Protein 1UJS (pdb70)

Secondary structure (DSSP, 8-state):
-------S----SS-------TTTT---TTTT----SS--TTTGGGGS-TTHHHHHHSS-HHHHTTS-HHHHHHHHHHTT----S---

GO terms:
  GO:0005515 protein binding (F, IPI)
  GO:1903749 positive regulation of protein localization to mitochondrion (P, HMP)
  GO:0001725 stress fiber (C, IDA)
  GO:0030027 lamellipodium (C, IDA)
  GO:0030032 lamellipodium assembly (P, IMP)
  GO:0060271 cilium assembly (P, IMP)

Structure (mmCIF, N/CA/C/O backbone):
data_1UJS
#
_entry.id   1UJS
#
loop_
_atom_site.group_PDB
_atom_site.id
_atom_site.type_symbol
_atom_site.label_atom_id
_atom_site.label_alt_id
_atom_site.label_comp_id
_atom_site.label_asym_id
_atom_site.label_entity_id
_atom_site.label_seq_id
_atom_site.pdbx_PDB_ins_code
_atom_site.Cartn_x
_atom_site.Cartn_y
_atom_site.Cartn_z
_atom_site.occupancy
_atom_site.B_iso_or_equiv
_atom_site.auth_seq_id
_atom_site.auth_comp_id
_atom_site.auth_asym_id
_atom_site.auth_atom_id
_atom_site.pdbx_PDB_model_num
ATOM 1 N N . GLY A 1 1 ? -24.643 4.369 18.018 1.00 0.00 1 GLY A N 1
ATOM 2 C CA . GLY A 1 1 ? -24.211 5.417 17.113 1.00 0.00 1 GLY A CA 1
ATOM 3 C C . GLY A 1 1 ? -25.176 5.625 15.964 1.00 0.00 1 GLY A C 1
ATOM 4 O O . GLY A 1 1 ? -26.198 4.944 15.871 1.00 0.00 1 GLY A O 1
ATOM 8 N N . SER A 1 2 ? -24.855 6.570 15.086 1.00 0.00 2 SER A N 1
ATOM 9 C CA . SER A 1 2 ? -25.704 6.870 13.939 1.00 0.00 2 SER A CA 1
ATOM 10 C C . SER A 1 2 ? -25.575 5.790 12.870 1.00 0.00 2 SER A C 1
ATOM 11 O O . SER A 1 2 ? -24.473 5.469 12.426 1.00 0.00 2 SER A O 1
ATOM 19 N N . SER A 1 3 ? -26.710 5.232 12.461 1.00 0.00 3 SER A N 1
ATOM 20 C CA . SER A 1 3 ? -26.725 4.184 11.447 1.00 0.00 3 SER A CA 1
ATOM 21 C C . SER A 1 3 ? -26.405 4.757 10.070 1.00 0.00 3 SER A C 1
ATOM 22 O O . SER A 1 3 ? -26.439 5.970 9.866 1.00 0.00 3 SER A O 1
ATOM 30 N N . GLY A 1 4 ? -26.093 3.874 9.126 1.00 0.00 4 GLY A N 1
ATOM 31 C CA . GLY A 1 4 ? -25.771 4.310 7.780 1.00 0.00 4 GLY A CA 1
ATOM 32 C C . GLY A 1 4 ? -25.337 3.163 6.888 1.00 0.00 4 GLY A C 1
ATOM 33 O O . GLY A 1 4 ? -24.569 2.298 7.308 1.00 0.00 4 GLY A O 1
ATOM 37 N N . SER A 1 5 ? -25.831 3.156 5.654 1.00 0.00 5 SER A N 1
ATOM 38 C CA . SER A 1 5 ? -25.494 2.104 4.702 1.00 0.00 5 SER A CA 1
ATOM 39 C C . SER A 1 5 ? -24.225 2.455 3.931 1.00 0.00 5 SER A C 1
ATOM 40 O O . SER A 1 5 ? -23.905 3.628 3.742 1.00 0.00 5 SER A O 1
ATOM 48 N N . SER A 1 6 ? -23.505 1.428 3.489 1.00 0.00 6 SER A N 1
ATOM 49 C CA . SER A 1 6 ? -22.269 1.627 2.742 1.00 0.00 6 SER A CA 1
ATOM 50 C C . SER A 1 6 ? -22.082 0.529 1.699 1.00 0.00 6 SER A C 1
ATOM 51 O O . SER A 1 6 ? -22.470 -0.619 1.913 1.00 0.00 6 SER A O 1
ATOM 59 N N . GLY A 1 7 ? -21.486 0.892 0.568 1.00 0.00 7 GLY A N 1
ATOM 60 C CA . GLY A 1 7 ? -21.258 -0.072 -0.493 1.00 0.00 7 GLY A CA 1
ATOM 61 C C . GLY A 1 7 ? -20.925 0.590 -1.816 1.00 0.00 7 GLY A C 1
ATOM 62 O O . GLY A 1 7 ? -20.066 0.114 -2.556 1.00 0.00 7 GLY A O 1
ATOM 66 N N . ASN A 1 8 ? -21.610 1.689 -2.115 1.00 0.00 8 ASN A N 1
ATOM 67 C CA . ASN A 1 8 ? -21.385 2.415 -3.359 1.00 0.00 8 ASN A CA 1
ATOM 68 C C . ASN A 1 8 ? -19.915 2.355 -3.766 1.00 0.00 8 ASN A C 1
ATOM 69 O O . ASN A 1 8 ? -19.580 1.876 -4.849 1.00 0.00 8 ASN A O 1
ATOM 80 N N . ALA A 1 9 ? -19.044 2.842 -2.889 1.00 0.00 9 ALA A N 1
ATOM 81 C CA . ALA A 1 9 ? -17.611 2.841 -3.155 1.00 0.00 9 ALA A CA 1
ATOM 82 C C . ALA A 1 9 ? -16.822 3.246 -1.914 1.00 0.00 9 ALA A C 1
ATOM 83 O O . ALA A 1 9 ? -17.394 3.461 -0.845 1.00 0.00 9 ALA A O 1
ATOM 90 N N . VAL A 1 10 ? -15.505 3.348 -2.063 1.00 0.00 10 VAL A N 1
ATOM 91 C CA . VAL A 1 10 ? -14.637 3.727 -0.955 1.00 0.00 10 VAL A CA 1
ATOM 92 C C . VAL A 1 10 ? -14.887 5.170 -0.530 1.00 0.00 10 VAL A C 1
ATOM 93 O O . VAL A 1 10 ? -14.511 5.578 0.568 1.00 0.00 10 VAL A O 1
ATOM 106 N N . ASN A 1 11 ? -15.526 5.937 -1.407 1.00 0.00 11 ASN A N 1
ATOM 107 C CA . ASN A 1 11 ? -15.827 7.336 -1.123 1.00 0.00 11 ASN A CA 1
ATOM 108 C C . ASN A 1 11 ? -14.647 8.018 -0.437 1.00 0.00 11 ASN A C 1
ATOM 109 O O . ASN A 1 11 ? -14.821 8.984 0.305 1.00 0.00 11 ASN A O 1
ATOM 120 N N . TRP A 1 12 ? -13.447 7.508 -0.692 1.00 0.00 12 TRP A N 1
ATOM 121 C CA . TRP A 1 12 ? -12.238 8.069 -0.099 1.00 0.00 12 TRP A CA 1
ATOM 122 C C . TRP A 1 12 ? -12.196 9.582 -0.276 1.00 0.00 12 TRP A C 1
ATOM 123 O O . TRP A 1 12 ? -13.095 10.172 -0.874 1.00 0.00 12 TRP A O 1
ATOM 144 N N . GLY A 1 13 ? -11.145 10.207 0.247 1.00 0.00 13 GLY A N 1
ATOM 145 C CA . GLY A 1 13 ? -11.007 11.647 0.136 1.00 0.00 13 GLY A CA 1
ATOM 146 C C . GLY A 1 13 ? -9.887 12.051 -0.804 1.00 0.00 13 GLY A C 1
ATOM 147 O O . GLY A 1 13 ? -10.034 12.988 -1.587 1.00 0.00 13 GLY A O 1
ATOM 151 N N . MET A 1 14 ? -8.766 11.342 -0.724 1.00 0.00 14 MET A N 1
ATOM 152 C CA . MET A 1 14 ? -7.617 11.633 -1.574 1.00 0.00 14 MET A CA 1
ATOM 153 C C . MET A 1 14 ? -7.933 11.333 -3.036 1.00 0.00 14 MET A C 1
ATOM 154 O O . MET A 1 14 ? -7.562 12.095 -3.929 1.00 0.00 14 MET A O 1
ATOM 168 N N . ARG A 1 15 ? -8.618 10.219 -3.273 1.00 0.00 15 ARG A N 1
ATOM 169 C CA . ARG A 1 15 ? -8.982 9.819 -4.626 1.00 0.00 15 ARG A CA 1
ATOM 170 C C . ARG A 1 15 ? -10.184 8.879 -4.611 1.00 0.00 15 ARG A C 1
ATOM 171 O O . ARG A 1 15 ? -10.684 8.514 -3.548 1.00 0.00 15 ARG A O 1
ATOM 192 N N . GLU A 1 16 ? -10.643 8.494 -5.798 1.00 0.00 16 GLU A N 1
ATOM 193 C CA . GLU A 1 16 ? -11.787 7.599 -5.920 1.00 0.00 16 GLU A CA 1
ATOM 194 C C . GLU A 1 16 ? -11.350 6.220 -6.407 1.00 0.00 16 GLU A C 1
ATOM 195 O O . GLU A 1 16 ? -11.135 6.011 -7.601 1.00 0.00 16 GLU A O 1
ATOM 207 N N . TYR A 1 17 ? -11.221 5.283 -5.474 1.00 0.00 17 TYR A N 1
ATOM 208 C CA . TYR A 1 17 ? -10.807 3.925 -5.806 1.00 0.00 17 TYR A CA 1
ATOM 209 C C . TYR A 1 17 ? -12.009 2.988 -5.866 1.00 0.00 17 TYR A C 1
ATOM 210 O O . TYR A 1 17 ? -12.542 2.575 -4.836 1.00 0.00 17 TYR A O 1
ATOM 228 N N . LYS A 1 18 ? -12.432 2.656 -7.081 1.00 0.00 18 LYS A N 1
ATOM 229 C CA . LYS A 1 18 ? -13.570 1.766 -7.279 1.00 0.00 18 LYS A CA 1
ATOM 230 C C . LYS A 1 18 ? -13.332 0.420 -6.601 1.00 0.00 18 LYS A C 1
ATOM 231 O O . LYS A 1 18 ? -12.192 -0.027 -6.470 1.00 0.00 18 LYS A O 1
ATOM 250 N N . ILE A 1 19 ? -14.415 -0.222 -6.175 1.00 0.00 19 ILE A N 1
ATOM 251 C CA . ILE A 1 19 ? -14.323 -1.517 -5.514 1.00 0.00 19 ILE A CA 1
ATOM 252 C C . ILE A 1 19 ? -14.057 -2.631 -6.521 1.00 0.00 19 ILE A C 1
ATOM 253 O O . ILE A 1 19 ? -14.935 -2.998 -7.303 1.00 0.00 19 ILE A O 1
ATOM 269 N N . TYR A 1 20 ? -12.842 -3.166 -6.495 1.00 0.00 20 TYR A N 1
ATOM 270 C CA . TYR A 1 20 ? -12.459 -4.239 -7.406 1.00 0.00 20 TYR A CA 1
ATOM 271 C C . TYR A 1 20 ? -12.040 -5.486 -6.635 1.00 0.00 20 TYR A C 1
ATOM 272 O O . TYR A 1 20 ? -11.484 -5.411 -5.539 1.00 0.00 20 TYR A O 1
ATOM 290 N N . PRO A 1 21 ? -12.312 -6.662 -7.220 1.00 0.00 21 PRO A N 1
ATOM 291 C CA . PRO A 1 21 ? -11.971 -7.949 -6.606 1.00 0.00 21 PRO A CA 1
ATOM 292 C C . PRO A 1 21 ? -10.467 -8.198 -6.581 1.00 0.00 21 PRO A C 1
ATOM 293 O O . PRO A 1 21 ? -9.758 -7.877 -7.535 1.00 0.00 21 PRO A O 1
ATOM 304 N N . TYR A 1 22 ? -9.986 -8.772 -5.484 1.00 0.00 22 TYR A N 1
ATOM 305 C CA . TYR A 1 22 ? -8.565 -9.063 -5.334 1.00 0.00 22 TYR A CA 1
ATOM 306 C C . TYR A 1 22 ? -8.010 -9.734 -6.587 1.00 0.00 22 TYR A C 1
ATOM 307 O O . TYR A 1 22 ? -6.970 -9.335 -7.108 1.00 0.00 22 TYR A O 1
ATOM 325 N N . GLU A 1 23 ? -8.715 -10.755 -7.064 1.00 0.00 23 GLU A N 1
ATOM 326 C CA . GLU A 1 23 ? -8.293 -11.482 -8.256 1.00 0.00 23 GLU A CA 1
ATOM 327 C C . GLU A 1 23 ? -7.767 -10.523 -9.320 1.00 0.00 23 GLU A C 1
ATOM 328 O O . GLU A 1 23 ? -6.571 -10.503 -9.617 1.00 0.00 23 GLU A O 1
ATOM 340 N N . LEU A 1 24 ? -8.667 -9.730 -9.891 1.00 0.00 24 LEU A N 1
ATOM 341 C CA . LEU A 1 24 ? -8.294 -8.769 -10.923 1.00 0.00 24 LEU A CA 1
ATOM 342 C C . LEU A 1 24 ? -7.405 -7.670 -10.349 1.00 0.00 24 LEU A C 1
ATOM 343 O O . LEU A 1 24 ? -6.664 -7.011 -11.079 1.00 0.00 24 LEU A O 1
ATOM 359 N N . LEU A 1 25 ? -7.483 -7.480 -9.036 1.00 0.00 25 LEU A N 1
ATOM 360 C CA . LEU A 1 25 ? -6.683 -6.463 -8.362 1.00 0.00 25 LEU A CA 1
ATOM 361 C C . LEU A 1 25 ? -5.274 -6.974 -8.083 1.00 0.00 25 LEU A C 1
ATOM 362 O O . LEU A 1 25 ? -4.504 -6.342 -7.359 1.00 0.00 25 LEU A O 1
ATOM 378 N N . LEU A 1 26 ? -4.941 -8.122 -8.664 1.00 0.00 26 LEU A N 1
ATOM 379 C CA . LEU A 1 26 ? -3.622 -8.718 -8.480 1.00 0.00 26 LEU A CA 1
ATOM 380 C C . LEU A 1 26 ? -2.559 -7.936 -9.245 1.00 0.00 26 LEU A C 1
ATOM 381 O O . LEU A 1 26 ? -2.877 -7.068 -10.058 1.00 0.00 26 LEU A O 1
ATOM 397 N N . VAL A 1 27 ? -1.295 -8.252 -8.981 1.00 0.00 27 VAL A N 1
ATOM 398 C CA . VAL A 1 27 ? -0.185 -7.581 -9.647 1.00 0.00 27 VAL A CA 1
ATOM 399 C C . VAL A 1 27 ? 0.831 -8.589 -10.172 1.00 0.00 27 VAL A C 1
ATOM 400 O O . VAL A 1 27 ? 2.040 -8.366 -10.099 1.00 0.00 27 VAL A O 1
ATOM 413 N N . THR A 1 28 ? 0.333 -9.702 -10.702 1.00 0.00 28 THR A N 1
ATOM 414 C CA . THR A 1 28 ? 1.196 -10.746 -11.239 1.00 0.00 28 THR A CA 1
ATOM 415 C C . THR A 1 28 ? 2.057 -10.215 -12.379 1.00 0.00 28 THR A C 1
ATOM 416 O O . THR A 1 28 ? 1.549 -9.865 -13.445 1.00 0.00 28 THR A O 1
ATOM 427 N N . THR A 1 29 ? 3.366 -10.157 -12.150 1.00 0.00 29 THR A N 1
ATOM 428 C CA . THR A 1 29 ? 4.298 -9.668 -13.158 1.00 0.00 29 THR A CA 1
ATOM 429 C C . THR A 1 29 ? 3.904 -10.149 -14.550 1.00 0.00 29 THR A C 1
ATOM 430 O O . THR A 1 29 ? 3.605 -9.345 -15.433 1.00 0.00 29 THR A O 1
ATOM 441 N N . ARG A 1 30 ? 3.905 -11.464 -14.739 1.00 0.00 30 ARG A N 1
ATOM 442 C CA . ARG A 1 30 ? 3.548 -12.051 -16.025 1.00 0.00 30 ARG A CA 1
ATOM 443 C C . ARG A 1 30 ? 2.400 -13.045 -15.869 1.00 0.00 30 ARG A C 1
ATOM 444 O O . ARG A 1 30 ? 2.302 -14.018 -16.616 1.00 0.00 30 ARG A O 1
ATOM 465 N N . GLY A 1 31 ? 1.534 -12.792 -14.892 1.00 0.00 31 GLY A N 1
ATOM 466 C CA . GLY A 1 31 ? 0.406 -13.673 -14.656 1.00 0.00 31 GLY A CA 1
ATOM 467 C C . GLY A 1 31 ? -0.842 -13.228 -15.393 1.00 0.00 31 GLY A C 1
ATOM 468 O O . GLY A 1 31 ? -1.945 -13.685 -15.092 1.00 0.00 31 GLY A O 1
ATOM 472 N N . ARG A 1 32 ? -0.669 -12.333 -16.359 1.00 0.00 32 ARG A N 1
ATOM 473 C CA . ARG A 1 32 ? -1.790 -11.823 -17.139 1.00 0.00 32 ARG A CA 1
ATOM 474 C C . ARG A 1 32 ? -2.811 -11.136 -16.238 1.00 0.00 32 ARG A C 1
ATOM 475 O O . ARG A 1 32 ? -3.996 -11.468 -16.258 1.00 0.00 32 ARG A O 1
ATOM 496 N N . ASN A 1 33 ? -2.343 -10.176 -15.446 1.00 0.00 33 ASN A N 1
ATOM 497 C CA . ASN A 1 33 ? -3.216 -9.442 -14.537 1.00 0.00 33 ASN A CA 1
ATOM 498 C C . ASN A 1 33 ? -4.372 -8.797 -15.294 1.00 0.00 33 ASN A C 1
ATOM 499 O O . ASN A 1 33 ? -4.260 -8.499 -16.483 1.00 0.00 33 ASN A O 1
ATOM 510 N N . ARG A 1 34 ? -5.483 -8.584 -14.596 1.00 0.00 34 ARG A N 1
ATOM 511 C CA . ARG A 1 34 ? -6.661 -7.975 -15.202 1.00 0.00 34 ARG A CA 1
ATOM 512 C C . ARG A 1 34 ? -6.993 -6.646 -14.530 1.00 0.00 34 ARG A C 1
ATOM 513 O O . ARG A 1 34 ? -8.161 -6.280 -14.396 1.00 0.00 34 ARG A O 1
ATOM 534 N N . LEU A 1 35 ? -5.958 -5.928 -14.108 1.00 0.00 35 LEU A N 1
ATOM 535 C CA . LEU A 1 35 ? -6.139 -4.639 -13.449 1.00 0.00 35 LEU A CA 1
ATOM 536 C C . LEU A 1 35 ? -6.807 -3.637 -14.385 1.00 0.00 35 LEU A C 1
ATOM 537 O O . LEU A 1 35 ? -6.390 -3.445 -15.528 1.00 0.00 35 LEU A O 1
ATOM 553 N N . PRO A 1 36 ? -7.867 -2.981 -13.891 1.00 0.00 36 PRO A N 1
ATOM 554 C CA . PRO A 1 36 ? -8.614 -1.986 -14.666 1.00 0.00 36 PRO A CA 1
ATOM 555 C C . PRO A 1 36 ? -7.811 -0.711 -14.899 1.00 0.00 36 PRO A C 1
ATOM 556 O O . PRO A 1 36 ? -6.631 -0.636 -14.555 1.00 0.00 36 PRO A O 1
ATOM 567 N N . LYS A 1 37 ? -8.457 0.291 -15.485 1.00 0.00 37 LYS A N 1
ATOM 568 C CA . LYS A 1 37 ? -7.804 1.565 -15.763 1.00 0.00 37 LYS A CA 1
ATOM 569 C C . LYS A 1 37 ? -8.195 2.614 -14.728 1.00 0.00 37 LYS A C 1
ATOM 570 O O . LYS A 1 37 ? -7.931 3.804 -14.905 1.00 0.00 37 LYS A O 1
ATOM 589 N N . ASP A 1 38 ? -8.824 2.166 -13.647 1.00 0.00 38 ASP A N 1
ATOM 590 C CA . ASP A 1 38 ? -9.249 3.067 -12.581 1.00 0.00 38 ASP A CA 1
ATOM 591 C C . ASP A 1 38 ? -8.671 2.631 -11.239 1.00 0.00 38 ASP A C 1
ATOM 592 O O . ASP A 1 38 ? -9.138 3.058 -10.182 1.00 0.00 38 ASP A O 1
ATOM 601 N N . VAL A 1 39 ? -7.654 1.777 -11.287 1.00 0.00 39 VAL A N 1
ATOM 602 C CA . VAL A 1 39 ? -7.012 1.283 -10.075 1.00 0.00 39 VAL A CA 1
ATOM 603 C C . VAL A 1 39 ? -5.668 1.966 -9.847 1.00 0.00 39 VAL A C 1
ATOM 604 O O . VAL A 1 39 ? -5.020 2.415 -10.792 1.00 0.00 39 VAL A O 1
ATOM 617 N N . ASP A 1 40 ? -5.255 2.040 -8.587 1.00 0.00 40 ASP A N 1
ATOM 618 C CA . ASP A 1 40 ? -3.986 2.667 -8.234 1.00 0.00 40 ASP A CA 1
ATOM 619 C C . ASP A 1 40 ? -2.947 1.616 -7.856 1.00 0.00 40 ASP A C 1
ATOM 620 O O . ASP A 1 40 ? -3.051 0.973 -6.811 1.00 0.00 40 ASP A O 1
ATOM 629 N N . ARG A 1 41 ? -1.947 1.445 -8.714 1.00 0.00 41 ARG A N 1
ATOM 630 C CA . ARG A 1 41 ? -0.890 0.470 -8.472 1.00 0.00 41 ARG A CA 1
ATOM 631 C C . ARG A 1 41 ? -0.265 0.676 -7.095 1.00 0.00 41 ARG A C 1
ATOM 632 O O . ARG A 1 41 ? 0.443 -0.192 -6.586 1.00 0.00 41 ARG A O 1
ATOM 653 N N . THR A 1 42 ? -0.533 1.833 -6.497 1.00 0.00 42 THR A N 1
ATOM 654 C CA . THR A 1 42 ? 0.003 2.154 -5.180 1.00 0.00 42 THR A CA 1
ATOM 655 C C . THR A 1 42 ? -1.053 1.971 -4.096 1.00 0.00 42 THR A C 1
ATOM 656 O O . THR A 1 42 ? -0.727 1.771 -2.926 1.00 0.00 42 THR A O 1
ATOM 667 N N . ARG A 1 43 ? -2.320 2.041 -4.493 1.00 0.00 43 ARG A N 1
ATOM 668 C CA . ARG A 1 43 ? -3.424 1.883 -3.555 1.00 0.00 43 ARG A CA 1
ATOM 669 C C . ARG A 1 43 ? -4.383 0.792 -4.022 1.00 0.00 43 ARG A C 1
ATOM 670 O O . ARG A 1 43 ? -5.584 0.850 -3.756 1.00 0.00 43 ARG A O 1
ATOM 691 N N . LEU A 1 44 ? -3.844 -0.203 -4.719 1.00 0.00 44 LEU A N 1
ATOM 692 C CA . LEU A 1 44 ? -4.651 -1.308 -5.224 1.00 0.00 44 LEU A CA 1
ATOM 693 C C . LEU A 1 44 ? -5.441 -1.965 -4.096 1.00 0.00 44 LEU A C 1
ATOM 694 O O . LEU A 1 44 ? -6.597 -2.345 -4.275 1.00 0.00 44 LEU A O 1
ATOM 710 N N . GLU A 1 45 ? -4.808 -2.094 -2.934 1.00 0.00 45 GLU A N 1
ATOM 711 C CA . GLU A 1 45 ? -5.452 -2.704 -1.777 1.00 0.00 45 GLU A CA 1
ATOM 712 C C . GLU A 1 45 ? -6.683 -1.906 -1.356 1.00 0.00 45 GLU A C 1
ATOM 713 O O . GLU A 1 45 ? -7.679 -2.473 -0.907 1.00 0.00 45 GLU A O 1
ATOM 725 N N . ARG A 1 46 ? -6.604 -0.588 -1.504 1.00 0.00 46 ARG A N 1
ATOM 726 C CA . ARG A 1 46 ? -7.710 0.289 -1.138 1.00 0.00 46 ARG A CA 1
ATOM 727 C C . ARG A 1 46 ? -8.936 0.009 -2.002 1.00 0.00 46 ARG A C 1
ATOM 728 O O . ARG A 1 46 ? -10.054 0.390 -1.655 1.00 0.00 46 ARG A O 1
ATOM 749 N N . HIS A 1 47 ? -8.718 -0.660 -3.130 1.00 0.00 47 HIS A N 1
ATOM 750 C CA . HIS A 1 47 ? -9.804 -0.992 -4.045 1.00 0.00 47 HIS A CA 1
ATOM 751 C C . HIS A 1 47 ? -10.533 -2.252 -3.589 1.00 0.00 47 HIS A C 1
ATOM 752 O O . HIS A 1 47 ? -11.526 -2.661 -4.192 1.00 0.00 47 HIS A O 1
ATOM 767 N N . LEU A 1 48 ? -10.033 -2.865 -2.521 1.00 0.00 48 LEU A N 1
ATOM 768 C CA . LEU A 1 48 ? -10.636 -4.080 -1.984 1.00 0.00 48 LEU A CA 1
ATOM 769 C C . LEU A 1 48 ? -11.670 -3.747 -0.913 1.00 0.00 48 LEU A C 1
ATOM 770 O O . LEU A 1 48 ? -11.400 -2.975 0.007 1.00 0.00 48 LEU A O 1
ATOM 786 N N . SER A 1 49 ? -12.854 -4.337 -1.038 1.00 0.00 49 SER A N 1
ATOM 787 C CA . SER A 1 49 ? -13.930 -4.102 -0.082 1.00 0.00 49 SER A CA 1
ATOM 788 C C . SER A 1 49 ? -13.535 -4.587 1.310 1.00 0.00 49 SER A C 1
ATOM 789 O O . SER A 1 49 ? -12.920 -5.643 1.459 1.00 0.00 49 SER A O 1
ATOM 797 N N . GLN A 1 50 ? -13.894 -3.808 2.325 1.00 0.00 50 GLN A N 1
ATOM 798 C CA . GLN A 1 50 ? -13.577 -4.157 3.705 1.00 0.00 50 GLN A CA 1
ATOM 799 C C . GLN A 1 50 ? -13.766 -5.651 3.946 1.00 0.00 50 GLN A C 1
ATOM 800 O O . GLN A 1 50 ? -13.141 -6.230 4.834 1.00 0.00 50 GLN A O 1
ATOM 814 N N . GLU A 1 51 ? -14.632 -6.269 3.149 1.00 0.00 51 GLU A N 1
ATOM 815 C CA . GLU A 1 51 ? -14.904 -7.696 3.277 1.00 0.00 51 GLU A CA 1
ATOM 816 C C . GLU A 1 51 ? -13.749 -8.522 2.717 1.00 0.00 51 GLU A C 1
ATOM 817 O O . GLU A 1 51 ? -13.279 -9.463 3.356 1.00 0.00 51 GLU A O 1
ATOM 829 N N . GLU A 1 52 ? -13.299 -8.163 1.519 1.00 0.00 52 GLU A N 1
ATOM 830 C CA . GLU A 1 52 ? -12.201 -8.872 0.873 1.00 0.00 52 GLU A CA 1
ATOM 831 C C . GLU A 1 52 ? -10.854 -8.380 1.394 1.00 0.00 52 GLU A C 1
ATOM 832 O O . GLU A 1 52 ? -10.020 -9.170 1.837 1.00 0.00 52 GLU A O 1
ATOM 844 N N . PHE A 1 53 ? -10.647 -7.068 1.336 1.00 0.00 53 PHE A N 1
ATOM 845 C CA . PHE A 1 53 ? -9.401 -6.469 1.800 1.00 0.00 53 PHE A CA 1
ATOM 846 C C . PHE A 1 53 ? -8.889 -7.179 3.050 1.00 0.00 53 PHE A C 1
ATOM 847 O O . PHE A 1 53 ? -7.683 -7.238 3.293 1.00 0.00 53 PHE A O 1
ATOM 864 N N . TYR A 1 54 ? -9.813 -7.715 3.839 1.00 0.00 54 TYR A N 1
ATOM 865 C CA . TYR A 1 54 ? -9.457 -8.419 5.065 1.00 0.00 54 TYR A CA 1
ATOM 866 C C . TYR A 1 54 ? -9.146 -9.885 4.782 1.00 0.00 54 TYR A C 1
ATOM 867 O O . TYR A 1 54 ? -8.215 -10.454 5.349 1.00 0.00 54 TYR A O 1
ATOM 885 N N . GLN A 1 55 ? -9.935 -10.490 3.899 1.00 0.00 55 GLN A N 1
ATOM 886 C CA . GLN A 1 55 ? -9.745 -11.890 3.539 1.00 0.00 55 GLN A CA 1
ATOM 887 C C . GLN A 1 55 ? -8.404 -12.096 2.843 1.00 0.00 55 GLN A C 1
ATOM 888 O O . GLN A 1 55 ? -7.919 -13.222 2.726 1.00 0.00 55 GLN A O 1
ATOM 902 N N . VAL A 1 56 ? -7.808 -11.002 2.381 1.00 0.00 56 VAL A N 1
ATOM 903 C CA . VAL A 1 56 ? -6.522 -11.062 1.696 1.00 0.00 56 VAL A CA 1
ATOM 904 C C . VAL A 1 56 ? -5.377 -10.736 2.648 1.00 0.00 56 VAL A C 1
ATOM 905 O O . VAL A 1 56 ? -4.462 -11.539 2.835 1.00 0.00 56 VAL A O 1
ATOM 918 N N . PHE A 1 57 ? -5.433 -9.552 3.249 1.00 0.00 57 PHE A N 1
ATOM 919 C CA . PHE A 1 57 ? -4.400 -9.118 4.182 1.00 0.00 57 PHE A CA 1
ATOM 920 C C . PHE A 1 57 ? -4.624 -9.727 5.563 1.00 0.00 57 PHE A C 1
ATOM 921 O O . PHE A 1 57 ? -3.672 -10.030 6.282 1.00 0.00 57 PHE A O 1
ATOM 938 N N . GLY A 1 58 ? -5.890 -9.904 5.927 1.00 0.00 58 GLY A N 1
ATOM 939 C CA . GLY A 1 58 ? -6.218 -10.476 7.220 1.00 0.00 58 GLY A CA 1
ATOM 940 C C . GLY A 1 58 ? -6.545 -9.418 8.256 1.00 0.00 58 GLY A C 1
ATOM 941 O O . GLY A 1 58 ? -6.405 -9.651 9.456 1.00 0.00 58 GLY A O 1
ATOM 945 N N . MET A 1 59 ? -6.982 -8.252 7.790 1.00 0.00 59 MET A N 1
ATOM 946 C CA . MET A 1 59 ? -7.330 -7.155 8.685 1.00 0.00 59 MET A CA 1
ATOM 947 C C . MET A 1 59 ? -8.138 -6.090 7.951 1.00 0.00 59 MET A C 1
ATOM 948 O O . MET A 1 59 ? -8.350 -6.180 6.741 1.00 0.00 59 MET A O 1
ATOM 962 N N . THR A 1 60 ? -8.588 -5.081 8.690 1.00 0.00 60 THR A N 1
ATOM 963 C CA . THR A 1 60 ? -9.375 -4.000 8.109 1.00 0.00 60 THR A CA 1
ATOM 964 C C . THR A 1 60 ? -8.492 -2.810 7.749 1.00 0.00 60 THR A C 1
ATOM 965 O O . THR A 1 60 ? -7.569 -2.464 8.488 1.00 0.00 60 THR A O 1
ATOM 976 N N . ILE A 1 61 ? -8.781 -2.187 6.612 1.00 0.00 61 ILE A N 1
ATOM 977 C CA . ILE A 1 61 ? -8.014 -1.035 6.156 1.00 0.00 61 ILE A CA 1
ATOM 978 C C . ILE A 1 61 ? -7.638 -0.128 7.323 1.00 0.00 61 ILE A C 1
ATOM 979 O O . ILE A 1 61 ? -6.527 0.400 7.379 1.00 0.00 61 ILE A O 1
ATOM 995 N N . SER A 1 62 ? -8.569 0.045 8.255 1.00 0.00 62 SER A N 1
ATOM 996 C CA . SER A 1 62 ? -8.336 0.889 9.421 1.00 0.00 62 SER A CA 1
ATOM 997 C C . SER A 1 62 ? -7.107 0.420 10.194 1.00 0.00 62 SER A C 1
ATOM 998 O O . SER A 1 62 ? -6.293 1.230 10.636 1.00 0.00 62 SER A O 1
ATOM 1006 N N . GLU A 1 63 ? -6.980 -0.894 10.352 1.00 0.00 63 GLU A N 1
ATOM 1007 C CA . GLU A 1 63 ? -5.851 -1.471 11.072 1.00 0.00 63 GLU A CA 1
ATOM 1008 C C . GLU A 1 63 ? -4.605 -1.505 10.192 1.00 0.00 63 GLU A C 1
ATOM 1009 O O . GLU A 1 63 ? -3.486 -1.320 10.673 1.00 0.00 63 GLU A O 1
ATOM 1021 N N . PHE A 1 64 ? -4.806 -1.743 8.900 1.00 0.00 64 PHE A N 1
ATOM 1022 C CA . PHE A 1 64 ? -3.700 -1.804 7.952 1.00 0.00 64 PHE A CA 1
ATOM 1023 C C . PHE A 1 64 ? -2.934 -0.484 7.925 1.00 0.00 64 PHE A C 1
ATOM 1024 O O . PHE A 1 64 ? -1.703 -0.467 7.948 1.00 0.00 64 PHE A O 1
ATOM 1041 N N . ASP A 1 65 ? -3.672 0.620 7.876 1.00 0.00 65 ASP A N 1
ATOM 1042 C CA . ASP A 1 65 ? -3.064 1.945 7.846 1.00 0.00 65 ASP A CA 1
ATOM 1043 C C . ASP A 1 65 ? -2.315 2.229 9.145 1.00 0.00 65 ASP A C 1
ATOM 1044 O O . ASP A 1 65 ? -1.490 3.140 9.211 1.00 0.00 65 ASP A O 1
ATOM 1053 N N . ARG A 1 66 ? -2.611 1.444 10.176 1.00 0.00 66 ARG A N 1
ATOM 1054 C CA . ARG A 1 66 ? -1.968 1.612 11.473 1.00 0.00 66 ARG A CA 1
ATOM 1055 C C . ARG A 1 66 ? -0.705 0.761 11.569 1.00 0.00 66 ARG A C 1
ATOM 1056 O O . ARG A 1 66 ? -0.032 0.744 12.601 1.00 0.00 66 ARG A O 1
ATOM 1077 N N . LEU A 1 67 ? -0.390 0.056 10.488 1.00 0.00 67 LEU A N 1
ATOM 1078 C CA . LEU A 1 67 ? 0.792 -0.798 10.450 1.00 0.00 67 LEU A CA 1
ATOM 1079 C C . LEU A 1 67 ? 2.032 0.005 10.071 1.00 0.00 67 LEU A C 1
ATOM 1080 O O . LEU A 1 67 ? 1.945 1.195 9.769 1.00 0.00 67 LEU A O 1
ATOM 1096 N N . ALA A 1 68 ? 3.186 -0.655 10.087 1.00 0.00 68 ALA A N 1
ATOM 1097 C CA . ALA A 1 68 ? 4.443 -0.004 9.741 1.00 0.00 68 ALA A CA 1
ATOM 1098 C C . ALA A 1 68 ? 4.643 0.036 8.230 1.00 0.00 68 ALA A C 1
ATOM 1099 O O . ALA A 1 68 ? 4.310 -0.917 7.524 1.00 0.00 68 ALA A O 1
ATOM 1106 N N . LEU A 1 69 ? 5.188 1.144 7.740 1.00 0.00 69 LEU A N 1
ATOM 1107 C CA . LEU A 1 69 ? 5.432 1.308 6.311 1.00 0.00 69 LEU A CA 1
ATOM 1108 C C . LEU A 1 69 ? 5.894 -0.002 5.683 1.00 0.00 69 LEU A C 1
ATOM 1109 O O . LEU A 1 69 ? 5.316 -0.470 4.702 1.00 0.00 69 LEU A O 1
ATOM 1125 N N . TRP A 1 70 ? 6.938 -0.591 6.256 1.00 0.00 70 TRP A N 1
ATOM 1126 C CA . TRP A 1 70 ? 7.476 -1.850 5.753 1.00 0.00 70 TRP A CA 1
ATOM 1127 C C . TRP A 1 70 ? 6.392 -2.919 5.690 1.00 0.00 70 TRP A C 1
ATOM 1128 O O . TRP A 1 70 ? 6.325 -3.695 4.736 1.00 0.00 70 TRP A O 1
ATOM 1149 N N . LYS A 1 71 ? 5.543 -2.956 6.712 1.00 0.00 71 LYS A N 1
ATOM 1150 C CA . LYS A 1 71 ? 4.459 -3.930 6.773 1.00 0.00 71 LYS A CA 1
ATOM 1151 C C . LYS A 1 71 ? 3.408 -3.642 5.705 1.00 0.00 71 LYS A C 1
ATOM 1152 O O . LYS A 1 71 ? 2.981 -4.542 4.982 1.00 0.00 71 LYS A O 1
ATOM 1171 N N . ARG A 1 72 ? 2.997 -2.382 5.612 1.00 0.00 72 ARG A N 1
ATOM 1172 C CA . ARG A 1 72 ? 1.996 -1.975 4.633 1.00 0.00 72 ARG A CA 1
ATOM 1173 C C . ARG A 1 72 ? 2.516 -2.168 3.212 1.00 0.00 72 ARG A C 1
ATOM 1174 O O . ARG A 1 72 ? 1.744 -2.403 2.284 1.00 0.00 72 ARG A O 1
ATOM 1195 N N . ASN A 1 73 ? 3.831 -2.065 3.050 1.00 0.00 73 ASN A N 1
ATOM 1196 C CA . ASN A 1 73 ? 4.455 -2.227 1.741 1.00 0.00 73 ASN A CA 1
ATOM 1197 C C . ASN A 1 73 ? 4.944 -3.659 1.545 1.00 0.00 73 ASN A C 1
ATOM 1198 O O . ASN A 1 73 ? 5.231 -4.078 0.424 1.00 0.00 73 ASN A O 1
ATOM 1209 N N . GLU A 1 74 ? 5.036 -4.403 2.643 1.00 0.00 74 GLU A N 1
ATOM 1210 C CA . GLU A 1 74 ? 5.490 -5.788 2.590 1.00 0.00 74 GLU A CA 1
ATOM 1211 C C . GLU A 1 74 ? 4.326 -6.731 2.301 1.00 0.00 74 GLU A C 1
ATOM 1212 O O . GLU A 1 74 ? 4.443 -7.648 1.487 1.00 0.00 74 GLU A O 1
ATOM 1224 N N . LEU A 1 75 ? 3.204 -6.501 2.973 1.00 0.00 75 LEU A N 1
ATOM 1225 C CA . LEU A 1 75 ? 2.018 -7.330 2.789 1.00 0.00 75 LEU A CA 1
ATOM 1226 C C . LEU A 1 75 ? 1.537 -7.280 1.343 1.00 0.00 75 LEU A C 1
ATOM 1227 O O . LEU A 1 75 ? 1.382 -8.313 0.692 1.00 0.00 75 LEU A O 1
ATOM 1243 N N . LYS A 1 76 ? 1.305 -6.070 0.844 1.00 0.00 76 LYS A N 1
ATOM 1244 C CA . LYS A 1 76 ? 0.845 -5.883 -0.527 1.00 0.00 76 LYS A CA 1
ATOM 1245 C C . LYS A 1 76 ? 1.705 -6.680 -1.503 1.00 0.00 76 LYS A C 1
ATOM 1246 O O . LYS A 1 76 ? 1.193 -7.296 -2.438 1.00 0.00 76 LYS A O 1
ATOM 1265 N N . LYS A 1 77 ? 3.015 -6.664 -1.279 1.00 0.00 77 LYS A N 1
ATOM 1266 C CA . LYS A 1 77 ? 3.947 -7.387 -2.136 1.00 0.00 77 LYS A CA 1
ATOM 1267 C C . LYS A 1 77 ? 3.647 -8.882 -2.126 1.00 0.00 77 LYS A C 1
ATOM 1268 O O . LYS A 1 77 ? 3.828 -9.567 -3.133 1.00 0.00 77 LYS A O 1
ATOM 1287 N N . GLN A 1 78 ? 3.188 -9.382 -0.983 1.00 0.00 78 GLN A N 1
ATOM 1288 C CA . GLN A 1 78 ? 2.863 -10.796 -0.844 1.00 0.00 78 GLN A CA 1
ATOM 1289 C C . GLN A 1 78 ? 1.455 -11.084 -1.353 1.00 0.00 78 GLN A C 1
ATOM 1290 O O . GLN A 1 78 ? 1.130 -12.218 -1.702 1.00 0.00 78 GLN A O 1
ATOM 1304 N N . ALA A 1 79 ? 0.621 -10.049 -1.390 1.00 0.00 79 ALA A N 1
ATOM 1305 C CA . ALA A 1 79 ? -0.752 -10.191 -1.858 1.00 0.00 79 ALA A CA 1
ATOM 1306 C C . ALA A 1 79 ? -0.877 -9.789 -3.324 1.00 0.00 79 ALA A C 1
ATOM 1307 O O . ALA A 1 79 ? -1.980 -9.719 -3.866 1.00 0.00 79 ALA A O 1
ATOM 1314 N N . ARG A 1 80 ? 0.260 -9.525 -3.959 1.00 0.00 80 ARG A N 1
ATOM 1315 C CA . ARG A 1 80 ? 0.277 -9.128 -5.362 1.00 0.00 80 ARG A CA 1
ATOM 1316 C C . ARG A 1 80 ? -0.524 -7.847 -5.574 1.00 0.00 80 ARG A C 1
ATOM 1317 O O . ARG A 1 80 ? -1.131 -7.648 -6.628 1.00 0.00 80 ARG A O 1
ATOM 1338 N N . LEU A 1 81 ? -0.524 -6.981 -4.567 1.00 0.00 81 LEU A N 1
ATOM 1339 C CA . LEU A 1 81 ? -1.251 -5.718 -4.642 1.00 0.00 81 LEU A CA 1
ATOM 1340 C C . LEU A 1 81 ? -0.295 -4.533 -4.548 1.00 0.00 81 LEU A C 1
ATOM 1341 O O . LEU A 1 81 ? -0.717 -3.398 -4.328 1.00 0.00 81 LEU A O 1
ATOM 1357 N N . PHE A 1 82 ? 0.995 -4.805 -4.718 1.00 0.00 82 PHE A N 1
ATOM 1358 C CA . PHE A 1 82 ? 2.011 -3.761 -4.654 1.00 0.00 82 PHE A CA 1
ATOM 1359 C C . PHE A 1 82 ? 2.739 -3.628 -5.988 1.00 0.00 82 PHE A C 1
ATOM 1360 O O . PHE A 1 82 ? 2.973 -4.618 -6.681 1.00 0.00 82 PHE A O 1
ATOM 1377 N N . SER A 1 83 ? 3.095 -2.397 -6.342 1.00 0.00 83 SER A N 1
ATOM 1378 C CA . SER A 1 83 ? 3.793 -2.133 -7.595 1.00 0.00 83 SER A CA 1
ATOM 1379 C C . SER A 1 83 ? 5.154 -1.495 -7.334 1.00 0.00 83 SER A C 1
ATOM 1380 O O . SER A 1 83 ? 6.166 -1.914 -7.895 1.00 0.00 83 SER A O 1
ATOM 1388 N N . GLY A 1 84 ? 5.170 -0.478 -6.478 1.00 0.00 84 GLY A N 1
ATOM 1389 C CA . GLY A 1 84 ? 6.411 0.202 -6.157 1.00 0.00 84 GLY A CA 1
ATOM 1390 C C . GLY A 1 84 ? 6.768 1.268 -7.174 1.00 0.00 84 GLY A C 1
ATOM 1391 O O . GLY A 1 84 ? 6.521 1.121 -8.371 1.00 0.00 84 GLY A O 1
ATOM 1395 N N . PRO A 1 85 ? 7.362 2.372 -6.697 1.00 0.00 85 PRO A N 1
ATOM 1396 C CA . PRO A 1 85 ? 7.765 3.489 -7.557 1.00 0.00 85 PRO A CA 1
ATOM 1397 C C . PRO A 1 85 ? 8.938 3.130 -8.462 1.00 0.00 85 PRO A C 1
ATOM 1398 O O . PRO A 1 85 ? 9.826 2.371 -8.072 1.00 0.00 85 PRO A O 1
ATOM 1409 N N . SER A 1 86 ? 8.937 3.680 -9.672 1.00 0.00 86 SER A N 1
ATOM 1410 C CA . SER A 1 86 ? 10.000 3.415 -10.633 1.00 0.00 86 SER A CA 1
ATOM 1411 C C . SER A 1 86 ? 11.360 3.374 -9.942 1.00 0.00 86 SER A C 1
ATOM 1412 O O . SER A 1 86 ? 11.812 4.370 -9.378 1.00 0.00 86 SER A O 1
ATOM 1420 N N . SER A 1 87 ? 12.007 2.213 -9.992 1.00 0.00 87 SER A N 1
ATOM 1421 C CA . SER A 1 87 ? 13.313 2.039 -9.368 1.00 0.00 87 SER A CA 1
ATOM 1422 C C . SER A 1 87 ? 14.416 2.621 -10.246 1.00 0.00 87 SER A C 1
ATOM 1423 O O . SER A 1 87 ? 15.268 3.374 -9.776 1.00 0.00 87 SER A O 1
ATOM 1431 N N . GLY A 1 88 ? 14.395 2.264 -11.527 1.00 0.00 88 GLY A N 1
ATOM 1432 C CA . GLY A 1 88 ? 15.398 2.758 -12.452 1.00 0.00 88 GLY A CA 1
ATOM 1433 C C . GLY A 1 88 ? 14.999 4.073 -13.091 1.00 0.00 88 GLY A C 1
ATOM 1434 O O . GLY A 1 88 ? 15.788 5.017 -13.131 1.00 0.00 88 GLY A O 1
ATOM 1438 N N . GLY A 1 1 ? -16.161 17.596 0.984 1.00 0.00 1 GLY A N 2
ATOM 1439 C CA . GLY A 1 1 ? -16.084 16.571 2.009 1.00 0.00 1 GLY A CA 2
ATOM 1440 C C . GLY A 1 1 ? -17.435 15.957 2.317 1.00 0.00 1 GLY A C 2
ATOM 1441 O O . GLY A 1 1 ? -18.395 16.669 2.611 1.00 0.00 1 GLY A O 2
ATOM 1445 N N . SER A 1 2 ? -17.510 14.632 2.249 1.00 0.00 2 SER A N 2
ATOM 1446 C CA . SER A 1 2 ? -18.755 13.922 2.518 1.00 0.00 2 SER A CA 2
ATOM 1447 C C . SER A 1 2 ? -18.477 12.501 3.000 1.00 0.00 2 SER A C 2
ATOM 1448 O O . SER A 1 2 ? -17.913 11.686 2.271 1.00 0.00 2 SER A O 2
ATOM 1456 N N . SER A 1 3 ? -18.879 12.213 4.234 1.00 0.00 3 SER A N 2
ATOM 1457 C CA . SER A 1 3 ? -18.670 10.893 4.817 1.00 0.00 3 SER A CA 2
ATOM 1458 C C . SER A 1 3 ? -19.994 10.148 4.961 1.00 0.00 3 SER A C 2
ATOM 1459 O O . SER A 1 3 ? -20.828 10.497 5.796 1.00 0.00 3 SER A O 2
ATOM 1467 N N . GLY A 1 4 ? -20.178 9.118 4.141 1.00 0.00 4 GLY A N 2
ATOM 1468 C CA . GLY A 1 4 ? -21.402 8.339 4.193 1.00 0.00 4 GLY A CA 2
ATOM 1469 C C . GLY A 1 4 ? -21.147 6.879 4.511 1.00 0.00 4 GLY A C 2
ATOM 1470 O O . GLY A 1 4 ? -20.067 6.518 4.980 1.00 0.00 4 GLY A O 2
ATOM 1474 N N . SER A 1 5 ? -22.143 6.037 4.258 1.00 0.00 5 SER A N 2
ATOM 1475 C CA . SER A 1 5 ? -22.023 4.608 4.525 1.00 0.00 5 SER A CA 2
ATOM 1476 C C . SER A 1 5 ? -21.137 3.933 3.483 1.00 0.00 5 SER A C 2
ATOM 1477 O O . SER A 1 5 ? -21.060 4.375 2.337 1.00 0.00 5 SER A O 2
ATOM 1485 N N . SER A 1 6 ? -20.470 2.858 3.890 1.00 0.00 6 SER A N 2
ATOM 1486 C CA . SER A 1 6 ? -19.585 2.122 2.994 1.00 0.00 6 SER A CA 2
ATOM 1487 C C . SER A 1 6 ? -20.369 1.098 2.178 1.00 0.00 6 SER A C 2
ATOM 1488 O O . SER A 1 6 ? -21.258 0.424 2.695 1.00 0.00 6 SER A O 2
ATOM 1496 N N . GLY A 1 7 ? -20.030 0.988 0.897 1.00 0.00 7 GLY A N 2
ATOM 1497 C CA . GLY A 1 7 ? -20.710 0.045 0.028 1.00 0.00 7 GLY A CA 2
ATOM 1498 C C . GLY A 1 7 ? -20.513 0.364 -1.440 1.00 0.00 7 GLY A C 2
ATOM 1499 O O . GLY A 1 7 ? -19.566 -0.112 -2.064 1.00 0.00 7 GLY A O 2
ATOM 1503 N N . ASN A 1 8 ? -21.413 1.170 -1.995 1.00 0.00 8 ASN A N 2
ATOM 1504 C CA . ASN A 1 8 ? -21.335 1.550 -3.401 1.00 0.00 8 ASN A CA 2
ATOM 1505 C C . ASN A 1 8 ? -19.883 1.700 -3.844 1.00 0.00 8 ASN A C 2
ATOM 1506 O O . ASN A 1 8 ? -19.472 1.140 -4.859 1.00 0.00 8 ASN A O 2
ATOM 1517 N N . ALA A 1 9 ? -19.110 2.460 -3.075 1.00 0.00 9 ALA A N 2
ATOM 1518 C CA . ALA A 1 9 ? -17.704 2.682 -3.386 1.00 0.00 9 ALA A CA 2
ATOM 1519 C C . ALA A 1 9 ? -16.999 3.416 -2.250 1.00 0.00 9 ALA A C 2
ATOM 1520 O O . ALA A 1 9 ? -17.603 4.236 -1.558 1.00 0.00 9 ALA A O 2
ATOM 1527 N N . VAL A 1 10 ? -15.718 3.116 -2.062 1.00 0.00 10 VAL A N 2
ATOM 1528 C CA . VAL A 1 10 ? -14.931 3.747 -1.010 1.00 0.00 10 VAL A CA 2
ATOM 1529 C C . VAL A 1 10 ? -15.331 5.207 -0.826 1.00 0.00 10 VAL A C 2
ATOM 1530 O O . VAL A 1 10 ? -15.492 5.944 -1.797 1.00 0.00 10 VAL A O 2
ATOM 1543 N N . ASN A 1 11 ? -15.488 5.617 0.429 1.00 0.00 11 ASN A N 2
ATOM 1544 C CA . ASN A 1 11 ? -15.869 6.990 0.741 1.00 0.00 11 ASN A CA 2
ATOM 1545 C C . ASN A 1 11 ? -14.639 7.886 0.844 1.00 0.00 11 ASN A C 2
ATOM 1546 O O . ASN A 1 11 ? -14.640 8.877 1.574 1.00 0.00 11 ASN A O 2
ATOM 1557 N N . TRP A 1 12 ? -13.592 7.531 0.108 1.00 0.00 12 TRP A N 2
ATOM 1558 C CA . TRP A 1 12 ? -12.355 8.303 0.116 1.00 0.00 12 TRP A CA 2
ATOM 1559 C C . TRP A 1 12 ? -12.550 9.650 -0.573 1.00 0.00 12 TRP A C 2
ATOM 1560 O O . TRP A 1 12 ? -12.919 9.710 -1.744 1.00 0.00 12 TRP A O 2
ATOM 1581 N N . GLY A 1 13 ? -12.298 10.728 0.163 1.00 0.00 13 GLY A N 2
ATOM 1582 C CA . GLY A 1 13 ? -12.451 12.059 -0.395 1.00 0.00 13 GLY A CA 2
ATOM 1583 C C . GLY A 1 13 ? -11.309 12.436 -1.318 1.00 0.00 13 GLY A C 2
ATOM 1584 O O . GLY A 1 13 ? -11.515 13.109 -2.328 1.00 0.00 13 GLY A O 2
ATOM 1588 N N . MET A 1 14 ? -10.102 12.002 -0.971 1.00 0.00 14 MET A N 2
ATOM 1589 C CA . MET A 1 14 ? -8.923 12.299 -1.777 1.00 0.00 14 MET A CA 2
ATOM 1590 C C . MET A 1 14 ? -9.099 11.791 -3.204 1.00 0.00 14 MET A C 2
ATOM 1591 O O . MET A 1 14 ? -8.791 12.496 -4.166 1.00 0.00 14 MET A O 2
ATOM 1605 N N . ARG A 1 15 ? -9.595 10.565 -3.335 1.00 0.00 15 ARG A N 2
ATOM 1606 C CA . ARG A 1 15 ? -9.809 9.964 -4.646 1.00 0.00 15 ARG A CA 2
ATOM 1607 C C . ARG A 1 15 ? -10.960 8.962 -4.603 1.00 0.00 15 ARG A C 2
ATOM 1608 O O . ARG A 1 15 ? -11.538 8.713 -3.546 1.00 0.00 15 ARG A O 2
ATOM 1629 N N . GLU A 1 16 ? -11.285 8.392 -5.758 1.00 0.00 16 GLU A N 2
ATOM 1630 C CA . GLU A 1 16 ? -12.367 7.419 -5.852 1.00 0.00 16 GLU A CA 2
ATOM 1631 C C . GLU A 1 16 ? -11.855 6.086 -6.391 1.00 0.00 16 GLU A C 2
ATOM 1632 O O . GLU A 1 16 ? -11.631 5.936 -7.592 1.00 0.00 16 GLU A O 2
ATOM 1644 N N . TYR A 1 17 ? -11.672 5.123 -5.495 1.00 0.00 17 TYR A N 2
ATOM 1645 C CA . TYR A 1 17 ? -11.184 3.804 -5.879 1.00 0.00 17 TYR A CA 2
ATOM 1646 C C . TYR A 1 17 ? -12.339 2.818 -6.027 1.00 0.00 17 TYR A C 2
ATOM 1647 O O . TYR A 1 17 ? -12.873 2.315 -5.039 1.00 0.00 17 TYR A O 2
ATOM 1665 N N . LYS A 1 18 ? -12.719 2.545 -7.271 1.00 0.00 18 LYS A N 2
ATOM 1666 C CA . LYS A 1 18 ? -13.809 1.618 -7.552 1.00 0.00 18 LYS A CA 2
ATOM 1667 C C . LYS A 1 18 ? -13.548 0.260 -6.908 1.00 0.00 18 LYS A C 2
ATOM 1668 O O . LYS A 1 18 ? -12.449 -0.285 -7.012 1.00 0.00 18 LYS A O 2
ATOM 1687 N N . ILE A 1 19 ? -14.565 -0.280 -6.245 1.00 0.00 19 ILE A N 2
ATOM 1688 C CA . ILE A 1 19 ? -14.445 -1.575 -5.587 1.00 0.00 19 ILE A CA 2
ATOM 1689 C C . ILE A 1 19 ? -14.147 -2.679 -6.596 1.00 0.00 19 ILE A C 2
ATOM 1690 O O . ILE A 1 19 ? -15.002 -3.044 -7.404 1.00 0.00 19 ILE A O 2
ATOM 1706 N N . TYR A 1 20 ? -12.929 -3.208 -6.543 1.00 0.00 20 TYR A N 2
ATOM 1707 C CA . TYR A 1 20 ? -12.518 -4.271 -7.453 1.00 0.00 20 TYR A CA 2
ATOM 1708 C C . TYR A 1 20 ? -12.086 -5.513 -6.680 1.00 0.00 20 TYR A C 2
ATOM 1709 O O . TYR A 1 20 ? -11.543 -5.432 -5.578 1.00 0.00 20 TYR A O 2
ATOM 1727 N N . PRO A 1 21 ? -12.331 -6.692 -7.272 1.00 0.00 21 PRO A N 2
ATOM 1728 C CA . PRO A 1 21 ? -11.975 -7.974 -6.658 1.00 0.00 21 PRO A CA 2
ATOM 1729 C C . PRO A 1 21 ? -10.467 -8.198 -6.617 1.00 0.00 21 PRO A C 2
ATOM 1730 O O . PRO A 1 21 ? -9.749 -7.832 -7.548 1.00 0.00 21 PRO A O 2
ATOM 1741 N N . TYR A 1 22 ? -9.993 -8.802 -5.532 1.00 0.00 22 TYR A N 2
ATOM 1742 C CA . TYR A 1 22 ? -8.570 -9.072 -5.369 1.00 0.00 22 TYR A CA 2
ATOM 1743 C C . TYR A 1 22 ? -8.001 -9.763 -6.605 1.00 0.00 22 TYR A C 2
ATOM 1744 O O . TYR A 1 22 ? -6.936 -9.396 -7.098 1.00 0.00 22 TYR A O 2
ATOM 1762 N N . GLU A 1 23 ? -8.722 -10.765 -7.099 1.00 0.00 23 GLU A N 2
ATOM 1763 C CA . GLU A 1 23 ? -8.289 -11.508 -8.277 1.00 0.00 23 GLU A CA 2
ATOM 1764 C C . GLU A 1 23 ? -7.764 -10.562 -9.354 1.00 0.00 23 GLU A C 2
ATOM 1765 O O . GLU A 1 23 ? -6.578 -10.578 -9.686 1.00 0.00 23 GLU A O 2
ATOM 1777 N N . LEU A 1 24 ? -8.655 -9.740 -9.896 1.00 0.00 24 LEU A N 2
ATOM 1778 C CA . LEU A 1 24 ? -8.283 -8.787 -10.936 1.00 0.00 24 LEU A CA 2
ATOM 1779 C C . LEU A 1 24 ? -7.392 -7.685 -10.371 1.0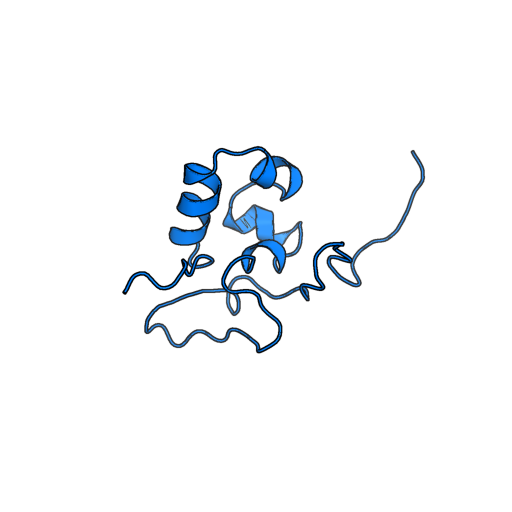0 0.00 24 LEU A C 2
ATOM 1780 O O . LEU A 1 24 ? -6.658 -7.026 -11.109 1.00 0.00 24 LEU A O 2
ATOM 1796 N N . LEU A 1 25 ? -7.460 -7.491 -9.059 1.00 0.00 25 LEU A N 2
ATOM 1797 C CA . LEU A 1 25 ? -6.657 -6.470 -8.394 1.00 0.00 25 LEU A CA 2
ATOM 1798 C C . LEU A 1 25 ? -5.247 -6.981 -8.117 1.00 0.00 25 LEU A C 2
ATOM 1799 O O . LEU A 1 25 ? -4.474 -6.344 -7.400 1.00 0.00 25 LEU A O 2
ATOM 1815 N N . LEU A 1 26 ? -4.917 -8.133 -8.691 1.00 0.00 26 LEU A N 2
ATOM 1816 C CA . LEU A 1 26 ? -3.599 -8.729 -8.508 1.00 0.00 26 LEU A CA 2
ATOM 1817 C C . LEU A 1 26 ? -2.535 -7.941 -9.267 1.00 0.00 26 LEU A C 2
ATOM 1818 O O . LEU A 1 26 ? -2.852 -7.093 -10.101 1.00 0.00 26 LEU A O 2
ATOM 1834 N N . VAL A 1 27 ? -1.271 -8.228 -8.972 1.00 0.00 27 VAL A N 2
ATOM 1835 C CA . VAL A 1 27 ? -0.160 -7.549 -9.628 1.00 0.00 27 VAL A CA 2
ATOM 1836 C C . VAL A 1 27 ? 0.881 -8.548 -10.120 1.00 0.00 27 VAL A C 2
ATOM 1837 O O . VAL A 1 27 ? 2.084 -8.286 -10.068 1.00 0.00 27 VAL A O 2
ATOM 1850 N N . THR A 1 28 ? 0.412 -9.696 -10.598 1.00 0.00 28 THR A N 2
ATOM 1851 C CA . THR A 1 28 ? 1.302 -10.736 -11.099 1.00 0.00 28 THR A CA 2
ATOM 1852 C C . THR A 1 28 ? 2.236 -10.190 -12.173 1.00 0.00 28 THR A C 2
ATOM 1853 O O . THR A 1 28 ? 1.788 -9.691 -13.206 1.00 0.00 28 THR A O 2
ATOM 1864 N N . THR A 1 29 ? 3.538 -10.288 -11.924 1.00 0.00 29 THR A N 2
ATOM 1865 C CA . THR A 1 29 ? 4.536 -9.803 -12.870 1.00 0.00 29 THR A CA 2
ATOM 1866 C C . THR A 1 29 ? 4.372 -10.469 -14.232 1.00 0.00 29 THR A C 2
ATOM 1867 O O . THR A 1 29 ? 4.185 -9.794 -15.244 1.00 0.00 29 THR A O 2
ATOM 1878 N N . ARG A 1 30 ? 4.442 -11.796 -14.249 1.00 0.00 30 ARG A N 2
ATOM 1879 C CA . ARG A 1 30 ? 4.301 -12.553 -15.487 1.00 0.00 30 ARG A CA 2
ATOM 1880 C C . ARG A 1 30 ? 2.846 -12.949 -15.720 1.00 0.00 30 ARG A C 2
ATOM 1881 O O . ARG A 1 30 ? 2.376 -12.984 -16.856 1.00 0.00 30 ARG A O 2
ATOM 1902 N N . GLY A 1 31 ? 2.138 -13.246 -14.635 1.00 0.00 31 GLY A N 2
ATOM 1903 C CA . GLY A 1 31 ? 0.744 -13.636 -14.742 1.00 0.00 31 GLY A CA 2
ATOM 1904 C C . GLY A 1 31 ? -0.080 -12.632 -15.523 1.00 0.00 31 GLY A C 2
ATOM 1905 O O . GLY A 1 31 ? 0.309 -11.472 -15.660 1.00 0.00 31 GLY A O 2
ATOM 1909 N N . ARG A 1 32 ? -1.222 -13.078 -16.037 1.00 0.00 32 ARG A N 2
ATOM 1910 C CA . ARG A 1 32 ? -2.102 -12.210 -16.810 1.00 0.00 32 ARG A CA 2
ATOM 1911 C C . ARG A 1 32 ? -3.018 -11.407 -15.891 1.00 0.00 32 ARG A C 2
ATOM 1912 O O . ARG A 1 32 ? -4.181 -11.757 -15.698 1.00 0.00 32 ARG A O 2
ATOM 1933 N N . ASN A 1 33 ? -2.483 -10.328 -15.328 1.00 0.00 33 ASN A N 2
ATOM 1934 C CA . ASN A 1 33 ? -3.252 -9.475 -14.429 1.00 0.00 33 ASN A CA 2
ATOM 1935 C C . ASN A 1 33 ? -4.431 -8.839 -15.158 1.00 0.00 33 ASN A C 2
ATOM 1936 O O . ASN A 1 33 ? -4.362 -8.573 -16.358 1.00 0.00 33 ASN A O 2
ATOM 1947 N N . ARG A 1 34 ? -5.512 -8.596 -14.425 1.00 0.00 34 ARG A N 2
ATOM 1948 C CA . ARG A 1 34 ? -6.707 -7.992 -15.001 1.00 0.00 34 ARG A CA 2
ATOM 1949 C C . ARG A 1 34 ? -7.008 -6.648 -14.343 1.00 0.00 34 ARG A C 2
ATOM 1950 O O . ARG A 1 34 ? -8.167 -6.314 -14.092 1.00 0.00 34 ARG A O 2
ATOM 1971 N N . LEU A 1 35 ? -5.959 -5.882 -14.067 1.00 0.00 35 LEU A N 2
ATOM 1972 C CA . LEU A 1 35 ? -6.110 -4.575 -13.437 1.00 0.00 35 LEU A CA 2
ATOM 1973 C C . LEU A 1 35 ? -6.792 -3.591 -14.383 1.00 0.00 35 LEU A C 2
ATOM 1974 O O . LEU A 1 35 ? -6.375 -3.400 -15.526 1.00 0.00 35 LEU A O 2
ATOM 1990 N N . PRO A 1 36 ? -7.864 -2.949 -13.897 1.00 0.00 36 PRO A N 2
ATOM 1991 C CA . PRO A 1 36 ? -8.625 -1.972 -14.681 1.00 0.00 36 PRO A CA 2
ATOM 1992 C C . PRO A 1 36 ? -7.842 -0.686 -14.921 1.00 0.00 36 PRO A C 2
ATOM 1993 O O . PRO A 1 36 ? -6.662 -0.593 -14.584 1.00 0.00 36 PRO A O 2
ATOM 2004 N N . LYS A 1 37 ? -8.506 0.305 -15.505 1.00 0.00 37 LYS A N 2
ATOM 2005 C CA . LYS A 1 37 ? -7.874 1.588 -15.789 1.00 0.00 37 LYS A CA 2
ATOM 2006 C C . LYS A 1 37 ? -8.287 2.638 -14.762 1.00 0.00 37 LYS A C 2
ATOM 2007 O O . LYS A 1 37 ? -8.032 3.829 -14.941 1.00 0.00 37 LYS A O 2
ATOM 2026 N N . ASP A 1 38 ? -8.923 2.187 -13.686 1.00 0.00 38 ASP A N 2
ATOM 2027 C CA . ASP A 1 38 ? -9.368 3.088 -12.629 1.00 0.00 38 ASP A CA 2
ATOM 2028 C C . ASP A 1 38 ? -8.798 2.664 -11.279 1.00 0.00 38 ASP A C 2
ATOM 2029 O O . ASP A 1 38 ? -9.290 3.077 -10.228 1.00 0.00 38 ASP A O 2
ATOM 2038 N N . VAL A 1 39 ? -7.759 1.836 -11.314 1.00 0.00 39 VAL A N 2
ATOM 2039 C CA . VAL A 1 39 ? -7.122 1.355 -10.094 1.00 0.00 39 VAL A CA 2
ATOM 2040 C C . VAL A 1 39 ? -5.807 2.081 -9.838 1.00 0.00 39 VAL A C 2
ATOM 2041 O O . VAL A 1 39 ? -5.167 2.574 -10.767 1.00 0.00 39 VAL A O 2
ATOM 2054 N N . ASP A 1 40 ? -5.408 2.144 -8.572 1.00 0.00 40 ASP A N 2
ATOM 2055 C CA . ASP A 1 40 ? -4.166 2.809 -8.194 1.00 0.00 40 ASP A CA 2
ATOM 2056 C C . ASP A 1 40 ? -3.103 1.790 -7.798 1.00 0.00 40 ASP A C 2
ATOM 2057 O O . ASP A 1 40 ? -3.186 1.170 -6.738 1.00 0.00 40 ASP A O 2
ATOM 2066 N N . ARG A 1 41 ? -2.104 1.620 -8.659 1.00 0.00 41 ARG A N 2
ATOM 2067 C CA . ARG A 1 41 ? -1.025 0.674 -8.400 1.00 0.00 41 ARG A CA 2
ATOM 2068 C C . ARG A 1 41 ? -0.444 0.880 -7.004 1.00 0.00 41 ARG A C 2
ATOM 2069 O O . ARG A 1 41 ? 0.240 0.007 -6.469 1.00 0.00 41 ARG A O 2
ATOM 2090 N N . THR A 1 42 ? -0.720 2.042 -6.419 1.00 0.00 42 THR A N 2
ATOM 2091 C CA . THR A 1 42 ? -0.224 2.363 -5.087 1.00 0.00 42 THR A CA 2
ATOM 2092 C C . THR A 1 42 ? -1.316 2.190 -4.037 1.00 0.00 42 THR A C 2
ATOM 2093 O O . THR A 1 42 ? -1.029 2.018 -2.853 1.00 0.00 42 THR A O 2
ATOM 2104 N N . ARG A 1 43 ? -2.569 2.236 -4.480 1.00 0.00 43 ARG A N 2
ATOM 2105 C CA . ARG A 1 43 ? -3.703 2.084 -3.577 1.00 0.00 43 ARG A CA 2
ATOM 2106 C C . ARG A 1 43 ? -4.594 0.924 -4.014 1.00 0.00 43 ARG A C 2
ATOM 2107 O O . ARG A 1 43 ? -5.790 0.902 -3.721 1.00 0.00 43 ARG A O 2
ATOM 2128 N N . LEU A 1 44 ? -4.003 -0.037 -4.714 1.00 0.00 44 LEU A N 2
ATOM 2129 C CA . LEU A 1 44 ? -4.742 -1.201 -5.192 1.00 0.00 44 LEU A CA 2
ATOM 2130 C C . LEU A 1 44 ? -5.507 -1.865 -4.052 1.00 0.00 44 LEU A C 2
ATOM 2131 O O . LEU A 1 44 ? -6.665 -2.251 -4.211 1.00 0.00 44 LEU A O 2
ATOM 2147 N N . GLU A 1 45 ? -4.852 -1.994 -2.902 1.00 0.00 45 GLU A N 2
ATOM 2148 C CA . GLU A 1 45 ? -5.472 -2.610 -1.735 1.00 0.00 45 GLU A CA 2
ATOM 2149 C C . GLU A 1 45 ? -6.729 -1.851 -1.322 1.00 0.00 45 GLU A C 2
ATOM 2150 O O . GLU A 1 45 ? -7.696 -2.445 -0.843 1.00 0.00 45 GLU A O 2
ATOM 2162 N N . ARG A 1 46 ? -6.709 -0.536 -1.512 1.00 0.00 46 ARG A N 2
ATOM 2163 C CA . ARG A 1 46 ? -7.846 0.305 -1.157 1.00 0.00 46 ARG A CA 2
ATOM 2164 C C . ARG A 1 46 ? -9.056 -0.022 -2.027 1.00 0.00 46 ARG A C 2
ATOM 2165 O O . ARG A 1 46 ? -10.193 0.280 -1.666 1.00 0.00 46 ARG A O 2
ATOM 2186 N N . HIS A 1 47 ? -8.802 -0.641 -3.176 1.00 0.00 47 HIS A N 2
ATOM 2187 C CA . HIS A 1 47 ? -9.871 -1.010 -4.098 1.00 0.00 47 HIS A CA 2
ATOM 2188 C C . HIS A 1 47 ? -10.568 -2.286 -3.639 1.00 0.00 47 HIS A C 2
ATOM 2189 O O . HIS A 1 47 ? -11.531 -2.739 -4.261 1.00 0.00 47 HIS A O 2
ATOM 2204 N N . LEU A 1 48 ? -10.077 -2.863 -2.548 1.00 0.00 48 LEU A N 2
ATOM 2205 C CA . LEU A 1 48 ? -10.653 -4.089 -2.005 1.00 0.00 48 LEU A CA 2
ATOM 2206 C C . LEU A 1 48 ? -11.691 -3.775 -0.933 1.00 0.00 48 LEU A C 2
ATOM 2207 O O . LEU A 1 48 ? -11.423 -3.020 0.002 1.00 0.00 48 LEU A O 2
ATOM 2223 N N . SER A 1 49 ? -12.876 -4.360 -1.073 1.00 0.00 49 SER A N 2
ATOM 2224 C CA . SER A 1 49 ? -13.955 -4.142 -0.117 1.00 0.00 49 SER A CA 2
ATOM 2225 C C . SER A 1 49 ? -13.560 -4.638 1.270 1.00 0.00 49 SER A C 2
ATOM 2226 O O . SER A 1 49 ? -12.949 -5.697 1.411 1.00 0.00 49 SER A O 2
ATOM 2234 N N . GLN A 1 50 ? -13.914 -3.865 2.291 1.00 0.00 50 GLN A N 2
ATOM 2235 C CA . GLN A 1 50 ? -13.597 -4.226 3.668 1.00 0.00 50 GLN A CA 2
ATOM 2236 C C . GLN A 1 50 ? -13.783 -5.722 3.895 1.00 0.00 50 GLN A C 2
ATOM 2237 O O . GLN A 1 50 ? -13.161 -6.306 4.783 1.00 0.00 50 GLN A O 2
ATOM 2251 N N . GLU A 1 51 ? -14.642 -6.337 3.088 1.00 0.00 51 GLU A N 2
ATOM 2252 C CA . GLU A 1 51 ? -14.909 -7.765 3.203 1.00 0.00 51 GLU A CA 2
ATOM 2253 C C . GLU A 1 51 ? -13.751 -8.583 2.639 1.00 0.00 51 GLU A C 2
ATOM 2254 O O . GLU A 1 51 ? -13.298 -9.545 3.259 1.00 0.00 51 GLU A O 2
ATOM 2266 N N . GLU A 1 52 ? -13.278 -8.193 1.460 1.00 0.00 52 GLU A N 2
ATOM 2267 C CA . GLU A 1 52 ? -12.174 -8.891 0.811 1.00 0.00 52 GLU A CA 2
ATOM 2268 C C . GLU A 1 52 ? -10.831 -8.400 1.346 1.00 0.00 52 GLU A C 2
ATOM 2269 O O . GLU A 1 52 ? -10.001 -9.191 1.792 1.00 0.00 52 GLU A O 2
ATOM 2281 N N . PHE A 1 53 ? -10.626 -7.088 1.296 1.00 0.00 53 PHE A N 2
ATOM 2282 C CA . PHE A 1 53 ? -9.384 -6.490 1.772 1.00 0.00 53 PHE A CA 2
ATOM 2283 C C . PHE A 1 53 ? -8.878 -7.209 3.019 1.00 0.00 53 PHE A C 2
ATOM 2284 O O . PHE A 1 53 ? -7.672 -7.300 3.250 1.00 0.00 53 PHE A O 2
ATOM 2301 N N . TYR A 1 54 ? -9.807 -7.719 3.819 1.00 0.00 54 TYR A N 2
ATOM 2302 C CA . TYR A 1 54 ? -9.456 -8.428 5.044 1.00 0.00 54 TYR A CA 2
ATOM 2303 C C . TYR A 1 54 ? -9.146 -9.893 4.755 1.00 0.00 54 TYR A C 2
ATOM 2304 O O . TYR A 1 54 ? -8.219 -10.466 5.326 1.00 0.00 54 TYR A O 2
ATOM 2322 N N . GLN A 1 55 ? -9.930 -10.493 3.865 1.00 0.00 55 GLN A N 2
ATOM 2323 C CA . GLN A 1 55 ? -9.740 -11.892 3.499 1.00 0.00 55 GLN A CA 2
ATOM 2324 C C . GLN A 1 55 ? -8.396 -12.095 2.807 1.00 0.00 55 GLN A C 2
ATOM 2325 O O . GLN A 1 55 ? -7.912 -13.221 2.687 1.00 0.00 55 GLN A O 2
ATOM 2339 N N . VAL A 1 56 ? -7.798 -10.999 2.352 1.00 0.00 56 VAL A N 2
ATOM 2340 C CA . VAL A 1 56 ? -6.510 -11.057 1.672 1.00 0.00 56 VAL A CA 2
ATOM 2341 C C . VAL A 1 56 ? -5.368 -10.731 2.628 1.00 0.00 56 VAL A C 2
ATOM 2342 O O . VAL A 1 56 ? -4.449 -11.530 2.810 1.00 0.00 56 VAL A O 2
ATOM 2355 N N . PHE A 1 57 ? -5.432 -9.552 3.237 1.00 0.00 57 PHE A N 2
ATOM 2356 C CA . PHE A 1 57 ? -4.403 -9.119 4.175 1.00 0.00 57 PHE A CA 2
ATOM 2357 C C . PHE A 1 57 ? -4.636 -9.726 5.556 1.00 0.00 57 PHE A C 2
ATOM 2358 O O . PHE A 1 57 ? -3.689 -10.025 6.282 1.00 0.00 57 PHE A O 2
ATOM 2375 N N . GLY A 1 58 ? -5.905 -9.905 5.911 1.00 0.00 58 GLY A N 2
ATOM 2376 C CA . GLY A 1 58 ? -6.240 -10.475 7.203 1.00 0.00 58 GLY A CA 2
ATOM 2377 C C . GLY A 1 58 ? -6.582 -9.416 8.232 1.00 0.00 58 GLY A C 2
ATOM 2378 O O . GLY A 1 58 ? -6.473 -9.652 9.435 1.00 0.00 58 GLY A O 2
ATOM 2382 N N . MET A 1 59 ? -6.996 -8.245 7.759 1.00 0.00 59 MET A N 2
ATOM 2383 C CA . MET A 1 59 ? -7.355 -7.146 8.648 1.00 0.00 59 MET A CA 2
ATOM 2384 C C . MET A 1 59 ? -8.142 -6.076 7.898 1.00 0.00 59 MET A C 2
ATOM 2385 O O . MET A 1 59 ? -8.319 -6.158 6.682 1.00 0.00 59 MET A O 2
ATOM 2399 N N . THR A 1 60 ? -8.612 -5.071 8.630 1.00 0.00 60 THR A N 2
ATOM 2400 C CA . THR A 1 60 ? -9.381 -3.985 8.035 1.00 0.00 60 THR A CA 2
ATOM 2401 C C . THR A 1 60 ? -8.485 -2.799 7.695 1.00 0.00 60 THR A C 2
ATOM 2402 O O . THR A 1 60 ? -7.562 -2.472 8.443 1.00 0.00 60 THR A O 2
ATOM 2413 N N . ILE A 1 61 ? -8.763 -2.159 6.565 1.00 0.00 61 ILE A N 2
ATOM 2414 C CA . ILE A 1 61 ? -7.982 -1.008 6.128 1.00 0.00 61 ILE A CA 2
ATOM 2415 C C . ILE A 1 61 ? -7.610 -0.116 7.308 1.00 0.00 61 ILE A C 2
ATOM 2416 O O . ILE A 1 61 ? -6.500 0.411 7.375 1.00 0.00 61 ILE A O 2
ATOM 2432 N N . SER A 1 62 ? -8.546 0.047 8.238 1.00 0.00 62 SER A N 2
ATOM 2433 C CA . SER A 1 62 ? -8.317 0.876 9.415 1.00 0.00 62 SER A CA 2
ATOM 2434 C C . SER A 1 62 ? -7.099 0.390 10.194 1.00 0.00 62 SER A C 2
ATOM 2435 O O . SER A 1 62 ? -6.283 1.189 10.653 1.00 0.00 62 SER A O 2
ATOM 2443 N N . GLU A 1 63 ? -6.983 -0.927 10.338 1.00 0.00 63 GLU A N 2
ATOM 2444 C CA . GLU A 1 63 ? -5.865 -1.520 11.062 1.00 0.00 63 GLU A CA 2
ATOM 2445 C C . GLU A 1 63 ? -4.610 -1.552 10.193 1.00 0.00 63 GLU A C 2
ATOM 2446 O O . GLU A 1 63 ? -3.495 -1.388 10.688 1.00 0.00 63 GLU A O 2
ATOM 2458 N N . PHE A 1 64 ? -4.801 -1.764 8.896 1.00 0.00 64 PHE A N 2
ATOM 2459 C CA . PHE A 1 64 ? -3.686 -1.820 7.958 1.00 0.00 64 PHE A CA 2
ATOM 2460 C C . PHE A 1 64 ? -2.918 -0.501 7.947 1.00 0.00 64 PHE A C 2
ATOM 2461 O O . PHE A 1 64 ? -1.690 -0.485 8.037 1.00 0.00 64 PHE A O 2
ATOM 2478 N N . ASP A 1 65 ? -3.650 0.602 7.836 1.00 0.00 65 ASP A N 2
ATOM 2479 C CA . ASP A 1 65 ? -3.039 1.926 7.815 1.00 0.00 65 ASP A CA 2
ATOM 2480 C C . ASP A 1 65 ? -2.295 2.203 9.117 1.00 0.00 65 ASP A C 2
ATOM 2481 O O . ASP A 1 65 ? -1.468 3.112 9.190 1.00 0.00 65 ASP A O 2
ATOM 2490 N N . ARG A 1 66 ? -2.595 1.413 10.143 1.00 0.00 66 ARG A N 2
ATOM 2491 C CA . ARG A 1 66 ? -1.956 1.575 11.444 1.00 0.00 66 ARG A CA 2
ATOM 2492 C C . ARG A 1 66 ? -0.693 0.724 11.538 1.00 0.00 66 ARG A C 2
ATOM 2493 O O . ARG A 1 66 ? -0.043 0.672 12.584 1.00 0.00 66 ARG A O 2
ATOM 2514 N N . LEU A 1 67 ? -0.350 0.059 10.441 1.00 0.00 67 LEU A N 2
ATOM 2515 C CA . LEU A 1 67 ? 0.835 -0.790 10.399 1.00 0.00 67 LEU A CA 2
ATOM 2516 C C . LEU A 1 67 ? 2.076 0.024 10.046 1.00 0.00 67 LEU A C 2
ATOM 2517 O O . LEU A 1 67 ? 1.992 1.227 9.802 1.00 0.00 67 LEU A O 2
ATOM 2533 N N . ALA A 1 68 ? 3.226 -0.641 10.019 1.00 0.00 68 ALA A N 2
ATOM 2534 C CA . ALA A 1 68 ? 4.483 0.020 9.692 1.00 0.00 68 ALA A CA 2
ATOM 2535 C C . ALA A 1 68 ? 4.697 0.077 8.183 1.00 0.00 68 ALA A C 2
ATOM 2536 O O . ALA A 1 68 ? 4.396 -0.878 7.466 1.00 0.00 68 ALA A O 2
ATOM 2543 N N . LEU A 1 69 ? 5.217 1.203 7.707 1.00 0.00 69 LEU A N 2
ATOM 2544 C CA . LEU A 1 69 ? 5.470 1.385 6.282 1.00 0.00 69 LEU A CA 2
ATOM 2545 C C . LEU A 1 69 ? 5.960 0.089 5.645 1.00 0.00 69 LEU A C 2
ATOM 2546 O O . LEU A 1 69 ? 5.451 -0.336 4.608 1.00 0.00 69 LEU A O 2
ATOM 2562 N N . TRP A 1 70 ? 6.949 -0.536 6.274 1.00 0.00 70 TRP A N 2
ATOM 2563 C CA . TRP A 1 70 ? 7.506 -1.786 5.770 1.00 0.00 70 TRP A CA 2
ATOM 2564 C C . TRP A 1 70 ? 6.437 -2.871 5.703 1.00 0.00 70 TRP A C 2
ATOM 2565 O O . TRP A 1 70 ? 6.388 -3.651 4.752 1.00 0.00 70 TRP A O 2
ATOM 2586 N N . LYS A 1 71 ? 5.581 -2.915 6.719 1.00 0.00 71 LYS A N 2
ATOM 2587 C CA . LYS A 1 71 ? 4.510 -3.904 6.775 1.00 0.00 71 LYS A CA 2
ATOM 2588 C C . LYS A 1 71 ? 3.455 -3.624 5.709 1.00 0.00 71 LYS A C 2
ATOM 2589 O O . LYS A 1 71 ? 3.001 -4.536 5.018 1.00 0.00 71 LYS A O 2
ATOM 2608 N N . ARG A 1 72 ? 3.071 -2.359 5.581 1.00 0.00 72 ARG A N 2
ATOM 2609 C CA . ARG A 1 72 ? 2.070 -1.960 4.599 1.00 0.00 72 ARG A CA 2
ATOM 2610 C C . ARG A 1 72 ? 2.580 -2.187 3.179 1.00 0.00 72 ARG A C 2
ATOM 2611 O O . ARG A 1 72 ? 1.798 -2.417 2.258 1.00 0.00 72 ARG A O 2
ATOM 2632 N N . ASN A 1 73 ? 3.897 -2.120 3.012 1.00 0.00 73 ASN A N 2
ATOM 2633 C CA . ASN A 1 73 ? 4.512 -2.317 1.704 1.00 0.00 73 ASN A CA 2
ATOM 2634 C C . ASN A 1 73 ? 4.971 -3.762 1.531 1.00 0.00 73 ASN A C 2
ATOM 2635 O O . ASN A 1 73 ? 5.198 -4.221 0.412 1.00 0.00 73 ASN A O 2
ATOM 2646 N N . GLU A 1 74 ? 5.104 -4.472 2.646 1.00 0.00 74 GLU A N 2
ATOM 2647 C CA . GLU A 1 74 ? 5.536 -5.865 2.617 1.00 0.00 74 GLU A CA 2
ATOM 2648 C C . GLU A 1 74 ? 4.355 -6.795 2.358 1.00 0.00 74 GLU A C 2
ATOM 2649 O O . GLU A 1 74 ? 4.455 -7.741 1.575 1.00 0.00 74 GLU A O 2
ATOM 2661 N N . LEU A 1 75 ? 3.237 -6.521 3.021 1.00 0.00 75 LEU A N 2
ATOM 2662 C CA . LEU A 1 75 ? 2.036 -7.333 2.864 1.00 0.00 75 LEU A CA 2
ATOM 2663 C C . LEU A 1 75 ? 1.528 -7.282 1.426 1.00 0.00 75 LEU A C 2
ATOM 2664 O O . LEU A 1 75 ? 1.319 -8.317 0.793 1.00 0.00 75 LEU A O 2
ATOM 2680 N N . LYS A 1 76 ? 1.334 -6.071 0.916 1.00 0.00 76 LYS A N 2
ATOM 2681 C CA . LYS A 1 76 ? 0.854 -5.884 -0.449 1.00 0.00 76 LYS A CA 2
ATOM 2682 C C . LYS A 1 76 ? 1.688 -6.695 -1.435 1.00 0.00 76 LYS A C 2
ATOM 2683 O O . LYS A 1 76 ? 1.156 -7.292 -2.371 1.00 0.00 76 LYS A O 2
ATOM 2702 N N . LYS A 1 77 ? 2.999 -6.713 -1.219 1.00 0.00 77 LYS A N 2
ATOM 2703 C CA . LYS A 1 77 ? 3.908 -7.452 -2.087 1.00 0.00 77 LYS A CA 2
ATOM 2704 C C . LYS A 1 77 ? 3.583 -8.943 -2.072 1.00 0.00 77 LYS A C 2
ATOM 2705 O O . LYS A 1 77 ? 3.713 -9.625 -3.087 1.00 0.00 77 LYS A O 2
ATOM 2724 N N . GLN A 1 78 ? 3.158 -9.439 -0.914 1.00 0.00 78 GLN A N 2
ATOM 2725 C CA . GLN A 1 78 ? 2.813 -10.848 -0.769 1.00 0.00 78 GLN A CA 2
ATOM 2726 C C . GLN A 1 78 ? 1.400 -11.118 -1.274 1.00 0.00 78 GLN A C 2
ATOM 2727 O O . GLN A 1 78 ? 1.037 -12.261 -1.552 1.00 0.00 78 GLN A O 2
ATOM 2741 N N . ALA A 1 79 ? 0.606 -10.059 -1.391 1.00 0.00 79 ALA A N 2
ATOM 2742 C CA . ALA A 1 79 ? -0.767 -10.181 -1.865 1.00 0.00 79 ALA A CA 2
ATOM 2743 C C . ALA A 1 79 ? -0.886 -9.747 -3.322 1.00 0.00 79 ALA A C 2
ATOM 2744 O O . ALA A 1 79 ? -1.989 -9.578 -3.841 1.00 0.00 79 ALA A O 2
ATOM 2751 N N . ARG A 1 80 ? 0.257 -9.569 -3.976 1.00 0.00 80 ARG A N 2
ATOM 2752 C CA . ARG A 1 80 ? 0.281 -9.152 -5.373 1.00 0.00 80 ARG A CA 2
ATOM 2753 C C . ARG A 1 80 ? -0.509 -7.862 -5.569 1.00 0.00 80 ARG A C 2
ATOM 2754 O O . ARG A 1 80 ? -1.107 -7.641 -6.623 1.00 0.00 80 ARG A O 2
ATOM 2775 N N . LEU A 1 81 ? -0.508 -7.012 -4.548 1.00 0.00 81 LEU A N 2
ATOM 2776 C CA . LEU A 1 81 ? -1.225 -5.743 -4.607 1.00 0.00 81 LEU A CA 2
ATOM 2777 C C . LEU A 1 81 ? -0.259 -4.567 -4.499 1.00 0.00 81 LEU A C 2
ATOM 2778 O O . LEU A 1 81 ? -0.674 -3.427 -4.288 1.00 0.00 81 LEU A O 2
ATOM 2794 N N . PHE A 1 82 ? 1.030 -4.851 -4.647 1.00 0.00 82 PHE A N 2
ATOM 2795 C CA . PHE A 1 82 ? 2.055 -3.817 -4.568 1.00 0.00 82 PHE A CA 2
ATOM 2796 C C . PHE A 1 82 ? 2.789 -3.675 -5.898 1.00 0.00 82 PHE A C 2
ATOM 2797 O O . PHE A 1 82 ? 3.112 -4.668 -6.550 1.00 0.00 82 PHE A O 2
ATOM 2814 N N . SER A 1 83 ? 3.048 -2.433 -6.295 1.00 0.00 83 SER A N 2
ATOM 2815 C CA . SER A 1 83 ? 3.740 -2.160 -7.549 1.00 0.00 83 SER A CA 2
ATOM 2816 C C . SER A 1 83 ? 4.909 -1.205 -7.328 1.00 0.00 83 SER A C 2
ATOM 2817 O O . SER A 1 83 ? 5.981 -1.373 -7.908 1.00 0.00 83 SER A O 2
ATOM 2825 N N . GLY A 1 84 ? 4.693 -0.201 -6.484 1.00 0.00 84 GLY A N 2
ATOM 2826 C CA . GLY A 1 84 ? 5.736 0.768 -6.200 1.00 0.00 84 GLY A CA 2
ATOM 2827 C C . GLY A 1 84 ? 5.467 2.115 -6.841 1.00 0.00 84 GLY A C 2
ATOM 2828 O O . GLY A 1 84 ? 5.069 2.205 -8.003 1.00 0.00 84 GLY A O 2
ATOM 2832 N N . PRO A 1 85 ? 5.685 3.193 -6.075 1.00 0.00 85 PRO A N 2
ATOM 2833 C CA . PRO A 1 85 ? 5.468 4.562 -6.554 1.00 0.00 85 PRO A CA 2
ATOM 2834 C C . PRO A 1 85 ? 6.495 4.978 -7.602 1.00 0.00 85 PRO A C 2
ATOM 2835 O O . PRO A 1 85 ? 7.578 4.399 -7.688 1.00 0.00 85 PRO A O 2
ATOM 2846 N N . SER A 1 86 ? 6.147 5.986 -8.396 1.00 0.00 86 SER A N 2
ATOM 2847 C CA . SER A 1 86 ? 7.038 6.477 -9.441 1.00 0.00 86 SER A CA 2
ATOM 2848 C C . SER A 1 86 ? 6.953 7.996 -9.556 1.00 0.00 86 SER A C 2
ATOM 2849 O O . SER A 1 86 ? 5.864 8.565 -9.627 1.00 0.00 86 SER A O 2
ATOM 2857 N N . SER A 1 87 ? 8.112 8.647 -9.574 1.00 0.00 87 SER A N 2
ATOM 2858 C CA . SER A 1 87 ? 8.170 10.101 -9.677 1.00 0.00 87 SER A CA 2
ATOM 2859 C C . SER A 1 87 ? 8.392 10.535 -11.123 1.00 0.00 87 SER A C 2
ATOM 2860 O O . SER A 1 87 ? 9.342 10.102 -11.774 1.00 0.00 87 SER A O 2
ATOM 2868 N N . GLY A 1 88 ? 7.507 11.394 -11.619 1.00 0.00 88 GLY A N 2
ATOM 2869 C CA . GLY A 1 88 ? 7.622 11.873 -12.984 1.00 0.00 88 GLY A CA 2
ATOM 2870 C C . GLY A 1 88 ? 6.771 13.100 -13.242 1.00 0.00 88 GLY A C 2
ATOM 2871 O O . GLY A 1 88 ? 7.027 13.855 -14.179 1.00 0.00 88 GLY A O 2
ATOM 2875 N N . GLY A 1 1 ? -17.807 10.875 4.384 1.00 0.00 1 GLY A N 3
ATOM 2876 C CA . GLY A 1 1 ? -18.989 10.268 4.968 1.00 0.00 1 GLY A CA 3
ATOM 2877 C C . GLY A 1 1 ? -19.225 8.858 4.465 1.00 0.00 1 GLY A C 3
ATOM 2878 O O . GLY A 1 1 ? -18.604 8.426 3.494 1.00 0.00 1 GLY A O 3
ATOM 2882 N N . SER A 1 2 ? -20.125 8.138 5.127 1.00 0.00 2 SER A N 3
ATOM 2883 C CA . SER A 1 2 ? -20.437 6.766 4.745 1.00 0.00 2 SER A CA 3
ATOM 2884 C C . SER A 1 2 ? -21.920 6.617 4.418 1.00 0.00 2 SER A C 3
ATOM 2885 O O . SER A 1 2 ? -22.765 7.305 4.990 1.00 0.00 2 SER A O 3
ATOM 2893 N N . SER A 1 3 ? -22.228 5.714 3.493 1.00 0.00 3 SER A N 3
ATOM 2894 C CA . SER A 1 3 ? -23.608 5.477 3.086 1.00 0.00 3 SER A CA 3
ATOM 2895 C C . SER A 1 3 ? -24.406 4.836 4.217 1.00 0.00 3 SER A C 3
ATOM 2896 O O . SER A 1 3 ? -25.452 5.344 4.619 1.00 0.00 3 SER A O 3
ATOM 2904 N N . GLY A 1 4 ? -23.903 3.716 4.727 1.00 0.00 4 GLY A N 3
ATOM 2905 C CA . GLY A 1 4 ? -24.581 3.023 5.807 1.00 0.00 4 GLY A CA 3
ATOM 2906 C C . GLY A 1 4 ? -24.511 1.515 5.663 1.00 0.00 4 GLY A C 3
ATOM 2907 O O . GLY A 1 4 ? -23.777 0.848 6.391 1.00 0.00 4 GLY A O 3
ATOM 2911 N N . SER A 1 5 ? -25.279 0.977 4.721 1.00 0.00 5 SER A N 3
ATOM 2912 C CA . SER A 1 5 ? -25.306 -0.462 4.487 1.00 0.00 5 SER A CA 3
ATOM 2913 C C . SER A 1 5 ? -24.720 -0.801 3.120 1.00 0.00 5 SER A C 3
ATOM 2914 O O . SER A 1 5 ? -23.735 -1.532 3.018 1.00 0.00 5 SER A O 3
ATOM 2922 N N . SER A 1 6 ? -25.334 -0.264 2.070 1.00 0.00 6 SER A N 3
ATOM 2923 C CA . SER A 1 6 ? -24.876 -0.512 0.708 1.00 0.00 6 SER A CA 3
ATOM 2924 C C . SER A 1 6 ? -23.607 0.280 0.408 1.00 0.00 6 SER A C 3
ATOM 2925 O O . SER A 1 6 ? -23.608 1.510 0.435 1.00 0.00 6 SER A O 3
ATOM 2933 N N . GLY A 1 7 ? -22.523 -0.436 0.123 1.00 0.00 7 GLY A N 3
ATOM 2934 C CA . GLY A 1 7 ? -21.262 0.215 -0.177 1.00 0.00 7 GLY A CA 3
ATOM 2935 C C . GLY A 1 7 ? -21.130 0.576 -1.644 1.00 0.00 7 GLY A C 3
ATOM 2936 O O . GLY A 1 7 ? -20.859 -0.284 -2.480 1.00 0.00 7 GLY A O 3
ATOM 2940 N N . ASN A 1 8 ? -21.325 1.853 -1.957 1.00 0.00 8 ASN A N 3
ATOM 2941 C CA . ASN A 1 8 ? -21.229 2.326 -3.333 1.00 0.00 8 ASN A CA 3
ATOM 2942 C C . ASN A 1 8 ? -19.773 2.403 -3.781 1.00 0.00 8 ASN A C 3
ATOM 2943 O O . ASN A 1 8 ? -19.425 1.960 -4.875 1.00 0.00 8 ASN A O 3
ATOM 2954 N N . ALA A 1 9 ? -18.926 2.969 -2.927 1.00 0.00 9 ALA A N 3
ATOM 2955 C CA . ALA A 1 9 ? -17.507 3.102 -3.234 1.00 0.00 9 ALA A CA 3
ATOM 2956 C C . ALA A 1 9 ? -16.735 3.646 -2.037 1.00 0.00 9 ALA A C 3
ATOM 2957 O O . ALA A 1 9 ? -17.263 4.433 -1.250 1.00 0.00 9 ALA A O 3
ATOM 2964 N N . VAL A 1 10 ? -15.483 3.222 -1.903 1.00 0.00 10 VAL A N 3
ATOM 2965 C CA . VAL A 1 10 ? -14.638 3.668 -0.801 1.00 0.00 10 VAL A CA 3
ATOM 2966 C C . VAL A 1 10 ? -14.954 5.108 -0.414 1.00 0.00 10 VAL A C 3
ATOM 2967 O O . VAL A 1 10 ? -15.115 5.972 -1.276 1.00 0.00 10 VAL A O 3
ATOM 2980 N N . ASN A 1 11 ? -15.040 5.360 0.888 1.00 0.00 11 ASN A N 3
ATOM 2981 C CA . ASN A 1 11 ? -15.337 6.697 1.390 1.00 0.00 11 ASN A CA 3
ATOM 2982 C C . ASN A 1 11 ? -14.063 7.528 1.510 1.00 0.00 11 ASN A C 3
ATOM 2983 O O . ASN A 1 11 ? -13.953 8.391 2.381 1.00 0.00 11 ASN A O 3
ATOM 2994 N N . TRP A 1 12 ? -13.104 7.261 0.631 1.00 0.00 12 TRP A N 3
ATOM 2995 C CA . TRP A 1 12 ? -11.837 7.984 0.639 1.00 0.00 12 TRP A CA 3
ATOM 2996 C C . TRP A 1 12 ? -12.035 9.433 0.205 1.00 0.00 12 TRP A C 3
ATOM 2997 O O . TRP A 1 12 ? -13.161 9.874 -0.022 1.00 0.00 12 TRP A O 3
ATOM 3018 N N . GLY A 1 13 ? -10.933 10.168 0.091 1.00 0.00 13 GLY A N 3
ATOM 3019 C CA . GLY A 1 13 ? -11.008 11.559 -0.315 1.00 0.00 13 GLY A CA 3
ATOM 3020 C C . GLY A 1 13 ? -9.996 11.904 -1.390 1.00 0.00 13 GLY A C 3
ATOM 3021 O O . GLY A 1 13 ? -10.341 12.509 -2.405 1.00 0.00 13 GLY A O 3
ATOM 3025 N N . MET A 1 14 ? -8.744 11.521 -1.166 1.00 0.00 14 MET A N 3
ATOM 3026 C CA . MET A 1 14 ? -7.679 11.794 -2.124 1.00 0.00 14 MET A CA 3
ATOM 3027 C C . MET A 1 14 ? -8.115 11.433 -3.540 1.00 0.00 14 MET A C 3
ATOM 3028 O O . MET A 1 14 ? -7.835 12.163 -4.491 1.00 0.00 14 MET A O 3
ATOM 3042 N N . ARG A 1 15 ? -8.801 10.302 -3.673 1.00 0.00 15 ARG A N 3
ATOM 3043 C CA . ARG A 1 15 ? -9.274 9.844 -4.973 1.00 0.00 15 ARG A CA 3
ATOM 3044 C C . ARG A 1 15 ? -10.459 8.895 -4.817 1.00 0.00 15 ARG A C 3
ATOM 3045 O O . ARG A 1 15 ? -10.874 8.584 -3.701 1.00 0.00 15 ARG A O 3
ATOM 3066 N N . GLU A 1 16 ? -10.998 8.439 -5.944 1.00 0.00 16 GLU A N 3
ATOM 3067 C CA . GLU A 1 16 ? -12.136 7.527 -5.931 1.00 0.00 16 GLU A CA 3
ATOM 3068 C C . GLU A 1 16 ? -11.725 6.138 -6.410 1.00 0.00 16 GLU A C 3
ATOM 3069 O O . GLU A 1 16 ? -11.781 5.839 -7.603 1.00 0.00 16 GLU A O 3
ATOM 3081 N N . TYR A 1 17 ? -11.311 5.294 -5.471 1.00 0.00 17 TYR A N 3
ATOM 3082 C CA . TYR A 1 17 ? -10.887 3.937 -5.796 1.00 0.00 17 TYR A CA 3
ATOM 3083 C C . TYR A 1 17 ? -12.087 3.000 -5.890 1.00 0.00 17 TYR A C 3
ATOM 3084 O O . TYR A 1 17 ? -12.651 2.590 -4.875 1.00 0.00 17 TYR A O 3
ATOM 3102 N N . LYS A 1 18 ? -12.471 2.662 -7.116 1.00 0.00 18 LYS A N 3
ATOM 3103 C CA . LYS A 1 18 ? -13.602 1.771 -7.345 1.00 0.00 18 LYS A CA 3
ATOM 3104 C C . LYS A 1 18 ? -13.370 0.415 -6.686 1.00 0.00 18 LYS A C 3
ATOM 3105 O O . LYS A 1 18 ? -12.240 -0.071 -6.627 1.00 0.00 18 LYS A O 3
ATOM 3124 N N . ILE A 1 19 ? -14.445 -0.190 -6.193 1.00 0.00 19 ILE A N 3
ATOM 3125 C CA . ILE A 1 19 ? -14.357 -1.490 -5.540 1.00 0.00 19 ILE A CA 3
ATOM 3126 C C . ILE A 1 19 ? -14.074 -2.595 -6.552 1.00 0.00 19 ILE A C 3
ATOM 3127 O O . ILE A 1 19 ? -14.941 -2.960 -7.347 1.00 0.00 19 ILE A O 3
ATOM 3143 N N . TYR A 1 20 ? -12.857 -3.125 -6.516 1.00 0.00 20 TYR A N 3
ATOM 3144 C CA . TYR A 1 20 ? -12.459 -4.189 -7.430 1.00 0.00 20 TYR A CA 3
ATOM 3145 C C . TYR A 1 20 ? -12.027 -5.434 -6.662 1.00 0.00 20 TYR A C 3
ATOM 3146 O O . TYR A 1 20 ? -11.490 -5.358 -5.557 1.00 0.00 20 TYR A O 3
ATOM 3164 N N . PRO A 1 21 ? -12.265 -6.610 -7.262 1.00 0.00 21 PRO A N 3
ATOM 3165 C CA . PRO A 1 21 ? -11.908 -7.895 -6.654 1.00 0.00 21 PRO A CA 3
ATOM 3166 C C . PRO A 1 21 ? -10.400 -8.114 -6.605 1.00 0.00 21 PRO A C 3
ATOM 3167 O O . PRO A 1 21 ? -9.670 -7.677 -7.495 1.00 0.00 21 PRO A O 3
ATOM 3178 N N . TYR A 1 22 ? -9.939 -8.794 -5.562 1.00 0.00 22 TYR A N 3
ATOM 3179 C CA . TYR A 1 22 ? -8.517 -9.070 -5.397 1.00 0.00 22 TYR A CA 3
ATOM 3180 C C . TYR A 1 22 ? -7.953 -9.781 -6.623 1.00 0.00 22 TYR A C 3
ATOM 3181 O O . TYR A 1 22 ? -6.856 -9.469 -7.085 1.00 0.00 22 TYR A O 3
ATOM 3199 N N . GLU A 1 23 ? -8.714 -10.737 -7.146 1.00 0.00 23 GLU A N 3
ATOM 3200 C CA . GLU A 1 23 ? -8.292 -11.493 -8.320 1.00 0.00 23 GLU A CA 3
ATOM 3201 C C . GLU A 1 23 ? -7.759 -10.561 -9.404 1.00 0.00 23 GLU A C 3
ATOM 3202 O O . GLU A 1 23 ? -6.584 -10.623 -9.770 1.00 0.00 23 GLU A O 3
ATOM 3214 N N . LEU A 1 24 ? -8.630 -9.698 -9.915 1.00 0.00 24 LEU A N 3
ATOM 3215 C CA . LEU A 1 24 ? -8.249 -8.752 -10.958 1.00 0.00 24 LEU A CA 3
ATOM 3216 C C . LEU A 1 24 ? -7.329 -7.670 -10.402 1.00 0.00 24 LEU A C 3
ATOM 3217 O O . LEU A 1 24 ? -6.589 -7.026 -11.147 1.00 0.00 24 LEU A O 3
ATOM 3233 N N . LEU A 1 25 ? -7.379 -7.476 -9.089 1.00 0.00 25 LEU A N 3
ATOM 3234 C CA . LEU A 1 25 ? -6.548 -6.473 -8.432 1.00 0.00 25 LEU A CA 3
ATOM 3235 C C . LEU A 1 25 ? -5.152 -7.020 -8.153 1.00 0.00 25 LEU A C 3
ATOM 3236 O O . LEU A 1 25 ? -4.367 -6.408 -7.427 1.00 0.00 25 LEU A O 3
ATOM 3252 N N . LEU A 1 26 ? -4.847 -8.174 -8.735 1.00 0.00 26 LEU A N 3
ATOM 3253 C CA . LEU A 1 26 ? -3.544 -8.804 -8.551 1.00 0.00 26 LEU A CA 3
ATOM 3254 C C . LEU A 1 26 ? -2.457 -8.032 -9.293 1.00 0.00 26 LEU A C 3
ATOM 3255 O O . LEU A 1 26 ? -2.749 -7.155 -10.106 1.00 0.00 26 LEU A O 3
ATOM 3271 N N . VAL A 1 27 ? -1.202 -8.367 -9.009 1.00 0.00 27 VAL A N 3
ATOM 3272 C CA . VAL A 1 27 ? -0.071 -7.708 -9.652 1.00 0.00 27 VAL A CA 3
ATOM 3273 C C . VAL A 1 27 ? 0.970 -8.724 -10.107 1.00 0.00 27 VAL A C 3
ATOM 3274 O O . VAL A 1 27 ? 2.041 -8.357 -10.592 1.00 0.00 27 VAL A O 3
ATOM 3287 N N . THR A 1 28 ? 0.649 -10.004 -9.949 1.00 0.00 28 THR A N 3
ATOM 3288 C CA . THR A 1 28 ? 1.556 -11.074 -10.343 1.00 0.00 28 THR A CA 3
ATOM 3289 C C . THR A 1 28 ? 2.034 -10.889 -11.779 1.00 0.00 28 THR A C 3
ATOM 3290 O O . THR A 1 28 ? 1.233 -10.874 -12.714 1.00 0.00 28 THR A O 3
ATOM 3301 N N . THR A 1 29 ? 3.345 -10.748 -11.948 1.00 0.00 29 THR A N 3
ATOM 3302 C CA . THR A 1 29 ? 3.929 -10.564 -13.271 1.00 0.00 29 THR A CA 3
ATOM 3303 C C . THR A 1 29 ? 3.577 -11.724 -14.194 1.00 0.00 29 THR A C 3
ATOM 3304 O O . THR A 1 29 ? 2.877 -11.546 -15.191 1.00 0.00 29 THR A O 3
ATOM 3315 N N . ARG A 1 30 ? 4.066 -12.913 -13.856 1.00 0.00 30 ARG A N 3
ATOM 3316 C CA . ARG A 1 30 ? 3.803 -14.103 -14.656 1.00 0.00 30 ARG A CA 3
ATOM 3317 C C . ARG A 1 30 ? 2.343 -14.531 -14.530 1.00 0.00 30 ARG A C 3
ATOM 3318 O O . ARG A 1 30 ? 1.921 -15.517 -15.133 1.00 0.00 30 ARG A O 3
ATOM 3339 N N . GLY A 1 31 ? 1.578 -13.783 -13.741 1.00 0.00 31 GLY A N 3
ATOM 3340 C CA . GLY A 1 31 ? 0.175 -14.101 -13.549 1.00 0.00 31 GLY A CA 3
ATOM 3341 C C . GLY A 1 31 ? -0.731 -13.294 -14.458 1.00 0.00 31 GLY A C 3
ATOM 3342 O O . GLY A 1 31 ? -0.260 -12.598 -15.357 1.00 0.00 31 GLY A O 3
ATOM 3346 N N . ARG A 1 32 ? -2.036 -13.390 -14.225 1.00 0.00 32 ARG A N 3
ATOM 3347 C CA . ARG A 1 32 ? -3.011 -12.666 -15.032 1.00 0.00 32 ARG A CA 3
ATOM 3348 C C . ARG A 1 32 ? -3.415 -11.360 -14.354 1.00 0.00 32 ARG A C 3
ATOM 3349 O O . ARG A 1 32 ? -4.269 -11.347 -13.468 1.00 0.00 32 ARG A O 3
ATOM 3370 N N . ASN A 1 33 ? -2.795 -10.263 -14.776 1.00 0.00 33 ASN A N 3
ATOM 3371 C CA . ASN A 1 33 ? -3.090 -8.952 -14.209 1.00 0.00 33 ASN A CA 3
ATOM 3372 C C . ASN A 1 33 ? -4.132 -8.218 -15.047 1.00 0.00 33 ASN A C 3
ATOM 3373 O O . ASN A 1 33 ? -3.805 -7.601 -16.061 1.00 0.00 33 ASN A O 3
ATOM 3384 N N . ARG A 1 34 ? -5.387 -8.290 -14.616 1.00 0.00 34 ARG A N 3
ATOM 3385 C CA . ARG A 1 34 ? -6.478 -7.633 -15.327 1.00 0.00 34 ARG A CA 3
ATOM 3386 C C . ARG A 1 34 ? -6.836 -6.305 -14.665 1.00 0.00 34 ARG A C 3
ATOM 3387 O O . ARG A 1 34 ? -7.982 -5.859 -14.725 1.00 0.00 34 ARG A O 3
ATOM 3408 N N . LEU A 1 35 ? -5.849 -5.679 -14.034 1.00 0.00 35 LEU A N 3
ATOM 3409 C CA . LEU A 1 35 ? -6.060 -4.403 -13.360 1.00 0.00 35 LEU A CA 3
ATOM 3410 C C . LEU A 1 35 ? -6.703 -3.390 -14.302 1.00 0.00 35 LEU A C 3
ATOM 3411 O O . LEU A 1 35 ? -6.261 -3.189 -15.434 1.00 0.00 35 LEU A O 3
ATOM 3427 N N . PRO A 1 36 ? -7.771 -2.733 -13.825 1.00 0.00 36 PRO A N 3
ATOM 3428 C CA . PRO A 1 36 ? -8.496 -1.728 -14.607 1.00 0.00 36 PRO A CA 3
ATOM 3429 C C . PRO A 1 36 ? -7.683 -0.455 -14.812 1.00 0.00 36 PRO A C 3
ATOM 3430 O O . PRO A 1 36 ? -6.514 -0.384 -14.429 1.00 0.00 36 PRO A O 3
ATOM 3441 N N . LYS A 1 37 ? -8.307 0.550 -15.416 1.00 0.00 37 LYS A N 3
ATOM 3442 C CA . LYS A 1 37 ? -7.642 1.823 -15.670 1.00 0.00 37 LYS A CA 3
ATOM 3443 C C . LYS A 1 37 ? -8.043 2.863 -14.630 1.00 0.00 37 LYS A C 3
ATOM 3444 O O . LYS A 1 37 ? -7.737 4.047 -14.772 1.00 0.00 37 LYS A O 3
ATOM 3463 N N . ASP A 1 38 ? -8.727 2.414 -13.583 1.00 0.00 38 ASP A N 3
ATOM 3464 C CA . ASP A 1 38 ? -9.167 3.306 -12.517 1.00 0.00 38 ASP A CA 3
ATOM 3465 C C . ASP A 1 38 ? -8.621 2.851 -11.167 1.00 0.00 38 ASP A C 3
ATOM 3466 O O . ASP A 1 38 ? -9.123 3.250 -10.116 1.00 0.00 38 ASP A O 3
ATOM 3475 N N . VAL A 1 39 ? -7.591 2.012 -11.204 1.00 0.00 39 VAL A N 3
ATOM 3476 C CA . VAL A 1 39 ? -6.977 1.502 -9.984 1.00 0.00 39 VAL A CA 3
ATOM 3477 C C . VAL A 1 39 ? -5.642 2.187 -9.713 1.00 0.00 39 VAL A C 3
ATOM 3478 O O . VAL A 1 39 ? -4.999 2.701 -10.628 1.00 0.00 39 VAL A O 3
ATOM 3491 N N . ASP A 1 40 ? -5.231 2.190 -8.449 1.00 0.00 40 ASP A N 3
ATOM 3492 C CA . ASP A 1 40 ? -3.971 2.811 -8.057 1.00 0.00 40 ASP A CA 3
ATOM 3493 C C . ASP A 1 40 ? -2.934 1.753 -7.694 1.00 0.00 40 ASP A C 3
ATOM 3494 O O . ASP A 1 40 ? -3.031 1.106 -6.651 1.00 0.00 40 ASP A O 3
ATOM 3503 N N . ARG A 1 41 ? -1.942 1.581 -8.562 1.00 0.00 41 ARG A N 3
ATOM 3504 C CA . ARG A 1 41 ? -0.888 0.600 -8.335 1.00 0.00 41 ARG A CA 3
ATOM 3505 C C . ARG A 1 41 ? -0.278 0.770 -6.946 1.00 0.00 41 ARG A C 3
ATOM 3506 O O . ARG A 1 41 ? 0.399 -0.125 -6.440 1.00 0.00 41 ARG A O 3
ATOM 3527 N N . THR A 1 42 ? -0.522 1.925 -6.336 1.00 0.00 42 THR A N 3
ATOM 3528 C CA . THR A 1 42 ? 0.004 2.213 -5.007 1.00 0.00 42 THR A CA 3
ATOM 3529 C C . THR A 1 42 ? -1.072 2.046 -3.941 1.00 0.00 42 THR A C 3
ATOM 3530 O O . THR A 1 42 ? -0.769 1.882 -2.759 1.00 0.00 42 THR A O 3
ATOM 3541 N N . ARG A 1 43 ? -2.331 2.087 -4.366 1.00 0.00 43 ARG A N 3
ATOM 3542 C CA . ARG A 1 43 ? -3.453 1.940 -3.447 1.00 0.00 43 ARG A CA 3
ATOM 3543 C C . ARG A 1 43 ? -4.406 0.847 -3.922 1.00 0.00 43 ARG A C 3
ATOM 3544 O O . ARG A 1 43 ? -5.604 0.889 -3.642 1.00 0.00 43 ARG A O 3
ATOM 3565 N N . LEU A 1 44 ? -3.865 -0.130 -4.642 1.00 0.00 44 LEU A N 3
ATOM 3566 C CA . LEU A 1 44 ? -4.666 -1.235 -5.157 1.00 0.00 44 LEU A CA 3
ATOM 3567 C C . LEU A 1 44 ? -5.454 -1.905 -4.036 1.00 0.00 44 LEU A C 3
ATOM 3568 O O . LEU A 1 44 ? -6.608 -2.291 -4.221 1.00 0.00 44 LEU A O 3
ATOM 3584 N N . GLU A 1 45 ? -4.824 -2.036 -2.873 1.00 0.00 45 GLU A N 3
ATOM 3585 C CA . GLU A 1 45 ? -5.467 -2.658 -1.722 1.00 0.00 45 GLU A CA 3
ATOM 3586 C C . GLU A 1 45 ? -6.711 -1.877 -1.306 1.00 0.00 45 GLU A C 3
ATOM 3587 O O . GLU A 1 45 ? -7.698 -2.457 -0.853 1.00 0.00 45 GLU A O 3
ATOM 3599 N N . ARG A 1 46 ? -6.654 -0.559 -1.462 1.00 0.00 46 ARG A N 3
ATOM 3600 C CA . ARG A 1 46 ? -7.774 0.302 -1.102 1.00 0.00 46 ARG A CA 3
ATOM 3601 C C . ARG A 1 46 ? -8.988 0.011 -1.978 1.00 0.00 46 ARG A C 3
ATOM 3602 O O . ARG A 1 46 ? -10.116 0.364 -1.632 1.00 0.00 46 ARG A O 3
ATOM 3623 N N . HIS A 1 47 ? -8.750 -0.637 -3.114 1.00 0.00 47 HIS A N 3
ATOM 3624 C CA . HIS A 1 47 ? -9.824 -0.977 -4.040 1.00 0.00 47 HIS A CA 3
ATOM 3625 C C . HIS A 1 47 ? -10.538 -2.251 -3.600 1.00 0.00 47 HIS A C 3
ATOM 3626 O O . HIS A 1 47 ? -11.520 -2.669 -4.215 1.00 0.00 47 HIS A O 3
ATOM 3641 N N . LEU A 1 48 ? -10.040 -2.864 -2.532 1.00 0.00 48 LEU A N 3
ATOM 3642 C CA . LEU A 1 48 ? -10.630 -4.092 -2.010 1.00 0.00 48 LEU A CA 3
ATOM 3643 C C . LEU A 1 48 ? -11.673 -3.782 -0.941 1.00 0.00 48 LEU A C 3
ATOM 3644 O O . LEU A 1 48 ? -11.406 -3.040 0.004 1.00 0.00 48 LEU A O 3
ATOM 3660 N N . SER A 1 49 ? -12.861 -4.358 -1.096 1.00 0.00 49 SER A N 3
ATOM 3661 C CA . SER A 1 49 ? -13.945 -4.142 -0.145 1.00 0.00 49 SER A CA 3
ATOM 3662 C C . SER A 1 49 ? -13.553 -4.632 1.246 1.00 0.00 49 SER A C 3
ATOM 3663 O O . SER A 1 49 ? -12.921 -5.678 1.391 1.00 0.00 49 SER A O 3
ATOM 3671 N N . GLN A 1 50 ? -13.932 -3.867 2.264 1.00 0.00 50 GLN A N 3
ATOM 3672 C CA . GLN A 1 50 ? -13.619 -4.222 3.644 1.00 0.00 50 GLN A CA 3
ATOM 3673 C C . GLN A 1 50 ? -13.800 -5.719 3.875 1.00 0.00 50 GLN A C 3
ATOM 3674 O O . GLN A 1 50 ? -13.191 -6.294 4.775 1.00 0.00 50 GLN A O 3
ATOM 3688 N N . GLU A 1 51 ? -14.641 -6.342 3.056 1.00 0.00 51 GLU A N 3
ATOM 3689 C CA . GLU A 1 51 ? -14.902 -7.772 3.173 1.00 0.00 51 GLU A CA 3
ATOM 3690 C C . GLU A 1 51 ? -13.735 -8.585 2.622 1.00 0.00 51 GLU A C 3
ATOM 3691 O O . GLU A 1 51 ? -13.265 -9.526 3.260 1.00 0.00 51 GLU A O 3
ATOM 3703 N N . GLU A 1 52 ? -13.271 -8.213 1.432 1.00 0.00 52 GLU A N 3
ATOM 3704 C CA . GLU A 1 52 ? -12.160 -8.909 0.795 1.00 0.00 52 GLU A CA 3
ATOM 3705 C C . GLU A 1 52 ? -10.823 -8.408 1.335 1.00 0.00 52 GLU A C 3
ATOM 3706 O O . GLU A 1 52 ? -9.987 -9.195 1.781 1.00 0.00 52 GLU A O 3
ATOM 3718 N N . PHE A 1 53 ? -10.628 -7.095 1.290 1.00 0.00 53 PHE A N 3
ATOM 3719 C CA . PHE A 1 53 ? -9.393 -6.488 1.772 1.00 0.00 53 PHE A CA 3
ATOM 3720 C C . PHE A 1 53 ? -8.885 -7.207 3.019 1.00 0.00 53 PHE A C 3
ATOM 3721 O O . PHE A 1 53 ? -7.679 -7.286 3.254 1.00 0.00 53 PHE A O 3
ATOM 3738 N N . TYR A 1 54 ? -9.813 -7.728 3.813 1.00 0.00 54 TYR A N 3
ATOM 3739 C CA . TYR A 1 54 ? -9.461 -8.438 5.037 1.00 0.00 54 TYR A CA 3
ATOM 3740 C C . TYR A 1 54 ? -9.154 -9.904 4.748 1.00 0.00 54 TYR A C 3
ATOM 3741 O O . TYR A 1 54 ? -8.228 -10.479 5.318 1.00 0.00 54 TYR A O 3
ATOM 3759 N N . GLN A 1 55 ? -9.938 -10.501 3.856 1.00 0.00 55 GLN A N 3
ATOM 3760 C CA . GLN A 1 55 ? -9.751 -11.900 3.490 1.00 0.00 55 GLN A CA 3
ATOM 3761 C C . GLN A 1 55 ? -8.407 -12.107 2.801 1.00 0.00 55 GLN A C 3
ATOM 3762 O O . GLN A 1 55 ? -7.930 -13.235 2.673 1.00 0.00 55 GLN A O 3
ATOM 3776 N N . VAL A 1 56 ? -7.799 -11.011 2.358 1.00 0.00 56 VAL A N 3
ATOM 3777 C CA . VAL A 1 56 ? -6.509 -11.072 1.682 1.00 0.00 56 VAL A CA 3
ATOM 3778 C C . VAL A 1 56 ? -5.370 -10.738 2.640 1.00 0.00 56 VAL A C 3
ATOM 3779 O O . VAL A 1 56 ? -4.455 -11.537 2.836 1.00 0.00 56 VAL A O 3
ATOM 3792 N N . PHE A 1 57 ? -5.434 -9.551 3.235 1.00 0.00 57 PHE A N 3
ATOM 3793 C CA . PHE A 1 57 ? -4.408 -9.111 4.173 1.00 0.00 57 PHE A CA 3
ATOM 3794 C C . PHE A 1 57 ? -4.640 -9.713 5.555 1.00 0.00 57 PHE A C 3
ATOM 3795 O O . PHE A 1 57 ? -3.693 -9.991 6.290 1.00 0.00 57 PHE A O 3
ATOM 3812 N N . GLY A 1 58 ? -5.908 -9.912 5.903 1.00 0.00 58 GLY A N 3
ATOM 3813 C CA . GLY A 1 58 ? -6.242 -10.479 7.196 1.00 0.00 58 GLY A CA 3
ATOM 3814 C C . GLY A 1 58 ? -6.574 -9.418 8.226 1.00 0.00 58 GLY A C 3
ATOM 3815 O O . GLY A 1 58 ? -6.450 -9.650 9.428 1.00 0.00 58 GLY A O 3
ATOM 3819 N N . MET A 1 59 ? -6.996 -8.249 7.755 1.00 0.00 59 MET A N 3
ATOM 3820 C CA . MET A 1 59 ? -7.345 -7.148 8.645 1.00 0.00 59 MET A CA 3
ATOM 3821 C C . MET A 1 59 ? -8.142 -6.080 7.901 1.00 0.00 59 MET A C 3
ATOM 3822 O O . MET A 1 59 ? -8.353 -6.177 6.692 1.00 0.00 59 MET A O 3
ATOM 3836 N N . THR A 1 60 ? -8.583 -5.061 8.632 1.00 0.00 60 THR A N 3
ATOM 3837 C CA . THR A 1 60 ? -9.357 -3.976 8.042 1.00 0.00 60 THR A CA 3
ATOM 3838 C C . THR A 1 60 ? -8.468 -2.784 7.708 1.00 0.00 60 THR A C 3
ATOM 3839 O O . THR A 1 60 ? -7.546 -2.457 8.457 1.00 0.00 60 THR A O 3
ATOM 3850 N N . ILE A 1 61 ? -8.750 -2.138 6.582 1.00 0.00 61 ILE A N 3
ATOM 3851 C CA . ILE A 1 61 ? -7.976 -0.980 6.151 1.00 0.00 61 ILE A CA 3
ATOM 3852 C C . ILE A 1 61 ? -7.612 -0.091 7.335 1.00 0.00 61 ILE A C 3
ATOM 3853 O O . ILE A 1 61 ? -6.507 0.447 7.404 1.00 0.00 61 ILE A O 3
ATOM 3869 N N . SER A 1 62 ? -8.548 0.058 8.267 1.00 0.00 62 SER A N 3
ATOM 3870 C CA . SER A 1 62 ? -8.327 0.884 9.448 1.00 0.00 62 SER A CA 3
ATOM 3871 C C . SER A 1 62 ? -7.101 0.408 10.221 1.00 0.00 62 SER A C 3
ATOM 3872 O O . SER A 1 62 ? -6.296 1.215 10.685 1.00 0.00 62 SER A O 3
ATOM 3880 N N . GLU A 1 63 ? -6.967 -0.907 10.356 1.00 0.00 63 GLU A N 3
ATOM 3881 C CA . GLU A 1 63 ? -5.839 -1.490 11.074 1.00 0.00 63 GLU A CA 3
ATOM 3882 C C . GLU A 1 63 ? -4.592 -1.521 10.195 1.00 0.00 63 GLU A C 3
ATOM 3883 O O . GLU A 1 63 ? -3.474 -1.347 10.679 1.00 0.00 63 GLU A O 3
ATOM 3895 N N . PHE A 1 64 ? -4.793 -1.743 8.900 1.00 0.00 64 PHE A N 3
ATOM 3896 C CA . PHE A 1 64 ? -3.686 -1.798 7.953 1.00 0.00 64 PHE A CA 3
ATOM 3897 C C . PHE A 1 64 ? -2.915 -0.481 7.940 1.00 0.00 64 PHE A C 3
ATOM 3898 O O . PHE A 1 64 ? -1.690 -0.465 8.064 1.00 0.00 64 PHE A O 3
ATOM 3915 N N . ASP A 1 65 ? -3.641 0.621 7.790 1.00 0.00 65 ASP A N 3
ATOM 3916 C CA . ASP A 1 65 ? -3.027 1.943 7.761 1.00 0.00 65 ASP A CA 3
ATOM 3917 C C . ASP A 1 65 ? -2.283 2.225 9.063 1.00 0.00 65 ASP A C 3
ATOM 3918 O O . ASP A 1 65 ? -1.427 3.108 9.12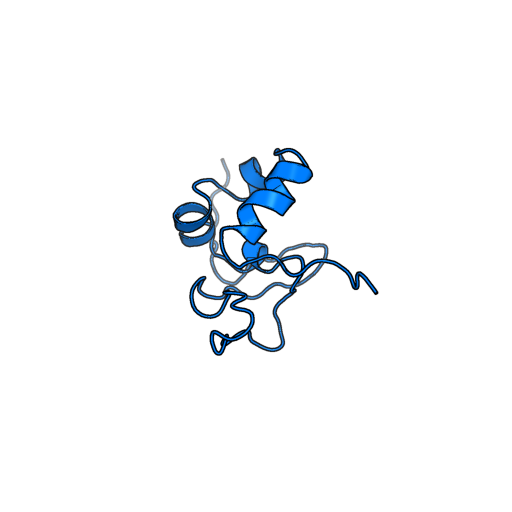2 1.00 0.00 65 ASP A O 3
ATOM 3927 N N . ARG A 1 66 ? -2.617 1.470 10.105 1.00 0.00 66 ARG A N 3
ATOM 3928 C CA . ARG A 1 66 ? -1.982 1.640 11.406 1.00 0.00 66 ARG A CA 3
ATOM 3929 C C . ARG A 1 66 ? -0.728 0.779 11.516 1.00 0.00 66 ARG A C 3
ATOM 3930 O O . ARG A 1 66 ? -0.075 0.745 12.560 1.00 0.00 66 ARG A O 3
ATOM 3951 N N . LEU A 1 67 ? -0.397 0.084 10.434 1.00 0.00 67 LEU A N 3
ATOM 3952 C CA . LEU A 1 67 ? 0.779 -0.779 10.408 1.00 0.00 67 LEU A CA 3
ATOM 3953 C C . LEU A 1 67 ? 2.032 0.018 10.060 1.00 0.00 67 LEU A C 3
ATOM 3954 O O . LEU A 1 67 ? 1.964 1.222 9.813 1.00 0.00 67 LEU A O 3
ATOM 3970 N N . ALA A 1 68 ? 3.173 -0.662 10.040 1.00 0.00 68 ALA A N 3
ATOM 3971 C CA . ALA A 1 68 ? 4.441 -0.018 9.717 1.00 0.00 68 ALA A CA 3
ATOM 3972 C C . ALA A 1 68 ? 4.648 0.062 8.208 1.00 0.00 68 ALA A C 3
ATOM 3973 O O . ALA A 1 68 ? 4.333 -0.879 7.478 1.00 0.00 68 ALA A O 3
ATOM 3980 N N . LEU A 1 69 ? 5.177 1.189 7.747 1.00 0.00 69 LEU A N 3
ATOM 3981 C CA . LEU A 1 69 ? 5.426 1.392 6.324 1.00 0.00 69 LEU A CA 3
ATOM 3982 C C . LEU A 1 69 ? 5.912 0.104 5.667 1.00 0.00 69 LEU A C 3
ATOM 3983 O O . LEU A 1 69 ? 5.392 -0.311 4.632 1.00 0.00 69 LEU A O 3
ATOM 3999 N N . TRP A 1 70 ? 6.910 -0.524 6.278 1.00 0.00 70 TRP A N 3
ATOM 4000 C CA . TRP A 1 70 ? 7.465 -1.767 5.753 1.00 0.00 70 TRP A CA 3
ATOM 4001 C C . TRP A 1 70 ? 6.396 -2.851 5.676 1.00 0.00 70 TRP A C 3
ATOM 4002 O O . TRP A 1 70 ? 6.341 -3.616 4.713 1.00 0.00 70 TRP A O 3
ATOM 4023 N N . LYS A 1 71 ? 5.547 -2.912 6.696 1.00 0.00 71 LYS A N 3
ATOM 4024 C CA . LYS A 1 71 ? 4.477 -3.902 6.744 1.00 0.00 71 LYS A CA 3
ATOM 4025 C C . LYS A 1 71 ? 3.422 -3.614 5.681 1.00 0.00 71 LYS A C 3
ATOM 4026 O O . LYS A 1 71 ? 2.970 -4.519 4.979 1.00 0.00 71 LYS A O 3
ATOM 4045 N N . ARG A 1 72 ? 3.034 -2.348 5.567 1.00 0.00 72 ARG A N 3
ATOM 4046 C CA . ARG A 1 72 ? 2.032 -1.941 4.589 1.00 0.00 72 ARG A CA 3
ATOM 4047 C C . ARG A 1 72 ? 2.539 -2.162 3.167 1.00 0.00 72 ARG A C 3
ATOM 4048 O O . ARG A 1 72 ? 1.755 -2.385 2.246 1.00 0.00 72 ARG A O 3
ATOM 4069 N N . ASN A 1 73 ? 3.856 -2.097 2.997 1.00 0.00 73 ASN A N 3
ATOM 4070 C CA . ASN A 1 73 ? 4.467 -2.289 1.687 1.00 0.00 73 ASN A CA 3
ATOM 4071 C C . ASN A 1 73 ? 4.924 -3.733 1.506 1.00 0.00 73 ASN A C 3
ATOM 4072 O O . ASN A 1 73 ? 5.143 -4.189 0.384 1.00 0.00 73 ASN A O 3
ATOM 4083 N N . GLU A 1 74 ? 5.065 -4.447 2.618 1.00 0.00 74 GLU A N 3
ATOM 4084 C CA . GLU A 1 74 ? 5.496 -5.840 2.582 1.00 0.00 74 GLU A CA 3
ATOM 4085 C C . GLU A 1 74 ? 4.314 -6.768 2.318 1.00 0.00 74 GLU A C 3
ATOM 4086 O O . GLU A 1 74 ? 4.414 -7.710 1.531 1.00 0.00 74 GLU A O 3
ATOM 4098 N N . LEU A 1 75 ? 3.197 -6.496 2.982 1.00 0.00 75 LEU A N 3
ATOM 4099 C CA . LEU A 1 75 ? 1.994 -7.307 2.821 1.00 0.00 75 LEU A CA 3
ATOM 4100 C C . LEU A 1 75 ? 1.512 -7.284 1.374 1.00 0.00 75 LEU A C 3
ATOM 4101 O O . LEU A 1 75 ? 1.327 -8.331 0.753 1.00 0.00 75 LEU A O 3
ATOM 4117 N N . LYS A 1 76 ? 1.312 -6.083 0.842 1.00 0.00 76 LYS A N 3
ATOM 4118 C CA . LYS A 1 76 ? 0.854 -5.922 -0.533 1.00 0.00 76 LYS A CA 3
ATOM 4119 C C . LYS A 1 76 ? 1.717 -6.735 -1.492 1.00 0.00 76 LYS A C 3
ATOM 4120 O O . LYS A 1 76 ? 1.211 -7.342 -2.437 1.00 0.00 76 LYS A O 3
ATOM 4139 N N . LYS A 1 77 ? 3.022 -6.745 -1.243 1.00 0.00 77 LYS A N 3
ATOM 4140 C CA . LYS A 1 77 ? 3.956 -7.486 -2.083 1.00 0.00 77 LYS A CA 3
ATOM 4141 C C . LYS A 1 77 ? 3.638 -8.978 -2.065 1.00 0.00 77 LYS A C 3
ATOM 4142 O O . LYS A 1 77 ? 3.816 -9.671 -3.067 1.00 0.00 77 LYS A O 3
ATOM 4161 N N . GLN A 1 78 ? 3.165 -9.464 -0.922 1.00 0.00 78 GLN A N 3
ATOM 4162 C CA . GLN A 1 78 ? 2.821 -10.873 -0.776 1.00 0.00 78 GLN A CA 3
ATOM 4163 C C . GLN A 1 78 ? 1.409 -11.145 -1.284 1.00 0.00 78 GLN A C 3
ATOM 4164 O O . GLN A 1 78 ? 1.056 -12.284 -1.587 1.00 0.00 78 GLN A O 3
ATOM 4178 N N . ALA A 1 79 ? 0.605 -10.090 -1.375 1.00 0.00 79 ALA A N 3
ATOM 4179 C CA . ALA A 1 79 ? -0.768 -10.215 -1.848 1.00 0.00 79 ALA A CA 3
ATOM 4180 C C . ALA A 1 79 ? -0.882 -9.814 -3.315 1.00 0.00 79 ALA A C 3
ATOM 4181 O O . ALA A 1 79 ? -1.983 -9.668 -3.844 1.00 0.00 79 ALA A O 3
ATOM 4188 N N . ARG A 1 80 ? 0.263 -9.637 -3.965 1.00 0.00 80 ARG A N 3
ATOM 4189 C CA . ARG A 1 80 ? 0.292 -9.251 -5.371 1.00 0.00 80 ARG A CA 3
ATOM 4190 C C . ARG A 1 80 ? -0.495 -7.963 -5.597 1.00 0.00 80 ARG A C 3
ATOM 4191 O O . ARG A 1 80 ? -1.100 -7.769 -6.652 1.00 0.00 80 ARG A O 3
ATOM 4212 N N . LEU A 1 81 ? -0.482 -7.085 -4.599 1.00 0.00 81 LEU A N 3
ATOM 4213 C CA . LEU A 1 81 ? -1.195 -5.815 -4.688 1.00 0.00 81 LEU A CA 3
ATOM 4214 C C . LEU A 1 81 ? -0.226 -4.641 -4.606 1.00 0.00 81 LEU A C 3
ATOM 4215 O O . LEU A 1 81 ? -0.639 -3.491 -4.451 1.00 0.00 81 LEU A O 3
ATOM 4231 N N . PHE A 1 82 ? 1.065 -4.936 -4.713 1.00 0.00 82 PHE A N 3
ATOM 4232 C CA . PHE A 1 82 ? 2.094 -3.904 -4.652 1.00 0.00 82 PHE A CA 3
ATOM 4233 C C . PHE A 1 82 ? 2.789 -3.749 -6.001 1.00 0.00 82 PHE A C 3
ATOM 4234 O O . PHE A 1 82 ? 3.004 -4.727 -6.717 1.00 0.00 82 PHE A O 3
ATOM 4251 N N . SER A 1 83 ? 3.137 -2.512 -6.342 1.00 0.00 83 SER A N 3
ATOM 4252 C CA . SER A 1 83 ? 3.804 -2.226 -7.607 1.00 0.00 83 SER A CA 3
ATOM 4253 C C . SER A 1 83 ? 5.142 -1.533 -7.371 1.00 0.00 83 SER A C 3
ATOM 4254 O O . SER A 1 83 ? 6.158 -1.904 -7.958 1.00 0.00 83 SER A O 3
ATOM 4262 N N . GLY A 1 84 ? 5.134 -0.523 -6.506 1.00 0.00 84 GLY A N 3
ATOM 4263 C CA . GLY A 1 84 ? 6.353 0.207 -6.207 1.00 0.00 84 GLY A CA 3
ATOM 4264 C C . GLY A 1 84 ? 6.348 1.606 -6.791 1.00 0.00 84 GLY A C 3
ATOM 4265 O O . GLY A 1 84 ? 6.737 1.824 -7.939 1.00 0.00 84 GLY A O 3
ATOM 4269 N N . PRO A 1 85 ? 5.899 2.584 -5.990 1.00 0.00 85 PRO A N 3
ATOM 4270 C CA . PRO A 1 85 ? 5.834 3.986 -6.414 1.00 0.00 85 PRO A CA 3
ATOM 4271 C C . PRO A 1 85 ? 7.217 4.611 -6.564 1.00 0.00 85 PRO A C 3
ATOM 4272 O O . PRO A 1 85 ? 8.225 4.005 -6.201 1.00 0.00 85 PRO A O 3
ATOM 4283 N N . SER A 1 86 ? 7.256 5.826 -7.102 1.00 0.00 86 SER A N 3
ATOM 4284 C CA . SER A 1 86 ? 8.516 6.531 -7.304 1.00 0.00 86 SER A CA 3
ATOM 4285 C C . SER A 1 86 ? 8.438 7.951 -6.751 1.00 0.00 86 SER A C 3
ATOM 4286 O O . SER A 1 86 ? 7.405 8.371 -6.231 1.00 0.00 86 SER A O 3
ATOM 4294 N N . SER A 1 87 ? 9.540 8.686 -6.867 1.00 0.00 87 SER A N 3
ATOM 4295 C CA . SER A 1 87 ? 9.599 10.058 -6.376 1.00 0.00 87 SER A CA 3
ATOM 4296 C C . SER A 1 87 ? 9.578 11.051 -7.534 1.00 0.00 87 SER A C 3
ATOM 4297 O O . SER A 1 87 ? 8.838 12.033 -7.512 1.00 0.00 87 SER A O 3
ATOM 4305 N N . GLY A 1 88 ? 10.399 10.787 -8.547 1.00 0.00 88 GLY A N 3
ATOM 4306 C CA . GLY A 1 88 ? 10.460 11.665 -9.700 1.00 0.00 88 GLY A CA 3
ATOM 4307 C C . GLY A 1 88 ? 11.716 11.455 -10.523 1.00 0.00 88 GLY A C 3
ATOM 4308 O O . GLY A 1 88 ? 11.733 10.639 -11.444 1.00 0.00 88 GLY A O 3
ATOM 4312 N N . GLY A 1 1 ? -12.015 21.193 -5.588 1.00 0.00 1 GLY A N 4
ATOM 4313 C CA . GLY A 1 1 ? -12.837 20.865 -6.738 1.00 0.00 1 GLY A CA 4
ATOM 4314 C C . GLY A 1 1 ? -14.140 20.196 -6.347 1.00 0.00 1 GLY A C 4
ATOM 4315 O O . GLY A 1 1 ? -14.471 20.109 -5.165 1.00 0.00 1 GLY A O 4
ATOM 4319 N N . SER A 1 2 ? -14.882 19.724 -7.343 1.00 0.00 2 SER A N 4
ATOM 4320 C CA . SER A 1 2 ? -16.159 19.064 -7.098 1.00 0.00 2 SER A CA 4
ATOM 4321 C C . SER A 1 2 ? -15.975 17.555 -6.968 1.00 0.00 2 SER A C 4
ATOM 4322 O O . SER A 1 2 ? -15.106 16.967 -7.611 1.00 0.00 2 SER A O 4
ATOM 4330 N N . SER A 1 3 ? -16.800 16.934 -6.130 1.00 0.00 3 SER A N 4
ATOM 4331 C CA . SER A 1 3 ? -16.727 15.495 -5.912 1.00 0.00 3 SER A CA 4
ATOM 4332 C C . SER A 1 3 ? -18.094 14.846 -6.101 1.00 0.00 3 SER A C 4
ATOM 4333 O O . SER A 1 3 ? -19.108 15.358 -5.628 1.00 0.00 3 SER A O 4
ATOM 4341 N N . GLY A 1 4 ? -18.114 13.714 -6.798 1.00 0.00 4 GLY A N 4
ATOM 4342 C CA . GLY A 1 4 ? -19.362 13.013 -7.039 1.00 0.00 4 GLY A CA 4
ATOM 4343 C C . GLY A 1 4 ? -19.274 11.539 -6.697 1.00 0.00 4 GLY A C 4
ATOM 4344 O O . GLY A 1 4 ? -19.469 10.682 -7.558 1.00 0.00 4 GLY A O 4
ATOM 4348 N N . SER A 1 5 ? -18.979 11.243 -5.435 1.00 0.00 5 SER A N 4
ATOM 4349 C CA . SER A 1 5 ? -18.860 9.862 -4.981 1.00 0.00 5 SER A CA 4
ATOM 4350 C C . SER A 1 5 ? -20.149 9.398 -4.310 1.00 0.00 5 SER A C 4
ATOM 4351 O O . SER A 1 5 ? -20.267 9.423 -3.085 1.00 0.00 5 SER A O 4
ATOM 4359 N N . SER A 1 6 ? -21.112 8.975 -5.122 1.00 0.00 6 SER A N 4
ATOM 4360 C CA . SER A 1 6 ? -22.395 8.509 -4.608 1.00 0.00 6 SER A CA 4
ATOM 4361 C C . SER A 1 6 ? -22.646 7.058 -5.010 1.00 0.00 6 SER A C 4
ATOM 4362 O O . SER A 1 6 ? -22.542 6.700 -6.182 1.00 0.00 6 SER A O 4
ATOM 4370 N N . GLY A 1 7 ? -22.978 6.227 -4.026 1.00 0.00 7 GLY A N 4
ATOM 4371 C CA . GLY A 1 7 ? -23.239 4.826 -4.296 1.00 0.00 7 GLY A CA 4
ATOM 4372 C C . GLY A 1 7 ? -22.294 3.906 -3.549 1.00 0.00 7 GLY A C 4
ATOM 4373 O O . GLY A 1 7 ? -21.548 4.347 -2.676 1.00 0.00 7 GLY A O 4
ATOM 4377 N N . ASN A 1 8 ? -22.326 2.622 -3.892 1.00 0.00 8 ASN A N 4
ATOM 4378 C CA . ASN A 1 8 ? -21.466 1.637 -3.246 1.00 0.00 8 ASN A CA 4
ATOM 4379 C C . ASN A 1 8 ? -20.023 1.779 -3.721 1.00 0.00 8 ASN A C 4
ATOM 4380 O O . ASN A 1 8 ? -19.622 1.169 -4.711 1.00 0.00 8 ASN A O 4
ATOM 4391 N N . ALA A 1 9 ? -19.248 2.588 -3.006 1.00 0.00 9 ALA A N 4
ATOM 4392 C CA . ALA A 1 9 ? -17.849 2.809 -3.353 1.00 0.00 9 ALA A CA 4
ATOM 4393 C C . ALA A 1 9 ? -17.118 3.550 -2.239 1.00 0.00 9 ALA A C 4
ATOM 4394 O O . ALA A 1 9 ? -17.677 4.446 -1.605 1.00 0.00 9 ALA A O 4
ATOM 4401 N N . VAL A 1 10 ? -15.866 3.171 -2.003 1.00 0.00 10 VAL A N 4
ATOM 4402 C CA . VAL A 1 10 ? -15.059 3.800 -0.966 1.00 0.00 10 VAL A CA 4
ATOM 4403 C C . VAL A 1 10 ? -15.378 5.286 -0.846 1.00 0.00 10 VAL A C 4
ATOM 4404 O O . VAL A 1 10 ? -15.431 6.002 -1.845 1.00 0.00 10 VAL A O 4
ATOM 4417 N N . ASN A 1 11 ? -15.590 5.743 0.384 1.00 0.00 11 ASN A N 4
ATOM 4418 C CA . ASN A 1 11 ? -15.904 7.145 0.635 1.00 0.00 11 ASN A CA 4
ATOM 4419 C C . ASN A 1 11 ? -14.668 7.904 1.107 1.00 0.00 11 ASN A C 4
ATOM 4420 O O . ASN A 1 11 ? -14.775 8.911 1.806 1.00 0.00 11 ASN A O 4
ATOM 4431 N N . TRP A 1 12 ? -13.496 7.413 0.720 1.00 0.00 12 TRP A N 4
ATOM 4432 C CA . TRP A 1 12 ? -12.239 8.046 1.103 1.00 0.00 12 TRP A CA 4
ATOM 4433 C C . TRP A 1 12 ? -12.320 9.560 0.944 1.00 0.00 12 TRP A C 4
ATOM 4434 O O . TRP A 1 12 ? -12.252 10.301 1.923 1.00 0.00 12 TRP A O 4
ATOM 4455 N N . GLY A 1 13 ? -12.467 10.013 -0.297 1.00 0.00 13 GLY A N 4
ATOM 4456 C CA . GLY A 1 13 ? -12.556 11.437 -0.561 1.00 0.00 13 GLY A CA 4
ATOM 4457 C C . GLY A 1 13 ? -11.524 11.906 -1.569 1.00 0.00 13 GLY A C 4
ATOM 4458 O O . GLY A 1 13 ? -11.872 12.346 -2.664 1.00 0.00 13 GLY A O 4
ATOM 4462 N N . MET A 1 14 ? -10.252 11.812 -1.197 1.00 0.00 14 MET A N 4
ATOM 4463 C CA . MET A 1 14 ? -9.166 12.231 -2.077 1.00 0.00 14 MET A CA 4
ATOM 4464 C C . MET A 1 14 ? -9.399 11.735 -3.500 1.00 0.00 14 MET A C 4
ATOM 4465 O O . MET A 1 14 ? -9.346 12.511 -4.454 1.00 0.00 14 MET A O 4
ATOM 4479 N N . ARG A 1 15 ? -9.655 10.437 -3.636 1.00 0.00 15 ARG A N 4
ATOM 4480 C CA . ARG A 1 15 ? -9.893 9.838 -4.943 1.00 0.00 15 ARG A CA 4
ATOM 4481 C C . ARG A 1 15 ? -11.108 8.916 -4.905 1.00 0.00 15 ARG A C 4
ATOM 4482 O O . ARG A 1 15 ? -11.768 8.786 -3.875 1.00 0.00 15 ARG A O 4
ATOM 4503 N N . GLU A 1 16 ? -11.397 8.279 -6.036 1.00 0.00 16 GLU A N 4
ATOM 4504 C CA . GLU A 1 16 ? -12.534 7.370 -6.131 1.00 0.00 16 GLU A CA 4
ATOM 4505 C C . GLU A 1 16 ? -12.085 5.984 -6.586 1.00 0.00 16 GLU A C 4
ATOM 4506 O O . GLU A 1 16 ? -12.017 5.704 -7.783 1.00 0.00 16 GLU A O 4
ATOM 4518 N N . TYR A 1 17 ? -11.780 5.122 -5.623 1.00 0.00 17 TYR A N 4
ATOM 4519 C CA . TYR A 1 17 ? -11.335 3.766 -5.923 1.00 0.00 17 TYR A CA 4
ATOM 4520 C C . TYR A 1 17 ? -12.520 2.808 -5.999 1.00 0.00 17 TYR A C 4
ATOM 4521 O O . TYR A 1 17 ? -13.091 2.424 -4.978 1.00 0.00 17 TYR A O 4
ATOM 4539 N N . LYS A 1 18 ? -12.886 2.425 -7.218 1.00 0.00 18 LYS A N 4
ATOM 4540 C CA . LYS A 1 18 ? -14.001 1.511 -7.431 1.00 0.00 18 LYS A CA 4
ATOM 4541 C C . LYS A 1 18 ? -13.718 0.151 -6.801 1.00 0.00 18 LYS A C 4
ATOM 4542 O O . LYS A 1 18 ? -12.639 -0.414 -6.981 1.00 0.00 18 LYS A O 4
ATOM 4561 N N . ILE A 1 19 ? -14.693 -0.369 -6.063 1.00 0.00 19 ILE A N 4
ATOM 4562 C CA . ILE A 1 19 ? -14.548 -1.663 -5.409 1.00 0.00 19 ILE A CA 4
ATOM 4563 C C . ILE A 1 19 ? -14.272 -2.766 -6.426 1.00 0.00 19 ILE A C 4
ATOM 4564 O O . ILE A 1 19 ? -15.142 -3.121 -7.222 1.00 0.00 19 ILE A O 4
ATOM 4580 N N . TYR A 1 20 ? -13.058 -3.303 -6.392 1.00 0.00 20 TYR A N 4
ATOM 4581 C CA . TYR A 1 20 ? -12.667 -4.365 -7.312 1.00 0.00 20 TYR A CA 4
ATOM 4582 C C . TYR A 1 20 ? -12.203 -5.602 -6.549 1.00 0.00 20 TYR A C 4
ATOM 4583 O O . TYR A 1 20 ? -11.648 -5.516 -5.453 1.00 0.00 20 TYR A O 4
ATOM 4601 N N . PRO A 1 21 ? -12.433 -6.783 -7.143 1.00 0.00 21 PRO A N 4
ATOM 4602 C CA . PRO A 1 21 ? -12.045 -8.061 -6.539 1.00 0.00 21 PRO A CA 4
ATOM 4603 C C . PRO A 1 21 ? -10.533 -8.257 -6.516 1.00 0.00 21 PRO A C 4
ATOM 4604 O O . PRO A 1 21 ? -9.833 -7.870 -7.453 1.00 0.00 21 PRO A O 4
ATOM 4615 N N . TYR A 1 22 ? -10.035 -8.859 -5.442 1.00 0.00 22 TYR A N 4
ATOM 4616 C CA . TYR A 1 22 ? -8.605 -9.103 -5.297 1.00 0.00 22 TYR A CA 4
ATOM 4617 C C . TYR A 1 22 ? -8.038 -9.775 -6.543 1.00 0.00 22 TYR A C 4
ATOM 4618 O O . TYR A 1 22 ? -6.990 -9.379 -7.052 1.00 0.00 22 TYR A O 4
ATOM 4636 N N . GLU A 1 23 ? -8.739 -10.795 -7.029 1.00 0.00 23 GLU A N 4
ATOM 4637 C CA . GLU A 1 23 ? -8.306 -11.522 -8.216 1.00 0.00 23 GLU A CA 4
ATOM 4638 C C . GLU A 1 23 ? -7.815 -10.561 -9.295 1.00 0.00 23 GLU A C 4
ATOM 4639 O O . GLU A 1 23 ? -6.633 -10.547 -9.639 1.00 0.00 23 GLU A O 4
ATOM 4651 N N . LEU A 1 24 ? -8.732 -9.759 -9.825 1.00 0.00 24 LEU A N 4
ATOM 4652 C CA . LEU A 1 24 ? -8.394 -8.793 -10.865 1.00 0.00 24 LEU A CA 4
ATOM 4653 C C . LEU A 1 24 ? -7.520 -7.675 -10.307 1.00 0.00 24 LEU A C 4
ATOM 4654 O O . LEU A 1 24 ? -6.805 -7.001 -11.050 1.00 0.00 24 LEU A O 4
ATOM 4670 N N . LEU A 1 25 ? -7.581 -7.483 -8.994 1.00 0.00 25 LEU A N 4
ATOM 4671 C CA . LEU A 1 25 ? -6.793 -6.447 -8.335 1.00 0.00 25 LEU A CA 4
ATOM 4672 C C . LEU A 1 25 ? -5.369 -6.928 -8.076 1.00 0.00 25 LEU A C 4
ATOM 4673 O O . LEU A 1 25 ? -4.598 -6.272 -7.374 1.00 0.00 25 LEU A O 4
ATOM 4689 N N . LEU A 1 26 ? -5.024 -8.077 -8.648 1.00 0.00 26 LEU A N 4
ATOM 4690 C CA . LEU A 1 26 ? -3.691 -8.645 -8.481 1.00 0.00 26 LEU A CA 4
ATOM 4691 C C . LEU A 1 26 ? -2.652 -7.829 -9.243 1.00 0.00 26 LEU A C 4
ATOM 4692 O O . LEU A 1 26 ? -2.995 -6.952 -10.036 1.00 0.00 26 LEU A O 4
ATOM 4708 N N . VAL A 1 27 ? -1.379 -8.125 -8.998 1.00 0.00 27 VAL A N 4
ATOM 4709 C CA . VAL A 1 27 ? -0.289 -7.421 -9.663 1.00 0.00 27 VAL A CA 4
ATOM 4710 C C . VAL A 1 27 ? 0.755 -8.399 -10.192 1.00 0.00 27 VAL A C 4
ATOM 4711 O O . VAL A 1 27 ? 1.952 -8.113 -10.179 1.00 0.00 27 VAL A O 4
ATOM 4724 N N . THR A 1 28 ? 0.292 -9.555 -10.657 1.00 0.00 28 THR A N 4
ATOM 4725 C CA . THR A 1 28 ? 1.185 -10.576 -11.190 1.00 0.00 28 THR A CA 4
ATOM 4726 C C . THR A 1 28 ? 2.114 -9.995 -12.250 1.00 0.00 28 THR A C 4
ATOM 4727 O O . THR A 1 28 ? 1.661 -9.477 -13.272 1.00 0.00 28 THR A O 4
ATOM 4738 N N . THR A 1 29 ? 3.417 -10.085 -12.003 1.00 0.00 29 THR A N 4
ATOM 4739 C CA . THR A 1 29 ? 4.410 -9.568 -12.936 1.00 0.00 29 THR A CA 4
ATOM 4740 C C . THR A 1 29 ? 4.451 -10.401 -14.212 1.00 0.00 29 THR A C 4
ATOM 4741 O O . THR A 1 29 ? 4.267 -9.879 -15.312 1.00 0.00 29 THR A O 4
ATOM 4752 N N . ARG A 1 30 ? 4.693 -11.699 -14.059 1.00 0.00 30 ARG A N 4
ATOM 4753 C CA . ARG A 1 30 ? 4.758 -12.604 -15.200 1.00 0.00 30 ARG A CA 4
ATOM 4754 C C . ARG A 1 30 ? 3.596 -13.592 -15.178 1.00 0.00 30 ARG A C 4
ATOM 4755 O O . ARG A 1 30 ? 3.754 -14.760 -15.529 1.00 0.00 30 ARG A O 4
ATOM 4776 N N . GLY A 1 31 ? 2.427 -13.113 -14.762 1.00 0.00 31 GLY A N 4
ATOM 4777 C CA . GLY A 1 31 ? 1.255 -13.967 -14.701 1.00 0.00 31 GLY A CA 4
ATOM 4778 C C . GLY A 1 31 ? 0.123 -13.463 -15.574 1.00 0.00 31 GLY A C 4
ATOM 4779 O O . GLY A 1 31 ? 0.299 -13.267 -16.777 1.00 0.00 31 GLY A O 4
ATOM 4783 N N . ARG A 1 32 ? -1.041 -13.252 -14.969 1.00 0.00 32 ARG A N 4
ATOM 4784 C CA . ARG A 1 32 ? -2.206 -12.770 -15.700 1.00 0.00 32 ARG A CA 4
ATOM 4785 C C . ARG A 1 32 ? -3.069 -11.874 -14.817 1.00 0.00 32 ARG A C 4
ATOM 4786 O O . ARG A 1 32 ? -3.756 -12.350 -13.915 1.00 0.00 32 ARG A O 4
ATOM 4807 N N . ASN A 1 33 ? -3.028 -10.572 -15.085 1.00 0.00 33 ASN A N 4
ATOM 4808 C CA . ASN A 1 33 ? -3.805 -9.608 -14.314 1.00 0.00 33 ASN A CA 4
ATOM 4809 C C . ASN A 1 33 ? -4.774 -8.847 -15.213 1.00 0.00 33 ASN A C 4
ATOM 4810 O O . ASN A 1 33 ? -4.439 -8.494 -16.344 1.00 0.00 33 ASN A O 4
ATOM 4821 N N . ARG A 1 34 ? -5.975 -8.598 -14.703 1.00 0.00 34 ARG A N 4
ATOM 4822 C CA . ARG A 1 34 ? -6.993 -7.879 -15.460 1.00 0.00 34 ARG A CA 4
ATOM 4823 C C . ARG A 1 34 ? -7.303 -6.533 -14.811 1.00 0.00 34 ARG A C 4
ATOM 4824 O O . ARG A 1 34 ? -8.439 -6.059 -14.853 1.00 0.00 34 ARG A O 4
ATOM 4845 N N . LEU A 1 35 ? -6.287 -5.922 -14.212 1.00 0.00 35 LEU A N 4
ATOM 4846 C CA . LEU A 1 35 ? -6.450 -4.631 -13.554 1.00 0.00 35 LEU A CA 4
ATOM 4847 C C . LEU A 1 35 ? -7.179 -3.645 -14.462 1.00 0.00 35 LEU A C 4
ATOM 4848 O O . LEU A 1 35 ? -6.814 -3.444 -15.620 1.00 0.00 35 LEU A O 4
ATOM 4864 N N . PRO A 1 36 ? -8.234 -3.015 -13.925 1.00 0.00 36 PRO A N 4
ATOM 4865 C CA . PRO A 1 36 ? -9.035 -2.038 -14.669 1.00 0.00 36 PRO A CA 4
ATOM 4866 C C . PRO A 1 36 ? -8.272 -0.744 -14.934 1.00 0.00 36 PRO A C 4
ATOM 4867 O O . PRO A 1 36 ? -7.085 -0.637 -14.626 1.00 0.00 36 PRO A O 4
ATOM 4878 N N . LYS A 1 37 ? -8.961 0.237 -15.506 1.00 0.00 37 LYS A N 4
ATOM 4879 C CA . LYS A 1 37 ? -8.349 1.525 -15.811 1.00 0.00 37 LYS A CA 4
ATOM 4880 C C . LYS A 1 37 ? -8.735 2.571 -14.769 1.00 0.00 37 LYS A C 4
ATOM 4881 O O . LYS A 1 37 ? -8.491 3.763 -14.953 1.00 0.00 37 LYS A O 4
ATOM 4900 N N . ASP A 1 38 ? -9.335 2.116 -13.675 1.00 0.00 38 ASP A N 4
ATOM 4901 C CA . ASP A 1 38 ? -9.752 3.011 -12.602 1.00 0.00 38 ASP A CA 4
ATOM 4902 C C . ASP A 1 38 ? -9.133 2.591 -11.272 1.00 0.00 38 ASP A C 4
ATOM 4903 O O . ASP A 1 38 ? -9.598 2.992 -10.205 1.00 0.00 38 ASP A O 4
ATOM 4912 N N . VAL A 1 39 ? -8.082 1.781 -11.344 1.00 0.00 39 VAL A N 4
ATOM 4913 C CA . VAL A 1 39 ? -7.399 1.306 -10.147 1.00 0.00 39 VAL A CA 4
ATOM 4914 C C . VAL A 1 39 ? -6.087 2.052 -9.930 1.00 0.00 39 VAL A C 4
ATOM 4915 O O . VAL A 1 39 ? -5.492 2.570 -10.875 1.00 0.00 39 VAL A O 4
ATOM 4928 N N . ASP A 1 40 ? -5.641 2.102 -8.680 1.00 0.00 40 ASP A N 4
ATOM 4929 C CA . ASP A 1 40 ? -4.398 2.784 -8.338 1.00 0.00 40 ASP A CA 4
ATOM 4930 C C . ASP A 1 40 ? -3.302 1.778 -8.000 1.00 0.00 40 ASP A C 4
ATOM 4931 O O . ASP A 1 40 ? -3.343 1.127 -6.956 1.00 0.00 40 ASP A O 4
ATOM 4940 N N . ARG A 1 41 ? -2.324 1.655 -8.892 1.00 0.00 41 ARG A N 4
ATOM 4941 C CA . ARG A 1 41 ? -1.218 0.726 -8.690 1.00 0.00 41 ARG A CA 4
ATOM 4942 C C . ARG A 1 41 ? -0.562 0.950 -7.331 1.00 0.00 41 ARG A C 4
ATOM 4943 O O . ARG A 1 41 ? 0.202 0.111 -6.851 1.00 0.00 41 ARG A O 4
ATOM 4964 N N . THR A 1 42 ? -0.863 2.089 -6.714 1.00 0.00 42 THR A N 4
ATOM 4965 C CA . THR A 1 42 ? -0.302 2.425 -5.412 1.00 0.00 42 THR A CA 4
ATOM 4966 C C . THR A 1 42 ? -1.318 2.194 -4.299 1.00 0.00 42 THR A C 4
ATOM 4967 O O . THR A 1 42 ? -0.949 1.985 -3.143 1.00 0.00 42 THR A O 4
ATOM 4978 N N . ARG A 1 43 ? -2.597 2.232 -4.655 1.00 0.00 43 ARG A N 4
ATOM 4979 C CA . ARG A 1 43 ? -3.667 2.027 -3.685 1.00 0.00 43 ARG A CA 4
ATOM 4980 C C . ARG A 1 43 ? -4.577 0.880 -4.114 1.00 0.00 43 ARG A C 4
ATOM 4981 O O . ARG A 1 43 ? -5.765 0.860 -3.788 1.00 0.00 43 ARG A O 4
ATOM 5002 N N . LEU A 1 44 ? -4.013 -0.073 -4.847 1.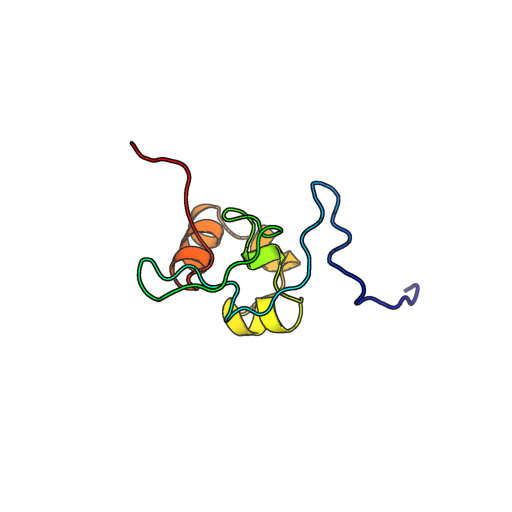00 0.00 44 LEU A N 4
ATOM 5003 C CA . LEU A 1 44 ? -4.773 -1.224 -5.321 1.00 0.00 44 LEU A CA 4
ATOM 5004 C C . LEU A 1 44 ? -5.513 -1.900 -4.171 1.00 0.00 44 LEU A C 4
ATOM 5005 O O . LEU A 1 44 ? -6.655 -2.332 -4.323 1.00 0.00 44 LEU A O 4
ATOM 5021 N N . GLU A 1 45 ? -4.853 -1.986 -3.020 1.00 0.00 45 GLU A N 4
ATOM 5022 C CA . GLU A 1 45 ? -5.449 -2.608 -1.843 1.00 0.00 45 GLU A CA 4
ATOM 5023 C C . GLU A 1 45 ? -6.700 -1.852 -1.403 1.00 0.00 45 GLU A C 4
ATOM 5024 O O . GLU A 1 45 ? -7.661 -2.450 -0.918 1.00 0.00 45 GLU A O 4
ATOM 5036 N N . ARG A 1 46 ? -6.679 -0.534 -1.575 1.00 0.00 46 ARG A N 4
ATOM 5037 C CA . ARG A 1 46 ? -7.809 0.304 -1.194 1.00 0.00 46 ARG A CA 4
ATOM 5038 C C . ARG A 1 46 ? -9.040 -0.029 -2.032 1.00 0.00 46 ARG A C 4
ATOM 5039 O O . ARG A 1 46 ? -10.164 0.319 -1.670 1.00 0.00 46 ARG A O 4
ATOM 5060 N N . HIS A 1 47 ? -8.819 -0.705 -3.155 1.00 0.00 47 HIS A N 4
ATOM 5061 C CA . HIS A 1 47 ? -9.910 -1.085 -4.046 1.00 0.00 47 HIS A CA 4
ATOM 5062 C C . HIS A 1 47 ? -10.584 -2.366 -3.563 1.00 0.00 47 HIS A C 4
ATOM 5063 O O . HIS A 1 47 ? -11.537 -2.848 -4.178 1.00 0.00 47 HIS A O 4
ATOM 5078 N N . LEU A 1 48 ? -10.085 -2.912 -2.460 1.00 0.00 48 LEU A N 4
ATOM 5079 C CA . LEU A 1 48 ? -10.639 -4.137 -1.894 1.00 0.00 48 LEU A CA 4
ATOM 5080 C C . LEU A 1 48 ? -11.652 -3.822 -0.799 1.00 0.00 48 LEU A C 4
ATOM 5081 O O . LEU A 1 48 ? -11.334 -3.144 0.178 1.00 0.00 48 LEU A O 4
ATOM 5097 N N . SER A 1 49 ? -12.873 -4.320 -0.968 1.00 0.00 49 SER A N 4
ATOM 5098 C CA . SER A 1 49 ? -13.934 -4.090 0.006 1.00 0.00 49 SER A CA 4
ATOM 5099 C C . SER A 1 49 ? -13.542 -4.638 1.375 1.00 0.00 49 SER A C 4
ATOM 5100 O O . SER A 1 49 ? -12.942 -5.707 1.478 1.00 0.00 49 SER A O 4
ATOM 5108 N N . GLN A 1 50 ? -13.887 -3.897 2.423 1.00 0.00 50 GLN A N 4
ATOM 5109 C CA . GLN A 1 50 ? -13.572 -4.308 3.786 1.00 0.00 50 GLN A CA 4
ATOM 5110 C C . GLN A 1 50 ? -13.757 -5.812 3.958 1.00 0.00 50 GLN A C 4
ATOM 5111 O O . GLN A 1 50 ? -13.133 -6.428 4.821 1.00 0.00 50 GLN A O 4
ATOM 5125 N N . GLU A 1 51 ? -14.619 -6.395 3.132 1.00 0.00 51 GLU A N 4
ATOM 5126 C CA . GLU A 1 51 ? -14.887 -7.827 3.194 1.00 0.00 51 GLU A CA 4
ATOM 5127 C C . GLU A 1 51 ? -13.703 -8.626 2.658 1.00 0.00 51 GLU A C 4
ATOM 5128 O O . GLU A 1 51 ? -13.220 -9.552 3.309 1.00 0.00 51 GLU A O 4
ATOM 5140 N N . GLU A 1 52 ? -13.240 -8.260 1.467 1.00 0.00 52 GLU A N 4
ATOM 5141 C CA . GLU A 1 52 ? -12.113 -8.943 0.843 1.00 0.00 52 GLU A CA 4
ATOM 5142 C C . GLU A 1 52 ? -10.788 -8.420 1.390 1.00 0.00 52 GLU A C 4
ATOM 5143 O O . GLU A 1 52 ? -9.947 -9.190 1.853 1.00 0.00 52 GLU A O 4
ATOM 5155 N N . PHE A 1 53 ? -10.610 -7.104 1.332 1.00 0.00 53 PHE A N 4
ATOM 5156 C CA . PHE A 1 53 ? -9.387 -6.476 1.820 1.00 0.00 53 PHE A CA 4
ATOM 5157 C C . PHE A 1 53 ? -8.866 -7.193 3.062 1.00 0.00 53 PHE A C 4
ATOM 5158 O O . PHE A 1 53 ? -7.657 -7.277 3.282 1.00 0.00 53 PHE A O 4
ATOM 5175 N N . TYR A 1 54 ? -9.785 -7.708 3.870 1.00 0.00 54 TYR A N 4
ATOM 5176 C CA . TYR A 1 54 ? -9.420 -8.416 5.092 1.00 0.00 54 TYR A CA 4
ATOM 5177 C C . TYR A 1 54 ? -9.099 -9.878 4.799 1.00 0.00 54 TYR A C 4
ATOM 5178 O O . TYR A 1 54 ? -8.157 -10.441 5.355 1.00 0.00 54 TYR A O 4
ATOM 5196 N N . GLN A 1 55 ? -9.891 -10.486 3.921 1.00 0.00 55 GLN A N 4
ATOM 5197 C CA . GLN A 1 55 ? -9.692 -11.883 3.554 1.00 0.00 55 GLN A CA 4
ATOM 5198 C C . GLN A 1 55 ? -8.357 -12.074 2.842 1.00 0.00 55 GLN A C 4
ATOM 5199 O O . GLN A 1 55 ? -7.862 -13.195 2.717 1.00 0.00 55 GLN A O 4
ATOM 5213 N N . VAL A 1 56 ? -7.778 -10.972 2.375 1.00 0.00 56 VAL A N 4
ATOM 5214 C CA . VAL A 1 56 ? -6.499 -11.018 1.676 1.00 0.00 56 VAL A CA 4
ATOM 5215 C C . VAL A 1 56 ? -5.345 -10.692 2.617 1.00 0.00 56 VAL A C 4
ATOM 5216 O O . VAL A 1 56 ? -4.419 -11.486 2.781 1.00 0.00 56 VAL A O 4
ATOM 5229 N N . PHE A 1 57 ? -5.408 -9.517 3.235 1.00 0.00 57 PHE A N 4
ATOM 5230 C CA . PHE A 1 57 ? -4.368 -9.084 4.161 1.00 0.00 57 PHE A CA 4
ATOM 5231 C C . PHE A 1 57 ? -4.583 -9.693 5.544 1.00 0.00 57 PHE A C 4
ATOM 5232 O O . PHE A 1 57 ? -3.626 -9.997 6.256 1.00 0.00 57 PHE A O 4
ATOM 5249 N N . GLY A 1 58 ? -5.847 -9.868 5.917 1.00 0.00 58 GLY A N 4
ATOM 5250 C CA . GLY A 1 58 ? -6.166 -10.439 7.213 1.00 0.00 58 GLY A CA 4
ATOM 5251 C C . GLY A 1 58 ? -6.499 -9.381 8.246 1.00 0.00 58 GLY A C 4
ATOM 5252 O O . GLY A 1 58 ? -6.361 -9.612 9.447 1.00 0.00 58 GLY A O 4
ATOM 5256 N N . MET A 1 59 ? -6.938 -8.217 7.779 1.00 0.00 59 MET A N 4
ATOM 5257 C CA . MET A 1 59 ? -7.292 -7.120 8.672 1.00 0.00 59 MET A CA 4
ATOM 5258 C C . MET A 1 59 ? -8.097 -6.056 7.933 1.00 0.00 59 MET A C 4
ATOM 5259 O O . MET A 1 59 ? -8.284 -6.135 6.718 1.00 0.00 59 MET A O 4
ATOM 5273 N N . THR A 1 60 ? -8.573 -5.060 8.674 1.00 0.00 60 THR A N 4
ATOM 5274 C CA . THR A 1 60 ? -9.359 -3.981 8.089 1.00 0.00 60 THR A CA 4
ATOM 5275 C C . THR A 1 60 ? -8.477 -2.792 7.726 1.00 0.00 60 THR A C 4
ATOM 5276 O O . THR A 1 60 ? -7.547 -2.451 8.458 1.00 0.00 60 THR A O 4
ATOM 5287 N N . ILE A 1 61 ? -8.775 -2.164 6.594 1.00 0.00 61 ILE A N 4
ATOM 5288 C CA . ILE A 1 61 ? -8.009 -1.011 6.136 1.00 0.00 61 ILE A CA 4
ATOM 5289 C C . ILE A 1 61 ? -7.630 -0.104 7.301 1.00 0.00 61 ILE A C 4
ATOM 5290 O O . ILE A 1 61 ? -6.518 0.419 7.358 1.00 0.00 61 ILE A O 4
ATOM 5306 N N . SER A 1 62 ? -8.562 0.075 8.232 1.00 0.00 62 SER A N 4
ATOM 5307 C CA . SER A 1 62 ? -8.327 0.921 9.396 1.00 0.00 62 SER A CA 4
ATOM 5308 C C . SER A 1 62 ? -7.109 0.441 10.179 1.00 0.00 62 SER A C 4
ATOM 5309 O O . SER A 1 62 ? -6.294 1.244 10.631 1.00 0.00 62 SER A O 4
ATOM 5317 N N . GLU A 1 63 ? -6.993 -0.874 10.333 1.00 0.00 63 GLU A N 4
ATOM 5318 C CA . GLU A 1 63 ? -5.874 -1.461 11.061 1.00 0.00 63 GLU A CA 4
ATOM 5319 C C . GLU A 1 63 ? -4.621 -1.504 10.192 1.00 0.00 63 GLU A C 4
ATOM 5320 O O . GLU A 1 63 ? -3.504 -1.338 10.683 1.00 0.00 63 GLU A O 4
ATOM 5332 N N . PHE A 1 64 ? -4.814 -1.729 8.896 1.00 0.00 64 PHE A N 4
ATOM 5333 C CA . PHE A 1 64 ? -3.701 -1.796 7.957 1.00 0.00 64 PHE A CA 4
ATOM 5334 C C . PHE A 1 64 ? -2.916 -0.487 7.951 1.00 0.00 64 PHE A C 4
ATOM 5335 O O . PHE A 1 64 ? -1.689 -0.486 8.051 1.00 0.00 64 PHE A O 4
ATOM 5352 N N . ASP A 1 65 ? -3.633 0.625 7.831 1.00 0.00 65 ASP A N 4
ATOM 5353 C CA . ASP A 1 65 ? -3.005 1.941 7.811 1.00 0.00 65 ASP A CA 4
ATOM 5354 C C . ASP A 1 65 ? -2.290 2.222 9.129 1.00 0.00 65 ASP A C 4
ATOM 5355 O O . ASP A 1 65 ? -1.506 3.165 9.233 1.00 0.00 65 ASP A O 4
ATOM 5364 N N . ARG A 1 66 ? -2.567 1.397 10.134 1.00 0.00 66 ARG A N 4
ATOM 5365 C CA . ARG A 1 66 ? -1.952 1.558 11.446 1.00 0.00 66 ARG A CA 4
ATOM 5366 C C . ARG A 1 66 ? -0.698 0.697 11.569 1.00 0.00 66 ARG A C 4
ATOM 5367 O O . ARG A 1 66 ? -0.074 0.638 12.628 1.00 0.00 66 ARG A O 4
ATOM 5388 N N . LEU A 1 67 ? -0.336 0.031 10.478 1.00 0.00 67 LEU A N 4
ATOM 5389 C CA . LEU A 1 67 ? 0.843 -0.828 10.462 1.00 0.00 67 LEU A CA 4
ATOM 5390 C C . LEU A 1 67 ? 2.090 -0.034 10.088 1.00 0.00 67 LEU A C 4
ATOM 5391 O O . LEU A 1 67 ? 2.011 1.154 9.778 1.00 0.00 67 LEU A O 4
ATOM 5407 N N . ALA A 1 68 ? 3.240 -0.699 10.118 1.00 0.00 68 ALA A N 4
ATOM 5408 C CA . ALA A 1 68 ? 4.503 -0.057 9.778 1.00 0.00 68 ALA A CA 4
ATOM 5409 C C . ALA A 1 68 ? 4.707 -0.011 8.267 1.00 0.00 68 ALA A C 4
ATOM 5410 O O . ALA A 1 68 ? 4.371 -0.960 7.556 1.00 0.00 68 ALA A O 4
ATOM 5417 N N . LEU A 1 69 ? 5.257 1.097 7.782 1.00 0.00 69 LEU A N 4
ATOM 5418 C CA . LEU A 1 69 ? 5.504 1.267 6.355 1.00 0.00 69 LEU A CA 4
ATOM 5419 C C . LEU A 1 69 ? 5.950 -0.046 5.719 1.00 0.00 69 LEU A C 4
ATOM 5420 O O . LEU A 1 69 ? 5.365 -0.502 4.736 1.00 0.00 69 LEU A O 4
ATOM 5436 N N . TRP A 1 70 ? 6.986 -0.651 6.288 1.00 0.00 70 TRP A N 4
ATOM 5437 C CA . TRP A 1 70 ? 7.509 -1.913 5.778 1.00 0.00 70 TRP A CA 4
ATOM 5438 C C . TRP A 1 70 ? 6.413 -2.971 5.715 1.00 0.00 70 TRP A C 4
ATOM 5439 O O . TRP A 1 70 ? 6.328 -3.736 4.754 1.00 0.00 70 TRP A O 4
ATOM 5460 N N . LYS A 1 71 ? 5.574 -3.009 6.745 1.00 0.00 71 LYS A N 4
ATOM 5461 C CA . LYS A 1 71 ? 4.480 -3.972 6.806 1.00 0.00 71 LYS A CA 4
ATOM 5462 C C . LYS A 1 71 ? 3.429 -3.670 5.743 1.00 0.00 71 LYS A C 4
ATOM 5463 O O . LYS A 1 71 ? 2.989 -4.564 5.020 1.00 0.00 71 LYS A O 4
ATOM 5482 N N . ARG A 1 72 ? 3.032 -2.404 5.653 1.00 0.00 72 ARG A N 4
ATOM 5483 C CA . ARG A 1 72 ? 2.032 -1.985 4.678 1.00 0.00 72 ARG A CA 4
ATOM 5484 C C . ARG A 1 72 ? 2.549 -2.173 3.255 1.00 0.00 72 ARG A C 4
ATOM 5485 O O . ARG A 1 72 ? 1.774 -2.408 2.328 1.00 0.00 72 ARG A O 4
ATOM 5506 N N . ASN A 1 73 ? 3.864 -2.067 3.089 1.00 0.00 73 ASN A N 4
ATOM 5507 C CA . ASN A 1 73 ? 4.484 -2.224 1.779 1.00 0.00 73 ASN A CA 4
ATOM 5508 C C . ASN A 1 73 ? 4.967 -3.657 1.573 1.00 0.00 73 ASN A C 4
ATOM 5509 O O . ASN A 1 73 ? 5.260 -4.068 0.452 1.00 0.00 73 ASN A O 4
ATOM 5520 N N . GLU A 1 74 ? 5.045 -4.411 2.665 1.00 0.00 74 GLU A N 4
ATOM 5521 C CA . GLU A 1 74 ? 5.492 -5.798 2.604 1.00 0.00 74 GLU A CA 4
ATOM 5522 C C . GLU A 1 74 ? 4.322 -6.735 2.318 1.00 0.00 74 GLU A C 4
ATOM 5523 O O . GLU A 1 74 ? 4.434 -7.655 1.506 1.00 0.00 74 GLU A O 4
ATOM 5535 N N . LEU A 1 75 ? 3.202 -6.494 2.989 1.00 0.00 75 LEU A N 4
ATOM 5536 C CA . LEU A 1 75 ? 2.010 -7.316 2.807 1.00 0.00 75 LEU A CA 4
ATOM 5537 C C . LEU A 1 75 ? 1.524 -7.260 1.363 1.00 0.00 75 LEU A C 4
ATOM 5538 O O . LEU A 1 75 ? 1.351 -8.291 0.713 1.00 0.00 75 LEU A O 4
ATOM 5554 N N . LYS A 1 76 ? 1.308 -6.047 0.863 1.00 0.00 76 LYS A N 4
ATOM 5555 C CA . LYS A 1 76 ? 0.846 -5.855 -0.506 1.00 0.00 76 LYS A CA 4
ATOM 5556 C C . LYS A 1 76 ? 1.707 -6.643 -1.487 1.00 0.00 76 LYS A C 4
ATOM 5557 O O . LYS A 1 76 ? 1.205 -7.193 -2.468 1.00 0.00 76 LYS A O 4
ATOM 5576 N N . LYS A 1 77 ? 3.007 -6.697 -1.216 1.00 0.00 77 LYS A N 4
ATOM 5577 C CA . LYS A 1 77 ? 3.939 -7.421 -2.073 1.00 0.00 77 LYS A CA 4
ATOM 5578 C C . LYS A 1 77 ? 3.611 -8.910 -2.096 1.00 0.00 77 LYS A C 4
ATOM 5579 O O . LYS A 1 77 ? 3.794 -9.578 -3.113 1.00 0.00 77 LYS A O 4
ATOM 5598 N N . GLN A 1 78 ? 3.125 -9.423 -0.970 1.00 0.00 78 GLN A N 4
ATOM 5599 C CA . GLN A 1 78 ? 2.771 -10.833 -0.864 1.00 0.00 78 GLN A CA 4
ATOM 5600 C C . GLN A 1 78 ? 1.354 -11.079 -1.373 1.00 0.00 78 GLN A C 4
ATOM 5601 O O . GLN A 1 78 ? 0.983 -12.211 -1.679 1.00 0.00 78 GLN A O 4
ATOM 5615 N N . ALA A 1 79 ? 0.569 -10.011 -1.460 1.00 0.00 79 ALA A N 4
ATOM 5616 C CA . ALA A 1 79 ? -0.806 -10.111 -1.934 1.00 0.00 79 ALA A CA 4
ATOM 5617 C C . ALA A 1 79 ? -0.921 -9.662 -3.387 1.00 0.00 79 ALA A C 4
ATOM 5618 O O . ALA A 1 79 ? -2.022 -9.497 -3.911 1.00 0.00 79 ALA A O 4
ATOM 5625 N N . ARG A 1 80 ? 0.224 -9.465 -4.032 1.00 0.00 80 ARG A N 4
ATOM 5626 C CA . ARG A 1 80 ? 0.252 -9.033 -5.425 1.00 0.00 80 ARG A CA 4
ATOM 5627 C C . ARG A 1 80 ? -0.520 -7.730 -5.605 1.00 0.00 80 ARG A C 4
ATOM 5628 O O . ARG A 1 80 ? -1.088 -7.474 -6.667 1.00 0.00 80 ARG A O 4
ATOM 5649 N N . LEU A 1 81 ? -0.537 -6.909 -4.560 1.00 0.00 81 LEU A N 4
ATOM 5650 C CA . LEU A 1 81 ? -1.240 -5.631 -4.603 1.00 0.00 81 LEU A CA 4
ATOM 5651 C C . LEU A 1 81 ? -0.264 -4.468 -4.452 1.00 0.00 81 LEU A C 4
ATOM 5652 O O . LEU A 1 81 ? -0.669 -3.334 -4.195 1.00 0.00 81 LEU A O 4
ATOM 5668 N N . PHE A 1 82 ? 1.023 -4.757 -4.614 1.00 0.00 82 PHE A N 4
ATOM 5669 C CA . PHE A 1 82 ? 2.056 -3.735 -4.497 1.00 0.00 82 PHE A CA 4
ATOM 5670 C C . PHE A 1 82 ? 2.731 -3.487 -5.843 1.00 0.00 82 PHE A C 4
ATOM 5671 O O . PHE A 1 82 ? 3.170 -4.423 -6.511 1.00 0.00 82 PHE A O 4
ATOM 5688 N N . SER A 1 83 ? 2.809 -2.219 -6.234 1.00 0.00 83 SER A N 4
ATOM 5689 C CA . SER A 1 83 ? 3.426 -1.847 -7.502 1.00 0.00 83 SER A CA 4
ATOM 5690 C C . SER A 1 83 ? 4.428 -0.713 -7.307 1.00 0.00 83 SER A C 4
ATOM 5691 O O . SER A 1 83 ? 4.687 0.066 -8.223 1.00 0.00 83 SER A O 4
ATOM 5699 N N . GLY A 1 84 ? 4.989 -0.628 -6.104 1.00 0.00 84 GLY A N 4
ATOM 5700 C CA . GLY A 1 84 ? 5.956 0.413 -5.809 1.00 0.00 84 GLY A CA 4
ATOM 5701 C C . GLY A 1 84 ? 5.315 1.781 -5.682 1.00 0.00 84 GLY A C 4
ATOM 5702 O O . GLY A 1 84 ? 5.083 2.476 -6.671 1.00 0.00 84 GLY A O 4
ATOM 5706 N N . PRO A 1 85 ? 5.016 2.185 -4.438 1.00 0.00 85 PRO A N 4
ATOM 5707 C CA . PRO A 1 85 ? 4.393 3.482 -4.156 1.00 0.00 85 PRO A CA 4
ATOM 5708 C C . PRO A 1 85 ? 5.340 4.649 -4.413 1.00 0.00 85 PRO A C 4
ATOM 5709 O O . PRO A 1 85 ? 4.991 5.806 -4.182 1.00 0.00 85 PRO A O 4
ATOM 5720 N N . SER A 1 86 ? 6.540 4.336 -4.893 1.00 0.00 86 SER A N 4
ATOM 5721 C CA . SER A 1 86 ? 7.539 5.359 -5.178 1.00 0.00 86 SER A CA 4
ATOM 5722 C C . SER A 1 86 ? 7.510 5.750 -6.653 1.00 0.00 86 SER A C 4
ATOM 5723 O O . SER A 1 86 ? 7.625 4.898 -7.534 1.00 0.00 86 SER A O 4
ATOM 5731 N N . SER A 1 87 ? 7.356 7.044 -6.913 1.00 0.00 87 SER A N 4
ATOM 5732 C CA . SER A 1 87 ? 7.309 7.549 -8.280 1.00 0.00 87 SER A CA 4
ATOM 5733 C C . SER A 1 87 ? 8.616 8.243 -8.649 1.00 0.00 87 SER A C 4
ATOM 5734 O O . SER A 1 87 ? 9.336 8.737 -7.783 1.00 0.00 87 SER A O 4
ATOM 5742 N N . GLY A 1 88 ? 8.917 8.275 -9.944 1.00 0.00 88 GLY A N 4
ATOM 5743 C CA . GLY A 1 88 ? 10.137 8.910 -10.407 1.00 0.00 88 GLY A CA 4
ATOM 5744 C C . GLY A 1 88 ? 9.877 10.236 -11.094 1.00 0.00 88 GLY A C 4
ATOM 5745 O O . GLY A 1 88 ? 10.768 10.797 -11.731 1.00 0.00 88 GLY A O 4
ATOM 5749 N N . GLY A 1 1 ? -16.332 11.323 8.610 1.00 0.00 1 GLY A N 5
ATOM 5750 C CA . GLY A 1 1 ? -17.560 10.755 8.085 1.00 0.00 1 GLY A CA 5
ATOM 5751 C C . GLY A 1 1 ? -18.254 11.680 7.106 1.00 0.00 1 GLY A C 5
ATOM 5752 O O . GLY A 1 1 ? -18.299 12.893 7.313 1.00 0.00 1 GLY A O 5
ATOM 5756 N N . SER A 1 2 ? -18.797 11.108 6.036 1.00 0.00 2 SER A N 5
ATOM 5757 C CA . SER A 1 2 ? -19.488 11.891 5.018 1.00 0.00 2 SER A CA 5
ATOM 5758 C C . SER A 1 2 ? -20.923 12.188 5.443 1.00 0.00 2 SER A C 5
ATOM 5759 O O . SER A 1 2 ? -21.383 11.720 6.485 1.00 0.00 2 SER A O 5
ATOM 5767 N N . SER A 1 3 ? -21.625 12.970 4.629 1.00 0.00 3 SER A N 5
ATOM 5768 C CA . SER A 1 3 ? -23.006 13.334 4.921 1.00 0.00 3 SER A CA 5
ATOM 5769 C C . SER A 1 3 ? -23.913 12.108 4.870 1.00 0.00 3 SER A C 5
ATOM 5770 O O . SER A 1 3 ? -24.561 11.760 5.857 1.00 0.00 3 SER A O 5
ATOM 5778 N N . GLY A 1 4 ? -23.953 11.456 3.712 1.00 0.00 4 GLY A N 5
ATOM 5779 C CA . GLY A 1 4 ? -24.783 10.277 3.553 1.00 0.00 4 GLY A CA 5
ATOM 5780 C C . GLY A 1 4 ? -25.648 10.340 2.309 1.00 0.00 4 GLY A C 5
ATOM 5781 O O . GLY A 1 4 ? -26.764 10.860 2.347 1.00 0.00 4 GLY A O 5
ATOM 5785 N N . SER A 1 5 ? -25.133 9.811 1.204 1.00 0.00 5 SER A N 5
ATOM 5786 C CA . SER A 1 5 ? -25.864 9.814 -0.058 1.00 0.00 5 SER A CA 5
ATOM 5787 C C . SER A 1 5 ? -25.325 8.743 -1.001 1.00 0.00 5 SER A C 5
ATOM 5788 O O . SER A 1 5 ? -24.328 8.084 -0.704 1.00 0.00 5 SER A O 5
ATOM 5796 N N . SER A 1 6 ? -25.992 8.575 -2.138 1.00 0.00 6 SER A N 5
ATOM 5797 C CA . SER A 1 6 ? -25.583 7.581 -3.124 1.00 0.00 6 SER A CA 5
ATOM 5798 C C . SER A 1 6 ? -24.063 7.480 -3.196 1.00 0.00 6 SER A C 5
ATOM 5799 O O . SER A 1 6 ? -23.390 8.396 -3.668 1.00 0.00 6 SER A O 5
ATOM 5807 N N . GLY A 1 7 ? -23.527 6.359 -2.723 1.00 0.00 7 GLY A N 5
ATOM 5808 C CA . GLY A 1 7 ? -22.090 6.158 -2.742 1.00 0.00 7 GLY A CA 5
ATOM 5809 C C . GLY A 1 7 ? -21.703 4.783 -3.251 1.00 0.00 7 GLY A C 5
ATOM 5810 O O . GLY A 1 7 ? -21.303 4.631 -4.404 1.00 0.00 7 GLY A O 5
ATOM 5814 N N . ASN A 1 8 ? -21.822 3.779 -2.388 1.00 0.00 8 ASN A N 5
ATOM 5815 C CA . ASN A 1 8 ? -21.480 2.410 -2.755 1.00 0.00 8 ASN A CA 5
ATOM 5816 C C . ASN A 1 8 ? -20.019 2.311 -3.183 1.00 0.00 8 ASN A C 5
ATOM 5817 O O . ASN A 1 8 ? -19.686 1.600 -4.130 1.00 0.00 8 ASN A O 5
ATOM 5828 N N . ALA A 1 9 ? -19.151 3.028 -2.477 1.00 0.00 9 ALA A N 5
ATOM 5829 C CA . ALA A 1 9 ? -17.726 3.019 -2.781 1.00 0.00 9 ALA A CA 5
ATOM 5830 C C . ALA A 1 9 ? -16.911 3.557 -1.610 1.00 0.00 9 ALA A C 5
ATOM 5831 O O . ALA A 1 9 ? -17.461 4.127 -0.667 1.00 0.00 9 ALA A O 5
ATOM 5838 N N . VAL A 1 10 ? -15.596 3.373 -1.675 1.00 0.00 10 VAL A N 5
ATOM 5839 C CA . VAL A 1 10 ? -14.705 3.841 -0.620 1.00 0.00 10 VAL A CA 5
ATOM 5840 C C . VAL A 1 10 ? -14.838 5.346 -0.415 1.00 0.00 10 VAL A C 5
ATOM 5841 O O . VAL A 1 10 ? -14.444 5.878 0.621 1.00 0.00 10 VAL A O 5
ATOM 5854 N N . ASN A 1 11 ? -15.397 6.026 -1.411 1.00 0.00 11 ASN A N 5
ATOM 5855 C CA . ASN A 1 11 ? -15.583 7.471 -1.340 1.00 0.00 11 ASN A CA 5
ATOM 5856 C C . ASN A 1 11 ? -14.439 8.129 -0.574 1.00 0.00 11 ASN A C 5
ATOM 5857 O O . ASN A 1 11 ? -14.637 9.128 0.118 1.00 0.00 11 ASN A O 5
ATOM 5868 N N . TRP A 1 12 ? -13.245 7.563 -0.703 1.00 0.00 12 TRP A N 5
ATOM 5869 C CA . TRP A 1 12 ? -12.070 8.095 -0.023 1.00 0.00 12 TRP A CA 5
ATOM 5870 C C . TRP A 1 12 ? -11.960 9.602 -0.224 1.00 0.00 12 TRP A C 5
ATOM 5871 O O . TRP A 1 12 ? -12.155 10.106 -1.329 1.00 0.00 12 TRP A O 5
ATOM 5892 N N . GLY A 1 13 ? -11.647 10.318 0.852 1.00 0.00 13 GLY A N 5
ATOM 5893 C CA . GLY A 1 13 ? -11.517 11.761 0.771 1.00 0.00 13 GLY A CA 5
ATOM 5894 C C . GLY A 1 13 ? -10.627 12.200 -0.375 1.00 0.00 13 GLY A C 5
ATOM 5895 O O . GLY A 1 13 ? -11.007 13.058 -1.171 1.00 0.00 13 GLY A O 5
ATOM 5899 N N . MET A 1 14 ? -9.439 11.611 -0.458 1.00 0.00 14 MET A N 5
ATOM 5900 C CA . MET A 1 14 ? -8.492 11.947 -1.516 1.00 0.00 14 MET A CA 5
ATOM 5901 C C . MET A 1 14 ? -9.091 11.666 -2.890 1.00 0.00 14 MET A C 5
ATOM 5902 O O . MET A 1 14 ? -9.441 12.590 -3.625 1.00 0.00 14 MET A O 5
ATOM 5916 N N . ARG A 1 15 ? -9.205 10.387 -3.232 1.00 0.00 15 ARG A N 5
ATOM 5917 C CA . ARG A 1 15 ? -9.759 9.986 -4.519 1.00 0.00 15 ARG A CA 5
ATOM 5918 C C . ARG A 1 15 ? -10.860 8.945 -4.336 1.00 0.00 15 ARG A C 5
ATOM 5919 O O . ARG A 1 15 ? -11.204 8.583 -3.211 1.00 0.00 15 ARG A O 5
ATOM 5940 N N . GLU A 1 16 ? -11.408 8.469 -5.450 1.00 0.00 16 GLU A N 5
ATOM 5941 C CA . GLU A 1 16 ? -12.471 7.471 -5.411 1.00 0.00 16 GLU A CA 5
ATOM 5942 C C . GLU A 1 16 ? -12.013 6.164 -6.052 1.00 0.00 16 GLU A C 5
ATOM 5943 O O . GLU A 1 16 ? -12.023 6.023 -7.275 1.00 0.00 16 GLU A O 5
ATOM 5955 N N . TYR A 1 17 ? -11.613 5.212 -5.217 1.00 0.00 17 TYR A N 5
ATOM 5956 C CA . TYR A 1 17 ? -11.149 3.917 -5.701 1.00 0.00 17 TYR A CA 5
ATOM 5957 C C . TYR A 1 17 ? -12.297 2.914 -5.761 1.00 0.00 17 TYR A C 5
ATOM 5958 O O . TYR A 1 17 ? -12.712 2.366 -4.740 1.00 0.00 17 TYR A O 5
ATOM 5976 N N . LYS A 1 18 ? -12.806 2.679 -6.966 1.00 0.00 18 LYS A N 5
ATOM 5977 C CA . LYS A 1 18 ? -13.904 1.741 -7.163 1.00 0.00 18 LYS A CA 5
ATOM 5978 C C . LYS A 1 18 ? -13.602 0.402 -6.498 1.00 0.00 18 LYS A C 5
ATOM 5979 O O . LYS A 1 18 ? -12.441 0.017 -6.355 1.00 0.00 18 LYS A O 5
ATOM 5998 N N . ILE A 1 19 ? -14.654 -0.305 -6.097 1.00 0.00 19 ILE A N 5
ATOM 5999 C CA . ILE A 1 19 ? -14.500 -1.602 -5.450 1.00 0.00 19 ILE A CA 5
ATOM 6000 C C . ILE A 1 19 ? -14.206 -2.694 -6.473 1.00 0.00 19 ILE A C 5
ATOM 6001 O O . ILE A 1 19 ? -15.079 -3.086 -7.247 1.00 0.00 19 ILE A O 5
ATOM 6017 N N . TYR A 1 20 ? -12.971 -3.184 -6.468 1.00 0.00 20 TYR A N 5
ATOM 6018 C CA . TYR A 1 20 ? -12.560 -4.231 -7.396 1.00 0.00 20 TYR A CA 5
ATOM 6019 C C . TYR A 1 20 ? -12.118 -5.483 -6.643 1.00 0.00 20 TYR A C 5
ATOM 6020 O O . TYR A 1 20 ? -11.569 -5.415 -5.543 1.00 0.00 20 TYR A O 5
ATOM 6038 N N . PRO A 1 21 ? -12.361 -6.654 -7.250 1.00 0.00 21 PRO A N 5
ATOM 6039 C CA . PRO A 1 21 ? -11.995 -7.944 -6.657 1.00 0.00 21 PRO A CA 5
ATOM 6040 C C . PRO A 1 21 ? -10.486 -8.161 -6.628 1.00 0.00 21 PRO A C 5
ATOM 6041 O O . PRO A 1 21 ? -9.776 -7.779 -7.558 1.00 0.00 21 PRO A O 5
ATOM 6052 N N . TYR A 1 22 ? -10.003 -8.777 -5.555 1.00 0.00 22 TYR A N 5
ATOM 6053 C CA . TYR A 1 22 ? -8.578 -9.043 -5.403 1.00 0.00 22 TYR A CA 5
ATOM 6054 C C . TYR A 1 22 ? -8.013 -9.714 -6.652 1.00 0.00 22 TYR A C 5
ATOM 6055 O O . TYR A 1 22 ? -6.951 -9.337 -7.145 1.00 0.00 22 TYR A O 5
ATOM 6073 N N . GLU A 1 23 ? -8.734 -10.710 -7.157 1.00 0.00 23 GLU A N 5
ATOM 6074 C CA . GLU A 1 23 ? -8.305 -11.434 -8.348 1.00 0.00 23 GLU A CA 5
ATOM 6075 C C . GLU A 1 23 ? -7.788 -10.472 -9.414 1.00 0.00 23 GLU A C 5
ATOM 6076 O O . GLU A 1 23 ? -6.605 -10.482 -9.754 1.00 0.00 23 GLU A O 5
ATOM 6088 N N . LEU A 1 24 ? -8.684 -9.641 -9.937 1.00 0.00 24 LEU A N 5
ATOM 6089 C CA . LEU A 1 24 ? -8.320 -8.672 -10.964 1.00 0.00 24 LEU A CA 5
ATOM 6090 C C . LEU A 1 24 ? -7.432 -7.574 -10.387 1.00 0.00 24 LEU A C 5
ATOM 6091 O O . LEU A 1 24 ? -6.704 -6.901 -11.118 1.00 0.00 24 LEU A O 5
ATOM 6107 N N . LEU A 1 25 ? -7.496 -7.400 -9.072 1.00 0.00 25 LEU A N 5
ATOM 6108 C CA . LEU A 1 25 ? -6.696 -6.385 -8.395 1.00 0.00 25 LEU A CA 5
ATOM 6109 C C . LEU A 1 25 ? -5.284 -6.895 -8.124 1.00 0.00 25 LEU A C 5
ATOM 6110 O O . LEU A 1 25 ? -4.513 -6.265 -7.399 1.00 0.00 25 LEU A O 5
ATOM 6126 N N . LEU A 1 26 ? -4.951 -8.038 -8.713 1.00 0.00 26 LEU A N 5
ATOM 6127 C CA . LEU A 1 26 ? -3.630 -8.632 -8.538 1.00 0.00 26 LEU A CA 5
ATOM 6128 C C . LEU A 1 26 ? -2.567 -7.822 -9.273 1.00 0.00 26 LEU A C 5
ATOM 6129 O O . LEU A 1 26 ? -2.884 -6.928 -10.057 1.00 0.00 26 LEU A O 5
ATOM 6145 N N . VAL A 1 27 ? -1.303 -8.143 -9.016 1.00 0.00 27 VAL A N 5
ATOM 6146 C CA . VAL A 1 27 ? -0.192 -7.448 -9.655 1.00 0.00 27 VAL A CA 5
ATOM 6147 C C . VAL A 1 27 ? 0.835 -8.436 -10.199 1.00 0.00 27 VAL A C 5
ATOM 6148 O O . VAL A 1 27 ? 1.820 -8.043 -10.825 1.00 0.00 27 VAL A O 5
ATOM 6161 N N . THR A 1 28 ? 0.598 -9.721 -9.955 1.00 0.00 28 THR A N 5
ATOM 6162 C CA . THR A 1 28 ? 1.502 -10.766 -10.419 1.00 0.00 28 THR A CA 5
ATOM 6163 C C . THR A 1 28 ? 2.016 -10.465 -11.822 1.00 0.00 28 THR A C 5
ATOM 6164 O O . THR A 1 28 ? 1.315 -10.682 -12.811 1.00 0.00 28 THR A O 5
ATOM 6175 N N . THR A 1 29 ? 3.245 -9.965 -11.903 1.00 0.00 29 THR A N 5
ATOM 6176 C CA . THR A 1 29 ? 3.852 -9.634 -13.186 1.00 0.00 29 THR A CA 5
ATOM 6177 C C . THR A 1 29 ? 3.537 -10.696 -14.234 1.00 0.00 29 THR A C 5
ATOM 6178 O O . THR A 1 29 ? 2.842 -10.427 -15.213 1.00 0.00 29 THR A O 5
ATOM 6189 N N . ARG A 1 30 ? 4.052 -11.902 -14.021 1.00 0.00 30 ARG A N 5
ATOM 6190 C CA . ARG A 1 30 ? 3.825 -13.004 -14.948 1.00 0.00 30 ARG A CA 5
ATOM 6191 C C . ARG A 1 30 ? 2.503 -13.704 -14.647 1.00 0.00 30 ARG A C 5
ATOM 6192 O O . ARG A 1 30 ? 2.397 -14.925 -14.754 1.00 0.00 30 ARG A O 5
ATOM 6213 N N . GLY A 1 31 ? 1.497 -12.921 -14.269 1.00 0.00 31 GLY A N 5
ATOM 6214 C CA . GLY A 1 31 ? 0.196 -13.484 -13.958 1.00 0.00 31 GLY A CA 5
ATOM 6215 C C . GLY A 1 31 ? -0.924 -12.816 -14.731 1.00 0.00 31 GLY A C 5
ATOM 6216 O O . GLY A 1 31 ? -0.909 -11.602 -14.935 1.00 0.00 31 GLY A O 5
ATOM 6220 N N . ARG A 1 32 ? -1.898 -13.610 -15.163 1.00 0.00 32 ARG A N 5
ATOM 6221 C CA . ARG A 1 32 ? -3.030 -13.089 -15.921 1.00 0.00 32 ARG A CA 5
ATOM 6222 C C . ARG A 1 32 ? -3.795 -12.048 -15.108 1.00 0.00 32 ARG A C 5
ATOM 6223 O O . ARG A 1 32 ? -4.868 -12.328 -14.576 1.00 0.00 32 ARG A O 5
ATOM 6244 N N . ASN A 1 33 ? -3.234 -10.846 -15.018 1.00 0.00 33 ASN A N 5
ATOM 6245 C CA . ASN A 1 33 ? -3.862 -9.764 -14.269 1.00 0.00 33 ASN A CA 5
ATOM 6246 C C . ASN A 1 33 ? -4.840 -8.990 -15.149 1.00 0.00 33 ASN A C 5
ATOM 6247 O O . ASN A 1 33 ? -4.571 -8.744 -16.325 1.00 0.00 33 ASN A O 5
ATOM 6258 N N . ARG A 1 34 ? -5.974 -8.609 -14.571 1.00 0.00 34 ARG A N 5
ATOM 6259 C CA . ARG A 1 34 ? -6.992 -7.864 -15.302 1.00 0.00 34 ARG A CA 5
ATOM 6260 C C . ARG A 1 34 ? -7.252 -6.512 -14.646 1.00 0.00 34 ARG A C 5
ATOM 6261 O O . ARG A 1 34 ? -8.395 -6.062 -14.558 1.00 0.00 34 ARG A O 5
ATOM 6282 N N . LEU A 1 35 ? -6.185 -5.868 -14.185 1.00 0.00 35 LEU A N 5
ATOM 6283 C CA . LEU A 1 35 ? -6.297 -4.567 -13.536 1.00 0.00 35 LEU A CA 5
ATOM 6284 C C . LEU A 1 35 ? -6.977 -3.557 -14.454 1.00 0.00 35 LEU A C 5
ATOM 6285 O O . LEU A 1 35 ? -6.592 -3.373 -15.609 1.00 0.00 35 LEU A O 5
ATOM 6301 N N . PRO A 1 36 ? -8.012 -2.884 -13.931 1.00 0.00 36 PRO A N 5
ATOM 6302 C CA . PRO A 1 36 ? -8.766 -1.878 -14.686 1.00 0.00 36 PRO A CA 5
ATOM 6303 C C . PRO A 1 36 ? -7.951 -0.616 -14.945 1.00 0.00 36 PRO A C 5
ATOM 6304 O O . PRO A 1 36 ? -6.754 -0.569 -14.662 1.00 0.00 36 PRO A O 5
ATOM 6315 N N . LYS A 1 37 ? -8.606 0.405 -15.486 1.00 0.00 37 LYS A N 5
ATOM 6316 C CA . LYS A 1 37 ? -7.943 1.669 -15.782 1.00 0.00 37 LYS A CA 5
ATOM 6317 C C . LYS A 1 37 ? -8.300 2.728 -14.744 1.00 0.00 37 LYS A C 5
ATOM 6318 O O . LYS A 1 37 ? -8.008 3.910 -14.923 1.00 0.00 37 LYS A O 5
ATOM 6337 N N . ASP A 1 38 ? -8.932 2.296 -13.658 1.00 0.00 38 ASP A N 5
ATOM 6338 C CA . ASP A 1 38 ? -9.327 3.206 -12.590 1.00 0.00 38 ASP A CA 5
ATOM 6339 C C . ASP A 1 38 ? -8.758 2.751 -11.250 1.00 0.00 38 ASP A C 5
ATOM 6340 O O . ASP A 1 38 ? -9.237 3.155 -10.190 1.00 0.00 38 ASP A O 5
ATOM 6349 N N . VAL A 1 39 ? -7.733 1.907 -11.304 1.00 0.00 39 VAL A N 5
ATOM 6350 C CA . VAL A 1 39 ? -7.098 1.396 -10.095 1.00 0.00 39 VAL A CA 5
ATOM 6351 C C . VAL A 1 39 ? -5.771 2.100 -9.832 1.00 0.00 39 VAL A C 5
ATOM 6352 O O . VAL A 1 39 ? -5.124 2.593 -10.756 1.00 0.00 39 VAL A O 5
ATOM 6365 N N . ASP A 1 40 ? -5.372 2.143 -8.566 1.00 0.00 40 ASP A N 5
ATOM 6366 C CA . ASP A 1 40 ? -4.121 2.786 -8.180 1.00 0.00 40 ASP A CA 5
ATOM 6367 C C . ASP A 1 40 ? -3.065 1.746 -7.819 1.00 0.00 40 ASP A C 5
ATOM 6368 O O . ASP A 1 40 ? -3.146 1.101 -6.774 1.00 0.00 40 ASP A O 5
ATOM 6377 N N . ARG A 1 41 ? -2.075 1.588 -8.693 1.00 0.00 41 ARG A N 5
ATOM 6378 C CA . ARG A 1 41 ? -1.004 0.625 -8.467 1.00 0.00 41 ARG A CA 5
ATOM 6379 C C . ARG A 1 41 ? -0.388 0.810 -7.084 1.00 0.00 41 ARG A C 5
ATOM 6380 O O . ARG A 1 41 ? 0.307 -0.071 -6.578 1.00 0.00 41 ARG A O 5
ATOM 6401 N N . THR A 1 42 ? -0.648 1.964 -6.476 1.00 0.00 42 THR A N 5
ATOM 6402 C CA . THR A 1 42 ? -0.118 2.266 -5.152 1.00 0.00 42 THR A CA 5
ATOM 6403 C C . THR A 1 42 ? -1.188 2.096 -4.080 1.00 0.00 42 THR A C 5
ATOM 6404 O O . THR A 1 42 ? -0.877 1.923 -2.901 1.00 0.00 42 THR A O 5
ATOM 6415 N N . ARG A 1 43 ? -2.449 2.146 -4.496 1.00 0.00 43 ARG A N 5
ATOM 6416 C CA . ARG A 1 43 ? -3.566 1.997 -3.569 1.00 0.00 43 ARG A CA 5
ATOM 6417 C C . ARG A 1 43 ? -4.496 0.873 -4.015 1.00 0.00 43 ARG A C 5
ATOM 6418 O O . ARG A 1 43 ? -5.689 0.881 -3.708 1.00 0.00 43 ARG A O 5
ATOM 6439 N N . LEU A 1 44 ? -3.943 -0.092 -4.741 1.00 0.00 44 LEU A N 5
ATOM 6440 C CA . LEU A 1 44 ? -4.723 -1.224 -5.230 1.00 0.00 44 LEU A CA 5
ATOM 6441 C C . LEU A 1 44 ? -5.486 -1.892 -4.091 1.00 0.00 44 LEU A C 5
ATOM 6442 O O . LEU A 1 44 ? -6.635 -2.301 -4.257 1.00 0.00 44 LEU A O 5
ATOM 6458 N N . GLU A 1 45 ? -4.840 -1.997 -2.934 1.00 0.00 45 GLU A N 5
ATOM 6459 C CA . GLU A 1 45 ? -5.459 -2.615 -1.767 1.00 0.00 45 GLU A CA 5
ATOM 6460 C C . GLU A 1 45 ? -6.710 -1.849 -1.346 1.00 0.00 45 GLU A C 5
ATOM 6461 O O . GLU A 1 45 ? -7.678 -2.437 -0.865 1.00 0.00 45 GLU A O 5
ATOM 6473 N N . ARG A 1 46 ? -6.681 -0.533 -1.530 1.00 0.00 46 ARG A N 5
ATOM 6474 C CA . ARG A 1 46 ? -7.811 0.314 -1.168 1.00 0.00 46 ARG A CA 5
ATOM 6475 C C . ARG A 1 46 ? -9.028 -0.004 -2.032 1.00 0.00 46 ARG A C 5
ATOM 6476 O O . ARG A 1 46 ? -10.158 0.335 -1.680 1.00 0.00 46 ARG A O 5
ATOM 6497 N N . HIS A 1 47 ? -8.788 -0.656 -3.166 1.00 0.00 47 HIS A N 5
ATOM 6498 C CA . HIS A 1 47 ? -9.865 -1.019 -4.080 1.00 0.00 47 HIS A CA 5
ATOM 6499 C C . HIS A 1 47 ? -10.570 -2.289 -3.612 1.00 0.00 47 HIS A C 5
ATOM 6500 O O . HIS A 1 47 ? -11.546 -2.729 -4.220 1.00 0.00 47 HIS A O 5
ATOM 6515 N N . LEU A 1 48 ? -10.069 -2.873 -2.529 1.00 0.00 48 LEU A N 5
ATOM 6516 C CA . LEU A 1 48 ? -10.650 -4.093 -1.979 1.00 0.00 48 LEU A CA 5
ATOM 6517 C C . LEU A 1 48 ? -11.658 -3.769 -0.881 1.00 0.00 48 LEU A C 5
ATOM 6518 O O . LEU A 1 48 ? -11.337 -3.076 0.085 1.00 0.00 48 LEU A O 5
ATOM 6534 N N . SER A 1 49 ? -12.876 -4.277 -1.035 1.00 0.00 49 SER A N 5
ATOM 6535 C CA . SER A 1 49 ? -13.932 -4.040 -0.057 1.00 0.00 49 SER A CA 5
ATOM 6536 C C . SER A 1 49 ? -13.514 -4.535 1.325 1.00 0.00 49 SER A C 5
ATOM 6537 O O . SER A 1 49 ? -12.757 -5.498 1.447 1.00 0.00 49 SER A O 5
ATOM 6545 N N . GLN A 1 50 ? -14.012 -3.869 2.361 1.00 0.00 50 GLN A N 5
ATOM 6546 C CA . GLN A 1 50 ? -13.690 -4.240 3.734 1.00 0.00 50 GLN A CA 5
ATOM 6547 C C . GLN A 1 50 ? -13.930 -5.728 3.966 1.00 0.00 50 GLN A C 5
ATOM 6548 O O . GLN A 1 50 ? -13.435 -6.302 4.935 1.00 0.00 50 GLN A O 5
ATOM 6562 N N . GLU A 1 51 ? -14.693 -6.346 3.070 1.00 0.00 51 GLU A N 5
ATOM 6563 C CA . GLU A 1 51 ? -15.000 -7.768 3.179 1.00 0.00 51 GLU A CA 5
ATOM 6564 C C . GLU A 1 51 ? -13.865 -8.614 2.609 1.00 0.00 51 GLU A C 5
ATOM 6565 O O . GLU A 1 51 ? -13.524 -9.662 3.157 1.00 0.00 51 GLU A O 5
ATOM 6577 N N . GLU A 1 52 ? -13.286 -8.152 1.506 1.00 0.00 52 GLU A N 5
ATOM 6578 C CA . GLU A 1 52 ? -12.191 -8.867 0.862 1.00 0.00 52 GLU A CA 5
ATOM 6579 C C . GLU A 1 52 ? -10.841 -8.380 1.383 1.00 0.00 52 GLU A C 5
ATOM 6580 O O . GLU A 1 52 ? -10.009 -9.175 1.820 1.00 0.00 52 GLU A O 5
ATOM 6592 N N . PHE A 1 53 ? -10.633 -7.069 1.333 1.00 0.00 53 PHE A N 5
ATOM 6593 C CA . PHE A 1 53 ? -9.385 -6.475 1.798 1.00 0.00 53 PHE A CA 5
ATOM 6594 C C . PHE A 1 53 ? -8.871 -7.193 3.043 1.00 0.00 53 PHE A C 5
ATOM 6595 O O . PHE A 1 53 ? -7.665 -7.258 3.283 1.00 0.00 53 PHE A O 5
ATOM 6612 N N . TYR A 1 54 ? -9.795 -7.731 3.831 1.00 0.00 54 TYR A N 5
ATOM 6613 C CA . TYR A 1 54 ? -9.438 -8.442 5.053 1.00 0.00 54 TYR A CA 5
ATOM 6614 C C . TYR A 1 54 ? -9.135 -9.909 4.761 1.00 0.00 54 TYR A C 5
ATOM 6615 O O . TYR A 1 54 ? -8.206 -10.486 5.326 1.00 0.00 54 TYR A O 5
ATOM 6633 N N . GLN A 1 55 ? -9.926 -10.504 3.874 1.00 0.00 55 GLN A N 5
ATOM 6634 C CA . GLN A 1 55 ? -9.743 -11.904 3.507 1.00 0.00 55 GLN A CA 5
ATOM 6635 C C . GLN A 1 55 ? -8.400 -12.113 2.813 1.00 0.00 55 GLN A C 5
ATOM 6636 O O . GLN A 1 55 ? -7.924 -13.241 2.688 1.00 0.00 55 GLN A O 5
ATOM 6650 N N . VAL A 1 56 ? -7.795 -11.018 2.364 1.00 0.00 56 VAL A N 5
ATOM 6651 C CA . VAL A 1 56 ? -6.507 -11.082 1.683 1.00 0.00 56 VAL A CA 5
ATOM 6652 C C . VAL A 1 56 ? -5.364 -10.758 2.639 1.00 0.00 56 VAL A C 5
ATOM 6653 O O . VAL A 1 56 ? -4.450 -11.561 2.825 1.00 0.00 56 VAL A O 5
ATOM 6666 N N . PHE A 1 57 ? -5.423 -9.577 3.244 1.00 0.00 57 PHE A N 5
ATOM 6667 C CA . PHE A 1 57 ? -4.392 -9.146 4.181 1.00 0.00 57 PHE A CA 5
ATOM 6668 C C . PHE A 1 57 ? -4.625 -9.751 5.562 1.00 0.00 57 PHE A C 5
ATOM 6669 O O . PHE A 1 57 ? -3.678 -10.054 6.287 1.00 0.00 57 PHE A O 5
ATOM 6686 N N . GLY A 1 58 ? -5.894 -9.924 5.920 1.00 0.00 58 GLY A N 5
ATOM 6687 C CA . GLY A 1 58 ? -6.230 -10.492 7.212 1.00 0.00 58 GLY A CA 5
ATOM 6688 C C . GLY A 1 58 ? -6.567 -9.431 8.241 1.00 0.00 58 GLY A C 5
ATOM 6689 O O . GLY A 1 58 ? -6.475 -9.673 9.445 1.00 0.00 58 GLY A O 5
ATOM 6693 N N . MET A 1 59 ? -6.958 -8.252 7.768 1.00 0.00 59 MET A N 5
ATOM 6694 C CA . MET A 1 59 ? -7.310 -7.151 8.656 1.00 0.00 59 MET A CA 5
ATOM 6695 C C . MET A 1 59 ? -8.112 -6.088 7.913 1.00 0.00 59 MET A C 5
ATOM 6696 O O . MET A 1 59 ? -8.316 -6.182 6.702 1.00 0.00 59 MET A O 5
ATOM 6710 N N . THR A 1 60 ? -8.566 -5.075 8.645 1.00 0.00 60 THR A N 5
ATOM 6711 C CA . THR A 1 60 ? -9.347 -3.995 8.055 1.00 0.00 60 THR A CA 5
ATOM 6712 C C . THR A 1 60 ? -8.463 -2.804 7.707 1.00 0.00 60 THR A C 5
ATOM 6713 O O . THR A 1 60 ? -7.546 -2.460 8.453 1.00 0.00 60 THR A O 5
ATOM 6724 N N . ILE A 1 61 ? -8.744 -2.177 6.569 1.00 0.00 61 ILE A N 5
ATOM 6725 C CA . ILE A 1 61 ? -7.974 -1.022 6.124 1.00 0.00 61 ILE A CA 5
ATOM 6726 C C . ILE A 1 61 ? -7.609 -0.119 7.297 1.00 0.00 61 ILE A C 5
ATOM 6727 O O . ILE A 1 61 ? -6.501 0.414 7.363 1.00 0.00 61 ILE A O 5
ATOM 6743 N N . SER A 1 62 ? -8.548 0.048 8.223 1.00 0.00 62 SER A N 5
ATOM 6744 C CA . SER A 1 62 ? -8.326 0.888 9.394 1.00 0.00 62 SER A CA 5
ATOM 6745 C C . SER A 1 62 ? -7.107 0.415 10.179 1.00 0.00 62 SER A C 5
ATOM 6746 O O . SER A 1 62 ? -6.295 1.222 10.630 1.00 0.00 62 SER A O 5
ATOM 6754 N N . GLU A 1 63 ? -6.987 -0.900 10.338 1.00 0.00 63 GLU A N 5
ATOM 6755 C CA . GLU A 1 63 ? -5.867 -1.481 11.070 1.00 0.00 63 GLU A CA 5
ATOM 6756 C C . GLU A 1 63 ? -4.612 -1.522 10.202 1.00 0.00 63 GLU A C 5
ATOM 6757 O O . GLU A 1 63 ? -3.497 -1.350 10.694 1.00 0.00 63 GLU A O 5
ATOM 6769 N N . PHE A 1 64 ? -4.804 -1.752 8.907 1.00 0.00 64 PHE A N 5
ATOM 6770 C CA . PHE A 1 64 ? -3.689 -1.817 7.969 1.00 0.00 64 PHE A CA 5
ATOM 6771 C C . PHE A 1 64 ? -2.912 -0.504 7.955 1.00 0.00 64 PHE A C 5
ATOM 6772 O O . PHE A 1 64 ? -1.682 -0.496 8.017 1.00 0.00 64 PHE A O 5
ATOM 6789 N N . ASP A 1 65 ? -3.639 0.605 7.873 1.00 0.00 65 ASP A N 5
ATOM 6790 C CA . ASP A 1 65 ? -3.019 1.925 7.850 1.00 0.00 65 ASP A CA 5
ATOM 6791 C C . ASP A 1 65 ? -2.263 2.192 9.148 1.00 0.00 65 ASP A C 5
ATOM 6792 O O . ASP A 1 65 ? -1.408 3.076 9.208 1.00 0.00 65 ASP A O 5
ATOM 6801 N N . ARG A 1 66 ? -2.584 1.424 10.183 1.00 0.00 66 ARG A N 5
ATOM 6802 C CA . ARG A 1 66 ? -1.936 1.579 11.480 1.00 0.00 66 ARG A CA 5
ATOM 6803 C C . ARG A 1 66 ? -0.693 0.699 11.576 1.00 0.00 66 ARG A C 5
ATOM 6804 O O . ARG A 1 66 ? -0.040 0.640 12.618 1.00 0.00 66 ARG A O 5
ATOM 6825 N N . LEU A 1 67 ? -0.372 0.018 10.482 1.00 0.00 67 LEU A N 5
ATOM 6826 C CA . LEU A 1 67 ? 0.793 -0.860 10.442 1.00 0.00 67 LEU A CA 5
ATOM 6827 C C . LEU A 1 67 ? 2.055 -0.074 10.103 1.00 0.00 67 LEU A C 5
ATOM 6828 O O . LEU A 1 67 ? 2.000 1.129 9.849 1.00 0.00 67 LEU A O 5
ATOM 6844 N N . ALA A 1 68 ? 3.192 -0.762 10.101 1.00 0.00 68 ALA A N 5
ATOM 6845 C CA . ALA A 1 68 ? 4.468 -0.129 9.790 1.00 0.00 68 ALA A CA 5
ATOM 6846 C C . ALA A 1 68 ? 4.672 -0.019 8.282 1.00 0.00 68 ALA A C 5
ATOM 6847 O O . ALA A 1 68 ? 4.343 -0.938 7.532 1.00 0.00 68 ALA A O 5
ATOM 6854 N N . LEU A 1 69 ? 5.216 1.111 7.845 1.00 0.00 69 LEU A N 5
ATOM 6855 C CA . LEU A 1 69 ? 5.464 1.343 6.427 1.00 0.00 69 LEU A CA 5
ATOM 6856 C C . LEU A 1 69 ? 5.938 0.065 5.741 1.00 0.00 69 LEU A C 5
ATOM 6857 O O . LEU A 1 69 ? 5.396 -0.335 4.710 1.00 0.00 69 LEU A O 5
ATOM 6873 N N . TRP A 1 70 ? 6.948 -0.572 6.322 1.00 0.00 70 TRP A N 5
ATOM 6874 C CA . TRP A 1 70 ? 7.492 -1.807 5.768 1.00 0.00 70 TRP A CA 5
ATOM 6875 C C . TRP A 1 70 ? 6.417 -2.883 5.676 1.00 0.00 70 TRP A C 5
ATOM 6876 O O . TRP A 1 70 ? 6.360 -3.637 4.704 1.00 0.00 70 TRP A O 5
ATOM 6897 N N . LYS A 1 71 ? 5.564 -2.950 6.693 1.00 0.00 71 LYS A N 5
ATOM 6898 C CA . LYS A 1 71 ? 4.488 -3.933 6.727 1.00 0.00 71 LYS A CA 5
ATOM 6899 C C . LYS A 1 71 ? 3.436 -3.625 5.666 1.00 0.00 71 LYS A C 5
ATOM 6900 O O . LYS A 1 71 ? 2.987 -4.516 4.946 1.00 0.00 71 LYS A O 5
ATOM 6919 N N . ARG A 1 72 ? 3.046 -2.357 5.576 1.00 0.00 72 ARG A N 5
ATOM 6920 C CA . ARG A 1 72 ? 2.047 -1.932 4.604 1.00 0.00 72 ARG A CA 5
ATOM 6921 C C . ARG A 1 72 ? 2.554 -2.135 3.179 1.00 0.00 72 ARG A C 5
ATOM 6922 O O . ARG A 1 72 ? 1.770 -2.344 2.255 1.00 0.00 72 ARG A O 5
ATOM 6943 N N . ASN A 1 73 ? 3.871 -2.071 3.010 1.00 0.00 73 ASN A N 5
ATOM 6944 C CA . ASN A 1 73 ? 4.483 -2.247 1.698 1.00 0.00 73 ASN A CA 5
ATOM 6945 C C . ASN A 1 73 ? 4.945 -3.687 1.502 1.00 0.00 73 ASN A C 5
ATOM 6946 O O . ASN A 1 73 ? 5.164 -4.131 0.375 1.00 0.00 73 ASN A O 5
ATOM 6957 N N . GLU A 1 74 ? 5.092 -4.412 2.607 1.00 0.00 74 GLU A N 5
ATOM 6958 C CA . GLU A 1 74 ? 5.528 -5.802 2.556 1.00 0.00 74 GLU A CA 5
ATOM 6959 C C . GLU A 1 74 ? 4.347 -6.734 2.302 1.00 0.00 74 GLU A C 5
ATOM 6960 O O . GLU A 1 74 ? 4.439 -7.669 1.505 1.00 0.00 74 GLU A O 5
ATOM 6972 N N . LEU A 1 75 ? 3.238 -6.474 2.986 1.00 0.00 75 LEU A N 5
ATOM 6973 C CA . LEU A 1 75 ? 2.038 -7.289 2.836 1.00 0.00 75 LEU A CA 5
ATOM 6974 C C . LEU A 1 75 ? 1.544 -7.271 1.393 1.00 0.00 75 LEU A C 5
ATOM 6975 O O . LEU A 1 75 ? 1.384 -8.318 0.766 1.00 0.00 75 LEU A O 5
ATOM 6991 N N . LYS A 1 76 ? 1.305 -6.072 0.871 1.00 0.00 76 LYS A N 5
ATOM 6992 C CA . LYS A 1 76 ? 0.832 -5.915 -0.500 1.00 0.00 76 LYS A CA 5
ATOM 6993 C C . LYS A 1 76 ? 1.697 -6.716 -1.469 1.00 0.00 76 LYS A C 5
ATOM 6994 O O . LYS A 1 76 ? 1.193 -7.302 -2.427 1.00 0.00 76 LYS A O 5
ATOM 7013 N N . LYS A 1 77 ? 3.000 -6.738 -1.212 1.00 0.00 77 LYS A N 5
ATOM 7014 C CA . LYS A 1 77 ? 3.935 -7.469 -2.059 1.00 0.00 77 LYS A CA 5
ATOM 7015 C C . LYS A 1 77 ? 3.618 -8.961 -2.058 1.00 0.00 77 LYS A C 5
ATOM 7016 O O . LYS A 1 77 ? 3.797 -9.643 -3.067 1.00 0.00 77 LYS A O 5
ATOM 7035 N N . GLN A 1 78 ? 3.145 -9.460 -0.921 1.00 0.00 78 GLN A N 5
ATOM 7036 C CA . GLN A 1 78 ? 2.803 -10.871 -0.790 1.00 0.00 78 GLN A CA 5
ATOM 7037 C C . GLN A 1 78 ? 1.391 -11.138 -1.302 1.00 0.00 78 GLN A C 5
ATOM 7038 O O . GLN A 1 78 ? 1.031 -12.279 -1.591 1.00 0.00 78 GLN A O 5
ATOM 7052 N N . ALA A 1 79 ? 0.596 -10.079 -1.409 1.00 0.00 79 ALA A N 5
ATOM 7053 C CA . ALA A 1 79 ? -0.776 -10.199 -1.887 1.00 0.00 79 ALA A CA 5
ATOM 7054 C C . ALA A 1 79 ? -0.889 -9.771 -3.347 1.00 0.00 79 ALA A C 5
ATOM 7055 O O . ALA A 1 79 ? -1.990 -9.620 -3.876 1.00 0.00 79 ALA A O 5
ATOM 7062 N N . ARG A 1 80 ? 0.257 -9.576 -3.991 1.00 0.00 80 ARG A N 5
ATOM 7063 C CA . ARG A 1 80 ? 0.287 -9.163 -5.389 1.00 0.00 80 ARG A CA 5
ATOM 7064 C C . ARG A 1 80 ? -0.502 -7.872 -5.592 1.00 0.00 80 ARG A C 5
ATOM 7065 O O . ARG A 1 80 ? -1.098 -7.656 -6.647 1.00 0.00 80 ARG A O 5
ATOM 7086 N N . LEU A 1 81 ? -0.501 -7.019 -4.574 1.00 0.00 81 LEU A N 5
ATOM 7087 C CA . LEU A 1 81 ? -1.216 -5.749 -4.639 1.00 0.00 81 LEU A CA 5
ATOM 7088 C C . LEU A 1 81 ? -0.251 -4.574 -4.522 1.00 0.00 81 LEU A C 5
ATOM 7089 O O . LEU A 1 81 ? -0.665 -3.439 -4.283 1.00 0.00 81 LEU A O 5
ATOM 7105 N N . PHE A 1 82 ? 1.036 -4.853 -4.694 1.00 0.00 82 PHE A N 5
ATOM 7106 C CA . PHE A 1 82 ? 2.061 -3.818 -4.609 1.00 0.00 82 PHE A CA 5
ATOM 7107 C C . PHE A 1 82 ? 2.764 -3.637 -5.951 1.00 0.00 82 PHE A C 5
ATOM 7108 O O . PHE A 1 82 ? 3.040 -4.609 -6.655 1.00 0.00 82 PHE A O 5
ATOM 7125 N N . SER A 1 83 ? 3.049 -2.387 -6.299 1.00 0.00 83 SER A N 5
ATOM 7126 C CA . SER A 1 83 ? 3.716 -2.077 -7.558 1.00 0.00 83 SER A CA 5
ATOM 7127 C C . SER A 1 83 ? 4.950 -1.211 -7.321 1.00 0.00 83 SER A C 5
ATOM 7128 O O . SER A 1 83 ? 5.977 -1.381 -7.977 1.00 0.00 83 SER A O 5
ATOM 7136 N N . GLY A 1 84 ? 4.840 -0.281 -6.377 1.00 0.00 84 GLY A N 5
ATOM 7137 C CA . GLY A 1 84 ? 5.952 0.599 -6.069 1.00 0.00 84 GLY A CA 5
ATOM 7138 C C . GLY A 1 84 ? 5.554 2.061 -6.076 1.00 0.00 84 GLY A C 5
ATOM 7139 O O . GLY A 1 84 ? 5.205 2.627 -7.112 1.00 0.00 84 GLY A O 5
ATOM 7143 N N . PRO A 1 85 ? 5.603 2.697 -4.896 1.00 0.00 85 PRO A N 5
ATOM 7144 C CA . PRO A 1 85 ? 5.247 4.111 -4.743 1.00 0.00 85 PRO A CA 5
ATOM 7145 C C . PRO A 1 85 ? 6.265 5.039 -5.397 1.00 0.00 85 PRO A C 5
ATOM 7146 O O . PRO A 1 85 ? 7.471 4.802 -5.324 1.00 0.00 85 PRO A O 5
ATOM 7157 N N . SER A 1 86 ? 5.772 6.096 -6.034 1.00 0.00 86 SER A N 5
ATOM 7158 C CA . SER A 1 86 ? 6.639 7.059 -6.703 1.00 0.00 86 SER A CA 5
ATOM 7159 C C . SER A 1 86 ? 7.810 7.450 -5.806 1.00 0.00 86 SER A C 5
ATOM 7160 O O . SER A 1 86 ? 7.645 7.647 -4.602 1.00 0.00 86 SER A O 5
ATOM 7168 N N . SER A 1 87 ? 8.993 7.562 -6.403 1.00 0.00 87 SER A N 5
ATOM 7169 C CA . SER A 1 87 ? 10.192 7.927 -5.658 1.00 0.00 87 SER A CA 5
ATOM 7170 C C . SER A 1 87 ? 10.090 9.354 -5.128 1.00 0.00 87 SER A C 5
ATOM 7171 O O . SER A 1 87 ? 9.509 10.227 -5.771 1.00 0.00 87 SER A O 5
ATOM 7179 N N . GLY A 1 88 ? 10.659 9.582 -3.948 1.00 0.00 88 GLY A N 5
ATOM 7180 C CA . GLY A 1 88 ? 10.622 10.904 -3.350 1.00 0.00 88 GLY A CA 5
ATOM 7181 C C . GLY A 1 88 ? 9.664 10.982 -2.177 1.00 0.00 88 GLY A C 5
ATOM 7182 O O . GLY A 1 88 ? 10.089 11.040 -1.023 1.00 0.00 88 GLY A O 5
ATOM 7186 N N . GLY A 1 1 ? -18.575 20.698 -9.169 1.00 0.00 1 GLY A N 6
ATOM 7187 C CA . GLY A 1 1 ? -19.537 19.611 -9.181 1.00 0.00 1 GLY A CA 6
ATOM 7188 C C . GLY A 1 1 ? -19.183 18.536 -10.189 1.00 0.00 1 GLY A C 6
ATOM 7189 O O . GLY A 1 1 ? -19.920 18.309 -11.149 1.00 0.00 1 GLY A O 6
ATOM 7193 N N . SER A 1 2 ? -18.052 17.872 -9.972 1.00 0.00 2 SER A N 6
ATOM 7194 C CA . SER A 1 2 ? -17.600 16.818 -10.872 1.00 0.00 2 SER A CA 6
ATOM 7195 C C . SER A 1 2 ? -18.383 15.530 -10.637 1.00 0.00 2 SER A C 6
ATOM 7196 O O . SER A 1 2 ? -18.331 14.948 -9.554 1.00 0.00 2 SER A O 6
ATOM 7204 N N . SER A 1 3 ? -19.107 15.090 -11.661 1.00 0.00 3 SER A N 6
ATOM 7205 C CA . SER A 1 3 ? -19.904 13.872 -11.566 1.00 0.00 3 SER A CA 6
ATOM 7206 C C . SER A 1 3 ? -19.433 12.834 -12.580 1.00 0.00 3 SER A C 6
ATOM 7207 O O . SER A 1 3 ? -19.279 13.131 -13.764 1.00 0.00 3 SER A O 6
ATOM 7215 N N . GLY A 1 4 ? -19.205 11.613 -12.105 1.00 0.00 4 GLY A N 6
ATOM 7216 C CA . GLY A 1 4 ? -18.754 10.548 -12.981 1.00 0.00 4 GLY A CA 6
ATOM 7217 C C . GLY A 1 4 ? -19.443 9.229 -12.694 1.00 0.00 4 GLY A C 6
ATOM 7218 O O . GLY A 1 4 ? -19.794 8.491 -13.615 1.00 0.00 4 GLY A O 6
ATOM 7222 N N . SER A 1 5 ? -19.636 8.931 -11.413 1.00 0.00 5 SER A N 6
ATOM 7223 C CA . SER A 1 5 ? -20.283 7.689 -11.007 1.00 0.00 5 SER A CA 6
ATOM 7224 C C . SER A 1 5 ? -20.723 7.757 -9.548 1.00 0.00 5 SER A C 6
ATOM 7225 O O . SER A 1 5 ? -20.229 8.581 -8.777 1.00 0.00 5 SER A O 6
ATOM 7233 N N . SER A 1 6 ? -21.655 6.886 -9.175 1.00 0.00 6 SER A N 6
ATOM 7234 C CA . SER A 1 6 ? -22.165 6.849 -7.810 1.00 0.00 6 SER A CA 6
ATOM 7235 C C . SER A 1 6 ? -22.678 5.456 -7.459 1.00 0.00 6 SER A C 6
ATOM 7236 O O . SER A 1 6 ? -23.209 4.745 -8.311 1.00 0.00 6 SER A O 6
ATOM 7244 N N . GLY A 1 7 ? -22.514 5.072 -6.197 1.00 0.00 7 GLY A N 6
ATOM 7245 C CA . GLY A 1 7 ? -22.964 3.765 -5.754 1.00 0.00 7 GLY A CA 6
ATOM 7246 C C . GLY A 1 7 ? -21.975 3.096 -4.821 1.00 0.00 7 GLY A C 6
ATOM 7247 O O . GLY A 1 7 ? -20.903 3.636 -4.551 1.00 0.00 7 GLY A O 6
ATOM 7251 N N . ASN A 1 8 ? -22.335 1.916 -4.327 1.00 0.00 8 ASN A N 6
ATOM 7252 C CA . ASN A 1 8 ? -21.471 1.172 -3.417 1.00 0.00 8 ASN A CA 6
ATOM 7253 C C . ASN A 1 8 ? -20.002 1.367 -3.781 1.00 0.00 8 ASN A C 6
ATOM 7254 O O . ASN A 1 8 ? -19.551 0.931 -4.839 1.00 0.00 8 ASN A O 6
ATOM 7265 N N . ALA A 1 9 ? -19.261 2.025 -2.895 1.00 0.00 9 ALA A N 6
ATOM 7266 C CA . ALA A 1 9 ? -17.843 2.276 -3.121 1.00 0.00 9 ALA A CA 6
ATOM 7267 C C . ALA A 1 9 ? -17.170 2.801 -1.858 1.00 0.00 9 ALA A C 6
ATOM 7268 O O . ALA A 1 9 ? -17.811 2.950 -0.817 1.00 0.00 9 ALA A O 6
ATOM 7275 N N . VAL A 1 10 ? -15.874 3.080 -1.955 1.00 0.00 10 VAL A N 6
ATOM 7276 C CA . VAL A 1 10 ? -15.114 3.590 -0.820 1.00 0.00 10 VAL A CA 6
ATOM 7277 C C . VAL A 1 10 ? -15.574 4.991 -0.436 1.00 0.00 10 VAL A C 6
ATOM 7278 O O . VAL A 1 10 ? -16.485 5.546 -1.048 1.00 0.00 10 VAL A O 6
ATOM 7291 N N . ASN A 1 11 ? -14.936 5.558 0.584 1.00 0.00 11 ASN A N 6
ATOM 7292 C CA . ASN A 1 11 ? -15.280 6.897 1.050 1.00 0.00 11 ASN A CA 6
ATOM 7293 C C . ASN A 1 11 ? -14.038 7.778 1.136 1.00 0.00 11 ASN A C 6
ATOM 7294 O O . ASN A 1 11 ? -13.913 8.606 2.039 1.00 0.00 11 ASN A O 6
ATOM 7305 N N . TRP A 1 12 ? -13.123 7.595 0.191 1.00 0.00 12 TRP A N 6
ATOM 7306 C CA . TRP A 1 12 ? -11.890 8.375 0.159 1.00 0.00 12 TRP A CA 6
ATOM 7307 C C . TRP A 1 12 ? -12.127 9.743 -0.470 1.00 0.00 12 TRP A C 6
ATOM 7308 O O . TRP A 1 12 ? -12.572 9.842 -1.613 1.00 0.00 12 TRP A O 6
ATOM 7329 N N . GLY A 1 13 ? -11.828 10.796 0.283 1.00 0.00 13 GLY A N 6
ATOM 7330 C CA . GLY A 1 13 ? -12.015 12.145 -0.219 1.00 0.00 13 GLY A CA 6
ATOM 7331 C C . GLY A 1 13 ? -11.035 12.495 -1.321 1.00 0.00 13 GLY A C 6
ATOM 7332 O O . GLY A 1 13 ? -11.401 13.135 -2.307 1.00 0.00 13 GLY A O 6
ATOM 7336 N N . MET A 1 14 ? -9.785 12.075 -1.154 1.00 0.00 14 MET A N 6
ATOM 7337 C CA . MET A 1 14 ? -8.749 12.349 -2.143 1.00 0.00 14 MET A CA 6
ATOM 7338 C C . MET A 1 14 ? -9.196 11.913 -3.535 1.00 0.00 14 MET A C 6
ATOM 7339 O O . MET A 1 14 ? -9.292 12.730 -4.451 1.00 0.00 14 MET A O 6
ATOM 7353 N N . ARG A 1 15 ? -9.469 10.621 -3.686 1.00 0.00 15 ARG A N 6
ATOM 7354 C CA . ARG A 1 15 ? -9.906 10.077 -4.966 1.00 0.00 15 ARG A CA 6
ATOM 7355 C C . ARG A 1 15 ? -10.962 8.994 -4.765 1.00 0.00 15 ARG A C 6
ATOM 7356 O O . ARG A 1 15 ? -11.247 8.594 -3.637 1.00 0.00 15 ARG A O 6
ATOM 7377 N N . GLU A 1 16 ? -11.540 8.527 -5.867 1.00 0.00 16 GLU A N 6
ATOM 7378 C CA . GLU A 1 16 ? -12.566 7.492 -5.811 1.00 0.00 16 GLU A CA 6
ATOM 7379 C C . GLU A 1 16 ? -12.046 6.178 -6.387 1.00 0.00 16 GLU A C 6
ATOM 7380 O O . GLU A 1 16 ? -11.872 6.045 -7.599 1.00 0.00 16 GLU A O 6
ATOM 7392 N N . TYR A 1 17 ? -11.800 5.211 -5.510 1.00 0.00 17 TYR A N 6
ATOM 7393 C CA . TYR A 1 17 ? -11.297 3.909 -5.930 1.00 0.00 17 TYR A CA 6
ATOM 7394 C C . TYR A 1 17 ? -12.431 2.893 -6.029 1.00 0.00 17 TYR A C 6
ATOM 7395 O O . TYR A 1 17 ? -12.888 2.355 -5.020 1.00 0.00 17 TYR A O 6
ATOM 7413 N N . LYS A 1 18 ? -12.880 2.634 -7.252 1.00 0.00 18 LYS A N 6
ATOM 7414 C CA . LYS A 1 18 ? -13.959 1.681 -7.486 1.00 0.00 18 LYS A CA 6
ATOM 7415 C C . LYS A 1 18 ? -13.644 0.334 -6.845 1.00 0.00 18 LYS A C 6
ATOM 7416 O O . LYS A 1 18 ? -12.512 -0.148 -6.915 1.00 0.00 18 LYS A O 6
ATOM 7435 N N . ILE A 1 19 ? -14.650 -0.270 -6.221 1.00 0.00 19 ILE A N 6
ATOM 7436 C CA . ILE A 1 19 ? -14.480 -1.563 -5.571 1.00 0.00 19 ILE A CA 6
ATOM 7437 C C . ILE A 1 19 ? -14.182 -2.657 -6.590 1.00 0.00 19 ILE A C 6
ATOM 7438 O O . ILE A 1 19 ? -15.041 -3.022 -7.394 1.00 0.00 19 ILE A O 6
ATOM 7454 N N . TYR A 1 20 ? -12.960 -3.177 -6.551 1.00 0.00 20 TYR A N 6
ATOM 7455 C CA . TYR A 1 20 ? -12.548 -4.230 -7.473 1.00 0.00 20 TYR A CA 6
ATOM 7456 C C . TYR A 1 20 ? -12.121 -5.482 -6.713 1.00 0.00 20 TYR A C 6
ATOM 7457 O O . TYR A 1 20 ? -11.579 -5.415 -5.609 1.00 0.00 20 TYR A O 6
ATOM 7475 N N . PRO A 1 21 ? -12.369 -6.653 -7.318 1.00 0.00 21 PRO A N 6
ATOM 7476 C CA . PRO A 1 21 ? -12.017 -7.944 -6.718 1.00 0.00 21 PRO A CA 6
ATOM 7477 C C . PRO A 1 21 ? -10.510 -8.172 -6.677 1.00 0.00 21 PRO A C 6
ATOM 7478 O O . PRO A 1 21 ? -9.790 -7.801 -7.605 1.00 0.00 21 PRO A O 6
ATOM 7489 N N . TYR A 1 22 ? -10.038 -8.785 -5.597 1.00 0.00 22 TYR A N 6
ATOM 7490 C CA . TYR A 1 22 ? -8.616 -9.061 -5.435 1.00 0.00 22 TYR A CA 6
ATOM 7491 C C . TYR A 1 22 ? -8.045 -9.728 -6.682 1.00 0.00 22 TYR A C 6
ATOM 7492 O O . TYR A 1 22 ? -6.989 -9.337 -7.180 1.00 0.00 22 TYR A O 6
ATOM 7510 N N . GLU A 1 23 ? -8.751 -10.737 -7.182 1.00 0.00 23 GLU A N 6
ATOM 7511 C CA . GLU A 1 23 ? -8.314 -11.459 -8.372 1.00 0.00 23 GLU A CA 6
ATOM 7512 C C . GLU A 1 23 ? -7.787 -10.495 -9.430 1.00 0.00 23 GLU A C 6
ATOM 7513 O O . GLU A 1 23 ? -6.597 -10.491 -9.745 1.00 0.00 23 GLU A O 6
ATOM 7525 N N . LEU A 1 24 ? -8.682 -9.680 -9.977 1.00 0.00 24 LEU A N 6
ATOM 7526 C CA . LEU A 1 24 ? -8.309 -8.710 -11.001 1.00 0.00 24 LEU A CA 6
ATOM 7527 C C . LEU A 1 24 ? -7.428 -7.612 -10.416 1.00 0.00 24 LEU A C 6
ATOM 7528 O O . LEU A 1 24 ? -6.686 -6.945 -11.139 1.00 0.00 24 LEU A O 6
ATOM 7544 N N . LEU A 1 25 ? -7.512 -7.430 -9.103 1.00 0.00 25 LEU A N 6
ATOM 7545 C CA . LEU A 1 25 ? -6.720 -6.413 -8.419 1.00 0.00 25 LEU A CA 6
ATOM 7546 C C . LEU A 1 25 ? -5.308 -6.919 -8.141 1.00 0.00 25 LEU A C 6
ATOM 7547 O O . LEU A 1 25 ? -4.540 -6.282 -7.418 1.00 0.00 25 LEU A O 6
ATOM 7563 N N . LEU A 1 26 ? -4.972 -8.066 -8.719 1.00 0.00 26 LEU A N 6
ATOM 7564 C CA . LEU A 1 26 ? -3.650 -8.657 -8.536 1.00 0.00 26 LEU A CA 6
ATOM 7565 C C . LEU A 1 26 ? -2.586 -7.853 -9.276 1.00 0.00 26 LEU A C 6
ATOM 7566 O O . LEU A 1 26 ? -2.903 -6.981 -10.085 1.00 0.00 26 LEU A O 6
ATOM 7582 N N . VAL A 1 27 ? -1.322 -8.153 -8.994 1.00 0.00 27 VAL A N 6
ATOM 7583 C CA . VAL A 1 27 ? -0.211 -7.461 -9.635 1.00 0.00 27 VAL A CA 6
ATOM 7584 C C . VAL A 1 27 ? 0.822 -8.451 -10.163 1.00 0.00 27 VAL A C 6
ATOM 7585 O O . VAL A 1 27 ? 2.020 -8.167 -10.178 1.00 0.00 27 VAL A O 6
ATOM 7598 N N . THR A 1 28 ? 0.350 -9.615 -10.597 1.00 0.00 28 THR A N 6
ATOM 7599 C CA . THR A 1 28 ? 1.232 -10.648 -11.125 1.00 0.00 28 THR A CA 6
ATOM 7600 C C . THR A 1 28 ? 2.117 -10.099 -12.238 1.00 0.00 28 THR A C 6
ATOM 7601 O O . THR A 1 28 ? 1.636 -9.772 -13.324 1.00 0.00 28 THR A O 6
ATOM 7612 N N . THR A 1 29 ? 3.414 -10.000 -11.962 1.00 0.00 29 THR A N 6
ATOM 7613 C CA . THR A 1 29 ? 4.366 -9.490 -12.940 1.00 0.00 29 THR A CA 6
ATOM 7614 C C . THR A 1 29 ? 4.226 -10.215 -14.274 1.00 0.00 29 THR A C 6
ATOM 7615 O O . THR A 1 29 ? 3.879 -9.609 -15.287 1.00 0.00 29 THR A O 6
ATOM 7626 N N . ARG A 1 30 ? 4.499 -11.516 -14.266 1.00 0.00 30 ARG A N 6
ATOM 7627 C CA . ARG A 1 30 ? 4.404 -12.323 -15.477 1.00 0.00 30 ARG A CA 6
ATOM 7628 C C . ARG A 1 30 ? 2.967 -12.776 -15.717 1.00 0.00 30 ARG A C 6
ATOM 7629 O O . ARG A 1 30 ? 2.505 -12.833 -16.856 1.00 0.00 30 ARG A O 6
ATOM 7650 N N . GLY A 1 31 ? 2.264 -13.098 -14.635 1.00 0.00 31 GLY A N 6
ATOM 7651 C CA . GLY A 1 31 ? 0.887 -13.541 -14.749 1.00 0.00 31 GLY A CA 6
ATOM 7652 C C . GLY A 1 31 ? 0.050 -12.618 -15.611 1.00 0.00 31 GLY A C 6
ATOM 7653 O O . GLY A 1 31 ? 0.489 -11.525 -15.969 1.00 0.00 31 GLY A O 6
ATOM 7657 N N . ARG A 1 32 ? -1.158 -13.058 -15.948 1.00 0.00 32 ARG A N 6
ATOM 7658 C CA . ARG A 1 32 ? -2.057 -12.265 -16.776 1.00 0.00 32 ARG A CA 6
ATOM 7659 C C . ARG A 1 32 ? -3.022 -11.458 -15.912 1.00 0.00 32 ARG A C 6
ATOM 7660 O O . ARG A 1 32 ? -4.167 -11.858 -15.703 1.00 0.00 32 ARG A O 6
ATOM 7681 N N . ASN A 1 33 ? -2.551 -10.319 -15.413 1.00 0.00 33 ASN A N 6
ATOM 7682 C CA . ASN A 1 33 ? -3.372 -9.457 -14.571 1.00 0.00 33 ASN A CA 6
ATOM 7683 C C . ASN A 1 33 ? -4.447 -8.755 -15.395 1.00 0.00 33 ASN A C 6
ATOM 7684 O O . ASN A 1 33 ? -4.250 -8.468 -16.576 1.00 0.00 33 ASN A O 6
ATOM 7695 N N . ARG A 1 34 ? -5.585 -8.482 -14.764 1.00 0.00 34 ARG A N 6
ATOM 7696 C CA . ARG A 1 34 ? -6.692 -7.815 -15.439 1.00 0.00 34 ARG A CA 6
ATOM 7697 C C . ARG A 1 34 ? -7.025 -6.492 -14.757 1.00 0.00 34 ARG A C 6
ATOM 7698 O O . ARG A 1 34 ? -8.192 -6.106 -14.662 1.00 0.00 34 ARG A O 6
ATOM 7719 N N . LEU A 1 35 ? -5.995 -5.800 -14.284 1.00 0.00 35 LEU A N 6
ATOM 7720 C CA . LEU A 1 35 ? -6.178 -4.519 -13.610 1.00 0.00 35 LEU A CA 6
ATOM 7721 C C . LEU A 1 35 ? -6.886 -3.521 -14.521 1.00 0.00 35 LEU A C 6
ATOM 7722 O O . LEU A 1 35 ? -6.496 -3.306 -15.669 1.00 0.00 35 LEU A O 6
ATOM 7738 N N . PRO A 1 36 ? -7.950 -2.893 -13.998 1.00 0.00 36 PRO A N 6
ATOM 7739 C CA . PRO A 1 36 ? -8.733 -1.905 -14.747 1.00 0.00 36 PRO A CA 6
ATOM 7740 C C . PRO A 1 36 ? -7.961 -0.611 -14.979 1.00 0.00 36 PRO A C 6
ATOM 7741 O O . PRO A 1 36 ? -6.785 -0.505 -14.630 1.00 0.00 36 PRO A O 6
ATOM 7752 N N . LYS A 1 37 ? -8.630 0.373 -15.572 1.00 0.00 37 LYS A N 6
ATOM 7753 C CA . LYS A 1 37 ? -8.008 1.662 -15.851 1.00 0.00 37 LYS A CA 6
ATOM 7754 C C . LYS A 1 37 ? -8.424 2.702 -14.815 1.00 0.00 37 LYS A C 6
ATOM 7755 O O . LYS A 1 37 ? -8.231 3.901 -15.014 1.00 0.00 37 LYS A O 6
ATOM 7774 N N . ASP A 1 38 ? -8.994 2.234 -13.710 1.00 0.00 38 ASP A N 6
ATOM 7775 C CA . ASP A 1 38 ? -9.435 3.124 -12.642 1.00 0.00 38 ASP A CA 6
ATOM 7776 C C . ASP A 1 38 ? -8.854 2.691 -11.299 1.00 0.00 38 ASP A C 6
ATOM 7777 O O . ASP A 1 38 ? -9.326 3.109 -10.242 1.00 0.00 38 ASP A O 6
ATOM 7786 N N . VAL A 1 39 ? -7.826 1.849 -11.349 1.00 0.00 39 VAL A N 6
ATOM 7787 C CA . VAL A 1 39 ? -7.180 1.358 -10.137 1.00 0.00 39 VAL A CA 6
ATOM 7788 C C . VAL A 1 39 ? -5.876 2.101 -9.871 1.00 0.00 39 VAL A C 6
ATOM 7789 O O . VAL A 1 39 ? -5.250 2.627 -10.791 1.00 0.00 39 VAL A O 6
ATOM 7802 N N . ASP A 1 40 ? -5.472 2.141 -8.606 1.00 0.00 40 ASP A N 6
ATOM 7803 C CA . ASP A 1 40 ? -4.241 2.819 -8.217 1.00 0.00 40 ASP A CA 6
ATOM 7804 C C . ASP A 1 40 ? -3.159 1.809 -7.845 1.00 0.00 40 ASP A C 6
ATOM 7805 O O . ASP A 1 40 ? -3.205 1.201 -6.776 1.00 0.00 40 ASP A O 6
ATOM 7814 N N . ARG A 1 41 ? -2.188 1.636 -8.736 1.00 0.00 41 ARG A N 6
ATOM 7815 C CA . ARG A 1 41 ? -1.096 0.698 -8.502 1.00 0.00 41 ARG A CA 6
ATOM 7816 C C . ARG A 1 41 ? -0.473 0.921 -7.127 1.00 0.00 41 ARG A C 6
ATOM 7817 O O . ARG A 1 41 ? 0.230 0.055 -6.604 1.00 0.00 41 ARG A O 6
ATOM 7838 N N . THR A 1 42 ? -0.736 2.087 -6.546 1.00 0.00 42 THR A N 6
ATOM 7839 C CA . THR A 1 42 ? -0.200 2.425 -5.233 1.00 0.00 42 THR A CA 6
ATOM 7840 C C . THR A 1 42 ? -1.249 2.227 -4.144 1.00 0.00 42 THR A C 6
ATOM 7841 O O . THR A 1 42 ? -0.915 2.072 -2.969 1.00 0.00 42 THR A O 6
ATOM 7852 N N . ARG A 1 43 ? -2.517 2.232 -4.542 1.00 0.00 43 ARG A N 6
ATOM 7853 C CA . ARG A 1 43 ? -3.614 2.053 -3.599 1.00 0.00 43 ARG A CA 6
ATOM 7854 C C . ARG A 1 43 ? -4.539 0.926 -4.048 1.00 0.00 43 ARG A C 6
ATOM 7855 O O . ARG A 1 43 ? -5.738 0.943 -3.766 1.00 0.00 43 ARG A O 6
ATOM 7876 N N . LEU A 1 44 ? -3.975 -0.051 -4.749 1.00 0.00 44 LEU A N 6
ATOM 7877 C CA . LEU A 1 44 ? -4.749 -1.187 -5.239 1.00 0.00 44 LEU A CA 6
ATOM 7878 C C . LEU A 1 44 ? -5.505 -1.862 -4.099 1.00 0.00 44 LEU A C 6
ATOM 7879 O O . LEU A 1 44 ? -6.661 -2.252 -4.254 1.00 0.00 44 LEU A O 6
ATOM 7895 N N . GLU A 1 45 ? -4.843 -1.996 -2.954 1.00 0.00 45 GLU A N 6
ATOM 7896 C CA . GLU A 1 45 ? -5.453 -2.623 -1.788 1.00 0.00 45 GLU A CA 6
ATOM 7897 C C . GLU A 1 45 ? -6.709 -1.870 -1.360 1.00 0.00 45 GLU A C 6
ATOM 7898 O O . GLU A 1 45 ? -7.661 -2.464 -0.853 1.00 0.00 45 GLU A O 6
ATOM 7910 N N . ARG A 1 46 ? -6.703 -0.557 -1.567 1.00 0.00 46 ARG A N 6
ATOM 7911 C CA . ARG A 1 46 ? -7.840 0.279 -1.201 1.00 0.00 46 ARG A CA 6
ATOM 7912 C C . ARG A 1 46 ? -9.056 -0.049 -2.063 1.00 0.00 46 ARG A C 6
ATOM 7913 O O . ARG A 1 46 ? -10.190 0.264 -1.700 1.00 0.00 46 ARG A O 6
ATOM 7934 N N . HIS A 1 47 ? -8.811 -0.680 -3.206 1.00 0.00 47 HIS A N 6
ATOM 7935 C CA . HIS A 1 47 ? -9.886 -1.051 -4.121 1.00 0.00 47 HIS A CA 6
ATOM 7936 C C . HIS A 1 47 ? -10.582 -2.325 -3.653 1.00 0.00 47 HIS A C 6
ATOM 7937 O O . HIS A 1 47 ? -11.540 -2.786 -4.275 1.00 0.00 47 HIS A O 6
ATOM 7952 N N . LEU A 1 48 ? -10.094 -2.891 -2.554 1.00 0.00 48 LEU A N 6
ATOM 7953 C CA . LEU A 1 48 ? -10.668 -4.113 -2.003 1.00 0.00 48 LEU A CA 6
ATOM 7954 C C . LEU A 1 48 ? -11.673 -3.794 -0.901 1.00 0.00 48 LEU A C 6
ATOM 7955 O O . LEU A 1 48 ? -11.351 -3.105 0.067 1.00 0.00 48 LEU A O 6
ATOM 7971 N N . SER A 1 49 ? -12.893 -4.301 -1.055 1.00 0.00 49 SER A N 6
ATOM 7972 C CA . SER A 1 49 ? -13.946 -4.068 -0.073 1.00 0.00 49 SER A CA 6
ATOM 7973 C C . SER A 1 49 ? -13.546 -4.616 1.293 1.00 0.00 49 SER A C 6
ATOM 7974 O O . SER A 1 49 ? -12.963 -5.695 1.394 1.00 0.00 49 SER A O 6
ATOM 7982 N N . GLN A 1 50 ? -13.864 -3.863 2.342 1.00 0.00 50 GLN A N 6
ATOM 7983 C CA . GLN A 1 50 ? -13.538 -4.273 3.702 1.00 0.00 50 GLN A CA 6
ATOM 7984 C C . GLN A 1 50 ? -13.741 -5.773 3.883 1.00 0.00 50 GLN A C 6
ATOM 7985 O O . GLN A 1 50 ? -13.112 -6.395 4.738 1.00 0.00 50 GLN A O 6
ATOM 7999 N N . GLU A 1 51 ? -14.623 -6.348 3.072 1.00 0.00 51 GLU A N 6
ATOM 8000 C CA . GLU A 1 51 ? -14.910 -7.776 3.144 1.00 0.00 51 GLU A CA 6
ATOM 8001 C C . GLU A 1 51 ? -13.734 -8.594 2.616 1.00 0.00 51 GLU A C 6
ATOM 8002 O O . GLU A 1 51 ? -13.272 -9.528 3.269 1.00 0.00 51 GLU A O 6
ATOM 8014 N N . GLU A 1 52 ? -13.257 -8.234 1.428 1.00 0.00 52 GLU A N 6
ATOM 8015 C CA . GLU A 1 52 ? -12.137 -8.935 0.811 1.00 0.00 52 GLU A CA 6
ATOM 8016 C C . GLU A 1 52 ? -10.808 -8.426 1.361 1.00 0.00 52 GLU A C 6
ATOM 8017 O O . GLU A 1 52 ? -9.979 -9.205 1.831 1.00 0.00 52 GLU A O 6
ATOM 8029 N N . PHE A 1 53 ? -10.611 -7.113 1.297 1.00 0.00 53 PHE A N 6
ATOM 8030 C CA . PHE A 1 53 ? -9.382 -6.499 1.786 1.00 0.00 53 PHE A CA 6
ATOM 8031 C C . PHE A 1 53 ? -8.878 -7.213 3.037 1.00 0.00 53 PHE A C 6
ATOM 8032 O O . PHE A 1 53 ? -7.673 -7.310 3.266 1.00 0.00 53 PHE A O 6
ATOM 8049 N N . TYR A 1 54 ? -9.810 -7.710 3.843 1.00 0.00 54 TYR A N 6
ATOM 8050 C CA . TYR A 1 54 ? -9.462 -8.412 5.072 1.00 0.00 54 TYR A CA 6
ATOM 8051 C C . TYR A 1 54 ? -9.153 -9.880 4.792 1.00 0.00 54 TYR A C 6
ATOM 8052 O O . TYR A 1 54 ? -8.224 -10.449 5.365 1.00 0.00 54 TYR A O 6
ATOM 8070 N N . GLN A 1 55 ? -9.939 -10.485 3.908 1.00 0.00 55 GLN A N 6
ATOM 8071 C CA . GLN A 1 55 ? -9.750 -11.886 3.552 1.00 0.00 55 GLN A CA 6
ATOM 8072 C C . GLN A 1 55 ? -8.407 -12.096 2.859 1.00 0.00 55 GLN A C 6
ATOM 8073 O O . GLN A 1 55 ? -7.921 -13.222 2.752 1.00 0.00 55 GLN A O 6
ATOM 8087 N N . VAL A 1 56 ? -7.812 -11.004 2.390 1.00 0.00 56 VAL A N 6
ATOM 8088 C CA . VAL A 1 56 ? -6.525 -11.067 1.708 1.00 0.00 56 VAL A CA 6
ATOM 8089 C C . VAL A 1 56 ? -5.381 -10.740 2.661 1.00 0.00 56 VAL A C 6
ATOM 8090 O O . VAL A 1 56 ? -4.465 -11.541 2.847 1.00 0.00 56 VAL A O 6
ATOM 8103 N N . PHE A 1 57 ? -5.441 -9.557 3.264 1.00 0.00 57 PHE A N 6
ATOM 8104 C CA . PHE A 1 57 ? -4.410 -9.123 4.199 1.00 0.00 57 PHE A CA 6
ATOM 8105 C C . PHE A 1 57 ? -4.640 -9.726 5.582 1.00 0.00 57 PHE A C 6
ATOM 8106 O O . PHE A 1 57 ? -3.692 -10.026 6.306 1.00 0.00 57 PHE A O 6
ATOM 8123 N N . GLY A 1 58 ? -5.908 -9.900 5.941 1.00 0.00 58 GLY A N 6
ATOM 8124 C CA . GLY A 1 58 ? -6.242 -10.465 7.236 1.00 0.00 58 GLY A CA 6
ATOM 8125 C C . GLY A 1 58 ? -6.574 -9.402 8.264 1.00 0.00 58 GLY A C 6
ATOM 8126 O O . GLY A 1 58 ? -6.453 -9.634 9.467 1.00 0.00 58 GLY A O 6
ATOM 8130 N N . MET A 1 59 ? -6.994 -8.234 7.791 1.00 0.00 59 MET A N 6
ATOM 8131 C CA . MET A 1 59 ? -7.344 -7.131 8.679 1.00 0.00 59 MET A CA 6
ATOM 8132 C C . MET A 1 59 ? -8.134 -6.061 7.931 1.00 0.00 59 MET A C 6
ATOM 8133 O O . MET A 1 59 ? -8.319 -6.146 6.717 1.00 0.00 59 MET A O 6
ATOM 8147 N N . THR A 1 60 ? -8.598 -5.054 8.665 1.00 0.00 60 THR A N 6
ATOM 8148 C CA . THR A 1 60 ? -9.369 -3.969 8.072 1.00 0.00 60 THR A CA 6
ATOM 8149 C C . THR A 1 60 ? -8.473 -2.788 7.717 1.00 0.00 60 THR A C 6
ATOM 8150 O O . THR A 1 60 ? -7.550 -2.452 8.460 1.00 0.00 60 THR A O 6
ATOM 8161 N N . ILE A 1 61 ? -8.751 -2.161 6.579 1.00 0.00 61 ILE A N 6
ATOM 8162 C CA . ILE A 1 61 ? -7.970 -1.016 6.128 1.00 0.00 61 ILE A CA 6
ATOM 8163 C C . ILE A 1 61 ? -7.598 -0.109 7.296 1.00 0.00 61 ILE A C 6
ATOM 8164 O O . ILE A 1 61 ? -6.486 0.416 7.359 1.00 0.00 61 ILE A O 6
ATOM 8180 N N . SER A 1 62 ? -8.535 0.069 8.222 1.00 0.00 62 SER A N 6
ATOM 8181 C CA . SER A 1 62 ? -8.307 0.913 9.389 1.00 0.00 62 SER A CA 6
ATOM 8182 C C . SER A 1 62 ? -7.094 0.431 10.179 1.00 0.00 62 SER A C 6
ATOM 8183 O O . SER A 1 62 ? -6.279 1.232 10.634 1.00 0.00 62 SER A O 6
ATOM 8191 N N . GLU A 1 63 ? -6.984 -0.884 10.338 1.00 0.00 63 GLU A N 6
ATOM 8192 C CA . GLU A 1 63 ? -5.872 -1.473 11.075 1.00 0.00 63 GLU A CA 6
ATOM 8193 C C . GLU A 1 63 ? -4.614 -1.524 10.212 1.00 0.00 63 GLU A C 6
ATOM 8194 O O . GLU A 1 63 ? -3.500 -1.358 10.709 1.00 0.00 63 GLU A O 6
ATOM 8206 N N . PHE A 1 64 ? -4.801 -1.755 8.917 1.00 0.00 64 PHE A N 6
ATOM 8207 C CA . PHE A 1 64 ? -3.683 -1.829 7.984 1.00 0.00 64 PHE A CA 6
ATOM 8208 C C . PHE A 1 64 ? -2.893 -0.523 7.977 1.00 0.00 64 PHE A C 6
ATOM 8209 O O . PHE A 1 64 ? -1.667 -0.526 8.092 1.00 0.00 64 PHE A O 6
ATOM 8226 N N . ASP A 1 65 ? -3.604 0.590 7.840 1.00 0.00 65 ASP A N 6
ATOM 8227 C CA . ASP A 1 65 ? -2.971 1.904 7.818 1.00 0.00 65 ASP A CA 6
ATOM 8228 C C . ASP A 1 65 ? -2.222 2.168 9.121 1.00 0.00 65 ASP A C 6
ATOM 8229 O O . ASP A 1 65 ? -1.359 3.044 9.186 1.00 0.00 65 ASP A O 6
ATOM 8238 N N . ARG A 1 66 ? -2.559 1.406 10.156 1.00 0.00 66 ARG A N 6
ATOM 8239 C CA . ARG A 1 66 ? -1.921 1.560 11.458 1.00 0.00 66 ARG A CA 6
ATOM 8240 C C . ARG A 1 66 ? -0.680 0.678 11.562 1.00 0.00 66 ARG A C 6
ATOM 8241 O O . ARG A 1 66 ? -0.025 0.630 12.604 1.00 0.00 66 ARG A O 6
ATOM 8262 N N . LEU A 1 67 ? -0.362 -0.018 10.476 1.00 0.00 67 LEU A N 6
ATOM 8263 C CA . LEU A 1 67 ? 0.800 -0.898 10.444 1.00 0.00 67 LEU A CA 6
ATOM 8264 C C . LEU A 1 67 ? 2.067 -0.116 10.111 1.00 0.00 67 LEU A C 6
ATOM 8265 O O . LEU A 1 67 ? 2.016 1.085 9.850 1.00 0.00 67 LEU A O 6
ATOM 8281 N N . ALA A 1 68 ? 3.202 -0.807 10.121 1.00 0.00 68 ALA A N 6
ATOM 8282 C CA . ALA A 1 68 ? 4.482 -0.178 9.817 1.00 0.00 68 ALA A CA 6
ATOM 8283 C C . ALA A 1 68 ? 4.688 -0.055 8.311 1.00 0.00 68 ALA A C 6
ATOM 8284 O O . ALA A 1 68 ? 4.360 -0.969 7.552 1.00 0.00 68 ALA A O 6
ATOM 8291 N N . LEU A 1 69 ? 5.233 1.078 7.884 1.00 0.00 69 LEU A N 6
ATOM 8292 C CA . LEU A 1 69 ? 5.482 1.321 6.467 1.00 0.00 69 LEU A CA 6
ATOM 8293 C C . LEU A 1 69 ? 5.959 0.050 5.772 1.00 0.00 69 LEU A C 6
ATOM 8294 O O . LEU A 1 69 ? 5.418 -0.345 4.739 1.00 0.00 69 LEU A O 6
ATOM 8310 N N . TRP A 1 70 ? 6.973 -0.587 6.347 1.00 0.00 70 TRP A N 6
ATOM 8311 C CA . TRP A 1 70 ? 7.521 -1.816 5.784 1.00 0.00 70 TRP A CA 6
ATOM 8312 C C . TRP A 1 70 ? 6.448 -2.895 5.685 1.00 0.00 70 TRP A C 6
ATOM 8313 O O . TRP A 1 70 ? 6.396 -3.646 4.711 1.00 0.00 70 TRP A O 6
ATOM 8334 N N . LYS A 1 71 ? 5.593 -2.968 6.700 1.00 0.00 71 LYS A N 6
ATOM 8335 C CA . LYS A 1 71 ? 4.520 -3.955 6.727 1.00 0.00 71 LYS A CA 6
ATOM 8336 C C . LYS A 1 71 ? 3.468 -3.644 5.667 1.00 0.00 71 LYS A C 6
ATOM 8337 O O . LYS A 1 71 ? 3.025 -4.533 4.940 1.00 0.00 71 LYS A O 6
ATOM 8356 N N . ARG A 1 72 ? 3.074 -2.378 5.584 1.00 0.00 72 ARG A N 6
ATOM 8357 C CA . ARG A 1 72 ? 2.075 -1.951 4.612 1.00 0.00 72 ARG A CA 6
ATOM 8358 C C . ARG A 1 72 ? 2.581 -2.153 3.187 1.00 0.00 72 ARG A C 6
ATOM 8359 O O . ARG A 1 72 ? 1.796 -2.368 2.264 1.00 0.00 72 ARG A O 6
ATOM 8380 N N . ASN A 1 73 ? 3.897 -2.083 3.016 1.00 0.00 73 ASN A N 6
ATOM 8381 C CA . ASN A 1 73 ? 4.508 -2.258 1.704 1.00 0.00 73 ASN A CA 6
ATOM 8382 C C . ASN A 1 73 ? 4.960 -3.701 1.502 1.00 0.00 73 ASN A C 6
ATOM 8383 O O . ASN A 1 73 ? 5.183 -4.139 0.374 1.00 0.00 73 ASN A O 6
ATOM 8394 N N . GLU A 1 74 ? 5.093 -4.433 2.603 1.00 0.00 74 GLU A N 6
ATOM 8395 C CA . GLU A 1 74 ? 5.519 -5.827 2.546 1.00 0.00 74 GLU A CA 6
ATOM 8396 C C . GLU A 1 74 ? 4.330 -6.749 2.293 1.00 0.00 74 GLU A C 6
ATOM 8397 O O . GLU A 1 74 ? 4.411 -7.679 1.489 1.00 0.00 74 GLU A O 6
ATOM 8409 N N . LEU A 1 75 ? 3.227 -6.486 2.985 1.00 0.00 75 LEU A N 6
ATOM 8410 C CA . LEU A 1 75 ? 2.020 -7.292 2.836 1.00 0.00 75 LEU A CA 6
ATOM 8411 C C . LEU A 1 75 ? 1.511 -7.251 1.399 1.00 0.00 75 LEU A C 6
ATOM 8412 O O . LEU A 1 75 ? 1.312 -8.290 0.769 1.00 0.00 75 LEU A O 6
ATOM 8428 N N . LYS A 1 76 ? 1.304 -6.043 0.885 1.00 0.00 76 LYS A N 6
ATOM 8429 C CA . LYS A 1 76 ? 0.821 -5.864 -0.479 1.00 0.00 76 LYS A CA 6
ATOM 8430 C C . LYS A 1 76 ? 1.674 -6.656 -1.466 1.00 0.00 76 LYS A C 6
ATOM 8431 O O . LYS A 1 76 ? 1.160 -7.221 -2.432 1.00 0.00 76 LYS A O 6
ATOM 8450 N N . LYS A 1 77 ? 2.978 -6.695 -1.216 1.00 0.00 77 LYS A N 6
ATOM 8451 C CA . LYS A 1 77 ? 3.902 -7.419 -2.080 1.00 0.00 77 LYS A CA 6
ATOM 8452 C C . LYS A 1 77 ? 3.586 -8.912 -2.085 1.00 0.00 77 LYS A C 6
ATOM 8453 O O . LYS A 1 77 ? 3.735 -9.583 -3.105 1.00 0.00 77 LYS A O 6
ATOM 8472 N N . GLN A 1 78 ? 3.148 -9.423 -0.939 1.00 0.00 78 GLN A N 6
ATOM 8473 C CA . GLN A 1 78 ? 2.810 -10.835 -0.812 1.00 0.00 78 GLN A CA 6
ATOM 8474 C C . GLN A 1 78 ? 1.394 -11.103 -1.310 1.00 0.00 78 GLN A C 6
ATOM 8475 O O . GLN A 1 78 ? 1.032 -12.243 -1.600 1.00 0.00 78 GLN A O 6
ATOM 8489 N N . ALA A 1 79 ? 0.595 -10.045 -1.405 1.00 0.00 79 ALA A N 6
ATOM 8490 C CA . ALA A 1 79 ? -0.781 -10.165 -1.869 1.00 0.00 79 ALA A CA 6
ATOM 8491 C C . ALA A 1 79 ? -0.910 -9.732 -3.325 1.00 0.00 79 ALA A C 6
ATOM 8492 O O . ALA A 1 79 ? -2.017 -9.578 -3.841 1.00 0.00 79 ALA A O 6
ATOM 8499 N N . ARG A 1 80 ? 0.229 -9.537 -3.982 1.00 0.00 80 ARG A N 6
ATOM 8500 C CA . ARG A 1 80 ? 0.243 -9.119 -5.379 1.00 0.00 80 ARG A CA 6
ATOM 8501 C C . ARG A 1 80 ? -0.567 -7.841 -5.572 1.00 0.00 80 ARG A C 6
ATOM 8502 O O . ARG A 1 80 ? -1.173 -7.630 -6.624 1.00 0.00 80 ARG A O 6
ATOM 8523 N N . LEU A 1 81 ? -0.574 -6.991 -4.551 1.00 0.00 81 LEU A N 6
ATOM 8524 C CA . LEU A 1 81 ? -1.310 -5.733 -4.608 1.00 0.00 81 LEU A CA 6
ATOM 8525 C C . LEU A 1 81 ? -0.362 -4.542 -4.499 1.00 0.00 81 LEU A C 6
ATOM 8526 O O . LEU A 1 81 ? -0.794 -3.408 -4.294 1.00 0.00 81 LEU A O 6
ATOM 8542 N N . PHE A 1 82 ? 0.933 -4.808 -4.641 1.00 0.00 82 PHE A N 6
ATOM 8543 C CA . PHE A 1 82 ? 1.942 -3.759 -4.560 1.00 0.00 82 PHE A CA 6
ATOM 8544 C C . PHE A 1 82 ? 2.609 -3.541 -5.914 1.00 0.00 82 PHE A C 6
ATOM 8545 O O . PHE A 1 82 ? 2.863 -4.491 -6.654 1.00 0.00 82 PHE A O 6
ATOM 8562 N N . SER A 1 83 ? 2.891 -2.281 -6.233 1.00 0.00 83 SER A N 6
ATOM 8563 C CA . SER A 1 83 ? 3.524 -1.936 -7.500 1.00 0.00 83 SER A CA 6
ATOM 8564 C C . SER A 1 83 ? 4.692 -0.979 -7.280 1.00 0.00 83 SER A C 6
ATOM 8565 O O . SER A 1 83 ? 5.720 -1.073 -7.950 1.00 0.00 83 SER A O 6
ATOM 8573 N N . GLY A 1 84 ? 4.525 -0.058 -6.336 1.00 0.00 84 GLY A N 6
ATOM 8574 C CA . GLY A 1 84 ? 5.573 0.903 -6.044 1.00 0.00 84 GLY A CA 6
ATOM 8575 C C . GLY A 1 84 ? 5.327 2.246 -6.703 1.00 0.00 84 GLY A C 6
ATOM 8576 O O . GLY A 1 84 ? 5.021 2.331 -7.892 1.00 0.00 84 GLY A O 6
ATOM 8580 N N . PRO A 1 85 ? 5.461 3.327 -5.920 1.00 0.00 85 PRO A N 6
ATOM 8581 C CA . PRO A 1 85 ? 5.255 4.692 -6.414 1.00 0.00 85 PRO A CA 6
ATOM 8582 C C . PRO A 1 85 ? 6.353 5.132 -7.377 1.00 0.00 85 PRO A C 6
ATOM 8583 O O . PRO A 1 85 ? 7.237 4.350 -7.724 1.00 0.00 85 PRO A O 6
ATOM 8594 N N . SER A 1 86 ? 6.289 6.389 -7.804 1.00 0.00 86 SER A N 6
ATOM 8595 C CA . SER A 1 86 ? 7.276 6.932 -8.730 1.00 0.00 86 SER A CA 6
ATOM 8596 C C . SER A 1 86 ? 8.129 7.999 -8.050 1.00 0.00 86 SER A C 6
ATOM 8597 O O . SER A 1 86 ? 7.707 8.618 -7.073 1.00 0.00 86 SER A O 6
ATOM 8605 N N . SER A 1 87 ? 9.333 8.208 -8.574 1.00 0.00 87 SER A N 6
ATOM 8606 C CA . SER A 1 87 ? 10.248 9.196 -8.016 1.00 0.00 87 SER A CA 6
ATOM 8607 C C . SER A 1 87 ? 10.690 10.192 -9.085 1.00 0.00 87 SER A C 6
ATOM 8608 O O . SER A 1 87 ? 10.778 9.854 -10.265 1.00 0.00 87 SER A O 6
ATOM 8616 N N . GLY A 1 88 ? 10.966 11.422 -8.662 1.00 0.00 88 GLY A N 6
ATOM 8617 C CA . GLY A 1 88 ? 11.394 12.448 -9.594 1.00 0.00 88 GLY A CA 6
ATOM 8618 C C . GLY A 1 88 ? 12.662 12.068 -10.332 1.00 0.00 88 GLY A C 6
ATOM 8619 O O . GLY A 1 88 ? 12.682 12.022 -11.562 1.00 0.00 88 GLY A O 6
ATOM 8623 N N . GLY A 1 1 ? -35.862 15.045 -3.286 1.00 0.00 1 GLY A N 7
ATOM 8624 C CA . GLY A 1 1 ? -35.051 13.875 -3.569 1.00 0.00 1 GLY A CA 7
ATOM 8625 C C . GLY A 1 1 ? -35.460 12.672 -2.742 1.00 0.00 1 GLY A C 7
ATOM 8626 O O . GLY A 1 1 ? -36.340 11.908 -3.139 1.00 0.00 1 GLY A O 7
ATOM 8630 N N . SER A 1 2 ? -34.819 12.501 -1.590 1.00 0.00 2 SER A N 7
ATOM 8631 C CA . SER A 1 2 ? -35.118 11.379 -0.709 1.00 0.00 2 SER A CA 7
ATOM 8632 C C . SER A 1 2 ? -35.221 10.079 -1.500 1.00 0.00 2 SER A C 7
ATOM 8633 O O . SER A 1 2 ? -36.104 9.257 -1.252 1.00 0.00 2 SER A O 7
ATOM 8641 N N . SER A 1 3 ? -34.313 9.900 -2.454 1.00 0.00 3 SER A N 7
ATOM 8642 C CA . SER A 1 3 ? -34.304 8.702 -3.285 1.00 0.00 3 SER A CA 7
ATOM 8643 C C . SER A 1 3 ? -33.103 7.821 -2.955 1.00 0.00 3 SER A C 7
ATOM 8644 O O . SER A 1 3 ? -32.170 8.252 -2.278 1.00 0.00 3 SER A O 7
ATOM 8652 N N . GLY A 1 4 ? -33.134 6.583 -3.439 1.00 0.00 4 GLY A N 7
ATOM 8653 C CA . GLY A 1 4 ? -32.043 5.660 -3.185 1.00 0.00 4 GLY A CA 7
ATOM 8654 C C . GLY A 1 4 ? -30.930 5.783 -4.207 1.00 0.00 4 GLY A C 7
ATOM 8655 O O . GLY A 1 4 ? -31.151 6.255 -5.322 1.00 0.00 4 GLY A O 7
ATOM 8659 N N . SER A 1 5 ? -29.729 5.359 -3.825 1.00 0.00 5 SER A N 7
ATOM 8660 C CA . SER A 1 5 ? -28.576 5.429 -4.714 1.00 0.00 5 SER A CA 7
ATOM 8661 C C . SER A 1 5 ? -27.888 4.072 -4.820 1.00 0.00 5 SER A C 7
ATOM 8662 O O . SER A 1 5 ? -27.602 3.592 -5.917 1.00 0.00 5 SER A O 7
ATOM 8670 N N . SER A 1 6 ? -27.624 3.458 -3.671 1.00 0.00 6 SER A N 7
ATOM 8671 C CA . SER A 1 6 ? -26.966 2.157 -3.633 1.00 0.00 6 SER A CA 7
ATOM 8672 C C . SER A 1 6 ? -25.608 2.215 -4.325 1.00 0.00 6 SER A C 7
ATOM 8673 O O . SER A 1 6 ? -25.213 1.280 -5.021 1.00 0.00 6 SER A O 7
ATOM 8681 N N . GLY A 1 7 ? -24.897 3.321 -4.129 1.00 0.00 7 GLY A N 7
ATOM 8682 C CA . GLY A 1 7 ? -23.591 3.481 -4.741 1.00 0.00 7 GLY A CA 7
ATOM 8683 C C . GLY A 1 7 ? -22.493 2.798 -3.951 1.00 0.00 7 GLY A C 7
ATOM 8684 O O . GLY A 1 7 ? -22.178 3.205 -2.834 1.00 0.00 7 GLY A O 7
ATOM 8688 N N . ASN A 1 8 ? -21.909 1.755 -4.532 1.00 0.00 8 ASN A N 7
ATOM 8689 C CA . ASN A 1 8 ? -20.841 1.012 -3.873 1.00 0.00 8 ASN A CA 7
ATOM 8690 C C . ASN A 1 8 ? -19.472 1.518 -4.318 1.00 0.00 8 ASN A C 7
ATOM 8691 O O . ASN A 1 8 ? -19.097 1.382 -5.482 1.00 0.00 8 ASN A O 7
ATOM 8702 N N . ALA A 1 9 ? -18.730 2.101 -3.382 1.00 0.00 9 ALA A N 7
ATOM 8703 C CA . ALA A 1 9 ? -17.402 2.625 -3.676 1.00 0.00 9 ALA A CA 7
ATOM 8704 C C . ALA A 1 9 ? -16.679 3.036 -2.398 1.00 0.00 9 ALA A C 7
ATOM 8705 O O . ALA A 1 9 ? -17.301 3.496 -1.441 1.00 0.00 9 ALA A O 7
ATOM 8712 N N . VAL A 1 10 ? -15.360 2.865 -2.390 1.00 0.00 10 VAL A N 7
ATOM 8713 C CA . VAL A 1 10 ? -14.552 3.219 -1.229 1.00 0.00 10 VAL A CA 7
ATOM 8714 C C . VAL A 1 10 ? -15.038 4.517 -0.595 1.00 0.00 10 VAL A C 7
ATOM 8715 O O . VAL A 1 10 ? -14.832 4.755 0.594 1.00 0.00 10 VAL A O 7
ATOM 8728 N N . ASN A 1 11 ? -15.685 5.356 -1.399 1.00 0.00 11 ASN A N 7
ATOM 8729 C CA . ASN A 1 11 ? -16.201 6.631 -0.916 1.00 0.00 11 ASN A CA 7
ATOM 8730 C C . ASN A 1 11 ? -15.086 7.471 -0.300 1.00 0.00 11 ASN A C 7
ATOM 8731 O O . ASN A 1 11 ? -15.319 8.241 0.633 1.00 0.00 11 ASN A O 7
ATOM 8742 N N . TRP A 1 12 ? -13.877 7.318 -0.828 1.00 0.00 12 TRP A N 7
ATOM 8743 C CA . TRP A 1 12 ? -12.726 8.063 -0.330 1.00 0.00 12 TRP A CA 7
ATOM 8744 C C . TRP A 1 12 ? -12.851 9.545 -0.665 1.00 0.00 12 TRP A C 7
ATOM 8745 O O . TRP A 1 12 ? -13.133 9.912 -1.804 1.00 0.00 12 TRP A O 7
ATOM 8766 N N . GLY A 1 13 ? -12.638 10.394 0.337 1.00 0.00 13 GLY A N 7
ATOM 8767 C CA . GLY A 1 13 ? -12.730 11.827 0.127 1.00 0.00 13 GLY A CA 7
ATOM 8768 C C . GLY A 1 13 ? -11.640 12.351 -0.786 1.00 0.00 13 GLY A C 7
ATOM 8769 O O . GLY A 1 13 ? -11.859 13.290 -1.551 1.00 0.00 13 GLY A O 7
ATOM 8773 N N . MET A 1 14 ? -10.460 11.744 -0.705 1.00 0.00 14 MET A N 7
ATOM 8774 C CA . MET A 1 14 ? -9.331 12.156 -1.531 1.00 0.00 14 MET A CA 7
ATOM 8775 C C . MET A 1 14 ? -9.537 11.736 -2.983 1.00 0.00 14 MET A C 7
ATOM 8776 O O . MET A 1 14 ? -9.799 12.571 -3.849 1.00 0.00 14 MET A O 7
ATOM 8790 N N . ARG A 1 15 ? -9.416 10.438 -3.242 1.00 0.00 15 ARG A N 7
ATOM 8791 C CA . ARG A 1 15 ? -9.588 9.909 -4.589 1.00 0.00 15 ARG A CA 7
ATOM 8792 C C . ARG A 1 15 ? -10.809 8.996 -4.663 1.00 0.00 15 ARG A C 7
ATOM 8793 O O . ARG A 1 15 ? -11.557 8.865 -3.695 1.00 0.00 15 ARG A O 7
ATOM 8814 N N . GLU A 1 16 ? -11.003 8.369 -5.819 1.00 0.00 16 GLU A N 7
ATOM 8815 C CA . GLU A 1 16 ? -12.134 7.470 -6.019 1.00 0.00 16 GLU A CA 7
ATOM 8816 C C . GLU A 1 16 ? -11.664 6.108 -6.523 1.00 0.00 16 GLU A C 7
ATOM 8817 O O . GLU A 1 16 ? -11.492 5.905 -7.725 1.00 0.00 16 GLU A O 7
ATOM 8829 N N . TYR A 1 17 ? -11.459 5.180 -5.595 1.00 0.00 17 TYR A N 7
ATOM 8830 C CA . TYR A 1 17 ? -11.006 3.839 -5.944 1.00 0.00 17 TYR A CA 7
ATOM 8831 C C . TYR A 1 17 ? -12.183 2.872 -6.033 1.00 0.00 17 TYR A C 7
ATOM 8832 O O . TYR A 1 17 ? -12.707 2.417 -5.017 1.00 0.00 17 TYR A O 7
ATOM 8850 N N . LYS A 1 18 ? -12.594 2.564 -7.259 1.00 0.00 18 LYS A N 7
ATOM 8851 C CA . LYS A 1 18 ? -13.708 1.650 -7.485 1.00 0.00 18 LYS A CA 7
ATOM 8852 C C . LYS A 1 18 ? -13.448 0.301 -6.823 1.00 0.00 18 LYS A C 7
ATOM 8853 O O . LYS A 1 18 ? -12.320 -0.192 -6.820 1.00 0.00 18 LYS A O 7
ATOM 8872 N N . ILE A 1 19 ? -14.499 -0.293 -6.267 1.00 0.00 19 ILE A N 7
ATOM 8873 C CA . ILE A 1 19 ? -14.383 -1.586 -5.605 1.00 0.00 19 ILE A CA 7
ATOM 8874 C C . ILE A 1 19 ? -14.093 -2.694 -6.612 1.00 0.00 19 ILE A C 7
ATOM 8875 O O . ILE A 1 19 ? -14.963 -3.084 -7.390 1.00 0.00 19 ILE A O 7
ATOM 8891 N N . TYR A 1 20 ? -12.864 -3.199 -6.590 1.00 0.00 20 TYR A N 7
ATOM 8892 C CA . TYR A 1 20 ? -12.458 -4.262 -7.501 1.00 0.00 20 TYR A CA 7
ATOM 8893 C C . TYR A 1 20 ? -12.040 -5.510 -6.730 1.00 0.00 20 TYR A C 7
ATOM 8894 O O . TYR A 1 20 ? -11.498 -5.438 -5.627 1.00 0.00 20 TYR A O 7
ATOM 8912 N N . PRO A 1 21 ? -12.298 -6.685 -7.324 1.00 0.00 21 PRO A N 7
ATOM 8913 C CA . PRO A 1 21 ? -11.957 -7.973 -6.713 1.00 0.00 21 PRO A CA 7
ATOM 8914 C C . PRO A 1 21 ? -10.452 -8.214 -6.670 1.00 0.00 21 PRO A C 7
ATOM 8915 O O . PRO A 1 21 ? -9.733 -7.881 -7.612 1.00 0.00 21 PRO A O 7
ATOM 8926 N N . TYR A 1 22 ? -9.982 -8.793 -5.571 1.00 0.00 22 TYR A N 7
ATOM 8927 C CA . TYR A 1 22 ? -8.561 -9.076 -5.404 1.00 0.00 22 TYR A CA 7
ATOM 8928 C C . TYR A 1 22 ? -7.990 -9.747 -6.649 1.00 0.00 22 TYR A C 7
ATOM 8929 O O . TYR A 1 22 ? -6.939 -9.352 -7.153 1.00 0.00 22 TYR A O 7
ATOM 8947 N N . GLU A 1 23 ? -8.691 -10.764 -7.140 1.00 0.00 23 GLU A N 7
ATOM 8948 C CA . GLU A 1 23 ? -8.254 -11.491 -8.326 1.00 0.00 23 GLU A CA 7
ATOM 8949 C C . GLU A 1 23 ? -7.718 -10.532 -9.385 1.00 0.00 23 GLU A C 7
ATOM 8950 O O . GLU A 1 23 ? -6.522 -10.521 -9.681 1.00 0.00 23 GLU A O 7
ATOM 8962 N N . LEU A 1 24 ? -8.610 -9.729 -9.953 1.00 0.00 24 LEU A N 7
ATOM 8963 C CA . LEU A 1 24 ? -8.228 -8.765 -10.980 1.00 0.00 24 LEU A CA 7
ATOM 8964 C C . LEU A 1 24 ? -7.344 -7.669 -10.396 1.00 0.00 24 LEU A C 7
ATOM 8965 O O . LEU A 1 24 ? -6.600 -7.005 -11.119 1.00 0.00 24 LEU A O 7
ATOM 8981 N N . LEU A 1 25 ? -7.428 -7.484 -9.083 1.00 0.00 25 LEU A N 7
ATOM 8982 C CA . LEU A 1 25 ? -6.633 -6.469 -8.400 1.00 0.00 25 LEU A CA 7
ATOM 8983 C C . LEU A 1 25 ? -5.227 -6.984 -8.109 1.00 0.00 25 LEU A C 7
ATOM 8984 O O . LEU A 1 25 ? -4.465 -6.356 -7.372 1.00 0.00 25 LEU A O 7
ATOM 9000 N N . LEU A 1 26 ? -4.889 -8.128 -8.693 1.00 0.00 26 LEU A N 7
ATOM 9001 C CA . LEU A 1 26 ? -3.572 -8.726 -8.499 1.00 0.00 26 LEU A CA 7
ATOM 9002 C C . LEU A 1 26 ? -2.501 -7.941 -9.249 1.00 0.00 26 LEU A C 7
ATOM 9003 O O . LEU A 1 26 ? -2.810 -7.057 -10.048 1.00 0.00 26 LEU A O 7
ATOM 9019 N N . VAL A 1 27 ? -1.240 -8.271 -8.986 1.00 0.00 27 VAL A N 7
ATOM 9020 C CA . VAL A 1 27 ? -0.123 -7.599 -9.639 1.00 0.00 27 VAL A CA 7
ATOM 9021 C C . VAL A 1 27 ? 0.909 -8.605 -10.135 1.00 0.00 27 VAL A C 7
ATOM 9022 O O . VAL A 1 27 ? 2.113 -8.349 -10.093 1.00 0.00 27 VAL A O 7
ATOM 9035 N N . THR A 1 28 ? 0.430 -9.753 -10.606 1.00 0.00 28 THR A N 7
ATOM 9036 C CA . THR A 1 28 ? 1.311 -10.799 -11.110 1.00 0.00 28 THR A CA 7
ATOM 9037 C C . THR A 1 28 ? 2.299 -10.242 -12.129 1.00 0.00 28 THR A C 7
ATOM 9038 O O . THR A 1 28 ? 1.918 -9.518 -13.049 1.00 0.00 28 THR A O 7
ATOM 9049 N N . THR A 1 29 ? 3.573 -10.585 -11.960 1.00 0.00 29 THR A N 7
ATOM 9050 C CA . THR A 1 29 ? 4.616 -10.119 -12.864 1.00 0.00 29 THR A CA 7
ATOM 9051 C C . THR A 1 29 ? 4.618 -10.921 -14.161 1.00 0.00 29 THR A C 7
ATOM 9052 O O . THR A 1 29 ? 4.285 -10.399 -15.225 1.00 0.00 29 THR A O 7
ATOM 9063 N N . ARG A 1 30 ? 4.994 -12.192 -14.065 1.00 0.00 30 ARG A N 7
ATOM 9064 C CA . ARG A 1 30 ? 5.040 -13.065 -15.231 1.00 0.00 30 ARG A CA 7
ATOM 9065 C C . ARG A 1 30 ? 3.669 -13.675 -15.508 1.00 0.00 30 ARG A C 7
ATOM 9066 O O . ARG A 1 30 ? 3.360 -14.048 -16.639 1.00 0.00 30 ARG A O 7
ATOM 9087 N N . GLY A 1 31 ? 2.849 -13.773 -14.465 1.00 0.00 31 GLY A N 7
ATOM 9088 C CA . GLY A 1 31 ? 1.521 -14.339 -14.616 1.00 0.00 31 GLY A CA 7
ATOM 9089 C C . GLY A 1 31 ? 0.614 -13.470 -15.465 1.00 0.00 31 GLY A C 7
ATOM 9090 O O . GLY A 1 31 ? 1.065 -12.840 -16.422 1.00 0.00 31 GLY A O 7
ATOM 9094 N N . ARG A 1 32 ? -0.667 -13.437 -15.116 1.00 0.00 32 ARG A N 7
ATOM 9095 C CA . ARG A 1 32 ? -1.640 -12.641 -15.855 1.00 0.00 32 ARG A CA 7
ATOM 9096 C C . ARG A 1 32 ? -2.496 -11.809 -14.905 1.00 0.00 32 ARG A C 7
ATOM 9097 O O . ARG A 1 32 ? -3.206 -12.349 -14.059 1.00 0.00 32 ARG A O 7
ATOM 9118 N N . ASN A 1 33 ? -2.421 -10.490 -15.052 1.00 0.00 33 ASN A N 7
ATOM 9119 C CA . ASN A 1 33 ? -3.188 -9.582 -14.206 1.00 0.00 33 ASN A CA 7
ATOM 9120 C C . ASN A 1 33 ? -4.328 -8.940 -14.991 1.00 0.00 33 ASN A C 7
ATOM 9121 O O . ASN A 1 33 ? -4.212 -8.706 -16.194 1.00 0.00 33 ASN A O 7
ATOM 9132 N N . ARG A 1 34 ? -5.428 -8.656 -14.301 1.00 0.00 34 ARG A N 7
ATOM 9133 C CA . ARG A 1 34 ? -6.589 -8.040 -14.933 1.00 0.00 34 ARG A CA 7
ATOM 9134 C C . ARG A 1 34 ? -6.900 -6.688 -14.299 1.00 0.00 34 ARG A C 7
ATOM 9135 O O . ARG A 1 34 ? -8.063 -6.341 -14.088 1.00 0.00 34 ARG A O 7
ATOM 9156 N N . LEU A 1 35 ? -5.853 -5.927 -13.997 1.00 0.00 35 LEU A N 7
ATOM 9157 C CA . LEU A 1 35 ? -6.014 -4.612 -13.387 1.00 0.00 35 LEU A CA 7
ATOM 9158 C C . LEU A 1 35 ? -6.682 -3.641 -14.355 1.00 0.00 35 LEU A C 7
ATOM 9159 O O . LEU A 1 35 ? -6.261 -3.480 -15.501 1.00 0.00 35 LEU A O 7
ATOM 9175 N N . PRO A 1 36 ? -7.747 -2.975 -13.884 1.00 0.00 36 PRO A N 7
ATOM 9176 C CA . PRO A 1 36 ? -8.494 -2.005 -14.691 1.00 0.00 36 PRO A CA 7
ATOM 9177 C C . PRO A 1 36 ? -7.695 -0.735 -14.958 1.00 0.00 36 PRO A C 7
ATOM 9178 O O . PRO A 1 36 ? -6.509 -0.655 -14.636 1.00 0.00 36 PRO A O 7
ATOM 9189 N N . LYS A 1 37 ? -8.351 0.258 -15.548 1.00 0.00 37 LYS A N 7
ATOM 9190 C CA . LYS A 1 37 ? -7.703 1.527 -15.858 1.00 0.00 37 LYS A CA 7
ATOM 9191 C C . LYS A 1 37 ? -8.112 2.605 -14.858 1.00 0.00 37 LYS A C 7
ATOM 9192 O O . LYS A 1 37 ? -7.883 3.793 -15.085 1.00 0.00 37 LYS A O 7
ATOM 9211 N N . ASP A 1 38 ? -8.715 2.182 -13.753 1.00 0.00 38 ASP A N 7
ATOM 9212 C CA . ASP A 1 38 ? -9.153 3.111 -12.718 1.00 0.00 38 ASP A CA 7
ATOM 9213 C C . ASP A 1 38 ? -8.607 2.702 -11.354 1.00 0.00 38 ASP A C 7
ATOM 9214 O O . ASP A 1 38 ? -9.097 3.149 -10.317 1.00 0.00 38 ASP A O 7
ATOM 9223 N N . VAL A 1 39 ? -7.588 1.848 -11.362 1.00 0.00 39 VAL A N 7
ATOM 9224 C CA . VAL A 1 39 ? -6.974 1.378 -10.126 1.00 0.00 39 VAL A CA 7
ATOM 9225 C C . VAL A 1 39 ? -5.654 2.091 -9.862 1.00 0.00 39 VAL A C 7
ATOM 9226 O O . VAL A 1 39 ? -5.024 2.614 -10.782 1.00 0.00 39 VAL A O 7
ATOM 9239 N N . ASP A 1 40 ? -5.239 2.109 -8.600 1.00 0.00 40 ASP A N 7
ATOM 9240 C CA . ASP A 1 40 ? -3.991 2.758 -8.214 1.00 0.00 40 ASP A CA 7
ATOM 9241 C C . ASP A 1 40 ? -2.951 1.726 -7.788 1.00 0.00 40 ASP A C 7
ATOM 9242 O O . ASP A 1 40 ? -3.081 1.098 -6.737 1.00 0.00 40 ASP A O 7
ATOM 9251 N N . ARG A 1 41 ? -1.922 1.556 -8.611 1.00 0.00 41 ARG A N 7
ATOM 9252 C CA . ARG A 1 41 ? -0.861 0.599 -8.320 1.00 0.00 41 ARG A CA 7
ATOM 9253 C C . ARG A 1 41 ? -0.320 0.799 -6.908 1.00 0.00 41 ARG A C 7
ATOM 9254 O O . ARG A 1 41 ? 0.349 -0.075 -6.357 1.00 0.00 41 ARG A O 7
ATOM 9275 N N . THR A 1 42 ? -0.614 1.958 -6.326 1.00 0.00 42 THR A N 7
ATOM 9276 C CA . THR A 1 42 ? -0.156 2.274 -4.979 1.00 0.00 42 THR A CA 7
ATOM 9277 C C . THR A 1 42 ? -1.280 2.106 -3.962 1.00 0.00 42 THR A C 7
ATOM 9278 O O . THR A 1 42 ? -1.029 1.928 -2.770 1.00 0.00 42 THR A O 7
ATOM 9289 N N . ARG A 1 43 ? -2.518 2.162 -4.441 1.00 0.00 43 ARG A N 7
ATOM 9290 C CA . ARG A 1 43 ? -3.680 2.015 -3.573 1.00 0.00 43 ARG A CA 7
ATOM 9291 C C . ARG A 1 43 ? -4.556 0.852 -4.029 1.00 0.00 43 ARG A C 7
ATOM 9292 O O . ARG A 1 43 ? -5.761 0.829 -3.772 1.00 0.00 43 ARG A O 7
ATOM 9313 N N . LEU A 1 44 ? -3.944 -0.113 -4.707 1.00 0.00 44 LEU A N 7
ATOM 9314 C CA . LEU A 1 44 ? -4.667 -1.280 -5.199 1.00 0.00 44 LEU A CA 7
ATOM 9315 C C . LEU A 1 44 ? -5.454 -1.947 -4.075 1.00 0.00 44 LEU A C 7
ATOM 9316 O O . LEU A 1 44 ? -6.577 -2.407 -4.279 1.00 0.00 44 LEU A O 7
ATOM 9332 N N . GLU A 1 45 ? -4.856 -1.995 -2.889 1.00 0.00 45 GLU A N 7
ATOM 9333 C CA . GLU A 1 45 ? -5.502 -2.605 -1.733 1.00 0.00 45 GLU A CA 7
ATOM 9334 C C . GLU A 1 45 ? -6.771 -1.846 -1.355 1.00 0.00 45 GLU A C 7
ATOM 9335 O O . GLU A 1 45 ? -7.760 -2.442 -0.928 1.00 0.00 45 GLU A O 7
ATOM 9347 N N . ARG A 1 46 ? -6.734 -0.527 -1.515 1.00 0.00 46 ARG A N 7
ATOM 9348 C CA . ARG A 1 46 ? -7.880 0.315 -1.190 1.00 0.00 46 ARG A CA 7
ATOM 9349 C C . ARG A 1 46 ? -9.073 -0.024 -2.079 1.00 0.00 46 ARG A C 7
ATOM 9350 O O . ARG A 1 46 ? -10.216 0.297 -1.751 1.00 0.00 46 ARG A O 7
ATOM 9371 N N . HIS A 1 47 ? -8.799 -0.674 -3.206 1.00 0.00 47 HIS A N 7
ATOM 9372 C CA . HIS A 1 47 ? -9.850 -1.057 -4.142 1.00 0.00 47 HIS A CA 7
ATOM 9373 C C . HIS A 1 47 ? -10.552 -2.330 -3.680 1.00 0.00 47 HIS A C 7
ATOM 9374 O O . HIS A 1 47 ? -11.501 -2.794 -4.315 1.00 0.00 47 HIS A O 7
ATOM 9389 N N . LEU A 1 48 ? -10.080 -2.892 -2.573 1.00 0.00 48 LEU A N 7
ATOM 9390 C CA . LEU A 1 48 ? -10.661 -4.113 -2.027 1.00 0.00 48 LEU A CA 7
ATOM 9391 C C . LEU A 1 48 ? -11.697 -3.790 -0.954 1.00 0.00 48 LEU A C 7
ATOM 9392 O O . LEU A 1 48 ? -11.427 -3.029 -0.026 1.00 0.00 48 LEU A O 7
ATOM 9408 N N . SER A 1 49 ? -12.882 -4.376 -1.088 1.00 0.00 49 SER A N 7
ATOM 9409 C CA . SER A 1 49 ? -13.959 -4.150 -0.131 1.00 0.00 49 SER A CA 7
ATOM 9410 C C . SER A 1 49 ? -13.560 -4.631 1.261 1.00 0.00 49 SER A C 7
ATOM 9411 O O . SER A 1 49 ? -12.941 -5.684 1.410 1.00 0.00 49 SER A O 7
ATOM 9419 N N . GLN A 1 50 ? -13.918 -3.850 2.275 1.00 0.00 50 GLN A N 7
ATOM 9420 C CA . GLN A 1 50 ? -13.596 -4.195 3.655 1.00 0.00 50 GLN A CA 7
ATOM 9421 C C . GLN A 1 50 ? -13.779 -5.690 3.899 1.00 0.00 50 GLN A C 7
ATOM 9422 O O . GLN A 1 50 ? -13.160 -6.261 4.795 1.00 0.00 50 GLN A O 7
ATOM 9436 N N . GLU A 1 51 ? -14.632 -6.316 3.094 1.00 0.00 51 GLU A N 7
ATOM 9437 C CA . GLU A 1 51 ? -14.896 -7.744 3.225 1.00 0.00 51 GLU A CA 7
ATOM 9438 C C . GLU A 1 51 ? -13.736 -8.565 2.669 1.00 0.00 51 GLU A C 7
ATOM 9439 O O . GLU A 1 51 ? -13.273 -9.512 3.303 1.00 0.00 51 GLU A O 7
ATOM 9451 N N . GLU A 1 52 ? -13.273 -8.194 1.479 1.00 0.00 52 GLU A N 7
ATOM 9452 C CA . GLU A 1 52 ? -12.169 -8.897 0.837 1.00 0.00 52 GLU A CA 7
ATOM 9453 C C . GLU A 1 52 ? -10.827 -8.397 1.364 1.00 0.00 52 GLU A C 7
ATOM 9454 O O . GLU A 1 52 ? -9.989 -9.184 1.807 1.00 0.00 52 GLU A O 7
ATOM 9466 N N . PHE A 1 53 ? -10.629 -7.084 1.312 1.00 0.00 53 PHE A N 7
ATOM 9467 C CA . PHE A 1 53 ? -9.388 -6.479 1.782 1.00 0.00 53 PHE A CA 7
ATOM 9468 C C . PHE A 1 53 ? -8.875 -7.190 3.030 1.00 0.00 53 PHE A C 7
ATOM 9469 O O . PHE A 1 53 ? -7.667 -7.281 3.254 1.00 0.00 53 PHE A O 7
ATOM 9486 N N . TYR A 1 54 ? -9.800 -7.691 3.841 1.00 0.00 54 TYR A N 7
ATOM 9487 C CA . TYR A 1 54 ? -9.442 -8.392 5.068 1.00 0.00 54 TYR A CA 7
ATOM 9488 C C . TYR A 1 54 ? -9.132 -9.859 4.788 1.00 0.00 54 TYR A C 7
ATOM 9489 O O . TYR A 1 54 ? -8.203 -10.428 5.360 1.00 0.00 54 TYR A O 7
ATOM 9507 N N . GLN A 1 55 ? -9.918 -10.465 3.903 1.00 0.00 55 GLN A N 7
ATOM 9508 C CA . GLN A 1 55 ? -9.728 -11.865 3.546 1.00 0.00 55 GLN A CA 7
ATOM 9509 C C . GLN A 1 55 ? -8.385 -12.073 2.853 1.00 0.00 55 GLN A C 7
ATOM 9510 O O . GLN A 1 55 ? -7.901 -13.199 2.739 1.00 0.00 55 GLN A O 7
ATOM 9524 N N . VAL A 1 56 ? -7.787 -10.979 2.392 1.00 0.00 56 VAL A N 7
ATOM 9525 C CA . VAL A 1 56 ? -6.499 -11.041 1.711 1.00 0.00 56 VAL A CA 7
ATOM 9526 C C . VAL A 1 56 ? -5.356 -10.721 2.667 1.00 0.00 56 VAL A C 7
ATOM 9527 O O . VAL A 1 56 ? -4.450 -11.532 2.863 1.00 0.00 56 VAL A O 7
ATOM 9540 N N . PHE A 1 57 ? -5.404 -9.533 3.261 1.00 0.00 57 PHE A N 7
ATOM 9541 C CA . PHE A 1 57 ? -4.371 -9.104 4.197 1.00 0.00 57 PHE A CA 7
ATOM 9542 C C . PHE A 1 57 ? -4.606 -9.707 5.579 1.00 0.00 57 PHE A C 7
ATOM 9543 O O . PHE A 1 57 ? -3.660 -10.004 6.307 1.00 0.00 57 PHE A O 7
ATOM 9560 N N . GLY A 1 58 ? -5.875 -9.886 5.933 1.00 0.00 58 GLY A N 7
ATOM 9561 C CA . GLY A 1 58 ? -6.212 -10.452 7.226 1.00 0.00 58 GLY A CA 7
ATOM 9562 C C . GLY A 1 58 ? -6.551 -9.390 8.253 1.00 0.00 58 GLY A C 7
ATOM 9563 O O . GLY A 1 58 ? -6.439 -9.623 9.456 1.00 0.00 58 GLY A O 7
ATOM 9567 N N . MET A 1 59 ? -6.966 -8.220 7.777 1.00 0.00 59 MET A N 7
ATOM 9568 C CA . MET A 1 59 ? -7.323 -7.118 8.664 1.00 0.00 59 MET A CA 7
ATOM 9569 C C . MET A 1 59 ? -8.110 -6.050 7.913 1.00 0.00 59 MET A C 7
ATOM 9570 O O . MET A 1 59 ? -8.271 -6.123 6.694 1.00 0.00 59 MET A O 7
ATOM 9584 N N . THR A 1 60 ? -8.601 -5.057 8.648 1.00 0.00 60 THR A N 7
ATOM 9585 C CA . THR A 1 60 ? -9.374 -3.974 8.052 1.00 0.00 60 THR A CA 7
ATOM 9586 C C . THR A 1 60 ? -8.481 -2.787 7.708 1.00 0.00 60 THR A C 7
ATOM 9587 O O . THR A 1 60 ? -7.561 -2.453 8.455 1.00 0.00 60 THR A O 7
ATOM 9598 N N . ILE A 1 61 ? -8.760 -2.153 6.574 1.00 0.00 61 ILE A N 7
ATOM 9599 C CA . ILE A 1 61 ? -7.982 -1.001 6.133 1.00 0.00 61 ILE A CA 7
ATOM 9600 C C . ILE A 1 61 ? -7.606 -0.108 7.311 1.00 0.00 61 ILE A C 7
ATOM 9601 O O . ILE A 1 61 ? -6.492 0.411 7.378 1.00 0.00 61 ILE A O 7
ATOM 9617 N N . SER A 1 62 ? -8.542 0.064 8.238 1.00 0.00 62 SER A N 7
ATOM 9618 C CA . SER A 1 62 ? -8.309 0.896 9.413 1.00 0.00 62 SER A CA 7
ATOM 9619 C C . SER A 1 62 ? -7.091 0.408 10.192 1.00 0.00 62 SER A C 7
ATOM 9620 O O . SER A 1 62 ? -6.270 1.205 10.644 1.00 0.00 62 SER A O 7
ATOM 9628 N N . GLU A 1 63 ? -6.982 -0.908 10.344 1.00 0.00 63 GLU A N 7
ATOM 9629 C CA . GLU A 1 63 ? -5.865 -1.503 11.068 1.00 0.00 63 GLU A CA 7
ATOM 9630 C C . GLU A 1 63 ? -4.613 -1.545 10.198 1.00 0.00 63 GLU A C 7
ATOM 9631 O O . GLU A 1 63 ? -3.495 -1.394 10.691 1.00 0.00 63 GLU A O 7
ATOM 9643 N N . PHE A 1 64 ? -4.808 -1.753 8.900 1.00 0.00 64 PHE A N 7
ATOM 9644 C CA . PHE A 1 64 ? -3.696 -1.817 7.960 1.00 0.00 64 PHE A CA 7
ATOM 9645 C C . PHE A 1 64 ? -2.916 -0.505 7.950 1.00 0.00 64 PHE A C 7
ATOM 9646 O O . PHE A 1 64 ? -1.686 -0.502 8.005 1.00 0.00 64 PHE A O 7
ATOM 9663 N N . ASP A 1 65 ? -3.640 0.606 7.879 1.00 0.00 65 ASP A N 7
ATOM 9664 C CA . ASP A 1 65 ? -3.017 1.925 7.862 1.00 0.00 65 ASP A CA 7
ATOM 9665 C C . ASP A 1 65 ? -2.277 2.192 9.169 1.00 0.00 65 ASP A C 7
ATOM 9666 O O . ASP A 1 65 ? -1.442 3.094 9.248 1.00 0.00 65 ASP A O 7
ATOM 9675 N N . ARG A 1 66 ? -2.589 1.404 10.193 1.00 0.00 66 ARG A N 7
ATOM 9676 C CA . ARG A 1 66 ? -1.955 1.558 11.497 1.00 0.00 66 ARG A CA 7
ATOM 9677 C C . ARG A 1 66 ? -0.709 0.683 11.602 1.00 0.00 66 ARG A C 7
ATOM 9678 O O . ARG A 1 66 ? -0.085 0.598 12.660 1.00 0.00 66 ARG A O 7
ATOM 9699 N N . LEU A 1 67 ? -0.353 0.036 10.498 1.00 0.00 67 LEU A N 7
ATOM 9700 C CA . LEU A 1 67 ? 0.819 -0.833 10.465 1.00 0.00 67 LEU A CA 7
ATOM 9701 C C . LEU A 1 67 ? 2.073 -0.043 10.106 1.00 0.00 67 LEU A C 7
ATOM 9702 O O . LEU A 1 67 ? 2.006 1.155 9.834 1.00 0.00 67 LEU A O 7
ATOM 9718 N N . ALA A 1 68 ? 3.215 -0.723 10.106 1.00 0.00 68 ALA A N 7
ATOM 9719 C CA . ALA A 1 68 ? 4.483 -0.085 9.776 1.00 0.00 68 ALA A CA 7
ATOM 9720 C C . ALA A 1 68 ? 4.676 0.005 8.267 1.00 0.00 68 ALA A C 7
ATOM 9721 O O . ALA A 1 68 ? 4.338 -0.923 7.531 1.00 0.00 68 ALA A O 7
ATOM 9728 N N . LEU A 1 69 ? 5.220 1.127 7.810 1.00 0.00 69 LEU A N 7
ATOM 9729 C CA . LEU A 1 69 ? 5.458 1.339 6.387 1.00 0.00 69 LEU A CA 7
ATOM 9730 C C . LEU A 1 69 ? 5.937 0.055 5.718 1.00 0.00 69 LEU A C 7
ATOM 9731 O O . LEU A 1 69 ? 5.407 -0.353 4.684 1.00 0.00 69 LEU A O 7
ATOM 9747 N N . TRP A 1 70 ? 6.940 -0.578 6.315 1.00 0.00 70 TRP A N 7
ATOM 9748 C CA . TRP A 1 70 ? 7.489 -1.818 5.777 1.00 0.00 70 TRP A CA 7
ATOM 9749 C C . TRP A 1 70 ? 6.418 -2.900 5.701 1.00 0.00 70 TRP A C 7
ATOM 9750 O O . TRP A 1 70 ? 6.362 -3.666 4.739 1.00 0.00 70 TRP A O 7
ATOM 9771 N N . LYS A 1 71 ? 5.568 -2.958 6.721 1.00 0.00 71 LYS A N 7
ATOM 9772 C CA . LYS A 1 71 ? 4.497 -3.946 6.770 1.00 0.00 71 LYS A CA 7
ATOM 9773 C C . LYS A 1 71 ? 3.438 -3.652 5.712 1.00 0.00 71 LYS A C 7
ATOM 9774 O O . LYS A 1 71 ? 2.984 -4.554 5.007 1.00 0.00 71 LYS A O 7
ATOM 9793 N N . ARG A 1 72 ? 3.051 -2.385 5.604 1.00 0.00 72 ARG A N 7
ATOM 9794 C CA . ARG A 1 72 ? 2.046 -1.973 4.632 1.00 0.00 72 ARG A CA 7
ATOM 9795 C C . ARG A 1 72 ? 2.552 -2.179 3.207 1.00 0.00 72 ARG A C 7
ATOM 9796 O O . ARG A 1 72 ? 1.768 -2.396 2.285 1.00 0.00 72 ARG A O 7
ATOM 9817 N N . ASN A 1 73 ? 3.868 -2.107 3.036 1.00 0.00 73 ASN A N 7
ATOM 9818 C CA . ASN A 1 73 ? 4.479 -2.283 1.724 1.00 0.00 73 ASN A CA 7
ATOM 9819 C C . ASN A 1 73 ? 4.945 -3.723 1.530 1.00 0.00 73 ASN A C 7
ATOM 9820 O O . ASN A 1 73 ? 5.189 -4.160 0.406 1.00 0.00 73 ASN A O 7
ATOM 9831 N N . GLU A 1 74 ? 5.064 -4.455 2.634 1.00 0.00 74 GLU A N 7
ATOM 9832 C CA . GLU A 1 74 ? 5.500 -5.845 2.584 1.00 0.00 74 GLU A CA 7
ATOM 9833 C C . GLU A 1 74 ? 4.321 -6.777 2.321 1.00 0.00 74 GLU A C 7
ATOM 9834 O O . GLU A 1 74 ? 4.421 -7.716 1.530 1.00 0.00 74 GLU A O 7
ATOM 9846 N N . LEU A 1 75 ? 3.204 -6.510 2.989 1.00 0.00 75 LEU A N 7
ATOM 9847 C CA . LEU A 1 75 ? 2.004 -7.324 2.828 1.00 0.00 75 LEU A CA 7
ATOM 9848 C C . LEU A 1 75 ? 1.512 -7.290 1.385 1.00 0.00 75 LEU A C 7
ATOM 9849 O O . LEU A 1 75 ? 1.322 -8.331 0.757 1.00 0.00 75 LEU A O 7
ATOM 9865 N N . LYS A 1 76 ? 1.308 -6.085 0.864 1.00 0.00 76 LYS A N 7
ATOM 9866 C CA . LYS A 1 76 ? 0.841 -5.912 -0.507 1.00 0.00 76 LYS A CA 7
ATOM 9867 C C . LYS A 1 76 ? 1.703 -6.711 -1.480 1.00 0.00 76 LYS A C 7
ATOM 9868 O O . LYS A 1 76 ? 1.191 -7.342 -2.405 1.00 0.00 76 LYS A O 7
ATOM 9887 N N . LYS A 1 77 ? 3.014 -6.681 -1.264 1.00 0.00 77 LYS A N 7
ATOM 9888 C CA . LYS A 1 77 ? 3.947 -7.404 -2.119 1.00 0.00 77 LYS A CA 7
ATOM 9889 C C . LYS A 1 77 ? 3.636 -8.897 -2.124 1.00 0.00 77 LYS A C 7
ATOM 9890 O O . LYS A 1 77 ? 3.804 -9.571 -3.140 1.00 0.00 77 LYS A O 7
ATOM 9909 N N . GLN A 1 78 ? 3.182 -9.406 -0.983 1.00 0.00 78 GLN A N 7
ATOM 9910 C CA . GLN A 1 78 ? 2.847 -10.819 -0.858 1.00 0.00 78 GLN A CA 7
ATOM 9911 C C . GLN A 1 78 ? 1.445 -11.096 -1.390 1.00 0.00 78 GLN A C 7
ATOM 9912 O O . GLN A 1 78 ? 1.136 -12.214 -1.800 1.00 0.00 78 GLN A O 7
ATOM 9926 N N . ALA A 1 79 ? 0.600 -10.070 -1.379 1.00 0.00 79 ALA A N 7
ATOM 9927 C CA . ALA A 1 79 ? -0.769 -10.203 -1.862 1.00 0.00 79 ALA A CA 7
ATOM 9928 C C . ALA A 1 79 ? -0.880 -9.774 -3.321 1.00 0.00 79 ALA A C 7
ATOM 9929 O O . ALA A 1 79 ? -1.980 -9.601 -3.846 1.00 0.00 79 ALA A O 7
ATOM 9936 N N . ARG A 1 80 ? 0.266 -9.603 -3.972 1.00 0.00 80 ARG A N 7
ATOM 9937 C CA . ARG A 1 80 ? 0.297 -9.192 -5.370 1.00 0.00 80 ARG A CA 7
ATOM 9938 C C . ARG A 1 80 ? -0.508 -7.912 -5.579 1.00 0.00 80 ARG A C 7
ATOM 9939 O O . ARG A 1 80 ? -1.126 -7.719 -6.627 1.00 0.00 80 ARG A O 7
ATOM 9960 N N . LEU A 1 81 ? -0.496 -7.042 -4.576 1.00 0.00 81 LEU A N 7
ATOM 9961 C CA . LEU A 1 81 ? -1.226 -5.781 -4.648 1.00 0.00 81 LEU A CA 7
ATOM 9962 C C . LEU A 1 81 ? -0.270 -4.594 -4.578 1.00 0.00 81 LEU A C 7
ATOM 9963 O O . LEU A 1 81 ? -0.694 -3.451 -4.409 1.00 0.00 81 LEU A O 7
ATOM 9979 N N . PHE A 1 82 ? 1.023 -4.874 -4.713 1.00 0.00 82 PHE A N 7
ATOM 9980 C CA . PHE A 1 82 ? 2.039 -3.829 -4.666 1.00 0.00 82 PHE A CA 7
ATOM 9981 C C . PHE A 1 82 ? 2.788 -3.739 -5.993 1.00 0.00 82 PHE A C 7
ATOM 9982 O O . PHE A 1 82 ? 3.128 -4.757 -6.596 1.00 0.00 82 PHE A O 7
ATOM 9999 N N . SER A 1 83 ? 3.040 -2.513 -6.441 1.00 0.00 83 SER A N 7
ATOM 10000 C CA . SER A 1 83 ? 3.744 -2.289 -7.698 1.00 0.00 83 SER A CA 7
ATOM 10001 C C . SER A 1 83 ? 5.083 -1.599 -7.455 1.00 0.00 83 SER A C 7
ATOM 10002 O O . SER A 1 83 ? 6.103 -1.981 -8.026 1.00 0.00 83 SER A O 7
ATOM 10010 N N . GLY A 1 84 ? 5.069 -0.578 -6.604 1.00 0.00 84 GLY A N 7
ATOM 10011 C CA . GLY A 1 84 ? 6.287 0.151 -6.300 1.00 0.00 84 GLY A CA 7
ATOM 10012 C C . GLY A 1 84 ? 6.290 1.547 -6.889 1.00 0.00 84 GLY A C 7
ATOM 10013 O O . GLY A 1 84 ? 6.670 1.757 -8.040 1.00 0.00 84 GLY A O 7
ATOM 10017 N N . PRO A 1 85 ? 5.855 2.532 -6.088 1.00 0.00 85 PRO A N 7
ATOM 10018 C CA . PRO A 1 85 ? 5.798 3.933 -6.517 1.00 0.00 85 PRO A CA 7
ATOM 10019 C C . PRO A 1 85 ? 7.185 4.546 -6.681 1.00 0.00 85 PRO A C 7
ATOM 10020 O O . PRO A 1 85 ? 8.187 3.954 -6.279 1.00 0.00 85 PRO A O 7
ATOM 10031 N N . SER A 1 86 ? 7.235 5.734 -7.275 1.00 0.00 86 SER A N 7
ATOM 10032 C CA . SER A 1 86 ? 8.500 6.425 -7.495 1.00 0.00 86 SER A CA 7
ATOM 10033 C C . SER A 1 86 ? 9.067 6.953 -6.181 1.00 0.00 86 SER A C 7
ATOM 10034 O O . SER A 1 86 ? 8.351 7.555 -5.380 1.00 0.00 86 SER A O 7
ATOM 10042 N N . SER A 1 87 ? 10.358 6.723 -5.966 1.00 0.00 87 SER A N 7
ATOM 10043 C CA . SER A 1 87 ? 11.022 7.172 -4.748 1.00 0.00 87 SER A CA 7
ATOM 10044 C C . SER A 1 87 ? 11.537 8.600 -4.904 1.00 0.00 87 SER A C 7
ATOM 10045 O O . SER A 1 87 ? 11.328 9.445 -4.035 1.00 0.00 87 SER A O 7
ATOM 10053 N N . GLY A 1 88 ? 12.212 8.861 -6.019 1.00 0.00 88 GLY A N 7
ATOM 10054 C CA . GLY A 1 88 ? 12.746 10.186 -6.270 1.00 0.00 88 GLY A CA 7
ATOM 10055 C C . GLY A 1 88 ? 12.610 10.602 -7.721 1.00 0.00 88 GLY A C 7
ATOM 10056 O O . GLY A 1 88 ? 11.710 11.364 -8.074 1.00 0.00 88 GLY A O 7
ATOM 10060 N N . GLY A 1 1 ? -14.169 18.033 8.171 1.00 0.00 1 GLY A N 8
ATOM 10061 C CA . GLY A 1 1 ? -15.525 17.524 8.262 1.00 0.00 1 GLY A CA 8
ATOM 10062 C C . GLY A 1 1 ? -15.665 16.138 7.667 1.00 0.00 1 GLY A C 8
ATOM 10063 O O . GLY A 1 1 ? -14.879 15.742 6.805 1.00 0.00 1 GLY A O 8
ATOM 10067 N N . SER A 1 2 ? -16.667 15.396 8.127 1.00 0.00 2 SER A N 8
ATOM 10068 C CA . SER A 1 2 ? -16.904 14.043 7.638 1.00 0.00 2 SER A CA 8
ATOM 10069 C C . SER A 1 2 ? -18.061 14.019 6.644 1.00 0.00 2 SER A C 8
ATOM 10070 O O . SER A 1 2 ? -19.225 14.138 7.026 1.00 0.00 2 SER A O 8
ATOM 10078 N N . SER A 1 3 ? -17.731 13.864 5.365 1.00 0.00 3 SER A N 8
ATOM 10079 C CA . SER A 1 3 ? -18.742 13.828 4.314 1.00 0.00 3 SER A CA 8
ATOM 10080 C C . SER A 1 3 ? -18.469 12.689 3.337 1.00 0.00 3 SER A C 8
ATOM 10081 O O . SER A 1 3 ? -17.443 12.670 2.659 1.00 0.00 3 SER A O 8
ATOM 10089 N N . GLY A 1 4 ? -19.397 11.739 3.272 1.00 0.00 4 GLY A N 8
ATOM 10090 C CA . GLY A 1 4 ? -19.240 10.608 2.376 1.00 0.00 4 GLY A CA 8
ATOM 10091 C C . GLY A 1 4 ? -20.262 9.518 2.633 1.00 0.00 4 GLY A C 8
ATOM 10092 O O . GLY A 1 4 ? -21.181 9.696 3.432 1.00 0.00 4 GLY A O 8
ATOM 10096 N N . SER A 1 5 ? -20.103 8.388 1.952 1.00 0.00 5 SER A N 8
ATOM 10097 C CA . SER A 1 5 ? -21.023 7.267 2.106 1.00 0.00 5 SER A CA 8
ATOM 10098 C C . SER A 1 5 ? -20.259 5.962 2.314 1.00 0.00 5 SER A C 8
ATOM 10099 O O . SER A 1 5 ? -19.035 5.921 2.197 1.00 0.00 5 SER A O 8
ATOM 10107 N N . SER A 1 6 ? -20.993 4.898 2.624 1.00 0.00 6 SER A N 8
ATOM 10108 C CA . SER A 1 6 ? -20.386 3.592 2.853 1.00 0.00 6 SER A CA 8
ATOM 10109 C C . SER A 1 6 ? -21.057 2.523 1.995 1.00 0.00 6 SER A C 8
ATOM 10110 O O . SER A 1 6 ? -22.281 2.490 1.871 1.00 0.00 6 SER A O 8
ATOM 10118 N N . GLY A 1 7 ? -20.246 1.651 1.405 1.00 0.00 7 GLY A N 8
ATOM 10119 C CA . GLY A 1 7 ? -20.778 0.592 0.567 1.00 0.00 7 GLY A CA 8
ATOM 10120 C C . GLY A 1 7 ? -20.631 0.895 -0.911 1.00 0.00 7 GLY A C 8
ATOM 10121 O O . GLY A 1 7 ? -20.026 0.121 -1.653 1.00 0.00 7 GLY A O 8
ATOM 10125 N N . ASN A 1 8 ? -21.188 2.022 -1.341 1.00 0.00 8 ASN A N 8
ATOM 10126 C CA . ASN A 1 8 ? -21.118 2.424 -2.742 1.00 0.00 8 ASN A CA 8
ATOM 10127 C C . ASN A 1 8 ? -19.672 2.456 -3.227 1.00 0.00 8 ASN A C 8
ATOM 10128 O O . ASN A 1 8 ? -19.351 1.922 -4.288 1.00 0.00 8 ASN A O 8
ATOM 10139 N N . ALA A 1 9 ? -18.804 3.085 -2.441 1.00 0.00 9 ALA A N 8
ATOM 10140 C CA . ALA A 1 9 ? -17.392 3.185 -2.789 1.00 0.00 9 ALA A CA 8
ATOM 10141 C C . ALA A 1 9 ? -16.589 3.806 -1.651 1.00 0.00 9 ALA A C 8
ATOM 10142 O O . ALA A 1 9 ? -17.107 4.618 -0.883 1.00 0.00 9 ALA A O 8
ATOM 10149 N N . VAL A 1 10 ? -15.321 3.420 -1.548 1.00 0.00 10 VAL A N 8
ATOM 10150 C CA . VAL A 1 10 ? -14.446 3.940 -0.504 1.00 0.00 10 VAL A CA 8
ATOM 10151 C C . VAL A 1 10 ? -14.785 5.390 -0.175 1.00 0.00 10 VAL A C 8
ATOM 10152 O O . VAL A 1 10 ? -15.101 6.181 -1.063 1.00 0.00 10 VAL A O 8
ATOM 10165 N N . ASN A 1 11 ? -14.715 5.732 1.107 1.00 0.00 11 ASN A N 8
ATOM 10166 C CA . ASN A 1 11 ? -15.014 7.088 1.554 1.00 0.00 11 ASN A CA 8
ATOM 10167 C C . ASN A 1 11 ? -13.738 7.915 1.675 1.00 0.00 11 ASN A C 8
ATOM 10168 O O . ASN A 1 11 ? -13.579 8.696 2.613 1.00 0.00 11 ASN A O 8
ATOM 10179 N N . TRP A 1 12 ? -12.831 7.736 0.721 1.00 0.00 12 TRP A N 8
ATOM 10180 C CA . TRP A 1 12 ? -11.569 8.467 0.720 1.00 0.00 12 TRP A CA 8
ATOM 10181 C C . TRP A 1 12 ? -11.719 9.812 0.019 1.00 0.00 12 TRP A C 8
ATOM 10182 O O . TRP A 1 12 ? -12.035 9.873 -1.168 1.00 0.00 12 TRP A O 8
ATOM 10203 N N . GLY A 1 13 ? -11.490 10.891 0.763 1.00 0.00 13 GLY A N 8
ATOM 10204 C CA . GLY A 1 13 ? -11.605 12.221 0.195 1.00 0.00 13 GLY A CA 8
ATOM 10205 C C . GLY A 1 13 ? -10.437 12.570 -0.707 1.00 0.00 13 GLY A C 8
ATOM 10206 O O . GLY A 1 13 ? -10.565 13.400 -1.606 1.00 0.00 13 GLY A O 8
ATOM 10210 N N . MET A 1 14 ? -9.295 11.934 -0.466 1.00 0.00 14 MET A N 8
ATOM 10211 C CA . MET A 1 14 ? -8.100 12.182 -1.264 1.00 0.00 14 MET A CA 8
ATOM 10212 C C . MET A 1 14 ? -8.314 11.753 -2.712 1.00 0.00 14 MET A C 8
ATOM 10213 O O . MET A 1 14 ? -7.999 12.495 -3.642 1.00 0.00 14 MET A O 8
ATOM 10227 N N . ARG A 1 15 ? -8.851 10.551 -2.895 1.00 0.00 15 ARG A N 8
ATOM 10228 C CA . ARG A 1 15 ? -9.106 10.023 -4.230 1.00 0.00 15 ARG A CA 8
ATOM 10229 C C . ARG A 1 15 ? -10.298 9.070 -4.220 1.00 0.00 15 ARG A C 8
ATOM 10230 O O . ARG A 1 15 ? -10.836 8.746 -3.162 1.00 0.00 15 ARG A O 8
ATOM 10251 N N . GLU A 1 16 ? -10.705 8.627 -5.405 1.00 0.00 16 GLU A N 8
ATOM 10252 C CA . GLU A 1 16 ? -11.834 7.713 -5.532 1.00 0.00 16 GLU A CA 8
ATOM 10253 C C . GLU A 1 16 ? -11.381 6.360 -6.073 1.00 0.00 16 GLU A C 8
ATOM 10254 O O . GLU A 1 16 ? -11.150 6.205 -7.273 1.00 0.00 16 GLU A O 8
ATOM 10266 N N . TYR A 1 17 ? -11.255 5.385 -5.181 1.00 0.00 17 TYR A N 8
ATOM 10267 C CA . TYR A 1 17 ? -10.827 4.045 -5.567 1.00 0.00 17 TYR A CA 8
ATOM 10268 C C . TYR A 1 17 ? -12.020 3.099 -5.665 1.00 0.00 17 TYR A C 8
ATOM 10269 O O . TYR A 1 17 ? -12.541 2.631 -4.653 1.00 0.00 17 TYR A O 8
ATOM 10287 N N . LYS A 1 18 ? -12.447 2.821 -6.892 1.00 0.00 18 LYS A N 8
ATOM 10288 C CA . LYS A 1 18 ? -13.577 1.929 -7.126 1.00 0.00 18 LYS A CA 8
ATOM 10289 C C . LYS A 1 18 ? -13.332 0.564 -6.492 1.00 0.00 18 LYS A C 8
ATOM 10290 O O . LYS A 1 18 ? -12.194 0.099 -6.416 1.00 0.00 18 LYS A O 8
ATOM 10309 N N . ILE A 1 19 ? -14.406 -0.074 -6.040 1.00 0.00 19 ILE A N 8
ATOM 10310 C CA . ILE A 1 19 ? -14.307 -1.388 -5.415 1.00 0.00 19 ILE A CA 8
ATOM 10311 C C . ILE A 1 19 ? -14.034 -2.471 -6.453 1.00 0.00 19 ILE A C 8
ATOM 10312 O O . ILE A 1 19 ? -14.920 -2.850 -7.218 1.00 0.00 19 ILE A O 8
ATOM 10328 N N . TYR A 1 20 ? -12.801 -2.966 -6.471 1.00 0.00 20 TYR A N 8
ATOM 10329 C CA . TYR A 1 20 ? -12.410 -4.006 -7.416 1.00 0.00 20 TYR A CA 8
ATOM 10330 C C . TYR A 1 20 ? -12.018 -5.287 -6.684 1.00 0.00 20 TYR A C 8
ATOM 10331 O O . TYR A 1 20 ? -11.486 -5.260 -5.574 1.00 0.00 20 TYR A O 8
ATOM 10349 N N . PRO A 1 21 ? -12.287 -6.436 -7.321 1.00 0.00 21 PRO A N 8
ATOM 10350 C CA . PRO A 1 21 ? -11.971 -7.749 -6.751 1.00 0.00 21 PRO A CA 8
ATOM 10351 C C . PRO A 1 21 ? -10.470 -8.014 -6.703 1.00 0.00 21 PRO A C 8
ATOM 10352 O O . PRO A 1 21 ? -9.734 -7.642 -7.617 1.00 0.00 21 PRO A O 8
ATOM 10363 N N . TYR A 1 22 ? -10.022 -8.658 -5.631 1.00 0.00 22 TYR A N 8
ATOM 10364 C CA . TYR A 1 22 ? -8.608 -8.970 -5.462 1.00 0.00 22 TYR A CA 8
ATOM 10365 C C . TYR A 1 22 ? -8.045 -9.640 -6.712 1.00 0.00 22 TYR A C 8
ATOM 10366 O O . TYR A 1 22 ? -6.967 -9.285 -7.187 1.00 0.00 22 TYR A O 8
ATOM 10384 N N . GLU A 1 23 ? -8.785 -10.612 -7.238 1.00 0.00 23 GLU A N 8
ATOM 10385 C CA . GLU A 1 23 ? -8.360 -11.332 -8.432 1.00 0.00 23 GLU A CA 8
ATOM 10386 C C . GLU A 1 23 ? -7.806 -10.371 -9.480 1.00 0.00 23 GLU A C 8
ATOM 10387 O O . GLU A 1 23 ? -6.618 -10.405 -9.804 1.00 0.00 23 GLU A O 8
ATOM 10399 N N . LEU A 1 24 ? -8.675 -9.515 -10.006 1.00 0.00 24 LEU A N 8
ATOM 10400 C CA . LEU A 1 24 ? -8.274 -8.543 -11.018 1.00 0.00 24 LEU A CA 8
ATOM 10401 C C . LEU A 1 24 ? -7.354 -7.484 -10.421 1.00 0.00 24 LEU A C 8
ATOM 10402 O O . LEU A 1 24 ? -6.591 -6.833 -11.138 1.00 0.00 24 LEU A O 8
ATOM 10418 N N . LEU A 1 25 ? -7.428 -7.316 -9.106 1.00 0.00 25 LEU A N 8
ATOM 10419 C CA . LEU A 1 25 ? -6.599 -6.337 -8.411 1.00 0.00 25 LEU A CA 8
ATOM 10420 C C . LEU A 1 25 ? -5.206 -6.896 -8.140 1.00 0.00 25 LEU A C 8
ATOM 10421 O O . LEU A 1 25 ? -4.421 -6.304 -7.399 1.00 0.00 25 LEU A O 8
ATOM 10437 N N . LEU A 1 26 ? -4.905 -8.039 -8.748 1.00 0.00 26 LEU A N 8
ATOM 10438 C CA . LEU A 1 26 ? -3.605 -8.678 -8.574 1.00 0.00 26 LEU A CA 8
ATOM 10439 C C . LEU A 1 26 ? -2.519 -7.915 -9.325 1.00 0.00 26 LEU A C 8
ATOM 10440 O O . LEU A 1 26 ? -2.810 -7.030 -10.130 1.00 0.00 26 LEU A O 8
ATOM 10456 N N . VAL A 1 27 ? -1.265 -8.264 -9.058 1.00 0.00 27 VAL A N 8
ATOM 10457 C CA . VAL A 1 27 ? -0.134 -7.615 -9.711 1.00 0.00 27 VAL A CA 8
ATOM 10458 C C . VAL A 1 27 ? 0.878 -8.641 -10.206 1.00 0.00 27 VAL A C 8
ATOM 10459 O O . VAL A 1 27 ? 1.905 -8.288 -10.788 1.00 0.00 27 VAL A O 8
ATOM 10472 N N . THR A 1 28 ? 0.583 -9.916 -9.972 1.00 0.00 28 THR A N 8
ATOM 10473 C CA . THR A 1 28 ? 1.468 -10.995 -10.393 1.00 0.00 28 THR A CA 8
ATOM 10474 C C . THR A 1 28 ? 2.085 -10.700 -11.755 1.00 0.00 28 THR A C 8
ATOM 10475 O O . THR A 1 28 ? 1.466 -10.933 -12.794 1.00 0.00 28 THR A O 8
ATOM 10486 N N . THR A 1 29 ? 3.311 -10.186 -11.745 1.00 0.00 29 THR A N 8
ATOM 10487 C CA . THR A 1 29 ? 4.013 -9.858 -12.980 1.00 0.00 29 THR A CA 8
ATOM 10488 C C . THR A 1 29 ? 3.687 -10.862 -14.080 1.00 0.00 29 THR A C 8
ATOM 10489 O O . THR A 1 29 ? 3.083 -10.512 -15.094 1.00 0.00 29 THR A O 8
ATOM 10500 N N . ARG A 1 30 ? 4.091 -12.111 -13.874 1.00 0.00 30 ARG A N 8
ATOM 10501 C CA . ARG A 1 30 ? 3.842 -13.166 -14.849 1.00 0.00 30 ARG A CA 8
ATOM 10502 C C . ARG A 1 30 ? 2.495 -13.835 -14.594 1.00 0.00 30 ARG A C 8
ATOM 10503 O O . ARG A 1 30 ? 2.395 -15.061 -14.568 1.00 0.00 30 ARG A O 8
ATOM 10524 N N . GLY A 1 31 ? 1.461 -13.021 -14.406 1.00 0.00 31 GLY A N 8
ATOM 10525 C CA . GLY A 1 31 ? 0.134 -13.552 -14.155 1.00 0.00 31 GLY A CA 8
ATOM 10526 C C . GLY A 1 31 ? -0.935 -12.848 -14.966 1.00 0.00 31 GLY A C 8
ATOM 10527 O O . GLY A 1 31 ? -0.628 -12.108 -15.901 1.00 0.00 31 GLY A O 8
ATOM 10531 N N . ARG A 1 32 ? -2.194 -13.080 -14.610 1.00 0.00 32 ARG A N 8
ATOM 10532 C CA . ARG A 1 32 ? -3.313 -12.465 -15.314 1.00 0.00 32 ARG A CA 8
ATOM 10533 C C . ARG A 1 32 ? -3.706 -11.143 -14.661 1.00 0.00 32 ARG A C 8
ATOM 10534 O O . ARG A 1 32 ? -4.766 -11.036 -14.045 1.00 0.00 32 ARG A O 8
ATOM 10555 N N . ASN A 1 33 ? -2.845 -10.141 -14.799 1.00 0.00 33 ASN A N 8
ATOM 10556 C CA . ASN A 1 33 ? -3.102 -8.827 -14.221 1.00 0.00 33 ASN A CA 8
ATOM 10557 C C . ASN A 1 33 ? -4.097 -8.044 -15.072 1.00 0.00 33 ASN A C 8
ATOM 10558 O O . ASN A 1 33 ? -3.724 -7.417 -16.063 1.00 0.00 33 ASN A O 8
ATOM 10569 N N . ARG A 1 34 ? -5.365 -8.084 -14.676 1.00 0.00 34 ARG A N 8
ATOM 10570 C CA . ARG A 1 34 ? -6.415 -7.379 -15.402 1.00 0.00 34 ARG A CA 8
ATOM 10571 C C . ARG A 1 34 ? -6.733 -6.044 -14.736 1.00 0.00 34 ARG A C 8
ATOM 10572 O O . ARG A 1 34 ? -7.852 -5.539 -14.837 1.00 0.00 34 ARG A O 8
ATOM 10593 N N . LEU A 1 35 ? -5.743 -5.477 -14.056 1.00 0.00 35 LEU A N 8
ATOM 10594 C CA . LEU A 1 35 ? -5.917 -4.200 -13.373 1.00 0.00 35 LEU A CA 8
ATOM 10595 C C . LEU A 1 35 ? -6.574 -3.175 -14.292 1.00 0.00 35 LEU A C 8
ATOM 10596 O O . LEU A 1 35 ? -6.138 -2.948 -15.421 1.00 0.00 35 LEU A O 8
ATOM 10612 N N . PRO A 1 36 ? -7.647 -2.540 -13.799 1.00 0.00 36 PRO A N 8
ATOM 10613 C CA . PRO A 1 36 ? -8.386 -1.527 -14.559 1.00 0.00 36 PRO A CA 8
ATOM 10614 C C . PRO A 1 36 ? -7.586 -0.241 -14.741 1.00 0.00 36 PRO A C 8
ATOM 10615 O O . PRO A 1 36 ? -6.413 -0.170 -14.374 1.00 0.00 36 PRO A O 8
ATOM 10626 N N . LYS A 1 37 ? -8.228 0.774 -15.309 1.00 0.00 37 LYS A N 8
ATOM 10627 C CA . LYS A 1 37 ? -7.578 2.059 -15.538 1.00 0.00 37 LYS A CA 8
ATOM 10628 C C . LYS A 1 37 ? -7.995 3.076 -14.481 1.00 0.00 37 LYS A C 8
ATOM 10629 O O . LYS A 1 37 ? -7.721 4.269 -14.611 1.00 0.00 37 LYS A O 8
ATOM 10648 N N . ASP A 1 38 ? -8.656 2.596 -13.433 1.00 0.00 38 ASP A N 8
ATOM 10649 C CA . ASP A 1 38 ? -9.108 3.464 -12.352 1.00 0.00 38 ASP A CA 8
ATOM 10650 C C . ASP A 1 38 ? -8.566 2.985 -11.008 1.00 0.00 38 ASP A C 8
ATOM 10651 O O . ASP A 1 38 ? -9.073 3.363 -9.952 1.00 0.00 38 ASP A O 8
ATOM 10660 N N . VAL A 1 39 ? -7.532 2.150 -11.057 1.00 0.00 39 VAL A N 8
ATOM 10661 C CA . VAL A 1 39 ? -6.921 1.620 -9.844 1.00 0.00 39 VAL A CA 8
ATOM 10662 C C . VAL A 1 39 ? -5.597 2.315 -9.547 1.00 0.00 39 VAL A C 8
ATOM 10663 O O . VAL A 1 39 ? -4.960 2.869 -10.443 1.00 0.00 39 VAL A O 8
ATOM 10676 N N . ASP A 1 40 ? -5.189 2.282 -8.283 1.00 0.00 40 ASP A N 8
ATOM 10677 C CA . ASP A 1 40 ? -3.939 2.908 -7.867 1.00 0.00 40 ASP A CA 8
ATOM 10678 C C . ASP A 1 40 ? -2.891 1.854 -7.526 1.00 0.00 40 ASP A C 8
ATOM 10679 O O . ASP A 1 40 ? -2.981 1.185 -6.497 1.00 0.00 40 ASP A O 8
ATOM 10688 N N . ARG A 1 41 ? -1.897 1.712 -8.397 1.00 0.00 41 ARG A N 8
ATOM 10689 C CA . ARG A 1 41 ? -0.833 0.738 -8.189 1.00 0.00 41 ARG A CA 8
ATOM 10690 C C . ARG A 1 41 ? -0.236 0.874 -6.791 1.00 0.00 41 ARG A C 8
ATOM 10691 O O . ARG A 1 41 ? 0.442 -0.030 -6.302 1.00 0.00 41 ARG A O 8
ATOM 10712 N N . THR A 1 42 ? -0.493 2.011 -6.152 1.00 0.00 42 THR A N 8
ATOM 10713 C CA . THR A 1 42 ? 0.019 2.267 -4.812 1.00 0.00 42 THR A CA 8
ATOM 10714 C C . THR A 1 42 ? -1.067 2.069 -3.761 1.00 0.00 42 THR A C 8
ATOM 10715 O O . THR A 1 42 ? -0.774 1.843 -2.586 1.00 0.00 42 THR A O 8
ATOM 10726 N N . ARG A 1 43 ? -2.322 2.154 -4.190 1.00 0.00 43 ARG A N 8
ATOM 10727 C CA . ARG A 1 43 ? -3.452 1.985 -3.285 1.00 0.00 43 ARG A CA 8
ATOM 10728 C C . ARG A 1 43 ? -4.385 0.883 -3.780 1.00 0.00 43 ARG A C 8
ATOM 10729 O O . ARG A 1 43 ? -5.580 0.886 -3.483 1.00 0.00 43 ARG A O 8
ATOM 10750 N N . LEU A 1 44 ? -3.830 -0.058 -4.536 1.00 0.00 44 LEU A N 8
ATOM 10751 C CA . LEU A 1 44 ? -4.612 -1.167 -5.074 1.00 0.00 44 LEU A CA 8
ATOM 10752 C C . LEU A 1 44 ? -5.418 -1.848 -3.973 1.00 0.00 44 LEU A C 8
ATOM 10753 O O . LEU A 1 44 ? -6.577 -2.211 -4.174 1.00 0.00 44 LEU A O 8
ATOM 10769 N N . GLU A 1 45 ? -4.797 -2.017 -2.810 1.00 0.00 45 GLU A N 8
ATOM 10770 C CA . GLU A 1 45 ? -5.459 -2.654 -1.677 1.00 0.00 45 GLU A CA 8
ATOM 10771 C C . GLU A 1 45 ? -6.698 -1.868 -1.258 1.00 0.00 45 GLU A C 8
ATOM 10772 O O . GLU A 1 45 ? -7.702 -2.446 -0.842 1.00 0.00 45 GLU A O 8
ATOM 10784 N N . ARG A 1 46 ? -6.619 -0.546 -1.370 1.00 0.00 46 ARG A N 8
ATOM 10785 C CA . ARG A 1 46 ? -7.732 0.320 -1.002 1.00 0.00 46 ARG A CA 8
ATOM 10786 C C . ARG A 1 46 ? -8.948 0.047 -1.882 1.00 0.00 46 ARG A C 8
ATOM 10787 O O . ARG A 1 46 ? -10.075 0.397 -1.529 1.00 0.00 46 ARG A O 8
ATOM 10808 N N . HIS A 1 47 ? -8.712 -0.580 -3.030 1.00 0.00 47 HIS A N 8
ATOM 10809 C CA . HIS A 1 47 ? -9.788 -0.901 -3.962 1.00 0.00 47 HIS A CA 8
ATOM 10810 C C . HIS A 1 47 ? -10.511 -2.175 -3.538 1.00 0.00 47 HIS A C 8
ATOM 10811 O O . HIS A 1 47 ? -11.496 -2.578 -4.159 1.00 0.00 47 HIS A O 8
ATOM 10826 N N . LEU A 1 48 ? -10.017 -2.806 -2.479 1.00 0.00 48 LEU A N 8
ATOM 10827 C CA . LEU A 1 48 ? -10.616 -4.036 -1.972 1.00 0.00 48 LEU A CA 8
ATOM 10828 C C . LEU A 1 48 ? -11.643 -3.734 -0.886 1.00 0.00 48 LEU A C 8
ATOM 10829 O O . LEU A 1 48 ? -11.363 -2.997 0.060 1.00 0.00 48 LEU A O 8
ATOM 10845 N N . SER A 1 49 ? -12.833 -4.311 -1.027 1.00 0.00 49 SER A N 8
ATOM 10846 C CA . SER A 1 49 ? -13.903 -4.102 -0.059 1.00 0.00 49 SER A CA 8
ATOM 10847 C C . SER A 1 49 ? -13.513 -4.654 1.309 1.00 0.00 49 SER A C 8
ATOM 10848 O O . SER A 1 49 ? -12.940 -5.738 1.411 1.00 0.00 49 SER A O 8
ATOM 10856 N N . GLN A 1 50 ? -13.828 -3.899 2.357 1.00 0.00 50 GLN A N 8
ATOM 10857 C CA . GLN A 1 50 ? -13.510 -4.312 3.718 1.00 0.00 50 GLN A CA 8
ATOM 10858 C C . GLN A 1 50 ? -13.719 -5.812 3.895 1.00 0.00 50 GLN A C 8
ATOM 10859 O O . GLN A 1 50 ? -13.091 -6.439 4.747 1.00 0.00 50 GLN A O 8
ATOM 10873 N N . GLU A 1 51 ? -14.607 -6.381 3.085 1.00 0.00 51 GLU A N 8
ATOM 10874 C CA . GLU A 1 51 ? -14.899 -7.808 3.154 1.00 0.00 51 GLU A CA 8
ATOM 10875 C C . GLU A 1 51 ? -13.735 -8.629 2.606 1.00 0.00 51 GLU A C 8
ATOM 10876 O O . GLU A 1 51 ? -13.299 -9.597 3.227 1.00 0.00 51 GLU A O 8
ATOM 10888 N N . GLU A 1 52 ? -13.237 -8.233 1.438 1.00 0.00 52 GLU A N 8
ATOM 10889 C CA . GLU A 1 52 ? -12.125 -8.933 0.806 1.00 0.00 52 GLU A CA 8
ATOM 10890 C C . GLU A 1 52 ? -10.789 -8.433 1.347 1.00 0.00 52 GLU A C 8
ATOM 10891 O O . GLU A 1 52 ? -9.958 -9.218 1.803 1.00 0.00 52 GLU A O 8
ATOM 10903 N N . PHE A 1 53 ? -10.590 -7.120 1.293 1.00 0.00 53 PHE A N 8
ATOM 10904 C CA . PHE A 1 53 ? -9.355 -6.513 1.776 1.00 0.00 53 PHE A CA 8
ATOM 10905 C C . PHE A 1 53 ? -8.845 -7.234 3.020 1.00 0.00 53 PHE A C 8
ATOM 10906 O O . PHE A 1 53 ? -7.639 -7.330 3.245 1.00 0.00 53 PHE A O 8
ATOM 10923 N N . TYR A 1 54 ? -9.773 -7.738 3.826 1.00 0.00 54 TYR A N 8
ATOM 10924 C CA . TYR A 1 54 ? -9.419 -8.448 5.050 1.00 0.00 54 TYR A CA 8
ATOM 10925 C C . TYR A 1 54 ? -9.091 -9.909 4.757 1.00 0.00 54 TYR A C 8
ATOM 10926 O O . TYR A 1 54 ? -8.150 -10.469 5.317 1.00 0.00 54 TYR A O 8
ATOM 10944 N N . GLN A 1 55 ? -9.876 -10.519 3.874 1.00 0.00 55 GLN A N 8
ATOM 10945 C CA . GLN A 1 55 ? -9.669 -11.915 3.506 1.00 0.00 55 GLN A CA 8
ATOM 10946 C C . GLN A 1 55 ? -8.321 -12.103 2.818 1.00 0.00 55 GLN A C 8
ATOM 10947 O O . GLN A 1 55 ? -7.826 -13.223 2.697 1.00 0.00 55 GLN A O 8
ATOM 10961 N N . VAL A 1 56 ? -7.732 -10.999 2.369 1.00 0.00 56 VAL A N 8
ATOM 10962 C CA . VAL A 1 56 ? -6.441 -11.042 1.694 1.00 0.00 56 VAL A CA 8
ATOM 10963 C C . VAL A 1 56 ? -5.306 -10.712 2.657 1.00 0.00 56 VAL A C 8
ATOM 10964 O O . VAL A 1 56 ? -4.394 -11.514 2.857 1.00 0.00 56 VAL A O 8
ATOM 10977 N N . PHE A 1 57 ? -5.369 -9.525 3.253 1.00 0.00 57 PHE A N 8
ATOM 10978 C CA . PHE A 1 57 ? -4.346 -9.088 4.195 1.00 0.00 57 PHE A CA 8
ATOM 10979 C C . PHE A 1 57 ? -4.583 -9.695 5.575 1.00 0.00 57 PHE A C 8
ATOM 10980 O O . PHE A 1 57 ? -3.638 -9.990 6.306 1.00 0.00 57 PHE A O 8
ATOM 10997 N N . GLY A 1 58 ? -5.853 -9.877 5.925 1.00 0.00 58 GLY A N 8
ATOM 10998 C CA . GLY A 1 58 ? -6.192 -10.447 7.216 1.00 0.00 58 GLY A CA 8
ATOM 10999 C C . GLY A 1 58 ? -6.549 -9.389 8.241 1.00 0.00 58 GLY A C 8
ATOM 11000 O O . GLY A 1 58 ? -6.442 -9.621 9.445 1.00 0.00 58 GLY A O 8
ATOM 11004 N N . MET A 1 59 ? -6.974 -8.224 7.763 1.00 0.00 59 MET A N 8
ATOM 11005 C CA . MET A 1 59 ? -7.348 -7.126 8.647 1.00 0.00 59 MET A CA 8
ATOM 11006 C C . MET A 1 59 ? -8.144 -6.067 7.892 1.00 0.00 59 MET A C 8
ATOM 11007 O O . MET A 1 59 ? -8.318 -6.156 6.676 1.00 0.00 59 MET A O 8
ATOM 11021 N N . THR A 1 60 ? -8.625 -5.064 8.619 1.00 0.00 60 THR A N 8
ATOM 11022 C CA . THR A 1 60 ? -9.403 -3.988 8.018 1.00 0.00 60 THR A CA 8
ATOM 11023 C C . THR A 1 60 ? -8.517 -2.799 7.666 1.00 0.00 60 THR A C 8
ATOM 11024 O O . THR A 1 60 ? -7.600 -2.454 8.412 1.00 0.00 60 THR A O 8
ATOM 11035 N N . ILE A 1 61 ? -8.797 -2.175 6.527 1.00 0.00 61 ILE A N 8
ATOM 11036 C CA . ILE A 1 61 ? -8.026 -1.023 6.077 1.00 0.00 61 ILE A CA 8
ATOM 11037 C C . ILE A 1 61 ? -7.668 -0.111 7.246 1.00 0.00 61 ILE A C 8
ATOM 11038 O O . ILE A 1 61 ? -6.563 0.428 7.312 1.00 0.00 61 ILE A O 8
ATOM 11054 N N . SER A 1 62 ? -8.611 0.056 8.169 1.00 0.00 62 SER A N 8
ATOM 11055 C CA . SER A 1 62 ? -8.396 0.905 9.335 1.00 0.00 62 SER A CA 8
ATOM 11056 C C . SER A 1 62 ? -7.183 0.436 10.132 1.00 0.00 62 SER A C 8
ATOM 11057 O O . SER A 1 62 ? -6.379 1.246 10.591 1.00 0.00 62 SER A O 8
ATOM 11065 N N . GLU A 1 63 ? -7.058 -0.878 10.291 1.00 0.00 63 GLU A N 8
ATOM 11066 C CA . GLU A 1 63 ? -5.944 -1.455 11.033 1.00 0.00 63 GLU A CA 8
ATOM 11067 C C . GLU A 1 63 ? -4.683 -1.497 10.175 1.00 0.00 63 GLU A C 8
ATOM 11068 O O . GLU A 1 63 ? -3.571 -1.326 10.676 1.00 0.00 63 GLU A O 8
ATOM 11080 N N . PHE A 1 64 ? -4.864 -1.727 8.879 1.00 0.00 64 PHE A N 8
ATOM 11081 C CA . PHE A 1 64 ? -3.742 -1.794 7.950 1.00 0.00 64 PHE A CA 8
ATOM 11082 C C . PHE A 1 64 ? -2.973 -0.475 7.929 1.00 0.00 64 PHE A C 8
ATOM 11083 O O . PHE A 1 64 ? -1.745 -0.459 8.011 1.00 0.00 64 PHE A O 8
ATOM 11100 N N . ASP A 1 65 ? -3.706 0.627 7.819 1.00 0.00 65 ASP A N 8
ATOM 11101 C CA . ASP A 1 65 ? -3.095 1.951 7.788 1.00 0.00 65 ASP A CA 8
ATOM 11102 C C . ASP A 1 65 ? -2.353 2.238 9.090 1.00 0.00 65 ASP A C 8
ATOM 11103 O O . ASP A 1 65 ? -1.533 3.154 9.160 1.00 0.00 65 ASP A O 8
ATOM 11112 N N . ARG A 1 66 ? -2.648 1.450 10.119 1.00 0.00 66 ARG A N 8
ATOM 11113 C CA . ARG A 1 66 ? -2.011 1.621 11.419 1.00 0.00 66 ARG A CA 8
ATOM 11114 C C . ARG A 1 66 ? -0.750 0.767 11.524 1.00 0.00 66 ARG A C 8
ATOM 11115 O O . ARG A 1 66 ? -0.103 0.722 12.571 1.00 0.00 66 ARG A O 8
ATOM 11136 N N . LEU A 1 67 ? -0.408 0.091 10.432 1.00 0.00 67 LEU A N 8
ATOM 11137 C CA . LEU A 1 67 ? 0.775 -0.762 10.401 1.00 0.00 67 LEU A CA 8
ATOM 11138 C C . LEU A 1 67 ? 2.018 0.044 10.036 1.00 0.00 67 LEU A C 8
ATOM 11139 O O . LEU A 1 67 ? 1.936 1.241 9.763 1.00 0.00 67 LEU A O 8
ATOM 11155 N N . ALA A 1 68 ? 3.168 -0.622 10.031 1.00 0.00 68 ALA A N 8
ATOM 11156 C CA . ALA A 1 68 ? 4.427 0.031 9.695 1.00 0.00 68 ALA A CA 8
ATOM 11157 C C . ALA A 1 68 ? 4.625 0.098 8.185 1.00 0.00 68 ALA A C 8
ATOM 11158 O O . ALA A 1 68 ? 4.302 -0.846 7.463 1.00 0.00 68 ALA A O 8
ATOM 11165 N N . LEU A 1 69 ? 5.156 1.221 7.712 1.00 0.00 69 LEU A N 8
ATOM 11166 C CA . LEU A 1 69 ? 5.397 1.412 6.286 1.00 0.00 69 LEU A CA 8
ATOM 11167 C C . LEU A 1 69 ? 5.887 0.121 5.639 1.00 0.00 69 LEU A C 8
ATOM 11168 O O . LEU A 1 69 ? 5.355 -0.314 4.617 1.00 0.00 69 LEU A O 8
ATOM 11184 N N . TRP A 1 70 ? 6.903 -0.487 6.240 1.00 0.00 70 TRP A N 8
ATOM 11185 C CA . TRP A 1 70 ? 7.465 -1.730 5.723 1.00 0.00 70 TRP A CA 8
ATOM 11186 C C . TRP A 1 70 ? 6.402 -2.822 5.660 1.00 0.00 70 TRP A C 8
ATOM 11187 O O . TRP A 1 70 ? 6.336 -3.583 4.694 1.00 0.00 70 TRP A O 8
ATOM 11208 N N . LYS A 1 71 ? 5.572 -2.894 6.695 1.00 0.00 71 LYS A N 8
ATOM 11209 C CA . LYS A 1 71 ? 4.511 -3.893 6.757 1.00 0.00 71 LYS A CA 8
ATOM 11210 C C . LYS A 1 71 ? 3.454 -3.630 5.690 1.00 0.00 71 LYS A C 8
ATOM 11211 O O . LYS A 1 71 ? 3.013 -4.549 5.000 1.00 0.00 71 LYS A O 8
ATOM 11230 N N . ARG A 1 72 ? 3.052 -2.370 5.559 1.00 0.00 72 ARG A N 8
ATOM 11231 C CA . ARG A 1 72 ? 2.047 -1.987 4.575 1.00 0.00 72 ARG A CA 8
ATOM 11232 C C . ARG A 1 72 ? 2.557 -2.222 3.156 1.00 0.00 72 ARG A C 8
ATOM 11233 O O . ARG A 1 72 ? 1.775 -2.467 2.238 1.00 0.00 72 ARG A O 8
ATOM 11254 N N . ASN A 1 73 ? 3.873 -2.146 2.986 1.00 0.00 73 ASN A N 8
ATOM 11255 C CA . ASN A 1 73 ? 4.487 -2.350 1.679 1.00 0.00 73 ASN A CA 8
ATOM 11256 C C . ASN A 1 73 ? 4.928 -3.800 1.505 1.00 0.00 73 ASN A C 8
ATOM 11257 O O . ASN A 1 73 ? 5.129 -4.268 0.385 1.00 0.00 73 ASN A O 8
ATOM 11268 N N . GLU A 1 74 ? 5.076 -4.506 2.622 1.00 0.00 74 GLU A N 8
ATOM 11269 C CA . GLU A 1 74 ? 5.493 -5.903 2.592 1.00 0.00 74 GLU A CA 8
ATOM 11270 C C . GLU A 1 74 ? 4.306 -6.820 2.313 1.00 0.00 74 GLU A C 8
ATOM 11271 O O . GLU A 1 74 ? 4.408 -7.766 1.531 1.00 0.00 74 GLU A O 8
ATOM 11283 N N . LEU A 1 75 ? 3.180 -6.533 2.957 1.00 0.00 75 LEU A N 8
ATOM 11284 C CA . LEU A 1 75 ? 1.972 -7.331 2.779 1.00 0.00 75 LEU A CA 8
ATOM 11285 C C . LEU A 1 75 ? 1.497 -7.284 1.330 1.00 0.00 75 LEU A C 8
ATOM 11286 O O . LEU A 1 75 ? 1.323 -8.320 0.688 1.00 0.00 75 LEU A O 8
ATOM 11302 N N . LYS A 1 76 ? 1.290 -6.074 0.819 1.00 0.00 76 LYS A N 8
ATOM 11303 C CA . LYS A 1 76 ? 0.839 -5.890 -0.555 1.00 0.00 76 LYS A CA 8
ATOM 11304 C C . LYS A 1 76 ? 1.683 -6.717 -1.520 1.00 0.00 76 LYS A C 8
ATOM 11305 O O . LYS A 1 76 ? 1.166 -7.286 -2.482 1.00 0.00 76 LYS A O 8
ATOM 11324 N N . LYS A 1 77 ? 2.984 -6.780 -1.256 1.00 0.00 77 LYS A N 8
ATOM 11325 C CA . LYS A 1 77 ? 3.899 -7.540 -2.100 1.00 0.00 77 LYS A CA 8
ATOM 11326 C C . LYS A 1 77 ? 3.554 -9.025 -2.077 1.00 0.00 77 LYS A C 8
ATOM 11327 O O . LYS A 1 77 ? 3.720 -9.724 -3.076 1.00 0.00 77 LYS A O 8
ATOM 11346 N N . GLN A 1 78 ? 3.073 -9.499 -0.933 1.00 0.00 78 GLN A N 8
ATOM 11347 C CA . GLN A 1 78 ? 2.704 -10.902 -0.782 1.00 0.00 78 GLN A CA 8
ATOM 11348 C C . GLN A 1 78 ? 1.288 -11.150 -1.293 1.00 0.00 78 GLN A C 8
ATOM 11349 O O . GLN A 1 78 ? 0.904 -12.289 -1.558 1.00 0.00 78 GLN A O 8
ATOM 11363 N N . ALA A 1 79 ? 0.517 -10.077 -1.428 1.00 0.00 79 ALA A N 8
ATOM 11364 C CA . ALA A 1 79 ? -0.856 -10.178 -1.909 1.00 0.00 79 ALA A CA 8
ATOM 11365 C C . ALA A 1 79 ? -0.958 -9.761 -3.372 1.00 0.00 79 ALA A C 8
ATOM 11366 O O . ALA A 1 79 ? -2.055 -9.583 -3.901 1.00 0.00 79 ALA A O 8
ATOM 11373 N N . ARG A 1 80 ? 0.192 -9.606 -4.019 1.00 0.00 80 ARG A N 8
ATOM 11374 C CA . ARG A 1 80 ? 0.232 -9.207 -5.421 1.00 0.00 80 ARG A CA 8
ATOM 11375 C C . ARG A 1 80 ? -0.531 -7.904 -5.638 1.00 0.00 80 ARG A C 8
ATOM 11376 O O . ARG A 1 80 ? -1.112 -7.681 -6.701 1.00 0.00 80 ARG A O 8
ATOM 11397 N N . LEU A 1 81 ? -0.526 -7.046 -4.624 1.00 0.00 81 LEU A N 8
ATOM 11398 C CA . LEU A 1 81 ? -1.218 -5.764 -4.702 1.00 0.00 81 LEU A CA 8
ATOM 11399 C C . LEU A 1 81 ? -0.231 -4.605 -4.602 1.00 0.00 81 LEU A C 8
ATOM 11400 O O . LEU A 1 81 ? -0.624 -3.457 -4.395 1.00 0.00 81 LEU A O 8
ATOM 11416 N N . PHE A 1 82 ? 1.053 -4.914 -4.752 1.00 0.00 82 PHE A N 8
ATOM 11417 C CA . PHE A 1 82 ? 2.097 -3.898 -4.680 1.00 0.00 82 PHE A CA 8
ATOM 11418 C C . PHE A 1 82 ? 2.814 -3.760 -6.019 1.00 0.00 82 PHE A C 8
ATOM 11419 O O . PHE A 1 82 ? 3.011 -4.742 -6.735 1.00 0.00 82 PHE A O 8
ATOM 11436 N N . SER A 1 83 ? 3.202 -2.533 -6.352 1.00 0.00 83 SER A N 8
ATOM 11437 C CA . SER A 1 83 ? 3.894 -2.263 -7.607 1.00 0.00 83 SER A CA 8
ATOM 11438 C C . SER A 1 83 ? 5.093 -1.348 -7.381 1.00 0.00 83 SER A C 8
ATOM 11439 O O . SER A 1 83 ? 6.146 -1.521 -7.993 1.00 0.00 83 SER A O 8
ATOM 11447 N N . GLY A 1 84 ? 4.925 -0.370 -6.495 1.00 0.00 84 GLY A N 8
ATOM 11448 C CA . GLY A 1 84 ? 6.000 0.559 -6.202 1.00 0.00 84 GLY A CA 8
ATOM 11449 C C . GLY A 1 84 ? 5.792 1.911 -6.856 1.00 0.00 84 GLY A C 8
ATOM 11450 O O . GLY A 1 84 ? 5.622 2.017 -8.071 1.00 0.00 84 GLY A O 8
ATOM 11454 N N . PRO A 1 85 ? 5.804 2.975 -6.041 1.00 0.00 85 PRO A N 8
ATOM 11455 C CA . PRO A 1 85 ? 5.615 4.346 -6.525 1.00 0.00 85 PRO A CA 8
ATOM 11456 C C . PRO A 1 85 ? 6.802 4.839 -7.345 1.00 0.00 85 PRO A C 8
ATOM 11457 O O . PRO A 1 85 ? 7.845 4.188 -7.399 1.00 0.00 85 PRO A O 8
ATOM 11468 N N . SER A 1 86 ? 6.636 5.994 -7.982 1.00 0.00 86 SER A N 8
ATOM 11469 C CA . SER A 1 86 ? 7.693 6.573 -8.803 1.00 0.00 86 SER A CA 8
ATOM 11470 C C . SER A 1 86 ? 8.070 7.964 -8.302 1.00 0.00 86 SER A C 8
ATOM 11471 O O . SER A 1 86 ? 7.639 8.974 -8.858 1.00 0.00 86 SER A O 8
ATOM 11479 N N . SER A 1 87 ? 8.877 8.007 -7.247 1.00 0.00 87 SER A N 8
ATOM 11480 C CA . SER A 1 87 ? 9.310 9.273 -6.667 1.00 0.00 87 SER A CA 8
ATOM 11481 C C . SER A 1 87 ? 10.536 9.814 -7.396 1.00 0.00 87 SER A C 8
ATOM 11482 O O . SER A 1 87 ? 11.579 9.163 -7.448 1.00 0.00 87 SER A O 8
ATOM 11490 N N . GLY A 1 88 ? 10.402 11.011 -7.959 1.00 0.00 88 GLY A N 8
ATOM 11491 C CA . GLY A 1 88 ? 11.506 11.620 -8.678 1.00 0.00 88 GLY A CA 8
ATOM 11492 C C . GLY A 1 88 ? 11.173 13.011 -9.181 1.00 0.00 88 GLY A C 8
ATOM 11493 O O . GLY A 1 88 ? 11.745 13.475 -10.167 1.00 0.00 88 GLY A O 8
ATOM 11497 N N . GLY A 1 1 ? -27.738 20.173 -1.746 1.00 0.00 1 GLY A N 9
ATOM 11498 C CA . GLY A 1 1 ? -26.862 19.428 -0.861 1.00 0.00 1 GLY A CA 9
ATOM 11499 C C . GLY A 1 1 ? -27.189 17.948 -0.831 1.00 0.00 1 GLY A C 9
ATOM 11500 O O . GLY A 1 1 ? -27.676 17.434 0.176 1.00 0.00 1 GLY A O 9
ATOM 11504 N N . SER A 1 2 ? -26.924 17.262 -1.938 1.00 0.00 2 SER A N 9
ATOM 11505 C CA . SER A 1 2 ? -27.198 15.834 -2.037 1.00 0.00 2 SER A CA 9
ATOM 11506 C C . SER A 1 2 ? -26.712 15.100 -0.791 1.00 0.00 2 SER A C 9
ATOM 11507 O O . SER A 1 2 ? -25.542 15.192 -0.419 1.00 0.00 2 SER A O 9
ATOM 11515 N N . SER A 1 3 ? -27.620 14.370 -0.149 1.00 0.00 3 SER A N 9
ATOM 11516 C CA . SER A 1 3 ? -27.286 13.623 1.057 1.00 0.00 3 SER A CA 9
ATOM 11517 C C . SER A 1 3 ? -27.918 12.235 1.029 1.00 0.00 3 SER A C 9
ATOM 11518 O O . SER A 1 3 ? -28.793 11.955 0.210 1.00 0.00 3 SER A O 9
ATOM 11526 N N . GLY A 1 4 ? -27.466 11.367 1.930 1.00 0.00 4 GLY A N 9
ATOM 11527 C CA . GLY A 1 4 ? -27.997 10.018 1.991 1.00 0.00 4 GLY A CA 9
ATOM 11528 C C . GLY A 1 4 ? -26.990 8.977 1.543 1.00 0.00 4 GLY A C 9
ATOM 11529 O O . GLY A 1 4 ? -26.812 8.751 0.346 1.00 0.00 4 GLY A O 9
ATOM 11533 N N . SER A 1 5 ? -26.328 8.343 2.505 1.00 0.00 5 SER A N 9
ATOM 11534 C CA . SER A 1 5 ? -25.330 7.325 2.203 1.00 0.00 5 SER A CA 9
ATOM 11535 C C . SER A 1 5 ? -25.905 6.257 1.277 1.00 0.00 5 SER A C 9
ATOM 11536 O O . SER A 1 5 ? -26.815 5.519 1.653 1.00 0.00 5 SER A O 9
ATOM 11544 N N . SER A 1 6 ? -25.367 6.183 0.063 1.00 0.00 6 SER A N 9
ATOM 11545 C CA . SER A 1 6 ? -25.829 5.209 -0.919 1.00 0.00 6 SER A CA 9
ATOM 11546 C C . SER A 1 6 ? -24.814 5.054 -2.048 1.00 0.00 6 SER A C 9
ATOM 11547 O O . SER A 1 6 ? -24.644 5.951 -2.872 1.00 0.00 6 SER A O 9
ATOM 11555 N N . GLY A 1 7 ? -24.142 3.906 -2.078 1.00 0.00 7 GLY A N 9
ATOM 11556 C CA . GLY A 1 7 ? -23.153 3.653 -3.109 1.00 0.00 7 GLY A CA 9
ATOM 11557 C C . GLY A 1 7 ? -22.036 2.746 -2.630 1.00 0.00 7 GLY A C 9
ATOM 11558 O O . GLY A 1 7 ? -21.294 3.096 -1.714 1.00 0.00 7 GLY A O 9
ATOM 11562 N N . ASN A 1 8 ? -21.919 1.577 -3.251 1.00 0.00 8 ASN A N 9
ATOM 11563 C CA . ASN A 1 8 ? -20.886 0.616 -2.881 1.00 0.00 8 ASN A CA 9
ATOM 11564 C C . ASN A 1 8 ? -19.525 1.045 -3.422 1.00 0.00 8 ASN A C 9
ATOM 11565 O O . ASN A 1 8 ? -19.072 0.551 -4.453 1.00 0.00 8 ASN A O 9
ATOM 11576 N N . ALA A 1 9 ? -18.879 1.968 -2.717 1.00 0.00 9 ALA A N 9
ATOM 11577 C CA . ALA A 1 9 ? -17.569 2.462 -3.124 1.00 0.00 9 ALA A CA 9
ATOM 11578 C C . ALA A 1 9 ? -16.862 3.161 -1.968 1.00 0.00 9 ALA A C 9
ATOM 11579 O O . ALA A 1 9 ? -17.463 3.963 -1.253 1.00 0.00 9 ALA A O 9
ATOM 11586 N N . VAL A 1 10 ? -15.582 2.850 -1.788 1.00 0.00 10 VAL A N 9
ATOM 11587 C CA . VAL A 1 10 ? -14.793 3.449 -0.719 1.00 0.00 10 VAL A CA 9
ATOM 11588 C C . VAL A 1 10 ? -15.227 4.886 -0.454 1.00 0.00 10 VAL A C 9
ATOM 11589 O O . VAL A 1 10 ? -15.447 5.660 -1.384 1.00 0.00 10 VAL A O 9
ATOM 11602 N N . ASN A 1 11 ? -15.348 5.236 0.823 1.00 0.00 11 ASN A N 9
ATOM 11603 C CA . ASN A 1 11 ? -15.756 6.581 1.211 1.00 0.00 11 ASN A CA 9
ATOM 11604 C C . ASN A 1 11 ? -14.552 7.515 1.285 1.00 0.00 11 ASN A C 9
ATOM 11605 O O . ASN A 1 11 ? -14.500 8.412 2.127 1.00 0.00 11 ASN A O 9
ATOM 11616 N N . TRP A 1 12 ? -13.587 7.298 0.399 1.00 0.00 12 TRP A N 9
ATOM 11617 C CA . TRP A 1 12 ? -12.383 8.121 0.363 1.00 0.00 12 TRP A CA 9
ATOM 11618 C C . TRP A 1 12 ? -12.674 9.485 -0.253 1.00 0.00 12 TRP A C 9
ATOM 11619 O O . TRP A 1 12 ? -13.169 9.577 -1.375 1.00 0.00 12 TRP A O 9
ATOM 11640 N N . GLY A 1 13 ? -12.362 10.543 0.489 1.00 0.00 13 GLY A N 9
ATOM 11641 C CA . GLY A 1 13 ? -12.598 11.889 -0.001 1.00 0.00 13 GLY A CA 9
ATOM 11642 C C . GLY A 1 13 ? -11.569 12.320 -1.028 1.00 0.00 13 GLY A C 9
ATOM 11643 O O . GLY A 1 13 ? -11.912 12.925 -2.043 1.00 0.00 13 GLY A O 9
ATOM 11647 N N . MET A 1 14 ? -10.304 12.008 -0.763 1.00 0.00 14 MET A N 9
ATOM 11648 C CA . MET A 1 14 ? -9.223 12.368 -1.672 1.00 0.00 14 MET A CA 9
ATOM 11649 C C . MET A 1 14 ? -9.526 11.898 -3.091 1.00 0.00 14 MET A C 9
ATOM 11650 O O . MET A 1 14 ? -9.499 12.688 -4.036 1.00 0.00 14 MET A O 9
ATOM 11664 N N . ARG A 1 15 ? -9.814 10.609 -3.234 1.00 0.00 15 ARG A N 9
ATOM 11665 C CA . ARG A 1 15 ? -10.121 10.034 -4.538 1.00 0.00 15 ARG A CA 9
ATOM 11666 C C . ARG A 1 15 ? -11.161 8.925 -4.412 1.00 0.00 15 ARG A C 9
ATOM 11667 O O . ARG A 1 15 ? -11.503 8.505 -3.307 1.00 0.00 15 ARG A O 9
ATOM 11688 N N . GLU A 1 16 ? -11.660 8.456 -5.552 1.00 0.00 16 GLU A N 9
ATOM 11689 C CA . GLU A 1 16 ? -12.662 7.397 -5.568 1.00 0.00 16 GLU A CA 9
ATOM 11690 C C . GLU A 1 16 ? -12.099 6.124 -6.193 1.00 0.00 16 GLU A C 9
ATOM 11691 O O . GLU A 1 16 ? -11.908 6.048 -7.407 1.00 0.00 16 GLU A O 9
ATOM 11703 N N . TYR A 1 17 ? -11.834 5.128 -5.356 1.00 0.00 17 TYR A N 9
ATOM 11704 C CA . TYR A 1 17 ? -11.289 3.859 -5.825 1.00 0.00 17 TYR A CA 9
ATOM 11705 C C . TYR A 1 17 ? -12.392 2.817 -5.979 1.00 0.00 17 TYR A C 9
ATOM 11706 O O . TYR A 1 17 ? -12.841 2.221 -5.000 1.00 0.00 17 TYR A O 9
ATOM 11724 N N . LYS A 1 18 ? -12.823 2.601 -7.217 1.00 0.00 18 LYS A N 9
ATOM 11725 C CA . LYS A 1 18 ? -13.872 1.629 -7.504 1.00 0.00 18 LYS A CA 9
ATOM 11726 C C . LYS A 1 18 ? -13.580 0.296 -6.822 1.00 0.00 18 LYS A C 9
ATOM 11727 O O . LYS A 1 18 ? -12.430 -0.138 -6.756 1.00 0.00 18 LYS A O 9
ATOM 11746 N N . ILE A 1 19 ? -14.628 -0.348 -6.319 1.00 0.00 19 ILE A N 9
ATOM 11747 C CA . ILE A 1 19 ? -14.482 -1.632 -5.646 1.00 0.00 19 ILE A CA 9
ATOM 11748 C C . ILE A 1 19 ? -14.187 -2.746 -6.644 1.00 0.00 19 ILE A C 9
ATOM 11749 O O . ILE A 1 19 ? -15.049 -3.129 -7.436 1.00 0.00 19 ILE A O 9
ATOM 11765 N N . TYR A 1 20 ? -12.965 -3.265 -6.600 1.00 0.00 20 TYR A N 9
ATOM 11766 C CA . TYR A 1 20 ? -12.556 -4.335 -7.501 1.00 0.00 20 TYR A CA 9
ATOM 11767 C C . TYR A 1 20 ? -12.122 -5.571 -6.718 1.00 0.00 20 TYR A C 9
ATOM 11768 O O . TYR A 1 20 ? -11.572 -5.481 -5.620 1.00 0.00 20 TYR A O 9
ATOM 11786 N N . PRO A 1 21 ? -12.375 -6.755 -7.295 1.00 0.00 21 PRO A N 9
ATOM 11787 C CA . PRO A 1 21 ? -12.019 -8.032 -6.671 1.00 0.00 21 PRO A CA 9
ATOM 11788 C C . PRO A 1 21 ? -10.512 -8.260 -6.636 1.00 0.00 21 PRO A C 9
ATOM 11789 O O . PRO A 1 21 ? -9.800 -7.915 -7.580 1.00 0.00 21 PRO A O 9
ATOM 11800 N N . TYR A 1 22 ? -10.031 -8.844 -5.544 1.00 0.00 22 TYR A N 9
ATOM 11801 C CA . TYR A 1 22 ? -8.607 -9.116 -5.386 1.00 0.00 22 TYR A CA 9
ATOM 11802 C C . TYR A 1 22 ? -8.041 -9.792 -6.631 1.00 0.00 22 TYR A C 9
ATOM 11803 O O . TYR A 1 22 ? -6.998 -9.393 -7.147 1.00 0.00 22 TYR A O 9
ATOM 11821 N N . GLU A 1 23 ? -8.739 -10.819 -7.108 1.00 0.00 23 GLU A N 9
ATOM 11822 C CA . GLU A 1 23 ? -8.305 -11.551 -8.292 1.00 0.00 23 GLU A CA 9
ATOM 11823 C C . GLU A 1 23 ? -7.786 -10.596 -9.363 1.00 0.00 23 GLU A C 9
ATOM 11824 O O . GLU A 1 23 ? -6.593 -10.579 -9.670 1.00 0.00 23 GLU A O 9
ATOM 11836 N N . LEU A 1 24 ? -8.689 -9.802 -9.928 1.00 0.00 24 LEU A N 9
ATOM 11837 C CA . LEU A 1 24 ? -8.323 -8.844 -10.965 1.00 0.00 24 LEU A CA 9
ATOM 11838 C C . LEU A 1 24 ? -7.450 -7.731 -10.395 1.00 0.00 24 LEU A C 9
ATOM 11839 O O . LEU A 1 24 ? -6.714 -7.068 -11.127 1.00 0.00 24 LEU A O 9
ATOM 11855 N N . LEU A 1 25 ? -7.534 -7.533 -9.084 1.00 0.00 25 LEU A N 9
ATOM 11856 C CA . LEU A 1 25 ? -6.749 -6.502 -8.414 1.00 0.00 25 LEU A CA 9
ATOM 11857 C C . LEU A 1 25 ? -5.333 -6.993 -8.131 1.00 0.00 25 LEU A C 9
ATOM 11858 O O . LEU A 1 25 ? -4.570 -6.342 -7.417 1.00 0.00 25 LEU A O 9
ATOM 11874 N N . LEU A 1 26 ? -4.987 -8.144 -8.698 1.00 0.00 26 LEU A N 9
ATOM 11875 C CA . LEU A 1 26 ? -3.661 -8.721 -8.509 1.00 0.00 26 LEU A CA 9
ATOM 11876 C C . LEU A 1 26 ? -2.606 -7.922 -9.267 1.00 0.00 26 LEU A C 9
ATOM 11877 O O . LEU A 1 26 ? -2.932 -7.073 -10.097 1.00 0.00 26 LEU A O 9
ATOM 11893 N N . VAL A 1 27 ? -1.339 -8.199 -8.976 1.00 0.00 27 VAL A N 9
ATOM 11894 C CA . VAL A 1 27 ? -0.235 -7.509 -9.632 1.00 0.00 27 VAL A CA 9
ATOM 11895 C C . VAL A 1 27 ? 0.800 -8.498 -10.154 1.00 0.00 27 VAL A C 9
ATOM 11896 O O . VAL A 1 27 ? 2.000 -8.223 -10.144 1.00 0.00 27 VAL A O 9
ATOM 11909 N N . THR A 1 28 ? 0.328 -9.654 -10.612 1.00 0.00 28 THR A N 9
ATOM 11910 C CA . THR A 1 28 ? 1.212 -10.686 -11.139 1.00 0.00 28 THR A CA 9
ATOM 11911 C C . THR A 1 28 ? 2.145 -10.120 -12.203 1.00 0.00 28 THR A C 9
ATOM 11912 O O . THR A 1 28 ? 1.712 -9.773 -13.302 1.00 0.00 28 THR A O 9
ATOM 11923 N N . THR A 1 29 ? 3.429 -10.031 -11.871 1.00 0.00 29 THR A N 9
ATOM 11924 C CA . THR A 1 29 ? 4.424 -9.507 -12.798 1.00 0.00 29 THR A CA 9
ATOM 11925 C C . THR A 1 29 ? 4.282 -10.144 -14.175 1.00 0.00 29 THR A C 9
ATOM 11926 O O . THR A 1 29 ? 3.956 -9.469 -15.151 1.00 0.00 29 THR A O 9
ATOM 11937 N N . ARG A 1 30 ? 4.528 -11.448 -14.246 1.00 0.00 30 ARG A N 9
ATOM 11938 C CA . ARG A 1 30 ? 4.428 -12.177 -15.505 1.00 0.00 30 ARG A CA 9
ATOM 11939 C C . ARG A 1 30 ? 2.985 -12.594 -15.778 1.00 0.00 30 ARG A C 9
ATOM 11940 O O . ARG A 1 30 ? 2.486 -12.446 -16.893 1.00 0.00 30 ARG A O 9
ATOM 11961 N N . GLY A 1 31 ? 2.321 -13.117 -14.752 1.00 0.00 31 GLY A N 9
ATOM 11962 C CA . GLY A 1 31 ? 0.943 -13.548 -14.902 1.00 0.00 31 GLY A CA 9
ATOM 11963 C C . GLY A 1 31 ? 0.091 -12.524 -15.626 1.00 0.00 31 GLY A C 9
ATOM 11964 O O . GLY A 1 31 ? 0.423 -11.339 -15.654 1.00 0.00 31 GLY A O 9
ATOM 11968 N N . ARG A 1 32 ? -1.008 -12.983 -16.215 1.00 0.00 32 ARG A N 9
ATOM 11969 C CA . ARG A 1 32 ? -1.908 -12.099 -16.946 1.00 0.00 32 ARG A CA 9
ATOM 11970 C C . ARG A 1 32 ? -2.875 -11.400 -15.994 1.00 0.00 32 ARG A C 9
ATOM 11971 O O . ARG A 1 32 ? -3.988 -11.873 -15.767 1.00 0.00 32 ARG A O 9
ATOM 11992 N N . ASN A 1 33 ? -2.441 -10.272 -15.441 1.00 0.00 33 ASN A N 9
ATOM 11993 C CA . ASN A 1 33 ? -3.268 -9.509 -14.513 1.00 0.00 33 ASN A CA 9
ATOM 11994 C C . ASN A 1 33 ? -4.484 -8.923 -15.223 1.00 0.00 33 ASN A C 9
ATOM 11995 O O . ASN A 1 33 ? -4.473 -8.733 -16.440 1.00 0.00 33 ASN A O 9
ATOM 12006 N N . ARG A 1 34 ? -5.531 -8.638 -14.456 1.00 0.00 34 ARG A N 9
ATOM 12007 C CA . ARG A 1 34 ? -6.755 -8.074 -15.011 1.00 0.00 34 ARG A CA 9
ATOM 12008 C C . ARG A 1 34 ? -7.076 -6.730 -14.365 1.00 0.00 34 ARG A C 9
ATOM 12009 O O . ARG A 1 34 ? -8.243 -6.374 -14.193 1.00 0.00 34 ARG A O 9
ATOM 12030 N N . LEU A 1 35 ? -6.034 -5.986 -14.009 1.00 0.00 35 LEU A N 9
ATOM 12031 C CA . LEU A 1 35 ? -6.205 -4.681 -13.381 1.00 0.00 35 LEU A CA 9
ATOM 12032 C C . LEU A 1 35 ? -6.846 -3.691 -14.348 1.00 0.00 35 LEU A C 9
ATOM 12033 O O . LEU A 1 35 ? -6.386 -3.498 -15.474 1.00 0.00 35 LEU A O 9
ATOM 12049 N N . PRO A 1 36 ? -7.934 -3.046 -13.901 1.00 0.00 36 PRO A N 9
ATOM 12050 C CA . PRO A 1 36 ? -8.661 -2.063 -14.710 1.00 0.00 36 PRO A CA 9
ATOM 12051 C C . PRO A 1 36 ? -7.864 -0.779 -14.916 1.00 0.00 36 PRO A C 9
ATOM 12052 O O . PRO A 1 36 ? -6.691 -0.699 -14.552 1.00 0.00 36 PRO A O 9
ATOM 12063 N N . LYS A 1 37 ? -8.509 0.224 -15.500 1.00 0.00 37 LYS A N 9
ATOM 12064 C CA . LYS A 1 37 ? -7.862 1.506 -15.753 1.00 0.00 37 LYS A CA 9
ATOM 12065 C C . LYS A 1 37 ? -8.254 2.532 -14.694 1.00 0.00 37 LYS A C 9
ATOM 12066 O O . LYS A 1 37 ? -7.780 3.668 -14.712 1.00 0.00 37 LYS A O 9
ATOM 12085 N N . ASP A 1 38 ? -9.119 2.123 -13.773 1.00 0.00 38 ASP A N 9
ATOM 12086 C CA . ASP A 1 38 ? -9.572 3.005 -12.704 1.00 0.00 38 ASP A CA 9
ATOM 12087 C C . ASP A 1 38 ? -8.993 2.574 -11.361 1.00 0.00 38 ASP A C 9
ATOM 12088 O O . ASP A 1 38 ? -9.513 2.933 -10.304 1.00 0.00 38 ASP A O 9
ATOM 12097 N N . VAL A 1 39 ? -7.913 1.800 -11.409 1.00 0.00 39 VAL A N 9
ATOM 12098 C CA . VAL A 1 39 ? -7.263 1.318 -10.195 1.00 0.00 39 VAL A CA 9
ATOM 12099 C C . VAL A 1 39 ? -5.947 2.048 -9.951 1.00 0.00 39 VAL A C 9
ATOM 12100 O O . VAL A 1 39 ? -5.320 2.549 -10.884 1.00 0.00 39 VAL A O 9
ATOM 12113 N N . ASP A 1 40 ? -5.534 2.104 -8.689 1.00 0.00 40 ASP A N 9
ATOM 12114 C CA . ASP A 1 40 ? -4.291 2.772 -8.321 1.00 0.00 40 ASP A CA 9
ATOM 12115 C C . ASP A 1 40 ? -3.223 1.755 -7.930 1.00 0.00 40 ASP A C 9
ATOM 12116 O O . ASP A 1 40 ? -3.273 1.174 -6.845 1.00 0.00 40 ASP A O 9
ATOM 12125 N N . ARG A 1 41 ? -2.260 1.544 -8.820 1.00 0.00 41 ARG A N 9
ATOM 12126 C CA . ARG A 1 41 ? -1.182 0.595 -8.569 1.00 0.00 41 ARG A CA 9
ATOM 12127 C C . ARG A 1 41 ? -0.541 0.849 -7.208 1.00 0.00 41 ARG A C 9
ATOM 12128 O O . ARG A 1 41 ? 0.157 -0.010 -6.668 1.00 0.00 41 ARG A O 9
ATOM 12149 N N . THR A 1 42 ? -0.783 2.034 -6.657 1.00 0.00 42 THR A N 9
ATOM 12150 C CA . THR A 1 42 ? -0.229 2.402 -5.360 1.00 0.00 42 THR A CA 9
ATOM 12151 C C . THR A 1 42 ? -1.258 2.218 -4.250 1.00 0.00 42 THR A C 9
ATOM 12152 O O . THR A 1 42 ? -0.904 2.077 -3.080 1.00 0.00 42 THR A O 9
ATOM 12163 N N . ARG A 1 43 ? -2.532 2.219 -4.626 1.00 0.00 43 ARG A N 9
ATOM 12164 C CA . ARG A 1 43 ? -3.613 2.053 -3.662 1.00 0.00 43 ARG A CA 9
ATOM 12165 C C . ARG A 1 43 ? -4.562 0.939 -4.094 1.00 0.00 43 ARG A C 9
ATOM 12166 O O . ARG A 1 43 ? -5.763 0.994 -3.829 1.00 0.00 43 ARG A O 9
ATOM 12187 N N . LEU A 1 44 ? -4.014 -0.071 -4.762 1.00 0.00 44 LEU A N 9
ATOM 12188 C CA . LEU A 1 44 ? -4.811 -1.198 -5.232 1.00 0.00 44 LEU A CA 9
ATOM 12189 C C . LEU A 1 44 ? -5.551 -1.862 -4.076 1.00 0.00 44 LEU A C 9
ATOM 12190 O O . LEU A 1 44 ? -6.710 -2.254 -4.212 1.00 0.00 44 LEU A O 9
ATOM 12206 N N . GLU A 1 45 ? -4.875 -1.982 -2.938 1.00 0.00 45 GLU A N 9
ATOM 12207 C CA . GLU A 1 45 ? -5.471 -2.597 -1.757 1.00 0.00 45 GLU A CA 9
ATOM 12208 C C . GLU A 1 45 ? -6.725 -1.843 -1.325 1.00 0.00 45 GLU A C 9
ATOM 12209 O O . GLU A 1 45 ? -7.658 -2.431 -0.779 1.00 0.00 45 GLU A O 9
ATOM 12221 N N . ARG A 1 46 ? -6.738 -0.537 -1.573 1.00 0.00 46 ARG A N 9
ATOM 12222 C CA . ARG A 1 46 ? -7.875 0.299 -1.208 1.00 0.00 46 ARG A CA 9
ATOM 12223 C C . ARG A 1 46 ? -9.086 -0.020 -2.081 1.00 0.00 46 ARG A C 9
ATOM 12224 O O . ARG A 1 46 ? -10.217 0.329 -1.743 1.00 0.00 46 ARG A O 9
ATOM 12245 N N . HIS A 1 47 ? -8.840 -0.686 -3.205 1.00 0.00 47 HIS A N 9
ATOM 12246 C CA . HIS A 1 47 ? -9.910 -1.052 -4.126 1.00 0.00 47 HIS A CA 9
ATOM 12247 C C . HIS A 1 47 ? -10.602 -2.334 -3.672 1.00 0.00 47 HIS A C 9
ATOM 12248 O O . HIS A 1 47 ? -11.557 -2.792 -4.301 1.00 0.00 47 HIS A O 9
ATOM 12263 N N . LEU A 1 48 ? -10.115 -2.909 -2.578 1.00 0.00 48 LEU A N 9
ATOM 12264 C CA . LEU A 1 48 ? -10.686 -4.138 -2.040 1.00 0.00 48 LEU A CA 9
ATOM 12265 C C . LEU A 1 48 ? -11.726 -3.832 -0.967 1.00 0.00 48 LEU A C 9
ATOM 12266 O O . LEU A 1 48 ? -11.458 -3.088 -0.023 1.00 0.00 48 LEU A O 9
ATOM 12282 N N . SER A 1 49 ? -12.912 -4.412 -1.117 1.00 0.00 49 SER A N 9
ATOM 12283 C CA . SER A 1 49 ? -13.993 -4.200 -0.161 1.00 0.00 49 SER A CA 9
ATOM 12284 C C . SER A 1 49 ? -13.588 -4.674 1.231 1.00 0.00 49 SER A C 9
ATOM 12285 O O . SER A 1 49 ? -12.976 -5.731 1.385 1.00 0.00 49 SER A O 9
ATOM 12293 N N . GLN A 1 50 ? -13.933 -3.884 2.242 1.00 0.00 50 GLN A N 9
ATOM 12294 C CA . GLN A 1 50 ? -13.605 -4.221 3.622 1.00 0.00 50 GLN A CA 9
ATOM 12295 C C . GLN A 1 50 ? -13.784 -5.715 3.875 1.00 0.00 50 GLN A C 9
ATOM 12296 O O . GLN A 1 50 ? -13.156 -6.282 4.768 1.00 0.00 50 GLN A O 9
ATOM 12310 N N . GLU A 1 51 ? -14.646 -6.345 3.082 1.00 0.00 51 GLU A N 9
ATOM 12311 C CA . GLU A 1 51 ? -14.908 -7.772 3.221 1.00 0.00 51 GLU A CA 9
ATOM 12312 C C . GLU A 1 51 ? -13.752 -8.595 2.660 1.00 0.00 51 GLU A C 9
ATOM 12313 O O . GLU A 1 51 ? -13.298 -9.553 3.285 1.00 0.00 51 GLU A O 9
ATOM 12325 N N . GLU A 1 52 ? -13.281 -8.213 1.477 1.00 0.00 52 GLU A N 9
ATOM 12326 C CA . GLU A 1 52 ? -12.179 -8.916 0.831 1.00 0.00 52 GLU A CA 9
ATOM 12327 C C . GLU A 1 52 ? -10.835 -8.426 1.363 1.00 0.00 52 GLU A C 9
ATOM 12328 O O . GLU A 1 52 ? -10.007 -9.218 1.815 1.00 0.00 52 GLU A O 9
ATOM 12340 N N . PHE A 1 53 ? -10.624 -7.115 1.304 1.00 0.00 53 PHE A N 9
ATOM 12341 C CA . PHE A 1 53 ? -9.381 -6.519 1.778 1.00 0.00 53 PHE A CA 9
ATOM 12342 C C . PHE A 1 53 ? -8.873 -7.237 3.024 1.00 0.00 53 PHE A C 9
ATOM 12343 O O . PHE A 1 53 ? -7.666 -7.349 3.241 1.00 0.00 53 PHE A O 9
ATOM 12360 N N . TYR A 1 54 ? -9.802 -7.722 3.840 1.00 0.00 54 TYR A N 9
ATOM 12361 C CA . TYR A 1 54 ? -9.450 -8.427 5.067 1.00 0.00 54 TYR A CA 9
ATOM 12362 C C . TYR A 1 54 ? -9.141 -9.894 4.782 1.00 0.00 54 TYR A C 9
ATOM 12363 O O . TYR A 1 54 ? -8.208 -10.463 5.349 1.00 0.00 54 TYR A O 9
ATOM 12381 N N . GLN A 1 55 ? -9.930 -10.497 3.900 1.00 0.00 55 GLN A N 9
ATOM 12382 C CA . GLN A 1 55 ? -9.741 -11.898 3.540 1.00 0.00 55 GLN A CA 9
ATOM 12383 C C . GLN A 1 55 ? -8.398 -12.105 2.847 1.00 0.00 55 GLN A C 9
ATOM 12384 O O . GLN A 1 55 ? -7.913 -13.231 2.735 1.00 0.00 55 GLN A O 9
ATOM 12398 N N . VAL A 1 56 ? -7.802 -11.012 2.383 1.00 0.00 56 VAL A N 9
ATOM 12399 C CA . VAL A 1 56 ? -6.514 -11.074 1.702 1.00 0.00 56 VAL A CA 9
ATOM 12400 C C . VAL A 1 56 ? -5.371 -10.745 2.656 1.00 0.00 56 VAL A C 9
ATOM 12401 O O . VAL A 1 56 ? -4.459 -11.550 2.850 1.00 0.00 56 VAL A O 9
ATOM 12414 N N . PHE A 1 57 ? -5.427 -9.558 3.251 1.00 0.00 57 PHE A N 9
ATOM 12415 C CA . PHE A 1 57 ? -4.395 -9.122 4.185 1.00 0.00 57 PHE A CA 9
ATOM 12416 C C . PHE A 1 57 ? -4.626 -9.723 5.569 1.00 0.00 57 PHE A C 9
ATOM 12417 O O . PHE A 1 57 ? -3.678 -10.022 6.294 1.00 0.00 57 PHE A O 9
ATOM 12434 N N . GLY A 1 58 ? -5.895 -9.896 5.928 1.00 0.00 58 GLY A N 9
ATOM 12435 C CA . GLY A 1 58 ? -6.228 -10.460 7.223 1.00 0.00 58 GLY A CA 9
ATOM 12436 C C . GLY A 1 58 ? -6.564 -9.396 8.249 1.00 0.00 58 GLY A C 9
ATOM 12437 O O . GLY A 1 58 ? -6.441 -9.623 9.452 1.00 0.00 58 GLY A O 9
ATOM 12441 N N . MET A 1 59 ? -6.988 -8.230 7.773 1.00 0.00 59 MET A N 9
ATOM 12442 C CA . MET A 1 59 ? -7.342 -7.126 8.658 1.00 0.00 59 MET A CA 9
ATOM 12443 C C . MET A 1 59 ? -8.130 -6.058 7.907 1.00 0.00 59 MET A C 9
ATOM 12444 O O . MET A 1 59 ? -8.318 -6.148 6.693 1.00 0.00 59 MET A O 9
ATOM 12458 N N . THR A 1 60 ? -8.589 -5.045 8.635 1.00 0.00 60 THR A N 9
ATOM 12459 C CA . THR A 1 60 ? -9.358 -3.960 8.038 1.00 0.00 60 THR A CA 9
ATOM 12460 C C . THR A 1 60 ? -8.460 -2.779 7.686 1.00 0.00 60 THR A C 9
ATOM 12461 O O . THR A 1 60 ? -7.545 -2.438 8.437 1.00 0.00 60 THR A O 9
ATOM 12472 N N . ILE A 1 61 ? -8.727 -2.159 6.542 1.00 0.00 61 ILE A N 9
ATOM 12473 C CA . ILE A 1 61 ? -7.944 -1.015 6.093 1.00 0.00 61 ILE A CA 9
ATOM 12474 C C . ILE A 1 61 ? -7.582 -0.104 7.262 1.00 0.00 61 ILE A C 9
ATOM 12475 O O . ILE A 1 61 ? -6.471 0.422 7.331 1.00 0.00 61 ILE A O 9
ATOM 12491 N N . SER A 1 62 ? -8.526 0.077 8.179 1.00 0.00 62 SER A N 9
ATOM 12492 C CA . SER A 1 62 ? -8.308 0.926 9.345 1.00 0.00 62 SER A CA 9
ATOM 12493 C C . SER A 1 62 ? -7.101 0.448 10.146 1.00 0.00 62 SER A C 9
ATOM 12494 O O . SER A 1 62 ? -6.288 1.251 10.601 1.00 0.00 62 SER A O 9
ATOM 12502 N N . GLU A 1 63 ? -6.992 -0.867 10.314 1.00 0.00 63 GLU A N 9
ATOM 12503 C CA . GLU A 1 63 ? -5.885 -1.452 11.061 1.00 0.00 63 GLU A CA 9
ATOM 12504 C C . GLU A 1 63 ? -4.623 -1.513 10.205 1.00 0.00 63 GLU A C 9
ATOM 12505 O O . GLU A 1 63 ? -3.511 -1.350 10.707 1.00 0.00 63 GLU A O 9
ATOM 12517 N N . PHE A 1 64 ? -4.805 -1.749 8.910 1.00 0.00 64 PHE A N 9
ATOM 12518 C CA . PHE A 1 64 ? -3.681 -1.834 7.984 1.00 0.00 64 PHE A CA 9
ATOM 12519 C C . PHE A 1 64 ? -2.885 -0.532 7.975 1.00 0.00 64 PHE A C 9
ATOM 12520 O O . PHE A 1 64 ? -1.658 -0.542 8.077 1.00 0.00 64 PHE A O 9
ATOM 12537 N N . ASP A 1 65 ? -3.592 0.586 7.852 1.00 0.00 65 ASP A N 9
ATOM 12538 C CA . ASP A 1 65 ? -2.952 1.896 7.829 1.00 0.00 65 ASP A CA 9
ATOM 12539 C C . ASP A 1 65 ? -2.199 2.155 9.130 1.00 0.00 65 ASP A C 9
ATOM 12540 O O . ASP A 1 65 ? -1.334 3.029 9.194 1.00 0.00 65 ASP A O 9
ATOM 12549 N N . ARG A 1 66 ? -2.536 1.392 10.165 1.00 0.00 66 ARG A N 9
ATOM 12550 C CA . ARG A 1 66 ? -1.893 1.541 11.465 1.00 0.00 66 ARG A CA 9
ATOM 12551 C C . ARG A 1 66 ? -0.656 0.653 11.565 1.00 0.00 66 ARG A C 9
ATOM 12552 O O . ARG A 1 66 ? -0.010 0.585 12.612 1.00 0.00 66 ARG A O 9
ATOM 12573 N N . LEU A 1 67 ? -0.332 -0.027 10.471 1.00 0.00 67 LEU A N 9
ATOM 12574 C CA . LEU A 1 67 ? 0.827 -0.912 10.434 1.00 0.00 67 LEU A CA 9
ATOM 12575 C C . LEU A 1 67 ? 2.097 -0.132 10.109 1.00 0.00 67 LEU A C 9
ATOM 12576 O O . LEU A 1 67 ? 2.050 1.069 9.848 1.00 0.00 67 LEU A O 9
ATOM 12592 N N . ALA A 1 68 ? 3.231 -0.826 10.125 1.00 0.00 68 ALA A N 9
ATOM 12593 C CA . ALA A 1 68 ? 4.513 -0.200 9.828 1.00 0.00 68 ALA A CA 9
ATOM 12594 C C . ALA A 1 68 ? 4.726 -0.071 8.324 1.00 0.00 68 ALA A C 9
ATOM 12595 O O . ALA A 1 68 ? 4.423 -0.991 7.563 1.00 0.00 68 ALA A O 9
ATOM 12602 N N . LEU A 1 69 ? 5.247 1.075 7.901 1.00 0.00 69 LEU A N 9
ATOM 12603 C CA . LEU A 1 69 ? 5.500 1.325 6.486 1.00 0.00 69 LEU A CA 9
ATOM 12604 C C . LEU A 1 69 ? 5.982 0.057 5.787 1.00 0.00 69 LEU A C 9
ATOM 12605 O O . LEU A 1 69 ? 5.449 -0.331 4.748 1.00 0.00 69 LEU A O 9
ATOM 12621 N N . TRP A 1 70 ? 6.991 -0.583 6.366 1.00 0.00 70 TRP A N 9
ATOM 12622 C CA . TRP A 1 70 ? 7.544 -1.809 5.800 1.00 0.00 70 TRP A CA 9
ATOM 12623 C C . TRP A 1 70 ? 6.476 -2.892 5.700 1.00 0.00 70 TRP A C 9
ATOM 12624 O O . TRP A 1 70 ? 6.426 -3.641 4.724 1.00 0.00 70 TRP A O 9
ATOM 12645 N N . LYS A 1 71 ? 5.622 -2.971 6.715 1.00 0.00 71 LYS A N 9
ATOM 12646 C CA . LYS A 1 71 ? 4.553 -3.962 6.742 1.00 0.00 71 LYS A CA 9
ATOM 12647 C C . LYS A 1 71 ? 3.499 -3.654 5.684 1.00 0.00 71 LYS A C 9
ATOM 12648 O O . LYS A 1 71 ? 3.057 -4.544 4.957 1.00 0.00 71 LYS A O 9
ATOM 12667 N N . ARG A 1 72 ? 3.101 -2.388 5.602 1.00 0.00 72 ARG A N 9
ATOM 12668 C CA . ARG A 1 72 ? 2.099 -1.963 4.632 1.00 0.00 72 ARG A CA 9
ATOM 12669 C C . ARG A 1 72 ? 2.598 -2.176 3.206 1.00 0.00 72 ARG A C 9
ATOM 12670 O O . ARG A 1 72 ? 1.810 -2.404 2.290 1.00 0.00 72 ARG A O 9
ATOM 12691 N N . ASN A 1 73 ? 3.913 -2.099 3.027 1.00 0.00 73 ASN A N 9
ATOM 12692 C CA . ASN A 1 73 ? 4.518 -2.282 1.712 1.00 0.00 73 ASN A CA 9
ATOM 12693 C C . ASN A 1 73 ? 4.952 -3.731 1.510 1.00 0.00 73 ASN A C 9
ATOM 12694 O O . ASN A 1 73 ? 5.145 -4.179 0.380 1.00 0.00 73 ASN A O 9
ATOM 12705 N N . GLU A 1 74 ? 5.102 -4.457 2.613 1.00 0.00 74 GLU A N 9
ATOM 12706 C CA . GLU A 1 74 ? 5.513 -5.855 2.556 1.00 0.00 74 GLU A CA 9
ATOM 12707 C C . GLU A 1 74 ? 4.315 -6.765 2.297 1.00 0.00 74 GLU A C 9
ATOM 12708 O O . GLU A 1 74 ? 4.387 -7.689 1.486 1.00 0.00 74 GLU A O 9
ATOM 12720 N N . LEU A 1 75 ? 3.215 -6.496 2.992 1.00 0.00 75 LEU A N 9
ATOM 12721 C CA . LEU A 1 75 ? 2.001 -7.290 2.838 1.00 0.00 75 LEU A CA 9
ATOM 12722 C C . LEU A 1 75 ? 1.500 -7.246 1.398 1.00 0.00 75 LEU A C 9
ATOM 12723 O O . LEU A 1 75 ? 1.307 -8.283 0.764 1.00 0.00 75 LEU A O 9
ATOM 12739 N N . LYS A 1 76 ? 1.292 -6.037 0.886 1.00 0.00 76 LYS A N 9
ATOM 12740 C CA . LYS A 1 76 ? 0.817 -5.856 -0.480 1.00 0.00 76 LYS A CA 9
ATOM 12741 C C . LYS A 1 76 ? 1.675 -6.646 -1.464 1.00 0.00 76 LYS A C 9
ATOM 12742 O O . LYS A 1 76 ? 1.166 -7.214 -2.430 1.00 0.00 76 LYS A O 9
ATOM 12761 N N . LYS A 1 77 ? 2.979 -6.679 -1.211 1.00 0.00 77 LYS A N 9
ATOM 12762 C CA . LYS A 1 77 ? 3.908 -7.401 -2.071 1.00 0.00 77 LYS A CA 9
ATOM 12763 C C . LYS A 1 77 ? 3.591 -8.894 -2.082 1.00 0.00 77 LYS A C 9
ATOM 12764 O O . LYS A 1 77 ? 3.728 -9.558 -3.109 1.00 0.00 77 LYS A O 9
ATOM 12783 N N . GLN A 1 78 ? 3.167 -9.412 -0.934 1.00 0.00 78 GLN A N 9
ATOM 12784 C CA . GLN A 1 78 ? 2.831 -10.826 -0.813 1.00 0.00 78 GLN A CA 9
ATOM 12785 C C . GLN A 1 78 ? 1.415 -11.093 -1.313 1.00 0.00 78 GLN A C 9
ATOM 12786 O O . GLN A 1 78 ? 1.056 -12.232 -1.611 1.00 0.00 78 GLN A O 9
ATOM 12800 N N . ALA A 1 79 ? 0.615 -10.036 -1.402 1.00 0.00 79 ALA A N 9
ATOM 12801 C CA . ALA A 1 79 ? -0.761 -10.156 -1.867 1.00 0.00 79 ALA A CA 9
ATOM 12802 C C . ALA A 1 79 ? -0.887 -9.729 -3.326 1.00 0.00 79 ALA A C 9
ATOM 12803 O O . ALA A 1 79 ? -1.993 -9.594 -3.850 1.00 0.00 79 ALA A O 9
ATOM 12810 N N . ARG A 1 80 ? 0.252 -9.518 -3.976 1.00 0.00 80 ARG A N 9
ATOM 12811 C CA . ARG A 1 80 ? 0.269 -9.104 -5.374 1.00 0.00 80 ARG A CA 9
ATOM 12812 C C . ARG A 1 80 ? -0.536 -7.822 -5.571 1.00 0.00 80 ARG A C 9
ATOM 12813 O O . ARG A 1 80 ? -1.123 -7.602 -6.631 1.00 0.00 80 ARG A O 9
ATOM 12834 N N . LEU A 1 81 ? -0.559 -6.981 -4.544 1.00 0.00 81 LEU A N 9
ATOM 12835 C CA . LEU A 1 81 ? -1.293 -5.721 -4.603 1.00 0.00 81 LEU A CA 9
ATOM 12836 C C . LEU A 1 81 ? -0.346 -4.533 -4.471 1.00 0.00 81 LEU A C 9
ATOM 12837 O O . LEU A 1 81 ? -0.777 -3.405 -4.232 1.00 0.00 81 LEU A O 9
ATOM 12853 N N . PHE A 1 82 ? 0.948 -4.793 -4.631 1.00 0.00 82 PHE A N 9
ATOM 12854 C CA . PHE A 1 82 ? 1.957 -3.745 -4.531 1.00 0.00 82 PHE A CA 9
ATOM 12855 C C . PHE A 1 82 ? 2.615 -3.492 -5.884 1.00 0.00 82 PHE A C 9
ATOM 12856 O O . PHE A 1 82 ? 2.920 -4.429 -6.622 1.00 0.00 82 PHE A O 9
ATOM 12873 N N . SER A 1 83 ? 2.829 -2.220 -6.203 1.00 0.00 83 SER A N 9
ATOM 12874 C CA . SER A 1 83 ? 3.446 -1.843 -7.469 1.00 0.00 83 SER A CA 9
ATOM 12875 C C . SER A 1 83 ? 4.812 -1.202 -7.238 1.00 0.00 83 SER A C 9
ATOM 12876 O O . SER A 1 83 ? 5.784 -1.522 -7.921 1.00 0.00 83 SER A O 9
ATOM 12884 N N . GLY A 1 84 ? 4.876 -0.294 -6.268 1.00 0.00 84 GLY A N 9
ATOM 12885 C CA . GLY A 1 84 ? 6.126 0.378 -5.963 1.00 0.00 84 GLY A CA 9
ATOM 12886 C C . GLY A 1 84 ? 6.176 1.788 -6.518 1.00 0.00 84 GLY A C 9
ATOM 12887 O O . GLY A 1 84 ? 5.995 2.014 -7.714 1.00 0.00 84 GLY A O 9
ATOM 12891 N N . PRO A 1 85 ? 6.426 2.766 -5.635 1.00 0.00 85 PRO A N 9
ATOM 12892 C CA . PRO A 1 85 ? 6.504 4.179 -6.020 1.00 0.00 85 PRO A CA 9
ATOM 12893 C C . PRO A 1 85 ? 7.742 4.484 -6.857 1.00 0.00 85 PRO A C 9
ATOM 12894 O O . PRO A 1 85 ? 8.499 3.582 -7.214 1.00 0.00 85 PRO A O 9
ATOM 12905 N N . SER A 1 86 ? 7.941 5.761 -7.167 1.00 0.00 86 SER A N 9
ATOM 12906 C CA . SER A 1 86 ? 9.085 6.184 -7.965 1.00 0.00 86 SER A CA 9
ATOM 12907 C C . SER A 1 86 ? 9.973 7.143 -7.176 1.00 0.00 86 SER A C 9
ATOM 12908 O O . SER A 1 86 ? 9.483 7.967 -6.405 1.00 0.00 86 SER A O 9
ATOM 12916 N N . SER A 1 87 ? 11.282 7.027 -7.377 1.00 0.00 87 SER A N 9
ATOM 12917 C CA . SER A 1 87 ? 12.239 7.880 -6.682 1.00 0.00 87 SER A CA 9
ATOM 12918 C C . SER A 1 87 ? 12.253 9.283 -7.282 1.00 0.00 87 SER A C 9
ATOM 12919 O O . SER A 1 87 ? 12.349 9.449 -8.497 1.00 0.00 87 SER A O 9
ATOM 12927 N N . GLY A 1 88 ? 12.156 10.290 -6.420 1.00 0.00 88 GLY A N 9
ATOM 12928 C CA . GLY A 1 88 ? 12.159 11.666 -6.882 1.00 0.00 88 GLY A CA 9
ATOM 12929 C C . GLY A 1 88 ? 11.224 12.549 -6.079 1.00 0.00 88 GLY A C 9
ATOM 12930 O O . GLY A 1 88 ? 11.135 12.421 -4.858 1.00 0.00 88 GLY A O 9
ATOM 12934 N N . GLY A 1 1 ? -13.707 14.602 10.900 1.00 0.00 1 GLY A N 10
ATOM 12935 C CA . GLY A 1 1 ? -14.470 14.411 9.681 1.00 0.00 1 GLY A CA 10
ATOM 12936 C C . GLY A 1 1 ? -14.812 12.956 9.432 1.00 0.00 1 GLY A C 10
ATOM 12937 O O . GLY A 1 1 ? -13.922 12.123 9.259 1.00 0.00 1 GLY A O 10
ATOM 12941 N N . SER A 1 2 ? -16.105 12.647 9.414 1.00 0.00 2 SER A N 10
ATOM 12942 C CA . SER A 1 2 ? -16.562 11.281 9.190 1.00 0.00 2 SER A CA 10
ATOM 12943 C C . SER A 1 2 ? -16.590 10.955 7.700 1.00 0.00 2 SER A C 10
ATOM 12944 O O . SER A 1 2 ? -15.963 9.996 7.251 1.00 0.00 2 SER A O 10
ATOM 12952 N N . SER A 1 3 ? -17.324 11.761 6.938 1.00 0.00 3 SER A N 10
ATOM 12953 C CA . SER A 1 3 ? -17.438 11.558 5.499 1.00 0.00 3 SER A CA 10
ATOM 12954 C C . SER A 1 3 ? -17.960 12.816 4.812 1.00 0.00 3 SER A C 10
ATOM 12955 O O . SER A 1 3 ? -18.760 13.560 5.379 1.00 0.00 3 SER A O 10
ATOM 12963 N N . GLY A 1 4 ? -17.502 13.048 3.586 1.00 0.00 4 GLY A N 10
ATOM 12964 C CA . GLY A 1 4 ? -17.932 14.216 2.841 1.00 0.00 4 GLY A CA 10
ATOM 12965 C C . GLY A 1 4 ? -18.592 13.854 1.525 1.00 0.00 4 GLY A C 10
ATOM 12966 O O . GLY A 1 4 ? -19.730 13.387 1.501 1.00 0.00 4 GLY A O 10
ATOM 12970 N N . SER A 1 5 ? -17.876 14.072 0.427 1.00 0.00 5 SER A N 10
ATOM 12971 C CA . SER A 1 5 ? -18.400 13.771 -0.900 1.00 0.00 5 SER A CA 10
ATOM 12972 C C . SER A 1 5 ? -19.006 12.371 -0.940 1.00 0.00 5 SER A C 10
ATOM 12973 O O . SER A 1 5 ? -18.347 11.388 -0.602 1.00 0.00 5 SER A O 10
ATOM 12981 N N . SER A 1 6 ? -20.266 12.291 -1.355 1.00 0.00 6 SER A N 10
ATOM 12982 C CA . SER A 1 6 ? -20.964 11.013 -1.435 1.00 0.00 6 SER A CA 10
ATOM 12983 C C . SER A 1 6 ? -20.083 9.953 -2.089 1.00 0.00 6 SER A C 10
ATOM 12984 O O . SER A 1 6 ? -19.267 10.257 -2.958 1.00 0.00 6 SER A O 10
ATOM 12992 N N . GLY A 1 7 ? -20.254 8.705 -1.663 1.00 0.00 7 GLY A N 10
ATOM 12993 C CA . GLY A 1 7 ? -19.467 7.618 -2.217 1.00 0.00 7 GLY A CA 10
ATOM 12994 C C . GLY A 1 7 ? -20.225 6.305 -2.234 1.00 0.00 7 GLY A C 10
ATOM 12995 O O . GLY A 1 7 ? -21.136 6.096 -1.435 1.00 0.00 7 GLY A O 10
ATOM 12999 N N . ASN A 1 8 ? -19.848 5.419 -3.151 1.00 0.00 8 ASN A N 10
ATOM 13000 C CA . ASN A 1 8 ? -20.501 4.120 -3.271 1.00 0.00 8 ASN A CA 10
ATOM 13001 C C . ASN A 1 8 ? -19.499 2.987 -3.066 1.00 0.00 8 ASN A C 10
ATOM 13002 O O . ASN A 1 8 ? -19.678 2.136 -2.196 1.00 0.00 8 ASN A O 10
ATOM 13013 N N . ALA A 1 9 ? -18.444 2.984 -3.875 1.00 0.00 9 ALA A N 10
ATOM 13014 C CA . ALA A 1 9 ? -17.413 1.959 -3.782 1.00 0.00 9 ALA A CA 10
ATOM 13015 C C . ALA A 1 9 ? -16.697 2.021 -2.437 1.00 0.00 9 ALA A C 10
ATOM 13016 O O . ALA A 1 9 ? -16.935 1.195 -1.556 1.00 0.00 9 ALA A O 10
ATOM 13023 N N . VAL A 1 10 ? -15.817 3.006 -2.285 1.00 0.00 10 VAL A N 10
ATOM 13024 C CA . VAL A 1 10 ? -15.066 3.177 -1.047 1.00 0.00 10 VAL A CA 10
ATOM 13025 C C . VAL A 1 10 ? -15.509 4.432 -0.304 1.00 0.00 10 VAL A C 10
ATOM 13026 O O . VAL A 1 10 ? -16.448 5.111 -0.717 1.00 0.00 10 VAL A O 10
ATOM 13039 N N . ASN A 1 11 ? -14.827 4.734 0.796 1.00 0.00 11 ASN A N 10
ATOM 13040 C CA . ASN A 1 11 ? -15.150 5.909 1.598 1.00 0.00 11 ASN A CA 10
ATOM 13041 C C . ASN A 1 11 ? -13.920 6.790 1.793 1.00 0.00 11 ASN A C 10
ATOM 13042 O O . ASN A 1 11 ? -13.559 7.129 2.920 1.00 0.00 11 ASN A O 10
ATOM 13053 N N . TRP A 1 12 ? -13.281 7.156 0.688 1.00 0.00 12 TRP A N 10
ATOM 13054 C CA . TRP A 1 12 ? -12.091 7.999 0.737 1.00 0.00 12 TRP A CA 10
ATOM 13055 C C . TRP A 1 12 ? -12.397 9.403 0.226 1.00 0.00 12 TRP A C 10
ATOM 13056 O O . TRP A 1 12 ? -13.292 9.593 -0.595 1.00 0.00 12 TRP A O 10
ATOM 13077 N N . GLY A 1 13 ? -11.645 10.383 0.718 1.00 0.00 13 GLY A N 10
ATOM 13078 C CA . GLY A 1 13 ? -11.852 11.757 0.299 1.00 0.00 13 GLY A CA 10
ATOM 13079 C C . GLY A 1 13 ? -10.891 12.181 -0.794 1.00 0.00 13 GLY A C 10
ATOM 13080 O O . GLY A 1 13 ? -11.285 12.847 -1.752 1.00 0.00 13 GLY A O 10
ATOM 13084 N N . MET A 1 14 ? -9.628 11.795 -0.652 1.00 0.00 14 MET A N 10
ATOM 13085 C CA . MET A 1 14 ? -8.608 12.140 -1.636 1.00 0.00 14 MET A CA 10
ATOM 13086 C C . MET A 1 14 ? -9.065 11.773 -3.044 1.00 0.00 14 MET A C 10
ATOM 13087 O O . MET A 1 14 ? -9.279 12.647 -3.885 1.00 0.00 14 MET A O 10
ATOM 13101 N N . ARG A 1 15 ? -9.213 10.476 -3.294 1.00 0.00 15 ARG A N 10
ATOM 13102 C CA . ARG A 1 15 ? -9.644 9.994 -4.601 1.00 0.00 15 ARG A CA 10
ATOM 13103 C C . ARG A 1 15 ? -10.745 8.948 -4.459 1.00 0.00 15 ARG A C 10
ATOM 13104 O O . ARG A 1 15 ? -11.105 8.560 -3.348 1.00 0.00 15 ARG A O 10
ATOM 13125 N N . GLU A 1 16 ? -11.274 8.496 -5.592 1.00 0.00 16 GLU A N 10
ATOM 13126 C CA . GLU A 1 16 ? -12.335 7.495 -5.592 1.00 0.00 16 GLU A CA 10
ATOM 13127 C C . GLU A 1 16 ? -11.842 6.180 -6.189 1.00 0.00 16 GLU A C 10
ATOM 13128 O O . GLU A 1 16 ? -11.805 6.015 -7.409 1.00 0.00 16 GLU A O 10
ATOM 13140 N N . TYR A 1 17 ? -11.464 5.248 -5.321 1.00 0.00 17 TYR A N 10
ATOM 13141 C CA . TYR A 1 17 ? -10.971 3.949 -5.762 1.00 0.00 17 TYR A CA 10
ATOM 13142 C C . TYR A 1 17 ? -12.113 2.946 -5.886 1.00 0.00 17 TYR A C 10
ATOM 13143 O O . TYR A 1 17 ? -12.594 2.407 -4.888 1.00 0.00 17 TYR A O 10
ATOM 13161 N N . LYS A 1 18 ? -12.544 2.699 -7.118 1.00 0.00 18 LYS A N 10
ATOM 13162 C CA . LYS A 1 18 ? -13.629 1.759 -7.376 1.00 0.00 18 LYS A CA 10
ATOM 13163 C C . LYS A 1 18 ? -13.345 0.409 -6.727 1.00 0.00 18 LYS A C 10
ATOM 13164 O O . LYS A 1 18 ? -12.213 -0.076 -6.752 1.00 0.00 18 LYS A O 10
ATOM 13183 N N . ILE A 1 19 ? -14.378 -0.194 -6.149 1.00 0.00 19 ILE A N 10
ATOM 13184 C CA . ILE A 1 19 ? -14.239 -1.490 -5.496 1.00 0.00 19 ILE A CA 10
ATOM 13185 C C . ILE A 1 19 ? -13.994 -2.596 -6.516 1.00 0.00 19 ILE A C 10
ATOM 13186 O O . ILE A 1 19 ? -14.894 -2.970 -7.270 1.00 0.00 19 ILE A O 10
ATOM 13202 N N . TYR A 1 20 ? -12.773 -3.117 -6.534 1.00 0.00 20 TYR A N 10
ATOM 13203 C CA . TYR A 1 20 ? -12.409 -4.181 -7.463 1.00 0.00 20 TYR A CA 10
ATOM 13204 C C . TYR A 1 20 ? -12.003 -5.445 -6.711 1.00 0.00 20 TYR A C 10
ATOM 13205 O O . TYR A 1 20 ? -11.461 -5.394 -5.607 1.00 0.00 20 TYR A O 10
ATOM 13223 N N . PRO A 1 21 ? -12.270 -6.608 -7.324 1.00 0.00 21 PRO A N 10
ATOM 13224 C CA . PRO A 1 21 ? -11.940 -7.908 -6.733 1.00 0.00 21 PRO A CA 10
ATOM 13225 C C . PRO A 1 21 ? -10.437 -8.162 -6.692 1.00 0.00 21 PRO A C 10
ATOM 13226 O O . PRO A 1 21 ? -9.719 -7.848 -7.642 1.00 0.00 21 PRO A O 10
ATOM 13237 N N . TYR A 1 22 ? -9.968 -8.732 -5.588 1.00 0.00 22 TYR A N 10
ATOM 13238 C CA . TYR A 1 22 ? -8.550 -9.026 -5.423 1.00 0.00 22 TYR A CA 10
ATOM 13239 C C . TYR A 1 22 ? -7.990 -9.721 -6.661 1.00 0.00 22 TYR A C 10
ATOM 13240 O O . TYR A 1 22 ? -6.925 -9.361 -7.160 1.00 0.00 22 TYR A O 10
ATOM 13258 N N . GLU A 1 23 ? -8.718 -10.720 -7.151 1.00 0.00 23 GLU A N 10
ATOM 13259 C CA . GLU A 1 23 ? -8.295 -11.466 -8.330 1.00 0.00 23 GLU A CA 10
ATOM 13260 C C . GLU A 1 23 ? -7.759 -10.526 -9.405 1.00 0.00 23 GLU A C 10
ATOM 13261 O O . GLU A 1 23 ? -6.571 -10.548 -9.729 1.00 0.00 23 GLU A O 10
ATOM 13273 N N . LEU A 1 24 ? -8.643 -9.702 -9.956 1.00 0.00 24 LEU A N 10
ATOM 13274 C CA . LEU A 1 24 ? -8.260 -8.753 -10.997 1.00 0.00 24 LEU A CA 10
ATOM 13275 C C . LEU A 1 24 ? -7.348 -7.668 -10.434 1.00 0.00 24 LEU A C 10
ATOM 13276 O O . LEU A 1 24 ? -6.599 -7.028 -11.173 1.00 0.00 24 LEU A O 10
ATOM 13292 N N . LEU A 1 25 ? -7.415 -7.467 -9.123 1.00 0.00 25 LEU A N 10
ATOM 13293 C CA . LEU A 1 25 ? -6.593 -6.460 -8.460 1.00 0.00 25 LEU A CA 10
ATOM 13294 C C . LEU A 1 25 ? -5.198 -7.003 -8.166 1.00 0.00 25 LEU A C 10
ATOM 13295 O O . LEU A 1 25 ? -4.425 -6.392 -7.427 1.00 0.00 25 LEU A O 10
ATOM 13311 N N . LEU A 1 26 ? -4.882 -8.154 -8.750 1.00 0.00 26 LEU A N 10
ATOM 13312 C CA . LEU A 1 26 ? -3.579 -8.779 -8.552 1.00 0.00 26 LEU A CA 10
ATOM 13313 C C . LEU A 1 26 ? -2.490 -8.019 -9.303 1.00 0.00 26 LEU A C 10
ATOM 13314 O O . LEU A 1 26 ? -2.780 -7.165 -10.141 1.00 0.00 26 LEU A O 10
ATOM 13330 N N . VAL A 1 27 ? -1.236 -8.337 -8.998 1.00 0.00 27 VAL A N 10
ATOM 13331 C CA . VAL A 1 27 ? -0.103 -7.686 -9.646 1.00 0.00 27 VAL A CA 10
ATOM 13332 C C . VAL A 1 27 ? 0.952 -8.705 -10.061 1.00 0.00 27 VAL A C 10
ATOM 13333 O O . VAL A 1 27 ? 2.082 -8.345 -10.395 1.00 0.00 27 VAL A O 10
ATOM 13346 N N . THR A 1 28 ? 0.577 -9.980 -10.038 1.00 0.00 28 THR A N 10
ATOM 13347 C CA . THR A 1 28 ? 1.491 -11.053 -10.410 1.00 0.00 28 THR A CA 10
ATOM 13348 C C . THR A 1 28 ? 1.949 -10.907 -11.857 1.00 0.00 28 THR A C 10
ATOM 13349 O O . THR A 1 28 ? 1.145 -10.994 -12.786 1.00 0.00 28 THR A O 10
ATOM 13360 N N . THR A 1 29 ? 3.246 -10.686 -12.043 1.00 0.00 29 THR A N 10
ATOM 13361 C CA . THR A 1 29 ? 3.811 -10.528 -13.377 1.00 0.00 29 THR A CA 10
ATOM 13362 C C . THR A 1 29 ? 3.472 -11.721 -14.263 1.00 0.00 29 THR A C 10
ATOM 13363 O O . THR A 1 29 ? 2.766 -11.584 -15.262 1.00 0.00 29 THR A O 10
ATOM 13374 N N . ARG A 1 30 ? 3.978 -12.892 -13.890 1.00 0.00 30 ARG A N 10
ATOM 13375 C CA . ARG A 1 30 ? 3.728 -14.110 -14.651 1.00 0.00 30 ARG A CA 10
ATOM 13376 C C . ARG A 1 30 ? 2.261 -14.519 -14.557 1.00 0.00 30 ARG A C 10
ATOM 13377 O O . ARG A 1 30 ? 1.821 -15.450 -15.230 1.00 0.00 30 ARG A O 10
ATOM 13398 N N . GLY A 1 31 ? 1.509 -13.816 -13.716 1.00 0.00 31 GLY A N 10
ATOM 13399 C CA . GLY A 1 31 ? 0.100 -14.121 -13.548 1.00 0.00 31 GLY A CA 10
ATOM 13400 C C . GLY A 1 31 ? -0.778 -13.360 -14.522 1.00 0.00 31 GLY A C 10
ATOM 13401 O O . GLY A 1 31 ? -0.286 -12.789 -15.496 1.00 0.00 31 GLY A O 10
ATOM 13405 N N . ARG A 1 32 ? -2.081 -13.352 -14.260 1.00 0.00 32 ARG A N 10
ATOM 13406 C CA . ARG A 1 32 ? -3.030 -12.658 -15.123 1.00 0.00 32 ARG A CA 10
ATOM 13407 C C . ARG A 1 32 ? -3.496 -11.355 -14.480 1.00 0.00 32 ARG A C 10
ATOM 13408 O O . ARG A 1 32 ? -4.565 -11.298 -13.874 1.00 0.00 32 ARG A O 10
ATOM 13429 N N . ASN A 1 33 ? -2.685 -10.310 -14.617 1.00 0.00 33 ASN A N 10
ATOM 13430 C CA . ASN A 1 33 ? -3.014 -9.008 -14.049 1.00 0.00 33 ASN A CA 10
ATOM 13431 C C . ASN A 1 33 ? -4.018 -8.269 -14.928 1.00 0.00 33 ASN A C 10
ATOM 13432 O O . ASN A 1 33 ? -3.644 -7.623 -15.907 1.00 0.00 33 ASN A O 10
ATOM 13443 N N . ARG A 1 34 ? -5.295 -8.368 -14.572 1.00 0.00 34 ARG A N 10
ATOM 13444 C CA . ARG A 1 34 ? -6.353 -7.710 -15.328 1.00 0.00 34 ARG A CA 10
ATOM 13445 C C . ARG A 1 34 ? -6.688 -6.350 -14.724 1.00 0.00 34 ARG A C 10
ATOM 13446 O O . ARG A 1 34 ? -7.793 -5.835 -14.900 1.00 0.00 34 ARG A O 10
ATOM 13467 N N . LEU A 1 35 ? -5.727 -5.773 -14.010 1.00 0.00 35 LEU A N 10
ATOM 13468 C CA . LEU A 1 35 ? -5.920 -4.472 -13.379 1.00 0.00 35 LEU A CA 10
ATOM 13469 C C . LEU A 1 35 ? -6.558 -3.484 -14.350 1.00 0.00 35 LEU A C 10
ATOM 13470 O O . LEU A 1 35 ? -6.097 -3.297 -15.476 1.00 0.00 35 LEU A O 10
ATOM 13486 N N . PRO A 1 36 ? -7.644 -2.834 -13.905 1.00 0.00 36 PRO A N 10
ATOM 13487 C CA . PRO A 1 36 ? -8.367 -1.852 -14.718 1.00 0.00 36 PRO A CA 10
ATOM 13488 C C . PRO A 1 36 ? -7.567 -0.572 -14.929 1.00 0.00 36 PRO A C 10
ATOM 13489 O O . PRO A 1 36 ? -6.404 -0.481 -14.533 1.00 0.00 36 PRO A O 10
ATOM 13500 N N . LYS A 1 37 ? -8.195 0.417 -15.555 1.00 0.00 37 LYS A N 10
ATOM 13501 C CA . LYS A 1 37 ? -7.543 1.695 -15.818 1.00 0.00 37 LYS A CA 10
ATOM 13502 C C . LYS A 1 37 ? -7.978 2.747 -14.804 1.00 0.00 37 LYS A C 10
ATOM 13503 O O . LYS A 1 37 ? -7.694 3.934 -14.965 1.00 0.00 37 LYS A O 10
ATOM 13522 N N . ASP A 1 38 ? -8.668 2.305 -13.758 1.00 0.00 38 ASP A N 10
ATOM 13523 C CA . ASP A 1 38 ? -9.141 3.208 -12.716 1.00 0.00 38 ASP A CA 10
ATOM 13524 C C . ASP A 1 38 ? -8.619 2.780 -11.348 1.00 0.00 38 ASP A C 10
ATOM 13525 O O . ASP A 1 38 ? -9.148 3.190 -10.314 1.00 0.00 38 ASP A O 10
ATOM 13534 N N . VAL A 1 39 ? -7.579 1.952 -11.349 1.00 0.00 39 VAL A N 10
ATOM 13535 C CA . VAL A 1 39 ? -6.986 1.468 -10.108 1.00 0.00 39 VAL A CA 10
ATOM 13536 C C . VAL A 1 39 ? -5.671 2.180 -9.813 1.00 0.00 39 VAL A C 10
ATOM 13537 O O . VAL A 1 39 ? -5.035 2.729 -10.713 1.00 0.00 39 VAL A O 10
ATOM 13550 N N . ASP A 1 40 ? -5.269 2.167 -8.547 1.00 0.00 40 ASP A N 10
ATOM 13551 C CA . ASP A 1 40 ? -4.027 2.811 -8.133 1.00 0.00 40 ASP A CA 10
ATOM 13552 C C . ASP A 1 40 ? -2.975 1.771 -7.761 1.00 0.00 40 ASP A C 10
ATOM 13553 O O . ASP A 1 40 ? -3.083 1.104 -6.732 1.00 0.00 40 ASP A O 10
ATOM 13562 N N . ARG A 1 41 ? -1.957 1.638 -8.606 1.00 0.00 41 ARG A N 10
ATOM 13563 C CA . ARG A 1 41 ? -0.886 0.679 -8.367 1.00 0.00 41 ARG A CA 10
ATOM 13564 C C . ARG A 1 41 ? -0.292 0.862 -6.973 1.00 0.00 41 ARG A C 10
ATOM 13565 O O . ARG A 1 41 ? 0.416 -0.009 -6.467 1.00 0.00 41 ARG A O 10
ATOM 13586 N N . THR A 1 42 ? -0.585 2.003 -6.356 1.00 0.00 42 THR A N 10
ATOM 13587 C CA . THR A 1 42 ? -0.079 2.303 -5.023 1.00 0.00 42 THR A CA 10
ATOM 13588 C C . THR A 1 42 ? -1.171 2.141 -3.971 1.00 0.00 42 THR A C 10
ATOM 13589 O O . THR A 1 42 ? -0.885 1.997 -2.783 1.00 0.00 42 THR A O 10
ATOM 13600 N N . ARG A 1 43 ? -2.423 2.166 -4.417 1.00 0.00 43 ARG A N 10
ATOM 13601 C CA . ARG A 1 43 ? -3.559 2.022 -3.514 1.00 0.00 43 ARG A CA 10
ATOM 13602 C C . ARG A 1 43 ? -4.465 0.877 -3.957 1.00 0.00 43 ARG A C 10
ATOM 13603 O O . ARG A 1 43 ? -5.656 0.857 -3.643 1.00 0.00 43 ARG A O 10
ATOM 13624 N N . LEU A 1 44 ? -3.894 -0.073 -4.689 1.00 0.00 44 LEU A N 10
ATOM 13625 C CA . LEU A 1 44 ? -4.650 -1.221 -5.177 1.00 0.00 44 LEU A CA 10
ATOM 13626 C C . LEU A 1 44 ? -5.422 -1.887 -4.042 1.00 0.00 44 LEU A C 10
ATOM 13627 O O . LEU A 1 44 ? -6.576 -2.279 -4.210 1.00 0.00 44 LEU A O 10
ATOM 13643 N N . GLU A 1 45 ? -4.777 -2.008 -2.886 1.00 0.00 45 GLU A N 10
ATOM 13644 C CA . GLU A 1 45 ? -5.404 -2.625 -1.723 1.00 0.00 45 GLU A CA 10
ATOM 13645 C C . GLU A 1 45 ? -6.645 -1.846 -1.297 1.00 0.00 45 GLU A C 10
ATOM 13646 O O . GLU A 1 45 ? -7.618 -2.424 -0.813 1.00 0.00 45 GLU A O 10
ATOM 13658 N N . ARG A 1 46 ? -6.603 -0.530 -1.481 1.00 0.00 46 ARG A N 10
ATOM 13659 C CA . ARG A 1 46 ? -7.723 0.329 -1.115 1.00 0.00 46 ARG A CA 10
ATOM 13660 C C . ARG A 1 46 ? -8.935 0.048 -1.997 1.00 0.00 46 ARG A C 10
ATOM 13661 O O . ARG A 1 46 ? -10.061 0.415 -1.660 1.00 0.00 46 ARG A O 10
ATOM 13682 N N . HIS A 1 47 ? -8.697 -0.606 -3.130 1.00 0.00 47 HIS A N 10
ATOM 13683 C CA . HIS A 1 47 ? -9.770 -0.937 -4.062 1.00 0.00 47 HIS A CA 10
ATOM 13684 C C . HIS A 1 47 ? -10.509 -2.195 -3.615 1.00 0.00 47 HIS A C 10
ATOM 13685 O O . HIS A 1 47 ? -11.495 -2.600 -4.232 1.00 0.00 47 HIS A O 10
ATOM 13700 N N . LEU A 1 48 ? -10.026 -2.809 -2.541 1.00 0.00 48 LEU A N 10
ATOM 13701 C CA . LEU A 1 48 ? -10.640 -4.021 -2.012 1.00 0.00 48 LEU A CA 10
ATOM 13702 C C . LEU A 1 48 ? -11.634 -3.690 -0.904 1.00 0.00 48 LEU A C 10
ATOM 13703 O O . LEU A 1 48 ? -11.316 -2.955 0.031 1.00 0.00 48 LEU A O 10
ATOM 13719 N N . SER A 1 49 ? -12.840 -4.238 -1.015 1.00 0.00 49 SER A N 10
ATOM 13720 C CA . SER A 1 49 ? -13.883 -3.999 -0.024 1.00 0.00 49 SER A CA 10
ATOM 13721 C C . SER A 1 49 ? -13.467 -4.536 1.342 1.00 0.00 49 SER A C 10
ATOM 13722 O O . SER A 1 49 ? -12.712 -5.503 1.436 1.00 0.00 49 SER A O 10
ATOM 13730 N N . GLN A 1 50 ? -13.966 -3.902 2.398 1.00 0.00 50 GLN A N 10
ATOM 13731 C CA . GLN A 1 50 ? -13.646 -4.315 3.759 1.00 0.00 50 GLN A CA 10
ATOM 13732 C C . GLN A 1 50 ? -13.901 -5.807 3.949 1.00 0.00 50 GLN A C 10
ATOM 13733 O O . GLN A 1 50 ? -13.413 -6.413 4.902 1.00 0.00 50 GLN A O 10
ATOM 13747 N N . GLU A 1 51 ? -14.670 -6.392 3.035 1.00 0.00 51 GLU A N 10
ATOM 13748 C CA . GLU A 1 51 ? -14.991 -7.812 3.104 1.00 0.00 51 GLU A CA 10
ATOM 13749 C C . GLU A 1 51 ? -13.848 -8.656 2.546 1.00 0.00 51 GLU A C 10
ATOM 13750 O O . GLU A 1 51 ? -13.505 -9.699 3.102 1.00 0.00 51 GLU A O 10
ATOM 13762 N N . GLU A 1 52 ? -13.264 -8.196 1.444 1.00 0.00 52 GLU A N 10
ATOM 13763 C CA . GLU A 1 52 ? -12.161 -8.909 0.811 1.00 0.00 52 GLU A CA 10
ATOM 13764 C C . GLU A 1 52 ? -10.818 -8.418 1.344 1.00 0.00 52 GLU A C 10
ATOM 13765 O O . GLU A 1 52 ? -9.987 -9.211 1.789 1.00 0.00 52 GLU A O 10
ATOM 13777 N N . PHE A 1 53 ? -10.612 -7.106 1.296 1.00 0.00 53 PHE A N 10
ATOM 13778 C CA . PHE A 1 53 ? -9.370 -6.509 1.773 1.00 0.00 53 PHE A CA 10
ATOM 13779 C C . PHE A 1 53 ? -8.869 -7.223 3.025 1.00 0.00 53 PHE A C 10
ATOM 13780 O O . PHE A 1 53 ? -7.665 -7.302 3.268 1.00 0.00 53 PHE A O 10
ATOM 13797 N N . TYR A 1 54 ? -9.802 -7.740 3.817 1.00 0.00 54 TYR A N 10
ATOM 13798 C CA . TYR A 1 54 ? -9.457 -8.444 5.046 1.00 0.00 54 TYR A CA 10
ATOM 13799 C C . TYR A 1 54 ? -9.135 -9.908 4.763 1.00 0.00 54 TYR A C 10
ATOM 13800 O O . TYR A 1 54 ? -8.206 -10.473 5.340 1.00 0.00 54 TYR A O 10
ATOM 13818 N N . GLN A 1 55 ? -9.910 -10.516 3.870 1.00 0.00 55 GLN A N 10
ATOM 13819 C CA . GLN A 1 55 ? -9.708 -11.914 3.510 1.00 0.00 55 GLN A CA 10
ATOM 13820 C C . GLN A 1 55 ? -8.363 -12.109 2.817 1.00 0.00 55 GLN A C 10
ATOM 13821 O O . GLN A 1 55 ? -7.871 -13.231 2.698 1.00 0.00 55 GLN A O 10
ATOM 13835 N N . VAL A 1 56 ? -7.773 -11.009 2.360 1.00 0.00 56 VAL A N 10
ATOM 13836 C CA . VAL A 1 56 ? -6.485 -11.058 1.679 1.00 0.00 56 VAL A CA 10
ATOM 13837 C C . VAL A 1 56 ? -5.344 -10.733 2.637 1.00 0.00 56 VAL A C 10
ATOM 13838 O O . VAL A 1 56 ? -4.420 -11.527 2.810 1.00 0.00 56 VAL A O 10
ATOM 13851 N N . PHE A 1 57 ? -5.417 -9.560 3.257 1.00 0.00 57 PHE A N 10
ATOM 13852 C CA . PHE A 1 57 ? -4.390 -9.129 4.198 1.00 0.00 57 PHE A CA 10
ATOM 13853 C C . PHE A 1 57 ? -4.625 -9.737 5.578 1.00 0.00 57 PHE A C 10
ATOM 13854 O O . PHE A 1 57 ? -3.680 -10.041 6.304 1.00 0.00 57 PHE A O 10
ATOM 13871 N N . GLY A 1 58 ? -5.895 -9.912 5.932 1.00 0.00 58 GLY A N 10
ATOM 13872 C CA . GLY A 1 58 ? -6.234 -10.482 7.223 1.00 0.00 58 GLY A CA 10
ATOM 13873 C C . GLY A 1 58 ? -6.569 -9.424 8.254 1.00 0.00 58 GLY A C 10
ATOM 13874 O O . GLY A 1 58 ? -6.441 -9.656 9.456 1.00 0.00 58 GLY A O 10
ATOM 13878 N N . MET A 1 59 ? -7.000 -8.257 7.785 1.00 0.00 59 MET A N 10
ATOM 13879 C CA . MET A 1 59 ? -7.355 -7.159 8.676 1.00 0.00 59 MET A CA 10
ATOM 13880 C C . MET A 1 59 ? -8.154 -6.093 7.934 1.00 0.00 59 MET A C 10
ATOM 13881 O O . MET A 1 59 ? -8.364 -6.189 6.724 1.00 0.00 59 MET A O 10
ATOM 13895 N N . THR A 1 60 ? -8.601 -5.077 8.666 1.00 0.00 60 THR A N 10
ATOM 13896 C CA . THR A 1 60 ? -9.379 -3.994 8.077 1.00 0.00 60 THR A CA 10
ATOM 13897 C C . THR A 1 60 ? -8.492 -2.801 7.738 1.00 0.00 60 THR A C 10
ATOM 13898 O O . THR A 1 60 ? -7.577 -2.464 8.490 1.00 0.00 60 THR A O 10
ATOM 13909 N N . ILE A 1 61 ? -8.770 -2.167 6.605 1.00 0.00 61 ILE A N 10
ATOM 13910 C CA . ILE A 1 61 ? -7.998 -1.010 6.168 1.00 0.00 61 ILE A CA 10
ATOM 13911 C C . ILE A 1 61 ? -7.632 -0.117 7.349 1.00 0.00 61 ILE A C 10
ATOM 13912 O O . ILE A 1 61 ? -6.523 0.414 7.418 1.00 0.00 61 ILE A O 10
ATOM 13928 N N . SER A 1 62 ? -8.571 0.044 8.276 1.00 0.00 62 SER A N 10
ATOM 13929 C CA . SER A 1 62 ? -8.348 0.875 9.453 1.00 0.00 62 SER A CA 10
ATOM 13930 C C . SER A 1 62 ? -7.121 0.403 10.227 1.00 0.00 62 SER A C 10
ATOM 13931 O O . SER A 1 62 ? -6.310 1.211 10.677 1.00 0.00 62 SER A O 10
ATOM 13939 N N . GLU A 1 63 ? -6.994 -0.912 10.377 1.00 0.00 63 GLU A N 10
ATOM 13940 C CA . GLU A 1 63 ? -5.867 -1.493 11.097 1.00 0.00 63 GLU A CA 10
ATOM 13941 C C . GLU A 1 63 ? -4.619 -1.526 10.219 1.00 0.00 63 GLU A C 10
ATOM 13942 O O . GLU A 1 63 ? -3.501 -1.351 10.704 1.00 0.00 63 GLU A O 10
ATOM 13954 N N . PHE A 1 64 ? -4.819 -1.753 8.925 1.00 0.00 64 PHE A N 10
ATOM 13955 C CA . PHE A 1 64 ? -3.711 -1.811 7.979 1.00 0.00 64 PHE A CA 10
ATOM 13956 C C . PHE A 1 64 ? -2.937 -0.496 7.966 1.00 0.00 64 PHE A C 10
ATOM 13957 O O . PHE A 1 64 ? -1.714 -0.482 8.105 1.00 0.00 64 PHE A O 10
ATOM 13974 N N . ASP A 1 65 ? -3.659 0.607 7.798 1.00 0.00 65 ASP A N 10
ATOM 13975 C CA . ASP A 1 65 ? -3.042 1.927 7.767 1.00 0.00 65 ASP A CA 10
ATOM 13976 C C . ASP A 1 65 ? -2.293 2.208 9.066 1.00 0.00 65 ASP A C 10
ATOM 13977 O O . ASP A 1 65 ? -1.437 3.091 9.123 1.00 0.00 65 ASP A O 10
ATOM 13986 N N . ARG A 1 66 ? -2.622 1.451 10.108 1.00 0.00 66 ARG A N 10
ATOM 13987 C CA . ARG A 1 66 ? -1.983 1.620 11.407 1.00 0.00 66 ARG A CA 10
ATOM 13988 C C . ARG A 1 66 ? -0.731 0.754 11.514 1.00 0.00 66 ARG A C 10
ATOM 13989 O O . ARG A 1 66 ? -0.086 0.703 12.562 1.00 0.00 66 ARG A O 10
ATOM 14010 N N . LEU A 1 67 ? -0.394 0.074 10.423 1.00 0.00 67 LEU A N 10
ATOM 14011 C CA . LEU A 1 67 ? 0.781 -0.790 10.394 1.00 0.00 67 LEU A CA 10
ATOM 14012 C C . LEU A 1 67 ? 2.034 0.006 10.043 1.00 0.00 67 LEU A C 10
ATOM 14013 O O . LEU A 1 67 ? 1.966 1.207 9.784 1.00 0.00 67 LEU A O 10
ATOM 14029 N N . ALA A 1 68 ? 3.177 -0.673 10.035 1.00 0.00 68 ALA A N 10
ATOM 14030 C CA . ALA A 1 68 ? 4.444 -0.031 9.712 1.00 0.00 68 ALA A CA 10
ATOM 14031 C C . ALA A 1 68 ? 4.644 0.062 8.203 1.00 0.00 68 ALA A C 10
ATOM 14032 O O . ALA A 1 68 ? 4.337 -0.877 7.467 1.00 0.00 68 ALA A O 10
ATOM 14039 N N . LEU A 1 69 ? 5.159 1.198 7.747 1.00 0.00 69 LEU A N 10
ATOM 14040 C CA . LEU A 1 69 ? 5.400 1.413 6.325 1.00 0.00 69 LEU A CA 10
ATOM 14041 C C . LEU A 1 69 ? 5.892 0.134 5.656 1.00 0.00 69 LEU A C 10
ATOM 14042 O O . LEU A 1 69 ? 5.367 -0.279 4.622 1.00 0.00 69 LEU A O 10
ATOM 14058 N N . TRP A 1 70 ? 6.901 -0.489 6.254 1.00 0.00 70 TRP A N 10
ATOM 14059 C CA . TRP A 1 70 ? 7.463 -1.724 5.717 1.00 0.00 70 TRP A CA 10
ATOM 14060 C C . TRP A 1 70 ? 6.403 -2.817 5.643 1.00 0.00 70 TRP A C 10
ATOM 14061 O O . TRP A 1 70 ? 6.349 -3.580 4.678 1.00 0.00 70 TRP A O 10
ATOM 14082 N N . LYS A 1 71 ? 5.560 -2.889 6.668 1.00 0.00 71 LYS A N 10
ATOM 14083 C CA . LYS A 1 71 ? 4.500 -3.888 6.720 1.00 0.00 71 LYS A CA 10
ATOM 14084 C C . LYS A 1 71 ? 3.437 -3.608 5.662 1.00 0.00 71 LYS A C 10
ATOM 14085 O O . LYS A 1 71 ? 2.993 -4.516 4.959 1.00 0.00 71 LYS A O 10
ATOM 14104 N N . ARG A 1 72 ? 3.033 -2.346 5.555 1.00 0.00 72 ARG A N 10
ATOM 14105 C CA . ARG A 1 72 ? 2.023 -1.948 4.583 1.00 0.00 72 ARG A CA 10
ATOM 14106 C C . ARG A 1 72 ? 2.516 -2.182 3.158 1.00 0.00 72 ARG A C 10
ATOM 14107 O O . ARG A 1 72 ? 1.723 -2.420 2.248 1.00 0.00 72 ARG A O 10
ATOM 14128 N N . ASN A 1 73 ? 3.830 -2.113 2.974 1.00 0.00 73 ASN A N 10
ATOM 14129 C CA . ASN A 1 73 ? 4.429 -2.317 1.660 1.00 0.00 73 ASN A CA 10
ATOM 14130 C C . ASN A 1 73 ? 4.879 -3.765 1.486 1.00 0.00 73 ASN A C 10
ATOM 14131 O O . ASN A 1 73 ? 5.076 -4.233 0.365 1.00 0.00 73 ASN A O 10
ATOM 14142 N N . GLU A 1 74 ? 5.040 -4.467 2.603 1.00 0.00 74 GLU A N 10
ATOM 14143 C CA . GLU A 1 74 ? 5.467 -5.861 2.573 1.00 0.00 74 GLU A CA 10
ATOM 14144 C C . GLU A 1 74 ? 4.282 -6.788 2.320 1.00 0.00 74 GLU A C 10
ATOM 14145 O O . GLU A 1 74 ? 4.376 -7.735 1.538 1.00 0.00 74 GLU A O 10
ATOM 14157 N N . LEU A 1 75 ? 3.168 -6.509 2.987 1.00 0.00 75 LEU A N 10
ATOM 14158 C CA . LEU A 1 75 ? 1.963 -7.318 2.836 1.00 0.00 75 LEU A CA 10
ATOM 14159 C C . LEU A 1 75 ? 1.466 -7.291 1.394 1.00 0.00 75 LEU A C 10
ATOM 14160 O O . LEU A 1 75 ? 1.226 -8.336 0.789 1.00 0.00 75 LEU A O 10
ATOM 14176 N N . LYS A 1 76 ? 1.317 -6.089 0.847 1.00 0.00 76 LYS A N 10
ATOM 14177 C CA . LYS A 1 76 ? 0.853 -5.924 -0.525 1.00 0.00 76 LYS A CA 10
ATOM 14178 C C . LYS A 1 76 ? 1.696 -6.755 -1.488 1.00 0.00 76 LYS A C 10
ATOM 14179 O O . LYS A 1 76 ? 1.171 -7.378 -2.411 1.00 0.00 76 LYS A O 10
ATOM 14198 N N . LYS A 1 77 ? 3.006 -6.761 -1.266 1.00 0.00 77 LYS A N 10
ATOM 14199 C CA . LYS A 1 77 ? 3.922 -7.517 -2.111 1.00 0.00 77 LYS A CA 10
ATOM 14200 C C . LYS A 1 77 ? 3.596 -9.006 -2.071 1.00 0.00 77 LYS A C 10
ATOM 14201 O O . LYS A 1 77 ? 3.755 -9.712 -3.067 1.00 0.00 77 LYS A O 10
ATOM 14220 N N . GLN A 1 78 ? 3.138 -9.476 -0.915 1.00 0.00 78 GLN A N 10
ATOM 14221 C CA . GLN A 1 78 ? 2.789 -10.882 -0.748 1.00 0.00 78 GLN A CA 10
ATOM 14222 C C . GLN A 1 78 ? 1.377 -11.156 -1.254 1.00 0.00 78 GLN A C 10
ATOM 14223 O O . GLN A 1 78 ? 1.015 -12.302 -1.522 1.00 0.00 78 GLN A O 10
ATOM 14237 N N . ALA A 1 79 ? 0.584 -10.098 -1.383 1.00 0.00 79 ALA A N 10
ATOM 14238 C CA . ALA A 1 79 ? -0.788 -10.225 -1.859 1.00 0.00 79 ALA A CA 10
ATOM 14239 C C . ALA A 1 79 ? -0.900 -9.821 -3.325 1.00 0.00 79 ALA A C 10
ATOM 14240 O O . ALA A 1 79 ? -2.001 -9.703 -3.864 1.00 0.00 79 ALA A O 10
ATOM 14247 N N . ARG A 1 80 ? 0.246 -9.609 -3.965 1.00 0.00 80 ARG A N 10
ATOM 14248 C CA . ARG A 1 80 ? 0.276 -9.216 -5.368 1.00 0.00 80 ARG A CA 10
ATOM 14249 C C . ARG A 1 80 ? -0.502 -7.921 -5.587 1.00 0.00 80 ARG A C 10
ATOM 14250 O O . ARG A 1 80 ? -1.089 -7.709 -6.649 1.00 0.00 80 ARG A O 10
ATOM 14271 N N . LEU A 1 81 ? -0.502 -7.059 -4.576 1.00 0.00 81 LEU A N 10
ATOM 14272 C CA . LEU A 1 81 ? -1.208 -5.785 -4.657 1.00 0.00 81 LEU A CA 10
ATOM 14273 C C . LEU A 1 81 ? -0.236 -4.616 -4.543 1.00 0.00 81 LEU A C 10
ATOM 14274 O O . LEU A 1 81 ? -0.644 -3.474 -4.332 1.00 0.00 81 LEU A O 10
ATOM 14290 N N . PHE A 1 82 ? 1.053 -4.908 -4.686 1.00 0.00 82 PHE A N 10
ATOM 14291 C CA . PHE A 1 82 ? 2.084 -3.881 -4.600 1.00 0.00 82 PHE A CA 10
ATOM 14292 C C . PHE A 1 82 ? 2.729 -3.642 -5.963 1.00 0.00 82 PHE A C 10
ATOM 14293 O O . PHE A 1 82 ? 2.908 -4.573 -6.748 1.00 0.00 82 PHE A O 10
ATOM 14310 N N . SER A 1 83 ? 3.075 -2.388 -6.235 1.00 0.00 83 SER A N 10
ATOM 14311 C CA . SER A 1 83 ? 3.696 -2.025 -7.504 1.00 0.00 83 SER A CA 10
ATOM 14312 C C . SER A 1 83 ? 5.140 -1.580 -7.294 1.00 0.00 83 SER A C 10
ATOM 14313 O O . SER A 1 83 ? 6.040 -1.989 -8.026 1.00 0.00 83 SER A O 10
ATOM 14321 N N . GLY A 1 84 ? 5.353 -0.737 -6.287 1.00 0.00 84 GLY A N 10
ATOM 14322 C CA . GLY A 1 84 ? 6.688 -0.249 -5.998 1.00 0.00 84 GLY A CA 10
ATOM 14323 C C . GLY A 1 84 ? 7.167 0.768 -7.016 1.00 0.00 84 GLY A C 10
ATOM 14324 O O . GLY A 1 84 ? 7.742 0.421 -8.048 1.00 0.00 84 GLY A O 10
ATOM 14328 N N . PRO A 1 85 ? 6.928 2.056 -6.729 1.00 0.00 85 PRO A N 10
ATOM 14329 C CA . PRO A 1 85 ? 7.329 3.152 -7.615 1.00 0.00 85 PRO A CA 10
ATOM 14330 C C . PRO A 1 85 ? 8.842 3.341 -7.655 1.00 0.00 85 PRO A C 10
ATOM 14331 O O . PRO A 1 85 ? 9.562 2.842 -6.791 1.00 0.00 85 PRO A O 10
ATOM 14342 N N . SER A 1 86 ? 9.317 4.064 -8.665 1.00 0.00 86 SER A N 10
ATOM 14343 C CA . SER A 1 86 ? 10.745 4.315 -8.819 1.00 0.00 86 SER A CA 10
ATOM 14344 C C . SER A 1 86 ? 11.157 5.581 -8.075 1.00 0.00 86 SER A C 10
ATOM 14345 O O . SER A 1 86 ? 10.745 6.686 -8.430 1.00 0.00 86 SER A O 10
ATOM 14353 N N . SER A 1 87 ? 11.974 5.412 -7.040 1.00 0.00 87 SER A N 10
ATOM 14354 C CA . SER A 1 87 ? 12.440 6.540 -6.241 1.00 0.00 87 SER A CA 10
ATOM 14355 C C . SER A 1 87 ? 13.318 7.469 -7.074 1.00 0.00 87 SER A C 10
ATOM 14356 O O . SER A 1 87 ? 13.965 7.039 -8.028 1.00 0.00 87 SER A O 10
ATOM 14364 N N . GLY A 1 88 ? 13.335 8.746 -6.705 1.00 0.00 88 GLY A N 10
ATOM 14365 C CA . GLY A 1 88 ? 14.136 9.717 -7.428 1.00 0.00 88 GLY A CA 10
ATOM 14366 C C . GLY A 1 88 ? 13.704 11.144 -7.155 1.00 0.00 88 GLY A C 10
ATOM 14367 O O . GLY A 1 88 ? 14.322 11.844 -6.353 1.00 0.00 88 GLY A O 10
ATOM 14371 N N . GLY A 1 1 ? -17.378 14.532 -1.632 1.00 0.00 1 GLY A N 11
ATOM 14372 C CA . GLY A 1 1 ? -18.273 14.194 -0.540 1.00 0.00 1 GLY A CA 11
ATOM 14373 C C . GLY A 1 1 ? -18.439 12.697 -0.370 1.00 0.00 1 GLY A C 11
ATOM 14374 O O . GLY A 1 1 ? -17.842 11.911 -1.106 1.00 0.00 1 GLY A O 11
ATOM 14378 N N . SER A 1 2 ? -19.251 12.300 0.605 1.00 0.00 2 SER A N 11
ATOM 14379 C CA . SER A 1 2 ? -19.490 10.887 0.873 1.00 0.00 2 SER A CA 11
ATOM 14380 C C . SER A 1 2 ? -20.760 10.408 0.176 1.00 0.00 2 SER A C 11
ATOM 14381 O O . SER A 1 2 ? -21.867 10.607 0.674 1.00 0.00 2 SER A O 11
ATOM 14389 N N . SER A 1 3 ? -20.589 9.777 -0.981 1.00 0.00 3 SER A N 11
ATOM 14390 C CA . SER A 1 3 ? -21.721 9.273 -1.751 1.00 0.00 3 SER A CA 11
ATOM 14391 C C . SER A 1 3 ? -21.824 7.755 -1.634 1.00 0.00 3 SER A C 11
ATOM 14392 O O . SER A 1 3 ? -20.814 7.053 -1.614 1.00 0.00 3 SER A O 11
ATOM 14400 N N . GLY A 1 4 ? -23.054 7.255 -1.559 1.00 0.00 4 GLY A N 11
ATOM 14401 C CA . GLY A 1 4 ? -23.267 5.824 -1.445 1.00 0.00 4 GLY A CA 11
ATOM 14402 C C . GLY A 1 4 ? -23.644 5.404 -0.039 1.00 0.00 4 GLY A C 11
ATOM 14403 O O . GLY A 1 4 ? -22.880 5.611 0.904 1.00 0.00 4 GLY A O 11
ATOM 14407 N N . SER A 1 5 ? -24.826 4.813 0.104 1.00 0.00 5 SER A N 11
ATOM 14408 C CA . SER A 1 5 ? -25.305 4.368 1.408 1.00 0.00 5 SER A CA 11
ATOM 14409 C C . SER A 1 5 ? -25.116 2.863 1.571 1.00 0.00 5 SER A C 11
ATOM 14410 O O . SER A 1 5 ? -24.765 2.384 2.649 1.00 0.00 5 SER A O 11
ATOM 14418 N N . SER A 1 6 ? -25.351 2.123 0.492 1.00 0.00 6 SER A N 11
ATOM 14419 C CA . SER A 1 6 ? -25.210 0.671 0.515 1.00 0.00 6 SER A CA 11
ATOM 14420 C C . SER A 1 6 ? -23.836 0.251 0.001 1.00 0.00 6 SER A C 11
ATOM 14421 O O . SER A 1 6 ? -23.726 -0.471 -0.989 1.00 0.00 6 SER A O 11
ATOM 14429 N N . GLY A 1 7 ? -22.790 0.708 0.683 1.00 0.00 7 GLY A N 11
ATOM 14430 C CA . GLY A 1 7 ? -21.437 0.370 0.281 1.00 0.00 7 GLY A CA 11
ATOM 14431 C C . GLY A 1 7 ? -21.248 0.424 -1.222 1.00 0.00 7 GLY A C 11
ATOM 14432 O O . GLY A 1 7 ? -20.671 -0.487 -1.814 1.00 0.00 7 GLY A O 11
ATOM 14436 N N . ASN A 1 8 ? -21.737 1.494 -1.840 1.00 0.00 8 ASN A N 11
ATOM 14437 C CA . ASN A 1 8 ? -21.621 1.662 -3.284 1.00 0.00 8 ASN A CA 11
ATOM 14438 C C . ASN A 1 8 ? -20.156 1.692 -3.712 1.00 0.00 8 ASN A C 11
ATOM 14439 O O . ASN A 1 8 ? -19.761 1.010 -4.657 1.00 0.00 8 ASN A O 11
ATOM 14450 N N . ALA A 1 9 ? -19.357 2.488 -3.010 1.00 0.00 9 ALA A N 11
ATOM 14451 C CA . ALA A 1 9 ? -17.936 2.606 -3.315 1.00 0.00 9 ALA A CA 11
ATOM 14452 C C . ALA A 1 9 ? -17.207 3.399 -2.236 1.00 0.00 9 ALA A C 11
ATOM 14453 O O . ALA A 1 9 ? -17.757 4.339 -1.663 1.00 0.00 9 ALA A O 11
ATOM 14460 N N . VAL A 1 10 ? -15.965 3.013 -1.962 1.00 0.00 10 VAL A N 11
ATOM 14461 C CA . VAL A 1 10 ? -15.159 3.688 -0.952 1.00 0.00 10 VAL A CA 11
ATOM 14462 C C . VAL A 1 10 ? -15.406 5.192 -0.968 1.00 0.00 10 VAL A C 11
ATOM 14463 O O . VAL A 1 10 ? -15.353 5.829 -2.019 1.00 0.00 10 VAL A O 11
ATOM 14476 N N . ASN A 1 11 ? -15.674 5.755 0.206 1.00 0.00 11 ASN A N 11
ATOM 14477 C CA . ASN A 1 11 ? -15.928 7.186 0.327 1.00 0.00 11 ASN A CA 11
ATOM 14478 C C . ASN A 1 11 ? -14.641 7.943 0.638 1.00 0.00 11 ASN A C 11
ATOM 14479 O O . ASN A 1 11 ? -14.643 8.898 1.415 1.00 0.00 11 ASN A O 11
ATOM 14490 N N . TRP A 1 12 ? -13.544 7.511 0.026 1.00 0.00 12 TRP A N 11
ATOM 14491 C CA . TRP A 1 12 ? -12.250 8.149 0.237 1.00 0.00 12 TRP A CA 11
ATOM 14492 C C . TRP A 1 12 ? -12.276 9.601 -0.226 1.00 0.00 12 TRP A C 11
ATOM 14493 O O . TRP A 1 12 ? -12.695 9.898 -1.344 1.00 0.00 12 TRP A O 11
ATOM 14514 N N . GLY A 1 13 ? -11.826 10.503 0.641 1.00 0.00 13 GLY A N 11
ATOM 14515 C CA . GLY A 1 13 ? -11.807 11.913 0.302 1.00 0.00 13 GLY A CA 11
ATOM 14516 C C . GLY A 1 13 ? -10.786 12.238 -0.771 1.00 0.00 13 GLY A C 11
ATOM 14517 O O . GLY A 1 13 ? -11.049 13.044 -1.663 1.00 0.00 13 GLY A O 11
ATOM 14521 N N . MET A 1 14 ? -9.618 11.610 -0.683 1.00 0.00 14 MET A N 11
ATOM 14522 C CA . MET A 1 14 ? -8.554 11.837 -1.654 1.00 0.00 14 MET A CA 11
ATOM 14523 C C . MET A 1 14 ? -9.034 11.529 -3.069 1.00 0.00 14 MET A C 11
ATOM 14524 O O . MET A 1 14 ? -9.009 12.394 -3.945 1.00 0.00 14 MET A O 11
ATOM 14538 N N . ARG A 1 15 ? -9.471 10.293 -3.285 1.00 0.00 15 ARG A N 11
ATOM 14539 C CA . ARG A 1 15 ? -9.955 9.871 -4.593 1.00 0.00 15 ARG A CA 11
ATOM 14540 C C . ARG A 1 15 ? -11.000 8.768 -4.457 1.00 0.00 15 ARG A C 11
ATOM 14541 O O . ARG A 1 15 ? -11.222 8.242 -3.367 1.00 0.00 15 ARG A O 11
ATOM 14562 N N . GLU A 1 16 ? -11.639 8.424 -5.571 1.00 0.00 16 GLU A N 11
ATOM 14563 C CA . GLU A 1 16 ? -12.662 7.384 -5.574 1.00 0.00 16 GLU A CA 11
ATOM 14564 C C . GLU A 1 16 ? -12.135 6.105 -6.218 1.00 0.00 16 GLU A C 11
ATOM 14565 O O . GLU A 1 16 ? -12.059 5.999 -7.442 1.00 0.00 16 GLU A O 11
ATOM 14577 N N . TYR A 1 17 ? -11.772 5.136 -5.385 1.00 0.00 17 TYR A N 11
ATOM 14578 C CA . TYR A 1 17 ? -11.250 3.865 -5.872 1.00 0.00 17 TYR A CA 11
ATOM 14579 C C . TYR A 1 17 ? -12.367 2.837 -6.018 1.00 0.00 17 TYR A C 11
ATOM 14580 O O . TYR A 1 17 ? -12.841 2.272 -5.032 1.00 0.00 17 TYR A O 11
ATOM 14598 N N . LYS A 1 18 ? -12.784 2.598 -7.257 1.00 0.00 18 LYS A N 11
ATOM 14599 C CA . LYS A 1 18 ? -13.845 1.637 -7.536 1.00 0.00 18 LYS A CA 11
ATOM 14600 C C . LYS A 1 18 ? -13.530 0.283 -6.908 1.00 0.00 18 LYS A C 11
ATOM 14601 O O . LYS A 1 18 ? -12.407 -0.212 -7.008 1.00 0.00 18 LYS A O 11
ATOM 14620 N N . ILE A 1 19 ? -14.529 -0.311 -6.263 1.00 0.00 19 ILE A N 11
ATOM 14621 C CA . ILE A 1 19 ? -14.359 -1.609 -5.622 1.00 0.00 19 ILE A CA 11
ATOM 14622 C C . ILE A 1 19 ? -14.070 -2.697 -6.651 1.00 0.00 19 ILE A C 11
ATOM 14623 O O . ILE A 1 19 ? -14.930 -3.043 -7.462 1.00 0.00 19 ILE A O 11
ATOM 14639 N N . TYR A 1 20 ? -12.856 -3.234 -6.612 1.00 0.00 20 TYR A N 11
ATOM 14640 C CA . TYR A 1 20 ? -12.454 -4.283 -7.541 1.00 0.00 20 TYR A CA 11
ATOM 14641 C C . TYR A 1 20 ? -12.042 -5.546 -6.792 1.00 0.00 20 TYR A C 11
ATOM 14642 O O . TYR A 1 20 ? -11.510 -5.496 -5.683 1.00 0.00 20 TYR A O 11
ATOM 14660 N N . PRO A 1 21 ? -12.295 -6.709 -7.412 1.00 0.00 21 PRO A N 11
ATOM 14661 C CA . PRO A 1 21 ? -11.958 -8.009 -6.824 1.00 0.00 21 PRO A CA 11
ATOM 14662 C C . PRO A 1 21 ? -10.453 -8.250 -6.773 1.00 0.00 21 PRO A C 11
ATOM 14663 O O . PRO A 1 21 ? -9.734 -7.951 -7.726 1.00 0.00 21 PRO A O 11
ATOM 14674 N N . TYR A 1 22 ? -9.984 -8.793 -5.655 1.00 0.00 22 TYR A N 11
ATOM 14675 C CA . TYR A 1 22 ? -8.564 -9.072 -5.479 1.00 0.00 22 TYR A CA 11
ATOM 14676 C C . TYR A 1 22 ? -7.981 -9.738 -6.723 1.00 0.00 22 TYR A C 11
ATOM 14677 O O . TYR A 1 22 ? -6.927 -9.340 -7.216 1.00 0.00 22 TYR A O 11
ATOM 14695 N N . GLU A 1 23 ? -8.678 -10.753 -7.224 1.00 0.00 23 GLU A N 11
ATOM 14696 C CA . GLU A 1 23 ? -8.230 -11.474 -8.409 1.00 0.00 23 GLU A CA 11
ATOM 14697 C C . GLU A 1 23 ? -7.694 -10.510 -9.463 1.00 0.00 23 GLU A C 11
ATOM 14698 O O . GLU A 1 23 ? -6.501 -10.509 -9.771 1.00 0.00 23 GLU A O 11
ATOM 14710 N N . LEU A 1 24 ? -8.583 -9.689 -10.013 1.00 0.00 24 LEU A N 11
ATOM 14711 C CA . LEU A 1 24 ? -8.200 -8.719 -11.032 1.00 0.00 24 LEU A CA 11
ATOM 14712 C C . LEU A 1 24 ? -7.327 -7.619 -10.437 1.00 0.00 24 LEU A C 11
ATOM 14713 O O . LEU A 1 24 ? -6.585 -6.945 -11.152 1.00 0.00 24 LEU A O 11
ATOM 14729 N N . LEU A 1 25 ? -7.420 -7.443 -9.123 1.00 0.00 25 LEU A N 11
ATOM 14730 C CA . LEU A 1 25 ? -6.638 -6.426 -8.430 1.00 0.00 25 LEU A CA 11
ATOM 14731 C C . LEU A 1 25 ? -5.229 -6.930 -8.135 1.00 0.00 25 LEU A C 11
ATOM 14732 O O . LEU A 1 25 ? -4.473 -6.297 -7.396 1.00 0.00 25 LEU A O 11
ATOM 14748 N N . LEU A 1 26 ? -4.880 -8.071 -8.719 1.00 0.00 26 LEU A N 11
ATOM 14749 C CA . LEU A 1 26 ? -3.560 -8.660 -8.521 1.00 0.00 26 LEU A CA 11
ATOM 14750 C C . LEU A 1 26 ? -2.490 -7.856 -9.253 1.00 0.00 26 LEU A C 11
ATOM 14751 O O . LEU A 1 26 ? -2.800 -6.954 -10.032 1.00 0.00 26 LEU A O 11
ATOM 14767 N N . VAL A 1 27 ? -1.229 -8.191 -9.000 1.00 0.00 27 VAL A N 11
ATOM 14768 C CA . VAL A 1 27 ? -0.112 -7.503 -9.637 1.00 0.00 27 VAL A CA 11
ATOM 14769 C C . VAL A 1 27 ? 0.928 -8.495 -10.144 1.00 0.00 27 VAL A C 11
ATOM 14770 O O . VAL A 1 27 ? 2.129 -8.229 -10.101 1.00 0.00 27 VAL A O 11
ATOM 14783 N N . THR A 1 28 ? 0.458 -9.642 -10.625 1.00 0.00 28 THR A N 11
ATOM 14784 C CA . THR A 1 28 ? 1.347 -10.676 -11.140 1.00 0.00 28 THR A CA 11
ATOM 14785 C C . THR A 1 28 ? 1.576 -10.508 -12.638 1.00 0.00 28 THR A C 11
ATOM 14786 O O . THR A 1 28 ? 0.645 -10.222 -13.391 1.00 0.00 28 THR A O 11
ATOM 14797 N N . THR A 1 29 ? 2.822 -10.687 -13.065 1.00 0.00 29 THR A N 11
ATOM 14798 C CA . THR A 1 29 ? 3.174 -10.555 -14.473 1.00 0.00 29 THR A CA 11
ATOM 14799 C C . THR A 1 29 ? 2.831 -11.822 -15.247 1.00 0.00 29 THR A C 11
ATOM 14800 O O . THR A 1 29 ? 2.223 -11.763 -16.316 1.00 0.00 29 THR A O 11
ATOM 14811 N N . ARG A 1 30 ? 3.224 -12.968 -14.701 1.00 0.00 30 ARG A N 11
ATOM 14812 C CA . ARG A 1 30 ? 2.958 -14.251 -15.341 1.00 0.00 30 ARG A CA 11
ATOM 14813 C C . ARG A 1 30 ? 1.642 -14.843 -14.846 1.00 0.00 30 ARG A C 11
ATOM 14814 O O . ARG A 1 30 ? 1.349 -16.014 -15.082 1.00 0.00 30 ARG A O 11
ATOM 14835 N N . GLY A 1 31 ? 0.852 -14.024 -14.158 1.00 0.00 31 GLY A N 11
ATOM 14836 C CA . GLY A 1 31 ? -0.423 -14.485 -13.640 1.00 0.00 31 GLY A CA 11
ATOM 14837 C C . GLY A 1 31 ? -1.597 -13.976 -14.452 1.00 0.00 31 GLY A C 11
ATOM 14838 O O . GLY A 1 31 ? -1.430 -13.544 -15.593 1.00 0.00 31 GLY A O 11
ATOM 14842 N N . ARG A 1 32 ? -2.788 -14.028 -13.865 1.00 0.00 32 ARG A N 11
ATOM 14843 C CA . ARG A 1 32 ? -3.995 -13.571 -14.543 1.00 0.00 32 ARG A CA 11
ATOM 14844 C C . ARG A 1 32 ? -4.450 -12.222 -13.993 1.00 0.00 32 ARG A C 11
ATOM 14845 O O . ARG A 1 32 ? -5.565 -12.091 -13.489 1.00 0.00 32 ARG A O 11
ATOM 14866 N N . ASN A 1 33 ? -3.579 -11.223 -14.093 1.00 0.00 33 ASN A N 11
ATOM 14867 C CA . ASN A 1 33 ? -3.892 -9.885 -13.605 1.00 0.00 33 ASN A CA 11
ATOM 14868 C C . ASN A 1 33 ? -4.478 -9.023 -14.718 1.00 0.00 33 ASN A C 11
ATOM 14869 O O . ASN A 1 33 ? -3.848 -8.819 -15.756 1.00 0.00 33 ASN A O 11
ATOM 14880 N N . ARG A 1 34 ? -5.687 -8.518 -14.494 1.00 0.00 34 ARG A N 11
ATOM 14881 C CA . ARG A 1 34 ? -6.358 -7.678 -15.478 1.00 0.00 34 ARG A CA 11
ATOM 14882 C C . ARG A 1 34 ? -6.669 -6.301 -14.897 1.00 0.00 34 ARG A C 11
ATOM 14883 O O . ARG A 1 34 ? -7.695 -5.698 -15.214 1.00 0.00 34 ARG A O 11
ATOM 14904 N N . LEU A 1 35 ? -5.776 -5.810 -14.044 1.00 0.00 35 LEU A N 11
ATOM 14905 C CA . LEU A 1 35 ? -5.954 -4.505 -13.418 1.00 0.00 35 LEU A CA 11
ATOM 14906 C C . LEU A 1 35 ? -6.620 -3.526 -14.379 1.00 0.00 35 LEU A C 11
ATOM 14907 O O . LEU A 1 35 ? -6.181 -3.336 -15.514 1.00 0.00 35 LEU A O 11
ATOM 14923 N N . PRO A 1 36 ? -7.704 -2.886 -13.916 1.00 0.00 36 PRO A N 11
ATOM 14924 C CA . PRO A 1 36 ? -8.452 -1.913 -14.717 1.00 0.00 36 PRO A CA 11
ATOM 14925 C C . PRO A 1 36 ? -7.669 -0.625 -14.945 1.00 0.00 36 PRO A C 11
ATOM 14926 O O . PRO A 1 36 ? -6.501 -0.521 -14.569 1.00 0.00 36 PRO A O 11
ATOM 14937 N N . LYS A 1 37 ? -8.318 0.355 -15.563 1.00 0.00 37 LYS A N 11
ATOM 14938 C CA . LYS A 1 37 ? -7.684 1.639 -15.840 1.00 0.00 37 LYS A CA 11
ATOM 14939 C C . LYS A 1 37 ? -8.118 2.691 -14.825 1.00 0.00 37 LYS A C 11
ATOM 14940 O O . LYS A 1 37 ? -7.854 3.881 -14.998 1.00 0.00 37 LYS A O 11
ATOM 14959 N N . ASP A 1 38 ? -8.783 2.244 -13.765 1.00 0.00 38 ASP A N 11
ATOM 14960 C CA . ASP A 1 38 ? -9.251 3.148 -12.720 1.00 0.00 38 ASP A CA 11
ATOM 14961 C C . ASP A 1 38 ? -8.712 2.727 -11.357 1.00 0.00 38 ASP A C 11
ATOM 14962 O O . ASP A 1 38 ? -9.236 3.131 -10.318 1.00 0.00 38 ASP A O 11
ATOM 14971 N N . VAL A 1 39 ? -7.661 1.913 -11.367 1.00 0.00 39 VAL A N 11
ATOM 14972 C CA . VAL A 1 39 ? -7.051 1.437 -10.131 1.00 0.00 39 VAL A CA 11
ATOM 14973 C C . VAL A 1 39 ? -5.747 2.173 -9.844 1.00 0.00 39 VAL A C 11
ATOM 14974 O O . VAL A 1 39 ? -5.120 2.723 -10.750 1.00 0.00 39 VAL A O 11
ATOM 14987 N N . ASP A 1 40 ? -5.343 2.178 -8.579 1.00 0.00 40 ASP A N 11
ATOM 14988 C CA . ASP A 1 40 ? -4.112 2.846 -8.172 1.00 0.00 40 ASP A CA 11
ATOM 14989 C C . ASP A 1 40 ? -3.046 1.827 -7.778 1.00 0.00 40 ASP A C 11
ATOM 14990 O O . ASP A 1 40 ? -3.146 1.183 -6.734 1.00 0.00 40 ASP A O 11
ATOM 14999 N N . ARG A 1 41 ? -2.029 1.687 -8.621 1.00 0.00 41 ARG A N 11
ATOM 15000 C CA . ARG A 1 41 ? -0.947 0.745 -8.363 1.00 0.00 41 ARG A CA 11
ATOM 15001 C C . ARG A 1 41 ? -0.379 0.941 -6.960 1.00 0.00 41 ARG A C 11
ATOM 15002 O O . ARG A 1 41 ? 0.319 0.074 -6.433 1.00 0.00 41 ARG A O 11
ATOM 15023 N N . THR A 1 42 ? -0.682 2.088 -6.359 1.00 0.00 42 THR A N 11
ATOM 15024 C CA . THR A 1 42 ? -0.202 2.399 -5.019 1.00 0.00 42 THR A CA 11
ATOM 15025 C C . THR A 1 42 ? -1.300 2.199 -3.981 1.00 0.00 42 THR A C 11
ATOM 15026 O O . THR A 1 42 ? -1.021 2.028 -2.794 1.00 0.00 42 THR A O 11
ATOM 15037 N N . ARG A 1 43 ? -2.548 2.219 -4.435 1.00 0.00 43 ARG A N 11
ATOM 15038 C CA . ARG A 1 43 ? -3.689 2.040 -3.544 1.00 0.00 43 ARG A CA 11
ATOM 15039 C C . ARG A 1 43 ? -4.570 0.887 -4.015 1.00 0.00 43 ARG A C 11
ATOM 15040 O O . ARG A 1 43 ? -5.772 0.861 -3.747 1.00 0.00 43 ARG A O 11
ATOM 15061 N N . LEU A 1 44 ? -3.965 -0.065 -4.717 1.00 0.00 44 LEU A N 11
ATOM 15062 C CA . LEU A 1 44 ? -4.694 -1.222 -5.225 1.00 0.00 44 LEU A CA 11
ATOM 15063 C C . LEU A 1 44 ? -5.465 -1.915 -4.106 1.00 0.00 44 LEU A C 11
ATOM 15064 O O . LEU A 1 44 ? -6.594 -2.362 -4.302 1.00 0.00 44 LEU A O 11
ATOM 15080 N N . GLU A 1 45 ? -4.847 -1.997 -2.932 1.00 0.00 45 GLU A N 11
ATOM 15081 C CA . GLU A 1 45 ? -5.476 -2.634 -1.781 1.00 0.00 45 GLU A CA 11
ATOM 15082 C C . GLU A 1 45 ? -6.747 -1.893 -1.376 1.00 0.00 45 GLU A C 11
ATOM 15083 O O . GLU A 1 45 ? -7.722 -2.504 -0.938 1.00 0.00 45 GLU A O 11
ATOM 15095 N N . ARG A 1 46 ? -6.727 -0.572 -1.525 1.00 0.00 46 ARG A N 11
ATOM 15096 C CA . ARG A 1 46 ? -7.876 0.253 -1.173 1.00 0.00 46 ARG A CA 11
ATOM 15097 C C . ARG A 1 46 ? -9.075 -0.079 -2.056 1.00 0.00 46 ARG A C 11
ATOM 15098 O O . ARG A 1 46 ? -10.219 0.206 -1.701 1.00 0.00 46 ARG A O 11
ATOM 15119 N N . HIS A 1 47 ? -8.805 -0.682 -3.210 1.00 0.00 47 HIS A N 11
ATOM 15120 C CA . HIS A 1 47 ? -9.861 -1.053 -4.144 1.00 0.00 47 HIS A CA 11
ATOM 15121 C C . HIS A 1 47 ? -10.572 -2.323 -3.685 1.00 0.00 47 HIS A C 11
ATOM 15122 O O . HIS A 1 47 ? -11.546 -2.759 -4.301 1.00 0.00 47 HIS A O 11
ATOM 15137 N N . LEU A 1 48 ? -10.080 -2.911 -2.601 1.00 0.00 48 LEU A N 11
ATOM 15138 C CA . LEU A 1 48 ? -10.668 -4.131 -2.059 1.00 0.00 48 LEU A CA 11
ATOM 15139 C C . LEU A 1 48 ? -11.699 -3.808 -0.983 1.00 0.00 48 LEU A C 11
ATOM 15140 O O . LEU A 1 48 ? -11.420 -3.058 -0.047 1.00 0.00 48 LEU A O 11
ATOM 15156 N N . SER A 1 49 ? -12.891 -4.380 -1.121 1.00 0.00 49 SER A N 11
ATOM 15157 C CA . SER A 1 49 ? -13.965 -4.151 -0.162 1.00 0.00 49 SER A CA 11
ATOM 15158 C C . SER A 1 49 ? -13.564 -4.636 1.228 1.00 0.00 49 SER A C 11
ATOM 15159 O O . SER A 1 49 ? -12.958 -5.697 1.375 1.00 0.00 49 SER A O 11
ATOM 15167 N N . GLN A 1 50 ? -13.908 -3.851 2.244 1.00 0.00 50 GLN A N 11
ATOM 15168 C CA . GLN A 1 50 ? -13.584 -4.200 3.622 1.00 0.00 50 GLN A CA 11
ATOM 15169 C C . GLN A 1 50 ? -13.757 -5.697 3.860 1.00 0.00 50 GLN A C 11
ATOM 15170 O O . GLN A 1 50 ? -13.122 -6.271 4.744 1.00 0.00 50 GLN A O 11
ATOM 15184 N N . GLU A 1 51 ? -14.621 -6.322 3.065 1.00 0.00 51 GLU A N 11
ATOM 15185 C CA . GLU A 1 51 ? -14.877 -7.751 3.191 1.00 0.00 51 GLU A CA 11
ATOM 15186 C C . GLU A 1 51 ? -13.711 -8.564 2.635 1.00 0.00 51 GLU A C 11
ATOM 15187 O O . GLU A 1 51 ? -13.233 -9.499 3.276 1.00 0.00 51 GLU A O 11
ATOM 15199 N N . GLU A 1 52 ? -13.261 -8.200 1.438 1.00 0.00 52 GLU A N 11
ATOM 15200 C CA . GLU A 1 52 ? -12.153 -8.896 0.795 1.00 0.00 52 GLU A CA 11
ATOM 15201 C C . GLU A 1 52 ? -10.814 -8.400 1.332 1.00 0.00 52 GLU A C 11
ATOM 15202 O O . GLU A 1 52 ? -9.981 -9.188 1.780 1.00 0.00 52 GLU A O 11
ATOM 15214 N N . PHE A 1 53 ? -10.613 -7.087 1.282 1.00 0.00 53 PHE A N 11
ATOM 15215 C CA . PHE A 1 53 ? -9.375 -6.484 1.761 1.00 0.00 53 PHE A CA 11
ATOM 15216 C C . PHE A 1 53 ? -8.868 -7.202 3.008 1.00 0.00 53 PHE A C 11
ATOM 15217 O O . PHE A 1 53 ? -7.661 -7.307 3.230 1.00 0.00 53 PHE A O 11
ATOM 15234 N N . TYR A 1 54 ? -9.797 -7.693 3.820 1.00 0.00 54 TYR A N 11
ATOM 15235 C CA . TYR A 1 54 ? -9.446 -8.398 5.047 1.00 0.00 54 TYR A CA 11
ATOM 15236 C C . TYR A 1 54 ? -9.141 -9.865 4.764 1.00 0.00 54 TYR A C 11
ATOM 15237 O O . TYR A 1 54 ? -8.220 -10.441 5.341 1.00 0.00 54 TYR A O 11
ATOM 15255 N N . GLN A 1 55 ? -9.922 -10.463 3.869 1.00 0.00 55 GLN A N 11
ATOM 15256 C CA . GLN A 1 55 ? -9.736 -11.864 3.509 1.00 0.00 55 GLN A CA 11
ATOM 15257 C C . GLN A 1 55 ? -8.393 -12.074 2.818 1.00 0.00 55 GLN A C 11
ATOM 15258 O O . GLN A 1 55 ? -7.914 -13.202 2.699 1.00 0.00 55 GLN A O 11
ATOM 15272 N N . VAL A 1 56 ? -7.789 -10.981 2.362 1.00 0.00 56 VAL A N 11
ATOM 15273 C CA . VAL A 1 56 ? -6.500 -11.045 1.683 1.00 0.00 56 VAL A CA 11
ATOM 15274 C C . VAL A 1 56 ? -5.358 -10.727 2.641 1.00 0.00 56 VAL A C 11
ATOM 15275 O O . VAL A 1 56 ? -4.443 -11.530 2.822 1.00 0.00 56 VAL A O 11
ATOM 15288 N N . PHE A 1 57 ? -5.418 -9.549 3.253 1.00 0.00 57 PHE A N 11
ATOM 15289 C CA . PHE A 1 57 ? -4.388 -9.122 4.194 1.00 0.00 57 PHE A CA 11
ATOM 15290 C C . PHE A 1 57 ? -4.626 -9.729 5.573 1.00 0.00 57 PHE A C 11
ATOM 15291 O O . PHE A 1 57 ? -3.682 -10.025 6.305 1.00 0.00 57 PHE A O 11
ATOM 15308 N N . GLY A 1 58 ? -5.896 -9.911 5.922 1.00 0.00 58 GLY A N 11
ATOM 15309 C CA . GLY A 1 58 ? -6.236 -10.481 7.213 1.00 0.00 58 GLY A CA 11
ATOM 15310 C C . GLY A 1 58 ? -6.569 -9.421 8.244 1.00 0.00 58 GLY A C 11
ATOM 15311 O O . GLY A 1 58 ? -6.464 -9.662 9.447 1.00 0.00 58 GLY A O 11
ATOM 15315 N N . MET A 1 59 ? -6.969 -8.244 7.774 1.00 0.00 59 MET A N 11
ATOM 15316 C CA . MET A 1 59 ? -7.317 -7.144 8.665 1.00 0.00 59 MET A CA 11
ATOM 15317 C C . MET A 1 59 ? -8.111 -6.073 7.923 1.00 0.00 59 MET A C 11
ATOM 15318 O O . MET A 1 59 ? -8.293 -6.152 6.708 1.00 0.00 59 MET A O 11
ATOM 15332 N N . THR A 1 60 ? -8.582 -5.073 8.662 1.00 0.00 60 THR A N 11
ATOM 15333 C CA . THR A 1 60 ? -9.357 -3.988 8.074 1.00 0.00 60 THR A CA 11
ATOM 15334 C C . THR A 1 60 ? -8.468 -2.798 7.733 1.00 0.00 60 THR A C 11
ATOM 15335 O O . THR A 1 60 ? -7.552 -2.461 8.484 1.00 0.00 60 THR A O 11
ATOM 15346 N N . ILE A 1 61 ? -8.743 -2.166 6.598 1.00 0.00 61 ILE A N 11
ATOM 15347 C CA . ILE A 1 61 ? -7.968 -1.012 6.160 1.00 0.00 61 ILE A CA 11
ATOM 15348 C C . ILE A 1 61 ? -7.597 -0.119 7.339 1.00 0.00 61 ILE A C 11
ATOM 15349 O O . ILE A 1 61 ? -6.485 0.405 7.409 1.00 0.00 61 ILE A O 11
ATOM 15365 N N . SER A 1 62 ? -8.536 0.050 8.265 1.00 0.00 62 SER A N 11
ATOM 15366 C CA . SER A 1 62 ? -8.309 0.881 9.441 1.00 0.00 62 SER A CA 11
ATOM 15367 C C . SER A 1 62 ? -7.087 0.401 10.218 1.00 0.00 62 SER A C 11
ATOM 15368 O O . SER A 1 62 ? -6.270 1.204 10.669 1.00 0.00 62 SER A O 11
ATOM 15376 N N . GLU A 1 63 ? -6.969 -0.914 10.370 1.00 0.00 63 GLU A N 11
ATOM 15377 C CA . GLU A 1 63 ? -5.847 -1.502 11.093 1.00 0.00 63 GLU A CA 11
ATOM 15378 C C . GLU A 1 63 ? -4.595 -1.535 10.221 1.00 0.00 63 GLU A C 11
ATOM 15379 O O . GLU A 1 63 ? -3.478 -1.370 10.712 1.00 0.00 63 GLU A O 11
ATOM 15391 N N . PHE A 1 64 ? -4.790 -1.751 8.924 1.00 0.00 64 PHE A N 11
ATOM 15392 C CA . PHE A 1 64 ? -3.678 -1.808 7.983 1.00 0.00 64 PHE A CA 11
ATOM 15393 C C . PHE A 1 64 ? -2.902 -0.494 7.977 1.00 0.00 64 PHE A C 11
ATOM 15394 O O . PHE A 1 64 ? -1.672 -0.487 8.029 1.00 0.00 64 PHE A O 11
ATOM 15411 N N . ASP A 1 65 ? -3.630 0.615 7.914 1.00 0.00 65 ASP A N 11
ATOM 15412 C CA . ASP A 1 65 ? -3.012 1.936 7.903 1.00 0.00 65 ASP A CA 11
ATOM 15413 C C . ASP A 1 65 ? -2.264 2.198 9.206 1.00 0.00 65 ASP A C 11
ATOM 15414 O O . ASP A 1 65 ? -1.430 3.100 9.284 1.00 0.00 65 ASP A O 11
ATOM 15423 N N . ARG A 1 66 ? -2.569 1.403 10.227 1.00 0.00 66 ARG A N 11
ATOM 15424 C CA . ARG A 1 66 ? -1.927 1.551 11.528 1.00 0.00 66 ARG A CA 11
ATOM 15425 C C . ARG A 1 66 ? -0.681 0.675 11.622 1.00 0.00 66 ARG A C 11
ATOM 15426 O O . ARG A 1 66 ? -0.050 0.586 12.676 1.00 0.00 66 ARG A O 11
ATOM 15447 N N . LEU A 1 67 ? -0.333 0.030 10.514 1.00 0.00 67 LEU A N 11
ATOM 15448 C CA . LEU A 1 67 ? 0.838 -0.839 10.470 1.00 0.00 67 LEU A CA 11
ATOM 15449 C C . LEU A 1 67 ? 2.093 -0.045 10.123 1.00 0.00 67 LEU A C 11
ATOM 15450 O O . LEU A 1 67 ? 2.031 1.160 9.882 1.00 0.00 67 LEU A O 11
ATOM 15466 N N . ALA A 1 68 ? 3.232 -0.730 10.097 1.00 0.00 68 ALA A N 11
ATOM 15467 C CA . ALA A 1 68 ? 4.501 -0.090 9.774 1.00 0.00 68 ALA A CA 11
ATOM 15468 C C . ALA A 1 68 ? 4.699 0.007 8.266 1.00 0.00 68 ALA A C 11
ATOM 15469 O O . ALA A 1 68 ? 4.368 -0.920 7.525 1.00 0.00 68 ALA A O 11
ATOM 15476 N N . LEU A 1 69 ? 5.241 1.133 7.816 1.00 0.00 69 LEU A N 11
ATOM 15477 C CA . LEU A 1 69 ? 5.483 1.352 6.394 1.00 0.00 69 LEU A CA 11
ATOM 15478 C C . LEU A 1 69 ? 5.958 0.069 5.719 1.00 0.00 69 LEU A C 11
ATOM 15479 O O . LEU A 1 69 ? 5.422 -0.337 4.688 1.00 0.00 69 LEU A O 11
ATOM 15495 N N . TRP A 1 70 ? 6.966 -0.565 6.309 1.00 0.00 70 TRP A N 11
ATOM 15496 C CA . TRP A 1 70 ? 7.512 -1.803 5.765 1.00 0.00 70 TRP A CA 11
ATOM 15497 C C . TRP A 1 70 ? 6.437 -2.882 5.683 1.00 0.00 70 TRP A C 11
ATOM 15498 O O . TRP A 1 70 ? 6.378 -3.641 4.715 1.00 0.00 70 TRP A O 11
ATOM 15519 N N . LYS A 1 71 ? 5.589 -2.945 6.704 1.00 0.00 71 LYS A N 11
ATOM 15520 C CA . LYS A 1 71 ? 4.515 -3.930 6.746 1.00 0.00 71 LYS A CA 11
ATOM 15521 C C . LYS A 1 71 ? 3.457 -3.628 5.690 1.00 0.00 71 LYS A C 11
ATOM 15522 O O . LYS A 1 71 ? 3.002 -4.524 4.979 1.00 0.00 71 LYS A O 11
ATOM 15541 N N . ARG A 1 72 ? 3.071 -2.360 5.592 1.00 0.00 72 ARG A N 11
ATOM 15542 C CA . ARG A 1 72 ? 2.066 -1.940 4.623 1.00 0.00 72 ARG A CA 11
ATOM 15543 C C . ARG A 1 72 ? 2.566 -2.151 3.196 1.00 0.00 72 ARG A C 11
ATOM 15544 O O . ARG A 1 72 ? 1.777 -2.367 2.277 1.00 0.00 72 ARG A O 11
ATOM 15565 N N . ASN A 1 73 ? 3.882 -2.086 3.020 1.00 0.00 73 ASN A N 11
ATOM 15566 C CA . ASN A 1 73 ? 4.487 -2.269 1.706 1.00 0.00 73 ASN A CA 11
ATOM 15567 C C . ASN A 1 73 ? 4.938 -3.713 1.511 1.00 0.00 73 ASN A C 11
ATOM 15568 O O . ASN A 1 73 ? 5.148 -4.161 0.384 1.00 0.00 73 ASN A O 11
ATOM 15579 N N . GLU A 1 74 ? 5.083 -4.437 2.617 1.00 0.00 74 GLU A N 11
ATOM 15580 C CA . GLU A 1 74 ? 5.509 -5.831 2.566 1.00 0.00 74 GLU A CA 11
ATOM 15581 C C . GLU A 1 74 ? 4.320 -6.754 2.313 1.00 0.00 74 GLU A C 11
ATOM 15582 O O . GLU A 1 74 ? 4.403 -7.687 1.513 1.00 0.00 74 GLU A O 11
ATOM 15594 N N . LEU A 1 75 ? 3.215 -6.487 3.000 1.00 0.00 75 LEU A N 11
ATOM 15595 C CA . LEU A 1 75 ? 2.008 -7.294 2.852 1.00 0.00 75 LEU A CA 11
ATOM 15596 C C . LEU A 1 75 ? 1.506 -7.261 1.412 1.00 0.00 75 LEU A C 11
ATOM 15597 O O . LEU A 1 75 ? 1.316 -8.304 0.785 1.00 0.00 75 LEU A O 11
ATOM 15613 N N . LYS A 1 76 ? 1.295 -6.057 0.891 1.00 0.00 76 LYS A N 11
ATOM 15614 C CA . LYS A 1 76 ? 0.818 -5.888 -0.476 1.00 0.00 76 LYS A CA 11
ATOM 15615 C C . LYS A 1 76 ? 1.676 -6.683 -1.455 1.00 0.00 76 LYS A C 11
ATOM 15616 O O . LYS A 1 76 ? 1.169 -7.252 -2.422 1.00 0.00 76 LYS A O 11
ATOM 15635 N N . LYS A 1 77 ? 2.979 -6.721 -1.196 1.00 0.00 77 LYS A N 11
ATOM 15636 C CA . LYS A 1 77 ? 3.908 -7.449 -2.051 1.00 0.00 77 LYS A CA 11
ATOM 15637 C C . LYS A 1 77 ? 3.585 -8.940 -2.061 1.00 0.00 77 LYS A C 11
ATOM 15638 O O . LYS A 1 77 ? 3.756 -9.614 -3.076 1.00 0.00 77 LYS A O 11
ATOM 15657 N N . GLN A 1 78 ? 3.117 -9.447 -0.925 1.00 0.00 78 GLN A N 11
ATOM 15658 C CA . GLN A 1 78 ? 2.770 -10.858 -0.804 1.00 0.00 78 GLN A CA 11
ATOM 15659 C C . GLN A 1 78 ? 1.359 -11.117 -1.323 1.00 0.00 78 GLN A C 11
ATOM 15660 O O . GLN A 1 78 ? 0.999 -12.254 -1.628 1.00 0.00 78 GLN A O 11
ATOM 15674 N N . ALA A 1 79 ? 0.565 -10.056 -1.420 1.00 0.00 79 ALA A N 11
ATOM 15675 C CA . ALA A 1 79 ? -0.805 -10.169 -1.903 1.00 0.00 79 ALA A CA 11
ATOM 15676 C C . ALA A 1 79 ? -0.913 -9.725 -3.358 1.00 0.00 79 ALA A C 11
ATOM 15677 O O . ALA A 1 79 ? -2.012 -9.557 -3.886 1.00 0.00 79 ALA A O 11
ATOM 15684 N N . ARG A 1 80 ? 0.235 -9.536 -4.001 1.00 0.00 80 ARG A N 11
ATOM 15685 C CA . ARG A 1 80 ? 0.270 -9.110 -5.395 1.00 0.00 80 ARG A CA 11
ATOM 15686 C C . ARG A 1 80 ? -0.517 -7.817 -5.587 1.00 0.00 80 ARG A C 11
ATOM 15687 O O . ARG A 1 80 ? -1.096 -7.582 -6.649 1.00 0.00 80 ARG A O 11
ATOM 15708 N N . LEU A 1 81 ? -0.534 -6.982 -4.554 1.00 0.00 81 LEU A N 11
ATOM 15709 C CA . LEU A 1 81 ? -1.249 -5.712 -4.609 1.00 0.00 81 LEU A CA 11
ATOM 15710 C C . LEU A 1 81 ? -0.285 -4.537 -4.479 1.00 0.00 81 LEU A C 11
ATOM 15711 O O . LEU A 1 81 ? -0.700 -3.404 -4.235 1.00 0.00 81 LEU A O 11
ATOM 15727 N N . PHE A 1 82 ? 1.004 -4.815 -4.645 1.00 0.00 82 PHE A N 11
ATOM 15728 C CA . PHE A 1 82 ? 2.027 -3.781 -4.548 1.00 0.00 82 PHE A CA 11
ATOM 15729 C C . PHE A 1 82 ? 2.716 -3.569 -5.893 1.00 0.00 82 PHE A C 11
ATOM 15730 O O . PHE A 1 82 ? 2.894 -4.510 -6.666 1.00 0.00 82 PHE A O 11
ATOM 15747 N N . SER A 1 83 ? 3.101 -2.327 -6.164 1.00 0.00 83 SER A N 11
ATOM 15748 C CA . SER A 1 83 ? 3.767 -1.989 -7.417 1.00 0.00 83 SER A CA 11
ATOM 15749 C C . SER A 1 83 ? 4.996 -1.122 -7.163 1.00 0.00 83 SER A C 11
ATOM 15750 O O . SER A 1 83 ? 6.052 -1.332 -7.759 1.00 0.00 83 SER A O 11
ATOM 15758 N N . GLY A 1 84 ? 4.851 -0.146 -6.272 1.00 0.00 84 GLY A N 11
ATOM 15759 C CA . GLY A 1 84 ? 5.956 0.738 -5.954 1.00 0.00 84 GLY A CA 11
ATOM 15760 C C . GLY A 1 84 ? 5.597 2.201 -6.128 1.00 0.00 84 GLY A C 11
ATOM 15761 O O . GLY A 1 84 ? 5.337 2.670 -7.236 1.00 0.00 84 GLY A O 11
ATOM 15765 N N . PRO A 1 85 ? 5.579 2.947 -5.014 1.00 0.00 85 PRO A N 11
ATOM 15766 C CA . PRO A 1 85 ? 5.249 4.375 -5.022 1.00 0.00 85 PRO A CA 11
ATOM 15767 C C . PRO A 1 85 ? 6.335 5.216 -5.685 1.00 0.00 85 PRO A C 11
ATOM 15768 O O . PRO A 1 85 ? 7.284 5.648 -5.031 1.00 0.00 85 PRO A O 11
ATOM 15779 N N . SER A 1 86 ? 6.188 5.446 -6.986 1.00 0.00 86 SER A N 11
ATOM 15780 C CA . SER A 1 86 ? 7.158 6.234 -7.737 1.00 0.00 86 SER A CA 11
ATOM 15781 C C . SER A 1 86 ? 7.055 7.712 -7.376 1.00 0.00 86 SER A C 11
ATOM 15782 O O . SER A 1 86 ? 6.111 8.135 -6.707 1.00 0.00 86 SER A O 11
ATOM 15790 N N . SER A 1 87 ? 8.032 8.494 -7.823 1.00 0.00 87 SER A N 11
ATOM 15791 C CA . SER A 1 87 ? 8.054 9.925 -7.545 1.00 0.00 87 SER A CA 11
ATOM 15792 C C . SER A 1 87 ? 8.064 10.731 -8.840 1.00 0.00 87 SER A C 11
ATOM 15793 O O . SER A 1 87 ? 7.309 11.690 -8.993 1.00 0.00 87 SER A O 11
ATOM 15801 N N . GLY A 1 88 ? 8.926 10.333 -9.771 1.00 0.00 88 GLY A N 11
ATOM 15802 C CA . GLY A 1 88 ? 9.019 11.028 -11.041 1.00 0.00 88 GLY A CA 11
ATOM 15803 C C . GLY A 1 88 ? 7.719 10.990 -11.820 1.00 0.00 88 GLY A C 11
ATOM 15804 O O . GLY A 1 88 ? 7.683 10.527 -12.960 1.00 0.00 88 GLY A O 11
ATOM 15808 N N . GLY A 1 1 ? -25.999 17.318 3.194 1.00 0.00 1 GLY A N 12
ATOM 15809 C CA . GLY A 1 1 ? -25.575 15.982 2.818 1.00 0.00 1 GLY A CA 12
ATOM 15810 C C . GLY A 1 1 ? -26.091 15.573 1.453 1.00 0.00 1 GLY A C 12
ATOM 15811 O O . GLY A 1 1 ? -26.512 16.417 0.662 1.00 0.00 1 GLY A O 12
ATOM 15815 N N . SER A 1 2 ? -26.057 14.273 1.174 1.00 0.00 2 SER A N 12
ATOM 15816 C CA . SER A 1 2 ? -26.520 13.754 -0.108 1.00 0.00 2 SER A CA 12
ATOM 15817 C C . SER A 1 2 ? -28.031 13.545 -0.095 1.00 0.00 2 SER A C 12
ATOM 15818 O O . SER A 1 2 ? -28.745 14.043 -0.966 1.00 0.00 2 SER A O 12
ATOM 15826 N N . SER A 1 3 ? -28.512 12.804 0.898 1.00 0.00 3 SER A N 12
ATOM 15827 C CA . SER A 1 3 ? -29.937 12.525 1.023 1.00 0.00 3 SER A CA 12
ATOM 15828 C C . SER A 1 3 ? -30.530 12.110 -0.320 1.00 0.00 3 SER A C 12
ATOM 15829 O O . SER A 1 3 ? -31.618 12.545 -0.693 1.00 0.00 3 SER A O 12
ATOM 15837 N N . GLY A 1 4 ? -29.803 11.264 -1.045 1.00 0.00 4 GLY A N 12
ATOM 15838 C CA . GLY A 1 4 ? -30.271 10.804 -2.339 1.00 0.00 4 GLY A CA 12
ATOM 15839 C C . GLY A 1 4 ? -29.333 9.793 -2.969 1.00 0.00 4 GLY A C 12
ATOM 15840 O O . GLY A 1 4 ? -28.113 9.920 -2.865 1.00 0.00 4 GLY A O 12
ATOM 15844 N N . SER A 1 5 ? -29.903 8.786 -3.622 1.00 0.00 5 SER A N 12
ATOM 15845 C CA . SER A 1 5 ? -29.109 7.746 -4.267 1.00 0.00 5 SER A CA 12
ATOM 15846 C C . SER A 1 5 ? -27.850 8.335 -4.895 1.00 0.00 5 SER A C 12
ATOM 15847 O O . SER A 1 5 ? -27.920 9.073 -5.877 1.00 0.00 5 SER A O 12
ATOM 15855 N N . SER A 1 6 ? -26.698 8.002 -4.320 1.00 0.00 6 SER A N 12
ATOM 15856 C CA . SER A 1 6 ? -25.422 8.500 -4.820 1.00 0.00 6 SER A CA 12
ATOM 15857 C C . SER A 1 6 ? -24.626 7.382 -5.486 1.00 0.00 6 SER A C 12
ATOM 15858 O O . SER A 1 6 ? -24.342 7.434 -6.681 1.00 0.00 6 SER A O 12
ATOM 15866 N N . GLY A 1 7 ? -24.269 6.370 -4.701 1.00 0.00 7 GLY A N 12
ATOM 15867 C CA . GLY A 1 7 ? -23.508 5.253 -5.230 1.00 0.00 7 GLY A CA 12
ATOM 15868 C C . GLY A 1 7 ? -22.730 4.520 -4.155 1.00 0.00 7 GLY A C 12
ATOM 15869 O O . GLY A 1 7 ? -22.587 5.014 -3.038 1.00 0.00 7 GLY A O 12
ATOM 15873 N N . ASN A 1 8 ? -22.228 3.337 -4.493 1.00 0.00 8 ASN A N 12
ATOM 15874 C CA . ASN A 1 8 ? -21.463 2.533 -3.548 1.00 0.00 8 ASN A CA 12
ATOM 15875 C C . ASN A 1 8 ? -19.984 2.515 -3.922 1.00 0.00 8 ASN A C 12
ATOM 15876 O O . ASN A 1 8 ? -19.607 2.020 -4.984 1.00 0.00 8 ASN A O 12
ATOM 15887 N N . ALA A 1 9 ? -19.150 3.058 -3.041 1.00 0.00 9 ALA A N 12
ATOM 15888 C CA . ALA A 1 9 ? -17.712 3.102 -3.276 1.00 0.00 9 ALA A CA 12
ATOM 15889 C C . ALA A 1 9 ? -16.971 3.630 -2.053 1.00 0.00 9 ALA A C 12
ATOM 15890 O O . ALA A 1 9 ? -17.518 4.410 -1.272 1.00 0.00 9 ALA A O 12
ATOM 15897 N N . VAL A 1 10 ? -15.724 3.201 -1.891 1.00 0.00 10 VAL A N 12
ATOM 15898 C CA . VAL A 1 10 ? -14.907 3.631 -0.762 1.00 0.00 10 VAL A CA 12
ATOM 15899 C C . VAL A 1 10 ? -15.223 5.070 -0.372 1.00 0.00 10 VAL A C 12
ATOM 15900 O O . VAL A 1 10 ? -15.428 5.926 -1.232 1.00 0.00 10 VAL A O 12
ATOM 15913 N N . ASN A 1 11 ? -15.260 5.330 0.931 1.00 0.00 11 ASN A N 12
ATOM 15914 C CA . ASN A 1 11 ? -15.551 6.667 1.435 1.00 0.00 11 ASN A CA 12
ATOM 15915 C C . ASN A 1 11 ? -14.278 7.502 1.532 1.00 0.00 11 ASN A C 12
ATOM 15916 O O . ASN A 1 11 ? -14.165 8.384 2.383 1.00 0.00 11 ASN A O 12
ATOM 15927 N N . TRP A 1 12 ? -13.322 7.216 0.655 1.00 0.00 12 TRP A N 12
ATOM 15928 C CA . TRP A 1 12 ? -12.056 7.940 0.642 1.00 0.00 12 TRP A CA 12
ATOM 15929 C C . TRP A 1 12 ? -12.242 9.351 0.093 1.00 0.00 12 TRP A C 12
ATOM 15930 O O . TRP A 1 12 ? -13.362 9.777 -0.183 1.00 0.00 12 TRP A O 12
ATOM 15951 N N . GLY A 1 13 ? -11.135 10.071 -0.063 1.00 0.00 13 GLY A N 12
ATOM 15952 C CA . GLY A 1 13 ? -11.199 11.426 -0.579 1.00 0.00 13 GLY A CA 12
ATOM 15953 C C . GLY A 1 13 ? -10.137 11.699 -1.626 1.00 0.00 13 GLY A C 12
ATOM 15954 O O . GLY A 1 13 ? -10.453 12.050 -2.762 1.00 0.00 13 GLY A O 12
ATOM 15958 N N . MET A 1 14 ? -8.875 11.538 -1.242 1.00 0.00 14 MET A N 12
ATOM 15959 C CA . MET A 1 14 ? -7.763 11.770 -2.157 1.00 0.00 14 MET A CA 12
ATOM 15960 C C . MET A 1 14 ? -8.128 11.344 -3.575 1.00 0.00 14 MET A C 12
ATOM 15961 O O . MET A 1 14 ? -7.812 12.037 -4.542 1.00 0.00 14 MET A O 12
ATOM 15975 N N . ARG A 1 15 ? -8.796 10.201 -3.692 1.00 0.00 15 ARG A N 12
ATOM 15976 C CA . ARG A 1 15 ? -9.202 9.682 -4.993 1.00 0.00 15 ARG A CA 12
ATOM 15977 C C . ARG A 1 15 ? -10.385 8.728 -4.852 1.00 0.00 15 ARG A C 12
ATOM 15978 O O . ARG A 1 15 ? -10.719 8.298 -3.749 1.00 0.00 15 ARG A O 12
ATOM 15999 N N . GLU A 1 16 ? -11.013 8.403 -5.978 1.00 0.00 16 GLU A N 12
ATOM 16000 C CA . GLU A 1 16 ? -12.159 7.501 -5.979 1.00 0.00 16 GLU A CA 12
ATOM 16001 C C . GLU A 1 16 ? -11.751 6.105 -6.441 1.00 0.00 16 GLU A C 12
ATOM 16002 O O . GLU A 1 16 ? -11.852 5.776 -7.623 1.00 0.00 16 GLU A O 12
ATOM 16014 N N . TYR A 1 17 ? -11.290 5.289 -5.500 1.00 0.00 17 TYR A N 12
ATOM 16015 C CA . TYR A 1 17 ? -10.864 3.929 -5.809 1.00 0.00 17 TYR A CA 12
ATOM 16016 C C . TYR A 1 17 ? -12.062 2.986 -5.878 1.00 0.00 17 TYR A C 12
ATOM 16017 O O . TYR A 1 17 ? -12.597 2.566 -4.852 1.00 0.00 17 TYR A O 12
ATOM 16035 N N . LYS A 1 18 ? -12.476 2.655 -7.096 1.00 0.00 18 LYS A N 12
ATOM 16036 C CA . LYS A 1 18 ? -13.609 1.760 -7.303 1.00 0.00 18 LYS A CA 12
ATOM 16037 C C . LYS A 1 18 ? -13.359 0.407 -6.646 1.00 0.00 18 LYS A C 12
ATOM 16038 O O . LYS A 1 18 ? -12.223 -0.062 -6.581 1.00 0.00 18 LYS A O 12
ATOM 16057 N N . ILE A 1 19 ? -14.428 -0.216 -6.160 1.00 0.00 19 ILE A N 12
ATOM 16058 C CA . ILE A 1 19 ? -14.324 -1.517 -5.510 1.00 0.00 19 ILE A CA 12
ATOM 16059 C C . ILE A 1 19 ? -14.049 -2.619 -6.528 1.00 0.00 19 ILE A C 12
ATOM 16060 O O . ILE A 1 19 ? -14.930 -2.999 -7.300 1.00 0.00 19 ILE A O 12
ATOM 16076 N N . TYR A 1 20 ? -12.823 -3.130 -6.521 1.00 0.00 20 TYR A N 12
ATOM 16077 C CA . TYR A 1 20 ? -12.432 -4.189 -7.443 1.00 0.00 20 TYR A CA 12
ATOM 16078 C C . TYR A 1 20 ? -12.026 -5.449 -6.685 1.00 0.00 20 TYR A C 12
ATOM 16079 O O . TYR A 1 20 ? -11.486 -5.394 -5.580 1.00 0.00 20 TYR A O 12
ATOM 16097 N N . PRO A 1 21 ? -12.293 -6.615 -7.293 1.00 0.00 21 PRO A N 12
ATOM 16098 C CA . PRO A 1 21 ? -11.964 -7.913 -6.695 1.00 0.00 21 PRO A CA 12
ATOM 16099 C C . PRO A 1 21 ? -10.461 -8.166 -6.652 1.00 0.00 21 PRO A C 12
ATOM 16100 O O . PRO A 1 21 ? -9.738 -7.837 -7.593 1.00 0.00 21 PRO A O 12
ATOM 16111 N N . TYR A 1 22 ? -9.996 -8.754 -5.554 1.00 0.00 22 TYR A N 12
ATOM 16112 C CA . TYR A 1 22 ? -8.578 -9.050 -5.388 1.00 0.00 22 TYR A CA 12
ATOM 16113 C C . TYR A 1 22 ? -8.013 -9.724 -6.634 1.00 0.00 22 TYR A C 12
ATOM 16114 O O . TYR A 1 22 ? -6.950 -9.349 -7.127 1.00 0.00 22 TYR A O 12
ATOM 16132 N N . GLU A 1 23 ? -8.733 -10.722 -7.137 1.00 0.00 23 GLU A N 12
ATOM 16133 C CA . GLU A 1 23 ? -8.303 -11.450 -8.326 1.00 0.00 23 GLU A CA 12
ATOM 16134 C C . GLU A 1 23 ? -7.758 -10.493 -9.382 1.00 0.00 23 GLU A C 12
ATOM 16135 O O . GLU A 1 23 ? -6.566 -10.504 -9.691 1.00 0.00 23 GLU A O 12
ATOM 16147 N N . LEU A 1 24 ? -8.639 -9.665 -9.933 1.00 0.00 24 LEU A N 12
ATOM 16148 C CA . LEU A 1 24 ? -8.248 -8.701 -10.955 1.00 0.00 24 LEU A CA 12
ATOM 16149 C C . LEU A 1 24 ? -7.354 -7.615 -10.366 1.00 0.00 24 LEU A C 12
ATOM 16150 O O . LEU A 1 24 ? -6.603 -6.955 -11.087 1.00 0.00 24 LEU A O 12
ATOM 16166 N N . LEU A 1 25 ? -7.437 -7.436 -9.053 1.00 0.00 25 LEU A N 12
ATOM 16167 C CA . LEU A 1 25 ? -6.633 -6.431 -8.365 1.00 0.00 25 LEU A CA 12
ATOM 16168 C C . LEU A 1 25 ? -5.230 -6.958 -8.079 1.00 0.00 25 LEU A C 12
ATOM 16169 O O . LEU A 1 25 ? -4.462 -6.340 -7.341 1.00 0.00 25 LEU A O 12
ATOM 16185 N N . LEU A 1 26 ? -4.902 -8.102 -8.670 1.00 0.00 26 LEU A N 12
ATOM 16186 C CA . LEU A 1 26 ? -3.591 -8.712 -8.480 1.00 0.00 26 LEU A CA 12
ATOM 16187 C C . LEU A 1 26 ? -2.512 -7.922 -9.215 1.00 0.00 26 LEU A C 12
ATOM 16188 O O . LEU A 1 26 ? -2.812 -7.043 -10.023 1.00 0.00 26 LEU A O 12
ATOM 16204 N N . VAL A 1 27 ? -1.254 -8.242 -8.929 1.00 0.00 27 VAL A N 12
ATOM 16205 C CA . VAL A 1 27 ? -0.129 -7.565 -9.564 1.00 0.00 27 VAL A CA 12
ATOM 16206 C C . VAL A 1 27 ? 0.928 -8.564 -10.019 1.00 0.00 27 VAL A C 12
ATOM 16207 O O . VAL A 1 27 ? 2.128 -8.298 -9.934 1.00 0.00 27 VAL A O 12
ATOM 16220 N N . THR A 1 28 ? 0.476 -9.716 -10.505 1.00 0.00 28 THR A N 12
ATOM 16221 C CA . THR A 1 28 ? 1.383 -10.756 -10.973 1.00 0.00 28 THR A CA 12
ATOM 16222 C C . THR A 1 28 ? 1.667 -10.608 -12.464 1.00 0.00 28 THR A C 12
ATOM 16223 O O . THR A 1 28 ? 0.801 -10.863 -13.301 1.00 0.00 28 THR A O 12
ATOM 16234 N N . THR A 1 29 ? 2.887 -10.193 -12.790 1.00 0.00 29 THR A N 12
ATOM 16235 C CA . THR A 1 29 ? 3.286 -10.010 -14.180 1.00 0.00 29 THR A CA 12
ATOM 16236 C C . THR A 1 29 ? 2.879 -11.207 -15.031 1.00 0.00 29 THR A C 12
ATOM 16237 O O . THR A 1 29 ? 2.060 -11.083 -15.942 1.00 0.00 29 THR A O 12
ATOM 16248 N N . ARG A 1 30 ? 3.455 -12.366 -14.728 1.00 0.00 30 ARG A N 12
ATOM 16249 C CA . ARG A 1 30 ? 3.151 -13.586 -15.466 1.00 0.00 30 ARG A CA 12
ATOM 16250 C C . ARG A 1 30 ? 2.033 -14.369 -14.786 1.00 0.00 30 ARG A C 12
ATOM 16251 O O . ARG A 1 30 ? 2.178 -15.556 -14.498 1.00 0.00 30 ARG A O 12
ATOM 16272 N N . GLY A 1 31 ? 0.915 -13.695 -14.531 1.00 0.00 31 GLY A N 12
ATOM 16273 C CA . GLY A 1 31 ? -0.212 -14.344 -13.886 1.00 0.00 31 GLY A CA 12
ATOM 16274 C C . GLY A 1 31 ? -1.541 -13.917 -14.476 1.00 0.00 31 GLY A C 12
ATOM 16275 O O . GLY A 1 31 ? -1.611 -13.508 -15.635 1.00 0.00 31 GLY A O 12
ATOM 16279 N N . ARG A 1 32 ? -2.599 -14.014 -13.677 1.00 0.00 32 ARG A N 12
ATOM 16280 C CA . ARG A 1 32 ? -3.934 -13.638 -14.128 1.00 0.00 32 ARG A CA 12
ATOM 16281 C C . ARG A 1 32 ? -4.344 -12.289 -13.545 1.00 0.00 32 ARG A C 12
ATOM 16282 O O . ARG A 1 32 ? -5.297 -12.200 -12.772 1.00 0.00 32 ARG A O 12
ATOM 16303 N N . ASN A 1 33 ? -3.618 -11.242 -13.922 1.00 0.00 33 ASN A N 12
ATOM 16304 C CA . ASN A 1 33 ? -3.906 -9.897 -13.436 1.00 0.00 33 ASN A CA 12
ATOM 16305 C C . ASN A 1 33 ? -4.515 -9.039 -14.540 1.00 0.00 33 ASN A C 12
ATOM 16306 O O . ASN A 1 33 ? -3.887 -8.799 -15.571 1.00 0.00 33 ASN A O 12
ATOM 16317 N N . ARG A 1 34 ? -5.741 -8.578 -14.315 1.00 0.00 34 ARG A N 12
ATOM 16318 C CA . ARG A 1 34 ? -6.435 -7.746 -15.291 1.00 0.00 34 ARG A CA 12
ATOM 16319 C C . ARG A 1 34 ? -6.756 -6.374 -14.705 1.00 0.00 34 ARG A C 12
ATOM 16320 O O . ARG A 1 34 ? -7.829 -5.820 -14.946 1.00 0.00 34 ARG A O 12
ATOM 16341 N N . LEU A 1 35 ? -5.819 -5.832 -13.935 1.00 0.00 35 LEU A N 12
ATOM 16342 C CA . LEU A 1 35 ? -6.001 -4.524 -13.315 1.00 0.00 35 LEU A CA 12
ATOM 16343 C C . LEU A 1 35 ? -6.655 -3.546 -14.286 1.00 0.00 35 LEU A C 12
ATOM 16344 O O . LEU A 1 35 ? -6.221 -3.383 -15.427 1.00 0.00 35 LEU A O 12
ATOM 16360 N N . PRO A 1 36 ? -7.723 -2.878 -13.824 1.00 0.00 36 PRO A N 12
ATOM 16361 C CA . PRO A 1 36 ? -8.457 -1.903 -14.635 1.00 0.00 36 PRO A CA 12
ATOM 16362 C C . PRO A 1 36 ? -7.650 -0.634 -14.889 1.00 0.00 36 PRO A C 12
ATOM 16363 O O . PRO A 1 36 ? -6.471 -0.557 -14.544 1.00 0.00 36 PRO A O 12
ATOM 16374 N N . LYS A 1 37 ? -8.293 0.359 -15.493 1.00 0.00 37 LYS A N 12
ATOM 16375 C CA . LYS A 1 37 ? -7.636 1.627 -15.791 1.00 0.00 37 LYS A CA 12
ATOM 16376 C C . LYS A 1 37 ? -8.055 2.704 -14.796 1.00 0.00 37 LYS A C 12
ATOM 16377 O O . LYS A 1 37 ? -7.800 3.890 -15.006 1.00 0.00 37 LYS A O 12
ATOM 16396 N N . ASP A 1 38 ? -8.698 2.284 -13.712 1.00 0.00 38 ASP A N 12
ATOM 16397 C CA . ASP A 1 38 ? -9.150 3.213 -12.683 1.00 0.00 38 ASP A CA 12
ATOM 16398 C C . ASP A 1 38 ? -8.626 2.801 -11.311 1.00 0.00 38 ASP A C 12
ATOM 16399 O O . ASP A 1 38 ? -9.140 3.239 -10.281 1.00 0.00 38 ASP A O 12
ATOM 16408 N N . VAL A 1 39 ? -7.601 1.955 -11.304 1.00 0.00 39 VAL A N 12
ATOM 16409 C CA . VAL A 1 39 ? -7.007 1.484 -10.059 1.00 0.00 39 VAL A CA 12
ATOM 16410 C C . VAL A 1 39 ? -5.694 2.203 -9.769 1.00 0.00 39 VAL A C 12
ATOM 16411 O O . VAL A 1 39 ? -5.079 2.779 -10.666 1.00 0.00 39 VAL A O 12
ATOM 16424 N N . ASP A 1 40 ? -5.271 2.165 -8.510 1.00 0.00 40 ASP A N 12
ATOM 16425 C CA . ASP A 1 40 ? -4.030 2.812 -8.101 1.00 0.00 40 ASP A CA 12
ATOM 16426 C C . ASP A 1 40 ? -2.971 1.776 -7.737 1.00 0.00 40 ASP A C 12
ATOM 16427 O O . ASP A 1 40 ? -3.036 1.155 -6.675 1.00 0.00 40 ASP A O 12
ATOM 16436 N N . ARG A 1 41 ? -1.998 1.594 -8.624 1.00 0.00 41 ARG A N 12
ATOM 16437 C CA . ARG A 1 41 ? -0.928 0.631 -8.396 1.00 0.00 41 ARG A CA 12
ATOM 16438 C C . ARG A 1 41 ? -0.325 0.807 -7.006 1.00 0.00 41 ARG A C 12
ATOM 16439 O O . ARG A 1 41 ? 0.341 -0.090 -6.487 1.00 0.00 41 ARG A O 12
ATOM 16460 N N . THR A 1 42 ? -0.562 1.969 -6.406 1.00 0.00 42 THR A N 12
ATOM 16461 C CA . THR A 1 42 ? -0.042 2.264 -5.077 1.00 0.00 42 THR A CA 12
ATOM 16462 C C . THR A 1 42 ? -1.123 2.101 -4.015 1.00 0.00 42 THR A C 12
ATOM 16463 O O . THR A 1 42 ? -0.824 1.917 -2.835 1.00 0.00 42 THR A O 12
ATOM 16474 N N . ARG A 1 43 ? -2.380 2.169 -4.441 1.00 0.00 43 ARG A N 12
ATOM 16475 C CA . ARG A 1 43 ? -3.506 2.030 -3.525 1.00 0.00 43 ARG A CA 12
ATOM 16476 C C . ARG A 1 43 ? -4.431 0.901 -3.970 1.00 0.00 43 ARG A C 12
ATOM 16477 O O . ARG A 1 43 ? -5.625 0.906 -3.665 1.00 0.00 43 ARG A O 12
ATOM 16498 N N . LEU A 1 44 ? -3.873 -0.065 -4.691 1.00 0.00 44 LEU A N 12
ATOM 16499 C CA . LEU A 1 44 ? -4.648 -1.201 -5.178 1.00 0.00 44 LEU A CA 12
ATOM 16500 C C . LEU A 1 44 ? -5.409 -1.870 -4.038 1.00 0.00 44 LEU A C 12
ATOM 16501 O O . LEU A 1 44 ? -6.559 -2.276 -4.202 1.00 0.00 44 LEU A O 12
ATOM 16517 N N . GLU A 1 45 ? -4.759 -1.979 -2.884 1.00 0.00 45 GLU A N 12
ATOM 16518 C CA . GLU A 1 45 ? -5.376 -2.598 -1.716 1.00 0.00 45 GLU A CA 12
ATOM 16519 C C . GLU A 1 45 ? -6.620 -1.826 -1.285 1.00 0.00 45 GLU A C 12
ATOM 16520 O O . GLU A 1 45 ? -7.578 -2.407 -0.775 1.00 0.00 45 GLU A O 12
ATOM 16532 N N . ARG A 1 46 ? -6.595 -0.513 -1.492 1.00 0.00 46 ARG A N 12
ATOM 16533 C CA . ARG A 1 46 ? -7.719 0.339 -1.123 1.00 0.00 46 ARG A CA 12
ATOM 16534 C C . ARG A 1 46 ? -8.929 0.058 -2.009 1.00 0.00 46 ARG A C 12
ATOM 16535 O O . ARG A 1 46 ? -10.048 0.468 -1.700 1.00 0.00 46 ARG A O 12
ATOM 16556 N N . HIS A 1 47 ? -8.697 -0.645 -3.113 1.00 0.00 47 HIS A N 12
ATOM 16557 C CA . HIS A 1 47 ? -9.767 -0.982 -4.045 1.00 0.00 47 HIS A CA 12
ATOM 16558 C C . HIS A 1 47 ? -10.488 -2.254 -3.607 1.00 0.00 47 HIS A C 12
ATOM 16559 O O . HIS A 1 47 ? -11.443 -2.691 -4.250 1.00 0.00 47 HIS A O 12
ATOM 16574 N N . LEU A 1 48 ? -10.024 -2.843 -2.511 1.00 0.00 48 LEU A N 12
ATOM 16575 C CA . LEU A 1 48 ? -10.624 -4.066 -1.987 1.00 0.00 48 LEU A CA 12
ATOM 16576 C C . LEU A 1 48 ? -11.650 -3.748 -0.904 1.00 0.00 48 LEU A C 12
ATOM 16577 O O . LEU A 1 48 ? -11.360 -3.020 0.045 1.00 0.00 48 LEU A O 12
ATOM 16593 N N . SER A 1 49 ? -12.850 -4.301 -1.053 1.00 0.00 49 SER A N 12
ATOM 16594 C CA . SER A 1 49 ? -13.920 -4.076 -0.088 1.00 0.00 49 SER A CA 12
ATOM 16595 C C . SER A 1 49 ? -13.541 -4.629 1.283 1.00 0.00 49 SER A C 12
ATOM 16596 O O . SER A 1 49 ? -12.949 -5.702 1.388 1.00 0.00 49 SER A O 12
ATOM 16604 N N . GLN A 1 50 ? -13.887 -3.886 2.329 1.00 0.00 50 GLN A N 12
ATOM 16605 C CA . GLN A 1 50 ? -13.582 -4.301 3.694 1.00 0.00 50 GLN A CA 12
ATOM 16606 C C . GLN A 1 50 ? -13.781 -5.804 3.863 1.00 0.00 50 GLN A C 12
ATOM 16607 O O . GLN A 1 50 ? -13.168 -6.426 4.730 1.00 0.00 50 GLN A O 12
ATOM 16621 N N . GLU A 1 51 ? -14.641 -6.380 3.029 1.00 0.00 51 GLU A N 12
ATOM 16622 C CA . GLU A 1 51 ? -14.920 -7.810 3.088 1.00 0.00 51 GLU A CA 12
ATOM 16623 C C . GLU A 1 51 ? -13.734 -8.618 2.569 1.00 0.00 51 GLU A C 12
ATOM 16624 O O . GLU A 1 51 ? -13.259 -9.537 3.234 1.00 0.00 51 GLU A O 12
ATOM 16636 N N . GLU A 1 52 ? -13.263 -8.267 1.377 1.00 0.00 52 GLU A N 12
ATOM 16637 C CA . GLU A 1 52 ? -12.133 -8.960 0.768 1.00 0.00 52 GLU A CA 12
ATOM 16638 C C . GLU A 1 52 ? -10.812 -8.450 1.336 1.00 0.00 52 GLU A C 12
ATOM 16639 O O . GLU A 1 52 ? -9.985 -9.230 1.809 1.00 0.00 52 GLU A O 12
ATOM 16651 N N . PHE A 1 53 ? -10.621 -7.136 1.284 1.00 0.00 53 PHE A N 12
ATOM 16652 C CA . PHE A 1 53 ? -9.399 -6.521 1.791 1.00 0.00 53 PHE A CA 12
ATOM 16653 C C . PHE A 1 53 ? -8.909 -7.238 3.046 1.00 0.00 53 PHE A C 12
ATOM 16654 O O . PHE A 1 53 ? -7.708 -7.310 3.304 1.00 0.00 53 PHE A O 12
ATOM 16671 N N . TYR A 1 54 ? -9.849 -7.767 3.822 1.00 0.00 54 TYR A N 12
ATOM 16672 C CA . TYR A 1 54 ? -9.514 -8.476 5.052 1.00 0.00 54 TYR A CA 12
ATOM 16673 C C . TYR A 1 54 ? -9.192 -9.940 4.766 1.00 0.00 54 TYR A C 12
ATOM 16674 O O . TYR A 1 54 ? -8.271 -10.509 5.350 1.00 0.00 54 TYR A O 12
ATOM 16692 N N . GLN A 1 55 ? -9.960 -10.542 3.863 1.00 0.00 55 GLN A N 12
ATOM 16693 C CA . GLN A 1 55 ? -9.757 -11.939 3.499 1.00 0.00 55 GLN A CA 12
ATOM 16694 C C . GLN A 1 55 ? -8.407 -12.134 2.816 1.00 0.00 55 GLN A C 12
ATOM 16695 O O . GLN A 1 55 ? -7.913 -13.256 2.704 1.00 0.00 55 GLN A O 12
ATOM 16709 N N . VAL A 1 56 ? -7.815 -11.034 2.361 1.00 0.00 56 VAL A N 12
ATOM 16710 C CA . VAL A 1 56 ? -6.522 -11.083 1.690 1.00 0.00 56 VAL A CA 12
ATOM 16711 C C . VAL A 1 56 ? -5.389 -10.754 2.656 1.00 0.00 56 VAL A C 12
ATOM 16712 O O . VAL A 1 56 ? -4.447 -11.531 2.813 1.00 0.00 56 VAL A O 12
ATOM 16725 N N . PHE A 1 57 ? -5.486 -9.596 3.301 1.00 0.00 57 PHE A N 12
ATOM 16726 C CA . PHE A 1 57 ? -4.469 -9.162 4.251 1.00 0.00 57 PHE A CA 12
ATOM 16727 C C . PHE A 1 57 ? -4.716 -9.773 5.628 1.00 0.00 57 PHE A C 12
ATOM 16728 O O . PHE A 1 57 ? -3.776 -10.096 6.353 1.00 0.00 57 PHE A O 12
ATOM 16745 N N . GLY A 1 58 ? -5.989 -9.927 5.981 1.00 0.00 58 GLY A N 12
ATOM 16746 C CA . GLY A 1 58 ? -6.337 -10.497 7.269 1.00 0.00 58 GLY A CA 12
ATOM 16747 C C . GLY A 1 58 ? -6.658 -9.438 8.304 1.00 0.00 58 GLY A C 12
ATOM 16748 O O . GLY A 1 58 ? -6.513 -9.669 9.504 1.00 0.00 58 GLY A O 12
ATOM 16752 N N . MET A 1 59 ? -7.094 -8.271 7.839 1.00 0.00 59 MET A N 12
ATOM 16753 C CA . MET A 1 59 ? -7.436 -7.172 8.734 1.00 0.00 59 MET A CA 12
ATOM 16754 C C . MET A 1 59 ? -8.246 -6.106 8.002 1.00 0.00 59 MET A C 12
ATOM 16755 O O . MET A 1 59 ? -8.505 -6.223 6.804 1.00 0.00 59 MET A O 12
ATOM 16769 N N . THR A 1 60 ? -8.644 -5.067 8.730 1.00 0.00 60 THR A N 12
ATOM 16770 C CA . THR A 1 60 ? -9.425 -3.982 8.150 1.00 0.00 60 THR A CA 12
ATOM 16771 C C . THR A 1 60 ? -8.534 -2.803 7.775 1.00 0.00 60 THR A C 12
ATOM 16772 O O . THR A 1 60 ? -7.606 -2.458 8.506 1.00 0.00 60 THR A O 12
ATOM 16783 N N . ILE A 1 61 ? -8.823 -2.189 6.633 1.00 0.00 61 ILE A N 12
ATOM 16784 C CA . ILE A 1 61 ? -8.049 -1.047 6.163 1.00 0.00 61 ILE A CA 12
ATOM 16785 C C . ILE A 1 61 ? -7.675 -0.124 7.317 1.00 0.00 61 ILE A C 12
ATOM 16786 O O . ILE A 1 61 ? -6.572 0.421 7.358 1.00 0.00 61 ILE A O 12
ATOM 16802 N N . SER A 1 62 ? -8.602 0.047 8.254 1.00 0.00 62 SER A N 12
ATOM 16803 C CA . SER A 1 62 ? -8.371 0.907 9.410 1.00 0.00 62 SER A CA 12
ATOM 16804 C C . SER A 1 62 ? -7.149 0.443 10.196 1.00 0.00 62 SER A C 12
ATOM 16805 O O . SER A 1 62 ? -6.338 1.257 10.638 1.00 0.00 62 SER A O 12
ATOM 16813 N N . GLU A 1 63 ? -7.025 -0.869 10.366 1.00 0.00 63 GLU A N 12
ATOM 16814 C CA . GLU A 1 63 ? -5.902 -1.441 11.100 1.00 0.00 63 GLU A CA 12
ATOM 16815 C C . GLU A 1 63 ? -4.649 -1.483 10.231 1.00 0.00 63 GLU A C 12
ATOM 16816 O O . GLU A 1 63 ? -3.535 -1.289 10.718 1.00 0.00 63 GLU A O 12
ATOM 16828 N N . PHE A 1 64 ? -4.839 -1.737 8.940 1.00 0.00 64 PHE A N 12
ATOM 16829 C CA . PHE A 1 64 ? -3.724 -1.806 8.002 1.00 0.00 64 PHE A CA 12
ATOM 16830 C C . PHE A 1 64 ? -2.946 -0.494 7.986 1.00 0.00 64 PHE A C 12
ATOM 16831 O O . PHE A 1 64 ? -1.718 -0.487 8.075 1.00 0.00 64 PHE A O 12
ATOM 16848 N N . ASP A 1 65 ? -3.669 0.615 7.870 1.00 0.00 65 ASP A N 12
ATOM 16849 C CA . ASP A 1 65 ? -3.047 1.933 7.842 1.00 0.00 65 ASP A CA 12
ATOM 16850 C C . ASP A 1 65 ? -2.304 2.212 9.145 1.00 0.00 65 ASP A C 12
ATOM 16851 O O . ASP A 1 65 ? -1.530 3.165 9.238 1.00 0.00 65 ASP A O 12
ATOM 16860 N N . ARG A 1 66 ? -2.544 1.374 10.148 1.00 0.00 66 ARG A N 12
ATOM 16861 C CA . ARG A 1 66 ? -1.899 1.531 11.446 1.00 0.00 66 ARG A CA 12
ATOM 16862 C C . ARG A 1 66 ? -0.628 0.691 11.527 1.00 0.00 66 ARG A C 12
ATOM 16863 O O . ARG A 1 66 ? 0.028 0.636 12.568 1.00 0.00 66 ARG A O 12
ATOM 16884 N N . LEU A 1 67 ? -0.285 0.038 10.422 1.00 0.00 67 LEU A N 12
ATOM 16885 C CA . LEU A 1 67 ? 0.908 -0.799 10.366 1.00 0.00 67 LEU A CA 12
ATOM 16886 C C . LEU A 1 67 ? 2.137 0.027 10.002 1.00 0.00 67 LEU A C 12
ATOM 16887 O O . LEU A 1 67 ? 2.037 1.226 9.745 1.00 0.00 67 LEU A O 12
ATOM 16903 N N . ALA A 1 68 ? 3.296 -0.624 9.980 1.00 0.00 68 ALA A N 12
ATOM 16904 C CA . ALA A 1 68 ? 4.544 0.050 9.643 1.00 0.00 68 ALA A CA 12
ATOM 16905 C C . ALA A 1 68 ? 4.750 0.099 8.133 1.00 0.00 68 ALA A C 12
ATOM 16906 O O . ALA A 1 68 ? 4.461 -0.867 7.424 1.00 0.00 68 ALA A O 12
ATOM 16913 N N . LEU A 1 69 ? 5.251 1.228 7.645 1.00 0.00 69 LEU A N 12
ATOM 16914 C CA . LEU A 1 69 ? 5.495 1.404 6.218 1.00 0.00 69 LEU A CA 12
ATOM 16915 C C . LEU A 1 69 ? 5.973 0.102 5.583 1.00 0.00 69 LEU A C 12
ATOM 16916 O O . LEU A 1 69 ? 5.424 -0.347 4.577 1.00 0.00 69 LEU A O 12
ATOM 16932 N N . TRP A 1 70 ? 6.995 -0.501 6.179 1.00 0.00 70 TRP A N 12
ATOM 16933 C CA . TRP A 1 70 ? 7.545 -1.753 5.672 1.00 0.00 70 TRP A CA 12
ATOM 16934 C C . TRP A 1 70 ? 6.477 -2.841 5.638 1.00 0.00 70 TRP A C 12
ATOM 16935 O O . TRP A 1 70 ? 6.415 -3.635 4.698 1.00 0.00 70 TRP A O 12
ATOM 16956 N N . LYS A 1 71 ? 5.638 -2.874 6.668 1.00 0.00 71 LYS A N 12
ATOM 16957 C CA . LYS A 1 71 ? 4.572 -3.864 6.755 1.00 0.00 71 LYS A CA 12
ATOM 16958 C C . LYS A 1 71 ? 3.498 -3.602 5.703 1.00 0.00 71 LYS A C 12
ATOM 16959 O O . LYS A 1 71 ? 3.061 -4.518 5.007 1.00 0.00 71 LYS A O 12
ATOM 16978 N N . ARG A 1 72 ? 3.080 -2.345 5.592 1.00 0.00 72 ARG A N 12
ATOM 16979 C CA . ARG A 1 72 ? 2.058 -1.963 4.624 1.00 0.00 72 ARG A CA 12
ATOM 16980 C C . ARG A 1 72 ? 2.544 -2.203 3.198 1.00 0.00 72 ARG A C 12
ATOM 16981 O O . ARG A 1 72 ? 1.747 -2.452 2.294 1.00 0.00 72 ARG A O 12
ATOM 17002 N N . ASN A 1 73 ? 3.857 -2.124 3.004 1.00 0.00 73 ASN A N 12
ATOM 17003 C CA . ASN A 1 73 ? 4.448 -2.331 1.687 1.00 0.00 73 ASN A CA 12
ATOM 17004 C C . ASN A 1 73 ? 4.899 -3.779 1.515 1.00 0.00 73 ASN A C 12
ATOM 17005 O O . ASN A 1 73 ? 5.088 -4.250 0.394 1.00 0.00 73 ASN A O 12
ATOM 17016 N N . GLU A 1 74 ? 5.068 -4.478 2.633 1.00 0.00 74 GLU A N 12
ATOM 17017 C CA . GLU A 1 74 ? 5.496 -5.871 2.605 1.00 0.00 74 GLU A CA 12
ATOM 17018 C C . GLU A 1 74 ? 4.313 -6.799 2.343 1.00 0.00 74 GLU A C 12
ATOM 17019 O O . GLU A 1 74 ? 4.409 -7.738 1.551 1.00 0.00 74 GLU A O 12
ATOM 17031 N N . LEU A 1 75 ? 3.198 -6.529 3.013 1.00 0.00 75 LEU A N 12
ATOM 17032 C CA . LEU A 1 75 ? 1.995 -7.339 2.854 1.00 0.00 75 LEU A CA 12
ATOM 17033 C C . LEU A 1 75 ? 1.496 -7.296 1.413 1.00 0.00 75 LEU A C 12
ATOM 17034 O O . LEU A 1 75 ? 1.314 -8.334 0.776 1.00 0.00 75 LEU A O 12
ATOM 17050 N N . LYS A 1 76 ? 1.278 -6.088 0.904 1.00 0.00 76 LYS A N 12
ATOM 17051 C CA . LYS A 1 76 ? 0.804 -5.908 -0.463 1.00 0.00 76 LYS A CA 12
ATOM 17052 C C . LYS A 1 76 ? 1.668 -6.690 -1.447 1.00 0.00 76 LYS A C 12
ATOM 17053 O O . LYS A 1 76 ? 1.161 -7.283 -2.399 1.00 0.00 76 LYS A O 12
ATOM 17072 N N . LYS A 1 77 ? 2.975 -6.689 -1.209 1.00 0.00 77 LYS A N 12
ATOM 17073 C CA . LYS A 1 77 ? 3.910 -7.401 -2.072 1.00 0.00 77 LYS A CA 12
ATOM 17074 C C . LYS A 1 77 ? 3.598 -8.894 -2.099 1.00 0.00 77 LYS A C 12
ATOM 17075 O O . LYS A 1 77 ? 3.776 -9.555 -3.121 1.00 0.00 77 LYS A O 12
ATOM 17094 N N . GLN A 1 78 ? 3.130 -9.416 -0.970 1.00 0.00 78 GLN A N 12
ATOM 17095 C CA . GLN A 1 78 ? 2.793 -10.830 -0.866 1.00 0.00 78 GLN A CA 12
ATOM 17096 C C . GLN A 1 78 ? 1.387 -11.095 -1.395 1.00 0.00 78 GLN A C 12
ATOM 17097 O O . GLN A 1 78 ? 1.076 -12.203 -1.830 1.00 0.00 78 GLN A O 12
ATOM 17111 N N . ALA A 1 79 ? 0.542 -10.070 -1.354 1.00 0.00 79 ALA A N 12
ATOM 17112 C CA . ALA A 1 79 ? -0.830 -10.192 -1.830 1.00 0.00 79 ALA A CA 12
ATOM 17113 C C . ALA A 1 79 ? -0.948 -9.747 -3.284 1.00 0.00 79 ALA A C 12
ATOM 17114 O O . ALA A 1 79 ? -2.050 -9.566 -3.800 1.00 0.00 79 ALA A O 12
ATOM 17121 N N . ARG A 1 80 ? 0.196 -9.573 -3.939 1.00 0.00 80 ARG A N 12
ATOM 17122 C CA . ARG A 1 80 ? 0.220 -9.147 -5.333 1.00 0.00 80 ARG A CA 12
ATOM 17123 C C . ARG A 1 80 ? -0.585 -7.866 -5.525 1.00 0.00 80 ARG A C 12
ATOM 17124 O O . ARG A 1 80 ? -1.189 -7.651 -6.576 1.00 0.00 80 ARG A O 12
ATOM 17145 N N . LEU A 1 81 ? -0.589 -7.017 -4.502 1.00 0.00 81 LEU A N 12
ATOM 17146 C CA . LEU A 1 81 ? -1.321 -5.756 -4.557 1.00 0.00 81 LEU A CA 12
ATOM 17147 C C . LEU A 1 81 ? -0.367 -4.569 -4.472 1.00 0.00 81 LEU A C 12
ATOM 17148 O O . LEU A 1 81 ? -0.791 -3.432 -4.264 1.00 0.00 81 LEU A O 12
ATOM 17164 N N . PHE A 1 82 ? 0.924 -4.841 -4.635 1.00 0.00 82 PHE A N 12
ATOM 17165 C CA . PHE A 1 82 ? 1.938 -3.795 -4.577 1.00 0.00 82 PHE A CA 12
ATOM 17166 C C . PHE A 1 82 ? 2.631 -3.635 -5.927 1.00 0.00 82 PHE A C 12
ATOM 17167 O O . PHE A 1 82 ? 2.805 -4.603 -6.667 1.00 0.00 82 PHE A O 12
ATOM 17184 N N . SER A 1 83 ? 3.024 -2.405 -6.242 1.00 0.00 83 SER A N 12
ATOM 17185 C CA . SER A 1 83 ? 3.694 -2.115 -7.504 1.00 0.00 83 SER A CA 12
ATOM 17186 C C . SER A 1 83 ? 4.639 -0.926 -7.358 1.00 0.00 83 SER A C 12
ATOM 17187 O O . SER A 1 83 ? 4.202 0.220 -7.264 1.00 0.00 83 SER A O 12
ATOM 17195 N N . GLY A 1 84 ? 5.938 -1.209 -7.339 1.00 0.00 84 GLY A N 12
ATOM 17196 C CA . GLY A 1 84 ? 6.925 -0.154 -7.203 1.00 0.00 84 GLY A CA 12
ATOM 17197 C C . GLY A 1 84 ? 6.919 0.800 -8.381 1.00 0.00 84 GLY A C 12
ATOM 17198 O O . GLY A 1 84 ? 7.233 0.426 -9.511 1.00 0.00 84 GLY A O 12
ATOM 17202 N N . PRO A 1 85 ? 6.554 2.064 -8.121 1.00 0.00 85 PRO A N 12
ATOM 17203 C CA . PRO A 1 85 ? 6.499 3.100 -9.157 1.00 0.00 85 PRO A CA 12
ATOM 17204 C C . PRO A 1 85 ? 7.885 3.499 -9.653 1.00 0.00 85 PRO A C 12
ATOM 17205 O O . PRO A 1 85 ? 8.885 3.284 -8.968 1.00 0.00 85 PRO A O 12
ATOM 17216 N N . SER A 1 86 ? 7.936 4.081 -10.847 1.00 0.00 86 SER A N 12
ATOM 17217 C CA . SER A 1 86 ? 9.200 4.506 -11.436 1.00 0.00 86 SER A CA 12
ATOM 17218 C C . SER A 1 86 ? 10.282 3.452 -11.220 1.00 0.00 86 SER A C 12
ATOM 17219 O O . SER A 1 86 ? 11.369 3.754 -10.728 1.00 0.00 86 SER A O 12
ATOM 17227 N N . SER A 1 87 ? 9.975 2.214 -11.593 1.00 0.00 87 SER A N 12
ATOM 17228 C CA . SER A 1 87 ? 10.919 1.113 -11.438 1.00 0.00 87 SER A CA 12
ATOM 17229 C C . SER A 1 87 ? 11.476 0.680 -12.790 1.00 0.00 87 SER A C 12
ATOM 17230 O O . SER A 1 87 ? 12.689 0.605 -12.980 1.00 0.00 87 SER A O 12
ATOM 17238 N N . GLY A 1 88 ? 10.578 0.394 -13.729 1.00 0.00 88 GLY A N 12
ATOM 17239 C CA . GLY A 1 88 ? 10.998 -0.028 -15.052 1.00 0.00 88 GLY A CA 12
ATOM 17240 C C . GLY A 1 88 ? 10.560 0.938 -16.135 1.00 0.00 88 GLY A C 12
ATOM 17241 O O . GLY A 1 88 ? 9.653 0.639 -16.913 1.00 0.00 88 GLY A O 12
ATOM 17245 N N . GLY A 1 1 ? -17.715 21.016 -7.158 1.00 0.00 1 GLY A N 13
ATOM 17246 C CA . GLY A 1 1 ? -18.476 22.069 -7.803 1.00 0.00 1 GLY A CA 13
ATOM 17247 C C . GLY A 1 1 ? -19.652 21.532 -8.596 1.00 0.00 1 GLY A C 13
ATOM 17248 O O . GLY A 1 1 ? -20.778 22.005 -8.445 1.00 0.00 1 GLY A O 13
ATOM 17252 N N . SER A 1 2 ? -19.390 20.542 -9.443 1.00 0.00 2 SER A N 13
ATOM 17253 C CA . SER A 1 2 ? -20.434 19.944 -10.267 1.00 0.00 2 SER A CA 13
ATOM 17254 C C . SER A 1 2 ? -20.533 18.443 -10.013 1.00 0.00 2 SER A C 13
ATOM 17255 O O . SER A 1 2 ? -21.594 17.932 -9.657 1.00 0.00 2 SER A O 13
ATOM 17263 N N . SER A 1 3 ? -19.419 17.743 -10.200 1.00 0.00 3 SER A N 13
ATOM 17264 C CA . SER A 1 3 ? -19.379 16.300 -9.996 1.00 0.00 3 SER A CA 13
ATOM 17265 C C . SER A 1 3 ? -20.067 15.917 -8.689 1.00 0.00 3 SER A C 13
ATOM 17266 O O . SER A 1 3 ? -20.398 16.777 -7.874 1.00 0.00 3 SER A O 13
ATOM 17274 N N . GLY A 1 4 ? -20.278 14.619 -8.496 1.00 0.00 4 GLY A N 13
ATOM 17275 C CA . GLY A 1 4 ? -20.925 14.144 -7.287 1.00 0.00 4 GLY A CA 13
ATOM 17276 C C . GLY A 1 4 ? -20.756 12.650 -7.088 1.00 0.00 4 GLY A C 13
ATOM 17277 O O . GLY A 1 4 ? -20.865 11.875 -8.038 1.00 0.00 4 GLY A O 13
ATOM 17281 N N . SER A 1 5 ? -20.489 12.246 -5.851 1.00 0.00 5 SER A N 13
ATOM 17282 C CA . SER A 1 5 ? -20.300 10.836 -5.531 1.00 0.00 5 SER A CA 13
ATOM 17283 C C . SER A 1 5 ? -21.642 10.140 -5.330 1.00 0.00 5 SER A C 13
ATOM 17284 O O . SER A 1 5 ? -22.620 10.761 -4.914 1.00 0.00 5 SER A O 13
ATOM 17292 N N . SER A 1 6 ? -21.681 8.845 -5.630 1.00 0.00 6 SER A N 13
ATOM 17293 C CA . SER A 1 6 ? -22.904 8.064 -5.486 1.00 0.00 6 SER A CA 13
ATOM 17294 C C . SER A 1 6 ? -22.598 6.569 -5.498 1.00 0.00 6 SER A C 13
ATOM 17295 O O . SER A 1 6 ? -21.561 6.140 -6.001 1.00 0.00 6 SER A O 13
ATOM 17303 N N . GLY A 1 7 ? -23.510 5.780 -4.938 1.00 0.00 7 GLY A N 13
ATOM 17304 C CA . GLY A 1 7 ? -23.320 4.342 -4.893 1.00 0.00 7 GLY A CA 13
ATOM 17305 C C . GLY A 1 7 ? -22.392 3.914 -3.774 1.00 0.00 7 GLY A C 13
ATOM 17306 O O . GLY A 1 7 ? -22.167 4.664 -2.825 1.00 0.00 7 GLY A O 13
ATOM 17310 N N . ASN A 1 8 ? -21.854 2.704 -3.883 1.00 0.00 8 ASN A N 13
ATOM 17311 C CA . ASN A 1 8 ? -20.947 2.176 -2.871 1.00 0.00 8 ASN A CA 13
ATOM 17312 C C . ASN A 1 8 ? -19.498 2.258 -3.342 1.00 0.00 8 ASN A C 13
ATOM 17313 O O . ASN A 1 8 ? -19.095 1.554 -4.268 1.00 0.00 8 ASN A O 13
ATOM 17324 N N . ALA A 1 9 ? -18.720 3.122 -2.699 1.00 0.00 9 ALA A N 13
ATOM 17325 C CA . ALA A 1 9 ? -17.316 3.294 -3.050 1.00 0.00 9 ALA A CA 13
ATOM 17326 C C . ALA A 1 9 ? -16.535 3.920 -1.899 1.00 0.00 9 ALA A C 13
ATOM 17327 O O . ALA A 1 9 ? -17.041 4.793 -1.194 1.00 0.00 9 ALA A O 13
ATOM 17334 N N . VAL A 1 10 ? -15.299 3.468 -1.714 1.00 0.00 10 VAL A N 13
ATOM 17335 C CA . VAL A 1 10 ? -14.447 3.984 -0.649 1.00 0.00 10 VAL A CA 13
ATOM 17336 C C . VAL A 1 10 ? -14.701 5.468 -0.413 1.00 0.00 10 VAL A C 13
ATOM 17337 O O . VAL A 1 10 ? -14.807 6.248 -1.359 1.00 0.00 10 VAL A O 13
ATOM 17350 N N . ASN A 1 11 ? -14.798 5.852 0.856 1.00 0.00 11 ASN A N 13
ATOM 17351 C CA . ASN A 1 11 ? -15.040 7.244 1.217 1.00 0.00 11 ASN A CA 13
ATOM 17352 C C . ASN A 1 11 ? -13.758 7.908 1.711 1.00 0.00 11 ASN A C 13
ATOM 17353 O O . ASN A 1 11 ? -13.760 8.605 2.726 1.00 0.00 11 ASN A O 13
ATOM 17364 N N . TRP A 1 12 ? -12.667 7.688 0.987 1.00 0.00 12 TRP A N 13
ATOM 17365 C CA . TRP A 1 12 ? -11.379 8.266 1.352 1.00 0.00 12 TRP A CA 13
ATOM 17366 C C . TRP A 1 12 ? -11.390 9.780 1.173 1.00 0.00 12 TRP A C 13
ATOM 17367 O O . TRP A 1 12 ? -10.964 10.522 2.056 1.00 0.00 12 TRP A O 13
ATOM 17388 N N . GLY A 1 13 ? -11.881 10.232 0.023 1.00 0.00 13 GLY A N 13
ATOM 17389 C CA . GLY A 1 13 ? -11.939 11.656 -0.251 1.00 0.00 13 GLY A CA 13
ATOM 17390 C C . GLY A 1 13 ? -10.979 12.075 -1.347 1.00 0.00 13 GLY A C 13
ATOM 17391 O O . GLY A 1 13 ? -11.401 12.439 -2.444 1.00 0.00 13 GLY A O 13
ATOM 17395 N N . MET A 1 14 ? -9.685 12.026 -1.048 1.00 0.00 14 MET A N 13
ATOM 17396 C CA . MET A 1 14 ? -8.663 12.405 -2.017 1.00 0.00 14 MET A CA 13
ATOM 17397 C C . MET A 1 14 ? -9.038 11.928 -3.417 1.00 0.00 14 MET A C 13
ATOM 17398 O O . MET A 1 14 ? -9.434 12.724 -4.268 1.00 0.00 14 MET A O 13
ATOM 17412 N N . ARG A 1 15 ? -8.910 10.626 -3.648 1.00 0.00 15 ARG A N 13
ATOM 17413 C CA . ARG A 1 15 ? -9.233 10.044 -4.945 1.00 0.00 15 ARG A CA 13
ATOM 17414 C C . ARG A 1 15 ? -10.470 9.156 -4.849 1.00 0.00 15 ARG A C 13
ATOM 17415 O O . ARG A 1 15 ? -11.112 9.082 -3.802 1.00 0.00 15 ARG A O 13
ATOM 17436 N N . GLU A 1 16 ? -10.797 8.485 -5.949 1.00 0.00 16 GLU A N 13
ATOM 17437 C CA . GLU A 1 16 ? -11.958 7.603 -5.988 1.00 0.00 16 GLU A CA 13
ATOM 17438 C C . GLU A 1 16 ? -11.561 6.201 -6.442 1.00 0.00 16 GLU A C 13
ATOM 17439 O O . GLU A 1 16 ? -11.547 5.904 -7.636 1.00 0.00 16 GLU A O 13
ATOM 17451 N N . TYR A 1 17 ? -11.238 5.344 -5.479 1.00 0.00 17 TYR A N 13
ATOM 17452 C CA . TYR A 1 17 ? -10.838 3.974 -5.779 1.00 0.00 17 TYR A CA 13
ATOM 17453 C C . TYR A 1 17 ? -12.048 3.046 -5.805 1.00 0.00 17 TYR A C 13
ATOM 17454 O O . TYR A 1 17 ? -12.584 2.674 -4.760 1.00 0.00 17 TYR A O 13
ATOM 17472 N N . LYS A 1 18 ? -12.475 2.675 -7.007 1.00 0.00 18 LYS A N 13
ATOM 17473 C CA . LYS A 1 18 ? -13.621 1.788 -7.172 1.00 0.00 18 LYS A CA 13
ATOM 17474 C C . LYS A 1 18 ? -13.352 0.427 -6.538 1.00 0.00 18 LYS A C 13
ATOM 17475 O O . LYS A 1 18 ? -12.212 -0.036 -6.501 1.00 0.00 18 LYS A O 13
ATOM 17494 N N . ILE A 1 19 ? -14.409 -0.208 -6.043 1.00 0.00 19 ILE A N 13
ATOM 17495 C CA . ILE A 1 19 ? -14.286 -1.517 -5.413 1.00 0.00 19 ILE A CA 13
ATOM 17496 C C . ILE A 1 19 ? -14.037 -2.605 -6.451 1.00 0.00 19 ILE A C 13
ATOM 17497 O O . ILE A 1 19 ? -14.893 -2.885 -7.291 1.00 0.00 19 ILE A O 13
ATOM 17513 N N . TYR A 1 20 ? -12.859 -3.218 -6.388 1.00 0.00 20 TYR A N 13
ATOM 17514 C CA . TYR A 1 20 ? -12.497 -4.276 -7.323 1.00 0.00 20 TYR A CA 13
ATOM 17515 C C . TYR A 1 20 ? -12.070 -5.537 -6.579 1.00 0.00 20 TYR A C 13
ATOM 17516 O O . TYR A 1 20 ? -11.506 -5.484 -5.486 1.00 0.00 20 TYR A O 13
ATOM 17534 N N . PRO A 1 21 ? -12.344 -6.702 -7.185 1.00 0.00 21 PRO A N 13
ATOM 17535 C CA . PRO A 1 21 ? -11.997 -8.000 -6.600 1.00 0.00 21 PRO A CA 13
ATOM 17536 C C . PRO A 1 21 ? -10.492 -8.248 -6.590 1.00 0.00 21 PRO A C 13
ATOM 17537 O O . PRO A 1 21 ? -9.797 -7.947 -7.561 1.00 0.00 21 PRO A O 13
ATOM 17548 N N . TYR A 1 22 ? -9.995 -8.797 -5.488 1.00 0.00 22 TYR A N 13
ATOM 17549 C CA . TYR A 1 22 ? -8.572 -9.083 -5.351 1.00 0.00 22 TYR A CA 13
ATOM 17550 C C . TYR A 1 22 ? -8.020 -9.723 -6.622 1.00 0.00 22 TYR A C 13
ATOM 17551 O O . TYR A 1 22 ? -6.995 -9.295 -7.150 1.00 0.00 22 TYR A O 13
ATOM 17569 N N . GLU A 1 23 ? -8.709 -10.752 -7.105 1.00 0.00 23 GLU A N 13
ATOM 17570 C CA . GLU A 1 23 ? -8.289 -11.452 -8.314 1.00 0.00 23 GLU A CA 13
ATOM 17571 C C . GLU A 1 23 ? -7.772 -10.469 -9.360 1.00 0.00 23 GLU A C 13
ATOM 17572 O O . GLU A 1 23 ? -6.575 -10.422 -9.646 1.00 0.00 23 GLU A O 13
ATOM 17584 N N . LEU A 1 24 ? -8.682 -9.686 -9.928 1.00 0.00 24 LEU A N 13
ATOM 17585 C CA . LEU A 1 24 ? -8.319 -8.703 -10.943 1.00 0.00 24 LEU A CA 13
ATOM 17586 C C . LEU A 1 24 ? -7.433 -7.611 -10.352 1.00 0.00 24 LEU A C 13
ATOM 17587 O O . LEU A 1 24 ? -6.695 -6.938 -11.073 1.00 0.00 24 LEU A O 13
ATOM 17603 N N . LEU A 1 25 ? -7.510 -7.442 -9.037 1.00 0.00 25 LEU A N 13
ATOM 17604 C CA . LEU A 1 25 ? -6.713 -6.433 -8.347 1.00 0.00 25 LEU A CA 13
ATOM 17605 C C . LEU A 1 25 ? -5.301 -6.945 -8.077 1.00 0.00 25 LEU A C 13
ATOM 17606 O O . LEU A 1 25 ? -4.536 -6.327 -7.336 1.00 0.00 25 LEU A O 13
ATOM 17622 N N . LEU A 1 26 ? -4.962 -8.077 -8.684 1.00 0.00 26 LEU A N 13
ATOM 17623 C CA . LEU A 1 26 ? -3.641 -8.672 -8.511 1.00 0.00 26 LEU A CA 13
ATOM 17624 C C . LEU A 1 26 ? -2.581 -7.871 -9.260 1.00 0.00 26 LEU A C 13
ATOM 17625 O O . LEU A 1 26 ? -2.901 -6.979 -10.046 1.00 0.00 26 LEU A O 13
ATOM 17641 N N . VAL A 1 27 ? -1.316 -8.196 -9.011 1.00 0.00 27 VAL A N 13
ATOM 17642 C CA . VAL A 1 27 ? -0.208 -7.509 -9.664 1.00 0.00 27 VAL A CA 13
ATOM 17643 C C . VAL A 1 27 ? 0.833 -8.502 -10.170 1.00 0.00 27 VAL A C 13
ATOM 17644 O O . VAL A 1 27 ? 2.037 -8.274 -10.048 1.00 0.00 27 VAL A O 13
ATOM 17657 N N . THR A 1 28 ? 0.361 -9.607 -10.739 1.00 0.00 28 THR A N 13
ATOM 17658 C CA . THR A 1 28 ? 1.250 -10.636 -11.263 1.00 0.00 28 THR A CA 13
ATOM 17659 C C . THR A 1 28 ? 1.394 -10.520 -12.776 1.00 0.00 28 THR A C 13
ATOM 17660 O O . THR A 1 28 ? 0.444 -10.761 -13.521 1.00 0.00 28 THR A O 13
ATOM 17671 N N . THR A 1 29 ? 2.589 -10.150 -13.225 1.00 0.00 29 THR A N 13
ATOM 17672 C CA . THR A 1 29 ? 2.858 -10.001 -14.650 1.00 0.00 29 THR A CA 13
ATOM 17673 C C . THR A 1 29 ? 2.470 -11.261 -15.417 1.00 0.00 29 THR A C 13
ATOM 17674 O O . THR A 1 29 ? 1.524 -11.252 -16.205 1.00 0.00 29 THR A O 13
ATOM 17685 N N . ARG A 1 30 ? 3.205 -12.342 -15.180 1.00 0.00 30 ARG A N 13
ATOM 17686 C CA . ARG A 1 30 ? 2.937 -13.609 -15.849 1.00 0.00 30 ARG A CA 13
ATOM 17687 C C . ARG A 1 30 ? 1.803 -14.360 -15.158 1.00 0.00 30 ARG A C 13
ATOM 17688 O O . ARG A 1 30 ? 1.866 -15.577 -14.984 1.00 0.00 30 ARG A O 13
ATOM 17709 N N . GLY A 1 31 ? 0.766 -13.626 -14.766 1.00 0.00 31 GLY A N 13
ATOM 17710 C CA . GLY A 1 31 ? -0.367 -14.239 -14.098 1.00 0.00 31 GLY A CA 13
ATOM 17711 C C . GLY A 1 31 ? -1.694 -13.795 -14.681 1.00 0.00 31 GLY A C 13
ATOM 17712 O O . GLY A 1 31 ? -1.750 -13.301 -15.807 1.00 0.00 31 GLY A O 13
ATOM 17716 N N . ARG A 1 32 ? -2.765 -13.974 -13.915 1.00 0.00 32 ARG A N 13
ATOM 17717 C CA . ARG A 1 32 ? -4.098 -13.591 -14.364 1.00 0.00 32 ARG A CA 13
ATOM 17718 C C . ARG A 1 32 ? -4.504 -12.243 -13.774 1.00 0.00 32 ARG A C 13
ATOM 17719 O O . ARG A 1 32 ? -5.496 -12.142 -13.055 1.00 0.00 32 ARG A O 13
ATOM 17740 N N . ASN A 1 33 ? -3.728 -11.209 -14.086 1.00 0.00 33 ASN A N 13
ATOM 17741 C CA . ASN A 1 33 ? -4.005 -9.867 -13.586 1.00 0.00 33 ASN A CA 13
ATOM 17742 C C . ASN A 1 33 ? -4.638 -9.003 -14.673 1.00 0.00 33 ASN A C 13
ATOM 17743 O O . ASN A 1 33 ? -4.011 -8.712 -15.692 1.00 0.00 33 ASN A O 13
ATOM 17754 N N . ARG A 1 34 ? -5.882 -8.594 -14.447 1.00 0.00 34 ARG A N 13
ATOM 17755 C CA . ARG A 1 34 ? -6.599 -7.763 -15.406 1.00 0.00 34 ARG A CA 13
ATOM 17756 C C . ARG A 1 34 ? -6.926 -6.398 -14.806 1.00 0.00 34 ARG A C 13
ATOM 17757 O O . ARG A 1 34 ? -7.987 -5.830 -15.069 1.00 0.00 34 ARG A O 13
ATOM 17778 N N . LEU A 1 35 ? -6.009 -5.878 -13.998 1.00 0.00 35 LEU A N 13
ATOM 17779 C CA . LEU A 1 35 ? -6.200 -4.581 -13.359 1.00 0.00 35 LEU A CA 13
ATOM 17780 C C . LEU A 1 35 ? -6.881 -3.601 -14.309 1.00 0.00 35 LEU A C 13
ATOM 17781 O O . LEU A 1 35 ? -6.483 -3.439 -15.463 1.00 0.00 35 LEU A O 13
ATOM 17797 N N . PRO A 1 36 ? -7.931 -2.929 -13.815 1.00 0.00 36 PRO A N 13
ATOM 17798 C CA . PRO A 1 36 ? -8.688 -1.951 -14.602 1.00 0.00 36 PRO A CA 13
ATOM 17799 C C . PRO A 1 36 ? -7.885 -0.685 -14.881 1.00 0.00 36 PRO A C 13
ATOM 17800 O O . PRO A 1 36 ? -6.690 -0.620 -14.594 1.00 0.00 36 PRO A O 13
ATOM 17811 N N . LYS A 1 37 ? -8.550 0.320 -15.441 1.00 0.00 37 LYS A N 13
ATOM 17812 C CA . LYS A 1 37 ? -7.899 1.586 -15.757 1.00 0.00 37 LYS A CA 13
ATOM 17813 C C . LYS A 1 37 ? -8.282 2.662 -14.747 1.00 0.00 37 LYS A C 13
ATOM 17814 O O . LYS A 1 37 ? -8.023 3.846 -14.959 1.00 0.00 37 LYS A O 13
ATOM 17833 N N . ASP A 1 38 ? -8.899 2.242 -13.648 1.00 0.00 38 ASP A N 13
ATOM 17834 C CA . ASP A 1 38 ? -9.316 3.170 -12.603 1.00 0.00 38 ASP A CA 13
ATOM 17835 C C . ASP A 1 38 ? -8.754 2.750 -11.248 1.00 0.00 38 ASP A C 13
ATOM 17836 O O . ASP A 1 38 ? -9.240 3.181 -10.202 1.00 0.00 38 ASP A O 13
ATOM 17845 N N . VAL A 1 39 ? -7.728 1.905 -11.274 1.00 0.00 39 VAL A N 13
ATOM 17846 C CA . VAL A 1 39 ? -7.100 1.427 -10.048 1.00 0.00 39 VAL A CA 13
ATOM 17847 C C . VAL A 1 39 ? -5.777 2.140 -9.794 1.00 0.00 39 VAL A C 13
ATOM 17848 O O . VAL A 1 39 ? -5.165 2.682 -10.715 1.00 0.00 39 VAL A O 13
ATOM 17861 N N . ASP A 1 40 ? -5.340 2.135 -8.540 1.00 0.00 40 ASP A N 13
ATOM 17862 C CA . ASP A 1 40 ? -4.087 2.780 -8.164 1.00 0.00 40 ASP A CA 13
ATOM 17863 C C . ASP A 1 40 ? -3.026 1.743 -7.812 1.00 0.00 40 ASP A C 13
ATOM 17864 O O . ASP A 1 40 ? -3.091 1.105 -6.761 1.00 0.00 40 ASP A O 13
ATOM 17873 N N . ARG A 1 41 ? -2.049 1.579 -8.699 1.00 0.00 41 ARG A N 13
ATOM 17874 C CA . ARG A 1 41 ? -0.975 0.617 -8.482 1.00 0.00 41 ARG A CA 13
ATOM 17875 C C . ARG A 1 41 ? -0.336 0.815 -7.111 1.00 0.00 41 ARG A C 13
ATOM 17876 O O . ARG A 1 41 ? 0.376 -0.058 -6.613 1.00 0.00 41 ARG A O 13
ATOM 17897 N N . THR A 1 42 ? -0.593 1.970 -6.505 1.00 0.00 42 THR A N 13
ATOM 17898 C CA . THR A 1 42 ? -0.042 2.284 -5.193 1.00 0.00 42 THR A CA 13
ATOM 17899 C C . THR A 1 42 ? -1.090 2.108 -4.100 1.00 0.00 42 THR A C 13
ATOM 17900 O O . THR A 1 42 ? -0.755 1.954 -2.925 1.00 0.00 42 THR A O 13
ATOM 17911 N N . ARG A 1 43 ? -2.359 2.130 -4.494 1.00 0.00 43 ARG A N 13
ATOM 17912 C CA . ARG A 1 43 ? -3.456 1.973 -3.547 1.00 0.00 43 ARG A CA 13
ATOM 17913 C C . ARG A 1 43 ? -4.410 0.871 -3.998 1.00 0.00 43 ARG A C 13
ATOM 17914 O O . ARG A 1 43 ? -5.605 0.909 -3.700 1.00 0.00 43 ARG A O 13
ATOM 17935 N N . LEU A 1 44 ? -3.875 -0.109 -4.717 1.00 0.00 44 LEU A N 13
ATOM 17936 C CA . LEU A 1 44 ? -4.679 -1.222 -5.210 1.00 0.00 44 LEU A CA 13
ATOM 17937 C C . LEU A 1 44 ? -5.441 -1.891 -4.070 1.00 0.00 44 LEU A C 13
ATOM 17938 O O . LEU A 1 44 ? -6.615 -2.231 -4.212 1.00 0.00 44 LEU A O 13
ATOM 17954 N N . GLU A 1 45 ? -4.765 -2.074 -2.940 1.00 0.00 45 GLU A N 13
ATOM 17955 C CA . GLU A 1 45 ? -5.380 -2.700 -1.776 1.00 0.00 45 GLU A CA 13
ATOM 17956 C C . GLU A 1 45 ? -6.584 -1.895 -1.297 1.00 0.00 45 GLU A C 13
ATOM 17957 O O . GLU A 1 45 ? -7.532 -2.448 -0.740 1.00 0.00 45 GLU A O 13
ATOM 17969 N N . ARG A 1 46 ? -6.539 -0.585 -1.519 1.00 0.00 46 ARG A N 13
ATOM 17970 C CA . ARG A 1 46 ? -7.625 0.297 -1.109 1.00 0.00 46 ARG A CA 13
ATOM 17971 C C . ARG A 1 46 ? -8.867 0.064 -1.964 1.00 0.00 46 ARG A C 13
ATOM 17972 O O . ARG A 1 46 ? -9.958 0.526 -1.631 1.00 0.00 46 ARG A O 13
ATOM 17993 N N . HIS A 1 47 ? -8.692 -0.655 -3.069 1.00 0.00 47 HIS A N 13
ATOM 17994 C CA . HIS A 1 47 ? -9.798 -0.949 -3.973 1.00 0.00 47 HIS A CA 13
ATOM 17995 C C . HIS A 1 47 ? -10.553 -2.195 -3.520 1.00 0.00 47 HIS A C 13
ATOM 17996 O O . HIS A 1 47 ? -11.607 -2.527 -4.064 1.00 0.00 47 HIS A O 13
ATOM 18011 N N . LEU A 1 48 ? -10.007 -2.882 -2.522 1.00 0.00 48 LEU A N 13
ATOM 18012 C CA . LEU A 1 48 ? -10.628 -4.092 -1.997 1.00 0.00 48 LEU A CA 13
ATOM 18013 C C . LEU A 1 48 ? -11.652 -3.754 -0.918 1.00 0.00 48 LEU A C 13
ATOM 18014 O O . LEU A 1 48 ? -11.375 -2.973 -0.008 1.00 0.00 48 LEU A O 13
ATOM 18030 N N . SER A 1 49 ? -12.836 -4.349 -1.026 1.00 0.00 49 SER A N 13
ATOM 18031 C CA . SER A 1 49 ? -13.903 -4.110 -0.061 1.00 0.00 49 SER A CA 13
ATOM 18032 C C . SER A 1 49 ? -13.525 -4.657 1.313 1.00 0.00 49 SER A C 13
ATOM 18033 O O . SER A 1 49 ? -12.958 -5.743 1.425 1.00 0.00 49 SER A O 13
ATOM 18041 N N . GLN A 1 50 ? -13.843 -3.894 2.354 1.00 0.00 50 GLN A N 13
ATOM 18042 C CA . GLN A 1 50 ? -13.536 -4.301 3.720 1.00 0.00 50 GLN A CA 13
ATOM 18043 C C . GLN A 1 50 ? -13.773 -5.795 3.909 1.00 0.00 50 GLN A C 13
ATOM 18044 O O . GLN A 1 50 ? -13.170 -6.423 4.779 1.00 0.00 50 GLN A O 13
ATOM 18058 N N . GLU A 1 51 ? -14.654 -6.359 3.089 1.00 0.00 51 GLU A N 13
ATOM 18059 C CA . GLU A 1 51 ? -14.971 -7.780 3.168 1.00 0.00 51 GLU A CA 13
ATOM 18060 C C . GLU A 1 51 ? -13.817 -8.625 2.636 1.00 0.00 51 GLU A C 13
ATOM 18061 O O . GLU A 1 51 ? -13.405 -9.598 3.266 1.00 0.00 51 GLU A O 13
ATOM 18073 N N . GLU A 1 52 ? -13.300 -8.244 1.472 1.00 0.00 52 GLU A N 13
ATOM 18074 C CA . GLU A 1 52 ? -12.195 -8.967 0.854 1.00 0.00 52 GLU A CA 13
ATOM 18075 C C . GLU A 1 52 ? -10.854 -8.470 1.388 1.00 0.00 52 GLU A C 13
ATOM 18076 O O . GLU A 1 52 ? -10.030 -9.255 1.858 1.00 0.00 52 GLU A O 13
ATOM 18088 N N . PHE A 1 53 ? -10.642 -7.161 1.310 1.00 0.00 53 PHE A N 13
ATOM 18089 C CA . PHE A 1 53 ? -9.401 -6.558 1.783 1.00 0.00 53 PHE A CA 13
ATOM 18090 C C . PHE A 1 53 ? -8.896 -7.265 3.037 1.00 0.00 53 PHE A C 13
ATOM 18091 O O . PHE A 1 53 ? -7.690 -7.371 3.260 1.00 0.00 53 PHE A O 13
ATOM 18108 N N . TYR A 1 54 ? -9.827 -7.747 3.852 1.00 0.00 54 TYR A N 13
ATOM 18109 C CA . TYR A 1 54 ? -9.478 -8.442 5.086 1.00 0.00 54 TYR A CA 13
ATOM 18110 C C . TYR A 1 54 ? -9.155 -9.908 4.812 1.00 0.00 54 TYR A C 13
ATOM 18111 O O . TYR A 1 54 ? -8.219 -10.465 5.384 1.00 0.00 54 TYR A O 13
ATOM 18129 N N . GLN A 1 55 ? -9.939 -10.525 3.934 1.00 0.00 55 GLN A N 13
ATOM 18130 C CA . GLN A 1 55 ? -9.737 -11.927 3.584 1.00 0.00 55 GLN A CA 13
ATOM 18131 C C . GLN A 1 55 ? -8.400 -12.125 2.878 1.00 0.00 55 GLN A C 13
ATOM 18132 O O . GLN A 1 55 ? -7.898 -13.244 2.778 1.00 0.00 55 GLN A O 13
ATOM 18146 N N . VAL A 1 56 ? -7.827 -11.029 2.388 1.00 0.00 56 VAL A N 13
ATOM 18147 C CA . VAL A 1 56 ? -6.548 -11.082 1.691 1.00 0.00 56 VAL A CA 13
ATOM 18148 C C . VAL A 1 56 ? -5.395 -10.749 2.632 1.00 0.00 56 VAL A C 13
ATOM 18149 O O . VAL A 1 56 ? -4.465 -11.538 2.795 1.00 0.00 56 VAL A O 13
ATOM 18162 N N . PHE A 1 57 ? -5.464 -9.574 3.249 1.00 0.00 57 PHE A N 13
ATOM 18163 C CA . PHE A 1 57 ? -4.426 -9.135 4.174 1.00 0.00 57 PHE A CA 13
ATOM 18164 C C . PHE A 1 57 ? -4.642 -9.736 5.560 1.00 0.00 57 PHE A C 13
ATOM 18165 O O . PHE A 1 57 ? -3.687 -10.045 6.271 1.00 0.00 57 PHE A O 13
ATOM 18182 N N . GLY A 1 58 ? -5.907 -9.898 5.937 1.00 0.00 58 GLY A N 13
ATOM 18183 C CA . GLY A 1 58 ? -6.227 -10.460 7.236 1.00 0.00 58 GLY A CA 13
ATOM 18184 C C . GLY A 1 58 ? -6.555 -9.396 8.264 1.00 0.00 58 GLY A C 13
ATOM 18185 O O . GLY A 1 58 ? -6.408 -9.617 9.466 1.00 0.00 58 GLY A O 13
ATOM 18189 N N . MET A 1 59 ? -7.000 -8.236 7.791 1.00 0.00 59 MET A N 13
ATOM 18190 C CA . MET A 1 59 ? -7.349 -7.133 8.679 1.00 0.00 59 MET A CA 13
ATOM 18191 C C . MET A 1 59 ? -8.153 -6.071 7.936 1.00 0.00 59 MET A C 13
ATOM 18192 O O . MET A 1 59 ? -8.369 -6.172 6.727 1.00 0.00 59 MET A O 13
ATOM 18206 N N . THR A 1 60 ? -8.595 -5.051 8.665 1.00 0.00 60 THR A N 13
ATOM 18207 C CA . THR A 1 60 ? -9.377 -3.971 8.075 1.00 0.00 60 THR A CA 13
ATOM 18208 C C . THR A 1 60 ? -8.491 -2.785 7.715 1.00 0.00 60 THR A C 13
ATOM 18209 O O . THR A 1 60 ? -7.581 -2.427 8.464 1.00 0.00 60 THR A O 13
ATOM 18220 N N . ILE A 1 61 ? -8.761 -2.178 6.564 1.00 0.00 61 ILE A N 13
ATOM 18221 C CA . ILE A 1 61 ? -7.989 -1.030 6.106 1.00 0.00 61 ILE A CA 13
ATOM 18222 C C . ILE A 1 61 ? -7.625 -0.113 7.269 1.00 0.00 61 ILE A C 13
ATOM 18223 O O . ILE A 1 61 ? -6.519 0.424 7.327 1.00 0.00 61 ILE A O 13
ATOM 18239 N N . SER A 1 62 ? -8.564 0.061 8.194 1.00 0.00 62 SER A N 13
ATOM 18240 C CA . SER A 1 62 ? -8.343 0.915 9.355 1.00 0.00 62 SER A CA 13
ATOM 18241 C C . SER A 1 62 ? -7.123 0.452 10.146 1.00 0.00 62 SER A C 13
ATOM 18242 O O . SER A 1 62 ? -6.306 1.265 10.578 1.00 0.00 62 SER A O 13
ATOM 18250 N N . GLU A 1 63 ? -7.009 -0.859 10.331 1.00 0.00 63 GLU A N 13
ATOM 18251 C CA . GLU A 1 63 ? -5.889 -1.430 11.071 1.00 0.00 63 GLU A CA 13
ATOM 18252 C C . GLU A 1 63 ? -4.634 -1.480 10.205 1.00 0.00 63 GLU A C 13
ATOM 18253 O O . GLU A 1 63 ? -3.519 -1.301 10.697 1.00 0.00 63 GLU A O 13
ATOM 18265 N N . PHE A 1 64 ? -4.823 -1.726 8.913 1.00 0.00 64 PHE A N 13
ATOM 18266 C CA . PHE A 1 64 ? -3.706 -1.802 7.978 1.00 0.00 64 PHE A CA 13
ATOM 18267 C C . PHE A 1 64 ? -2.924 -0.492 7.958 1.00 0.00 64 PHE A C 13
ATOM 18268 O O . PHE A 1 64 ? -1.699 -0.487 8.081 1.00 0.00 64 PHE A O 13
ATOM 18285 N N . ASP A 1 65 ? -3.640 0.616 7.802 1.00 0.00 65 ASP A N 13
ATOM 18286 C CA . ASP A 1 65 ? -3.014 1.932 7.767 1.00 0.00 65 ASP A CA 13
ATOM 18287 C C . ASP A 1 65 ? -2.259 2.210 9.063 1.00 0.00 65 ASP A C 13
ATOM 18288 O O . ASP A 1 65 ? -1.386 3.077 9.111 1.00 0.00 65 ASP A O 13
ATOM 18297 N N . ARG A 1 66 ? -2.603 1.470 10.112 1.00 0.00 66 ARG A N 13
ATOM 18298 C CA . ARG A 1 66 ? -1.960 1.639 11.410 1.00 0.00 66 ARG A CA 13
ATOM 18299 C C . ARG A 1 66 ? -0.717 0.760 11.518 1.00 0.00 66 ARG A C 13
ATOM 18300 O O . ARG A 1 66 ? -0.060 0.722 12.559 1.00 0.00 66 ARG A O 13
ATOM 18321 N N . LEU A 1 67 ? -0.400 0.056 10.437 1.00 0.00 67 LEU A N 13
ATOM 18322 C CA . LEU A 1 67 ? 0.764 -0.823 10.411 1.00 0.00 67 LEU A CA 13
ATOM 18323 C C . LEU A 1 67 ? 2.029 -0.041 10.072 1.00 0.00 67 LEU A C 13
ATOM 18324 O O . LEU A 1 67 ? 1.977 1.160 9.813 1.00 0.00 67 LEU A O 13
ATOM 18340 N N . ALA A 1 68 ? 3.164 -0.732 10.075 1.00 0.00 68 ALA A N 13
ATOM 18341 C CA . ALA A 1 68 ? 4.442 -0.104 9.765 1.00 0.00 68 ALA A CA 13
ATOM 18342 C C . ALA A 1 68 ? 4.650 0.000 8.258 1.00 0.00 68 ALA A C 13
ATOM 18343 O O . ALA A 1 68 ? 4.320 -0.921 7.510 1.00 0.00 68 ALA A O 13
ATOM 18350 N N . LEU A 1 69 ? 5.199 1.127 7.818 1.00 0.00 69 LEU A N 13
ATOM 18351 C CA . LEU A 1 69 ? 5.452 1.352 6.399 1.00 0.00 69 LEU A CA 13
ATOM 18352 C C . LEU A 1 69 ? 5.929 0.072 5.721 1.00 0.00 69 LEU A C 13
ATOM 18353 O O . LEU A 1 69 ? 5.404 -0.323 4.679 1.00 0.00 69 LEU A O 13
ATOM 18369 N N . TRP A 1 70 ? 6.924 -0.572 6.318 1.00 0.00 70 TRP A N 13
ATOM 18370 C CA . TRP A 1 70 ? 7.470 -1.810 5.773 1.00 0.00 70 TRP A CA 13
ATOM 18371 C C . TRP A 1 70 ? 6.394 -2.886 5.680 1.00 0.00 70 TRP A C 13
ATOM 18372 O O . TRP A 1 70 ? 6.338 -3.640 4.709 1.00 0.00 70 TRP A O 13
ATOM 18393 N N . LYS A 1 71 ? 5.540 -2.951 6.696 1.00 0.00 71 LYS A N 13
ATOM 18394 C CA . LYS A 1 71 ? 4.463 -3.934 6.728 1.00 0.00 71 LYS A CA 13
ATOM 18395 C C . LYS A 1 71 ? 3.413 -3.626 5.666 1.00 0.00 71 LYS A C 13
ATOM 18396 O O . LYS A 1 71 ? 2.959 -4.519 4.951 1.00 0.00 71 LYS A O 13
ATOM 18415 N N . ARG A 1 72 ? 3.032 -2.356 5.567 1.00 0.00 72 ARG A N 13
ATOM 18416 C CA . ARG A 1 72 ? 2.036 -1.931 4.591 1.00 0.00 72 ARG A CA 13
ATOM 18417 C C . ARG A 1 72 ? 2.546 -2.136 3.168 1.00 0.00 72 ARG A C 13
ATOM 18418 O O . ARG A 1 72 ? 1.764 -2.343 2.242 1.00 0.00 72 ARG A O 13
ATOM 18439 N N . ASN A 1 73 ? 3.864 -2.078 3.003 1.00 0.00 73 ASN A N 13
ATOM 18440 C CA . ASN A 1 73 ? 4.479 -2.256 1.693 1.00 0.00 73 ASN A CA 13
ATOM 18441 C C . ASN A 1 73 ? 4.949 -3.695 1.504 1.00 0.00 73 ASN A C 13
ATOM 18442 O O . ASN A 1 73 ? 5.200 -4.134 0.383 1.00 0.00 73 ASN A O 13
ATOM 18453 N N . GLU A 1 74 ? 5.066 -4.424 2.610 1.00 0.00 74 GLU A N 13
ATOM 18454 C CA . GLU A 1 74 ? 5.506 -5.813 2.566 1.00 0.00 74 GLU A CA 13
ATOM 18455 C C . GLU A 1 74 ? 4.330 -6.749 2.302 1.00 0.00 74 GLU A C 13
ATOM 18456 O O . GLU A 1 74 ? 4.439 -7.697 1.523 1.00 0.00 74 GLU A O 13
ATOM 18468 N N . LEU A 1 75 ? 3.207 -6.476 2.957 1.00 0.00 75 LEU A N 13
ATOM 18469 C CA . LEU A 1 75 ? 2.009 -7.293 2.794 1.00 0.00 75 LEU A CA 13
ATOM 18470 C C . LEU A 1 75 ? 1.517 -7.257 1.351 1.00 0.00 75 LEU A C 13
ATOM 18471 O O . LEU A 1 75 ? 1.356 -8.297 0.712 1.00 0.00 75 LEU A O 13
ATOM 18487 N N . LYS A 1 76 ? 1.282 -6.052 0.842 1.00 0.00 76 LYS A N 13
ATOM 18488 C CA . LYS A 1 76 ? 0.812 -5.879 -0.527 1.00 0.00 76 LYS A CA 13
ATOM 18489 C C . LYS A 1 76 ? 1.673 -6.674 -1.504 1.00 0.00 76 LYS A C 13
ATOM 18490 O O . LYS A 1 76 ? 1.165 -7.263 -2.458 1.00 0.00 76 LYS A O 13
ATOM 18509 N N . LYS A 1 77 ? 2.979 -6.687 -1.258 1.00 0.00 77 LYS A N 13
ATOM 18510 C CA . LYS A 1 77 ? 3.911 -7.412 -2.113 1.00 0.00 77 LYS A CA 13
ATOM 18511 C C . LYS A 1 77 ? 3.599 -8.905 -2.115 1.00 0.00 77 LYS A C 13
ATOM 18512 O O . LYS A 1 77 ? 3.774 -9.583 -3.127 1.00 0.00 77 LYS A O 13
ATOM 18531 N N . GLN A 1 78 ? 3.135 -9.410 -0.977 1.00 0.00 78 GLN A N 13
ATOM 18532 C CA . GLN A 1 78 ? 2.798 -10.823 -0.850 1.00 0.00 78 GLN A CA 13
ATOM 18533 C C . GLN A 1 78 ? 1.390 -11.096 -1.370 1.00 0.00 78 GLN A C 13
ATOM 18534 O O . GLN A 1 78 ? 1.051 -12.230 -1.705 1.00 0.00 78 GLN A O 13
ATOM 18548 N N . ALA A 1 79 ? 0.575 -10.048 -1.434 1.00 0.00 79 ALA A N 13
ATOM 18549 C CA . ALA A 1 79 ? -0.795 -10.175 -1.915 1.00 0.00 79 ALA A CA 13
ATOM 18550 C C . ALA A 1 79 ? -0.906 -9.748 -3.375 1.00 0.00 79 ALA A C 13
ATOM 18551 O O . ALA A 1 79 ? -2.006 -9.625 -3.913 1.00 0.00 79 ALA A O 13
ATOM 18558 N N . ARG A 1 80 ? 0.240 -9.524 -4.010 1.00 0.00 80 ARG A N 13
ATOM 18559 C CA . ARG A 1 80 ? 0.270 -9.109 -5.407 1.00 0.00 80 ARG A CA 13
ATOM 18560 C C . ARG A 1 80 ? -0.524 -7.822 -5.610 1.00 0.00 80 ARG A C 13
ATOM 18561 O O . ARG A 1 80 ? -1.116 -7.606 -6.668 1.00 0.00 80 ARG A O 13
ATOM 18582 N N . LEU A 1 81 ? -0.534 -6.972 -4.589 1.00 0.00 81 LEU A N 13
ATOM 18583 C CA . LEU A 1 81 ? -1.256 -5.707 -4.654 1.00 0.00 81 LEU A CA 13
ATOM 18584 C C . LEU A 1 81 ? -0.298 -4.526 -4.536 1.00 0.00 81 LEU A C 13
ATOM 18585 O O . LEU A 1 81 ? -0.718 -3.392 -4.304 1.00 0.00 81 LEU A O 13
ATOM 18601 N N . PHE A 1 82 ? 0.993 -4.799 -4.697 1.00 0.00 82 PHE A N 13
ATOM 18602 C CA . PHE A 1 82 ? 2.011 -3.760 -4.610 1.00 0.00 82 PHE A CA 13
ATOM 18603 C C . PHE A 1 82 ? 2.695 -3.553 -5.958 1.00 0.00 82 PHE A C 13
ATOM 18604 O O . PHE A 1 82 ? 2.875 -4.497 -6.726 1.00 0.00 82 PHE A O 13
ATOM 18621 N N . SER A 1 83 ? 3.072 -2.310 -6.239 1.00 0.00 83 SER A N 13
ATOM 18622 C CA . SER A 1 83 ? 3.732 -1.976 -7.496 1.00 0.00 83 SER A CA 13
ATOM 18623 C C . SER A 1 83 ? 4.958 -1.102 -7.251 1.00 0.00 83 SER A C 13
ATOM 18624 O O . SER A 1 83 ? 6.000 -1.286 -7.878 1.00 0.00 83 SER A O 13
ATOM 18632 N N . GLY A 1 84 ? 4.824 -0.149 -6.334 1.00 0.00 84 GLY A N 13
ATOM 18633 C CA . GLY A 1 84 ? 5.928 0.740 -6.021 1.00 0.00 84 GLY A CA 13
ATOM 18634 C C . GLY A 1 84 ? 5.791 2.092 -6.692 1.00 0.00 84 GLY A C 13
ATOM 18635 O O . GLY A 1 84 ? 5.646 2.193 -7.910 1.00 0.00 84 GLY A O 13
ATOM 18639 N N . PRO A 1 85 ? 5.834 3.163 -5.886 1.00 0.00 85 PRO A N 13
ATOM 18640 C CA . PRO A 1 85 ? 5.714 4.536 -6.387 1.00 0.00 85 PRO A CA 13
ATOM 18641 C C . PRO A 1 85 ? 6.936 4.969 -7.191 1.00 0.00 85 PRO A C 13
ATOM 18642 O O . PRO A 1 85 ? 7.987 5.271 -6.626 1.00 0.00 85 PRO A O 13
ATOM 18653 N N . SER A 1 86 ? 6.790 4.996 -8.512 1.00 0.00 86 SER A N 13
ATOM 18654 C CA . SER A 1 86 ? 7.884 5.388 -9.393 1.00 0.00 86 SER A CA 13
ATOM 18655 C C . SER A 1 86 ? 8.090 6.900 -9.363 1.00 0.00 86 SER A C 13
ATOM 18656 O O . SER A 1 86 ? 7.151 7.670 -9.566 1.00 0.00 86 SER A O 13
ATOM 18664 N N . SER A 1 87 ? 9.326 7.317 -9.107 1.00 0.00 87 SER A N 13
ATOM 18665 C CA . SER A 1 87 ? 9.656 8.736 -9.046 1.00 0.00 87 SER A CA 13
ATOM 18666 C C . SER A 1 87 ? 10.824 9.062 -9.972 1.00 0.00 87 SER A C 13
ATOM 18667 O O . SER A 1 87 ? 11.978 8.771 -9.661 1.00 0.00 87 SER A O 13
ATOM 18675 N N . GLY A 1 88 ? 10.514 9.670 -11.114 1.00 0.00 88 GLY A N 13
ATOM 18676 C CA . GLY A 1 88 ? 11.547 10.026 -12.069 1.00 0.00 88 GLY A CA 13
ATOM 18677 C C . GLY A 1 88 ? 11.029 10.924 -13.175 1.00 0.00 88 GLY A C 13
ATOM 18678 O O . GLY A 1 88 ? 11.769 11.281 -14.091 1.00 0.00 88 GLY A O 13
ATOM 18682 N N . GLY A 1 1 ? -16.703 16.150 -6.311 1.00 0.00 1 GLY A N 14
ATOM 18683 C CA . GLY A 1 1 ? -17.685 15.317 -6.981 1.00 0.00 1 GLY A CA 14
ATOM 18684 C C . GLY A 1 1 ? -19.103 15.631 -6.549 1.00 0.00 1 GLY A C 14
ATOM 18685 O O . GLY A 1 1 ? -19.320 16.449 -5.655 1.00 0.00 1 GLY A O 14
ATOM 18689 N N . SER A 1 2 ? -20.072 14.980 -7.185 1.00 0.00 2 SER A N 14
ATOM 18690 C CA . SER A 1 2 ? -21.477 15.198 -6.865 1.00 0.00 2 SER A CA 14
ATOM 18691 C C . SER A 1 2 ? -22.098 13.942 -6.260 1.00 0.00 2 SER A C 14
ATOM 18692 O O . SER A 1 2 ? -23.069 14.017 -5.507 1.00 0.00 2 SER A O 14
ATOM 18700 N N . SER A 1 3 ? -21.529 12.788 -6.595 1.00 0.00 3 SER A N 14
ATOM 18701 C CA . SER A 1 3 ? -22.028 11.515 -6.089 1.00 0.00 3 SER A CA 14
ATOM 18702 C C . SER A 1 3 ? -21.783 11.394 -4.588 1.00 0.00 3 SER A C 14
ATOM 18703 O O . SER A 1 3 ? -20.666 11.593 -4.111 1.00 0.00 3 SER A O 14
ATOM 18711 N N . GLY A 1 4 ? -22.837 11.065 -3.847 1.00 0.00 4 GLY A N 14
ATOM 18712 C CA . GLY A 1 4 ? -22.717 10.923 -2.408 1.00 0.00 4 GLY A CA 14
ATOM 18713 C C . GLY A 1 4 ? -22.640 9.473 -1.973 1.00 0.00 4 GLY A C 14
ATOM 18714 O O . GLY A 1 4 ? -21.737 8.743 -2.381 1.00 0.00 4 GLY A O 14
ATOM 18718 N N . SER A 1 5 ? -23.588 9.055 -1.140 1.00 0.00 5 SER A N 14
ATOM 18719 C CA . SER A 1 5 ? -23.620 7.684 -0.645 1.00 0.00 5 SER A CA 14
ATOM 18720 C C . SER A 1 5 ? -24.451 6.794 -1.564 1.00 0.00 5 SER A C 14
ATOM 18721 O O . SER A 1 5 ? -25.338 6.071 -1.111 1.00 0.00 5 SER A O 14
ATOM 18729 N N . SER A 1 6 ? -24.155 6.851 -2.859 1.00 0.00 6 SER A N 14
ATOM 18730 C CA . SER A 1 6 ? -24.876 6.054 -3.844 1.00 0.00 6 SER A CA 14
ATOM 18731 C C . SER A 1 6 ? -24.040 4.859 -4.293 1.00 0.00 6 SER A C 14
ATOM 18732 O O . SER A 1 6 ? -22.984 5.021 -4.903 1.00 0.00 6 SER A O 14
ATOM 18740 N N . GLY A 1 7 ? -24.522 3.659 -3.986 1.00 0.00 7 GLY A N 14
ATOM 18741 C CA . GLY A 1 7 ? -23.807 2.454 -4.365 1.00 0.00 7 GLY A CA 14
ATOM 18742 C C . GLY A 1 7 ? -22.679 2.123 -3.407 1.00 0.00 7 GLY A C 14
ATOM 18743 O O . GLY A 1 7 ? -22.266 2.965 -2.611 1.00 0.00 7 GLY A O 14
ATOM 18747 N N . ASN A 1 8 ? -22.181 0.894 -3.484 1.00 0.00 8 ASN A N 14
ATOM 18748 C CA . ASN A 1 8 ? -21.095 0.453 -2.616 1.00 0.00 8 ASN A CA 14
ATOM 18749 C C . ASN A 1 8 ? -19.739 0.801 -3.222 1.00 0.00 8 ASN A C 14
ATOM 18750 O O . ASN A 1 8 ? -19.318 0.201 -4.210 1.00 0.00 8 ASN A O 14
ATOM 18761 N N . ALA A 1 9 ? -19.060 1.773 -2.621 1.00 0.00 9 ALA A N 14
ATOM 18762 C CA . ALA A 1 9 ? -17.751 2.198 -3.100 1.00 0.00 9 ALA A CA 14
ATOM 18763 C C . ALA A 1 9 ? -17.053 3.086 -2.074 1.00 0.00 9 ALA A C 14
ATOM 18764 O O . ALA A 1 9 ? -17.645 4.030 -1.551 1.00 0.00 9 ALA A O 14
ATOM 18771 N N . VAL A 1 10 ? -15.792 2.776 -1.791 1.00 0.00 10 VAL A N 14
ATOM 18772 C CA . VAL A 1 10 ? -15.014 3.546 -0.828 1.00 0.00 10 VAL A CA 14
ATOM 18773 C C . VAL A 1 10 ? -15.389 5.023 -0.874 1.00 0.00 10 VAL A C 14
ATOM 18774 O O . VAL A 1 10 ? -15.503 5.612 -1.948 1.00 0.00 10 VAL A O 14
ATOM 18787 N N . ASN A 1 11 ? -15.579 5.617 0.300 1.00 0.00 11 ASN A N 14
ATOM 18788 C CA . ASN A 1 11 ? -15.941 7.026 0.395 1.00 0.00 11 ASN A CA 14
ATOM 18789 C C . ASN A 1 11 ? -14.708 7.890 0.638 1.00 0.00 11 ASN A C 14
ATOM 18790 O O . ASN A 1 11 ? -14.796 8.961 1.238 1.00 0.00 11 ASN A O 14
ATOM 18801 N N . TRP A 1 12 ? -13.559 7.417 0.168 1.00 0.00 12 TRP A N 14
ATOM 18802 C CA . TRP A 1 12 ? -12.307 8.147 0.334 1.00 0.00 12 TRP A CA 14
ATOM 18803 C C . TRP A 1 12 ? -12.420 9.558 -0.232 1.00 0.00 12 TRP A C 14
ATOM 18804 O O . TRP A 1 12 ? -12.738 9.742 -1.406 1.00 0.00 12 TRP A O 14
ATOM 18825 N N . GLY A 1 13 ? -12.158 10.552 0.611 1.00 0.00 13 GLY A N 14
ATOM 18826 C CA . GLY A 1 13 ? -12.235 11.934 0.175 1.00 0.00 13 GLY A CA 14
ATOM 18827 C C . GLY A 1 13 ? -11.241 12.252 -0.924 1.00 0.00 13 GLY A C 14
ATOM 18828 O O . GLY A 1 13 ? -11.610 12.787 -1.969 1.00 0.00 13 GLY A O 14
ATOM 18832 N N . MET A 1 14 ? -9.975 11.924 -0.687 1.00 0.00 14 MET A N 14
ATOM 18833 C CA . MET A 1 14 ? -8.924 12.179 -1.665 1.00 0.00 14 MET A CA 14
ATOM 18834 C C . MET A 1 14 ? -9.379 11.788 -3.067 1.00 0.00 14 MET A C 14
ATOM 18835 O O . MET A 1 14 ? -9.571 12.645 -3.930 1.00 0.00 14 MET A O 14
ATOM 18849 N N . ARG A 1 15 ? -9.551 10.488 -3.287 1.00 0.00 15 ARG A N 14
ATOM 18850 C CA . ARG A 1 15 ? -9.982 9.984 -4.585 1.00 0.00 15 ARG A CA 14
ATOM 18851 C C . ARG A 1 15 ? -11.031 8.887 -4.421 1.00 0.00 15 ARG A C 14
ATOM 18852 O O . ARG A 1 15 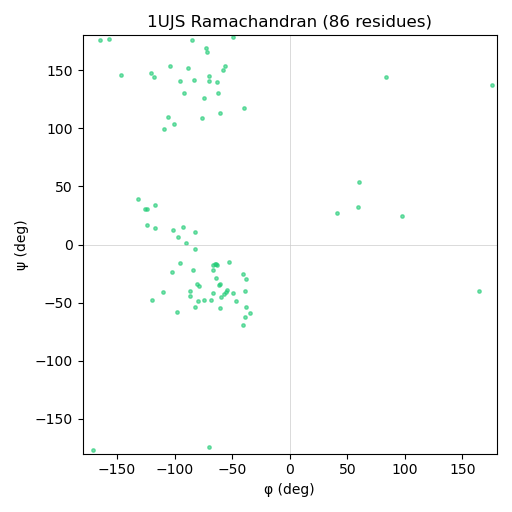? -11.332 8.466 -3.305 1.00 0.00 15 ARG A O 14
ATOM 18873 N N . GLU A 1 16 ? -11.583 8.431 -5.541 1.00 0.00 16 GLU A N 14
ATOM 18874 C CA . GLU A 1 16 ? -12.599 7.385 -5.520 1.00 0.00 16 GLU A CA 14
ATOM 18875 C C . GLU A 1 16 ? -12.068 6.099 -6.147 1.00 0.00 16 GLU A C 14
ATOM 18876 O O . GLU A 1 16 ? -11.876 6.019 -7.360 1.00 0.00 16 GLU A O 14
ATOM 18888 N N . TYR A 1 17 ? -11.832 5.094 -5.310 1.00 0.00 17 TYR A N 14
ATOM 18889 C CA . TYR A 1 17 ? -11.320 3.812 -5.780 1.00 0.00 17 TYR A CA 14
ATOM 18890 C C . TYR A 1 17 ? -12.442 2.785 -5.890 1.00 0.00 17 TYR A C 14
ATOM 18891 O O . TYR A 1 17 ? -12.879 2.215 -4.890 1.00 0.00 17 TYR A O 14
ATOM 18909 N N . LYS A 1 18 ? -12.905 2.553 -7.113 1.00 0.00 18 LYS A N 14
ATOM 18910 C CA . LYS A 1 18 ? -13.976 1.593 -7.358 1.00 0.00 18 LYS A CA 14
ATOM 18911 C C . LYS A 1 18 ? -13.656 0.246 -6.717 1.00 0.00 18 LYS A C 14
ATOM 18912 O O . LYS A 1 18 ? -12.507 -0.197 -6.723 1.00 0.00 18 LYS A O 14
ATOM 18931 N N . ILE A 1 19 ? -14.678 -0.400 -6.167 1.00 0.00 19 ILE A N 14
ATOM 18932 C CA . ILE A 1 19 ? -14.505 -1.697 -5.525 1.00 0.00 19 ILE A CA 14
ATOM 18933 C C . ILE A 1 19 ? -14.192 -2.781 -6.550 1.00 0.00 19 ILE A C 14
ATOM 18934 O O . ILE A 1 19 ? -15.051 -3.167 -7.343 1.00 0.00 19 ILE A O 14
ATOM 18950 N N . TYR A 1 20 ? -12.957 -3.269 -6.529 1.00 0.00 20 TYR A N 14
ATOM 18951 C CA . TYR A 1 20 ? -12.530 -4.308 -7.458 1.00 0.00 20 TYR A CA 14
ATOM 18952 C C . TYR A 1 20 ? -12.093 -5.563 -6.708 1.00 0.00 20 TYR A C 14
ATOM 18953 O O . TYR A 1 20 ? -11.563 -5.502 -5.598 1.00 0.00 20 TYR A O 14
ATOM 18971 N N . PRO A 1 21 ? -12.321 -6.731 -7.327 1.00 0.00 21 PRO A N 14
ATOM 18972 C CA . PRO A 1 21 ? -11.959 -8.024 -6.738 1.00 0.00 21 PRO A CA 14
ATOM 18973 C C . PRO A 1 21 ? -10.450 -8.234 -6.686 1.00 0.00 21 PRO A C 14
ATOM 18974 O O . PRO A 1 21 ? -9.725 -7.828 -7.595 1.00 0.00 21 PRO A O 14
ATOM 18985 N N . TYR A 1 22 ? -9.982 -8.870 -5.618 1.00 0.00 22 TYR A N 14
ATOM 18986 C CA . TYR A 1 22 ? -8.559 -9.133 -5.446 1.00 0.00 22 TYR A CA 14
ATOM 18987 C C . TYR A 1 22 ? -7.974 -9.801 -6.687 1.00 0.00 22 TYR A C 14
ATOM 18988 O O . TYR A 1 22 ? -6.901 -9.427 -7.159 1.00 0.00 22 TYR A O 14
ATOM 19006 N N . GLU A 1 23 ? -8.690 -10.792 -7.210 1.00 0.00 23 GLU A N 14
ATOM 19007 C CA . GLU A 1 23 ? -8.243 -11.513 -8.395 1.00 0.00 23 GLU A CA 14
ATOM 19008 C C . GLU A 1 23 ? -7.719 -10.547 -9.454 1.00 0.00 23 GLU A C 14
ATOM 19009 O O . GLU A 1 23 ? -6.533 -10.556 -9.786 1.00 0.00 23 GLU A O 14
ATOM 19021 N N . LEU A 1 24 ? -8.611 -9.716 -9.981 1.00 0.00 24 LEU A N 14
ATOM 19022 C CA . LEU A 1 24 ? -8.240 -8.743 -11.003 1.00 0.00 24 LEU A CA 14
ATOM 19023 C C . LEU A 1 24 ? -7.355 -7.647 -10.417 1.00 0.00 24 LEU A C 14
ATOM 19024 O O . LEU A 1 24 ? -6.615 -6.978 -11.139 1.00 0.00 24 LEU A O 14
ATOM 19040 N N . LEU A 1 25 ? -7.435 -7.470 -9.102 1.00 0.00 25 LEU A N 14
ATOM 19041 C CA . LEU A 1 25 ? -6.639 -6.457 -8.417 1.00 0.00 25 LEU A CA 14
ATOM 19042 C C . LEU A 1 25 ? -5.231 -6.970 -8.135 1.00 0.00 25 LEU A C 14
ATOM 19043 O O . LEU A 1 25 ? -4.467 -6.344 -7.398 1.00 0.00 25 LEU A O 14
ATOM 19059 N N . LEU A 1 26 ? -4.893 -8.111 -8.725 1.00 0.00 26 LEU A N 14
ATOM 19060 C CA . LEU A 1 26 ? -3.574 -8.707 -8.539 1.00 0.00 26 LEU A CA 14
ATOM 19061 C C . LEU A 1 26 ? -2.503 -7.895 -9.259 1.00 0.00 26 LEU A C 14
ATOM 19062 O O . LEU A 1 26 ? -2.811 -7.012 -10.059 1.00 0.00 26 LEU A O 14
ATOM 19078 N N . VAL A 1 27 ? -1.242 -8.202 -8.971 1.00 0.00 27 VAL A N 14
ATOM 19079 C CA . VAL A 1 27 ? -0.124 -7.503 -9.593 1.00 0.00 27 VAL A CA 14
ATOM 19080 C C . VAL A 1 27 ? 0.950 -8.483 -10.053 1.00 0.00 27 VAL A C 14
ATOM 19081 O O . VAL A 1 27 ? 2.137 -8.158 -10.071 1.00 0.00 27 VAL A O 14
ATOM 19094 N N . THR A 1 28 ? 0.524 -9.686 -10.426 1.00 0.00 28 THR A N 14
ATOM 19095 C CA . THR A 1 28 ? 1.448 -10.715 -10.886 1.00 0.00 28 THR A CA 14
ATOM 19096 C C . THR A 1 28 ? 2.515 -10.126 -11.801 1.00 0.00 28 THR A C 14
ATOM 19097 O O . THR A 1 28 ? 2.209 -9.599 -12.871 1.00 0.00 28 THR A O 14
ATOM 19108 N N . THR A 1 29 ? 3.771 -10.219 -11.376 1.00 0.00 29 THR A N 14
ATOM 19109 C CA . THR A 1 29 ? 4.884 -9.696 -12.157 1.00 0.00 29 THR A CA 14
ATOM 19110 C C . THR A 1 29 ? 4.910 -10.305 -13.554 1.00 0.00 29 THR A C 14
ATOM 19111 O O . THR A 1 29 ? 5.524 -9.757 -14.470 1.00 0.00 29 THR A O 14
ATOM 19122 N N . ARG A 1 30 ? 4.238 -11.440 -13.712 1.00 0.00 30 ARG A N 14
ATOM 19123 C CA . ARG A 1 30 ? 4.184 -12.124 -14.999 1.00 0.00 30 ARG A CA 14
ATOM 19124 C C . ARG A 1 30 ? 2.741 -12.419 -15.398 1.00 0.00 30 ARG A C 14
ATOM 19125 O O . ARG A 1 30 ? 2.282 -11.998 -16.459 1.00 0.00 30 ARG A O 14
ATOM 19146 N N . GLY A 1 31 ? 2.032 -13.146 -14.540 1.00 0.00 31 GLY A N 14
ATOM 19147 C CA . GLY A 1 31 ? 0.649 -13.485 -14.821 1.00 0.00 31 GLY A CA 14
ATOM 19148 C C . GLY A 1 31 ? -0.078 -12.383 -15.567 1.00 0.00 31 GLY A C 14
ATOM 19149 O O . GLY A 1 31 ? 0.203 -11.201 -15.370 1.00 0.00 31 GLY A O 14
ATOM 19153 N N . ARG A 1 32 ? -1.014 -12.771 -16.427 1.00 0.00 32 ARG A N 14
ATOM 19154 C CA . ARG A 1 32 ? -1.781 -11.808 -17.207 1.00 0.00 32 ARG A CA 14
ATOM 19155 C C . ARG A 1 32 ? -2.802 -11.088 -16.330 1.00 0.00 32 ARG A C 14
ATOM 19156 O O . ARG A 1 32 ? -3.988 -11.415 -16.346 1.00 0.00 32 ARG A O 14
ATOM 19177 N N . ASN A 1 33 ? -2.331 -10.108 -15.566 1.00 0.00 33 ASN A N 14
ATOM 19178 C CA . ASN A 1 33 ? -3.202 -9.343 -14.682 1.00 0.00 33 ASN A CA 14
ATOM 19179 C C . ASN A 1 33 ? -4.348 -8.706 -15.464 1.00 0.00 33 ASN A C 14
ATOM 19180 O O . ASN A 1 33 ? -4.239 -8.480 -16.669 1.00 0.00 33 ASN A O 14
ATOM 19191 N N . ARG A 1 34 ? -5.444 -8.420 -14.769 1.00 0.00 34 ARG A N 14
ATOM 19192 C CA . ARG A 1 34 ? -6.609 -7.810 -15.398 1.00 0.00 34 ARG A CA 14
ATOM 19193 C C . ARG A 1 34 ? -6.954 -6.482 -14.731 1.00 0.00 34 ARG A C 14
ATOM 19194 O O . ARG A 1 34 ? -8.121 -6.093 -14.664 1.00 0.00 34 ARG A O 14
ATOM 19215 N N . LEU A 1 35 ? -5.933 -5.790 -14.239 1.00 0.00 35 LEU A N 14
ATOM 19216 C CA . LEU A 1 35 ? -6.127 -4.505 -13.577 1.00 0.00 35 LEU A CA 14
ATOM 19217 C C . LEU A 1 35 ? -6.847 -3.522 -14.495 1.00 0.00 35 LEU A C 14
ATOM 19218 O O . LEU A 1 35 ? -6.456 -3.306 -15.642 1.00 0.00 35 LEU A O 14
ATOM 19234 N N . PRO A 1 36 ? -7.924 -2.911 -13.979 1.00 0.00 36 PRO A N 14
ATOM 19235 C CA . PRO A 1 36 ? -8.719 -1.939 -14.735 1.00 0.00 36 PRO A CA 14
ATOM 19236 C C . PRO A 1 36 ? -7.968 -0.633 -14.970 1.00 0.00 36 PRO A C 14
ATOM 19237 O O . PRO A 1 36 ? -6.794 -0.508 -14.623 1.00 0.00 36 PRO A O 14
ATOM 19248 N N . LYS A 1 37 ? -8.654 0.340 -15.562 1.00 0.00 37 LYS A N 14
ATOM 19249 C CA . LYS A 1 37 ? -8.053 1.638 -15.843 1.00 0.00 37 LYS A CA 14
ATOM 19250 C C . LYS A 1 37 ? -8.480 2.671 -14.805 1.00 0.00 37 LYS A C 14
ATOM 19251 O O . LYS A 1 37 ? -8.300 3.873 -15.001 1.00 0.00 37 LYS A O 14
ATOM 19270 N N . ASP A 1 38 ? -9.043 2.195 -13.700 1.00 0.00 38 ASP A N 14
ATOM 19271 C CA . ASP A 1 38 ? -9.493 3.077 -12.630 1.00 0.00 38 ASP A CA 14
ATOM 19272 C C . ASP A 1 38 ? -8.898 2.654 -11.291 1.00 0.00 38 ASP A C 14
ATOM 19273 O O . ASP A 1 38 ? -9.370 3.068 -10.232 1.00 0.00 38 ASP A O 14
ATOM 19282 N N . VAL A 1 39 ? -7.859 1.827 -11.346 1.00 0.00 39 VAL A N 14
ATOM 19283 C CA . VAL A 1 39 ? -7.199 1.348 -10.137 1.00 0.00 39 VAL A CA 14
ATOM 19284 C C . VAL A 1 39 ? -5.894 2.096 -9.890 1.00 0.00 39 VAL A C 14
ATOM 19285 O O . VAL A 1 39 ? -5.289 2.632 -10.818 1.00 0.00 39 VAL A O 14
ATOM 19298 N N . ASP A 1 40 ? -5.467 2.129 -8.633 1.00 0.00 40 ASP A N 14
ATOM 19299 C CA . ASP A 1 40 ? -4.232 2.811 -8.262 1.00 0.00 40 ASP A CA 14
ATOM 19300 C C . ASP A 1 40 ? -3.146 1.806 -7.890 1.00 0.00 40 ASP A C 14
ATOM 19301 O O . ASP A 1 40 ? -3.216 1.162 -6.843 1.00 0.00 40 ASP A O 14
ATOM 19310 N N . ARG A 1 41 ? -2.146 1.676 -8.754 1.00 0.00 41 ARG A N 14
ATOM 19311 C CA . ARG A 1 41 ? -1.047 0.747 -8.517 1.00 0.00 41 ARG A CA 14
ATOM 19312 C C . ARG A 1 41 ? -0.436 0.970 -7.137 1.00 0.00 41 ARG A C 14
ATOM 19313 O O . ARG A 1 41 ? 0.304 0.126 -6.630 1.00 0.00 41 ARG A O 14
ATOM 19334 N N . THR A 1 42 ? -0.749 2.112 -6.533 1.00 0.00 42 THR A N 14
ATOM 19335 C CA . THR A 1 42 ? -0.230 2.447 -5.213 1.00 0.00 42 THR A CA 14
ATOM 19336 C C . THR A 1 42 ? -1.281 2.213 -4.134 1.00 0.00 42 THR A C 14
ATOM 19337 O O . THR A 1 42 ? -0.949 2.013 -2.965 1.00 0.00 42 THR A O 14
ATOM 19348 N N . ARG A 1 43 ? -2.548 2.239 -4.533 1.00 0.00 43 ARG A N 14
ATOM 19349 C CA . ARG A 1 43 ? -3.648 2.030 -3.598 1.00 0.00 43 ARG A CA 14
ATOM 19350 C C . ARG A 1 43 ? -4.545 0.886 -4.062 1.00 0.00 43 ARG A C 14
ATOM 19351 O O . ARG A 1 43 ? -5.747 0.877 -3.791 1.00 0.00 43 ARG A O 14
ATOM 19372 N N . LEU A 1 44 ? -3.955 -0.076 -4.762 1.00 0.00 44 LEU A N 14
ATOM 19373 C CA . LEU A 1 44 ? -4.700 -1.225 -5.264 1.00 0.00 44 LEU A CA 14
ATOM 19374 C C . LEU A 1 44 ? -5.461 -1.916 -4.137 1.00 0.00 44 LEU A C 14
ATOM 19375 O O . LEU A 1 44 ? -6.600 -2.346 -4.316 1.00 0.00 44 LEU A O 14
ATOM 19391 N N . GLU A 1 45 ? -4.823 -2.016 -2.974 1.00 0.00 45 GLU A N 14
ATOM 19392 C CA . GLU A 1 45 ? -5.441 -2.654 -1.818 1.00 0.00 45 GLU A CA 14
ATOM 19393 C C . GLU A 1 45 ? -6.687 -1.891 -1.377 1.00 0.00 45 GLU A C 14
ATOM 19394 O O . GLU A 1 45 ? -7.642 -2.481 -0.870 1.00 0.00 45 GLU A O 14
ATOM 19406 N N . ARG A 1 46 ? -6.670 -0.577 -1.575 1.00 0.00 46 ARG A N 14
ATOM 19407 C CA . ARG A 1 46 ? -7.798 0.267 -1.197 1.00 0.00 46 ARG A CA 14
ATOM 19408 C C . ARG A 1 46 ? -9.013 -0.026 -2.072 1.00 0.00 46 ARG A C 14
ATOM 19409 O O . ARG A 1 46 ? -10.137 0.353 -1.739 1.00 0.00 46 ARG A O 14
ATOM 19430 N N . HIS A 1 47 ? -8.781 -0.703 -3.192 1.00 0.00 47 HIS A N 14
ATOM 19431 C CA . HIS A 1 47 ? -9.857 -1.047 -4.115 1.00 0.00 47 HIS A CA 14
ATOM 19432 C C . HIS A 1 47 ? -10.577 -2.313 -3.661 1.00 0.00 47 HIS A C 14
ATOM 19433 O O . HIS A 1 47 ? -11.582 -2.713 -4.251 1.00 0.00 47 HIS A O 14
ATOM 19448 N N . LEU A 1 48 ? -10.057 -2.940 -2.612 1.00 0.00 48 LEU A N 14
ATOM 19449 C CA . LEU A 1 48 ? -10.650 -4.162 -2.080 1.00 0.00 48 LEU A CA 14
ATOM 19450 C C . LEU A 1 48 ? -11.703 -3.841 -1.023 1.00 0.00 48 LEU A C 14
ATOM 19451 O O . LEU A 1 48 ? -11.457 -3.061 -0.104 1.00 0.00 48 LEU A O 14
ATOM 19467 N N . SER A 1 49 ? -12.876 -4.450 -1.161 1.00 0.00 49 SER A N 14
ATOM 19468 C CA . SER A 1 49 ? -13.968 -4.228 -0.219 1.00 0.00 49 SER A CA 14
ATOM 19469 C C . SER A 1 49 ? -13.575 -4.680 1.184 1.00 0.00 49 SER A C 14
ATOM 19470 O O . SER A 1 49 ? -12.972 -5.739 1.360 1.00 0.00 49 SER A O 14
ATOM 19478 N N . GLN A 1 50 ? -13.921 -3.869 2.178 1.00 0.00 50 GLN A N 14
ATOM 19479 C CA . GLN A 1 50 ? -13.604 -4.185 3.566 1.00 0.00 50 GLN A CA 14
ATOM 19480 C C . GLN A 1 50 ? -13.775 -5.676 3.838 1.00 0.00 50 GLN A C 14
ATOM 19481 O O . GLN A 1 50 ? -13.140 -6.228 4.736 1.00 0.00 50 GLN A O 14
ATOM 19495 N N . GLU A 1 51 ? -14.635 -6.320 3.057 1.00 0.00 51 GLU A N 14
ATOM 19496 C CA . GLU A 1 51 ? -14.889 -7.747 3.215 1.00 0.00 51 GLU A CA 14
ATOM 19497 C C . GLU A 1 51 ? -13.737 -8.571 2.648 1.00 0.00 51 GLU A C 14
ATOM 19498 O O . GLU A 1 51 ? -13.275 -9.524 3.275 1.00 0.00 51 GLU A O 14
ATOM 19510 N N . GLU A 1 52 ? -13.278 -8.196 1.458 1.00 0.00 52 GLU A N 14
ATOM 19511 C CA . GLU A 1 52 ? -12.181 -8.902 0.806 1.00 0.00 52 GLU A CA 14
ATOM 19512 C C . GLU A 1 52 ? -10.833 -8.411 1.328 1.00 0.00 52 GLU A C 14
ATOM 19513 O O . GLU A 1 52 ? -9.992 -9.205 1.750 1.00 0.00 52 GLU A O 14
ATOM 19525 N N . PHE A 1 53 ? -10.635 -7.098 1.294 1.00 0.00 53 PHE A N 14
ATOM 19526 C CA . PHE A 1 53 ? -9.389 -6.500 1.762 1.00 0.00 53 PHE A CA 14
ATOM 19527 C C . PHE A 1 53 ? -8.881 -7.212 3.012 1.00 0.00 53 PHE A C 14
ATOM 19528 O O . PHE A 1 53 ? -7.674 -7.327 3.226 1.00 0.00 53 PHE A O 14
ATOM 19545 N N . TYR A 1 54 ? -9.809 -7.687 3.834 1.00 0.00 54 TYR A N 14
ATOM 19546 C CA . TYR A 1 54 ? -9.456 -8.384 5.065 1.00 0.00 54 TYR A CA 14
ATOM 19547 C C . TYR A 1 54 ? -9.155 -9.854 4.791 1.00 0.00 54 TYR A C 14
ATOM 19548 O O . TYR A 1 54 ? -8.239 -10.430 5.376 1.00 0.00 54 TYR A O 14
ATOM 19566 N N . GLN A 1 55 ? -9.933 -10.454 3.895 1.00 0.00 55 GLN A N 14
ATOM 19567 C CA . GLN A 1 55 ? -9.749 -11.857 3.542 1.00 0.00 55 GLN A CA 14
ATOM 19568 C C . GLN A 1 55 ? -8.408 -12.073 2.849 1.00 0.00 55 GLN A C 14
ATOM 19569 O O . GLN A 1 55 ? -7.933 -13.203 2.733 1.00 0.00 55 GLN A O 14
ATOM 19583 N N . VAL A 1 56 ? -7.803 -10.983 2.388 1.00 0.00 56 VAL A N 14
ATOM 19584 C CA . VAL A 1 56 ? -6.516 -11.053 1.707 1.00 0.00 56 VAL A CA 14
ATOM 19585 C C . VAL A 1 56 ? -5.371 -10.729 2.660 1.00 0.00 56 VAL A C 14
ATOM 19586 O O . VAL A 1 56 ? -4.453 -11.529 2.839 1.00 0.00 56 VAL A O 14
ATOM 19599 N N . PHE A 1 57 ? -5.432 -9.550 3.269 1.00 0.00 57 PHE A N 14
ATOM 19600 C CA . PHE A 1 57 ? -4.400 -9.118 4.205 1.00 0.00 57 PHE A CA 14
ATOM 19601 C C . PHE A 1 57 ? -4.633 -9.720 5.588 1.00 0.00 57 PHE A C 14
ATOM 19602 O O . PHE A 1 57 ? -3.687 -10.004 6.320 1.00 0.00 57 PHE A O 14
ATOM 19619 N N . GLY A 1 58 ? -5.902 -9.910 5.938 1.00 0.00 58 GLY A N 14
ATOM 19620 C CA . GLY A 1 58 ? -6.238 -10.475 7.231 1.00 0.00 58 GLY A CA 14
ATOM 19621 C C . GLY A 1 58 ? -6.565 -9.412 8.261 1.00 0.00 58 GLY A C 14
ATOM 19622 O O . GLY A 1 58 ? -6.443 -9.645 9.463 1.00 0.00 58 GLY A O 14
ATOM 19626 N N . MET A 1 59 ? -6.981 -8.241 7.789 1.00 0.00 59 MET A N 14
ATOM 19627 C CA . MET A 1 59 ? -7.326 -7.138 8.679 1.00 0.00 59 MET A CA 14
ATOM 19628 C C . MET A 1 59 ? -8.115 -6.066 7.934 1.00 0.00 59 MET A C 14
ATOM 19629 O O . MET A 1 59 ? -8.278 -6.133 6.715 1.00 0.00 59 MET A O 14
ATOM 19643 N N . THR A 1 60 ? -8.604 -5.076 8.674 1.00 0.00 60 THR A N 14
ATOM 19644 C CA . THR A 1 60 ? -9.377 -3.990 8.084 1.00 0.00 60 THR A CA 14
ATOM 19645 C C . THR A 1 60 ? -8.484 -2.805 7.737 1.00 0.00 60 THR A C 14
ATOM 19646 O O . THR A 1 60 ? -7.563 -2.470 8.483 1.00 0.00 60 THR A O 14
ATOM 19657 N N . ILE A 1 61 ? -8.761 -2.174 6.601 1.00 0.00 61 ILE A N 14
ATOM 19658 C CA . ILE A 1 61 ? -7.983 -1.024 6.157 1.00 0.00 61 ILE A CA 14
ATOM 19659 C C . ILE A 1 61 ? -7.608 -0.126 7.331 1.00 0.00 61 ILE A C 14
ATOM 19660 O O . ILE A 1 61 ? -6.495 0.395 7.397 1.00 0.00 61 ILE A O 14
ATOM 19676 N N . SER A 1 62 ? -8.545 0.048 8.258 1.00 0.00 62 SER A N 14
ATOM 19677 C CA . SER A 1 62 ? -8.314 0.884 9.430 1.00 0.00 62 SER A CA 14
ATOM 19678 C C . SER A 1 62 ? -7.099 0.397 10.214 1.00 0.00 62 SER A C 14
ATOM 19679 O O . SER A 1 62 ? -6.281 1.196 10.669 1.00 0.00 62 SER A O 14
ATOM 19687 N N . GLU A 1 63 ? -6.989 -0.919 10.366 1.00 0.00 63 GLU A N 14
ATOM 19688 C CA . GLU A 1 63 ? -5.874 -1.512 11.095 1.00 0.00 63 GLU A CA 14
ATOM 19689 C C . GLU A 1 63 ? -4.620 -1.559 10.227 1.00 0.00 63 GLU A C 14
ATOM 19690 O O . GLU A 1 63 ? -3.503 -1.405 10.722 1.00 0.00 63 GLU A O 14
ATOM 19702 N N . PHE A 1 64 ? -4.813 -1.773 8.930 1.00 0.00 64 PHE A N 14
ATOM 19703 C CA . PHE A 1 64 ? -3.698 -1.843 7.992 1.00 0.00 64 PHE A CA 14
ATOM 19704 C C . PHE A 1 64 ? -2.903 -0.540 7.995 1.00 0.00 64 PHE A C 14
ATOM 19705 O O . PHE A 1 64 ? -1.678 -0.549 8.114 1.00 0.00 64 PHE A O 14
ATOM 19722 N N . ASP A 1 65 ? -3.610 0.577 7.862 1.00 0.00 65 ASP A N 14
ATOM 19723 C CA . ASP A 1 65 ? -2.971 1.888 7.850 1.00 0.00 65 ASP A CA 14
ATOM 19724 C C . ASP A 1 65 ? -2.253 2.155 9.169 1.00 0.00 65 ASP A C 14
ATOM 19725 O O . ASP A 1 65 ? -1.458 3.089 9.276 1.00 0.00 65 ASP A O 14
ATOM 19734 N N . ARG A 1 66 ? -2.539 1.330 10.170 1.00 0.00 66 ARG A N 14
ATOM 19735 C CA . ARG A 1 66 ? -1.922 1.479 11.483 1.00 0.00 66 ARG A CA 14
ATOM 19736 C C . ARG A 1 66 ? -0.664 0.621 11.593 1.00 0.00 66 ARG A C 14
ATOM 19737 O O . ARG A 1 66 ? -0.036 0.554 12.650 1.00 0.00 66 ARG A O 14
ATOM 19758 N N . LEU A 1 67 ? -0.304 -0.035 10.495 1.00 0.00 67 LEU A N 14
ATOM 19759 C CA . LEU A 1 67 ? 0.878 -0.889 10.468 1.00 0.00 67 LEU A CA 14
ATOM 19760 C C . LEU A 1 67 ? 2.124 -0.085 10.109 1.00 0.00 67 LEU A C 14
ATOM 19761 O O . LEU A 1 67 ? 2.045 1.114 9.842 1.00 0.00 67 LEU A O 14
ATOM 19777 N N . ALA A 1 68 ? 3.272 -0.753 10.105 1.00 0.00 68 ALA A N 14
ATOM 19778 C CA . ALA A 1 68 ? 4.534 -0.102 9.775 1.00 0.00 68 ALA A CA 14
ATOM 19779 C C . ALA A 1 68 ? 4.722 -0.002 8.265 1.00 0.00 68 ALA A C 14
ATOM 19780 O O . ALA A 1 68 ? 4.397 -0.932 7.526 1.00 0.00 68 ALA A O 14
ATOM 19787 N N . LEU A 1 69 ? 5.249 1.130 7.813 1.00 0.00 69 LEU A N 14
ATOM 19788 C CA . LEU A 1 69 ? 5.480 1.351 6.389 1.00 0.00 69 LEU A CA 14
ATOM 19789 C C . LEU A 1 69 ? 5.961 0.073 5.711 1.00 0.00 69 LEU A C 14
ATOM 19790 O O . LEU A 1 69 ? 5.421 -0.336 4.683 1.00 0.00 69 LEU A O 14
ATOM 19806 N N . TRP A 1 70 ? 6.976 -0.554 6.293 1.00 0.00 70 TRP A N 14
ATOM 19807 C CA . TRP A 1 70 ? 7.528 -1.788 5.745 1.00 0.00 70 TRP A CA 14
ATOM 19808 C C . TRP A 1 70 ? 6.462 -2.875 5.672 1.00 0.00 70 TRP A C 14
ATOM 19809 O O . TRP A 1 70 ? 6.402 -3.637 4.707 1.00 0.00 70 TRP A O 14
ATOM 19830 N N . LYS A 1 71 ? 5.621 -2.944 6.699 1.00 0.00 71 LYS A N 14
ATOM 19831 C CA . LYS A 1 71 ? 4.556 -3.938 6.751 1.00 0.00 71 LYS A CA 14
ATOM 19832 C C . LYS A 1 71 ? 3.486 -3.643 5.705 1.00 0.00 71 LYS A C 14
ATOM 19833 O O . LYS A 1 71 ? 3.036 -4.542 4.994 1.00 0.00 71 LYS A O 14
ATOM 19852 N N . ARG A 1 72 ? 3.084 -2.380 5.615 1.00 0.00 72 ARG A N 14
ATOM 19853 C CA . ARG A 1 72 ? 2.067 -1.968 4.655 1.00 0.00 72 ARG A CA 14
ATOM 19854 C C . ARG A 1 72 ? 2.555 -2.176 3.224 1.00 0.00 72 ARG A C 14
ATOM 19855 O O . ARG A 1 72 ? 1.759 -2.405 2.314 1.00 0.00 72 ARG A O 14
ATOM 19876 N N . ASN A 1 73 ? 3.867 -2.094 3.033 1.00 0.00 73 ASN A N 14
ATOM 19877 C CA . ASN A 1 73 ? 4.461 -2.272 1.713 1.00 0.00 73 ASN A CA 14
ATOM 19878 C C . ASN A 1 73 ? 4.914 -3.715 1.511 1.00 0.00 73 ASN A C 14
ATOM 19879 O O . ASN A 1 73 ? 5.118 -4.158 0.381 1.00 0.00 73 ASN A O 14
ATOM 19890 N N . GLU A 1 74 ? 5.069 -4.441 2.613 1.00 0.00 74 GLU A N 14
ATOM 19891 C CA . GLU A 1 74 ? 5.498 -5.833 2.556 1.00 0.00 74 GLU A CA 14
ATOM 19892 C C . GLU A 1 74 ? 4.311 -6.759 2.306 1.00 0.00 74 GLU A C 14
ATOM 19893 O O . GLU A 1 74 ? 4.395 -7.693 1.508 1.00 0.00 74 GLU A O 14
ATOM 19905 N N . LEU A 1 75 ? 3.206 -6.493 2.994 1.00 0.00 75 LEU A N 14
ATOM 19906 C CA . LEU A 1 75 ? 2.001 -7.301 2.848 1.00 0.00 75 LEU A CA 14
ATOM 19907 C C . LEU A 1 75 ? 1.491 -7.264 1.411 1.00 0.00 75 LEU A C 14
ATOM 19908 O O . LEU A 1 75 ? 1.293 -8.304 0.783 1.00 0.00 75 LEU A O 14
ATOM 19924 N N . LYS A 1 76 ? 1.282 -6.058 0.894 1.00 0.00 76 LYS A N 14
ATOM 19925 C CA . LYS A 1 76 ? 0.798 -5.883 -0.471 1.00 0.00 76 LYS A CA 14
ATOM 19926 C C . LYS A 1 76 ? 1.649 -6.679 -1.456 1.00 0.00 76 LYS A C 14
ATOM 19927 O O . LYS A 1 76 ? 1.128 -7.287 -2.391 1.00 0.00 76 LYS A O 14
ATOM 19946 N N . LYS A 1 77 ? 2.959 -6.672 -1.238 1.00 0.00 77 LYS A N 14
ATOM 19947 C CA . LYS A 1 77 ? 3.883 -7.396 -2.104 1.00 0.00 77 LYS A CA 14
ATOM 19948 C C . LYS A 1 77 ? 3.579 -8.890 -2.096 1.00 0.00 77 LYS A C 14
ATOM 19949 O O . LYS A 1 77 ? 3.717 -9.566 -3.115 1.00 0.00 77 LYS A O 14
ATOM 19968 N N . GLN A 1 78 ? 3.163 -9.399 -0.940 1.00 0.00 78 GLN A N 14
ATOM 19969 C CA . GLN A 1 78 ? 2.839 -10.813 -0.801 1.00 0.00 78 GLN A CA 14
ATOM 19970 C C . GLN A 1 78 ? 1.429 -11.101 -1.306 1.00 0.00 78 GLN A C 14
ATOM 19971 O O . GLN A 1 78 ? 1.089 -12.244 -1.609 1.00 0.00 78 GLN A O 14
ATOM 19985 N N . ALA A 1 79 ? 0.613 -10.056 -1.395 1.00 0.00 79 ALA A N 14
ATOM 19986 C CA . ALA A 1 79 ? -0.760 -10.196 -1.864 1.00 0.00 79 ALA A CA 14
ATOM 19987 C C . ALA A 1 79 ? -0.894 -9.736 -3.312 1.00 0.00 79 ALA A C 14
ATOM 19988 O O . ALA A 1 79 ? -2.002 -9.528 -3.807 1.00 0.00 79 ALA A O 14
ATOM 19995 N N . ARG A 1 80 ? 0.240 -9.579 -3.986 1.00 0.00 80 ARG A N 14
ATOM 19996 C CA . ARG A 1 80 ? 0.249 -9.142 -5.377 1.00 0.00 80 ARG A CA 14
ATOM 19997 C C . ARG A 1 80 ? -0.577 -7.871 -5.552 1.00 0.00 80 ARG A C 14
ATOM 19998 O O . ARG A 1 80 ? -1.192 -7.656 -6.597 1.00 0.00 80 ARG A O 14
ATOM 20019 N N . LEU A 1 81 ? -0.586 -7.031 -4.522 1.00 0.00 81 LEU A N 14
ATOM 20020 C CA . LEU A 1 81 ? -1.336 -5.781 -4.562 1.00 0.00 81 LEU A CA 14
ATOM 20021 C C . LEU A 1 81 ? -0.398 -4.580 -4.487 1.00 0.00 81 LEU A C 14
ATOM 20022 O O . LEU A 1 81 ? -0.837 -3.447 -4.288 1.00 0.00 81 LEU A O 14
ATOM 20038 N N . PHE A 1 82 ? 0.896 -4.836 -4.651 1.00 0.00 82 PHE A N 14
ATOM 20039 C CA . PHE A 1 82 ? 1.896 -3.776 -4.604 1.00 0.00 82 PHE A CA 14
ATOM 20040 C C . PHE A 1 82 ? 2.584 -3.617 -5.957 1.00 0.00 82 PHE A C 14
ATOM 20041 O O . PHE A 1 82 ? 2.847 -4.598 -6.651 1.00 0.00 82 PHE A O 14
ATOM 20058 N N . SER A 1 83 ? 2.871 -2.372 -6.324 1.00 0.00 83 SER A N 14
ATOM 20059 C CA . SER A 1 83 ? 3.524 -2.082 -7.596 1.00 0.00 83 SER A CA 14
ATOM 20060 C C . SER A 1 83 ? 4.708 -1.141 -7.396 1.00 0.00 83 SER A C 14
ATOM 20061 O O . SER A 1 83 ? 5.749 -1.291 -8.035 1.00 0.00 83 SER A O 14
ATOM 20069 N N . GLY A 1 84 ? 4.541 -0.170 -6.504 1.00 0.00 84 GLY A N 14
ATOM 20070 C CA . GLY A 1 84 ? 5.603 0.782 -6.235 1.00 0.00 84 GLY A CA 14
ATOM 20071 C C . GLY A 1 84 ? 5.326 2.145 -6.838 1.00 0.00 84 GLY A C 14
ATOM 20072 O O . GLY A 1 84 ? 4.814 2.263 -7.952 1.00 0.00 84 GLY A O 14
ATOM 20076 N N . PRO A 1 85 ? 5.667 3.206 -6.092 1.00 0.00 85 PRO A N 14
ATOM 20077 C CA . PRO A 1 85 ? 5.460 4.587 -6.539 1.00 0.00 85 PRO A CA 14
ATOM 20078 C C . PRO A 1 85 ? 6.390 4.971 -7.685 1.00 0.00 85 PRO A C 14
ATOM 20079 O O . PRO A 1 85 ? 7.611 4.872 -7.566 1.00 0.00 85 PRO A O 14
ATOM 20090 N N . SER A 1 86 ? 5.804 5.408 -8.795 1.00 0.00 86 SER A N 14
ATOM 20091 C CA . SER A 1 86 ? 6.580 5.803 -9.965 1.00 0.00 86 SER A CA 14
ATOM 20092 C C . SER A 1 86 ? 7.331 7.106 -9.704 1.00 0.00 86 SER A C 14
ATOM 20093 O O . SER A 1 86 ? 6.855 8.188 -10.045 1.00 0.00 86 SER A O 14
ATOM 20101 N N . SER A 1 87 ? 8.507 6.992 -9.096 1.00 0.00 87 SER A N 14
ATOM 20102 C CA . SER A 1 87 ? 9.323 8.160 -8.785 1.00 0.00 87 SER A CA 14
ATOM 20103 C C . SER A 1 87 ? 10.514 8.259 -9.733 1.00 0.00 87 SER A C 14
ATOM 20104 O O . SER A 1 87 ? 10.842 7.305 -10.437 1.00 0.00 87 SER A O 14
ATOM 20112 N N . GLY A 1 88 ? 11.158 9.422 -9.745 1.00 0.00 88 GLY A N 14
ATOM 20113 C CA . GLY A 1 88 ? 12.306 9.626 -10.610 1.00 0.00 88 GLY A CA 14
ATOM 20114 C C . GLY A 1 88 ? 12.481 11.078 -11.008 1.00 0.00 88 GLY A C 14
ATOM 20115 O O . GLY A 1 88 ? 13.073 11.864 -10.267 1.00 0.00 88 GLY A O 14
ATOM 20119 N N . GLY A 1 1 ? -9.689 16.616 -9.011 1.00 0.00 1 GLY A N 15
ATOM 20120 C CA . GLY A 1 1 ? -10.739 16.987 -9.942 1.00 0.00 1 GLY A CA 15
ATOM 20121 C C . GLY A 1 1 ? -12.125 16.742 -9.380 1.00 0.00 1 GLY A C 15
ATOM 20122 O O . GLY A 1 1 ? -12.306 15.901 -8.499 1.00 0.00 1 GLY A O 15
ATOM 20126 N N . SER A 1 2 ? -13.107 17.480 -9.889 1.00 0.00 2 SER A N 15
ATOM 20127 C CA . SER A 1 2 ? -14.484 17.343 -9.428 1.00 0.00 2 SER A CA 15
ATOM 20128 C C . SER A 1 2 ? -14.901 15.876 -9.392 1.00 0.00 2 SER A C 15
ATOM 20129 O O . SER A 1 2 ? -15.070 15.241 -10.432 1.00 0.00 2 SER A O 15
ATOM 20137 N N . SER A 1 3 ? -15.065 15.344 -8.185 1.00 0.00 3 SER A N 15
ATOM 20138 C CA . SER A 1 3 ? -15.459 13.951 -8.010 1.00 0.00 3 SER A CA 15
ATOM 20139 C C . SER A 1 3 ? -16.096 13.734 -6.641 1.00 0.00 3 SER A C 15
ATOM 20140 O O . SER A 1 3 ? -15.546 14.134 -5.617 1.00 0.00 3 SER A O 15
ATOM 20148 N N . GLY A 1 4 ? -17.263 13.096 -6.634 1.00 0.00 4 GLY A N 15
ATOM 20149 C CA . GLY A 1 4 ? -17.958 12.836 -5.386 1.00 0.00 4 GLY A CA 15
ATOM 20150 C C . GLY A 1 4 ? -19.440 12.588 -5.589 1.00 0.00 4 GLY A C 15
ATOM 20151 O O . GLY A 1 4 ? -19.859 12.124 -6.649 1.00 0.00 4 GLY A O 15
ATOM 20155 N N . SER A 1 5 ? -20.235 12.897 -4.569 1.00 0.00 5 SER A N 15
ATOM 20156 C CA . SER A 1 5 ? -21.678 12.700 -4.638 1.00 0.00 5 SER A CA 15
ATOM 20157 C C . SER A 1 5 ? -22.014 11.383 -5.332 1.00 0.00 5 SER A C 15
ATOM 20158 O O . SER A 1 5 ? -22.942 11.312 -6.137 1.00 0.00 5 SER A O 15
ATOM 20166 N N . SER A 1 6 ? -21.251 10.342 -5.013 1.00 0.00 6 SER A N 15
ATOM 20167 C CA . SER A 1 6 ? -21.464 9.028 -5.608 1.00 0.00 6 SER A CA 15
ATOM 20168 C C . SER A 1 6 ? -21.361 7.931 -4.552 1.00 0.00 6 SER A C 15
ATOM 20169 O O . SER A 1 6 ? -20.758 8.124 -3.497 1.00 0.00 6 SER A O 15
ATOM 20177 N N . GLY A 1 7 ? -21.955 6.778 -4.845 1.00 0.00 7 GLY A N 15
ATOM 20178 C CA . GLY A 1 7 ? -21.919 5.667 -3.913 1.00 0.00 7 GLY A CA 15
ATOM 20179 C C . GLY A 1 7 ? -21.283 4.428 -4.511 1.00 0.00 7 GLY A C 15
ATOM 20180 O O . GLY A 1 7 ? -20.460 4.522 -5.420 1.00 0.00 7 GLY A O 15
ATOM 20184 N N . ASN A 1 8 ? -21.664 3.262 -3.998 1.00 0.00 8 ASN A N 15
ATOM 20185 C CA . ASN A 1 8 ? -21.123 1.999 -4.486 1.00 0.00 8 ASN A CA 15
ATOM 20186 C C . ASN A 1 8 ? -19.611 2.091 -4.675 1.00 0.00 8 ASN A C 15
ATOM 20187 O O . ASN A 1 8 ? -19.071 1.623 -5.677 1.00 0.00 8 ASN A O 15
ATOM 20198 N N . ALA A 1 9 ? -18.935 2.698 -3.705 1.00 0.00 9 ALA A N 15
ATOM 20199 C CA . ALA A 1 9 ? -17.487 2.849 -3.763 1.00 0.00 9 ALA A CA 15
ATOM 20200 C C . ALA A 1 9 ? -16.927 3.295 -2.416 1.00 0.00 9 ALA A C 15
ATOM 20201 O O . ALA A 1 9 ? -17.672 3.476 -1.452 1.00 0.00 9 ALA A O 15
ATOM 20208 N N . VAL A 1 10 ? -15.611 3.469 -2.356 1.00 0.00 10 VAL A N 15
ATOM 20209 C CA . VAL A 1 10 ? -14.951 3.893 -1.127 1.00 0.00 10 VAL A CA 15
ATOM 20210 C C . VAL A 1 10 ? -15.389 5.297 -0.725 1.00 0.00 10 VAL A C 15
ATOM 20211 O O . VAL A 1 10 ? -16.213 5.917 -1.395 1.00 0.00 10 VAL A O 15
ATOM 20224 N N . ASN A 1 11 ? -14.830 5.794 0.374 1.00 0.00 11 ASN A N 15
ATOM 20225 C CA . ASN A 1 11 ? -15.163 7.126 0.866 1.00 0.00 11 ASN A CA 15
ATOM 20226 C C . ASN A 1 11 ? -13.902 7.960 1.072 1.00 0.00 11 ASN A C 15
ATOM 20227 O O . ASN A 1 11 ? -13.820 8.760 2.004 1.00 0.00 11 ASN A O 15
ATOM 20238 N N . TRP A 1 12 ? -12.923 7.768 0.195 1.00 0.00 12 TRP A N 15
ATOM 20239 C CA . TRP A 1 12 ? -11.666 8.504 0.280 1.00 0.00 12 TRP A CA 15
ATOM 20240 C C . TRP A 1 12 ? -11.788 9.868 -0.390 1.00 0.00 12 TRP A C 15
ATOM 20241 O O . TRP A 1 12 ? -12.101 9.962 -1.576 1.00 0.00 12 TRP A O 15
ATOM 20262 N N . GLY A 1 13 ? -11.537 10.924 0.378 1.00 0.00 13 GLY A N 15
ATOM 20263 C CA . GLY A 1 13 ? -11.624 12.269 -0.159 1.00 0.00 13 GLY A CA 15
ATOM 20264 C C . GLY A 1 13 ? -10.600 12.526 -1.247 1.00 0.00 13 GLY A C 15
ATOM 20265 O O . GLY A 1 13 ? -10.908 13.146 -2.265 1.00 0.00 13 GLY A O 15
ATOM 20269 N N . MET A 1 14 ? -9.378 12.050 -1.032 1.00 0.00 14 MET A N 15
ATOM 20270 C CA . MET A 1 14 ? -8.305 12.232 -2.003 1.00 0.00 14 MET A CA 15
ATOM 20271 C C . MET A 1 14 ? -8.775 11.864 -3.407 1.00 0.00 14 MET A C 15
ATOM 20272 O O . MET A 1 14 ? -8.954 12.734 -4.260 1.00 0.00 14 MET A O 15
ATOM 20286 N N . ARG A 1 15 ? -8.972 10.570 -3.640 1.00 0.00 15 ARG A N 15
ATOM 20287 C CA . ARG A 1 15 ? -9.418 10.088 -4.941 1.00 0.00 15 ARG A CA 15
ATOM 20288 C C . ARG A 1 15 ? -10.507 9.030 -4.784 1.00 0.00 15 ARG A C 15
ATOM 20289 O O . ARG A 1 15 ? -10.850 8.641 -3.669 1.00 0.00 15 ARG A O 15
ATOM 20310 N N . GLU A 1 16 ? -11.045 8.570 -5.910 1.00 0.00 16 GLU A N 15
ATOM 20311 C CA . GLU A 1 16 ? -12.095 7.558 -5.896 1.00 0.00 16 GLU A CA 15
ATOM 20312 C C . GLU A 1 16 ? -11.582 6.234 -6.454 1.00 0.00 16 GLU A C 15
ATOM 20313 O O . GLU A 1 16 ? -11.396 6.088 -7.663 1.00 0.00 16 GLU A O 15
ATOM 20325 N N . TYR A 1 17 ? -11.354 5.273 -5.566 1.00 0.00 17 TYR A N 15
ATOM 20326 C CA . TYR A 1 17 ? -10.860 3.962 -5.969 1.00 0.00 17 TYR A CA 15
ATOM 20327 C C . TYR A 1 17 ? -12.009 2.970 -6.124 1.00 0.00 17 TYR A C 15
ATOM 20328 O O . TYR A 1 17 ? -12.526 2.441 -5.141 1.00 0.00 17 TYR A O 15
ATOM 20346 N N . LYS A 1 18 ? -12.404 2.724 -7.369 1.00 0.00 18 LYS A N 15
ATOM 20347 C CA . LYS A 1 18 ? -13.491 1.795 -7.657 1.00 0.00 18 LYS A CA 15
ATOM 20348 C C . LYS A 1 18 ? -13.239 0.442 -6.999 1.00 0.00 18 LYS A C 15
ATOM 20349 O O . LYS A 1 18 ? -12.128 -0.085 -7.049 1.00 0.00 18 LYS A O 15
ATOM 20368 N N . ILE A 1 19 ? -14.278 -0.114 -6.385 1.00 0.00 19 ILE A N 15
ATOM 20369 C CA . ILE A 1 19 ? -14.169 -1.407 -5.720 1.00 0.00 19 ILE A CA 15
ATOM 20370 C C . ILE A 1 19 ? -13.885 -2.519 -6.724 1.00 0.00 19 ILE A C 15
ATOM 20371 O O . ILE A 1 19 ? -14.748 -2.884 -7.523 1.00 0.00 19 ILE A O 15
ATOM 20387 N N . TYR A 1 20 ? -12.671 -3.056 -6.676 1.00 0.00 20 TYR A N 15
ATOM 20388 C CA . TYR A 1 20 ? -12.273 -4.127 -7.582 1.00 0.00 20 TYR A CA 15
ATOM 20389 C C . TYR A 1 20 ? -11.900 -5.387 -6.806 1.00 0.00 20 TYR A C 15
ATOM 20390 O O . TYR A 1 20 ? -11.374 -5.329 -5.694 1.00 0.00 20 TYR A O 15
ATOM 20408 N N . PRO A 1 21 ? -12.178 -6.554 -7.405 1.00 0.00 21 PRO A N 15
ATOM 20409 C CA . PRO A 1 21 ? -11.880 -7.851 -6.790 1.00 0.00 21 PRO A CA 15
ATOM 20410 C C . PRO A 1 21 ? -10.383 -8.130 -6.723 1.00 0.00 21 PRO A C 15
ATOM 20411 O O . PRO A 1 21 ? -9.639 -7.804 -7.648 1.00 0.00 21 PRO A O 15
ATOM 20422 N N . TYR A 1 22 ? -9.947 -8.735 -5.623 1.00 0.00 22 TYR A N 15
ATOM 20423 C CA . TYR A 1 22 ? -8.538 -9.056 -5.435 1.00 0.00 22 TYR A CA 15
ATOM 20424 C C . TYR A 1 22 ? -7.964 -9.739 -6.673 1.00 0.00 22 TYR A C 15
ATOM 20425 O O . TYR A 1 22 ? -6.894 -9.372 -7.157 1.00 0.00 22 TYR A O 15
ATOM 20443 N N . GLU A 1 23 ? -8.686 -10.733 -7.180 1.00 0.00 23 GLU A N 15
ATOM 20444 C CA . GLU A 1 23 ? -8.250 -11.468 -8.362 1.00 0.00 23 GLU A CA 15
ATOM 20445 C C . GLU A 1 23 ? -7.671 -10.520 -9.409 1.00 0.00 23 GLU A C 15
ATOM 20446 O O . GLU A 1 23 ? -6.470 -10.534 -9.680 1.00 0.00 23 GLU A O 15
ATOM 20458 N N . LEU A 1 24 ? -8.535 -9.698 -9.995 1.00 0.00 24 LEU A N 15
ATOM 20459 C CA . LEU A 1 24 ? -8.111 -8.742 -11.013 1.00 0.00 24 LEU A CA 15
ATOM 20460 C C . LEU A 1 24 ? -7.204 -7.673 -10.413 1.00 0.00 24 LEU A C 15
ATOM 20461 O O . LEU A 1 24 ? -6.427 -7.033 -11.123 1.00 0.00 24 LEU A O 15
ATOM 20477 N N . LEU A 1 25 ? -7.305 -7.487 -9.101 1.00 0.00 25 LEU A N 15
ATOM 20478 C CA . LEU A 1 25 ? -6.491 -6.497 -8.404 1.00 0.00 25 LEU A CA 15
ATOM 20479 C C . LEU A 1 25 ? -5.103 -7.050 -8.099 1.00 0.00 25 LEU A C 15
ATOM 20480 O O . LEU A 1 25 ? -4.331 -6.444 -7.355 1.00 0.00 25 LEU A O 15
ATOM 20496 N N . LEU A 1 26 ? -4.791 -8.203 -8.680 1.00 0.00 26 LEU A N 15
ATOM 20497 C CA . LEU A 1 26 ? -3.494 -8.838 -8.473 1.00 0.00 26 LEU A CA 15
ATOM 20498 C C . LEU A 1 26 ? -2.395 -8.087 -9.217 1.00 0.00 26 LEU A C 15
ATOM 20499 O O . LEU A 1 26 ? -2.671 -7.198 -10.022 1.00 0.00 26 LEU A O 15
ATOM 20515 N N . VAL A 1 27 ? -1.146 -8.452 -8.943 1.00 0.00 27 VAL A N 15
ATOM 20516 C CA . VAL A 1 27 ? -0.004 -7.815 -9.589 1.00 0.00 27 VAL A CA 15
ATOM 20517 C C . VAL A 1 27 ? 1.001 -8.852 -10.075 1.00 0.00 27 VAL A C 15
ATOM 20518 O O . VAL A 1 27 ? 2.212 -8.643 -9.999 1.00 0.00 27 VAL A O 15
ATOM 20531 N N . THR A 1 28 ? 0.491 -9.973 -10.577 1.00 0.00 28 THR A N 15
ATOM 20532 C CA . THR A 1 28 ? 1.344 -11.044 -11.076 1.00 0.00 28 THR A CA 15
ATOM 20533 C C . THR A 1 28 ? 2.258 -10.546 -12.189 1.00 0.00 28 THR A C 15
ATOM 20534 O O . THR A 1 28 ? 1.814 -10.311 -13.313 1.00 0.00 28 THR A O 15
ATOM 20545 N N . THR A 1 29 ? 3.539 -10.388 -11.870 1.00 0.00 29 THR A N 15
ATOM 20546 C CA . THR A 1 29 ? 4.516 -9.917 -12.844 1.00 0.00 29 THR A CA 15
ATOM 20547 C C . THR A 1 29 ? 4.243 -10.503 -14.225 1.00 0.00 29 THR A C 15
ATOM 20548 O O . THR A 1 29 ? 3.822 -9.793 -15.138 1.00 0.00 29 THR A O 15
ATOM 20559 N N . ARG A 1 30 ? 4.485 -11.802 -14.369 1.00 0.00 30 ARG A N 15
ATOM 20560 C CA . ARG A 1 30 ? 4.266 -12.483 -15.640 1.00 0.00 30 ARG A CA 15
ATOM 20561 C C . ARG A 1 30 ? 3.083 -13.442 -15.545 1.00 0.00 30 ARG A C 15
ATOM 20562 O O . ARG A 1 30 ? 3.075 -14.499 -16.174 1.00 0.00 30 ARG A O 15
ATOM 20583 N N . GLY A 1 31 ? 2.084 -13.065 -14.752 1.00 0.00 31 GLY A N 15
ATOM 20584 C CA . GLY A 1 31 ? 0.910 -13.903 -14.589 1.00 0.00 31 GLY A CA 15
ATOM 20585 C C . GLY A 1 31 ? -0.229 -13.488 -15.499 1.00 0.00 31 GLY A C 15
ATOM 20586 O O . GLY A 1 31 ? -0.009 -13.122 -16.653 1.00 0.00 31 GLY A O 15
ATOM 20590 N N . ARG A 1 32 ? -1.451 -13.548 -14.979 1.00 0.00 32 ARG A N 15
ATOM 20591 C CA . ARG A 1 32 ? -2.630 -13.179 -15.754 1.00 0.00 32 ARG A CA 15
ATOM 20592 C C . ARG A 1 32 ? -3.355 -11.999 -15.112 1.00 0.00 32 ARG A C 15
ATOM 20593 O O . ARG A 1 32 ? -4.583 -11.936 -15.119 1.00 0.00 32 ARG A O 15
ATOM 20614 N N . ASN A 1 33 ? -2.585 -11.068 -14.559 1.00 0.00 33 ASN A N 15
ATOM 20615 C CA . ASN A 1 33 ? -3.154 -9.892 -13.911 1.00 0.00 33 ASN A CA 15
ATOM 20616 C C . ASN A 1 33 ? -4.089 -9.148 -14.860 1.00 0.00 33 ASN A C 15
ATOM 20617 O O . ASN A 1 33 ? -3.798 -9.003 -16.048 1.00 0.00 33 ASN A O 15
ATOM 20628 N N . ARG A 1 34 ? -5.212 -8.678 -14.327 1.00 0.00 34 ARG A N 15
ATOM 20629 C CA . ARG A 1 34 ? -6.190 -7.949 -15.126 1.00 0.00 34 ARG A CA 15
ATOM 20630 C C . ARG A 1 34 ? -6.542 -6.616 -14.472 1.00 0.00 34 ARG A C 15
ATOM 20631 O O . ARG A 1 34 ? -7.714 -6.245 -14.387 1.00 0.00 34 ARG A O 15
ATOM 20652 N N . LEU A 1 35 ? -5.522 -5.902 -14.011 1.00 0.00 35 LEU A N 15
ATOM 20653 C CA . LEU A 1 35 ? -5.723 -4.610 -13.363 1.00 0.00 35 LEU A CA 15
ATOM 20654 C C . LEU A 1 35 ? -6.347 -3.608 -14.329 1.00 0.00 35 LEU A C 15
ATOM 20655 O O . LEU A 1 35 ? -5.892 -3.433 -15.460 1.00 0.00 35 LEU A O 15
ATOM 20671 N N . PRO A 1 36 ? -7.412 -2.931 -13.874 1.00 0.00 36 PRO A N 15
ATOM 20672 C CA . PRO A 1 36 ? -8.119 -1.933 -14.682 1.00 0.00 36 PRO A CA 15
ATOM 20673 C C . PRO A 1 36 ? -7.289 -0.672 -14.902 1.00 0.00 36 PRO A C 15
ATOM 20674 O O . PRO A 1 36 ? -6.116 -0.616 -14.533 1.00 0.00 36 PRO A O 15
ATOM 20685 N N . LYS A 1 37 ? -7.905 0.338 -15.506 1.00 0.00 37 LYS A N 15
ATOM 20686 C CA . LYS A 1 37 ? -7.225 1.599 -15.774 1.00 0.00 37 LYS A CA 15
ATOM 20687 C C . LYS A 1 37 ? -7.638 2.666 -14.765 1.00 0.00 37 LYS A C 15
ATOM 20688 O O . LYS A 1 37 ? -7.367 3.852 -14.955 1.00 0.00 37 LYS A O 15
ATOM 20707 N N . ASP A 1 38 ? -8.294 2.237 -13.692 1.00 0.00 38 ASP A N 15
ATOM 20708 C CA . ASP A 1 38 ? -8.742 3.155 -12.652 1.00 0.00 38 ASP A CA 15
ATOM 20709 C C . ASP A 1 38 ? -8.232 2.716 -11.283 1.00 0.00 38 ASP A C 15
ATOM 20710 O O . ASP A 1 38 ? -8.739 3.154 -10.250 1.00 0.00 38 ASP A O 15
ATOM 20719 N N . VAL A 1 39 ? -7.228 1.845 -11.282 1.00 0.00 39 VAL A N 15
ATOM 20720 C CA . VAL A 1 39 ? -6.649 1.346 -10.041 1.00 0.00 39 VAL A CA 15
ATOM 20721 C C . VAL A 1 39 ? -5.328 2.040 -9.732 1.00 0.00 39 VAL A C 15
ATOM 20722 O O . VAL A 1 39 ? -4.643 2.525 -10.634 1.00 0.00 39 VAL A O 15
ATOM 20735 N N . ASP A 1 40 ? -4.974 2.084 -8.452 1.00 0.00 40 ASP A N 15
ATOM 20736 C CA . ASP A 1 40 ? -3.732 2.718 -8.023 1.00 0.00 40 ASP A CA 15
ATOM 20737 C C . ASP A 1 40 ? -2.722 1.674 -7.558 1.00 0.00 40 ASP A C 15
ATOM 20738 O O . ASP A 1 40 ? -2.861 1.099 -6.478 1.00 0.00 40 ASP A O 15
ATOM 20747 N N . ARG A 1 41 ? -1.706 1.434 -8.380 1.00 0.00 41 ARG A N 15
ATOM 20748 C CA . ARG A 1 41 ? -0.673 0.458 -8.053 1.00 0.00 41 ARG A CA 15
ATOM 20749 C C . ARG A 1 41 ? -0.137 0.685 -6.643 1.00 0.00 41 ARG A C 15
ATOM 20750 O O . ARG A 1 41 ? 0.484 -0.200 -6.053 1.00 0.00 41 ARG A O 15
ATOM 20771 N N . THR A 1 42 ? -0.380 1.877 -6.107 1.00 0.00 42 THR A N 15
ATOM 20772 C CA . THR A 1 42 ? 0.079 2.221 -4.768 1.00 0.00 42 THR A CA 15
ATOM 20773 C C . THR A 1 42 ? -1.042 2.067 -3.746 1.00 0.00 42 THR A C 15
ATOM 20774 O O . THR A 1 42 ? -0.788 1.900 -2.553 1.00 0.00 42 THR A O 15
ATOM 20785 N N . ARG A 1 43 ? -2.281 2.124 -4.221 1.00 0.00 43 ARG A N 15
ATOM 20786 C CA . ARG A 1 43 ? -3.441 1.992 -3.347 1.00 0.00 43 ARG A CA 15
ATOM 20787 C C . ARG A 1 43 ? -4.370 0.886 -3.841 1.00 0.00 43 ARG A C 15
ATOM 20788 O O . ARG A 1 43 ? -5.587 0.958 -3.664 1.00 0.00 43 ARG A O 15
ATOM 20809 N N . LEU A 1 44 ? -3.789 -0.134 -4.461 1.00 0.00 44 LEU A N 15
ATOM 20810 C CA . LEU A 1 44 ? -4.564 -1.256 -4.981 1.00 0.00 44 LEU A CA 15
ATOM 20811 C C . LEU A 1 44 ? -5.395 -1.902 -3.878 1.00 0.00 44 LEU A C 15
ATOM 20812 O O . LEU A 1 44 ? -6.568 -2.217 -4.075 1.00 0.00 44 LEU A O 15
ATOM 20828 N N . GLU A 1 45 ? -4.779 -2.093 -2.715 1.00 0.00 45 GLU A N 15
ATOM 20829 C CA . GLU A 1 45 ? -5.463 -2.700 -1.580 1.00 0.00 45 GLU A CA 15
ATOM 20830 C C . GLU A 1 45 ? -6.723 -1.917 -1.222 1.00 0.00 45 GLU A C 15
ATOM 20831 O O . GLU A 1 45 ? -7.716 -2.490 -0.772 1.00 0.00 45 GLU A O 15
ATOM 20843 N N . ARG A 1 46 ? -6.674 -0.604 -1.423 1.00 0.00 46 ARG A N 15
ATOM 20844 C CA . ARG A 1 46 ? -7.809 0.258 -1.120 1.00 0.00 46 ARG A CA 15
ATOM 20845 C C . ARG A 1 46 ? -8.995 -0.066 -2.025 1.00 0.00 46 ARG A C 15
ATOM 20846 O O . ARG A 1 46 ? -10.144 0.218 -1.686 1.00 0.00 46 ARG A O 15
ATOM 20867 N N . HIS A 1 47 ? -8.707 -0.661 -3.178 1.00 0.00 47 HIS A N 15
ATOM 20868 C CA . HIS A 1 47 ? -9.750 -1.024 -4.132 1.00 0.00 47 HIS A CA 15
ATOM 20869 C C . HIS A 1 47 ? -10.478 -2.288 -3.686 1.00 0.00 47 HIS A C 15
ATOM 20870 O O . HIS A 1 47 ? -11.438 -2.721 -4.324 1.00 0.00 47 HIS A O 15
ATOM 20885 N N . LEU A 1 48 ? -10.016 -2.875 -2.588 1.00 0.00 48 LEU A N 15
ATOM 20886 C CA . LEU A 1 48 ? -10.623 -4.090 -2.056 1.00 0.00 48 LEU A CA 15
ATOM 20887 C C . LEU A 1 48 ? -11.666 -3.758 -0.994 1.00 0.00 48 LEU A C 15
ATOM 20888 O O . LEU A 1 48 ? -11.393 -3.010 -0.055 1.00 0.00 48 LEU A O 15
ATOM 20904 N N . SER A 1 49 ? -12.860 -4.322 -1.147 1.00 0.00 49 SER A N 15
ATOM 20905 C CA . SER A 1 49 ? -13.944 -4.085 -0.201 1.00 0.00 49 SER A CA 15
ATOM 20906 C C . SER A 1 49 ? -13.569 -4.582 1.191 1.00 0.00 49 SER A C 15
ATOM 20907 O O . SER A 1 49 ? -12.979 -5.652 1.341 1.00 0.00 49 SER A O 15
ATOM 20915 N N . GLN A 1 50 ? -13.915 -3.797 2.206 1.00 0.00 50 GLN A N 15
ATOM 20916 C CA . GLN A 1 50 ? -13.615 -4.157 3.587 1.00 0.00 50 GLN A CA 15
ATOM 20917 C C . GLN A 1 50 ? -13.810 -5.652 3.815 1.00 0.00 50 GLN A C 15
ATOM 20918 O O . GLN A 1 50 ? -13.195 -6.240 4.703 1.00 0.00 50 GLN A O 15
ATOM 20932 N N . GLU A 1 51 ? -14.672 -6.262 3.006 1.00 0.00 51 GLU A N 15
ATOM 20933 C CA . GLU A 1 51 ? -14.949 -7.689 3.121 1.00 0.00 51 GLU A CA 15
ATOM 20934 C C . GLU A 1 51 ? -13.788 -8.514 2.574 1.00 0.00 51 GLU A C 15
ATOM 20935 O O . GLU A 1 51 ? -13.327 -9.457 3.216 1.00 0.00 51 GLU A O 15
ATOM 20947 N N . GLU A 1 52 ? -13.321 -8.151 1.383 1.00 0.00 52 GLU A N 15
ATOM 20948 C CA . GLU A 1 52 ? -12.216 -8.859 0.749 1.00 0.00 52 GLU A CA 15
ATOM 20949 C C . GLU A 1 52 ? -10.876 -8.384 1.303 1.00 0.00 52 GLU A C 15
ATOM 20950 O O . GLU A 1 52 ? -10.060 -9.186 1.759 1.00 0.00 52 GLU A O 15
ATOM 20962 N N . PHE A 1 53 ? -10.655 -7.074 1.260 1.00 0.00 53 PHE A N 15
ATOM 20963 C CA . PHE A 1 53 ? -9.414 -6.491 1.756 1.00 0.00 53 PHE A CA 15
ATOM 20964 C C . PHE A 1 53 ? -8.928 -7.226 3.002 1.00 0.00 53 PHE A C 15
ATOM 20965 O O . PHE A 1 53 ? -7.725 -7.350 3.233 1.00 0.00 53 PHE A O 15
ATOM 20982 N N . TYR A 1 54 ? -9.871 -7.712 3.801 1.00 0.00 54 TYR A N 15
ATOM 20983 C CA . TYR A 1 54 ? -9.540 -8.432 5.025 1.00 0.00 54 TYR A CA 15
ATOM 20984 C C . TYR A 1 54 ? -9.227 -9.895 4.728 1.00 0.00 54 TYR A C 15
ATOM 20985 O O . TYR A 1 54 ? -8.304 -10.472 5.302 1.00 0.00 54 TYR A O 15
ATOM 21003 N N . GLN A 1 55 ? -10.003 -10.489 3.827 1.00 0.00 55 GLN A N 15
ATOM 21004 C CA . GLN A 1 55 ? -9.810 -11.885 3.453 1.00 0.00 55 GLN A CA 15
ATOM 21005 C C . GLN A 1 55 ? -8.456 -12.085 2.779 1.00 0.00 55 GLN A C 15
ATOM 21006 O O . GLN A 1 55 ? -7.973 -13.211 2.655 1.00 0.00 55 GLN A O 15
ATOM 21020 N N . VAL A 1 56 ? -7.848 -10.985 2.344 1.00 0.00 56 VAL A N 15
ATOM 21021 C CA . VAL A 1 56 ? -6.550 -11.040 1.684 1.00 0.00 56 VAL A CA 15
ATOM 21022 C C . VAL A 1 56 ? -5.422 -10.726 2.660 1.00 0.00 56 VAL A C 15
ATOM 21023 O O . VAL A 1 56 ? -4.512 -11.532 2.854 1.00 0.00 56 VAL A O 15
ATOM 21036 N N . PHE A 1 57 ? -5.490 -9.549 3.274 1.00 0.00 57 PHE A N 15
ATOM 21037 C CA . PHE A 1 57 ? -4.474 -9.127 4.232 1.00 0.00 57 PHE A CA 15
ATOM 21038 C C . PHE A 1 57 ? -4.732 -9.741 5.605 1.00 0.00 57 PHE A C 15
ATOM 21039 O O . PHE A 1 57 ? -3.799 -10.054 6.343 1.00 0.00 57 PHE A O 15
ATOM 21056 N N . GLY A 1 58 ? -6.007 -9.911 5.940 1.00 0.00 58 GLY A N 15
ATOM 21057 C CA . GLY A 1 58 ? -6.367 -10.486 7.223 1.00 0.00 58 GLY A CA 15
ATOM 21058 C C . GLY A 1 58 ? -6.719 -9.431 8.253 1.00 0.00 58 GLY A C 15
ATOM 21059 O O . GLY A 1 58 ? -6.607 -9.666 9.456 1.00 0.00 58 GLY A O 15
ATOM 21063 N N . MET A 1 59 ? -7.144 -8.263 7.781 1.00 0.00 59 MET A N 15
ATOM 21064 C CA . MET A 1 59 ? -7.512 -7.168 8.670 1.00 0.00 59 MET A CA 15
ATOM 21065 C C . MET A 1 59 ? -8.279 -6.088 7.913 1.00 0.00 59 MET A C 15
ATOM 21066 O O . MET A 1 59 ? -8.477 -6.185 6.702 1.00 0.00 59 MET A O 15
ATOM 21080 N N . THR A 1 60 ? -8.710 -5.058 8.636 1.00 0.00 60 THR A N 15
ATOM 21081 C CA . THR A 1 60 ? -9.456 -3.961 8.033 1.00 0.00 60 THR A CA 15
ATOM 21082 C C . THR A 1 60 ? -8.543 -2.782 7.718 1.00 0.00 60 THR A C 15
ATOM 21083 O O . THR A 1 60 ? -7.639 -2.461 8.490 1.00 0.00 60 THR A O 15
ATOM 21094 N N . ILE A 1 61 ? -8.784 -2.141 6.579 1.00 0.00 61 ILE A N 15
ATOM 21095 C CA . ILE A 1 61 ? -7.983 -0.996 6.164 1.00 0.00 61 ILE A CA 15
ATOM 21096 C C . ILE A 1 61 ? -7.627 -0.112 7.355 1.00 0.00 61 ILE A C 15
ATOM 21097 O O . ILE A 1 61 ? -6.518 0.413 7.441 1.00 0.00 61 ILE A O 15
ATOM 21113 N N . SER A 1 62 ? -8.577 0.046 8.271 1.00 0.00 62 SER A N 15
ATOM 21114 C CA . SER A 1 62 ? -8.365 0.867 9.457 1.00 0.00 62 SER A CA 15
ATOM 21115 C C . SER A 1 62 ? -7.151 0.382 10.245 1.00 0.00 62 SER A C 15
ATOM 21116 O O . SER A 1 62 ? -6.337 1.182 10.705 1.00 0.00 62 SER A O 15
ATOM 21124 N N . GLU A 1 63 ? -7.039 -0.934 10.395 1.00 0.00 63 GLU A N 15
ATOM 21125 C CA . GLU A 1 63 ? -5.925 -1.526 11.127 1.00 0.00 63 GLU A CA 15
ATOM 21126 C C . GLU A 1 63 ? -4.665 -1.559 10.267 1.00 0.00 63 GLU A C 15
ATOM 21127 O O . GLU A 1 63 ? -3.553 -1.392 10.769 1.00 0.00 63 GLU A O 15
ATOM 21139 N N . PHE A 1 64 ? -4.847 -1.777 8.969 1.00 0.00 64 PHE A N 15
ATOM 21140 C CA . PHE A 1 64 ? -3.726 -1.835 8.038 1.00 0.00 64 PHE A CA 15
ATOM 21141 C C . PHE A 1 64 ? -2.962 -0.514 8.025 1.00 0.00 64 PHE A C 15
ATOM 21142 O O . PHE A 1 64 ? -1.738 -0.491 8.152 1.00 0.00 64 PHE A O 15
ATOM 21159 N N . ASP A 1 65 ? -3.694 0.584 7.871 1.00 0.00 65 ASP A N 15
ATOM 21160 C CA . ASP A 1 65 ? -3.087 1.910 7.841 1.00 0.00 65 ASP A CA 15
ATOM 21161 C C . ASP A 1 65 ? -2.333 2.191 9.137 1.00 0.00 65 ASP A C 15
ATOM 21162 O O . ASP A 1 65 ? -1.531 3.122 9.210 1.00 0.00 65 ASP A O 15
ATOM 21171 N N . ARG A 1 66 ? -2.597 1.382 10.157 1.00 0.00 66 ARG A N 15
ATOM 21172 C CA . ARG A 1 66 ? -1.945 1.545 11.451 1.00 0.00 66 ARG A CA 15
ATOM 21173 C C . ARG A 1 66 ? -0.656 0.732 11.516 1.00 0.00 66 ARG A C 15
ATOM 21174 O O . ARG A 1 66 ? 0.017 0.696 12.548 1.00 0.00 66 ARG A O 15
ATOM 21195 N N . LEU A 1 67 ? -0.317 0.079 10.410 1.00 0.00 67 LEU A N 15
ATOM 21196 C CA . LEU A 1 67 ? 0.891 -0.736 10.342 1.00 0.00 67 LEU A CA 15
ATOM 21197 C C . LEU A 1 67 ? 2.099 0.114 9.959 1.00 0.00 67 LEU A C 15
ATOM 21198 O O . LEU A 1 67 ? 1.972 1.311 9.702 1.00 0.00 67 LEU A O 15
ATOM 21214 N N . ALA A 1 68 ? 3.269 -0.515 9.921 1.00 0.00 68 ALA A N 15
ATOM 21215 C CA . ALA A 1 68 ? 4.499 0.182 9.566 1.00 0.00 68 ALA A CA 15
ATOM 21216 C C . ALA A 1 68 ? 4.723 0.166 8.058 1.00 0.00 68 ALA A C 15
ATOM 21217 O O . ALA A 1 68 ? 4.448 -0.832 7.390 1.00 0.00 68 ALA A O 15
ATOM 21224 N N . LEU A 1 69 ? 5.223 1.276 7.526 1.00 0.00 69 LEU A N 15
ATOM 21225 C CA . LEU A 1 69 ? 5.483 1.390 6.095 1.00 0.00 69 LEU A CA 15
ATOM 21226 C C . LEU A 1 69 ? 5.961 0.059 5.522 1.00 0.00 69 LEU A C 15
ATOM 21227 O O . LEU A 1 69 ? 5.397 -0.447 4.552 1.00 0.00 69 LEU A O 15
ATOM 21243 N N . TRP A 1 70 ? 7.000 -0.502 6.129 1.00 0.00 70 TRP A N 15
ATOM 21244 C CA . TRP A 1 70 ? 7.552 -1.775 5.679 1.00 0.00 70 TRP A CA 15
ATOM 21245 C C . TRP A 1 70 ? 6.475 -2.854 5.647 1.00 0.00 70 TRP A C 15
ATOM 21246 O O . TRP A 1 70 ? 6.419 -3.663 4.721 1.00 0.00 70 TRP A O 15
ATOM 21267 N N . LYS A 1 71 ? 5.620 -2.860 6.664 1.00 0.00 71 LYS A N 15
ATOM 21268 C CA . LYS A 1 71 ? 4.542 -3.839 6.752 1.00 0.00 71 LYS A CA 15
ATOM 21269 C C . LYS A 1 71 ? 3.486 -3.583 5.683 1.00 0.00 71 LYS A C 15
ATOM 21270 O O . LYS A 1 71 ? 3.074 -4.500 4.971 1.00 0.00 71 LYS A O 15
ATOM 21289 N N . ARG A 1 72 ? 3.052 -2.331 5.574 1.00 0.00 72 ARG A N 15
ATOM 21290 C CA . ARG A 1 72 ? 2.043 -1.955 4.590 1.00 0.00 72 ARG A CA 15
ATOM 21291 C C . ARG A 1 72 ? 2.555 -2.187 3.171 1.00 0.00 72 ARG A C 15
ATOM 21292 O O . ARG A 1 72 ? 1.779 -2.466 2.259 1.00 0.00 72 ARG A O 15
ATOM 21313 N N . ASN A 1 73 ? 3.867 -2.067 2.994 1.00 0.00 73 ASN A N 15
ATOM 21314 C CA . ASN A 1 73 ? 4.482 -2.262 1.686 1.00 0.00 73 ASN A CA 15
ATOM 21315 C C . ASN A 1 73 ? 4.949 -3.704 1.514 1.00 0.00 73 ASN A C 15
ATOM 21316 O O . ASN A 1 73 ? 5.207 -4.154 0.398 1.00 0.00 73 ASN A O 15
ATOM 21327 N N . GLU A 1 74 ? 5.053 -4.424 2.627 1.00 0.00 74 GLU A N 15
ATOM 21328 C CA . GLU A 1 74 ? 5.489 -5.815 2.598 1.00 0.00 74 GLU A CA 15
ATOM 21329 C C . GLU A 1 74 ? 4.313 -6.748 2.319 1.00 0.00 74 GLU A C 15
ATOM 21330 O O . GLU A 1 74 ? 4.417 -7.671 1.510 1.00 0.00 74 GLU A O 15
ATOM 21342 N N . LEU A 1 75 ? 3.196 -6.500 2.994 1.00 0.00 75 LEU A N 15
ATOM 21343 C CA . LEU A 1 75 ? 2.000 -7.317 2.820 1.00 0.00 75 LEU A CA 15
ATOM 21344 C C . LEU A 1 75 ? 1.526 -7.287 1.370 1.00 0.00 75 LEU A C 15
ATOM 21345 O O . LEU A 1 75 ? 1.330 -8.331 0.748 1.00 0.00 75 LEU A O 15
ATOM 21361 N N . LYS A 1 76 ? 1.347 -6.083 0.837 1.00 0.00 76 LYS A N 15
ATOM 21362 C CA . LYS A 1 76 ? 0.900 -5.915 -0.541 1.00 0.00 76 LYS A CA 15
ATOM 21363 C C . LYS A 1 76 ? 1.761 -6.736 -1.496 1.00 0.00 76 LYS A C 15
ATOM 21364 O O . LYS A 1 76 ? 1.250 -7.375 -2.416 1.00 0.00 76 LYS A O 15
ATOM 21383 N N . LYS A 1 77 ? 3.070 -6.715 -1.272 1.00 0.00 77 LYS A N 15
ATOM 21384 C CA . LYS A 1 77 ? 4.003 -7.459 -2.110 1.00 0.00 77 LYS A CA 15
ATOM 21385 C C . LYS A 1 77 ? 3.691 -8.952 -2.078 1.00 0.00 77 LYS A C 15
ATOM 21386 O O . LYS A 1 77 ? 3.880 -9.655 -3.070 1.00 0.00 77 LYS A O 15
ATOM 21405 N N . GLN A 1 78 ? 3.213 -9.428 -0.932 1.00 0.00 78 GLN A N 15
ATOM 21406 C CA . GLN A 1 78 ? 2.875 -10.837 -0.773 1.00 0.00 78 GLN A CA 15
ATOM 21407 C C . GLN A 1 78 ? 1.472 -11.123 -1.298 1.00 0.00 78 GLN A C 15
ATOM 21408 O O . GLN A 1 78 ? 1.175 -12.238 -1.727 1.00 0.00 78 GLN A O 15
ATOM 21422 N N . ALA A 1 79 ? 0.613 -10.110 -1.260 1.00 0.00 79 ALA A N 15
ATOM 21423 C CA . ALA A 1 79 ? -0.758 -10.252 -1.734 1.00 0.00 79 ALA A CA 15
ATOM 21424 C C . ALA A 1 79 ? -0.871 -9.880 -3.208 1.00 0.00 79 ALA A C 15
ATOM 21425 O O . ALA A 1 79 ? -1.972 -9.718 -3.735 1.00 0.00 79 ALA A O 15
ATOM 21432 N N . ARG A 1 80 ? 0.274 -9.743 -3.869 1.00 0.00 80 ARG A N 15
ATOM 21433 C CA . ARG A 1 80 ? 0.303 -9.387 -5.283 1.00 0.00 80 ARG A CA 15
ATOM 21434 C C . ARG A 1 80 ? -0.488 -8.108 -5.537 1.00 0.00 80 ARG A C 15
ATOM 21435 O O . ARG A 1 80 ? -1.121 -7.954 -6.583 1.00 0.00 80 ARG A O 15
ATOM 21456 N N . LEU A 1 81 ? -0.448 -7.192 -4.575 1.00 0.00 81 LEU A N 15
ATOM 21457 C CA . LEU A 1 81 ? -1.161 -5.925 -4.695 1.00 0.00 81 LEU A CA 15
ATOM 21458 C C . LEU A 1 81 ? -0.189 -4.750 -4.683 1.00 0.00 81 LEU A C 15
ATOM 21459 O O . LEU A 1 81 ? -0.594 -3.597 -4.532 1.00 0.00 81 LEU A O 15
ATOM 21475 N N . PHE A 1 82 ? 1.095 -5.050 -4.846 1.00 0.00 82 PHE A N 15
ATOM 21476 C CA . PHE A 1 82 ? 2.126 -4.018 -4.855 1.00 0.00 82 PHE A CA 15
ATOM 21477 C C . PHE A 1 82 ? 2.895 -4.029 -6.173 1.00 0.00 82 PHE A C 15
ATOM 21478 O O . PHE A 1 82 ? 3.366 -5.074 -6.620 1.00 0.00 82 PHE A O 15
ATOM 21495 N N . SER A 1 83 ? 3.016 -2.858 -6.790 1.00 0.00 83 SER A N 15
ATOM 21496 C CA . SER A 1 83 ? 3.724 -2.732 -8.059 1.00 0.00 83 SER A CA 15
ATOM 21497 C C . SER A 1 83 ? 5.090 -2.085 -7.858 1.00 0.00 83 SER A C 15
ATOM 21498 O O . SER A 1 83 ? 6.110 -2.609 -8.304 1.00 0.00 83 SER A O 15
ATOM 21506 N N . GLY A 1 84 ? 5.101 -0.940 -7.182 1.00 0.00 84 GLY A N 15
ATOM 21507 C CA . GLY A 1 84 ? 6.347 -0.238 -6.932 1.00 0.00 84 GLY A CA 15
ATOM 21508 C C . GLY A 1 84 ? 6.378 1.134 -7.577 1.00 0.00 84 GLY A C 15
ATOM 21509 O O . GLY A 1 84 ? 6.761 1.290 -8.737 1.00 0.00 84 GLY A O 15
ATOM 21513 N N . PRO A 1 85 ? 5.967 2.159 -6.816 1.00 0.00 85 PRO A N 15
ATOM 21514 C CA . PRO A 1 85 ? 5.939 3.543 -7.300 1.00 0.00 85 PRO A CA 15
ATOM 21515 C C . PRO A 1 85 ? 7.339 4.118 -7.491 1.00 0.00 85 PRO A C 15
ATOM 21516 O O . PRO A 1 85 ? 7.496 5.282 -7.860 1.00 0.00 85 PRO A O 15
ATOM 21527 N N . SER A 1 86 ? 8.352 3.295 -7.237 1.00 0.00 86 SER A N 15
ATOM 21528 C CA . SER A 1 86 ? 9.738 3.724 -7.378 1.00 0.00 86 SER A CA 15
ATOM 21529 C C . SER A 1 86 ? 10.221 3.538 -8.814 1.00 0.00 86 SER A C 15
ATOM 21530 O O . SER A 1 86 ? 11.363 3.145 -9.050 1.00 0.00 86 SER A O 15
ATOM 21538 N N . SER A 1 87 ? 9.342 3.823 -9.769 1.00 0.00 87 SER A N 15
ATOM 21539 C CA . SER A 1 87 ? 9.676 3.683 -11.181 1.00 0.00 87 SER A CA 15
ATOM 21540 C C . SER A 1 87 ? 9.165 4.878 -11.981 1.00 0.00 87 SER A C 15
ATOM 21541 O O . SER A 1 87 ? 7.978 5.199 -11.949 1.00 0.00 87 SER A O 15
ATOM 21549 N N . GLY A 1 88 ? 10.073 5.534 -12.698 1.00 0.00 88 GLY A N 15
ATOM 21550 C CA . GLY A 1 88 ? 9.697 6.686 -13.496 1.00 0.00 88 GLY A CA 15
ATOM 21551 C C . GLY A 1 88 ? 10.778 7.748 -13.527 1.00 0.00 88 GLY A C 15
ATOM 21552 O O . GLY A 1 88 ? 11.310 8.132 -12.486 1.00 0.00 88 GLY A O 15
ATOM 21556 N N . GLY A 1 1 ? -17.166 17.610 -2.973 1.00 0.00 1 GLY A N 16
ATOM 21557 C CA . GLY A 1 1 ? -18.488 17.673 -3.568 1.00 0.00 1 GLY A CA 16
ATOM 21558 C C . GLY A 1 1 ? -19.533 18.198 -2.604 1.00 0.00 1 GLY A C 16
ATOM 21559 O O . GLY A 1 1 ? -19.374 18.092 -1.388 1.00 0.00 1 GLY A O 16
ATOM 21563 N N . SER A 1 2 ? -20.605 18.766 -3.147 1.00 0.00 2 SER A N 16
ATOM 21564 C CA . SER A 1 2 ? -21.678 19.315 -2.326 1.00 0.00 2 SER A CA 16
ATOM 21565 C C . SER A 1 2 ? -22.467 18.199 -1.647 1.00 0.00 2 SER A C 16
ATOM 21566 O O . SER A 1 2 ? -22.727 18.250 -0.445 1.00 0.00 2 SER A O 16
ATOM 21574 N N . SER A 1 3 ? -22.846 17.192 -2.428 1.00 0.00 3 SER A N 16
ATOM 21575 C CA . SER A 1 3 ? -23.609 16.065 -1.904 1.00 0.00 3 SER A CA 16
ATOM 21576 C C . SER A 1 3 ? -23.386 14.817 -2.754 1.00 0.00 3 SER A C 16
ATOM 21577 O O . SER A 1 3 ? -22.843 14.891 -3.855 1.00 0.00 3 SER A O 16
ATOM 21585 N N . GLY A 1 4 ? -23.811 13.670 -2.232 1.00 0.00 4 GLY A N 16
ATOM 21586 C CA . GLY A 1 4 ? -23.649 12.422 -2.954 1.00 0.00 4 GLY A CA 16
ATOM 21587 C C . GLY A 1 4 ? -24.604 11.346 -2.474 1.00 0.00 4 GLY A C 16
ATOM 21588 O O . GLY A 1 4 ? -24.300 10.610 -1.536 1.00 0.00 4 GLY A O 16
ATOM 21592 N N . SER A 1 5 ? -25.764 11.257 -3.118 1.00 0.00 5 SER A N 16
ATOM 21593 C CA . SER A 1 5 ? -26.769 10.267 -2.748 1.00 0.00 5 SER A CA 16
ATOM 21594 C C . SER A 1 5 ? -26.218 8.852 -2.895 1.00 0.00 5 SER A C 16
ATOM 21595 O O . SER A 1 5 ? -26.357 8.023 -1.996 1.00 0.00 5 SER A O 16
ATOM 21603 N N . SER A 1 6 ? -25.592 8.583 -4.037 1.00 0.00 6 SER A N 16
ATOM 21604 C CA . SER A 1 6 ? -25.023 7.268 -4.305 1.00 0.00 6 SER A CA 16
ATOM 21605 C C . SER A 1 6 ? -23.639 7.136 -3.677 1.00 0.00 6 SER A C 16
ATOM 21606 O O . SER A 1 6 ? -22.940 8.128 -3.475 1.00 0.00 6 SER A O 16
ATOM 21614 N N . GLY A 1 7 ? -23.250 5.902 -3.370 1.00 0.00 7 GLY A N 16
ATOM 21615 C CA . GLY A 1 7 ? -21.952 5.662 -2.768 1.00 0.00 7 GLY A CA 16
ATOM 21616 C C . GLY A 1 7 ? -21.312 4.379 -3.261 1.00 0.00 7 GLY A C 16
ATOM 21617 O O . GLY A 1 7 ? -20.560 4.388 -4.235 1.00 0.00 7 GLY A O 16
ATOM 21621 N N . ASN A 1 8 ? -21.611 3.273 -2.588 1.00 0.00 8 ASN A N 16
ATOM 21622 C CA . ASN A 1 8 ? -21.058 1.977 -2.962 1.00 0.00 8 ASN A CA 16
ATOM 21623 C C . ASN A 1 8 ? -19.614 2.118 -3.435 1.00 0.00 8 ASN A C 16
ATOM 21624 O O . ASN A 1 8 ? -19.207 1.494 -4.415 1.00 0.00 8 ASN A O 16
ATOM 21635 N N . ALA A 1 9 ? -18.844 2.941 -2.731 1.00 0.00 9 ALA A N 16
ATOM 21636 C CA . ALA A 1 9 ? -17.445 3.162 -3.077 1.00 0.00 9 ALA A CA 16
ATOM 21637 C C . ALA A 1 9 ? -16.685 3.789 -1.913 1.00 0.00 9 ALA A C 16
ATOM 21638 O O . ALA A 1 9 ? -17.212 4.644 -1.202 1.00 0.00 9 ALA A O 16
ATOM 21645 N N . VAL A 1 10 ? -15.442 3.358 -1.724 1.00 0.00 10 VAL A N 16
ATOM 21646 C CA . VAL A 1 10 ? -14.608 3.877 -0.647 1.00 0.00 10 VAL A CA 16
ATOM 21647 C C . VAL A 1 10 ? -14.908 5.347 -0.380 1.00 0.00 10 VAL A C 16
ATOM 21648 O O . VAL A 1 10 ? -15.035 6.144 -1.308 1.00 0.00 10 VAL A O 16
ATOM 21661 N N . ASN A 1 11 ? -15.019 5.701 0.897 1.00 0.00 11 ASN A N 16
ATOM 21662 C CA . ASN A 1 11 ? -15.304 7.077 1.287 1.00 0.00 11 ASN A CA 16
ATOM 21663 C C . ASN A 1 11 ? -14.031 7.918 1.286 1.00 0.00 11 ASN A C 16
ATOM 21664 O O . ASN A 1 11 ? -13.824 8.749 2.170 1.00 0.00 11 ASN A O 16
ATOM 21675 N N . TRP A 1 12 ? -13.183 7.695 0.289 1.00 0.00 12 TRP A N 16
ATOM 21676 C CA . TRP A 1 12 ? -11.930 8.432 0.173 1.00 0.00 12 TRP A CA 16
ATOM 21677 C C . TRP A 1 12 ? -12.141 9.753 -0.560 1.00 0.00 12 TRP A C 16
ATOM 21678 O O . TRP A 1 12 ? -12.587 9.773 -1.707 1.00 0.00 12 TRP A O 16
ATOM 21699 N N . GLY A 1 13 ? -11.819 10.855 0.110 1.00 0.00 13 GLY A N 16
ATOM 21700 C CA . GLY A 1 13 ? -11.981 12.164 -0.495 1.00 0.00 13 GLY A CA 16
ATOM 21701 C C . GLY A 1 13 ? -10.921 12.456 -1.539 1.00 0.00 13 GLY A C 16
ATOM 21702 O O . GLY A 1 13 ? -11.215 13.034 -2.585 1.00 0.00 13 GLY A O 16
ATOM 21706 N N . MET A 1 14 ? -9.686 12.057 -1.254 1.00 0.00 14 MET A N 16
ATOM 21707 C CA . MET A 1 14 ? -8.580 12.279 -2.178 1.00 0.00 14 MET A CA 16
ATOM 21708 C C . MET A 1 14 ? -8.934 11.792 -3.579 1.00 0.00 14 MET A C 16
ATOM 21709 O O . MET A 1 14 ? -9.030 12.584 -4.516 1.00 0.00 14 MET A O 16
ATOM 21723 N N . ARG A 1 15 ? -9.128 10.484 -3.714 1.00 0.00 15 ARG A N 16
ATOM 21724 C CA . ARG A 1 15 ? -9.470 9.891 -5.001 1.00 0.00 15 ARG A CA 16
ATOM 21725 C C . ARG A 1 15 ? -10.666 8.953 -4.867 1.00 0.00 15 ARG A C 16
ATOM 21726 O O . ARG A 1 15 ? -11.196 8.762 -3.773 1.00 0.00 15 ARG A O 16
ATOM 21747 N N . GLU A 1 16 ? -11.084 8.372 -5.987 1.00 0.00 16 GLU A N 16
ATOM 21748 C CA . GLU A 1 16 ? -12.218 7.455 -5.993 1.00 0.00 16 GLU A CA 16
ATOM 21749 C C . GLU A 1 16 ? -11.793 6.066 -6.461 1.00 0.00 16 GLU A C 16
ATOM 21750 O O . GLU A 1 16 ? -11.798 5.774 -7.657 1.00 0.00 16 GLU A O 16
ATOM 21762 N N . TYR A 1 17 ? -11.425 5.215 -5.510 1.00 0.00 17 TYR A N 16
ATOM 21763 C CA . TYR A 1 17 ? -10.993 3.858 -5.824 1.00 0.00 17 TYR A CA 16
ATOM 21764 C C . TYR A 1 17 ? -12.187 2.911 -5.901 1.00 0.00 17 TYR A C 16
ATOM 21765 O O . TYR A 1 17 ? -12.732 2.494 -4.879 1.00 0.00 17 TYR A O 16
ATOM 21783 N N . LYS A 1 18 ? -12.588 2.575 -7.122 1.00 0.00 18 LYS A N 16
ATOM 21784 C CA . LYS A 1 18 ? -13.716 1.675 -7.337 1.00 0.00 18 LYS A CA 16
ATOM 21785 C C . LYS A 1 18 ? -13.459 0.317 -6.692 1.00 0.00 18 LYS A C 16
ATOM 21786 O O . LYS A 1 18 ? -12.347 -0.208 -6.753 1.00 0.00 18 LYS A O 16
ATOM 21805 N N . ILE A 1 19 ? -14.493 -0.246 -6.078 1.00 0.00 19 ILE A N 16
ATOM 21806 C CA . ILE A 1 19 ? -14.379 -1.544 -5.425 1.00 0.00 19 ILE A CA 16
ATOM 21807 C C . ILE A 1 19 ? -14.108 -2.649 -6.440 1.00 0.00 19 ILE A C 16
ATOM 21808 O O . ILE A 1 19 ? -14.976 -2.997 -7.241 1.00 0.00 19 ILE A O 16
ATOM 21824 N N . TYR A 1 20 ? -12.899 -3.197 -6.401 1.00 0.00 20 TYR A N 16
ATOM 21825 C CA . TYR A 1 20 ? -12.513 -4.263 -7.318 1.00 0.00 20 TYR A CA 16
ATOM 21826 C C . TYR A 1 20 ? -12.079 -5.509 -6.554 1.00 0.00 20 TYR A C 16
ATOM 21827 O O . TYR A 1 20 ? -11.521 -5.435 -5.458 1.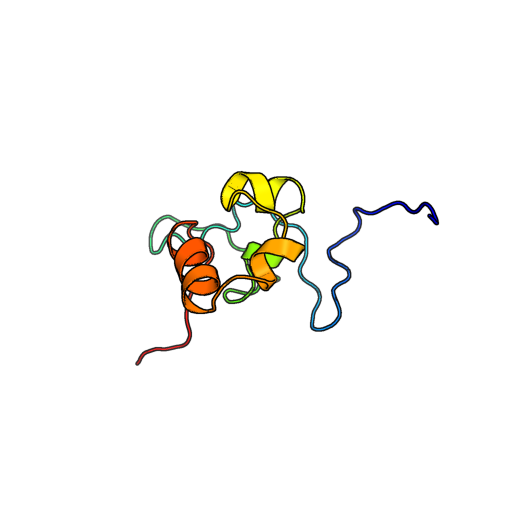00 0.00 20 TYR A O 16
ATOM 21845 N N . PRO A 1 21 ? -12.339 -6.685 -7.145 1.00 0.00 21 PRO A N 16
ATOM 21846 C CA . PRO A 1 21 ? -11.982 -7.971 -6.539 1.00 0.00 21 PRO A CA 16
ATOM 21847 C C . PRO A 1 21 ? -10.476 -8.205 -6.517 1.00 0.00 21 PRO A C 16
ATOM 21848 O O . PRO A 1 21 ? -9.771 -7.862 -7.466 1.00 0.00 21 PRO A O 16
ATOM 21859 N N . TYR A 1 22 ? -9.988 -8.789 -5.428 1.00 0.00 22 TYR A N 16
ATOM 21860 C CA . TYR A 1 22 ? -8.564 -9.066 -5.282 1.00 0.00 22 TYR A CA 16
ATOM 21861 C C . TYR A 1 22 ? -8.014 -9.760 -6.524 1.00 0.00 22 TYR A C 16
ATOM 21862 O O . TYR A 1 22 ? -6.957 -9.393 -7.036 1.00 0.00 22 TYR A O 16
ATOM 21880 N N . GLU A 1 23 ? -8.740 -10.765 -7.002 1.00 0.00 23 GLU A N 16
ATOM 21881 C CA . GLU A 1 23 ? -8.325 -11.512 -8.184 1.00 0.00 23 GLU A CA 16
ATOM 21882 C C . GLU A 1 23 ? -7.809 -10.570 -9.269 1.00 0.00 23 GLU A C 16
ATOM 21883 O O . GLU A 1 23 ? -6.627 -10.590 -9.614 1.00 0.00 23 GLU A O 16
ATOM 21895 N N . LEU A 1 24 ? -8.704 -9.746 -9.803 1.00 0.00 24 LEU A N 16
ATOM 21896 C CA . LEU A 1 24 ? -8.341 -8.797 -10.849 1.00 0.00 24 LEU A CA 16
ATOM 21897 C C . LEU A 1 24 ? -7.442 -7.695 -10.297 1.00 0.00 24 LEU A C 16
ATOM 21898 O O . LEU A 1 24 ? -6.714 -7.040 -11.043 1.00 0.00 24 LEU A O 16
ATOM 21914 N N . LEU A 1 25 ? -7.498 -7.496 -8.984 1.00 0.00 25 LEU A N 16
ATOM 21915 C CA . LEU A 1 25 ? -6.687 -6.475 -8.330 1.00 0.00 25 LEU A CA 16
ATOM 21916 C C . LEU A 1 25 ? -5.276 -6.988 -8.064 1.00 0.00 25 LEU A C 16
ATOM 21917 O O . LEU A 1 25 ? -4.495 -6.350 -7.357 1.00 0.00 25 LEU A O 16
ATOM 21933 N N . LEU A 1 26 ? -4.954 -8.143 -8.636 1.00 0.00 26 LEU A N 16
ATOM 21934 C CA . LEU A 1 26 ? -3.635 -8.742 -8.462 1.00 0.00 26 LEU A CA 16
ATOM 21935 C C . LEU A 1 26 ? -2.576 -7.959 -9.231 1.00 0.00 26 LEU A C 16
ATOM 21936 O O . LEU A 1 26 ? -2.898 -7.096 -10.048 1.00 0.00 26 LEU A O 16
ATOM 21952 N N . VAL A 1 27 ? -1.311 -8.267 -8.966 1.00 0.00 27 VAL A N 16
ATOM 21953 C CA . VAL A 1 27 ? -0.204 -7.594 -9.636 1.00 0.00 27 VAL A CA 16
ATOM 21954 C C . VAL A 1 27 ? 0.851 -8.595 -10.095 1.00 0.00 27 VAL A C 16
ATOM 21955 O O . VAL A 1 27 ? 2.040 -8.282 -10.147 1.00 0.00 27 VAL A O 16
ATOM 21968 N N . THR A 1 28 ? 0.407 -9.803 -10.428 1.00 0.00 28 THR A N 16
ATOM 21969 C CA . THR A 1 28 ? 1.311 -10.852 -10.882 1.00 0.00 28 THR A CA 16
ATOM 21970 C C . THR A 1 28 ? 2.330 -10.306 -11.876 1.00 0.00 28 THR A C 16
ATOM 21971 O O . THR A 1 28 ? 1.972 -9.853 -12.964 1.00 0.00 28 THR A O 16
ATOM 21982 N N . THR A 1 29 ? 3.604 -10.353 -11.497 1.00 0.00 29 THR A N 16
ATOM 21983 C CA . THR A 1 29 ? 4.675 -9.862 -12.355 1.00 0.00 29 THR A CA 16
ATOM 21984 C C . THR A 1 29 ? 4.670 -10.575 -13.702 1.00 0.00 29 THR A C 16
ATOM 21985 O O . THR A 1 29 ? 5.314 -10.130 -14.653 1.00 0.00 29 THR A O 16
ATOM 21996 N N . ARG A 1 30 ? 3.940 -11.683 -13.778 1.00 0.00 30 ARG A N 16
ATOM 21997 C CA . ARG A 1 30 ? 3.852 -12.458 -15.010 1.00 0.00 30 ARG A CA 16
ATOM 21998 C C . ARG A 1 30 ? 2.396 -12.713 -15.389 1.00 0.00 30 ARG A C 16
ATOM 21999 O O . ARG A 1 30 ? 1.946 -12.321 -16.464 1.00 0.00 30 ARG A O 16
ATOM 22020 N N . GLY A 1 31 ? 1.664 -13.374 -14.497 1.00 0.00 31 GLY A N 16
ATOM 22021 C CA . GLY A 1 31 ? 0.268 -13.671 -14.756 1.00 0.00 31 GLY A CA 16
ATOM 22022 C C . GLY A 1 31 ? -0.426 -12.566 -15.527 1.00 0.00 31 GLY A C 16
ATOM 22023 O O . GLY A 1 31 ? -0.107 -11.388 -15.360 1.00 0.00 31 GLY A O 16
ATOM 22027 N N . ARG A 1 32 ? -1.377 -12.944 -16.374 1.00 0.00 32 ARG A N 16
ATOM 22028 C CA . ARG A 1 32 ? -2.116 -11.977 -17.176 1.00 0.00 32 ARG A CA 16
ATOM 22029 C C . ARG A 1 32 ? -3.083 -11.177 -16.308 1.00 0.00 32 ARG A C 16
ATOM 22030 O O . ARG A 1 32 ? -4.298 -11.352 -16.392 1.00 0.00 32 ARG A O 16
ATOM 22051 N N . ASN A 1 33 ? -2.535 -10.299 -15.474 1.00 0.00 33 ASN A N 16
ATOM 22052 C CA . ASN A 1 33 ? -3.349 -9.474 -14.590 1.00 0.00 33 ASN A CA 16
ATOM 22053 C C . ASN A 1 33 ? -4.499 -8.826 -15.356 1.00 0.00 33 ASN A C 16
ATOM 22054 O O . ASN A 1 33 ? -4.402 -8.592 -16.560 1.00 0.00 33 ASN A O 16
ATOM 22065 N N . ARG A 1 34 ? -5.586 -8.539 -14.648 1.00 0.00 34 ARG A N 16
ATOM 22066 C CA . ARG A 1 34 ? -6.755 -7.919 -15.261 1.00 0.00 34 ARG A CA 16
ATOM 22067 C C . ARG A 1 34 ? -7.070 -6.580 -14.600 1.00 0.00 34 ARG A C 16
ATOM 22068 O O . ARG A 1 34 ? -8.231 -6.182 -14.501 1.00 0.00 34 ARG A O 16
ATOM 22089 N N . LEU A 1 35 ? -6.028 -5.890 -14.149 1.00 0.00 35 LEU A N 16
ATOM 22090 C CA . LEU A 1 35 ? -6.192 -4.595 -13.497 1.00 0.00 35 LEU A CA 16
ATOM 22091 C C . LEU A 1 35 ? -6.906 -3.609 -14.417 1.00 0.00 35 LEU A C 16
ATOM 22092 O O . LEU A 1 35 ? -6.530 -3.418 -15.573 1.00 0.00 35 LEU A O 16
ATOM 22108 N N . PRO A 1 36 ? -7.959 -2.966 -13.891 1.00 0.00 36 PRO A N 16
ATOM 22109 C CA . PRO A 1 36 ? -8.746 -1.987 -14.647 1.00 0.00 36 PRO A CA 16
ATOM 22110 C C . PRO A 1 36 ? -7.970 -0.701 -14.914 1.00 0.00 36 PRO A C 16
ATOM 22111 O O . PRO A 1 36 ? -6.777 -0.612 -14.622 1.00 0.00 36 PRO A O 16
ATOM 22122 N N . LYS A 1 37 ? -8.654 0.293 -15.469 1.00 0.00 37 LYS A N 16
ATOM 22123 C CA . LYS A 1 37 ? -8.030 1.575 -15.774 1.00 0.00 37 LYS A CA 16
ATOM 22124 C C . LYS A 1 37 ? -8.423 2.630 -14.744 1.00 0.00 37 LYS A C 16
ATOM 22125 O O . LYS A 1 37 ? -8.174 3.820 -14.935 1.00 0.00 37 LYS A O 16
ATOM 22144 N N . ASP A 1 38 ? -9.037 2.185 -13.653 1.00 0.00 38 ASP A N 16
ATOM 22145 C CA . ASP A 1 38 ? -9.462 3.091 -12.592 1.00 0.00 38 ASP A CA 16
ATOM 22146 C C . ASP A 1 38 ? -8.880 2.665 -11.248 1.00 0.00 38 ASP A C 16
ATOM 22147 O O . ASP A 1 38 ? -9.372 3.062 -10.192 1.00 0.00 38 ASP A O 16
ATOM 22156 N N . VAL A 1 39 ? -7.828 1.852 -11.295 1.00 0.00 39 VAL A N 16
ATOM 22157 C CA . VAL A 1 39 ? -7.179 1.372 -10.081 1.00 0.00 39 VAL A CA 16
ATOM 22158 C C . VAL A 1 39 ? -5.879 2.124 -9.819 1.00 0.00 39 VAL A C 16
ATOM 22159 O O . VAL A 1 39 ? -5.288 2.700 -10.732 1.00 0.00 39 VAL A O 16
ATOM 22172 N N . ASP A 1 40 ? -5.440 2.115 -8.565 1.00 0.00 40 ASP A N 16
ATOM 22173 C CA . ASP A 1 40 ? -4.209 2.796 -8.181 1.00 0.00 40 ASP A CA 16
ATOM 22174 C C . ASP A 1 40 ? -3.120 1.789 -7.823 1.00 0.00 40 ASP A C 16
ATOM 22175 O O . ASP A 1 40 ? -3.147 1.186 -6.750 1.00 0.00 40 ASP A O 16
ATOM 22184 N N . ARG A 1 41 ? -2.164 1.612 -8.729 1.00 0.00 41 ARG A N 16
ATOM 22185 C CA . ARG A 1 41 ? -1.068 0.676 -8.509 1.00 0.00 41 ARG A CA 16
ATOM 22186 C C . ARG A 1 41 ? -0.422 0.906 -7.146 1.00 0.00 41 ARG A C 16
ATOM 22187 O O . ARG A 1 41 ? 0.290 0.043 -6.630 1.00 0.00 41 ARG A O 16
ATOM 22208 N N . THR A 1 42 ? -0.674 2.076 -6.567 1.00 0.00 42 THR A N 16
ATOM 22209 C CA . THR A 1 42 ? -0.116 2.421 -5.266 1.00 0.00 42 THR A CA 16
ATOM 22210 C C . THR A 1 42 ? -1.134 2.194 -4.154 1.00 0.00 42 THR A C 16
ATOM 22211 O O . THR A 1 42 ? -0.768 2.015 -2.992 1.00 0.00 42 THR A O 16
ATOM 22222 N N . ARG A 1 43 ? -2.412 2.201 -4.517 1.00 0.00 43 ARG A N 16
ATOM 22223 C CA . ARG A 1 43 ? -3.483 1.996 -3.550 1.00 0.00 43 ARG A CA 16
ATOM 22224 C C . ARG A 1 43 ? -4.434 0.898 -4.016 1.00 0.00 43 ARG A C 16
ATOM 22225 O O . ARG A 1 43 ? -5.636 0.949 -3.750 1.00 0.00 43 ARG A O 16
ATOM 22246 N N . LEU A 1 44 ? -3.889 -0.093 -4.712 1.00 0.00 44 LEU A N 16
ATOM 22247 C CA . LEU A 1 44 ? -4.689 -1.204 -5.216 1.00 0.00 44 LEU A CA 16
ATOM 22248 C C . LEU A 1 44 ? -5.458 -1.879 -4.085 1.00 0.00 44 LEU A C 16
ATOM 22249 O O . LEU A 1 44 ? -6.618 -2.257 -4.249 1.00 0.00 44 LEU A O 16
ATOM 22265 N N . GLU A 1 45 ? -4.805 -2.024 -2.936 1.00 0.00 45 GLU A N 16
ATOM 22266 C CA . GLU A 1 45 ? -5.429 -2.652 -1.777 1.00 0.00 45 GLU A CA 16
ATOM 22267 C C . GLU A 1 45 ? -6.665 -1.873 -1.337 1.00 0.00 45 GLU A C 16
ATOM 22268 O O . GLU A 1 45 ? -7.643 -2.456 -0.867 1.00 0.00 45 GLU A O 16
ATOM 22280 N N . ARG A 1 46 ? -6.613 -0.555 -1.491 1.00 0.00 46 ARG A N 16
ATOM 22281 C CA . ARG A 1 46 ? -7.727 0.304 -1.108 1.00 0.00 46 ARG A CA 16
ATOM 22282 C C . ARG A 1 46 ? -8.962 0.003 -1.953 1.00 0.00 46 ARG A C 16
ATOM 22283 O O . ARG A 1 46 ? -10.083 0.348 -1.579 1.00 0.00 46 ARG A O 16
ATOM 22304 N N . HIS A 1 47 ? -8.748 -0.644 -3.095 1.00 0.00 47 HIS A N 16
ATOM 22305 C CA . HIS A 1 47 ? -9.843 -0.992 -3.993 1.00 0.00 47 HIS A CA 16
ATOM 22306 C C . HIS A 1 47 ? -10.552 -2.257 -3.520 1.00 0.00 47 HIS A C 16
ATOM 22307 O O . HIS A 1 47 ? -11.550 -2.678 -4.107 1.00 0.00 47 HIS A O 16
ATOM 22322 N N . LEU A 1 48 ? -10.032 -2.859 -2.456 1.00 0.00 48 LEU A N 16
ATOM 22323 C CA . LEU A 1 48 ? -10.615 -4.076 -1.904 1.00 0.00 48 LEU A CA 16
ATOM 22324 C C . LEU A 1 48 ? -11.631 -3.748 -0.815 1.00 0.00 48 LEU A C 16
ATOM 22325 O O . LEU A 1 48 ? -11.323 -3.037 0.142 1.00 0.00 48 LEU A O 16
ATOM 22341 N N . SER A 1 49 ? -12.843 -4.272 -0.966 1.00 0.00 49 SER A N 16
ATOM 22342 C CA . SER A 1 49 ? -13.906 -4.033 0.004 1.00 0.00 49 SER A CA 16
ATOM 22343 C C . SER A 1 49 ? -13.533 -4.603 1.369 1.00 0.00 49 SER A C 16
ATOM 22344 O O . SER A 1 49 ? -12.949 -5.681 1.464 1.00 0.00 49 SER A O 16
ATOM 22352 N N . GLN A 1 50 ? -13.876 -3.869 2.423 1.00 0.00 50 GLN A N 16
ATOM 22353 C CA . GLN A 1 50 ? -13.577 -4.300 3.784 1.00 0.00 50 GLN A CA 16
ATOM 22354 C C . GLN A 1 50 ? -13.786 -5.803 3.937 1.00 0.00 50 GLN A C 16
ATOM 22355 O O . GLN A 1 50 ? -13.181 -6.438 4.799 1.00 0.00 50 GLN A O 16
ATOM 22369 N N . GLU A 1 51 ? -14.647 -6.364 3.093 1.00 0.00 51 GLU A N 16
ATOM 22370 C CA . GLU A 1 51 ? -14.937 -7.793 3.137 1.00 0.00 51 GLU A CA 16
ATOM 22371 C C . GLU A 1 51 ? -13.752 -8.604 2.621 1.00 0.00 51 GLU A C 16
ATOM 22372 O O . GLU A 1 51 ? -13.286 -9.530 3.284 1.00 0.00 51 GLU A O 16
ATOM 22384 N N . GLU A 1 52 ? -13.271 -8.249 1.434 1.00 0.00 52 GLU A N 16
ATOM 22385 C CA . GLU A 1 52 ? -12.141 -8.945 0.829 1.00 0.00 52 GLU A CA 16
ATOM 22386 C C . GLU A 1 52 ? -10.819 -8.423 1.385 1.00 0.00 52 GLU A C 16
ATOM 22387 O O . GLU A 1 52 ? -9.988 -9.193 1.867 1.00 0.00 52 GLU A O 16
ATOM 22399 N N . PHE A 1 53 ? -10.632 -7.109 1.314 1.00 0.00 53 PHE A N 16
ATOM 22400 C CA . PHE A 1 53 ? -9.411 -6.483 1.808 1.00 0.00 53 PHE A CA 16
ATOM 22401 C C . PHE A 1 53 ? -8.904 -7.194 3.059 1.00 0.00 53 PHE A C 16
ATOM 22402 O O . PHE A 1 53 ? -7.699 -7.257 3.306 1.00 0.00 53 PHE A O 16
ATOM 22419 N N . TYR A 1 54 ? -9.831 -7.727 3.847 1.00 0.00 54 TYR A N 16
ATOM 22420 C CA . TYR A 1 54 ? -9.480 -8.430 5.075 1.00 0.00 54 TYR A CA 16
ATOM 22421 C C . TYR A 1 54 ? -9.160 -9.895 4.791 1.00 0.00 54 TYR A C 16
ATOM 22422 O O . TYR A 1 54 ? -8.219 -10.455 5.352 1.00 0.00 54 TYR A O 16
ATOM 22440 N N . GLN A 1 55 ? -9.950 -10.507 3.915 1.00 0.00 55 GLN A N 16
ATOM 22441 C CA . GLN A 1 55 ? -9.752 -11.906 3.556 1.00 0.00 55 GLN A CA 16
ATOM 22442 C C . GLN A 1 55 ? -8.409 -12.105 2.860 1.00 0.00 55 GLN A C 16
ATOM 22443 O O . GLN A 1 55 ? -7.913 -13.226 2.754 1.00 0.00 55 GLN A O 16
ATOM 22457 N N . VAL A 1 56 ? -7.826 -11.008 2.386 1.00 0.00 56 VAL A N 16
ATOM 22458 C CA . VAL A 1 56 ? -6.540 -11.061 1.701 1.00 0.00 56 VAL A CA 16
ATOM 22459 C C . VAL A 1 56 ? -5.396 -10.728 2.652 1.00 0.00 56 VAL A C 16
ATOM 22460 O O . VAL A 1 56 ? -4.478 -11.526 2.840 1.00 0.00 56 VAL A O 16
ATOM 22473 N N . PHE A 1 57 ? -5.458 -9.542 3.250 1.00 0.00 57 PHE A N 16
ATOM 22474 C CA . PHE A 1 57 ? -4.426 -9.102 4.182 1.00 0.00 57 PHE A CA 16
ATOM 22475 C C . PHE A 1 57 ? -4.650 -9.705 5.565 1.00 0.00 57 PHE A C 16
ATOM 22476 O O . PHE A 1 57 ? -3.698 -10.009 6.283 1.00 0.00 57 PHE A O 16
ATOM 22493 N N . GLY A 1 58 ? -5.916 -9.876 5.933 1.00 0.00 58 GLY A N 16
ATOM 22494 C CA . GLY A 1 58 ? -6.243 -10.441 7.229 1.00 0.00 58 GLY A CA 16
ATOM 22495 C C . GLY A 1 58 ? -6.585 -9.379 8.255 1.00 0.00 58 GLY A C 16
ATOM 22496 O O . GLY A 1 58 ? -6.449 -9.602 9.457 1.00 0.00 58 GLY A O 16
ATOM 22500 N N . MET A 1 59 ? -7.030 -8.221 7.779 1.00 0.00 59 MET A N 16
ATOM 22501 C CA . MET A 1 59 ? -7.392 -7.120 8.665 1.00 0.00 59 MET A CA 16
ATOM 22502 C C . MET A 1 59 ? -8.180 -6.053 7.912 1.00 0.00 59 MET A C 16
ATOM 22503 O O . MET A 1 59 ? -8.358 -6.140 6.697 1.00 0.00 59 MET A O 16
ATOM 22517 N N . THR A 1 60 ? -8.650 -5.046 8.641 1.00 0.00 60 THR A N 16
ATOM 22518 C CA . THR A 1 60 ? -9.420 -3.963 8.042 1.00 0.00 60 THR A CA 16
ATOM 22519 C C . THR A 1 60 ? -8.522 -2.786 7.678 1.00 0.00 60 THR A C 16
ATOM 22520 O O . THR A 1 60 ? -7.584 -2.460 8.406 1.00 0.00 60 THR A O 16
ATOM 22531 N N . ILE A 1 61 ? -8.815 -2.152 6.548 1.00 0.00 61 ILE A N 16
ATOM 22532 C CA . ILE A 1 61 ? -8.034 -1.010 6.089 1.00 0.00 61 ILE A CA 16
ATOM 22533 C C . ILE A 1 61 ? -7.677 -0.086 7.248 1.00 0.00 61 ILE A C 16
ATOM 22534 O O . ILE A 1 61 ? -6.609 0.526 7.262 1.00 0.00 61 ILE A O 16
ATOM 22550 N N . SER A 1 62 ? -8.577 0.008 8.222 1.00 0.00 62 SER A N 16
ATOM 22551 C CA . SER A 1 62 ? -8.358 0.859 9.386 1.00 0.00 62 SER A CA 16
ATOM 22552 C C . SER A 1 62 ? -7.137 0.396 10.175 1.00 0.00 62 SER A C 16
ATOM 22553 O O . SER A 1 62 ? -6.343 1.211 10.643 1.00 0.00 62 SER A O 16
ATOM 22561 N N . GLU A 1 63 ? -6.996 -0.918 10.318 1.00 0.00 63 GLU A N 16
ATOM 22562 C CA . GLU A 1 63 ? -5.873 -1.490 11.051 1.00 0.00 63 GLU A CA 16
ATOM 22563 C C . GLU A 1 63 ? -4.619 -1.527 10.182 1.00 0.00 63 GLU A C 16
ATOM 22564 O O . GLU A 1 63 ? -3.502 -1.373 10.677 1.00 0.00 63 GLU A O 16
ATOM 22576 N N . PHE A 1 64 ? -4.812 -1.734 8.883 1.00 0.00 64 PHE A N 16
ATOM 22577 C CA . PHE A 1 64 ? -3.697 -1.794 7.945 1.00 0.00 64 PHE A CA 16
ATOM 22578 C C . PHE A 1 64 ? -2.932 -0.474 7.925 1.00 0.00 64 PHE A C 16
ATOM 22579 O O . PHE A 1 64 ? -1.701 -0.458 7.952 1.00 0.00 64 PHE A O 16
ATOM 22596 N N . ASP A 1 65 ? -3.669 0.630 7.877 1.00 0.00 65 ASP A N 16
ATOM 22597 C CA . ASP A 1 65 ? -3.061 1.955 7.853 1.00 0.00 65 ASP A CA 16
ATOM 22598 C C . ASP A 1 65 ? -2.314 2.233 9.154 1.00 0.00 65 ASP A C 16
ATOM 22599 O O . ASP A 1 65 ? -1.493 3.147 9.227 1.00 0.00 65 ASP A O 16
ATOM 22608 N N . ARG A 1 66 ? -2.606 1.439 10.179 1.00 0.00 66 ARG A N 16
ATOM 22609 C CA . ARG A 1 66 ? -1.964 1.601 11.478 1.00 0.00 66 ARG A CA 16
ATOM 22610 C C . ARG A 1 66 ? -0.705 0.744 11.573 1.00 0.00 66 ARG A C 16
ATOM 22611 O O . ARG A 1 66 ? -0.050 0.697 12.615 1.00 0.00 66 ARG A O 16
ATOM 22632 N N . LEU A 1 67 ? -0.372 0.067 10.479 1.00 0.00 67 LEU A N 16
ATOM 22633 C CA . LEU A 1 67 ? 0.808 -0.789 10.439 1.00 0.00 67 LEU A CA 16
ATOM 22634 C C . LEU A 1 67 ? 2.050 0.013 10.066 1.00 0.00 67 LEU A C 16
ATOM 22635 O O . LEU A 1 67 ? 1.967 1.207 9.779 1.00 0.00 67 LEU A O 16
ATOM 22651 N N . ALA A 1 68 ? 3.201 -0.651 10.072 1.00 0.00 68 ALA A N 16
ATOM 22652 C CA . ALA A 1 68 ? 4.460 -0.001 9.730 1.00 0.00 68 ALA A CA 16
ATOM 22653 C C . ALA A 1 68 ? 4.665 0.040 8.220 1.00 0.00 68 ALA A C 16
ATOM 22654 O O . ALA A 1 68 ? 4.329 -0.910 7.511 1.00 0.00 68 ALA A O 16
ATOM 22661 N N . LEU A 1 69 ? 5.217 1.146 7.733 1.00 0.00 69 LEU A N 16
ATOM 22662 C CA . LEU A 1 69 ? 5.465 1.312 6.305 1.00 0.00 69 LEU A CA 16
ATOM 22663 C C . LEU A 1 69 ? 5.928 0.001 5.677 1.00 0.00 69 LEU A C 16
ATOM 22664 O O . LEU A 1 69 ? 5.352 -0.465 4.694 1.00 0.00 69 LEU A O 16
ATOM 22680 N N . TRP A 1 70 ? 6.969 -0.589 6.252 1.00 0.00 70 TRP A N 16
ATOM 22681 C CA . TRP A 1 70 ? 7.508 -1.848 5.750 1.00 0.00 70 TRP A CA 16
ATOM 22682 C C . TRP A 1 70 ? 6.422 -2.916 5.680 1.00 0.00 70 TRP A C 16
ATOM 22683 O O . TRP A 1 70 ? 6.355 -3.686 4.722 1.00 0.00 70 TRP A O 16
ATOM 22704 N N . LYS A 1 71 ? 5.572 -2.957 6.700 1.00 0.00 71 LYS A N 16
ATOM 22705 C CA . LYS A 1 71 ? 4.487 -3.929 6.754 1.00 0.00 71 LYS A CA 16
ATOM 22706 C C . LYS A 1 71 ? 3.441 -3.638 5.682 1.00 0.00 71 LYS A C 16
ATOM 22707 O O . LYS A 1 71 ? 3.022 -4.535 4.951 1.00 0.00 71 LYS A O 16
ATOM 22726 N N . ARG A 1 72 ? 3.026 -2.378 5.594 1.00 0.00 72 ARG A N 16
ATOM 22727 C CA . ARG A 1 72 ? 2.030 -1.969 4.611 1.00 0.00 72 ARG A CA 16
ATOM 22728 C C . ARG A 1 72 ? 2.557 -2.159 3.192 1.00 0.00 72 ARG A C 16
ATOM 22729 O O . ARG A 1 72 ? 1.790 -2.401 2.261 1.00 0.00 72 ARG A O 16
ATOM 22750 N N . ASN A 1 73 ? 3.872 -2.047 3.035 1.00 0.00 73 ASN A N 16
ATOM 22751 C CA . ASN A 1 73 ? 4.502 -2.204 1.729 1.00 0.00 73 ASN A CA 16
ATOM 22752 C C . ASN A 1 73 ? 4.989 -3.636 1.529 1.00 0.00 73 ASN A C 16
ATOM 22753 O O . ASN A 1 73 ? 5.290 -4.049 0.410 1.00 0.00 73 ASN A O 16
ATOM 22764 N N . GLU A 1 74 ? 5.062 -4.389 2.623 1.00 0.00 74 GLU A N 16
ATOM 22765 C CA . GLU A 1 74 ? 5.513 -5.774 2.567 1.00 0.00 74 GLU A CA 16
ATOM 22766 C C . GLU A 1 74 ? 4.342 -6.717 2.301 1.00 0.00 74 GLU A C 16
ATOM 22767 O O . GLU A 1 74 ? 4.443 -7.637 1.488 1.00 0.00 74 GLU A O 16
ATOM 22779 N N . LEU A 1 75 ? 3.232 -6.481 2.992 1.00 0.00 75 LEU A N 16
ATOM 22780 C CA . LEU A 1 75 ? 2.042 -7.309 2.832 1.00 0.00 75 LEU A CA 16
ATOM 22781 C C . LEU A 1 75 ? 1.552 -7.285 1.387 1.00 0.00 75 LEU A C 16
ATOM 22782 O O . LEU A 1 75 ? 1.403 -8.330 0.753 1.00 0.00 75 LEU A O 16
ATOM 22798 N N . LYS A 1 76 ? 1.305 -6.086 0.872 1.00 0.00 76 LYS A N 16
ATOM 22799 C CA . LYS A 1 76 ? 0.836 -5.924 -0.500 1.00 0.00 76 LYS A CA 16
ATOM 22800 C C . LYS A 1 76 ? 1.704 -6.719 -1.469 1.00 0.00 76 LYS A C 16
ATOM 22801 O O . LYS A 1 76 ? 1.201 -7.327 -2.414 1.00 0.00 76 LYS A O 16
ATOM 22820 N N . LYS A 1 77 ? 3.011 -6.712 -1.229 1.00 0.00 77 LYS A N 16
ATOM 22821 C CA . LYS A 1 77 ? 3.950 -7.435 -2.079 1.00 0.00 77 LYS A CA 16
ATOM 22822 C C . LYS A 1 77 ? 3.636 -8.928 -2.089 1.00 0.00 77 LYS A C 16
ATOM 22823 O O . LYS A 1 77 ? 3.822 -9.602 -3.101 1.00 0.00 77 LYS A O 16
ATOM 22842 N N . GLN A 1 78 ? 3.158 -9.435 -0.958 1.00 0.00 78 GLN A N 16
ATOM 22843 C CA . GLN A 1 78 ? 2.818 -10.848 -0.838 1.00 0.00 78 GLN A CA 16
ATOM 22844 C C . GLN A 1 78 ? 1.405 -11.112 -1.348 1.00 0.00 78 GLN A C 16
ATOM 22845 O O . GLN A 1 78 ? 1.058 -12.243 -1.687 1.00 0.00 78 GLN A O 16
ATOM 22859 N N . ALA A 1 79 ? 0.593 -10.061 -1.398 1.00 0.00 79 ALA A N 16
ATOM 22860 C CA . ALA A 1 79 ? -0.782 -10.180 -1.868 1.00 0.00 79 ALA A CA 16
ATOM 22861 C C . ALA A 1 79 ? -0.903 -9.752 -3.327 1.00 0.00 79 ALA A C 16
ATOM 22862 O O . ALA A 1 79 ? -2.007 -9.599 -3.849 1.00 0.00 79 ALA A O 16
ATOM 22869 N N . ARG A 1 80 ? 0.240 -9.561 -3.979 1.00 0.00 80 ARG A N 16
ATOM 22870 C CA . ARG A 1 80 ? 0.261 -9.149 -5.377 1.00 0.00 80 ARG A CA 16
ATOM 22871 C C . ARG A 1 80 ? -0.518 -7.852 -5.574 1.00 0.00 80 ARG A C 16
ATOM 22872 O O . ARG A 1 80 ? -1.120 -7.630 -6.626 1.00 0.00 80 ARG A O 16
ATOM 22893 N N . LEU A 1 81 ? -0.503 -6.999 -4.556 1.00 0.00 81 LEU A N 16
ATOM 22894 C CA . LEU A 1 81 ? -1.209 -5.723 -4.616 1.00 0.00 81 LEU A CA 16
ATOM 22895 C C . LEU A 1 81 ? -0.234 -4.556 -4.499 1.00 0.00 81 LEU A C 16
ATOM 22896 O O . LEU A 1 81 ? -0.636 -3.421 -4.244 1.00 0.00 81 LEU A O 16
ATOM 22912 N N . PHE A 1 82 ? 1.050 -4.842 -4.690 1.00 0.00 82 PHE A N 16
ATOM 22913 C CA . PHE A 1 82 ? 2.083 -3.816 -4.607 1.00 0.00 82 PHE A CA 16
ATOM 22914 C C . PHE A 1 82 ? 2.783 -3.639 -5.951 1.00 0.00 82 PHE A C 16
ATOM 22915 O O . PHE A 1 82 ? 3.167 -4.615 -6.596 1.00 0.00 82 PHE A O 16
ATOM 22932 N N . SER A 1 83 ? 2.944 -2.387 -6.368 1.00 0.00 83 SER A N 16
ATOM 22933 C CA . SER A 1 83 ? 3.594 -2.081 -7.637 1.00 0.00 83 SER A CA 16
ATOM 22934 C C . SER A 1 83 ? 4.803 -1.176 -7.424 1.00 0.00 83 SER A C 16
ATOM 22935 O O . SER A 1 83 ? 5.844 -1.352 -8.055 1.00 0.00 83 SER A O 16
ATOM 22943 N N . GLY A 1 84 ? 4.656 -0.204 -6.528 1.00 0.00 84 GLY A N 16
ATOM 22944 C CA . GLY A 1 84 ? 5.743 0.716 -6.247 1.00 0.00 84 GLY A CA 16
ATOM 22945 C C . GLY A 1 84 ? 5.447 2.125 -6.720 1.00 0.00 84 GLY A C 16
ATOM 22946 O O . GLY A 1 84 ? 4.867 2.336 -7.785 1.00 0.00 84 GLY A O 16
ATOM 22950 N N . PRO A 1 85 ? 5.848 3.120 -5.915 1.00 0.00 85 PRO A N 16
ATOM 22951 C CA . PRO A 1 85 ? 5.632 4.534 -6.235 1.00 0.00 85 PRO A CA 16
ATOM 22952 C C . PRO A 1 85 ? 6.492 5.001 -7.405 1.00 0.00 85 PRO A C 16
ATOM 22953 O O . PRO A 1 85 ? 7.197 4.206 -8.026 1.00 0.00 85 PRO A O 16
ATOM 22964 N N . SER A 1 86 ? 6.429 6.296 -7.700 1.00 0.00 86 SER A N 16
ATOM 22965 C CA . SER A 1 86 ? 7.200 6.868 -8.797 1.00 0.00 86 SER A CA 16
ATOM 22966 C C . SER A 1 86 ? 7.987 8.089 -8.329 1.00 0.00 86 SER A C 16
ATOM 22967 O O . SER A 1 86 ? 7.564 8.802 -7.420 1.00 0.00 86 SER A O 16
ATOM 22975 N N . SER A 1 87 ? 9.135 8.321 -8.958 1.00 0.00 87 SER A N 16
ATOM 22976 C CA . SER A 1 87 ? 9.984 9.453 -8.605 1.00 0.00 87 SER A CA 16
ATOM 22977 C C . SER A 1 87 ? 9.912 10.540 -9.673 1.00 0.00 87 SER A C 16
ATOM 22978 O O . SER A 1 87 ? 9.475 10.295 -10.796 1.00 0.00 87 SER A O 16
ATOM 22986 N N . GLY A 1 88 ? 10.346 11.744 -9.313 1.00 0.00 88 GLY A N 16
ATOM 22987 C CA . GLY A 1 88 ? 10.323 12.852 -10.250 1.00 0.00 88 GLY A CA 16
ATOM 22988 C C . GLY A 1 88 ? 10.385 14.199 -9.557 1.00 0.00 88 GLY A C 16
ATOM 22989 O O . GLY A 1 88 ? 10.810 14.293 -8.406 1.00 0.00 88 GLY A O 16
ATOM 22993 N N . GLY A 1 1 ? -18.919 12.464 1.831 1.00 0.00 1 GLY A N 17
ATOM 22994 C CA . GLY A 1 1 ? -18.927 13.651 0.996 1.00 0.00 1 GLY A CA 17
ATOM 22995 C C . GLY A 1 1 ? -18.667 13.335 -0.463 1.00 0.00 1 GLY A C 17
ATOM 22996 O O . GLY A 1 1 ? -17.708 13.836 -1.052 1.00 0.00 1 GLY A O 17
ATOM 23000 N N . SER A 1 2 ? -19.521 12.502 -1.048 1.00 0.00 2 SER A N 17
ATOM 23001 C CA . SER A 1 2 ? -19.375 12.115 -2.447 1.00 0.00 2 SER A CA 17
ATOM 23002 C C . SER A 1 2 ? -20.223 13.008 -3.348 1.00 0.00 2 SER A C 17
ATOM 23003 O O . SER A 1 2 ? -21.251 13.537 -2.926 1.00 0.00 2 SER A O 17
ATOM 23011 N N . SER A 1 3 ? -19.783 13.170 -4.592 1.00 0.00 3 SER A N 17
ATOM 23012 C CA . SER A 1 3 ? -20.498 14.001 -5.553 1.00 0.00 3 SER A CA 17
ATOM 23013 C C . SER A 1 3 ? -21.307 13.141 -6.520 1.00 0.00 3 SER A C 17
ATOM 23014 O O . SER A 1 3 ? -20.791 12.676 -7.535 1.00 0.00 3 SER A O 17
ATOM 23022 N N . GLY A 1 4 ? -22.579 12.933 -6.195 1.00 0.00 4 GLY A N 17
ATOM 23023 C CA . GLY A 1 4 ? -23.440 12.129 -7.043 1.00 0.00 4 GLY A CA 17
ATOM 23024 C C . GLY A 1 4 ? -22.861 10.756 -7.321 1.00 0.00 4 GLY A C 17
ATOM 23025 O O . GLY A 1 4 ? -22.026 10.596 -8.212 1.00 0.00 4 GLY A O 17
ATOM 23029 N N . SER A 1 5 ? -23.303 9.763 -6.557 1.00 0.00 5 SER A N 17
ATOM 23030 C CA . SER A 1 5 ? -22.819 8.398 -6.722 1.00 0.00 5 SER A CA 17
ATOM 23031 C C . SER A 1 5 ? -23.830 7.393 -6.177 1.00 0.00 5 SER A C 17
ATOM 23032 O O . SER A 1 5 ? -24.781 7.764 -5.489 1.00 0.00 5 SER A O 17
ATOM 23040 N N . SER A 1 6 ? -23.617 6.119 -6.490 1.00 0.00 6 SER A N 17
ATOM 23041 C CA . SER A 1 6 ? -24.511 5.060 -6.036 1.00 0.00 6 SER A CA 17
ATOM 23042 C C . SER A 1 6 ? -23.874 3.689 -6.236 1.00 0.00 6 SER A C 17
ATOM 23043 O O . SER A 1 6 ? -23.413 3.359 -7.328 1.00 0.00 6 SER A O 17
ATOM 23051 N N . GLY A 1 7 ? -23.852 2.892 -5.172 1.00 0.00 7 GLY A N 17
ATOM 23052 C CA . GLY A 1 7 ? -23.270 1.565 -5.251 1.00 0.00 7 GLY A CA 17
ATOM 23053 C C . GLY A 1 7 ? -21.952 1.465 -4.508 1.00 0.00 7 GLY A C 17
ATOM 23054 O O . GLY A 1 7 ? -21.308 2.477 -4.236 1.00 0.00 7 GLY A O 17
ATOM 23058 N N . ASN A 1 8 ? -21.552 0.241 -4.179 1.00 0.00 8 ASN A N 17
ATOM 23059 C CA . ASN A 1 8 ? -20.303 0.013 -3.461 1.00 0.00 8 ASN A CA 17
ATOM 23060 C C . ASN A 1 8 ? -19.145 0.739 -4.140 1.00 0.00 8 ASN A C 17
ATOM 23061 O O . ASN A 1 8 ? -18.794 0.437 -5.280 1.00 0.00 8 ASN A O 17
ATOM 23072 N N . ALA A 1 9 ? -18.556 1.696 -3.430 1.00 0.00 9 ALA A N 17
ATOM 23073 C CA . ALA A 1 9 ? -17.437 2.462 -3.962 1.00 0.00 9 ALA A CA 17
ATOM 23074 C C . ALA A 1 9 ? -16.873 3.413 -2.912 1.00 0.00 9 ALA A C 17
ATOM 23075 O O . ALA A 1 9 ? -17.622 4.064 -2.183 1.00 0.00 9 ALA A O 17
ATOM 23082 N N . VAL A 1 10 ? -15.548 3.487 -2.837 1.00 0.00 10 VAL A N 17
ATOM 23083 C CA . VAL A 1 10 ? -14.884 4.358 -1.875 1.00 0.00 10 VAL A CA 17
ATOM 23084 C C . VAL A 1 10 ? -14.449 5.666 -2.527 1.00 0.00 10 VAL A C 17
ATOM 23085 O O . VAL A 1 10 ? -13.911 5.671 -3.633 1.00 0.00 10 VAL A O 17
ATOM 23098 N N . ASN A 1 11 ? -14.686 6.774 -1.832 1.00 0.00 11 ASN A N 17
ATOM 23099 C CA . ASN A 1 11 ? -14.319 8.090 -2.344 1.00 0.00 11 ASN A CA 17
ATOM 23100 C C . ASN A 1 11 ? -13.286 8.756 -1.440 1.00 0.00 11 ASN A C 17
ATOM 23101 O O . ASN A 1 11 ? -13.428 9.922 -1.073 1.00 0.00 11 ASN A O 17
ATOM 23112 N N . TRP A 1 12 ? -12.247 8.007 -1.087 1.00 0.00 12 TRP A N 17
ATOM 23113 C CA . TRP A 1 12 ? -11.189 8.525 -0.227 1.00 0.00 12 TRP A CA 17
ATOM 23114 C C . TRP A 1 12 ? -10.958 10.010 -0.483 1.00 0.00 12 TRP A C 17
ATOM 23115 O O . TRP A 1 12 ? -10.905 10.451 -1.630 1.00 0.00 12 TRP A O 17
ATOM 23136 N N . GLY A 1 13 ? -10.820 10.778 0.594 1.00 0.00 13 GLY A N 17
ATOM 23137 C CA . GLY A 1 13 ? -10.596 12.206 0.464 1.00 0.00 13 GLY A CA 17
ATOM 23138 C C . GLY A 1 13 ? -9.634 12.541 -0.658 1.00 0.00 13 GLY A C 17
ATOM 23139 O O . GLY A 1 13 ? -9.722 13.611 -1.261 1.00 0.00 13 GLY A O 17
ATOM 23143 N N . MET A 1 14 ? -8.711 11.627 -0.938 1.00 0.00 14 MET A N 17
ATOM 23144 C CA . MET A 1 14 ? -7.727 11.832 -1.995 1.00 0.00 14 MET A CA 17
ATOM 23145 C C . MET A 1 14 ? -8.327 11.524 -3.363 1.00 0.00 14 MET A C 17
ATOM 23146 O O . MET A 1 14 ? -8.420 12.401 -4.222 1.00 0.00 14 MET A O 17
ATOM 23160 N N . ARG A 1 15 ? -8.732 10.273 -3.558 1.00 0.00 15 ARG A N 17
ATOM 23161 C CA . ARG A 1 15 ? -9.321 9.850 -4.823 1.00 0.00 15 ARG A CA 17
ATOM 23162 C C . ARG A 1 15 ? -10.397 8.793 -4.594 1.00 0.00 15 ARG A C 17
ATOM 23163 O O . ARG A 1 15 ? -10.568 8.298 -3.481 1.00 0.00 15 ARG A O 17
ATOM 23184 N N . GLU A 1 16 ? -11.121 8.452 -5.657 1.00 0.00 16 GLU A N 17
ATOM 23185 C CA . GLU A 1 16 ? -12.181 7.455 -5.570 1.00 0.00 16 GLU A CA 17
ATOM 23186 C C . GLU A 1 16 ? -11.725 6.123 -6.161 1.00 0.00 16 GLU A C 17
ATOM 23187 O O . GLU A 1 16 ? -11.719 5.941 -7.378 1.00 0.00 16 GLU A O 17
ATOM 23199 N N . TYR A 1 17 ? -11.342 5.197 -5.289 1.00 0.00 17 TYR A N 17
ATOM 23200 C CA . TYR A 1 17 ? -10.881 3.883 -5.723 1.00 0.00 17 TYR A CA 17
ATOM 23201 C C . TYR A 1 17 ? -12.040 2.893 -5.785 1.00 0.00 17 TYR A C 17
ATOM 23202 O O . TYR A 1 17 ? -12.479 2.367 -4.762 1.00 0.00 17 TYR A O 17
ATOM 23220 N N . LYS A 1 18 ? -12.531 2.642 -6.994 1.00 0.00 18 LYS A N 17
ATOM 23221 C CA . LYS A 1 18 ? -13.637 1.713 -7.194 1.00 0.00 18 LYS A CA 17
ATOM 23222 C C . LYS A 1 18 ? -13.370 0.388 -6.487 1.00 0.00 18 LYS A C 17
ATOM 23223 O O . LYS A 1 18 ? -12.218 0.024 -6.247 1.00 0.00 18 LYS A O 17
ATOM 23242 N N . ILE A 1 19 ? -14.439 -0.328 -6.157 1.00 0.00 19 ILE A N 17
ATOM 23243 C CA . ILE A 1 19 ? -14.319 -1.613 -5.480 1.00 0.00 19 ILE A CA 17
ATOM 23244 C C . ILE A 1 19 ? -14.053 -2.736 -6.477 1.00 0.00 19 ILE A C 17
ATOM 23245 O O . ILE A 1 19 ? -14.948 -3.150 -7.215 1.00 0.00 19 ILE A O 17
ATOM 23261 N N . TYR A 1 20 ? -12.818 -3.226 -6.492 1.00 0.00 20 TYR A N 17
ATOM 23262 C CA . TYR A 1 20 ? -12.434 -4.302 -7.398 1.00 0.00 20 TYR A CA 17
ATOM 23263 C C . TYR A 1 20 ? -12.015 -5.546 -6.621 1.00 0.00 20 TYR A C 17
ATOM 23264 O O . TYR A 1 20 ? -11.465 -5.467 -5.522 1.00 0.00 20 TYR A O 17
ATOM 23282 N N . PRO A 1 21 ? -12.282 -6.724 -7.203 1.00 0.00 21 PRO A N 17
ATOM 23283 C CA . PRO A 1 21 ? -11.941 -8.009 -6.585 1.00 0.00 21 PRO A CA 17
ATOM 23284 C C . PRO A 1 21 ? -10.436 -8.254 -6.551 1.00 0.00 21 PRO A C 17
ATOM 23285 O O . PRO A 1 21 ? -9.723 -7.929 -7.501 1.00 0.00 21 PRO A O 17
ATOM 23296 N N . TYR A 1 22 ? -9.960 -8.830 -5.453 1.00 0.00 22 TYR A N 17
ATOM 23297 C CA . TYR A 1 22 ? -8.539 -9.118 -5.295 1.00 0.00 22 TYR A CA 17
ATOM 23298 C C . TYR A 1 22 ? -7.984 -9.813 -6.534 1.00 0.00 22 TYR A C 17
ATOM 23299 O O . TYR A 1 22 ? -6.925 -9.446 -7.043 1.00 0.00 22 TYR A O 17
ATOM 23317 N N . GLU A 1 23 ? -8.707 -10.820 -7.014 1.00 0.00 23 GLU A N 17
ATOM 23318 C CA . GLU A 1 23 ? -8.286 -11.567 -8.193 1.00 0.00 23 GLU A CA 17
ATOM 23319 C C . GLU A 1 23 ? -7.755 -10.628 -9.272 1.00 0.00 23 GLU A C 17
ATOM 23320 O O . GLU A 1 23 ? -6.565 -10.639 -9.590 1.00 0.00 23 GLU A O 17
ATOM 23332 N N . LEU A 1 24 ? -8.645 -9.817 -9.833 1.00 0.00 24 LEU A N 17
ATOM 23333 C CA . LEU A 1 24 ? -8.267 -8.871 -10.877 1.00 0.00 24 LEU A CA 17
ATOM 23334 C C . LEU A 1 24 ? -7.365 -7.774 -10.318 1.00 0.00 24 LEU A C 17
ATOM 23335 O O . LEU A 1 24 ? -6.626 -7.126 -11.059 1.00 0.00 24 LEU A O 17
ATOM 23351 N N . LEU A 1 25 ? -7.430 -7.574 -9.006 1.00 0.00 25 LEU A N 17
ATOM 23352 C CA . LEU A 1 25 ? -6.618 -6.558 -8.346 1.00 0.00 25 LEU A CA 17
ATOM 23353 C C . LEU A 1 25 ? -5.212 -7.081 -8.067 1.00 0.00 25 LEU A C 17
ATOM 23354 O O . LEU A 1 25 ? -4.436 -6.452 -7.346 1.00 0.00 25 LEU A O 17
ATOM 23370 N N . LEU A 1 26 ? -4.890 -8.233 -8.645 1.00 0.00 26 LEU A N 17
ATOM 23371 C CA . LEU A 1 26 ? -3.576 -8.840 -8.461 1.00 0.00 26 LEU A CA 17
ATOM 23372 C C . LEU A 1 26 ? -2.509 -8.073 -9.234 1.00 0.00 26 LEU A C 17
ATOM 23373 O O . LEU A 1 26 ? -2.822 -7.232 -10.077 1.00 0.00 26 LEU A O 17
ATOM 23389 N N . VAL A 1 27 ? -1.246 -8.370 -8.944 1.00 0.00 27 VAL A N 17
ATOM 23390 C CA . VAL A 1 27 ? -0.132 -7.711 -9.614 1.00 0.00 27 VAL A CA 17
ATOM 23391 C C . VAL A 1 27 ? 0.894 -8.727 -10.102 1.00 0.00 27 VAL A C 17
ATOM 23392 O O . VAL A 1 27 ? 2.102 -8.508 -9.996 1.00 0.00 27 VAL A O 17
ATOM 23405 N N . THR A 1 28 ? 0.407 -9.840 -10.640 1.00 0.00 28 THR A N 17
ATOM 23406 C CA . THR A 1 28 ? 1.281 -10.892 -11.145 1.00 0.00 28 THR A CA 17
ATOM 23407 C C . THR A 1 28 ? 2.195 -10.365 -12.246 1.00 0.00 28 THR A C 17
ATOM 23408 O O . THR A 1 28 ? 1.736 -10.005 -13.330 1.00 0.00 28 THR A O 17
ATOM 23419 N N . THR A 1 29 ? 3.493 -10.324 -11.961 1.00 0.00 29 THR A N 17
ATOM 23420 C CA . THR A 1 29 ? 4.472 -9.841 -12.927 1.00 0.00 29 THR A CA 17
ATOM 23421 C C . THR A 1 29 ? 4.276 -10.502 -14.286 1.00 0.00 29 THR A C 17
ATOM 23422 O O . THR A 1 29 ? 3.997 -9.830 -15.279 1.00 0.00 29 THR A O 17
ATOM 23433 N N . ARG A 1 30 ? 4.422 -11.823 -14.324 1.00 0.00 30 ARG A N 17
ATOM 23434 C CA . ARG A 1 30 ? 4.261 -12.574 -15.563 1.00 0.00 30 ARG A CA 17
ATOM 23435 C C . ARG A 1 30 ? 2.796 -12.935 -15.793 1.00 0.00 30 ARG A C 17
ATOM 23436 O O . ARG A 1 30 ? 2.297 -12.860 -16.915 1.00 0.00 30 ARG A O 17
ATOM 23457 N N . GLY A 1 31 ? 2.113 -13.327 -14.722 1.00 0.00 31 GLY A N 17
ATOM 23458 C CA . GLY A 1 31 ? 0.713 -13.694 -14.829 1.00 0.00 31 GLY A CA 17
ATOM 23459 C C . GLY A 1 31 ? -0.081 -12.713 -15.667 1.00 0.00 31 GLY A C 17
ATOM 23460 O O . GLY A 1 31 ? 0.382 -11.607 -15.946 1.00 0.00 31 GLY A O 17
ATOM 23464 N N . ARG A 1 32 ? -1.281 -13.118 -16.072 1.00 0.00 32 ARG A N 17
ATOM 23465 C CA . ARG A 1 32 ? -2.140 -12.267 -16.886 1.00 0.00 32 ARG A CA 17
ATOM 23466 C C . ARG A 1 32 ? -3.067 -11.431 -16.008 1.00 0.00 32 ARG A C 17
ATOM 23467 O O . ARG A 1 32 ? -4.275 -11.663 -15.966 1.00 0.00 32 ARG A O 17
ATOM 23488 N N . ASN A 1 33 ? -2.492 -10.459 -15.307 1.00 0.00 33 ASN A N 17
ATOM 23489 C CA . ASN A 1 33 ? -3.267 -9.590 -14.429 1.00 0.00 33 ASN A CA 17
ATOM 23490 C C . ASN A 1 33 ? -4.427 -8.948 -15.184 1.00 0.00 33 ASN A C 17
ATOM 23491 O O . ASN A 1 33 ? -4.342 -8.712 -16.389 1.00 0.00 33 ASN A O 17
ATOM 23502 N N . ARG A 1 34 ? -5.510 -8.667 -14.466 1.00 0.00 34 ARG A N 17
ATOM 23503 C CA . ARG A 1 34 ? -6.687 -8.053 -15.068 1.00 0.00 34 ARG A CA 17
ATOM 23504 C C . ARG A 1 34 ? -6.987 -6.704 -14.422 1.00 0.00 34 ARG A C 17
ATOM 23505 O O . ARG A 1 34 ? -8.148 -6.325 -14.258 1.00 0.00 34 ARG A O 17
ATOM 23526 N N . LEU A 1 35 ? -5.933 -5.982 -14.055 1.00 0.00 35 LEU A N 17
ATOM 23527 C CA . LEU A 1 35 ? -6.083 -4.674 -13.426 1.00 0.00 35 LEU A CA 17
ATOM 23528 C C . LEU A 1 35 ? -6.772 -3.693 -14.368 1.00 0.00 35 LEU A C 17
ATOM 23529 O O . LEU A 1 35 ? -6.371 -3.513 -15.519 1.00 0.00 35 LEU A O 17
ATOM 23545 N N . PRO A 1 36 ? -7.832 -3.039 -13.871 1.00 0.00 36 PRO A N 17
ATOM 23546 C CA . PRO A 1 36 ? -8.598 -2.062 -14.651 1.00 0.00 36 PRO A CA 17
ATOM 23547 C C . PRO A 1 36 ? -7.809 -0.783 -14.912 1.00 0.00 36 PRO A C 17
ATOM 23548 O O . PRO A 1 36 ? -6.621 -0.700 -14.601 1.00 0.00 36 PRO A O 17
ATOM 23559 N N . LYS A 1 37 ? -8.478 0.212 -15.485 1.00 0.00 37 LYS A N 17
ATOM 23560 C CA . LYS A 1 37 ? -7.841 1.488 -15.786 1.00 0.00 37 LYS A CA 17
ATOM 23561 C C . LYS A 1 37 ? -8.241 2.550 -14.767 1.00 0.00 37 LYS A C 17
ATOM 23562 O O . LYS A 1 37 ? -7.964 3.736 -14.950 1.00 0.00 37 LYS A O 17
ATOM 23581 N N . ASP A 1 38 ? -8.891 2.117 -13.693 1.00 0.00 38 ASP A N 17
ATOM 23582 C CA . ASP A 1 38 ? -9.327 3.031 -12.643 1.00 0.00 38 ASP A CA 17
ATOM 23583 C C . ASP A 1 38 ? -8.765 2.609 -11.289 1.00 0.00 38 ASP A C 17
ATOM 23584 O O . ASP A 1 38 ? -9.272 3.012 -10.242 1.00 0.00 38 ASP A O 17
ATOM 23593 N N . VAL A 1 39 ? -7.714 1.795 -11.317 1.00 0.00 39 VAL A N 17
ATOM 23594 C CA . VAL A 1 39 ? -7.083 1.318 -10.092 1.00 0.00 39 VAL A CA 17
ATOM 23595 C C . VAL A 1 39 ? -5.784 2.067 -9.816 1.00 0.00 39 VAL A C 17
ATOM 23596 O O . VAL A 1 39 ? -5.164 2.613 -10.729 1.00 0.00 39 VAL A O 17
ATOM 23609 N N . ASP A 1 40 ? -5.377 2.087 -8.552 1.00 0.00 40 ASP A N 17
ATOM 23610 C CA . ASP A 1 40 ? -4.149 2.767 -8.155 1.00 0.00 40 ASP A CA 17
ATOM 23611 C C . ASP A 1 40 ? -3.062 1.759 -7.795 1.00 0.00 40 ASP A C 17
ATOM 23612 O O . ASP A 1 40 ? -3.122 1.112 -6.750 1.00 0.00 40 ASP A O 17
ATOM 23621 N N . ARG A 1 41 ? -2.069 1.632 -8.669 1.00 0.00 41 ARG A N 17
ATOM 23622 C CA . ARG A 1 41 ? -0.969 0.701 -8.445 1.00 0.00 41 ARG A CA 17
ATOM 23623 C C . ARG A 1 41 ? -0.348 0.914 -7.067 1.00 0.00 41 ARG A C 17
ATOM 23624 O O . ARG A 1 41 ? 0.385 0.062 -6.565 1.00 0.00 41 ARG A O 17
ATOM 23645 N N . THR A 1 42 ? -0.647 2.059 -6.460 1.00 0.00 42 THR A N 17
ATOM 23646 C CA . THR A 1 42 ? -0.118 2.386 -5.142 1.00 0.00 42 THR A CA 17
ATOM 23647 C C . THR A 1 42 ? -1.175 2.190 -4.062 1.00 0.00 42 THR A C 17
ATOM 23648 O O . THR A 1 42 ? -0.852 2.059 -2.881 1.00 0.00 42 THR A O 17
ATOM 23659 N N . ARG A 1 43 ? -2.438 2.171 -4.473 1.00 0.00 43 ARG A N 17
ATOM 23660 C CA . ARG A 1 43 ? -3.543 1.992 -3.539 1.00 0.00 43 ARG A CA 17
ATOM 23661 C C . ARG A 1 43 ? -4.460 0.859 -3.992 1.00 0.00 43 ARG A C 17
ATOM 23662 O O . ARG A 1 43 ? -5.655 0.857 -3.694 1.00 0.00 43 ARG A O 17
ATOM 23683 N N . LEU A 1 44 ? -3.892 -0.101 -4.713 1.00 0.00 44 LEU A N 17
ATOM 23684 C CA . LEU A 1 44 ? -4.658 -1.240 -5.208 1.00 0.00 44 LEU A CA 17
ATOM 23685 C C . LEU A 1 44 ? -5.430 -1.911 -4.076 1.00 0.00 44 LEU A C 17
ATOM 23686 O O . LEU A 1 44 ? -6.565 -2.347 -4.260 1.00 0.00 44 LEU A O 17
ATOM 23702 N N . GLU A 1 45 ? -4.805 -1.987 -2.904 1.00 0.00 45 GLU A N 17
ATOM 23703 C CA . GLU A 1 45 ? -5.435 -2.603 -1.742 1.00 0.00 45 GLU A CA 17
ATOM 23704 C C . GLU A 1 45 ? -6.691 -1.839 -1.335 1.00 0.00 45 GLU A C 17
ATOM 23705 O O . GLU A 1 45 ? -7.674 -2.432 -0.890 1.00 0.00 45 GLU A O 17
ATOM 23717 N N . ARG A 1 46 ? -6.651 -0.520 -1.491 1.00 0.00 46 ARG A N 17
ATOM 23718 C CA . ARG A 1 46 ? -7.785 0.326 -1.138 1.00 0.00 46 ARG A CA 17
ATOM 23719 C C . ARG A 1 46 ? -8.994 0.007 -2.013 1.00 0.00 46 ARG A C 17
ATOM 23720 O O . ARG A 1 46 ? -10.126 0.354 -1.675 1.00 0.00 46 ARG A O 17
ATOM 23741 N N . HIS A 1 47 ? -8.745 -0.654 -3.139 1.00 0.00 47 HIS A N 17
ATOM 23742 C CA . HIS A 1 47 ? -9.813 -1.020 -4.062 1.00 0.00 47 HIS A CA 17
ATOM 23743 C C . HIS A 1 47 ? -10.518 -2.293 -3.601 1.00 0.00 47 HIS A C 17
ATOM 23744 O O . HIS A 1 47 ? -11.490 -2.734 -4.216 1.00 0.00 47 HIS A O 17
ATOM 23759 N N . LEU A 1 48 ? -10.022 -2.878 -2.517 1.00 0.00 48 LEU A N 17
ATOM 23760 C CA . LEU A 1 48 ? -10.603 -4.101 -1.974 1.00 0.00 48 LEU A CA 17
ATOM 23761 C C . LEU A 1 48 ? -11.644 -3.781 -0.906 1.00 0.00 48 LEU A C 17
ATOM 23762 O O . LEU A 1 48 ? -11.364 -3.061 0.053 1.00 0.00 48 LEU A O 17
ATOM 23778 N N . SER A 1 49 ? -12.846 -4.323 -1.077 1.00 0.00 49 SER A N 17
ATOM 23779 C CA . SER A 1 49 ? -13.929 -4.094 -0.128 1.00 0.00 49 SER A CA 17
ATOM 23780 C C . SER A 1 49 ? -13.554 -4.606 1.259 1.00 0.00 49 SER A C 17
ATOM 23781 O O . SER A 1 49 ? -12.959 -5.674 1.397 1.00 0.00 49 SER A O 17
ATOM 23789 N N . GLN A 1 50 ? -13.907 -3.835 2.283 1.00 0.00 50 GLN A N 17
ATOM 23790 C CA . GLN A 1 50 ? -13.607 -4.209 3.659 1.00 0.00 50 GLN A CA 17
ATOM 23791 C C . GLN A 1 50 ? -13.810 -5.706 3.873 1.00 0.00 50 GLN A C 17
ATOM 23792 O O . GLN A 1 50 ? -13.203 -6.303 4.761 1.00 0.00 50 GLN A O 17
ATOM 23806 N N . GLU A 1 51 ? -14.668 -6.305 3.053 1.00 0.00 51 GLU A N 17
ATOM 23807 C CA . GLU A 1 51 ? -14.952 -7.731 3.154 1.00 0.00 51 GLU A CA 17
ATOM 23808 C C . GLU A 1 51 ? -13.793 -8.557 2.602 1.00 0.00 51 GLU A C 17
ATOM 23809 O O . GLU A 1 51 ? -13.365 -9.532 3.218 1.00 0.00 51 GLU A O 17
ATOM 23821 N N . GLU A 1 52 ? -13.292 -8.158 1.437 1.00 0.00 52 GLU A N 17
ATOM 23822 C CA . GLU A 1 52 ? -12.185 -8.862 0.802 1.00 0.00 52 GLU A CA 17
ATOM 23823 C C . GLU A 1 52 ? -10.846 -8.373 1.346 1.00 0.00 52 GLU A C 17
ATOM 23824 O O . GLU A 1 52 ? -10.019 -9.167 1.796 1.00 0.00 52 GLU A O 17
ATOM 23836 N N . PHE A 1 53 ? -10.639 -7.061 1.302 1.00 0.00 53 PHE A N 17
ATOM 23837 C CA . PHE A 1 53 ? -9.400 -6.466 1.789 1.00 0.00 53 PHE A CA 17
ATOM 23838 C C . PHE A 1 53 ? -8.902 -7.190 3.036 1.00 0.00 53 PHE A C 17
ATOM 23839 O O . PHE A 1 53 ? -7.698 -7.266 3.284 1.00 0.00 53 PHE A O 17
ATOM 23856 N N . TYR A 1 54 ? -9.836 -7.720 3.817 1.00 0.00 54 TYR A N 17
ATOM 23857 C CA . TYR A 1 54 ? -9.494 -8.436 5.041 1.00 0.00 54 TYR A CA 17
ATOM 23858 C C . TYR A 1 54 ? -9.191 -9.902 4.747 1.00 0.00 54 TYR A C 17
ATOM 23859 O O . TYR A 1 54 ? -8.270 -10.483 5.321 1.00 0.00 54 TYR A O 17
ATOM 23877 N N . GLN A 1 55 ? -9.973 -10.493 3.850 1.00 0.00 55 GLN A N 17
ATOM 23878 C CA . GLN A 1 55 ? -9.790 -11.892 3.480 1.00 0.00 55 GLN A CA 17
ATOM 23879 C C . GLN A 1 55 ? -8.443 -12.101 2.797 1.00 0.00 55 GLN A C 17
ATOM 23880 O O . GLN A 1 55 ? -7.964 -13.229 2.678 1.00 0.00 55 GLN A O 17
ATOM 23894 N N . VAL A 1 56 ? -7.836 -11.007 2.347 1.00 0.00 56 VAL A N 17
ATOM 23895 C CA . VAL A 1 56 ? -6.543 -11.071 1.676 1.00 0.00 56 VAL A CA 17
ATOM 23896 C C . VAL A 1 56 ? -5.405 -10.768 2.644 1.00 0.00 56 VAL A C 17
ATOM 23897 O O . VAL A 1 56 ? -4.497 -11.579 2.826 1.00 0.00 56 VAL A O 17
ATOM 23910 N N . PHE A 1 57 ? -5.461 -9.594 3.265 1.00 0.00 57 PHE A N 17
ATOM 23911 C CA . PHE A 1 57 ? -4.435 -9.182 4.215 1.00 0.00 57 PHE A CA 17
ATOM 23912 C C . PHE A 1 57 ? -4.687 -9.797 5.589 1.00 0.00 57 PHE A C 17
ATOM 23913 O O . PHE A 1 57 ? -3.751 -10.126 6.316 1.00 0.00 57 PHE A O 17
ATOM 23930 N N . GLY A 1 58 ? -5.961 -9.949 5.938 1.00 0.00 58 GLY A N 17
ATOM 23931 C CA . GLY A 1 58 ? -6.315 -10.523 7.223 1.00 0.00 58 GLY A CA 17
ATOM 23932 C C . GLY A 1 58 ? -6.656 -9.468 8.255 1.00 0.00 58 GLY A C 17
ATOM 23933 O O . GLY A 1 58 ? -6.578 -9.718 9.458 1.00 0.00 58 GLY A O 17
ATOM 23937 N N . MET A 1 59 ? -7.034 -8.283 7.786 1.00 0.00 59 MET A N 17
ATOM 23938 C CA . MET A 1 59 ? -7.387 -7.185 8.678 1.00 0.00 59 MET A CA 17
ATOM 23939 C C . MET A 1 59 ? -8.178 -6.113 7.934 1.00 0.00 59 MET A C 17
ATOM 23940 O O . MET A 1 59 ? -8.386 -6.207 6.724 1.00 0.00 59 MET A O 17
ATOM 23954 N N . THR A 1 60 ? -8.617 -5.094 8.666 1.00 0.00 60 THR A N 17
ATOM 23955 C CA . THR A 1 60 ? -9.386 -4.005 8.076 1.00 0.00 60 THR A CA 17
ATOM 23956 C C . THR A 1 60 ? -8.489 -2.820 7.736 1.00 0.00 60 THR A C 17
ATOM 23957 O O . THR A 1 60 ? -7.573 -2.488 8.488 1.00 0.00 60 THR A O 17
ATOM 23968 N N . ILE A 1 61 ? -8.760 -2.186 6.600 1.00 0.00 61 ILE A N 17
ATOM 23969 C CA . ILE A 1 61 ? -7.977 -1.037 6.162 1.00 0.00 61 ILE A CA 17
ATOM 23970 C C . ILE A 1 61 ? -7.615 -0.138 7.340 1.00 0.00 61 ILE A C 17
ATOM 23971 O O . ILE A 1 61 ? -6.509 0.398 7.407 1.00 0.00 61 ILE A O 17
ATOM 23987 N N . SER A 1 62 ? -8.554 0.021 8.267 1.00 0.00 62 SER A N 17
ATOM 23988 C CA . SER A 1 62 ? -8.334 0.856 9.442 1.00 0.00 62 SER A CA 17
ATOM 23989 C C . SER A 1 62 ? -7.115 0.381 10.226 1.00 0.00 62 SER A C 17
ATOM 23990 O O . SER A 1 62 ? -6.307 1.187 10.685 1.00 0.00 62 SER A O 17
ATOM 23998 N N . GLU A 1 63 ? -6.992 -0.935 10.377 1.00 0.00 63 GLU A N 17
ATOM 23999 C CA . GLU A 1 63 ? -5.873 -1.518 11.107 1.00 0.00 63 GLU A CA 17
ATOM 24000 C C . GLU A 1 63 ? -4.618 -1.555 10.239 1.00 0.00 63 GLU A C 17
ATOM 24001 O O . GLU A 1 63 ? -3.503 -1.379 10.732 1.00 0.00 63 GLU A O 17
ATOM 24013 N N . PHE A 1 64 ? -4.807 -1.785 8.944 1.00 0.00 64 PHE A N 17
ATOM 24014 C CA . PHE A 1 64 ? -3.692 -1.847 8.007 1.00 0.00 64 PHE A CA 17
ATOM 24015 C C . PHE A 1 64 ? -2.937 -0.521 7.972 1.00 0.00 64 PHE A C 17
ATOM 24016 O O . PHE A 1 64 ? -1.712 -0.489 8.084 1.00 0.00 64 PHE A O 17
ATOM 24033 N N . ASP A 1 65 ? -3.678 0.570 7.814 1.00 0.00 65 ASP A N 17
ATOM 24034 C CA . ASP A 1 65 ? -3.081 1.899 7.764 1.00 0.00 65 ASP A CA 17
ATOM 24035 C C . ASP A 1 65 ? -2.324 2.204 9.053 1.00 0.00 65 ASP A C 17
ATOM 24036 O O . ASP A 1 65 ? -1.475 3.095 9.090 1.00 0.00 65 ASP A O 17
ATOM 24045 N N . ARG A 1 66 ? -2.639 1.460 10.108 1.00 0.00 66 ARG A N 17
ATOM 24046 C CA . ARG A 1 66 ? -1.990 1.652 11.399 1.00 0.00 66 ARG A CA 17
ATOM 24047 C C . ARG A 1 66 ? -0.725 0.805 11.504 1.00 0.00 66 ARG A C 17
ATOM 24048 O O . ARG A 1 66 ? -0.074 0.768 12.549 1.00 0.00 66 ARG A O 17
ATOM 24069 N N . LEU A 1 67 ? -0.383 0.125 10.415 1.00 0.00 67 LEU A N 17
ATOM 24070 C CA . LEU A 1 67 ? 0.804 -0.723 10.384 1.00 0.00 67 LEU A CA 17
ATOM 24071 C C . LEU A 1 67 ? 2.040 0.085 10.003 1.00 0.00 67 LEU A C 17
ATOM 24072 O O . LEU A 1 67 ? 1.948 1.274 9.700 1.00 0.00 67 LEU A O 17
ATOM 24088 N N . ALA A 1 68 ? 3.196 -0.570 10.017 1.00 0.00 68 ALA A N 17
ATOM 24089 C CA . ALA A 1 68 ? 4.450 0.086 9.669 1.00 0.00 68 ALA A CA 17
ATOM 24090 C C . ALA A 1 68 ? 4.658 0.107 8.159 1.00 0.00 68 ALA A C 17
ATOM 24091 O O . ALA A 1 68 ? 4.335 -0.857 7.464 1.00 0.00 68 ALA A O 17
ATOM 24098 N N . LEU A 1 69 ? 5.198 1.212 7.656 1.00 0.00 69 LEU A N 17
ATOM 24099 C CA . LEU A 1 69 ? 5.448 1.359 6.226 1.00 0.00 69 LEU A CA 17
ATOM 24100 C C . LEU A 1 69 ? 5.919 0.042 5.617 1.00 0.00 69 LEU A C 17
ATOM 24101 O O . LEU A 1 69 ? 5.344 -0.443 4.643 1.00 0.00 69 LEU A O 17
ATOM 24117 N N . TRP A 1 70 ? 6.966 -0.531 6.199 1.00 0.00 70 TRP A N 17
ATOM 24118 C CA . TRP A 1 70 ? 7.512 -1.794 5.715 1.00 0.00 70 TRP A CA 17
ATOM 24119 C C . TRP A 1 70 ? 6.432 -2.869 5.660 1.00 0.00 70 TRP A C 17
ATOM 24120 O O . TRP A 1 70 ? 6.375 -3.657 4.716 1.00 0.00 70 TRP A O 17
ATOM 24141 N N . LYS A 1 71 ? 5.577 -2.896 6.676 1.00 0.00 71 LYS A N 17
ATOM 24142 C CA . LYS A 1 71 ? 4.497 -3.873 6.743 1.00 0.00 71 LYS A CA 17
ATOM 24143 C C . LYS A 1 71 ? 3.450 -3.600 5.669 1.00 0.00 71 LYS A C 17
ATOM 24144 O O . LYS A 1 71 ? 3.037 -4.508 4.946 1.00 0.00 71 LYS A O 17
ATOM 24163 N N . ARG A 1 72 ? 3.024 -2.345 5.568 1.00 0.00 72 ARG A N 17
ATOM 24164 C CA . ARG A 1 72 ? 2.025 -1.954 4.581 1.00 0.00 72 ARG A CA 17
ATOM 24165 C C . ARG A 1 72 ? 2.551 -2.159 3.164 1.00 0.00 72 ARG A C 17
ATOM 24166 O O . ARG A 1 72 ? 1.784 -2.418 2.238 1.00 0.00 72 ARG A O 17
ATOM 24187 N N . ASN A 1 73 ? 3.865 -2.039 3.003 1.00 0.00 73 ASN A N 17
ATOM 24188 C CA . ASN A 1 73 ? 4.494 -2.210 1.698 1.00 0.00 73 ASN A CA 17
ATOM 24189 C C . ASN A 1 73 ? 4.984 -3.643 1.514 1.00 0.00 73 ASN A C 17
ATOM 24190 O O . ASN A 1 73 ? 5.288 -4.067 0.399 1.00 0.00 73 ASN A O 17
ATOM 24201 N N . GLU A 1 74 ? 5.058 -4.384 2.615 1.00 0.00 74 GLU A N 17
ATOM 24202 C CA . GLU A 1 74 ? 5.511 -5.769 2.575 1.00 0.00 74 GLU A CA 17
ATOM 24203 C C . GLU A 1 74 ? 4.342 -6.717 2.320 1.00 0.00 74 GLU A C 17
ATOM 24204 O O . GLU A 1 74 ? 4.443 -7.643 1.515 1.00 0.00 74 GLU A O 17
ATOM 24216 N N . LEU A 1 75 ? 3.233 -6.478 3.012 1.00 0.00 75 LEU A N 17
ATOM 24217 C CA . LEU A 1 75 ? 2.044 -7.310 2.862 1.00 0.00 75 LEU A CA 17
ATOM 24218 C C . LEU A 1 75 ? 1.543 -7.289 1.422 1.00 0.00 75 LEU A C 17
ATOM 24219 O O . LEU A 1 75 ? 1.347 -8.336 0.805 1.00 0.00 75 LEU A O 17
ATOM 24235 N N . LYS A 1 76 ? 1.338 -6.089 0.889 1.00 0.00 76 LYS A N 17
ATOM 24236 C CA . LYS A 1 76 ? 0.863 -5.929 -0.480 1.00 0.00 76 LYS A CA 17
ATOM 24237 C C . LYS A 1 76 ? 1.720 -6.735 -1.450 1.00 0.00 76 LYS A C 17
ATOM 24238 O O . LYS A 1 76 ? 1.209 -7.334 -2.397 1.00 0.00 76 LYS A O 17
ATOM 24257 N N . LYS A 1 77 ? 3.027 -6.747 -1.209 1.00 0.00 77 LYS A N 17
ATOM 24258 C CA . LYS A 1 77 ? 3.956 -7.482 -2.060 1.00 0.00 77 LYS A CA 17
ATOM 24259 C C . LYS A 1 77 ? 3.641 -8.975 -2.047 1.00 0.00 77 LYS A C 17
ATOM 24260 O O . LYS A 1 77 ? 3.819 -9.664 -3.051 1.00 0.00 77 LYS A O 17
ATOM 24279 N N . GLN A 1 78 ? 3.171 -9.466 -0.905 1.00 0.00 78 GLN A N 17
ATOM 24280 C CA . GLN A 1 78 ? 2.831 -10.877 -0.764 1.00 0.00 78 GLN A CA 17
ATOM 24281 C C . GLN A 1 78 ? 1.418 -11.149 -1.269 1.00 0.00 78 GLN A C 17
ATOM 24282 O O . GLN A 1 78 ? 1.070 -12.286 -1.585 1.00 0.00 78 GLN A O 17
ATOM 24296 N N . ALA A 1 79 ? 0.608 -10.098 -1.341 1.00 0.00 79 ALA A N 17
ATOM 24297 C CA . ALA A 1 79 ? -0.767 -10.224 -1.809 1.00 0.00 79 ALA A CA 17
ATOM 24298 C C . ALA A 1 79 ? -0.888 -9.817 -3.274 1.00 0.00 79 ALA A C 17
ATOM 24299 O O . ALA A 1 79 ? -1.992 -9.680 -3.801 1.00 0.00 79 ALA A O 17
ATOM 24306 N N . ARG A 1 80 ? 0.254 -9.625 -3.926 1.00 0.00 80 ARG A N 17
ATOM 24307 C CA . ARG A 1 80 ? 0.276 -9.231 -5.329 1.00 0.00 80 ARG A CA 17
ATOM 24308 C C . ARG A 1 80 ? -0.518 -7.946 -5.546 1.00 0.00 80 ARG A C 17
ATOM 24309 O O . ARG A 1 80 ? -1.123 -7.747 -6.600 1.00 0.00 80 ARG A O 17
ATOM 24330 N N . LEU A 1 81 ? -0.511 -7.077 -4.541 1.00 0.00 81 LEU A N 17
ATOM 24331 C CA . LEU A 1 81 ? -1.231 -5.810 -4.621 1.00 0.00 81 LEU A CA 17
ATOM 24332 C C . LEU A 1 81 ? -0.266 -4.631 -4.549 1.00 0.00 81 LEU A C 17
ATOM 24333 O O . LEU A 1 81 ? -0.685 -3.480 -4.425 1.00 0.00 81 LEU A O 17
ATOM 24349 N N . PHE A 1 82 ? 1.027 -4.925 -4.631 1.00 0.00 82 PHE A N 17
ATOM 24350 C CA . PHE A 1 82 ? 2.051 -3.888 -4.577 1.00 0.00 82 PHE A CA 17
ATOM 24351 C C . PHE A 1 82 ? 2.718 -3.711 -5.938 1.00 0.00 82 PHE A C 17
ATOM 24352 O O . PHE A 1 82 ? 3.034 -4.687 -6.618 1.00 0.00 82 PHE A O 17
ATOM 24369 N N . SER A 1 83 ? 2.927 -2.458 -6.329 1.00 0.00 83 SER A N 17
ATOM 24370 C CA . SER A 1 83 ? 3.552 -2.151 -7.610 1.00 0.00 83 SER A CA 17
ATOM 24371 C C . SER A 1 83 ? 4.693 -1.153 -7.433 1.00 0.00 83 SER A C 17
ATOM 24372 O O . SER A 1 83 ? 5.734 -1.263 -8.078 1.00 0.00 83 SER A O 17
ATOM 24380 N N . GLY A 1 84 ? 4.487 -0.178 -6.553 1.00 0.00 84 GLY A N 17
ATOM 24381 C CA . GLY A 1 84 ? 5.505 0.826 -6.306 1.00 0.00 84 GLY A CA 17
ATOM 24382 C C . GLY A 1 84 ? 5.339 2.050 -7.185 1.00 0.00 84 GLY A C 17
ATOM 24383 O O . GLY A 1 84 ? 5.280 1.956 -8.411 1.00 0.00 84 GLY A O 17
ATOM 24387 N N . PRO A 1 85 ? 5.258 3.230 -6.554 1.00 0.00 85 PRO A N 17
ATOM 24388 C CA . PRO A 1 85 ? 5.095 4.500 -7.267 1.00 0.00 85 PRO A CA 17
ATOM 24389 C C . PRO A 1 85 ? 6.345 4.892 -8.047 1.00 0.00 85 PRO A C 17
ATOM 24390 O O . PRO A 1 85 ? 7.378 4.228 -7.958 1.00 0.00 85 PRO A O 17
ATOM 24401 N N . SER A 1 86 ? 6.245 5.974 -8.812 1.00 0.00 86 SER A N 17
ATOM 24402 C CA . SER A 1 86 ? 7.367 6.452 -9.611 1.00 0.00 86 SER A CA 17
ATOM 24403 C C . SER A 1 86 ? 8.501 6.943 -8.716 1.00 0.00 86 SER A C 17
ATOM 24404 O O . SER A 1 86 ? 8.284 7.730 -7.795 1.00 0.00 86 SER A O 17
ATOM 24412 N N . SER A 1 87 ? 9.713 6.471 -8.993 1.00 0.00 87 SER A N 17
ATOM 24413 C CA . SER A 1 87 ? 10.881 6.858 -8.212 1.00 0.00 87 SER A CA 17
ATOM 24414 C C . SER A 1 87 ? 10.876 8.358 -7.932 1.00 0.00 87 SER A C 17
ATOM 24415 O O . SER A 1 87 ? 11.018 8.788 -6.788 1.00 0.00 87 SER A O 17
ATOM 24423 N N . GLY A 1 88 ? 10.710 9.150 -8.987 1.00 0.00 88 GLY A N 17
ATOM 24424 C CA . GLY A 1 88 ? 10.690 10.593 -8.836 1.00 0.00 88 GLY A CA 17
ATOM 24425 C C . GLY A 1 88 ? 11.827 11.270 -9.575 1.00 0.00 88 GLY A C 17
ATOM 24426 O O . GLY A 1 88 ? 12.239 12.373 -9.216 1.00 0.00 88 GLY A O 17
ATOM 24430 N N . GLY A 1 1 ? -24.477 17.360 -6.120 1.00 0.00 1 GLY A N 18
ATOM 24431 C CA . GLY A 1 1 ? -25.904 17.218 -5.898 1.00 0.00 1 GLY A CA 18
ATOM 24432 C C . GLY A 1 1 ? -26.290 15.812 -5.483 1.00 0.00 1 GLY A C 18
ATOM 24433 O O . GLY A 1 1 ? -26.983 15.621 -4.484 1.00 0.00 1 GLY A O 18
ATOM 24437 N N . SER A 1 2 ? -25.841 14.826 -6.253 1.00 0.00 2 SER A N 18
ATOM 24438 C CA . SER A 1 2 ? -26.148 13.430 -5.963 1.00 0.00 2 SER A CA 18
ATOM 24439 C C . SER A 1 2 ? -25.223 12.884 -4.880 1.00 0.00 2 SER A C 18
ATOM 24440 O O . SER A 1 2 ? -24.065 12.559 -5.143 1.00 0.00 2 SER A O 18
ATOM 24448 N N . SER A 1 3 ? -25.743 12.787 -3.660 1.00 0.00 3 SER A N 18
ATOM 24449 C CA . SER A 1 3 ? -24.963 12.285 -2.535 1.00 0.00 3 SER A CA 18
ATOM 24450 C C . SER A 1 3 ? -25.242 10.803 -2.299 1.00 0.00 3 SER A C 18
ATOM 24451 O O . SER A 1 3 ? -26.139 10.224 -2.911 1.00 0.00 3 SER A O 18
ATOM 24459 N N . GLY A 1 4 ? -24.466 10.196 -1.407 1.00 0.00 4 GLY A N 18
ATOM 24460 C CA . GLY A 1 4 ? -24.644 8.787 -1.106 1.00 0.00 4 GLY A CA 18
ATOM 24461 C C . GLY A 1 4 ? -23.962 8.380 0.185 1.00 0.00 4 GLY A C 18
ATOM 24462 O O . GLY A 1 4 ? -23.384 9.215 0.880 1.00 0.00 4 GLY A O 18
ATOM 24466 N N . SER A 1 5 ? -24.029 7.092 0.508 1.00 0.00 5 SER A N 18
ATOM 24467 C CA . SER A 1 5 ? -23.418 6.576 1.727 1.00 0.00 5 SER A CA 18
ATOM 24468 C C . SER A 1 5 ? -22.480 5.414 1.414 1.00 0.00 5 SER A C 18
ATOM 24469 O O . SER A 1 5 ? -22.639 4.728 0.404 1.00 0.00 5 SER A O 18
ATOM 24477 N N . SER A 1 6 ? -21.503 5.199 2.289 1.00 0.00 6 SER A N 18
ATOM 24478 C CA . SER A 1 6 ? -20.536 4.122 2.106 1.00 0.00 6 SER A CA 18
ATOM 24479 C C . SER A 1 6 ? -21.242 2.806 1.794 1.00 0.00 6 SER A C 18
ATOM 24480 O O . SER A 1 6 ? -22.460 2.695 1.926 1.00 0.00 6 SER A O 18
ATOM 24488 N N . GLY A 1 7 ? -20.466 1.810 1.378 1.00 0.00 7 GLY A N 18
ATOM 24489 C CA . GLY A 1 7 ? -21.033 0.514 1.053 1.00 0.00 7 GLY A CA 18
ATOM 24490 C C . GLY A 1 7 ? -20.917 0.183 -0.421 1.00 0.00 7 GLY A C 18
ATOM 24491 O O . GLY A 1 7 ? -20.688 -0.968 -0.790 1.00 0.00 7 GLY A O 18
ATOM 24495 N N . ASN A 1 8 ? -21.076 1.196 -1.267 1.00 0.00 8 ASN A N 18
ATOM 24496 C CA . ASN A 1 8 ? -20.991 1.007 -2.711 1.00 0.00 8 ASN A CA 18
ATOM 24497 C C . ASN A 1 8 ? -19.581 1.302 -3.215 1.00 0.00 8 ASN A C 18
ATOM 24498 O O . ASN A 1 8 ? -19.074 0.620 -4.105 1.00 0.00 8 ASN A O 18
ATOM 24509 N N . ALA A 1 9 ? -18.955 2.324 -2.640 1.00 0.00 9 ALA A N 18
ATOM 24510 C CA . ALA A 1 9 ? -17.604 2.708 -3.029 1.00 0.00 9 ALA A CA 18
ATOM 24511 C C . ALA A 1 9 ? -16.906 3.472 -1.909 1.00 0.00 9 ALA A C 18
ATOM 24512 O O . ALA A 1 9 ? -17.499 4.348 -1.279 1.00 0.00 9 ALA A O 18
ATOM 24519 N N . VAL A 1 10 ? -15.644 3.134 -1.665 1.00 0.00 10 VAL A N 18
ATOM 24520 C CA . VAL A 1 10 ? -14.865 3.789 -0.621 1.00 0.00 10 VAL A CA 18
ATOM 24521 C C . VAL A 1 10 ? -15.254 5.257 -0.484 1.00 0.00 10 VAL A C 18
ATOM 24522 O O . VAL A 1 10 ? -15.411 5.963 -1.479 1.00 0.00 10 VAL A O 18
ATOM 24535 N N . ASN A 1 11 ? -15.407 5.710 0.756 1.00 0.00 11 ASN A N 18
ATOM 24536 C CA . ASN A 1 11 ? -15.778 7.094 1.024 1.00 0.00 11 ASN A CA 18
ATOM 24537 C C . ASN A 1 11 ? -14.538 7.969 1.181 1.00 0.00 11 ASN A C 18
ATOM 24538 O O . ASN A 1 11 ? -14.576 9.003 1.848 1.00 0.00 11 ASN A O 18
ATOM 24549 N N . TRP A 1 12 ? -13.441 7.547 0.563 1.00 0.00 12 TRP A N 18
ATOM 24550 C CA . TRP A 1 12 ? -12.189 8.292 0.634 1.00 0.00 12 TRP A CA 18
ATOM 24551 C C . TRP A 1 12 ? -12.360 9.699 0.073 1.00 0.00 12 TRP A C 18
ATOM 24552 O O . TRP A 1 12 ? -12.794 9.875 -1.064 1.00 0.00 12 TRP A O 18
ATOM 24573 N N . GLY A 1 13 ? -12.017 10.699 0.879 1.00 0.00 13 GLY A N 18
ATOM 24574 C CA . GLY A 1 13 ? -12.140 12.078 0.445 1.00 0.00 13 GLY A CA 18
ATOM 24575 C C . GLY A 1 13 ? -11.060 12.473 -0.543 1.00 0.00 13 GLY A C 18
ATOM 24576 O O . GLY A 1 13 ? -11.260 13.365 -1.367 1.00 0.00 13 GLY A O 18
ATOM 24580 N N . MET A 1 14 ? -9.912 11.810 -0.459 1.00 0.00 14 MET A N 18
ATOM 24581 C CA . MET A 1 14 ? -8.796 12.098 -1.352 1.00 0.00 14 MET A CA 18
ATOM 24582 C C . MET A 1 14 ? -9.140 11.724 -2.790 1.00 0.00 14 MET A C 18
ATOM 24583 O O . MET A 1 14 ? -9.309 12.595 -3.644 1.00 0.00 14 MET A O 18
ATOM 24597 N N . ARG A 1 15 ? -9.242 10.425 -3.051 1.00 0.00 15 ARG A N 18
ATOM 24598 C CA . ARG A 1 15 ? -9.565 9.937 -4.387 1.00 0.00 15 ARG A CA 18
ATOM 24599 C C . ARG A 1 15 ? -10.756 8.984 -4.344 1.00 0.00 15 ARG A C 18
ATOM 24600 O O . ARG A 1 15 ? -11.308 8.713 -3.278 1.00 0.00 15 ARG A O 18
ATOM 24621 N N . GLU A 1 16 ? -11.146 8.479 -5.510 1.00 0.00 16 GLU A N 18
ATOM 24622 C CA . GLU A 1 16 ? -12.272 7.558 -5.605 1.00 0.00 16 GLU A CA 18
ATOM 24623 C C . GLU A 1 16 ? -11.821 6.201 -6.137 1.00 0.00 16 GLU A C 18
ATOM 24624 O O . GLU A 1 16 ? -11.753 5.988 -7.348 1.00 0.00 16 GLU A O 18
ATOM 24636 N N . TYR A 1 17 ? -11.514 5.286 -5.224 1.00 0.00 17 TYR A N 18
ATOM 24637 C CA . TYR A 1 17 ? -11.067 3.951 -5.600 1.00 0.00 17 TYR A CA 18
ATOM 24638 C C . TYR A 1 17 ? -12.248 2.992 -5.714 1.00 0.00 17 TYR A C 18
ATOM 24639 O O . TYR A 1 17 ? -12.773 2.512 -4.709 1.00 0.00 17 TYR A O 18
ATOM 24657 N N . LYS A 1 18 ? -12.662 2.718 -6.946 1.00 0.00 18 LYS A N 18
ATOM 24658 C CA . LYS A 1 18 ? -13.780 1.816 -7.195 1.00 0.00 18 LYS A CA 18
ATOM 24659 C C . LYS A 1 18 ? -13.526 0.448 -6.569 1.00 0.00 18 LYS A C 18
ATOM 24660 O O . LYS A 1 18 ? -12.419 -0.086 -6.652 1.00 0.00 18 LYS A O 18
ATOM 24679 N N . ILE A 1 19 ? -14.556 -0.113 -5.945 1.00 0.00 19 ILE A N 18
ATOM 24680 C CA . ILE A 1 19 ? -14.443 -1.419 -5.309 1.00 0.00 19 ILE A CA 18
ATOM 24681 C C . ILE A 1 19 ? -14.187 -2.513 -6.340 1.00 0.00 19 ILE A C 18
ATOM 24682 O O . ILE A 1 19 ? -15.064 -2.847 -7.137 1.00 0.00 19 ILE A O 18
ATOM 24698 N N . TYR A 1 20 ? -12.981 -3.069 -6.316 1.00 0.00 20 TYR A N 18
ATOM 24699 C CA . TYR A 1 20 ? -12.608 -4.126 -7.249 1.00 0.00 20 TYR A CA 18
ATOM 24700 C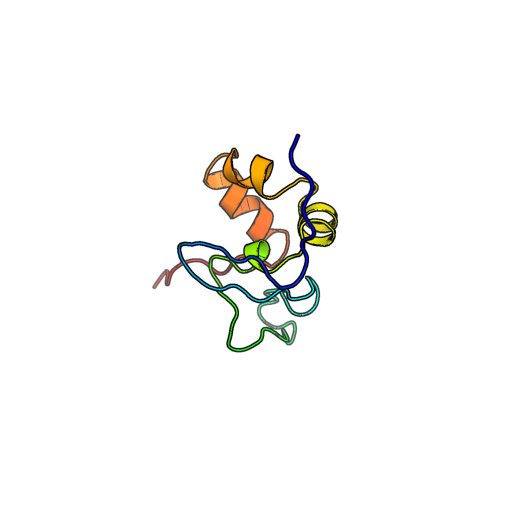 C . TYR A 1 20 ? -12.182 -5.386 -6.503 1.00 0.00 20 TYR A C 18
ATOM 24701 O O . TYR A 1 20 ? -11.621 -5.331 -5.408 1.00 0.00 20 TYR A O 18
ATOM 24719 N N . PRO A 1 21 ? -12.453 -6.552 -7.109 1.00 0.00 21 PRO A N 18
ATOM 24720 C CA . PRO A 1 21 ? -12.106 -7.849 -6.522 1.00 0.00 21 PRO A CA 18
ATOM 24721 C C . PRO A 1 21 ? -10.601 -8.095 -6.507 1.00 0.00 21 PRO A C 18
ATOM 24722 O O . PRO A 1 21 ? -9.898 -7.761 -7.462 1.00 0.00 21 PRO A O 18
ATOM 24733 N N . TYR A 1 22 ? -10.112 -8.680 -5.420 1.00 0.00 22 TYR A N 18
ATOM 24734 C CA . TYR A 1 22 ? -8.690 -8.969 -5.281 1.00 0.00 22 TYR A CA 18
ATOM 24735 C C . TYR A 1 22 ? -8.137 -9.609 -6.550 1.00 0.00 22 TYR A C 18
ATOM 24736 O O . TYR A 1 22 ? -7.105 -9.188 -7.072 1.00 0.00 22 TYR A O 18
ATOM 24754 N N . GLU A 1 23 ? -8.833 -10.629 -7.042 1.00 0.00 23 GLU A N 18
ATOM 24755 C CA . GLU A 1 23 ? -8.412 -11.329 -8.251 1.00 0.00 23 GLU A CA 18
ATOM 24756 C C . GLU A 1 23 ? -7.899 -10.344 -9.298 1.00 0.00 23 GLU A C 18
ATOM 24757 O O . GLU A 1 23 ? -6.703 -10.300 -9.592 1.00 0.00 23 GLU A O 18
ATOM 24769 N N . LEU A 1 24 ? -8.810 -9.557 -9.858 1.00 0.00 24 LEU A N 18
ATOM 24770 C CA . LEU A 1 24 ? -8.451 -8.573 -10.873 1.00 0.00 24 LEU A CA 18
ATOM 24771 C C . LEU A 1 24 ? -7.566 -7.480 -10.283 1.00 0.00 24 LEU A C 18
ATOM 24772 O O . LEU A 1 24 ? -6.829 -6.806 -11.004 1.00 0.00 24 LEU A O 18
ATOM 24788 N N . LEU A 1 25 ? -7.641 -7.311 -8.967 1.00 0.00 25 LEU A N 18
ATOM 24789 C CA . LEU A 1 25 ? -6.844 -6.301 -8.279 1.00 0.00 25 LEU A CA 18
ATOM 24790 C C . LEU A 1 25 ? -5.427 -6.804 -8.027 1.00 0.00 25 LEU A C 18
ATOM 24791 O O . LEU A 1 25 ? -4.643 -6.160 -7.329 1.00 0.00 25 LEU A O 18
ATOM 24807 N N . LEU A 1 26 ? -5.103 -7.958 -8.602 1.00 0.00 26 LEU A N 18
ATOM 24808 C CA . LEU A 1 26 ? -3.778 -8.547 -8.442 1.00 0.00 26 LEU A CA 18
ATOM 24809 C C . LEU A 1 26 ? -2.728 -7.738 -9.195 1.00 0.00 26 LEU A C 18
ATOM 24810 O O . LEU A 1 26 ? -3.059 -6.850 -9.981 1.00 0.00 26 LEU A O 18
ATOM 24826 N N . VAL A 1 27 ? -1.459 -8.052 -8.952 1.00 0.00 27 VAL A N 18
ATOM 24827 C CA . VAL A 1 27 ? -0.360 -7.356 -9.609 1.00 0.00 27 VAL A CA 18
ATOM 24828 C C . VAL A 1 27 ? 0.662 -8.343 -10.163 1.00 0.00 27 VAL A C 18
ATOM 24829 O O . VAL A 1 27 ? 1.841 -8.018 -10.307 1.00 0.00 27 VAL A O 18
ATOM 24842 N N . THR A 1 28 ? 0.202 -9.551 -10.473 1.00 0.00 28 THR A N 18
ATOM 24843 C CA . THR A 1 28 ? 1.075 -10.587 -11.011 1.00 0.00 28 THR A CA 18
ATOM 24844 C C . THR A 1 28 ? 2.035 -10.013 -12.047 1.00 0.00 28 THR A C 18
ATOM 24845 O O . THR A 1 28 ? 1.614 -9.386 -13.019 1.00 0.00 28 THR A O 18
ATOM 24856 N N . THR A 1 29 ? 3.329 -10.232 -11.833 1.00 0.00 29 THR A N 18
ATOM 24857 C CA . THR A 1 29 ? 4.349 -9.737 -12.748 1.00 0.00 29 THR A CA 18
ATOM 24858 C C . THR A 1 29 ? 4.239 -10.409 -14.111 1.00 0.00 29 THR A C 18
ATOM 24859 O O . THR A 1 29 ? 4.209 -9.740 -15.144 1.00 0.00 29 THR A O 18
ATOM 24870 N N . ARG A 1 30 ? 4.177 -11.737 -14.108 1.00 0.00 30 ARG A N 18
ATOM 24871 C CA . ARG A 1 30 ? 4.070 -12.500 -15.345 1.00 0.00 30 ARG A CA 18
ATOM 24872 C C . ARG A 1 30 ? 2.832 -13.393 -15.328 1.00 0.00 30 ARG A C 18
ATOM 24873 O O . ARG A 1 30 ? 2.842 -14.496 -15.873 1.00 0.00 30 ARG A O 18
ATOM 24894 N N . GLY A 1 31 ? 1.767 -12.907 -14.697 1.00 0.00 31 GLY A N 18
ATOM 24895 C CA . GLY A 1 31 ? 0.537 -13.673 -14.620 1.00 0.00 31 GLY A CA 18
ATOM 24896 C C . GLY A 1 31 ? -0.533 -13.148 -15.555 1.00 0.00 31 GLY A C 18
ATOM 24897 O O . GLY A 1 31 ? -0.228 -12.618 -16.624 1.00 0.00 31 GLY A O 18
ATOM 24901 N N . ARG A 1 32 ? -1.792 -13.295 -15.155 1.00 0.00 32 ARG A N 18
ATOM 24902 C CA . ARG A 1 32 ? -2.911 -12.833 -15.967 1.00 0.00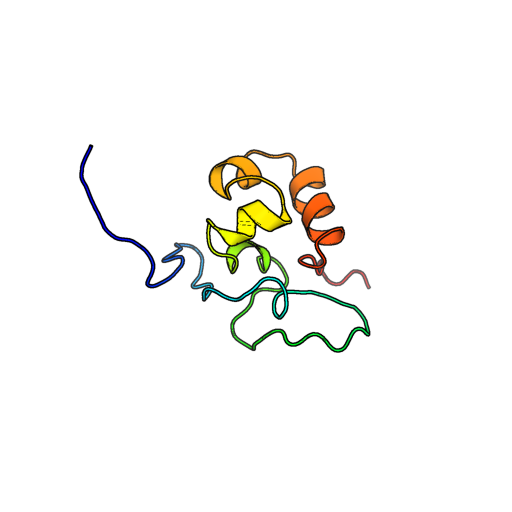 32 ARG A CA 18
ATOM 24903 C C . ARG A 1 32 ? -3.737 -11.794 -15.214 1.00 0.00 32 ARG A C 18
ATOM 24904 O O . ARG A 1 32 ? -4.924 -11.993 -14.962 1.00 0.00 32 ARG A O 18
ATOM 24925 N N . ASN A 1 33 ? -3.098 -10.684 -14.856 1.00 0.00 33 ASN A N 18
ATOM 24926 C CA . ASN A 1 33 ? -3.773 -9.614 -14.131 1.00 0.00 33 ASN A CA 18
ATOM 24927 C C . ASN A 1 33 ? -4.704 -8.834 -15.055 1.00 0.00 33 ASN A C 18
ATOM 24928 O O . ASN A 1 33 ? -4.390 -8.611 -16.224 1.00 0.00 33 ASN A O 18
ATOM 24939 N N . ARG A 1 34 ? -5.849 -8.422 -14.521 1.00 0.00 34 ARG A N 18
ATOM 24940 C CA . ARG A 1 34 ? -6.826 -7.668 -15.297 1.00 0.00 34 ARG A CA 18
ATOM 24941 C C . ARG A 1 34 ? -7.170 -6.352 -14.605 1.00 0.00 34 ARG A C 18
ATOM 24942 O O . ARG A 1 34 ? -8.337 -5.963 -14.533 1.00 0.00 34 ARG A O 18
ATOM 24963 N N . LEU A 1 35 ? -6.149 -5.671 -14.098 1.00 0.00 35 LEU A N 18
ATOM 24964 C CA . LEU A 1 35 ? -6.343 -4.398 -13.411 1.00 0.00 35 LEU A CA 18
ATOM 24965 C C . LEU A 1 35 ? -7.047 -3.393 -14.317 1.00 0.00 35 LEU A C 18
ATOM 24966 O O . LEU A 1 35 ? -6.671 -3.192 -15.472 1.00 0.00 35 LEU A O 18
ATOM 24982 N N . PRO A 1 36 ? -8.091 -2.744 -13.781 1.00 0.00 36 PRO A N 18
ATOM 24983 C CA . PRO A 1 36 ? -8.868 -1.746 -14.523 1.00 0.00 36 PRO A CA 18
ATOM 24984 C C . PRO A 1 36 ? -8.077 -0.467 -14.776 1.00 0.00 36 PRO A C 18
ATOM 24985 O O . PRO A 1 36 ? -6.883 -0.394 -14.483 1.00 0.00 36 PRO A O 18
ATOM 24996 N N . LYS A 1 37 ? -8.750 0.541 -15.320 1.00 0.00 37 LYS A N 18
ATOM 24997 C CA . LYS A 1 37 ? -8.111 1.820 -15.611 1.00 0.00 37 LYS A CA 18
ATOM 24998 C C . LYS A 1 37 ? -8.487 2.866 -14.566 1.00 0.00 37 LYS A C 18
ATOM 24999 O O . LYS A 1 37 ? -8.232 4.056 -14.746 1.00 0.00 37 LYS A O 18
ATOM 25018 N N . ASP A 1 38 ? -9.093 2.413 -13.474 1.00 0.00 38 ASP A N 18
ATOM 25019 C CA . ASP A 1 38 ? -9.502 3.310 -12.399 1.00 0.00 38 ASP A CA 18
ATOM 25020 C C . ASP A 1 38 ? -8.919 2.859 -11.064 1.00 0.00 38 ASP A C 18
ATOM 25021 O O . ASP A 1 38 ? -9.400 3.251 -10.000 1.00 0.00 38 ASP A O 18
ATOM 25030 N N . VAL A 1 39 ? -7.882 2.030 -11.126 1.00 0.00 39 VAL A N 18
ATOM 25031 C CA . VAL A 1 39 ? -7.233 1.525 -9.922 1.00 0.00 39 VAL A CA 18
ATOM 25032 C C . VAL A 1 39 ? -5.917 2.250 -9.661 1.00 0.00 39 VAL A C 18
ATOM 25033 O O . VAL A 1 39 ? -5.310 2.805 -10.578 1.00 0.00 39 VAL A O 18
ATOM 25046 N N . ASP A 1 40 ? -5.482 2.241 -8.406 1.00 0.00 40 ASP A N 18
ATOM 25047 C CA . ASP A 1 40 ? -4.237 2.897 -8.024 1.00 0.00 40 ASP A CA 18
ATOM 25048 C C . ASP A 1 40 ? -3.146 1.868 -7.739 1.00 0.00 40 ASP A C 18
ATOM 25049 O O . ASP A 1 40 ? -3.171 1.191 -6.711 1.00 0.00 40 ASP A O 18
ATOM 25058 N N . ARG A 1 41 ? -2.192 1.756 -8.657 1.00 0.00 41 ARG A N 18
ATOM 25059 C CA . ARG A 1 41 ? -1.094 0.808 -8.506 1.00 0.00 41 ARG A CA 18
ATOM 25060 C C . ARG A 1 41 ? -0.433 0.956 -7.138 1.00 0.00 41 ARG A C 18
ATOM 25061 O O . ARG A 1 41 ? 0.290 0.068 -6.686 1.00 0.00 41 ARG A O 18
ATOM 25082 N N . THR A 1 42 ? -0.685 2.086 -6.484 1.00 0.00 42 THR A N 18
ATOM 25083 C CA . THR A 1 42 ? -0.113 2.352 -5.170 1.00 0.00 42 THR A CA 18
ATOM 25084 C C . THR A 1 42 ? -1.144 2.133 -4.068 1.00 0.00 42 THR A C 18
ATOM 25085 O O . THR A 1 42 ? -0.790 1.905 -2.911 1.00 0.00 42 THR A O 18
ATOM 25096 N N . ARG A 1 43 ? -2.419 2.204 -4.434 1.00 0.00 43 ARG A N 18
ATOM 25097 C CA . ARG A 1 43 ? -3.501 2.014 -3.476 1.00 0.00 43 ARG A CA 18
ATOM 25098 C C . ARG A 1 43 ? -4.442 0.902 -3.930 1.00 0.00 43 ARG A C 18
ATOM 25099 O O . ARG A 1 43 ? -5.621 0.887 -3.574 1.00 0.00 43 ARG A O 18
ATOM 25120 N N . LEU A 1 44 ? -3.913 -0.027 -4.719 1.00 0.00 44 LEU A N 18
ATOM 25121 C CA . LEU A 1 44 ? -4.705 -1.144 -5.223 1.00 0.00 44 LEU A CA 18
ATOM 25122 C C . LEU A 1 44 ? -5.460 -1.832 -4.090 1.00 0.00 44 LEU A C 18
ATOM 25123 O O . LEU A 1 44 ? -6.614 -2.225 -4.251 1.00 0.00 44 LEU A O 18
ATOM 25139 N N . GLU A 1 45 ? -4.799 -1.971 -2.945 1.00 0.00 45 GLU A N 18
ATOM 25140 C CA . GLU A 1 45 ? -5.410 -2.610 -1.785 1.00 0.00 45 GLU A CA 18
ATOM 25141 C C . GLU A 1 45 ? -6.630 -1.825 -1.311 1.00 0.00 45 GLU A C 18
ATOM 25142 O O . GLU A 1 45 ? -7.599 -2.403 -0.817 1.00 0.00 45 GLU A O 18
ATOM 25154 N N . ARG A 1 46 ? -6.575 -0.507 -1.466 1.00 0.00 46 ARG A N 18
ATOM 25155 C CA . ARG A 1 46 ? -7.675 0.357 -1.053 1.00 0.00 46 ARG A CA 18
ATOM 25156 C C . ARG A 1 46 ? -8.918 0.097 -1.898 1.00 0.00 46 ARG A C 18
ATOM 25157 O O . ARG A 1 46 ? -10.022 0.509 -1.541 1.00 0.00 46 ARG A O 18
ATOM 25178 N N . HIS A 1 47 ? -8.731 -0.591 -3.020 1.00 0.00 47 HIS A N 18
ATOM 25179 C CA . HIS A 1 47 ? -9.838 -0.906 -3.917 1.00 0.00 47 HIS A CA 18
ATOM 25180 C C . HIS A 1 47 ? -10.554 -2.177 -3.469 1.00 0.00 47 HIS A C 18
ATOM 25181 O O . HIS A 1 47 ? -11.567 -2.569 -4.050 1.00 0.00 47 HIS A O 18
ATOM 25196 N N . LEU A 1 48 ? -10.023 -2.816 -2.432 1.00 0.00 48 LEU A N 18
ATOM 25197 C CA . LEU A 1 48 ? -10.611 -4.043 -1.906 1.00 0.00 48 LEU A CA 18
ATOM 25198 C C . LEU A 1 48 ? -11.616 -3.734 -0.802 1.00 0.00 48 LEU A C 18
ATOM 25199 O O . LEU A 1 48 ? -11.303 -3.031 0.158 1.00 0.00 48 LEU A O 18
ATOM 25215 N N . SER A 1 49 ? -12.826 -4.268 -0.944 1.00 0.00 49 SER A N 18
ATOM 25216 C CA . SER A 1 49 ? -13.878 -4.048 0.042 1.00 0.00 49 SER A CA 18
ATOM 25217 C C . SER A 1 49 ? -13.495 -4.651 1.390 1.00 0.00 49 SER A C 18
ATOM 25218 O O . SER A 1 49 ? -12.920 -5.737 1.454 1.00 0.00 49 SER A O 18
ATOM 25226 N N . GLN A 1 50 ? -13.819 -3.938 2.463 1.00 0.00 50 GLN A N 18
ATOM 25227 C CA . GLN A 1 50 ? -13.508 -4.402 3.810 1.00 0.00 50 GLN A CA 18
ATOM 25228 C C . GLN A 1 50 ? -13.722 -5.907 3.930 1.00 0.00 50 GLN A C 18
ATOM 25229 O O . GLN A 1 50 ? -13.106 -6.566 4.767 1.00 0.00 50 GLN A O 18
ATOM 25243 N N . GLU A 1 51 ? -14.599 -6.445 3.088 1.00 0.00 51 GLU A N 18
ATOM 25244 C CA . GLU A 1 51 ? -14.894 -7.873 3.101 1.00 0.00 51 GLU A CA 18
ATOM 25245 C C . GLU A 1 51 ? -13.714 -8.677 2.563 1.00 0.00 51 GLU A C 18
ATOM 25246 O O . GLU A 1 51 ? -13.268 -9.638 3.190 1.00 0.00 51 GLU A O 18
ATOM 25258 N N . GLU A 1 52 ? -13.215 -8.278 1.398 1.00 0.00 52 GLU A N 18
ATOM 25259 C CA . GLU A 1 52 ? -12.088 -8.962 0.775 1.00 0.00 52 GLU A CA 18
ATOM 25260 C C . GLU A 1 52 ? -10.764 -8.453 1.336 1.00 0.00 52 GLU A C 18
ATOM 25261 O O . GLU A 1 52 ? -9.933 -9.233 1.802 1.00 0.00 52 GLU A O 18
ATOM 25273 N N . PHE A 1 53 ? -10.574 -7.138 1.288 1.00 0.00 53 PHE A N 18
ATOM 25274 C CA . PHE A 1 53 ? -9.351 -6.523 1.790 1.00 0.00 53 PHE A CA 18
ATOM 25275 C C . PHE A 1 53 ? -8.852 -7.245 3.038 1.00 0.00 53 PHE A C 18
ATOM 25276 O O . PHE A 1 53 ? -7.648 -7.329 3.280 1.00 0.00 53 PHE A O 18
ATOM 25293 N N . TYR A 1 54 ? -9.786 -7.764 3.827 1.00 0.00 54 TYR A N 18
ATOM 25294 C CA . TYR A 1 54 ? -9.443 -8.476 5.052 1.00 0.00 54 TYR A CA 18
ATOM 25295 C C . TYR A 1 54 ? -9.118 -9.938 4.760 1.00 0.00 54 TYR A C 18
ATOM 25296 O O . TYR A 1 54 ? -8.187 -10.503 5.332 1.00 0.00 54 TYR A O 18
ATOM 25314 N N . GLN A 1 55 ? -9.893 -10.542 3.865 1.00 0.00 55 GLN A N 18
ATOM 25315 C CA . GLN A 1 55 ? -9.688 -11.937 3.496 1.00 0.00 55 GLN A CA 18
ATOM 25316 C C . GLN A 1 55 ? -8.338 -12.128 2.813 1.00 0.00 55 GLN A C 18
ATOM 25317 O O . GLN A 1 55 ? -7.845 -13.249 2.690 1.00 0.00 55 GLN A O 18
ATOM 25331 N N . VAL A 1 56 ? -7.743 -11.024 2.370 1.00 0.00 56 VAL A N 18
ATOM 25332 C CA . VAL A 1 56 ? -6.449 -11.069 1.700 1.00 0.00 56 VAL A CA 18
ATOM 25333 C C . VAL A 1 56 ? -5.318 -10.738 2.667 1.00 0.00 56 VAL A C 18
ATOM 25334 O O . VAL A 1 56 ? -4.390 -11.527 2.847 1.00 0.00 56 VAL A O 18
ATOM 25347 N N . PHE A 1 57 ? -5.402 -9.566 3.288 1.00 0.00 57 PHE A N 18
ATOM 25348 C CA . PHE A 1 57 ? -4.385 -9.129 4.237 1.00 0.00 57 PHE A CA 18
ATOM 25349 C C . PHE A 1 57 ? -4.631 -9.736 5.615 1.00 0.00 57 PHE A C 18
ATOM 25350 O O . PHE A 1 57 ? -3.691 -10.045 6.346 1.00 0.00 57 PHE A O 18
ATOM 25367 N N . GLY A 1 58 ? -5.903 -9.903 5.963 1.00 0.00 58 GLY A N 18
ATOM 25368 C CA . GLY A 1 58 ? -6.251 -10.471 7.253 1.00 0.00 58 GLY A CA 18
ATOM 25369 C C . GLY A 1 58 ? -6.605 -9.411 8.277 1.00 0.00 58 GLY A C 18
ATOM 25370 O O . GLY A 1 58 ? -6.503 -9.644 9.481 1.00 0.00 58 GLY A O 18
ATOM 25374 N N . MET A 1 59 ? -7.021 -8.243 7.798 1.00 0.00 59 MET A N 18
ATOM 25375 C CA . MET A 1 59 ? -7.390 -7.143 8.681 1.00 0.00 59 MET A CA 18
ATOM 25376 C C . MET A 1 59 ? -8.190 -6.086 7.927 1.00 0.00 59 MET A C 18
ATOM 25377 O O . MET A 1 59 ? -8.416 -6.204 6.722 1.00 0.00 59 MET A O 18
ATOM 25391 N N . THR A 1 60 ? -8.616 -5.050 8.643 1.00 0.00 60 THR A N 18
ATOM 25392 C CA . THR A 1 60 ? -9.391 -3.972 8.042 1.00 0.00 60 THR A CA 18
ATOM 25393 C C . THR A 1 60 ? -8.502 -2.785 7.690 1.00 0.00 60 THR A C 18
ATOM 25394 O O . THR A 1 60 ? -7.579 -2.448 8.433 1.00 0.00 60 THR A O 18
ATOM 25405 N N . ILE A 1 61 ? -8.785 -2.155 6.555 1.00 0.00 61 ILE A N 18
ATOM 25406 C CA . ILE A 1 61 ? -8.011 -1.004 6.107 1.00 0.00 61 ILE A CA 18
ATOM 25407 C C . ILE A 1 61 ? -7.662 -0.088 7.275 1.00 0.00 61 ILE A C 18
ATOM 25408 O O . ILE A 1 61 ? -6.571 0.481 7.327 1.00 0.00 61 ILE A O 18
ATOM 25424 N N . SER A 1 62 ? -8.595 0.049 8.212 1.00 0.00 62 SER A N 18
ATOM 25425 C CA . SER A 1 62 ? -8.387 0.898 9.379 1.00 0.00 62 SER A CA 18
ATOM 25426 C C . SER A 1 62 ? -7.163 0.445 10.169 1.00 0.00 62 SER A C 18
ATOM 25427 O O . SER A 1 62 ? -6.373 1.266 10.633 1.00 0.00 62 SER A O 18
ATOM 25435 N N . GLU A 1 63 ? -7.015 -0.868 10.318 1.00 0.00 63 GLU A N 18
ATOM 25436 C CA . GLU A 1 63 ? -5.889 -1.430 11.053 1.00 0.00 63 GLU A CA 18
ATOM 25437 C C . GLU A 1 63 ? -4.636 -1.471 10.181 1.00 0.00 63 GLU A C 18
ATOM 25438 O O . GLU A 1 63 ? -3.521 -1.282 10.668 1.00 0.00 63 GLU A O 18
ATOM 25450 N N . PHE A 1 64 ? -4.829 -1.719 8.890 1.00 0.00 64 PHE A N 18
ATOM 25451 C CA . PHE A 1 64 ? -3.716 -1.786 7.950 1.00 0.00 64 PHE A CA 18
ATOM 25452 C C . PHE A 1 64 ? -2.962 -0.460 7.905 1.00 0.00 64 PHE A C 18
ATOM 25453 O O . PHE A 1 64 ? -1.735 -0.428 7.994 1.00 0.00 64 PHE A O 18
ATOM 25470 N N . ASP A 1 65 ? -3.705 0.632 7.765 1.00 0.00 65 ASP A N 18
ATOM 25471 C CA . ASP A 1 65 ? -3.108 1.961 7.708 1.00 0.00 65 ASP A CA 18
ATOM 25472 C C . ASP A 1 65 ? -2.364 2.278 9.001 1.00 0.00 65 ASP A C 18
ATOM 25473 O O . ASP A 1 65 ? -1.531 3.184 9.043 1.00 0.00 65 ASP A O 18
ATOM 25482 N N . ARG A 1 66 ? -2.670 1.527 10.054 1.00 0.00 66 ARG A N 18
ATOM 25483 C CA . ARG A 1 66 ? -2.032 1.730 11.349 1.00 0.00 66 ARG A CA 18
ATOM 25484 C C . ARG A 1 66 ? -0.769 0.883 11.471 1.00 0.00 66 ARG A C 18
ATOM 25485 O O . ARG A 1 66 ? -0.133 0.846 12.525 1.00 0.00 66 ARG A O 18
ATOM 25506 N N . LEU A 1 67 ? -0.412 0.203 10.387 1.00 0.00 67 LEU A N 18
ATOM 25507 C CA . LEU A 1 67 ? 0.775 -0.646 10.372 1.00 0.00 67 LEU A CA 18
ATOM 25508 C C . LEU A 1 67 ? 2.011 0.155 9.976 1.00 0.00 67 LEU A C 18
ATOM 25509 O O . LEU A 1 67 ? 1.920 1.342 9.663 1.00 0.00 67 LEU A O 18
ATOM 25525 N N . ALA A 1 68 ? 3.165 -0.503 9.991 1.00 0.00 68 ALA A N 18
ATOM 25526 C CA . ALA A 1 68 ? 4.419 0.146 9.629 1.00 0.00 68 ALA A CA 18
ATOM 25527 C C . ALA A 1 68 ? 4.626 0.137 8.118 1.00 0.00 68 ALA A C 18
ATOM 25528 O O . ALA A 1 68 ? 4.303 -0.841 7.443 1.00 0.00 68 ALA A O 18
ATOM 25535 N N . LEU A 1 69 ? 5.166 1.231 7.593 1.00 0.00 69 LEU A N 18
ATOM 25536 C CA . LEU A 1 69 ? 5.416 1.350 6.161 1.00 0.00 69 LEU A CA 18
ATOM 25537 C C . LEU A 1 69 ? 5.889 0.021 5.579 1.00 0.00 69 LEU A C 18
ATOM 25538 O O . LEU A 1 69 ? 5.316 -0.483 4.613 1.00 0.00 69 LEU A O 18
ATOM 25554 N N . TRP A 1 70 ? 6.935 -0.541 6.174 1.00 0.00 70 TRP A N 18
ATOM 25555 C CA . TRP A 1 70 ? 7.482 -1.812 5.716 1.00 0.00 70 TRP A CA 18
ATOM 25556 C C . TRP A 1 70 ? 6.404 -2.889 5.682 1.00 0.00 70 TRP A C 18
ATOM 25557 O O . TRP A 1 70 ? 6.341 -3.690 4.749 1.00 0.00 70 TRP A O 18
ATOM 25578 N N . LYS A 1 71 ? 5.556 -2.904 6.705 1.00 0.00 71 LYS A N 18
ATOM 25579 C CA . LYS A 1 71 ? 4.478 -3.881 6.793 1.00 0.00 71 LYS A CA 18
ATOM 25580 C C . LYS A 1 71 ? 3.428 -3.632 5.715 1.00 0.00 71 LYS A C 18
ATOM 25581 O O . LYS A 1 71 ? 3.009 -4.556 5.018 1.00 0.00 71 LYS A O 18
ATOM 25600 N N . ARG A 1 72 ? 3.010 -2.378 5.582 1.00 0.00 72 ARG A N 18
ATOM 25601 C CA . ARG A 1 72 ? 2.009 -2.007 4.588 1.00 0.00 72 ARG A CA 18
ATOM 25602 C C . ARG A 1 72 ? 2.534 -2.243 3.175 1.00 0.00 72 ARG A C 18
ATOM 25603 O O . ARG A 1 72 ? 1.765 -2.525 2.256 1.00 0.00 72 ARG A O 18
ATOM 25624 N N . ASN A 1 73 ? 3.847 -2.125 3.009 1.00 0.00 73 ASN A N 18
ATOM 25625 C CA . ASN A 1 73 ? 4.474 -2.323 1.708 1.00 0.00 73 ASN A CA 18
ATOM 25626 C C . ASN A 1 73 ? 4.958 -3.762 1.551 1.00 0.00 73 ASN A C 18
ATOM 25627 O O . ASN A 1 73 ? 5.255 -4.209 0.444 1.00 0.00 73 ASN A O 18
ATOM 25638 N N . GLU A 1 74 ? 5.033 -4.480 2.667 1.00 0.00 74 GLU A N 18
ATOM 25639 C CA . GLU A 1 74 ? 5.480 -5.868 2.653 1.00 0.00 74 GLU A CA 18
ATOM 25640 C C . GLU A 1 74 ? 4.314 -6.813 2.381 1.00 0.00 74 GLU A C 18
ATOM 25641 O O . GLU A 1 74 ? 4.434 -7.758 1.601 1.00 0.00 74 GLU A O 18
ATOM 25653 N N . LEU A 1 75 ? 3.185 -6.552 3.031 1.00 0.00 75 LEU A N 18
ATOM 25654 C CA . LEU A 1 75 ? 1.995 -7.379 2.862 1.00 0.00 75 LEU A CA 18
ATOM 25655 C C . LEU A 1 75 ? 1.493 -7.322 1.422 1.00 0.00 75 LEU A C 18
ATOM 25656 O O . LEU A 1 75 ? 1.300 -8.354 0.779 1.00 0.00 75 LEU A O 18
ATOM 25672 N N . LYS A 1 76 ? 1.285 -6.109 0.922 1.00 0.00 76 LYS A N 18
ATOM 25673 C CA . LYS A 1 76 ? 0.809 -5.915 -0.443 1.00 0.00 76 LYS A CA 18
ATOM 25674 C C . LYS A 1 76 ? 1.654 -6.712 -1.432 1.00 0.00 76 LYS A C 18
ATOM 25675 O O . LYS A 1 76 ? 1.128 -7.318 -2.366 1.00 0.00 76 LYS A O 18
ATOM 25694 N N . LYS A 1 77 ? 2.965 -6.708 -1.221 1.00 0.00 77 LYS A N 18
ATOM 25695 C CA . LYS A 1 77 ? 3.883 -7.433 -2.091 1.00 0.00 77 LYS A CA 18
ATOM 25696 C C . LYS A 1 77 ? 3.559 -8.923 -2.104 1.00 0.00 77 LYS A C 18
ATOM 25697 O O . LYS A 1 77 ? 3.706 -9.590 -3.128 1.00 0.00 77 LYS A O 18
ATOM 25716 N N . GLN A 1 78 ? 3.118 -9.437 -0.961 1.00 0.00 78 GLN A N 18
ATOM 25717 C CA . GLN A 1 78 ? 2.773 -10.849 -0.842 1.00 0.00 78 GLN A CA 18
ATOM 25718 C C . GLN A 1 78 ? 1.355 -11.107 -1.343 1.00 0.00 78 GLN A C 18
ATOM 25719 O O . GLN A 1 78 ? 0.997 -12.240 -1.665 1.00 0.00 78 GLN A O 18
ATOM 25733 N N . ALA A 1 79 ? 0.553 -10.049 -1.405 1.00 0.00 79 ALA A N 18
ATOM 25734 C CA . ALA A 1 79 ? -0.824 -10.161 -1.869 1.00 0.00 79 ALA A CA 18
ATOM 25735 C C . ALA A 1 79 ? -0.954 -9.706 -3.318 1.00 0.00 79 ALA A C 18
ATOM 25736 O O . ALA A 1 79 ? -2.062 -9.523 -3.824 1.00 0.00 79 ALA A O 18
ATOM 25743 N N . ARG A 1 80 ? 0.183 -9.523 -3.981 1.00 0.00 80 ARG A N 18
ATOM 25744 C CA . ARG A 1 80 ? 0.195 -9.086 -5.372 1.00 0.00 80 ARG A CA 18
ATOM 25745 C C . ARG A 1 80 ? -0.592 -7.790 -5.542 1.00 0.00 80 ARG A C 18
ATOM 25746 O O . ARG A 1 80 ? -1.207 -7.557 -6.583 1.00 0.00 80 ARG A O 18
ATOM 25767 N N . LEU A 1 81 ? -0.568 -6.951 -4.513 1.00 0.00 81 LEU A N 18
ATOM 25768 C CA . LEU A 1 81 ? -1.280 -5.678 -4.548 1.00 0.00 81 LEU A CA 18
ATOM 25769 C C . LEU A 1 81 ? -0.309 -4.508 -4.427 1.00 0.00 81 LEU A C 18
ATOM 25770 O O . LEU A 1 81 ? -0.716 -3.374 -4.172 1.00 0.00 81 LEU A O 18
ATOM 25786 N N . PHE A 1 82 ? 0.976 -4.790 -4.613 1.00 0.00 82 PHE A N 18
ATOM 25787 C CA . PHE A 1 82 ? 2.005 -3.761 -4.526 1.00 0.00 82 PHE A CA 18
ATOM 25788 C C . PHE A 1 82 ? 2.714 -3.586 -5.866 1.00 0.00 82 PHE A C 18
ATOM 25789 O O . PHE A 1 82 ? 3.154 -4.558 -6.479 1.00 0.00 82 PHE A O 18
ATOM 25806 N N . SER A 1 83 ? 2.819 -2.339 -6.315 1.00 0.00 83 SER A N 18
ATOM 25807 C CA . SER A 1 83 ? 3.470 -2.036 -7.584 1.00 0.00 83 SER A CA 18
ATOM 25808 C C . SER A 1 83 ? 4.559 -0.984 -7.398 1.00 0.00 83 SER A C 18
ATOM 25809 O O . SER A 1 83 ? 4.660 -0.035 -8.175 1.00 0.00 83 SER A O 18
ATOM 25817 N N . GLY A 1 84 ? 5.373 -1.160 -6.362 1.00 0.00 84 GLY A N 18
ATOM 25818 C CA . GLY A 1 84 ? 6.444 -0.219 -6.092 1.00 0.00 84 GLY A CA 18
ATOM 25819 C C . GLY A 1 84 ? 7.073 0.324 -7.360 1.00 0.00 84 GLY A C 18
ATOM 25820 O O . GLY A 1 84 ? 7.724 -0.400 -8.114 1.00 0.00 84 GLY A O 18
ATOM 25824 N N . PRO A 1 85 ? 6.878 1.627 -7.610 1.00 0.00 85 PRO A N 18
ATOM 25825 C CA . PRO A 1 85 ? 7.422 2.295 -8.797 1.00 0.00 85 PRO A CA 18
ATOM 25826 C C . PRO A 1 85 ? 8.940 2.432 -8.740 1.00 0.00 85 PRO A C 18
ATOM 25827 O O . PRO A 1 85 ? 9.559 2.972 -9.656 1.00 0.00 85 PRO A O 18
ATOM 25838 N N . SER A 1 86 ? 9.534 1.938 -7.658 1.00 0.00 86 SER A N 18
ATOM 25839 C CA . SER A 1 86 ? 10.980 2.009 -7.480 1.00 0.00 86 SER A CA 18
ATOM 25840 C C . SER A 1 86 ? 11.664 0.797 -8.105 1.00 0.00 86 SER A C 18
ATOM 25841 O O . SER A 1 86 ? 11.680 -0.289 -7.525 1.00 0.00 86 SER A O 18
ATOM 25849 N N . SER A 1 87 ? 12.228 0.991 -9.293 1.00 0.00 87 SER A N 18
ATOM 25850 C CA . SER A 1 87 ? 12.910 -0.087 -10.000 1.00 0.00 87 SER A CA 18
ATOM 25851 C C . SER A 1 87 ? 13.922 -0.778 -9.091 1.00 0.00 87 SER A C 18
ATOM 25852 O O . SER A 1 87 ? 14.350 -0.219 -8.082 1.00 0.00 87 SER A O 18
ATOM 25860 N N . GLY A 1 88 ? 14.299 -1.999 -9.457 1.00 0.00 88 GLY A N 18
ATOM 25861 C CA . GLY A 1 88 ? 15.256 -2.748 -8.664 1.00 0.00 88 GLY A CA 18
ATOM 25862 C C . GLY A 1 88 ? 14.617 -3.905 -7.923 1.00 0.00 88 GLY A C 18
ATOM 25863 O O . GLY A 1 88 ? 13.392 -4.027 -7.887 1.00 0.00 88 GLY A O 18
ATOM 25867 N N . GLY A 1 1 ? -13.283 15.449 6.309 1.00 0.00 1 GLY A N 19
ATOM 25868 C CA . GLY A 1 1 ? -14.155 14.999 5.240 1.00 0.00 1 GLY A CA 19
ATOM 25869 C C . GLY A 1 1 ? -14.883 16.144 4.564 1.00 0.00 1 GLY A C 19
ATOM 25870 O O . GLY A 1 1 ? -16.055 16.395 4.845 1.00 0.00 1 GLY A O 19
ATOM 25874 N N . SER A 1 2 ? -14.187 16.841 3.672 1.00 0.00 2 SER A N 19
ATOM 25875 C CA . SER A 1 2 ? -14.772 17.970 2.958 1.00 0.00 2 SER A CA 19
ATOM 25876 C C . SER A 1 2 ? -15.753 17.489 1.893 1.00 0.00 2 SER A C 19
ATOM 25877 O O . SER A 1 2 ? -16.878 17.981 1.801 1.00 0.00 2 SER A O 19
ATOM 25885 N N . SER A 1 3 ? -15.317 16.524 1.089 1.00 0.00 3 SER A N 19
ATOM 25886 C CA . SER A 1 3 ? -16.154 15.979 0.027 1.00 0.00 3 SER A CA 19
ATOM 25887 C C . SER A 1 3 ? -16.449 14.502 0.272 1.00 0.00 3 SER A C 19
ATOM 25888 O O . SER A 1 3 ? -15.683 13.806 0.937 1.00 0.00 3 SER A O 19
ATOM 25896 N N . GLY A 1 4 ? -17.568 14.031 -0.270 1.00 0.00 4 GLY A N 19
ATOM 25897 C CA . GLY A 1 4 ? -17.946 12.640 -0.100 1.00 0.00 4 GLY A CA 19
ATOM 25898 C C . GLY A 1 4 ? -18.954 12.182 -1.136 1.00 0.00 4 GLY A C 19
ATOM 25899 O O . GLY A 1 4 ? -20.040 12.748 -1.248 1.00 0.00 4 GLY A O 19
ATOM 25903 N N . SER A 1 5 ? -18.591 11.154 -1.896 1.00 0.00 5 SER A N 19
ATOM 25904 C CA . SER A 1 5 ? -19.470 10.623 -2.933 1.00 0.00 5 SER A CA 19
ATOM 25905 C C . SER A 1 5 ? -19.853 9.177 -2.632 1.00 0.00 5 SER A C 19
ATOM 25906 O O . SER A 1 5 ? -19.872 8.330 -3.524 1.00 0.00 5 SER A O 19
ATOM 25914 N N . SER A 1 6 ? -20.159 8.904 -1.368 1.00 0.00 6 SER A N 19
ATOM 25915 C CA . SER A 1 6 ? -20.539 7.561 -0.946 1.00 0.00 6 SER A CA 19
ATOM 25916 C C . SER A 1 6 ? -21.560 6.958 -1.907 1.00 0.00 6 SER A C 19
ATOM 25917 O O . SER A 1 6 ? -22.753 7.244 -1.821 1.00 0.00 6 SER A O 19
ATOM 25925 N N . GLY A 1 7 ? -21.080 6.122 -2.823 1.00 0.00 7 GLY A N 19
ATOM 25926 C CA . GLY A 1 7 ? -21.963 5.493 -3.787 1.00 0.00 7 GLY A CA 19
ATOM 25927 C C . GLY A 1 7 ? -21.384 4.212 -4.354 1.00 0.00 7 GLY A C 19
ATOM 25928 O O . GLY A 1 7 ? -20.611 4.242 -5.310 1.00 0.00 7 GLY A O 19
ATOM 25932 N N . ASN A 1 8 ? -21.757 3.082 -3.761 1.00 0.00 8 ASN A N 19
ATOM 25933 C CA . ASN A 1 8 ? -21.267 1.784 -4.211 1.00 0.00 8 ASN A CA 19
ATOM 25934 C C . ASN A 1 8 ? -19.755 1.814 -4.414 1.00 0.00 8 ASN A C 19
ATOM 25935 O O . ASN A 1 8 ? -19.239 1.270 -5.389 1.00 0.00 8 ASN A O 19
ATOM 25946 N N . ALA A 1 9 ? -19.052 2.454 -3.486 1.00 0.00 9 ALA A N 19
ATOM 25947 C CA . ALA A 1 9 ? -17.599 2.553 -3.561 1.00 0.00 9 ALA A CA 19
ATOM 25948 C C . ALA A 1 9 ? -17.016 3.071 -2.251 1.00 0.00 9 ALA A C 19
ATOM 25949 O O . ALA A 1 9 ? -17.741 3.293 -1.281 1.00 0.00 9 ALA A O 19
ATOM 25956 N N . VAL A 1 10 ? -15.700 3.262 -2.228 1.00 0.00 10 VAL A N 19
ATOM 25957 C CA . VAL A 1 10 ? -15.019 3.754 -1.037 1.00 0.00 10 VAL A CA 19
ATOM 25958 C C . VAL A 1 10 ? -15.411 5.197 -0.737 1.00 0.00 10 VAL A C 19
ATOM 25959 O O . VAL A 1 10 ? -16.202 5.799 -1.460 1.00 0.00 10 VAL A O 19
ATOM 25972 N N . ASN A 1 11 ? -14.850 5.745 0.336 1.00 0.00 11 ASN A N 19
ATOM 25973 C CA . ASN A 1 11 ? -15.141 7.118 0.733 1.00 0.00 11 ASN A CA 19
ATOM 25974 C C . ASN A 1 11 ? -13.856 7.932 0.856 1.00 0.00 11 ASN A C 19
ATOM 25975 O O . ASN A 1 11 ? -13.717 8.758 1.758 1.00 0.00 11 ASN A O 19
ATOM 25986 N N . TRP A 1 12 ? -12.922 7.694 -0.057 1.00 0.00 12 TRP A N 19
ATOM 25987 C CA . TRP A 1 12 ? -11.648 8.405 -0.051 1.00 0.00 12 TRP A CA 19
ATOM 25988 C C . TRP A 1 12 ? -11.799 9.796 -0.657 1.00 0.00 12 TRP A C 19
ATOM 25989 O O . TRP A 1 12 ? -12.195 9.940 -1.813 1.00 0.00 12 TRP A O 19
ATOM 26010 N N . GLY A 1 13 ? -11.481 10.818 0.132 1.00 0.00 13 GLY A N 19
ATOM 26011 C CA . GLY A 1 13 ? -11.589 12.185 -0.346 1.00 0.00 13 GLY A CA 19
ATOM 26012 C C . GLY A 1 13 ? -10.593 12.494 -1.446 1.00 0.00 13 GLY A C 19
ATOM 26013 O O . GLY A 1 13 ? -10.917 13.193 -2.406 1.00 0.00 13 GLY A O 19
ATOM 26017 N N . MET A 1 14 ? -9.378 11.974 -1.306 1.00 0.00 14 MET A N 19
ATOM 26018 C CA . MET A 1 14 ? -8.332 12.200 -2.297 1.00 0.00 14 MET A CA 19
ATOM 26019 C C . MET A 1 14 ? -8.796 11.769 -3.685 1.00 0.00 14 MET A C 19
ATOM 26020 O O . MET A 1 14 ? -8.966 12.599 -4.578 1.00 0.00 14 MET A O 19
ATOM 26034 N N . ARG A 1 15 ? -8.998 10.467 -3.858 1.00 0.00 15 ARG A N 19
ATOM 26035 C CA . ARG A 1 15 ? -9.441 9.927 -5.138 1.00 0.00 15 ARG A CA 19
ATOM 26036 C C . ARG A 1 15 ? -10.549 8.897 -4.939 1.00 0.00 15 ARG A C 19
ATOM 26037 O O . ARG A 1 15 ? -10.897 8.557 -3.809 1.00 0.00 15 ARG A O 19
ATOM 26058 N N . GLU A 1 16 ? -11.098 8.405 -6.046 1.00 0.00 16 GLU A N 19
ATOM 26059 C CA . GLU A 1 16 ? -12.167 7.415 -5.992 1.00 0.00 16 GLU A CA 19
ATOM 26060 C C . GLU A 1 16 ? -11.690 6.069 -6.529 1.00 0.00 16 GLU A C 19
ATOM 26061 O O . GLU A 1 16 ? -11.589 5.872 -7.740 1.00 0.00 16 GLU A O 19
ATOM 26073 N N . TYR A 1 17 ? -11.398 5.146 -5.620 1.00 0.00 17 TYR A N 19
ATOM 26074 C CA . TYR A 1 17 ? -10.929 3.819 -6.001 1.00 0.00 17 TYR A CA 19
ATOM 26075 C C . TYR A 1 17 ? -12.094 2.840 -6.111 1.00 0.00 17 TYR A C 19
ATOM 26076 O O . TYR A 1 17 ? -12.624 2.370 -5.104 1.00 0.00 17 TYR A O 19
ATOM 26094 N N . LYS A 1 18 ? -12.487 2.535 -7.343 1.00 0.00 18 LYS A N 19
ATOM 26095 C CA . LYS A 1 18 ? -13.587 1.611 -7.589 1.00 0.00 18 LYS A CA 19
ATOM 26096 C C . LYS A 1 18 ? -13.342 0.276 -6.893 1.00 0.00 18 LYS A C 19
ATOM 26097 O O . LYS A 1 18 ? -12.210 -0.207 -6.838 1.00 0.00 18 LYS A O 19
ATOM 26116 N N . ILE A 1 19 ? -14.408 -0.316 -6.366 1.00 0.00 19 ILE A N 19
ATOM 26117 C CA . ILE A 1 19 ? -14.308 -1.597 -5.677 1.00 0.00 19 ILE A CA 19
ATOM 26118 C C . ILE A 1 19 ? -14.027 -2.729 -6.659 1.00 0.00 19 ILE A C 19
ATOM 26119 O O . ILE A 1 19 ? -14.891 -3.105 -7.452 1.00 0.00 19 ILE A O 19
ATOM 26135 N N . TYR A 1 20 ? -12.816 -3.270 -6.599 1.00 0.00 20 TYR A N 19
ATOM 26136 C CA . TYR A 1 20 ? -12.420 -4.359 -7.483 1.00 0.00 20 TYR A CA 19
ATOM 26137 C C . TYR A 1 20 ? -12.007 -5.589 -6.681 1.00 0.00 20 TYR A C 19
ATOM 26138 O O . TYR A 1 20 ? -11.461 -5.491 -5.582 1.00 0.00 20 TYR A O 19
ATOM 26156 N N . PRO A 1 21 ? -12.272 -6.778 -7.243 1.00 0.00 21 PRO A N 19
ATOM 26157 C CA . PRO A 1 21 ? -11.935 -8.051 -6.600 1.00 0.00 21 PRO A CA 19
ATOM 26158 C C . PRO A 1 21 ? -10.431 -8.298 -6.554 1.00 0.00 21 PRO A C 19
ATOM 26159 O O . PRO A 1 21 ? -9.712 -7.986 -7.504 1.00 0.00 21 PRO A O 19
ATOM 26170 N N . TYR A 1 22 ? -9.962 -8.860 -5.446 1.00 0.00 22 TYR A N 19
ATOM 26171 C CA . TYR A 1 22 ? -8.542 -9.147 -5.277 1.00 0.00 22 TYR A CA 19
ATOM 26172 C C . TYR A 1 22 ? -7.978 -9.848 -6.508 1.00 0.00 22 TYR A C 19
ATOM 26173 O O . TYR A 1 22 ? -6.933 -9.461 -7.031 1.00 0.00 22 TYR A O 19
ATOM 26191 N N . GLU A 1 23 ? -8.678 -10.881 -6.967 1.00 0.00 23 GLU A N 19
ATOM 26192 C CA . GLU A 1 23 ? -8.246 -11.636 -8.137 1.00 0.00 23 GLU A CA 19
ATOM 26193 C C . GLU A 1 23 ? -7.716 -10.703 -9.222 1.00 0.00 23 GLU A C 19
ATOM 26194 O O . GLU A 1 23 ? -6.519 -10.684 -9.510 1.00 0.00 23 GLU A O 19
ATOM 26206 N N . LEU A 1 24 ? -8.616 -9.931 -9.821 1.00 0.00 24 LEU A N 19
ATOM 26207 C CA . LEU A 1 24 ? -8.241 -8.996 -10.875 1.00 0.00 24 LEU A CA 19
ATOM 26208 C C . LEU A 1 24 ? -7.344 -7.890 -10.328 1.00 0.00 24 LEU A C 19
ATOM 26209 O O . LEU A 1 24 ? -6.602 -7.251 -11.075 1.00 0.00 24 LEU A O 19
ATOM 26225 N N . LEU A 1 25 ? -7.414 -7.671 -9.020 1.00 0.00 25 LEU A N 19
ATOM 26226 C CA . LEU A 1 25 ? -6.607 -6.644 -8.371 1.00 0.00 25 LEU A CA 19
ATOM 26227 C C . LEU A 1 25 ? -5.201 -7.160 -8.080 1.00 0.00 25 LEU A C 19
ATOM 26228 O O . LEU A 1 25 ? -4.430 -6.522 -7.362 1.00 0.00 25 LEU A O 19
ATOM 26244 N N . LEU A 1 26 ? -4.872 -8.317 -8.645 1.00 0.00 26 LEU A N 19
ATOM 26245 C CA . LEU A 1 26 ? -3.558 -8.918 -8.448 1.00 0.00 26 LEU A CA 19
ATOM 26246 C C . LEU A 1 26 ? -2.496 -8.181 -9.258 1.00 0.00 26 LEU A C 19
ATOM 26247 O O . LEU A 1 26 ? -2.815 -7.358 -10.117 1.00 0.00 26 LEU A O 19
ATOM 26263 N N . VAL A 1 27 ? -1.232 -8.485 -8.981 1.00 0.00 27 VAL A N 19
ATOM 26264 C CA . VAL A 1 27 ? -0.122 -7.854 -9.686 1.00 0.00 27 VAL A CA 19
ATOM 26265 C C . VAL A 1 27 ? 0.924 -8.884 -10.097 1.00 0.00 27 VAL A C 19
ATOM 26266 O O . VAL A 1 27 ? 2.107 -8.566 -10.229 1.00 0.00 27 VAL A O 19
ATOM 26279 N N . THR A 1 28 ? 0.482 -10.121 -10.300 1.00 0.00 28 THR A N 19
ATOM 26280 C CA . THR A 1 28 ? 1.380 -11.199 -10.695 1.00 0.00 28 THR A CA 19
ATOM 26281 C C . THR A 1 28 ? 2.502 -10.680 -11.587 1.00 0.00 28 THR A C 19
ATOM 26282 O O . THR A 1 28 ? 2.259 -9.947 -12.546 1.00 0.00 28 THR A O 19
ATOM 26293 N N . THR A 1 29 ? 3.733 -11.065 -11.266 1.00 0.00 29 THR A N 19
ATOM 26294 C CA . THR A 1 29 ? 4.893 -10.639 -12.038 1.00 0.00 29 THR A CA 19
ATOM 26295 C C . THR A 1 29 ? 4.921 -11.311 -13.406 1.00 0.00 29 THR A C 19
ATOM 26296 O O . THR A 1 29 ? 5.641 -10.879 -14.306 1.00 0.00 29 THR A O 19
ATOM 26307 N N . ARG A 1 30 ? 4.133 -12.371 -13.555 1.00 0.00 30 ARG A N 19
ATOM 26308 C CA . ARG A 1 30 ? 4.069 -13.104 -14.814 1.00 0.00 30 ARG A CA 19
ATOM 26309 C C . ARG A 1 30 ? 2.628 -13.213 -15.306 1.00 0.00 30 ARG A C 19
ATOM 26310 O O . ARG A 1 30 ? 2.282 -12.693 -16.365 1.00 0.00 30 ARG A O 19
ATOM 26331 N N . GLY A 1 31 ? 1.793 -13.895 -14.528 1.00 0.00 31 GLY A N 19
ATOM 26332 C CA . GLY A 1 31 ? 0.400 -14.061 -14.901 1.00 0.00 31 GLY A CA 19
ATOM 26333 C C . GLY A 1 31 ? -0.189 -12.806 -15.515 1.00 0.00 31 GLY A C 19
ATOM 26334 O O . GLY A 1 31 ? 0.216 -11.693 -15.179 1.00 0.00 31 GLY A O 19
ATOM 26338 N N . ARG A 1 32 ? -1.147 -12.985 -16.419 1.00 0.00 32 ARG A N 19
ATOM 26339 C CA . ARG A 1 32 ? -1.791 -11.859 -17.083 1.00 0.00 32 ARG A CA 19
ATOM 26340 C C . ARG A 1 32 ? -2.816 -11.200 -16.165 1.00 0.00 32 ARG A C 19
ATOM 26341 O O . ARG A 1 32 ? -4.008 -11.494 -16.238 1.00 0.00 32 ARG A O 19
ATOM 26362 N N . ASN A 1 33 ? -2.343 -10.307 -15.302 1.00 0.00 33 ASN A N 19
ATOM 26363 C CA . ASN A 1 33 ? -3.218 -9.607 -14.369 1.00 0.00 33 ASN A CA 19
ATOM 26364 C C . ASN A 1 33 ? -4.375 -8.939 -15.106 1.00 0.00 33 ASN A C 19
ATOM 26365 O O . ASN A 1 33 ? -4.225 -8.490 -16.242 1.00 0.00 33 ASN A O 19
ATOM 26376 N N . ARG A 1 34 ? -5.530 -8.877 -14.450 1.00 0.00 34 ARG A N 19
ATOM 26377 C CA . ARG A 1 34 ? -6.713 -8.265 -15.042 1.00 0.00 34 ARG A CA 19
ATOM 26378 C C . ARG A 1 34 ? -7.001 -6.909 -14.404 1.00 0.00 34 ARG A C 19
ATOM 26379 O O . ARG A 1 34 ? -8.156 -6.498 -14.289 1.00 0.00 34 ARG A O 19
ATOM 26400 N N . LEU A 1 35 ? -5.943 -6.219 -13.990 1.00 0.00 35 LEU A N 19
ATOM 26401 C CA . LEU A 1 35 ? -6.082 -4.910 -13.363 1.00 0.00 35 LEU A CA 19
ATOM 26402 C C . LEU A 1 35 ? -6.685 -3.901 -14.335 1.00 0.00 35 LEU A C 19
ATOM 26403 O O . LEU A 1 35 ? -6.237 -3.753 -15.472 1.00 0.00 35 LEU A O 19
ATOM 26419 N N . PRO A 1 36 ? -7.726 -3.188 -13.879 1.00 0.00 36 PRO A N 19
ATOM 26420 C CA . PRO A 1 36 ? -8.411 -2.179 -14.692 1.00 0.00 36 PRO A CA 19
ATOM 26421 C C . PRO A 1 36 ? -7.548 -0.946 -14.935 1.00 0.00 36 PRO A C 19
ATOM 26422 O O . PRO A 1 36 ? -6.370 -0.919 -14.576 1.00 0.00 36 PRO A O 19
ATOM 26433 N N . LYS A 1 37 ? -8.140 0.074 -15.547 1.00 0.00 37 LYS A N 19
ATOM 26434 C CA . LYS A 1 37 ? -7.425 1.311 -15.837 1.00 0.00 37 LYS A CA 19
ATOM 26435 C C . LYS A 1 37 ? -7.791 2.399 -14.832 1.00 0.00 37 LYS A C 19
ATOM 26436 O O . LYS A 1 37 ? -7.448 3.567 -15.014 1.00 0.00 37 LYS A O 19
ATOM 26455 N N . ASP A 1 38 ? -8.487 2.007 -13.771 1.00 0.00 38 ASP A N 19
ATOM 26456 C CA . ASP A 1 38 ? -8.897 2.949 -12.735 1.00 0.00 38 ASP A CA 19
ATOM 26457 C C . ASP A 1 38 ? -8.369 2.518 -11.370 1.00 0.00 38 ASP A C 19
ATOM 26458 O O . ASP A 1 38 ? -8.847 2.981 -10.334 1.00 0.00 38 ASP A O 19
ATOM 26467 N N . VAL A 1 39 ? -7.380 1.629 -11.377 1.00 0.00 39 VAL A N 19
ATOM 26468 C CA . VAL A 1 39 ? -6.787 1.136 -10.139 1.00 0.00 39 VAL A CA 19
ATOM 26469 C C . VAL A 1 39 ? -5.432 1.786 -9.882 1.00 0.00 39 VAL A C 19
ATOM 26470 O O . VAL A 1 39 ? -4.729 2.171 -10.817 1.00 0.00 39 VAL A O 19
ATOM 26483 N N . ASP A 1 40 ? -5.072 1.906 -8.610 1.00 0.00 40 ASP A N 19
ATOM 26484 C CA . ASP A 1 40 ? -3.799 2.508 -8.229 1.00 0.00 40 ASP A CA 19
ATOM 26485 C C . ASP A 1 40 ? -2.810 1.442 -7.768 1.00 0.00 40 ASP A C 19
ATOM 26486 O O . ASP A 1 40 ? -2.971 0.853 -6.699 1.00 0.00 40 ASP A O 19
ATOM 26495 N N . ARG A 1 41 ? -1.787 1.200 -8.581 1.00 0.00 41 ARG A N 19
ATOM 26496 C CA . ARG A 1 41 ? -0.773 0.204 -8.258 1.00 0.00 41 ARG A CA 19
ATOM 26497 C C . ARG A 1 41 ? -0.216 0.431 -6.856 1.00 0.00 41 ARG A C 19
ATOM 26498 O O . ARG A 1 41 ? 0.409 -0.456 -6.273 1.00 0.00 41 ARG A O 19
ATOM 26519 N N . THR A 1 42 ? -0.446 1.625 -6.319 1.00 0.00 42 THR A N 19
ATOM 26520 C CA . THR A 1 42 ? 0.034 1.969 -4.986 1.00 0.00 42 THR A CA 19
ATOM 26521 C C . THR A 1 42 ? -1.093 1.904 -3.962 1.00 0.00 42 THR A C 19
ATOM 26522 O O . THR A 1 42 ? -0.846 1.830 -2.758 1.00 0.00 42 THR A O 19
ATOM 26533 N N . ARG A 1 43 ? -2.330 1.932 -4.447 1.00 0.00 43 ARG A N 19
ATOM 26534 C CA . ARG A 1 43 ? -3.495 1.876 -3.573 1.00 0.00 43 ARG A CA 19
ATOM 26535 C C . ARG A 1 43 ? -4.430 0.742 -3.984 1.00 0.00 43 ARG A C 19
ATOM 26536 O O . ARG A 1 43 ? -5.633 0.791 -3.726 1.00 0.00 43 ARG A O 19
ATOM 26557 N N . LEU A 1 44 ? -3.869 -0.276 -4.626 1.00 0.00 44 LEU A N 19
ATOM 26558 C CA . LEU A 1 44 ? -4.652 -1.423 -5.074 1.00 0.00 44 LEU A CA 19
ATOM 26559 C C . LEU A 1 44 ? -5.456 -2.017 -3.922 1.00 0.00 44 LEU A C 19
ATOM 26560 O O . LEU A 1 44 ? -6.624 -2.366 -4.084 1.00 0.00 44 LEU A O 19
ATOM 26576 N N . GLU A 1 45 ? -4.821 -2.127 -2.759 1.00 0.00 45 GLU A N 19
ATOM 26577 C CA . GLU A 1 45 ? -5.478 -2.678 -1.580 1.00 0.00 45 GLU A CA 19
ATOM 26578 C C . GLU A 1 45 ? -6.736 -1.884 -1.237 1.00 0.00 45 GLU A C 19
ATOM 26579 O O . GLU A 1 45 ? -7.726 -2.443 -0.765 1.00 0.00 45 GLU A O 19
ATOM 26591 N N . ARG A 1 46 ? -6.687 -0.578 -1.478 1.00 0.00 46 ARG A N 19
ATOM 26592 C CA . ARG A 1 46 ? -7.821 0.293 -1.193 1.00 0.00 46 ARG A CA 19
ATOM 26593 C C . ARG A 1 46 ? -9.010 -0.052 -2.086 1.00 0.00 46 ARG A C 19
ATOM 26594 O O . ARG A 1 46 ? -10.156 0.254 -1.757 1.00 0.00 46 ARG A O 19
ATOM 26615 N N . HIS A 1 47 ? -8.728 -0.690 -3.217 1.00 0.00 47 HIS A N 19
ATOM 26616 C CA . HIS A 1 47 ? -9.774 -1.077 -4.157 1.00 0.00 47 HIS A CA 19
ATOM 26617 C C . HIS A 1 47 ? -10.489 -2.340 -3.685 1.00 0.00 47 HIS A C 19
ATOM 26618 O O . HIS A 1 47 ? -11.443 -2.798 -4.315 1.00 0.00 47 HIS A O 19
ATOM 26633 N N . LEU A 1 48 ? -10.021 -2.899 -2.575 1.00 0.00 48 LEU A N 19
ATOM 26634 C CA . LEU A 1 48 ? -10.615 -4.109 -2.018 1.00 0.00 48 LEU A CA 19
ATOM 26635 C C . LEU A 1 48 ? -11.665 -3.767 -0.966 1.00 0.00 48 LEU A C 19
ATOM 26636 O O . LEU A 1 48 ? -11.407 -2.987 -0.049 1.00 0.00 48 LEU A O 19
ATOM 26652 N N . SER A 1 49 ? -12.848 -4.356 -1.105 1.00 0.00 49 SER A N 19
ATOM 26653 C CA . SER A 1 49 ? -13.938 -4.112 -0.167 1.00 0.00 49 SER A CA 19
ATOM 26654 C C . SER A 1 49 ? -13.569 -4.595 1.232 1.00 0.00 49 SER A C 19
ATOM 26655 O O . SER A 1 49 ? -12.982 -5.664 1.396 1.00 0.00 49 SER A O 19
ATOM 26663 N N . GLN A 1 50 ? -13.919 -3.799 2.238 1.00 0.00 50 GLN A N 19
ATOM 26664 C CA . GLN A 1 50 ? -13.624 -4.145 3.623 1.00 0.00 50 GLN A CA 19
ATOM 26665 C C . GLN A 1 50 ? -13.820 -5.638 3.865 1.00 0.00 50 GLN A C 19
ATOM 26666 O O . GLN A 1 50 ? -13.209 -6.216 4.763 1.00 0.00 50 GLN A O 19
ATOM 26680 N N . GLU A 1 51 ? -14.676 -6.256 3.057 1.00 0.00 51 GLU A N 19
ATOM 26681 C CA . GLU A 1 51 ? -14.952 -7.682 3.185 1.00 0.00 51 GLU A CA 19
ATOM 26682 C C . GLU A 1 51 ? -13.801 -8.512 2.624 1.00 0.00 51 GLU A C 19
ATOM 26683 O O . GLU A 1 51 ? -13.353 -9.473 3.249 1.00 0.00 51 GLU A O 19
ATOM 26695 N N . GLU A 1 52 ? -13.329 -8.134 1.440 1.00 0.00 52 GLU A N 19
ATOM 26696 C CA . GLU A 1 52 ? -12.231 -8.844 0.794 1.00 0.00 52 GLU A CA 19
ATOM 26697 C C . GLU A 1 52 ? -10.885 -8.367 1.330 1.00 0.00 52 GLU A C 19
ATOM 26698 O O . GLU A 1 52 ? -10.059 -9.168 1.768 1.00 0.00 52 GLU A O 19
ATOM 26710 N N . PHE A 1 53 ? -10.670 -7.056 1.290 1.00 0.00 53 PHE A N 19
ATOM 26711 C CA . PHE A 1 53 ? -9.423 -6.471 1.769 1.00 0.00 53 PHE A CA 19
ATOM 26712 C C . PHE A 1 53 ? -8.920 -7.203 3.010 1.00 0.00 53 PHE A C 19
ATOM 26713 O O . PHE A 1 53 ? -7.714 -7.303 3.239 1.00 0.00 53 PHE A O 19
ATOM 26730 N N . TYR A 1 54 ? -9.852 -7.712 3.807 1.00 0.00 54 TYR A N 19
ATOM 26731 C CA . TYR A 1 54 ? -9.505 -8.433 5.026 1.00 0.00 54 TYR A CA 19
ATOM 26732 C C . TYR A 1 54 ? -9.188 -9.894 4.724 1.00 0.00 54 TYR A C 19
ATOM 26733 O O . TYR A 1 54 ? -8.259 -10.469 5.290 1.00 0.00 54 TYR A O 19
ATOM 26751 N N . GLN A 1 55 ? -9.968 -10.488 3.826 1.00 0.00 55 GLN A N 19
ATOM 26752 C CA . GLN A 1 55 ? -9.772 -11.883 3.448 1.00 0.00 55 GLN A CA 19
ATOM 26753 C C . GLN A 1 55 ? -8.428 -12.074 2.753 1.00 0.00 55 GLN A C 19
ATOM 26754 O O . GLN A 1 55 ? -7.940 -13.197 2.622 1.00 0.00 55 GLN A O 19
ATOM 26768 N N . VAL A 1 56 ? -7.835 -10.971 2.309 1.00 0.00 56 VAL A N 19
ATOM 26769 C CA . VAL A 1 56 ? -6.546 -11.017 1.627 1.00 0.00 56 VAL A CA 19
ATOM 26770 C C . VAL A 1 56 ? -5.405 -10.704 2.588 1.00 0.00 56 VAL A C 19
ATOM 26771 O O . VAL A 1 56 ? -4.479 -11.498 2.749 1.00 0.00 56 VAL A O 19
ATOM 26784 N N . PHE A 1 57 ? -5.478 -9.540 3.226 1.00 0.00 57 PHE A N 19
ATOM 26785 C CA . PHE A 1 57 ? -4.450 -9.120 4.171 1.00 0.00 57 PHE A CA 19
ATOM 26786 C C . PHE A 1 57 ? -4.691 -9.738 5.545 1.00 0.00 57 PHE A C 19
ATOM 26787 O O . PHE A 1 57 ? -3.748 -10.060 6.267 1.00 0.00 57 PHE A O 19
ATOM 26804 N N . GLY A 1 58 ? -5.962 -9.901 5.901 1.00 0.00 58 GLY A N 19
ATOM 26805 C CA . GLY A 1 58 ? -6.304 -10.479 7.187 1.00 0.00 58 GLY A CA 19
ATOM 26806 C C . GLY A 1 58 ? -6.643 -9.426 8.224 1.00 0.00 58 GLY A C 19
ATOM 26807 O O . GLY A 1 58 ? -6.516 -9.665 9.425 1.00 0.00 58 GLY A O 19
ATOM 26811 N N . MET A 1 59 ? -7.074 -8.258 7.760 1.00 0.00 59 MET A N 19
ATOM 26812 C CA . MET A 1 59 ? -7.432 -7.165 8.657 1.00 0.00 59 MET A CA 19
ATOM 26813 C C . MET A 1 59 ? -8.218 -6.088 7.915 1.00 0.00 59 MET A C 19
ATOM 26814 O O . MET A 1 59 ? -8.445 -6.190 6.709 1.00 0.00 59 MET A O 19
ATOM 26828 N N . THR A 1 60 ? -8.632 -5.056 8.644 1.00 0.00 60 THR A N 19
ATOM 26829 C CA . THR A 1 60 ? -9.394 -3.962 8.056 1.00 0.00 60 THR A CA 19
ATOM 26830 C C . THR A 1 60 ? -8.490 -2.783 7.716 1.00 0.00 60 THR A C 19
ATOM 26831 O O . THR A 1 60 ? -7.559 -2.469 8.458 1.00 0.00 60 THR A O 19
ATOM 26842 N N . ILE A 1 61 ? -8.771 -2.133 6.592 1.00 0.00 61 ILE A N 19
ATOM 26843 C CA . ILE A 1 61 ? -7.983 -0.986 6.156 1.00 0.00 61 ILE A CA 19
ATOM 26844 C C . ILE A 1 61 ? -7.642 -0.075 7.330 1.00 0.00 61 ILE A C 19
ATOM 26845 O O . ILE A 1 61 ? -6.570 0.529 7.369 1.00 0.00 61 ILE A O 19
ATOM 26861 N N . SER A 1 62 ? -8.560 0.017 8.287 1.00 0.00 62 SER A N 19
ATOM 26862 C CA . SER A 1 62 ? -8.357 0.856 9.462 1.00 0.00 62 SER A CA 19
ATOM 26863 C C . SER A 1 62 ? -7.142 0.392 10.258 1.00 0.00 62 SER A C 19
ATOM 26864 O O . SER A 1 62 ? -6.360 1.206 10.748 1.00 0.00 62 SER A O 19
ATOM 26872 N N . GLU A 1 63 ? -6.990 -0.923 10.382 1.00 0.00 63 GLU A N 19
ATOM 26873 C CA . GLU A 1 63 ? -5.870 -1.497 11.119 1.00 0.00 63 GLU A CA 19
ATOM 26874 C C . GLU A 1 63 ? -4.614 -1.542 10.252 1.00 0.00 63 GLU A C 19
ATOM 26875 O O . GLU A 1 63 ? -3.499 -1.373 10.746 1.00 0.00 63 GLU A O 19
ATOM 26887 N N . PHE A 1 64 ? -4.804 -1.772 8.957 1.00 0.00 64 PHE A N 19
ATOM 26888 C CA . PHE A 1 64 ? -3.688 -1.841 8.021 1.00 0.00 64 PHE A CA 19
ATOM 26889 C C . PHE A 1 64 ? -2.903 -0.533 8.013 1.00 0.00 64 PHE A C 19
ATOM 26890 O O . PHE A 1 64 ? -1.675 -0.533 8.095 1.00 0.00 64 PHE A O 19
ATOM 26907 N N . ASP A 1 65 ? -3.621 0.580 7.913 1.00 0.00 65 ASP A N 19
ATOM 26908 C CA . ASP A 1 65 ? -2.993 1.896 7.895 1.00 0.00 65 ASP A CA 19
ATOM 26909 C C . ASP A 1 65 ? -2.233 2.154 9.192 1.00 0.00 65 ASP A C 19
ATOM 26910 O O . ASP A 1 65 ? -1.395 3.052 9.264 1.00 0.00 65 ASP A O 19
ATOM 26919 N N . ARG A 1 66 ? -2.533 1.360 10.215 1.00 0.00 66 ARG A N 19
ATOM 26920 C CA . ARG A 1 66 ? -1.880 1.504 11.511 1.00 0.00 66 ARG A CA 19
ATOM 26921 C C . ARG A 1 66 ? -0.610 0.661 11.576 1.00 0.00 66 ARG A C 19
ATOM 26922 O O . ARG A 1 66 ? 0.064 0.613 12.606 1.00 0.00 66 ARG A O 19
ATOM 26943 N N . LEU A 1 67 ? -0.289 -0.001 10.470 1.00 0.00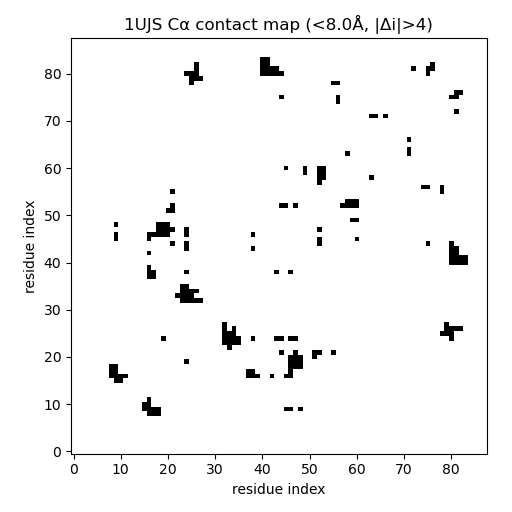 67 LEU A N 19
ATOM 26944 C CA . LEU A 1 67 ? 0.901 -0.843 10.401 1.00 0.00 67 LEU A CA 19
ATOM 26945 C C . LEU A 1 67 ? 2.134 -0.015 10.053 1.00 0.00 67 LEU A C 19
ATOM 26946 O O . LEU A 1 67 ? 2.039 1.189 9.817 1.00 0.00 67 LEU A O 19
ATOM 26962 N N . ALA A 1 68 ? 3.290 -0.670 10.023 1.00 0.00 68 ALA A N 19
ATOM 26963 C CA . ALA A 1 68 ? 4.542 0.004 9.700 1.00 0.00 68 ALA A CA 19
ATOM 26964 C C . ALA A 1 68 ? 4.752 0.079 8.191 1.00 0.00 68 ALA A C 19
ATOM 26965 O O . ALA A 1 68 ? 4.476 -0.879 7.467 1.00 0.00 68 ALA A O 19
ATOM 26972 N N . LEU A 1 69 ? 5.240 1.222 7.722 1.00 0.00 69 LEU A N 19
ATOM 26973 C CA . LEU A 1 69 ? 5.486 1.422 6.298 1.00 0.00 69 LEU A CA 19
ATOM 26974 C C . LEU A 1 69 ? 5.968 0.132 5.643 1.00 0.00 69 LEU A C 19
ATOM 26975 O O . LEU A 1 69 ? 5.429 -0.297 4.623 1.00 0.00 69 LEU A O 19
ATOM 26991 N N . TRP A 1 70 ? 6.985 -0.482 6.236 1.00 0.00 70 TRP A N 19
ATOM 26992 C CA . TRP A 1 70 ? 7.539 -1.725 5.711 1.00 0.00 70 TRP A CA 19
ATOM 26993 C C . TRP A 1 70 ? 6.474 -2.815 5.655 1.00 0.00 70 TRP A C 19
ATOM 26994 O O . TRP A 1 70 ? 6.400 -3.576 4.690 1.00 0.00 70 TRP A O 19
ATOM 27015 N N . LYS A 1 71 ? 5.650 -2.885 6.695 1.00 0.00 71 LYS A N 19
ATOM 27016 C CA . LYS A 1 71 ? 4.588 -3.880 6.764 1.00 0.00 71 LYS A CA 19
ATOM 27017 C C . LYS A 1 71 ? 3.515 -3.606 5.714 1.00 0.00 71 LYS A C 19
ATOM 27018 O O . LYS A 1 71 ? 3.072 -4.516 5.014 1.00 0.00 71 LYS A O 19
ATOM 27037 N N . ARG A 1 72 ? 3.105 -2.346 5.610 1.00 0.00 72 ARG A N 19
ATOM 27038 C CA . ARG A 1 72 ? 2.085 -1.952 4.646 1.00 0.00 72 ARG A CA 19
ATOM 27039 C C . ARG A 1 72 ? 2.576 -2.167 3.217 1.00 0.00 72 ARG A C 19
ATOM 27040 O O . ARG A 1 72 ? 1.782 -2.390 2.305 1.00 0.00 72 ARG A O 19
ATOM 27061 N N . ASN A 1 73 ? 3.890 -2.097 3.032 1.00 0.00 73 ASN A N 19
ATOM 27062 C CA . ASN A 1 73 ? 4.487 -2.282 1.714 1.00 0.00 73 ASN A CA 19
ATOM 27063 C C . ASN A 1 73 ? 4.939 -3.726 1.520 1.00 0.00 73 ASN A C 19
ATOM 27064 O O . ASN A 1 73 ? 5.140 -4.177 0.393 1.00 0.00 73 ASN A O 19
ATOM 27075 N N . GLU A 1 74 ? 5.096 -4.446 2.627 1.00 0.00 74 GLU A N 19
ATOM 27076 C CA . GLU A 1 74 ? 5.524 -5.839 2.578 1.00 0.00 74 GLU A CA 19
ATOM 27077 C C . GLU A 1 74 ? 4.340 -6.762 2.302 1.00 0.00 74 GLU A C 19
ATOM 27078 O O . GLU A 1 74 ? 4.438 -7.693 1.501 1.00 0.00 74 GLU A O 19
ATOM 27090 N N . LEU A 1 75 ? 3.223 -6.498 2.970 1.00 0.00 75 LEU A N 19
ATOM 27091 C CA . LEU A 1 75 ? 2.020 -7.305 2.799 1.00 0.00 75 LEU A CA 19
ATOM 27092 C C . LEU A 1 75 ? 1.534 -7.257 1.353 1.00 0.00 75 LEU A C 19
ATOM 27093 O O . LEU A 1 75 ? 1.362 -8.293 0.711 1.00 0.00 75 LEU A O 19
ATOM 27109 N N . LYS A 1 76 ? 1.317 -6.048 0.847 1.00 0.00 76 LYS A N 19
ATOM 27110 C CA . LYS A 1 76 ? 0.855 -5.864 -0.524 1.00 0.00 76 LYS A CA 19
ATOM 27111 C C . LYS A 1 76 ? 1.704 -6.675 -1.498 1.00 0.00 76 LYS A C 19
ATOM 27112 O O . LYS A 1 76 ? 1.187 -7.260 -2.450 1.00 0.00 76 LYS A O 19
ATOM 27131 N N . LYS A 1 77 ? 3.010 -6.706 -1.253 1.00 0.00 77 LYS A N 19
ATOM 27132 C CA . LYS A 1 77 ? 3.931 -7.447 -2.106 1.00 0.00 77 LYS A CA 19
ATOM 27133 C C . LYS A 1 77 ? 3.607 -8.938 -2.092 1.00 0.00 77 LYS A C 19
ATOM 27134 O O . LYS A 1 77 ? 3.769 -9.627 -3.099 1.00 0.00 77 LYS A O 19
ATOM 27153 N N . GLN A 1 78 ? 3.146 -9.428 -0.945 1.00 0.00 78 GLN A N 19
ATOM 27154 C CA . GLN A 1 78 ? 2.798 -10.836 -0.802 1.00 0.00 78 GLN A CA 19
ATOM 27155 C C . GLN A 1 78 ? 1.378 -11.099 -1.293 1.00 0.00 78 GLN A C 19
ATOM 27156 O O . GLN A 1 78 ? 1.009 -12.239 -1.572 1.00 0.00 78 GLN A O 19
ATOM 27170 N N . ALA A 1 79 ? 0.587 -10.037 -1.395 1.00 0.00 79 ALA A N 19
ATOM 27171 C CA . ALA A 1 79 ? -0.792 -10.153 -1.853 1.00 0.00 79 ALA A CA 19
ATOM 27172 C C . ALA A 1 79 ? -0.917 -9.762 -3.322 1.00 0.00 79 ALA A C 19
ATOM 27173 O O . ALA A 1 79 ? -2.022 -9.601 -3.839 1.00 0.00 79 ALA A O 19
ATOM 27180 N N . ARG A 1 80 ? 0.223 -9.610 -3.988 1.00 0.00 80 ARG A N 19
ATOM 27181 C CA . ARG A 1 80 ? 0.241 -9.236 -5.397 1.00 0.00 80 ARG A CA 19
ATOM 27182 C C . ARG A 1 80 ? -0.519 -7.933 -5.623 1.00 0.00 80 ARG A C 19
ATOM 27183 O O . ARG A 1 80 ? -1.126 -7.730 -6.676 1.00 0.00 80 ARG A O 19
ATOM 27204 N N . LEU A 1 81 ? -0.483 -7.053 -4.628 1.00 0.00 81 LEU A N 19
ATOM 27205 C CA . LEU A 1 81 ? -1.169 -5.768 -4.718 1.00 0.00 81 LEU A CA 19
ATOM 27206 C C . LEU A 1 81 ? -0.175 -4.614 -4.648 1.00 0.00 81 LEU A C 19
ATOM 27207 O O . LEU A 1 81 ? -0.559 -3.460 -4.457 1.00 0.00 81 LEU A O 19
ATOM 27223 N N . PHE A 1 82 ? 1.106 -4.933 -4.805 1.00 0.00 82 PHE A N 19
ATOM 27224 C CA . PHE A 1 82 ? 2.156 -3.922 -4.760 1.00 0.00 82 PHE A CA 19
ATOM 27225 C C . PHE A 1 82 ? 2.974 -3.931 -6.049 1.00 0.00 82 PHE A C 19
ATOM 27226 O O . PHE A 1 82 ? 3.378 -4.988 -6.533 1.00 0.00 82 PHE A O 19
ATOM 27243 N N . SER A 1 83 ? 3.213 -2.744 -6.599 1.00 0.00 83 SER A N 19
ATOM 27244 C CA . SER A 1 83 ? 3.978 -2.614 -7.833 1.00 0.00 83 SER A CA 19
ATOM 27245 C C . SER A 1 83 ? 5.001 -1.488 -7.722 1.00 0.00 83 SER A C 19
ATOM 27246 O O . SER A 1 83 ? 4.736 -0.352 -8.114 1.00 0.00 83 SER A O 19
ATOM 27254 N N . GLY A 1 84 ? 6.173 -1.812 -7.184 1.00 0.00 84 GLY A N 19
ATOM 27255 C CA . GLY A 1 84 ? 7.219 -0.817 -7.030 1.00 0.00 84 GLY A CA 19
ATOM 27256 C C . GLY A 1 84 ? 7.286 0.140 -8.203 1.00 0.00 84 GLY A C 19
ATOM 27257 O O . GLY A 1 84 ? 7.841 -0.172 -9.256 1.00 0.00 84 GLY A O 19
ATOM 27261 N N . PRO A 1 85 ? 6.707 1.338 -8.028 1.00 0.00 85 PRO A N 19
ATOM 27262 C CA . PRO A 1 85 ? 6.689 2.368 -9.071 1.00 0.00 85 PRO A CA 19
ATOM 27263 C C . PRO A 1 85 ? 8.070 2.963 -9.322 1.00 0.00 85 PRO A C 19
ATOM 27264 O O . PRO A 1 85 ? 8.228 3.866 -10.144 1.00 0.00 85 PRO A O 19
ATOM 27275 N N . SER A 1 86 ? 9.069 2.450 -8.610 1.00 0.00 86 SER A N 19
ATOM 27276 C CA . SER A 1 86 ? 10.437 2.933 -8.754 1.00 0.00 86 SER A CA 19
ATOM 27277 C C . SER A 1 86 ? 11.359 1.818 -9.238 1.00 0.00 86 SER A C 19
ATOM 27278 O O . SER A 1 86 ? 11.277 0.683 -8.770 1.00 0.00 86 SER A O 19
ATOM 27286 N N . SER A 1 87 ? 12.236 2.151 -10.180 1.00 0.00 87 SER A N 19
ATOM 27287 C CA . SER A 1 87 ? 13.172 1.178 -10.731 1.00 0.00 87 SER A CA 19
ATOM 27288 C C . SER A 1 87 ? 14.609 1.675 -10.606 1.00 0.00 87 SER A C 19
ATOM 27289 O O . SER A 1 87 ? 15.490 0.950 -10.145 1.00 0.00 87 SER A O 19
ATOM 27297 N N . GLY A 1 88 ? 14.837 2.917 -11.021 1.00 0.00 88 GLY A N 19
ATOM 27298 C CA . GLY A 1 88 ? 16.168 3.491 -10.947 1.00 0.00 88 GLY A CA 19
ATOM 27299 C C . GLY A 1 88 ? 16.143 5.000 -10.810 1.00 0.00 88 GLY A C 19
ATOM 27300 O O . GLY A 1 88 ? 16.503 5.541 -9.764 1.00 0.00 88 GLY A O 19
ATOM 27304 N N . GLY A 1 1 ? -19.560 19.502 1.470 1.00 0.00 1 GLY A N 20
ATOM 27305 C CA . GLY A 1 1 ? -20.949 19.249 1.136 1.00 0.00 1 GLY A CA 20
ATOM 27306 C C . GLY A 1 1 ? -21.126 17.999 0.297 1.00 0.00 1 GLY A C 20
ATOM 27307 O O . GLY A 1 1 ? -20.176 17.244 0.089 1.00 0.00 1 GLY A O 20
ATOM 27311 N N . SER A 1 2 ? -22.345 17.779 -0.186 1.00 0.00 2 SER A N 20
ATOM 27312 C CA . SER A 1 2 ? -22.644 16.609 -1.002 1.00 0.00 2 SER A CA 20
ATOM 27313 C C . SER A 1 2 ? -23.651 16.952 -2.095 1.00 0.00 2 SER A C 20
ATOM 27314 O O . SER A 1 2 ? -24.528 17.795 -1.904 1.00 0.00 2 SER A O 20
ATOM 27322 N N . SER A 1 3 ? -23.519 16.292 -3.242 1.00 0.00 3 SER A N 20
ATOM 27323 C CA . SER A 1 3 ? -24.415 16.530 -4.368 1.00 0.00 3 SER A CA 20
ATOM 27324 C C . SER A 1 3 ? -25.739 15.797 -4.172 1.00 0.00 3 SER A C 20
ATOM 27325 O O . SER A 1 3 ? -26.811 16.365 -4.375 1.00 0.00 3 SER A O 20
ATOM 27333 N N . GLY A 1 4 ? -25.655 14.530 -3.777 1.00 0.00 4 GLY A N 20
ATOM 27334 C CA . GLY A 1 4 ? -26.852 13.740 -3.560 1.00 0.00 4 GLY A CA 20
ATOM 27335 C C . GLY A 1 4 ? -26.544 12.275 -3.318 1.00 0.00 4 GLY A C 20
ATOM 27336 O O . GLY A 1 4 ? -26.577 11.807 -2.180 1.00 0.00 4 GLY A O 20
ATOM 27340 N N . SER A 1 5 ? -26.246 11.549 -4.391 1.00 0.00 5 SER A N 20
ATOM 27341 C CA . SER A 1 5 ? -25.936 10.128 -4.290 1.00 0.00 5 SER A CA 20
ATOM 27342 C C . SER A 1 5 ? -24.436 9.887 -4.432 1.00 0.00 5 SER A C 20
ATOM 27343 O O . SER A 1 5 ? -23.732 10.658 -5.083 1.00 0.00 5 SER A O 20
ATOM 27351 N N . SER A 1 6 ? -23.955 8.812 -3.817 1.00 0.00 6 SER A N 20
ATOM 27352 C CA . SER A 1 6 ? -22.539 8.470 -3.871 1.00 0.00 6 SER A CA 20
ATOM 27353 C C . SER A 1 6 ? -22.318 7.191 -4.672 1.00 0.00 6 SER A C 20
ATOM 27354 O O . SER A 1 6 ? -21.527 7.164 -5.614 1.00 0.00 6 SER A O 20
ATOM 27362 N N . GLY A 1 7 ? -23.025 6.131 -4.290 1.00 0.00 7 GLY A N 20
ATOM 27363 C CA . GLY A 1 7 ? -22.893 4.863 -4.983 1.00 0.00 7 GLY A CA 20
ATOM 27364 C C . GLY A 1 7 ? -22.111 3.842 -4.180 1.00 0.00 7 GLY A C 20
ATOM 27365 O O . GLY A 1 7 ? -21.444 4.188 -3.206 1.00 0.00 7 GLY A O 20
ATOM 27369 N N . ASN A 1 8 ? -22.196 2.580 -4.587 1.00 0.00 8 ASN A N 20
ATOM 27370 C CA . ASN A 1 8 ? -21.493 1.505 -3.897 1.00 0.00 8 ASN A CA 20
ATOM 27371 C C . ASN A 1 8 ? -20.006 1.520 -4.239 1.00 0.00 8 ASN A C 20
ATOM 27372 O O . ASN A 1 8 ? -19.581 0.927 -5.230 1.00 0.00 8 ASN A O 20
ATOM 27383 N N . ALA A 1 9 ? -19.221 2.202 -3.412 1.00 0.00 9 ALA A N 20
ATOM 27384 C CA . ALA A 1 9 ? -17.782 2.293 -3.625 1.00 0.00 9 ALA A CA 20
ATOM 27385 C C . ALA A 1 9 ? -17.092 2.956 -2.438 1.00 0.00 9 ALA A C 20
ATOM 27386 O O . ALA A 1 9 ? -17.692 3.768 -1.733 1.00 0.00 9 ALA A O 20
ATOM 27393 N N . VAL A 1 10 ? -15.828 2.605 -2.222 1.00 0.00 10 VAL A N 20
ATOM 27394 C CA . VAL A 1 10 ? -15.056 3.168 -1.120 1.00 0.00 10 VAL A CA 20
ATOM 27395 C C . VAL A 1 10 ? -15.428 4.626 -0.877 1.00 0.00 10 VAL A C 20
ATOM 27396 O O . VAL A 1 10 ? -15.476 5.429 -1.808 1.00 0.00 10 VAL A O 20
ATOM 27409 N N . ASN A 1 11 ? -15.690 4.962 0.382 1.00 0.00 11 ASN A N 20
ATOM 27410 C CA . ASN A 1 11 ? -16.058 6.325 0.749 1.00 0.00 11 ASN A CA 20
ATOM 27411 C C . ASN A 1 11 ? -14.817 7.161 1.048 1.00 0.00 11 ASN A C 20
ATOM 27412 O O . ASN A 1 11 ? -14.818 7.987 1.961 1.00 0.00 11 ASN A O 20
ATOM 27423 N N . TRP A 1 12 ? -13.762 6.942 0.272 1.00 0.00 12 TRP A N 20
ATOM 27424 C CA . TRP A 1 12 ? -12.515 7.676 0.453 1.00 0.00 12 TRP A CA 20
ATOM 27425 C C . TRP A 1 12 ? -12.696 9.150 0.107 1.00 0.00 12 TRP A C 20
ATOM 27426 O O . TRP A 1 12 ? -13.772 9.571 -0.314 1.00 0.00 12 TRP A O 20
ATOM 27447 N N . GLY A 1 13 ? -11.634 9.931 0.287 1.00 0.00 13 GLY A N 20
ATOM 27448 C CA . GLY A 1 13 ? -11.697 11.349 -0.012 1.00 0.00 13 GLY A CA 20
ATOM 27449 C C . GLY A 1 13 ? -10.664 11.773 -1.037 1.00 0.00 13 GLY A C 20
ATOM 27450 O O . GLY A 1 13 ? -10.982 12.478 -1.994 1.00 0.00 13 GLY A O 20
ATOM 27454 N N . MET A 1 14 ? -9.423 11.344 -0.835 1.00 0.00 14 MET A N 20
ATOM 27455 C CA . MET A 1 14 ? -8.339 11.684 -1.750 1.00 0.00 14 MET A CA 20
ATOM 27456 C C . MET A 1 14 ? -8.722 11.360 -3.191 1.00 0.00 14 MET A C 20
ATOM 27457 O O . MET A 1 14 ? -8.435 12.131 -4.107 1.00 0.00 14 MET A O 20
ATOM 27471 N N . ARG A 1 15 ? -9.369 10.216 -3.383 1.00 0.00 15 ARG A N 20
ATOM 27472 C CA . ARG A 1 15 ? -9.789 9.790 -4.713 1.00 0.00 15 ARG A CA 20
ATOM 27473 C C . ARG A 1 15 ? -10.953 8.807 -4.626 1.00 0.00 15 ARG A C 20
ATOM 27474 O O . ARG A 1 15 ? -11.446 8.508 -3.539 1.00 0.00 15 ARG A O 20
ATOM 27495 N N . GLU A 1 16 ? -11.388 8.309 -5.780 1.00 0.00 16 GLU A N 20
ATOM 27496 C CA . GLU A 1 16 ? -12.494 7.361 -5.834 1.00 0.00 16 GLU A CA 20
ATOM 27497 C C . GLU A 1 16 ? -12.029 6.011 -6.372 1.00 0.00 16 GLU A C 20
ATOM 27498 O O . GLU A 1 16 ? -12.026 5.780 -7.581 1.00 0.00 16 GLU A O 20
ATOM 27510 N N . TYR A 1 17 ? -11.636 5.123 -5.466 1.00 0.00 17 TYR A N 20
ATOM 27511 C CA . TYR A 1 17 ? -11.165 3.797 -5.848 1.00 0.00 17 TYR A CA 20
ATOM 27512 C C . TYR A 1 17 ? -12.324 2.808 -5.921 1.00 0.00 17 TYR A C 20
ATOM 27513 O O . TYR A 1 17 ? -12.803 2.318 -4.898 1.00 0.00 17 TYR A O 20
ATOM 27531 N N . LYS A 1 18 ? -12.770 2.517 -7.138 1.00 0.00 18 LYS A N 20
ATOM 27532 C CA . LYS A 1 18 ? -13.871 1.585 -7.348 1.00 0.00 18 LYS A CA 20
ATOM 27533 C C . LYS A 1 18 ? -13.569 0.234 -6.708 1.00 0.00 18 LYS A C 20
ATOM 27534 O O . LYS A 1 18 ? -12.426 -0.224 -6.712 1.00 0.00 18 LYS A O 20
ATOM 27553 N N . ILE A 1 19 ? -14.601 -0.400 -6.161 1.00 0.00 19 ILE A N 20
ATOM 27554 C CA . ILE A 1 19 ? -14.446 -1.700 -5.520 1.00 0.00 19 ILE A CA 20
ATOM 27555 C C . ILE A 1 19 ? -14.151 -2.788 -6.547 1.00 0.00 19 ILE A C 20
ATOM 27556 O O . ILE A 1 19 ? -15.024 -3.178 -7.322 1.00 0.00 19 ILE A O 20
ATOM 27572 N N . TYR A 1 20 ? -12.915 -3.275 -6.547 1.00 0.00 20 TYR A N 20
ATOM 27573 C CA . TYR A 1 20 ? -12.504 -4.317 -7.479 1.00 0.00 20 TYR A CA 20
ATOM 27574 C C . TYR A 1 20 ? -12.082 -5.580 -6.733 1.00 0.00 20 TYR A C 20
ATOM 27575 O O . TYR A 1 20 ? -11.544 -5.528 -5.627 1.00 0.00 20 TYR A O 20
ATOM 27593 N N . PRO A 1 21 ? -12.331 -6.743 -7.352 1.00 0.00 21 PRO A N 20
ATOM 27594 C CA . PRO A 1 21 ? -11.985 -8.042 -6.767 1.00 0.00 21 PRO A CA 20
ATOM 27595 C C . PRO A 1 21 ? -10.479 -8.275 -6.724 1.00 0.00 21 PRO A C 20
ATOM 27596 O O . PRO A 1 21 ? -9.763 -7.951 -7.672 1.00 0.00 21 PRO A O 20
ATOM 27607 N N . TYR A 1 22 ? -10.004 -8.838 -5.619 1.00 0.00 22 TYR A N 20
ATOM 27608 C CA . TYR A 1 22 ? -8.582 -9.113 -5.452 1.00 0.00 22 TYR A CA 20
ATOM 27609 C C . TYR A 1 22 ? -8.003 -9.768 -6.702 1.00 0.00 22 TYR A C 20
ATOM 27610 O O . TYR A 1 22 ? -6.954 -9.361 -7.201 1.00 0.00 22 TYR A O 20
ATOM 27628 N N . GLU A 1 23 ? -8.695 -10.786 -7.204 1.00 0.00 23 GLU A N 20
ATOM 27629 C CA . GLU A 1 23 ? -8.251 -11.498 -8.396 1.00 0.00 23 GLU A CA 20
ATOM 27630 C C . GLU A 1 23 ? -7.719 -10.525 -9.444 1.00 0.00 23 GLU A C 20
ATOM 27631 O O . GLU A 1 23 ? -6.524 -10.508 -9.743 1.00 0.00 23 GLU A O 20
ATOM 27643 N N . LEU A 1 24 ? -8.614 -9.717 -10.001 1.00 0.00 24 LEU A N 20
ATOM 27644 C CA . LEU A 1 24 ? -8.237 -8.741 -11.017 1.00 0.00 24 LEU A CA 20
ATOM 27645 C C . LEU A 1 24 ? -7.360 -7.644 -10.419 1.00 0.00 24 LEU A C 20
ATOM 27646 O O . LEU A 1 24 ? -6.622 -6.966 -11.135 1.00 0.00 24 LEU A O 20
ATOM 27662 N N . LEU A 1 25 ? -7.445 -7.477 -9.104 1.00 0.00 25 LEU A N 20
ATOM 27663 C CA . LEU A 1 25 ? -6.658 -6.465 -8.409 1.00 0.00 25 LEU A CA 20
ATOM 27664 C C . LEU A 1 25 ? -5.248 -6.972 -8.124 1.00 0.00 25 LEU A C 20
ATOM 27665 O O . LEU A 1 25 ? -4.491 -6.347 -7.380 1.00 0.00 25 LEU A O 20
ATOM 27681 N N . LEU A 1 26 ? -4.901 -8.106 -8.722 1.00 0.00 26 LEU A N 20
ATOM 27682 C CA . LEU A 1 26 ? -3.580 -8.697 -8.535 1.00 0.00 26 LEU A CA 20
ATOM 27683 C C . LEU A 1 26 ? -2.515 -7.893 -9.274 1.00 0.00 26 LEU A C 20
ATOM 27684 O O . LEU A 1 26 ? -2.830 -7.016 -10.078 1.00 0.00 26 LEU A O 20
ATOM 27700 N N . VAL A 1 27 ? -1.251 -8.200 -8.998 1.00 0.00 27 VAL A N 20
ATOM 27701 C CA . VAL A 1 27 ? -0.139 -7.510 -9.638 1.00 0.00 27 VAL A CA 20
ATOM 27702 C C . VAL A 1 27 ? 0.927 -8.496 -10.102 1.00 0.00 27 VAL A C 20
ATOM 27703 O O . VAL A 1 27 ? 2.069 -8.117 -10.363 1.00 0.00 27 VAL A O 20
ATOM 27716 N N . THR A 1 28 ? 0.546 -9.766 -10.204 1.00 0.00 28 THR A N 20
ATOM 27717 C CA . THR A 1 28 ? 1.469 -10.808 -10.635 1.00 0.00 28 THR A CA 20
ATOM 27718 C C . THR A 1 28 ? 1.859 -10.626 -12.098 1.00 0.00 28 THR A C 20
ATOM 27719 O O . THR A 1 28 ? 1.063 -10.888 -13.001 1.00 0.00 28 THR A O 20
ATOM 27730 N N . THR A 1 29 ? 3.089 -10.177 -12.326 1.00 0.00 29 THR A N 20
ATOM 27731 C CA . THR A 1 29 ? 3.584 -9.959 -13.679 1.00 0.00 29 THR A CA 20
ATOM 27732 C C . THR A 1 29 ? 3.307 -11.167 -14.567 1.00 0.00 29 THR A C 20
ATOM 27733 O O . THR A 1 29 ? 2.532 -11.084 -15.521 1.00 0.00 29 THR A O 20
ATOM 27744 N N . ARG A 1 30 ? 3.943 -12.289 -14.247 1.00 0.00 30 ARG A N 20
ATOM 27745 C CA . ARG A 1 30 ? 3.765 -13.515 -15.016 1.00 0.00 30 ARG A CA 20
ATOM 27746 C C . ARG A 1 30 ? 2.482 -14.232 -14.607 1.00 0.00 30 ARG A C 20
ATOM 27747 O O . ARG A 1 30 ? 2.477 -15.444 -14.392 1.00 0.00 30 ARG A O 20
ATOM 27768 N N . GLY A 1 31 ? 1.394 -13.475 -14.499 1.00 0.00 31 GLY A N 20
ATOM 27769 C CA . GLY A 1 31 ? 0.121 -14.055 -14.115 1.00 0.00 31 GLY A CA 20
ATOM 27770 C C . GLY A 1 31 ? -1.035 -13.506 -14.927 1.00 0.00 31 GLY A C 20
ATOM 27771 O O . GLY A 1 31 ? -0.845 -13.030 -16.047 1.00 0.00 31 GLY A O 20
ATOM 27775 N N . ARG A 1 32 ? -2.237 -13.574 -14.364 1.00 0.00 32 ARG A N 20
ATOM 27776 C CA . ARG A 1 32 ? -3.429 -13.082 -15.045 1.00 0.00 32 ARG A CA 20
ATOM 27777 C C . ARG A 1 32 ? -3.981 -11.843 -14.348 1.00 0.00 32 ARG A C 20
ATOM 27778 O O . ARG A 1 32 ? -5.055 -11.883 -13.748 1.00 0.00 32 ARG A O 20
ATOM 27799 N N . ASN A 1 33 ? -3.240 -10.743 -14.431 1.00 0.00 33 ASN A N 20
ATOM 27800 C CA . ASN A 1 33 ? -3.655 -9.492 -13.807 1.00 0.00 33 ASN A CA 20
ATOM 27801 C C . ASN A 1 33 ? -4.551 -8.688 -14.744 1.00 0.00 33 ASN A C 20
ATOM 27802 O O . ASN A 1 33 ? -4.102 -8.196 -15.779 1.00 0.00 33 ASN A O 20
ATOM 27813 N N . ARG A 1 34 ? -5.821 -8.558 -14.373 1.00 0.00 34 ARG A N 20
ATOM 27814 C CA . ARG A 1 34 ? -6.781 -7.814 -15.180 1.00 0.00 34 ARG A CA 20
ATOM 27815 C C . ARG A 1 34 ? -7.016 -6.423 -14.600 1.00 0.00 34 ARG A C 20
ATOM 27816 O O . ARG A 1 34 ? -8.102 -5.858 -14.734 1.00 0.00 34 ARG A O 20
ATOM 27837 N N . LEU A 1 35 ? -5.991 -5.875 -13.956 1.00 0.00 35 LEU A N 20
ATOM 27838 C CA . LEU A 1 35 ? -6.086 -4.549 -13.354 1.00 0.00 35 LEU A CA 20
ATOM 27839 C C . LEU A 1 35 ? -6.743 -3.562 -14.314 1.00 0.00 35 LEU A C 20
ATOM 27840 O O . LEU A 1 35 ? -6.306 -3.378 -15.450 1.00 0.00 35 LEU A O 20
ATOM 27856 N N . PRO A 1 36 ? -7.817 -2.909 -13.846 1.00 0.00 36 PRO A N 20
ATOM 27857 C CA . PRO A 1 36 ? -8.556 -1.927 -14.646 1.00 0.00 36 PRO A CA 20
ATOM 27858 C C . PRO A 1 36 ? -7.757 -0.648 -14.877 1.00 0.00 36 PRO A C 20
ATOM 27859 O O . PRO A 1 36 ? -6.595 -0.550 -14.482 1.00 0.00 36 PRO A O 20
ATOM 27870 N N . LYS A 1 37 ? -8.387 0.330 -15.518 1.00 0.00 37 LYS A N 20
ATOM 27871 C CA . LYS A 1 37 ? -7.736 1.604 -15.801 1.00 0.00 37 LYS A CA 20
ATOM 27872 C C . LYS A 1 37 ? -8.151 2.663 -14.785 1.00 0.00 37 LYS A C 20
ATOM 27873 O O . LYS A 1 37 ? -7.846 3.845 -14.947 1.00 0.00 37 LYS A O 20
ATOM 27892 N N . ASP A 1 38 ? -8.846 2.233 -13.738 1.00 0.00 38 ASP A N 20
ATOM 27893 C CA . ASP A 1 38 ? -9.301 3.145 -12.695 1.00 0.00 38 ASP A CA 20
ATOM 27894 C C . ASP A 1 38 ? -8.752 2.729 -11.333 1.00 0.00 38 ASP A C 20
ATOM 27895 O O . ASP A 1 38 ? -9.266 3.142 -10.293 1.00 0.00 38 ASP A O 20
ATOM 27904 N N . VAL A 1 39 ? -7.706 1.909 -11.348 1.00 0.00 39 VAL A N 20
ATOM 27905 C CA . VAL A 1 39 ? -7.088 1.437 -10.114 1.00 0.00 39 VAL A CA 20
ATOM 27906 C C . VAL A 1 39 ? -5.779 2.169 -9.841 1.00 0.00 39 VAL A C 20
ATOM 27907 O O . VAL A 1 39 ? -5.152 2.704 -10.756 1.00 0.00 39 VAL A O 20
ATOM 27920 N N . ASP A 1 40 ? -5.372 2.189 -8.577 1.00 0.00 40 ASP A N 20
ATOM 27921 C CA . ASP A 1 40 ? -4.136 2.855 -8.182 1.00 0.00 40 ASP A CA 20
ATOM 27922 C C . ASP A 1 40 ? -3.062 1.834 -7.815 1.00 0.00 40 ASP A C 20
ATOM 27923 O O . ASP A 1 40 ? -3.133 1.195 -6.765 1.00 0.00 40 ASP A O 20
ATOM 27932 N N . ARG A 1 41 ? -2.070 1.687 -8.687 1.00 0.00 41 ARG A N 20
ATOM 27933 C CA . ARG A 1 41 ? -0.984 0.743 -8.456 1.00 0.00 41 ARG A CA 20
ATOM 27934 C C . ARG A 1 41 ? -0.373 0.945 -7.072 1.00 0.00 41 ARG A C 20
ATOM 27935 O O . ARG A 1 41 ? 0.334 0.077 -6.560 1.00 0.00 41 ARG A O 20
ATOM 27956 N N . THR A 1 42 ? -0.650 2.099 -6.471 1.00 0.00 42 THR A N 20
ATOM 27957 C CA . THR A 1 42 ? -0.127 2.417 -5.149 1.00 0.00 42 THR A CA 20
ATOM 27958 C C . THR A 1 42 ? -1.188 2.211 -4.074 1.00 0.00 42 THR A C 20
ATOM 27959 O O . THR A 1 42 ? -0.868 2.027 -2.899 1.00 0.00 42 THR A O 20
ATOM 27970 N N . ARG A 1 43 ? -2.452 2.242 -4.483 1.00 0.00 43 ARG A N 20
ATOM 27971 C CA . ARG A 1 43 ? -3.561 2.059 -3.554 1.00 0.00 43 ARG A CA 20
ATOM 27972 C C . ARG A 1 43 ? -4.473 0.926 -4.013 1.00 0.00 43 ARG A C 20
ATOM 27973 O O . ARG A 1 43 ? -5.672 0.926 -3.730 1.00 0.00 43 ARG A O 20
ATOM 27994 N N . LEU A 1 44 ? -3.898 -0.039 -4.723 1.00 0.00 44 LEU A N 20
ATOM 27995 C CA . LEU A 1 44 ? -4.659 -1.179 -5.222 1.00 0.00 44 LEU A CA 20
ATOM 27996 C C . LEU A 1 44 ? -5.431 -1.855 -4.093 1.00 0.00 44 LEU A C 20
ATOM 27997 O O . LEU A 1 44 ? -6.589 -2.234 -4.261 1.00 0.00 44 LEU A O 20
ATOM 28013 N N . GLU A 1 45 ? -4.780 -2.000 -2.943 1.00 0.00 45 GLU A N 20
ATOM 28014 C CA . GLU A 1 45 ? -5.406 -2.629 -1.786 1.00 0.00 45 GLU A CA 20
ATOM 28015 C C . GLU A 1 45 ? -6.648 -1.855 -1.351 1.00 0.00 45 GLU A C 20
ATOM 28016 O O . GLU A 1 45 ? -7.597 -2.431 -0.820 1.00 0.00 45 GLU A O 20
ATOM 28028 N N . ARG A 1 46 ? -6.633 -0.546 -1.581 1.00 0.00 46 ARG A N 20
ATOM 28029 C CA . ARG A 1 46 ? -7.756 0.307 -1.213 1.00 0.00 46 ARG A CA 20
ATOM 28030 C C . ARG A 1 46 ? -8.966 0.026 -2.098 1.00 0.00 46 ARG A C 20
ATOM 28031 O O . ARG A 1 46 ? -10.084 0.439 -1.789 1.00 0.00 46 ARG A O 20
ATOM 28052 N N . HIS A 1 47 ? -8.735 -0.678 -3.201 1.00 0.00 47 HIS A N 20
ATOM 28053 C CA . HIS A 1 47 ? -9.806 -1.015 -4.132 1.00 0.00 47 HIS A CA 20
ATOM 28054 C C . HIS A 1 47 ? -10.531 -2.283 -3.691 1.00 0.00 47 HIS A C 20
ATOM 28055 O O . HIS A 1 47 ? -11.518 -2.691 -4.304 1.00 0.00 47 HIS A O 20
ATOM 28070 N N . LEU A 1 48 ? -10.035 -2.901 -2.625 1.00 0.00 48 LEU A N 20
ATOM 28071 C CA . LEU A 1 48 ? -10.635 -4.124 -2.101 1.00 0.00 48 LEU A CA 20
ATOM 28072 C C . LEU A 1 48 ? -11.692 -3.804 -1.049 1.00 0.00 48 LEU A C 20
ATOM 28073 O O . LEU A 1 48 ? -11.460 -3.000 -0.146 1.00 0.00 48 LEU A O 20
ATOM 28089 N N . SER A 1 49 ? -12.853 -4.440 -1.172 1.00 0.00 49 SER A N 20
ATOM 28090 C CA . SER A 1 49 ? -13.946 -4.223 -0.232 1.00 0.00 49 SER A CA 20
ATOM 28091 C C . SER A 1 49 ? -13.557 -4.681 1.170 1.00 0.00 49 SER A C 20
ATOM 28092 O O . SER A 1 49 ? -12.957 -5.741 1.344 1.00 0.00 49 SER A O 20
ATOM 28100 N N . GLN A 1 50 ? -13.904 -3.873 2.167 1.00 0.00 50 GLN A N 20
ATOM 28101 C CA . GLN A 1 50 ? -13.590 -4.194 3.554 1.00 0.00 50 GLN A CA 20
ATOM 28102 C C . GLN A 1 50 ? -13.769 -5.685 3.821 1.00 0.00 50 GLN A C 20
ATOM 28103 O O . GLN A 1 50 ? -13.141 -6.243 4.721 1.00 0.00 50 GLN A O 20
ATOM 28117 N N . GLU A 1 51 ? -14.629 -6.324 3.034 1.00 0.00 51 GLU A N 20
ATOM 28118 C CA . GLU A 1 51 ? -14.891 -7.750 3.188 1.00 0.00 51 GLU A CA 20
ATOM 28119 C C . GLU A 1 51 ? -13.733 -8.578 2.638 1.00 0.00 51 GLU A C 20
ATOM 28120 O O . GLU A 1 51 ? -13.278 -9.527 3.276 1.00 0.00 51 GLU A O 20
ATOM 28132 N N . GLU A 1 52 ? -13.261 -8.210 1.450 1.00 0.00 52 GLU A N 20
ATOM 28133 C CA . GLU A 1 52 ? -12.158 -8.920 0.815 1.00 0.00 52 GLU A CA 20
ATOM 28134 C C . GLU A 1 52 ? -10.815 -8.427 1.348 1.00 0.00 52 GLU A C 20
ATOM 28135 O O . GLU A 1 52 ? -9.989 -9.217 1.806 1.00 0.00 52 GLU A O 20
ATOM 28147 N N . PHE A 1 53 ? -10.605 -7.117 1.285 1.00 0.00 53 PHE A N 20
ATOM 28148 C CA . PHE A 1 53 ? -9.363 -6.518 1.760 1.00 0.00 53 PHE A CA 20
ATOM 28149 C C . PHE A 1 53 ? -8.866 -7.223 3.018 1.00 0.00 53 PHE A C 20
ATOM 28150 O O . PHE A 1 53 ? -7.661 -7.327 3.250 1.00 0.00 53 PHE A O 20
ATOM 28167 N N . TYR A 1 54 ? -9.802 -7.705 3.828 1.00 0.00 54 TYR A N 20
ATOM 28168 C CA . TYR A 1 54 ? -9.460 -8.397 5.065 1.00 0.00 54 TYR A CA 20
ATOM 28169 C C . TYR A 1 54 ? -9.159 -9.869 4.800 1.00 0.00 54 TYR A C 20
ATOM 28170 O O . TYR A 1 54 ? -8.242 -10.441 5.388 1.00 0.00 54 TYR A O 20
ATOM 28188 N N . GLN A 1 55 ? -9.938 -10.475 3.909 1.00 0.00 55 GLN A N 20
ATOM 28189 C CA . GLN A 1 55 ? -9.755 -11.880 3.566 1.00 0.00 55 GLN A CA 20
ATOM 28190 C C . GLN A 1 55 ? -8.413 -12.102 2.877 1.00 0.00 55 GLN A C 20
ATOM 28191 O O . GLN A 1 55 ? -7.936 -13.232 2.772 1.00 0.00 55 GLN A O 20
ATOM 28205 N N . VAL A 1 56 ? -7.807 -11.015 2.408 1.00 0.00 56 VAL A N 20
ATOM 28206 C CA . VAL A 1 56 ? -6.519 -11.091 1.730 1.00 0.00 56 VAL A CA 20
ATOM 28207 C C . VAL A 1 56 ? -5.375 -10.760 2.683 1.00 0.00 56 VAL A C 20
ATOM 28208 O O . VAL A 1 56 ? -4.460 -11.561 2.873 1.00 0.00 56 VAL A O 20
ATOM 28221 N N . PHE A 1 57 ? -5.435 -9.575 3.281 1.00 0.00 57 PHE A N 20
ATOM 28222 C CA . PHE A 1 57 ? -4.404 -9.137 4.215 1.00 0.00 57 PHE A CA 20
ATOM 28223 C C . PHE A 1 57 ? -4.638 -9.733 5.601 1.00 0.00 57 PHE A C 20
ATOM 28224 O O . PHE A 1 57 ? -3.691 -10.018 6.333 1.00 0.00 57 PHE A O 20
ATOM 28241 N N . GLY A 1 58 ? -5.906 -9.917 5.954 1.00 0.00 58 GLY A N 20
ATOM 28242 C CA . GLY A 1 58 ? -6.242 -10.476 7.250 1.00 0.00 58 GLY A CA 20
ATOM 28243 C C . GLY A 1 58 ? -6.573 -9.409 8.274 1.00 0.00 58 GLY A C 20
ATOM 28244 O O . GLY A 1 58 ? -6.444 -9.633 9.477 1.00 0.00 58 GLY A O 20
ATOM 28248 N N . MET A 1 59 ? -6.999 -8.244 7.796 1.00 0.00 59 MET A N 20
ATOM 28249 C CA . MET A 1 59 ? -7.349 -7.138 8.679 1.00 0.00 59 MET A CA 20
ATOM 28250 C C . MET A 1 59 ? -8.131 -6.067 7.926 1.00 0.00 59 MET A C 20
ATOM 28251 O O . MET A 1 59 ? -8.286 -6.138 6.706 1.00 0.00 59 MET A O 20
ATOM 28265 N N . THR A 1 60 ? -8.624 -5.074 8.659 1.00 0.00 60 THR A N 20
ATOM 28266 C CA . THR A 1 60 ? -9.392 -3.989 8.061 1.00 0.00 60 THR A CA 20
ATOM 28267 C C . THR A 1 60 ? -8.495 -2.803 7.722 1.00 0.00 60 THR A C 20
ATOM 28268 O O . THR A 1 60 ? -7.572 -2.478 8.469 1.00 0.00 60 THR A O 20
ATOM 28279 N N . ILE A 1 61 ? -8.773 -2.162 6.592 1.00 0.00 61 ILE A N 20
ATOM 28280 C CA . ILE A 1 61 ? -7.992 -1.010 6.156 1.00 0.00 61 ILE A CA 20
ATOM 28281 C C . ILE A 1 61 ? -7.618 -0.121 7.337 1.00 0.00 61 ILE A C 20
ATOM 28282 O O . ILE A 1 61 ? -6.503 0.397 7.408 1.00 0.00 61 ILE A O 20
ATOM 28298 N N . SER A 1 62 ? -8.556 0.050 8.263 1.00 0.00 62 SER A N 20
ATOM 28299 C CA . SER A 1 62 ? -8.325 0.878 9.441 1.00 0.00 62 SER A CA 20
ATOM 28300 C C . SER A 1 62 ? -7.111 0.385 10.222 1.00 0.00 62 SER A C 20
ATOM 28301 O O . SER A 1 62 ? -6.293 1.180 10.685 1.00 0.00 62 SER A O 20
ATOM 28309 N N . GLU A 1 63 ? -7.001 -0.932 10.365 1.00 0.00 63 GLU A N 20
ATOM 28310 C CA . GLU A 1 63 ? -5.888 -1.531 11.091 1.00 0.00 63 GLU A CA 20
ATOM 28311 C C . GLU A 1 63 ? -4.633 -1.576 10.222 1.00 0.00 63 GLU A C 20
ATOM 28312 O O . GLU A 1 63 ? -3.516 -1.425 10.718 1.00 0.00 63 GLU A O 20
ATOM 28324 N N . PHE A 1 64 ? -4.826 -1.784 8.924 1.00 0.00 64 PHE A N 20
ATOM 28325 C CA . PHE A 1 64 ? -3.712 -1.851 7.987 1.00 0.00 64 PHE A CA 20
ATOM 28326 C C . PHE A 1 64 ? -2.919 -0.546 7.991 1.00 0.00 64 PHE A C 20
ATOM 28327 O O . PHE A 1 64 ? -1.697 -0.551 8.138 1.00 0.00 64 PHE A O 20
ATOM 28344 N N . ASP A 1 65 ? -3.624 0.567 7.827 1.00 0.00 65 ASP A N 20
ATOM 28345 C CA . ASP A 1 65 ? -2.988 1.880 7.813 1.00 0.00 65 ASP A CA 20
ATOM 28346 C C . ASP A 1 65 ? -2.280 2.155 9.136 1.00 0.00 65 ASP A C 20
ATOM 28347 O O . ASP A 1 65 ? -1.501 3.102 9.249 1.00 0.00 65 ASP A O 20
ATOM 28356 N N . ARG A 1 66 ? -2.558 1.323 10.134 1.00 0.00 66 ARG A N 20
ATOM 28357 C CA . ARG A 1 66 ? -1.950 1.479 11.450 1.00 0.00 66 ARG A CA 20
ATOM 28358 C C . ARG A 1 66 ? -0.684 0.635 11.567 1.00 0.00 66 ARG A C 20
ATOM 28359 O O . ARG A 1 66 ? -0.045 0.598 12.619 1.00 0.00 66 ARG A O 20
ATOM 28380 N N . LEU A 1 67 ? -0.327 -0.040 10.480 1.00 0.00 67 LEU A N 20
ATOM 28381 C CA . LEU A 1 67 ? 0.863 -0.883 10.460 1.00 0.00 67 LEU A CA 20
ATOM 28382 C C . LEU A 1 67 ? 2.102 -0.069 10.103 1.00 0.00 67 LEU A C 20
ATOM 28383 O O . LEU A 1 67 ? 2.015 1.131 9.843 1.00 0.00 67 LEU A O 20
ATOM 28399 N N . ALA A 1 68 ? 3.255 -0.730 10.089 1.00 0.00 68 ALA A N 20
ATOM 28400 C CA . ALA A 1 68 ? 4.511 -0.068 9.759 1.00 0.00 68 ALA A CA 20
ATOM 28401 C C . ALA A 1 68 ? 4.705 0.020 8.249 1.00 0.00 68 ALA A C 20
ATOM 28402 O O . ALA A 1 68 ? 4.407 -0.926 7.518 1.00 0.00 68 ALA A O 20
ATOM 28409 N N . LEU A 1 69 ? 5.206 1.160 7.787 1.00 0.00 69 LEU A N 20
ATOM 28410 C CA . LEU A 1 69 ? 5.439 1.373 6.363 1.00 0.00 69 LEU A CA 20
ATOM 28411 C C . LEU A 1 69 ? 5.919 0.089 5.693 1.00 0.00 69 LEU A C 20
ATOM 28412 O O . LEU A 1 69 ? 5.340 -0.359 4.703 1.00 0.00 69 LEU A O 20
ATOM 28428 N N . TRP A 1 70 ? 6.977 -0.498 6.240 1.00 0.00 70 TRP A N 20
ATOM 28429 C CA . TRP A 1 70 ? 7.532 -1.732 5.696 1.00 0.00 70 TRP A CA 20
ATOM 28430 C C . TRP A 1 70 ? 6.473 -2.826 5.635 1.00 0.00 70 TRP A C 20
ATOM 28431 O O . TRP A 1 70 ? 6.399 -3.581 4.665 1.00 0.00 70 TRP A O 20
ATOM 28452 N N . LYS A 1 71 ? 5.652 -2.907 6.677 1.00 0.00 71 LYS A N 20
ATOM 28453 C CA . LYS A 1 71 ? 4.594 -3.909 6.742 1.00 0.00 71 LYS A CA 20
ATOM 28454 C C . LYS A 1 71 ? 3.520 -3.635 5.694 1.00 0.00 71 LYS A C 20
ATOM 28455 O O . LYS A 1 71 ? 3.099 -4.539 4.972 1.00 0.00 71 LYS A O 20
ATOM 28474 N N . ARG A 1 72 ? 3.083 -2.382 5.615 1.00 0.00 72 ARG A N 20
ATOM 28475 C CA . ARG A 1 72 ? 2.058 -1.990 4.654 1.00 0.00 72 ARG A CA 20
ATOM 28476 C C . ARG A 1 72 ? 2.542 -2.210 3.224 1.00 0.00 72 ARG A C 20
ATOM 28477 O O . ARG A 1 72 ? 1.746 -2.467 2.322 1.00 0.00 72 ARG A O 20
ATOM 28498 N N . ASN A 1 73 ? 3.852 -2.105 3.025 1.00 0.00 73 ASN A N 20
ATOM 28499 C CA . ASN A 1 73 ? 4.442 -2.291 1.704 1.00 0.00 73 ASN A CA 20
ATOM 28500 C C . ASN A 1 73 ? 4.885 -3.737 1.505 1.00 0.00 73 ASN A C 20
ATOM 28501 O O . ASN A 1 73 ? 5.067 -4.190 0.375 1.00 0.00 73 ASN A O 20
ATOM 28512 N N . GLU A 1 74 ? 5.055 -4.456 2.610 1.00 0.00 74 GLU A N 20
ATOM 28513 C CA . GLU A 1 74 ? 5.476 -5.851 2.556 1.00 0.00 74 GLU A CA 20
ATOM 28514 C C . GLU A 1 74 ? 4.284 -6.770 2.306 1.00 0.00 74 GLU A C 20
ATOM 28515 O O . GLU A 1 74 ? 4.362 -7.702 1.503 1.00 0.00 74 GLU A O 20
ATOM 28527 N N . LEU A 1 75 ? 3.183 -6.503 2.998 1.00 0.00 75 LEU A N 20
ATOM 28528 C CA . LEU A 1 75 ? 1.974 -7.305 2.853 1.00 0.00 75 LEU A CA 20
ATOM 28529 C C . LEU A 1 75 ? 1.473 -7.279 1.412 1.00 0.00 75 LEU A C 20
ATOM 28530 O O . LEU A 1 75 ? 1.303 -8.324 0.783 1.00 0.00 75 LEU A O 20
ATOM 28546 N N . LYS A 1 76 ? 1.239 -6.078 0.894 1.00 0.00 76 LYS A N 20
ATOM 28547 C CA . LYS A 1 76 ? 0.761 -5.913 -0.473 1.00 0.00 76 LYS A CA 20
ATOM 28548 C C . LYS A 1 76 ? 1.622 -6.709 -1.450 1.00 0.00 76 LYS A C 20
ATOM 28549 O O . LYS A 1 76 ? 1.108 -7.339 -2.375 1.00 0.00 76 LYS A O 20
ATOM 28568 N N . LYS A 1 77 ? 2.933 -6.678 -1.237 1.00 0.00 77 LYS A N 20
ATOM 28569 C CA . LYS A 1 77 ? 3.865 -7.398 -2.096 1.00 0.00 77 LYS A CA 20
ATOM 28570 C C . LYS A 1 77 ? 3.562 -8.893 -2.095 1.00 0.00 77 LYS A C 20
ATOM 28571 O O . LYS A 1 77 ? 3.705 -9.564 -3.117 1.00 0.00 77 LYS A O 20
ATOM 28590 N N . GLN A 1 78 ? 3.140 -9.406 -0.944 1.00 0.00 78 GLN A N 20
ATOM 28591 C CA . GLN A 1 78 ? 2.816 -10.822 -0.812 1.00 0.00 78 GLN A CA 20
ATOM 28592 C C . GLN A 1 78 ? 1.410 -11.109 -1.330 1.00 0.00 78 GLN A C 20
ATOM 28593 O O . GLN A 1 78 ? 1.076 -12.250 -1.645 1.00 0.00 78 GLN A O 20
ATOM 28607 N N . ALA A 1 79 ? 0.592 -10.065 -1.414 1.00 0.00 79 ALA A N 20
ATOM 28608 C CA . ALA A 1 79 ? -0.777 -10.205 -1.894 1.00 0.00 79 ALA A CA 20
ATOM 28609 C C . ALA A 1 79 ? -0.894 -9.775 -3.353 1.00 0.00 79 ALA A C 20
ATOM 28610 O O . ALA A 1 79 ? -1.996 -9.652 -3.887 1.00 0.00 79 ALA A O 20
ATOM 28617 N N . ARG A 1 80 ? 0.250 -9.547 -3.991 1.00 0.00 80 ARG A N 20
ATOM 28618 C CA . ARG A 1 80 ? 0.275 -9.129 -5.387 1.00 0.00 80 ARG A CA 20
ATOM 28619 C C . ARG A 1 80 ? -0.528 -7.846 -5.585 1.00 0.00 80 ARG A C 20
ATOM 28620 O O . ARG A 1 80 ? -1.124 -7.631 -6.641 1.00 0.00 80 ARG A O 20
ATOM 28641 N N . LEU A 1 81 ? -0.539 -6.998 -4.563 1.00 0.00 81 LEU A N 20
ATOM 28642 C CA . LEU A 1 81 ? -1.269 -5.737 -4.624 1.00 0.00 81 LEU A CA 20
ATOM 28643 C C . LEU A 1 81 ? -0.318 -4.551 -4.505 1.00 0.00 81 LEU A C 20
ATOM 28644 O O . LEU A 1 81 ? -0.743 -3.422 -4.258 1.00 0.00 81 LEU A O 20
ATOM 28660 N N . PHE A 1 82 ? 0.973 -4.814 -4.685 1.00 0.00 82 PHE A N 20
ATOM 28661 C CA . PHE A 1 82 ? 1.985 -3.768 -4.600 1.00 0.00 82 PHE A CA 20
ATOM 28662 C C . PHE A 1 82 ? 2.695 -3.587 -5.938 1.00 0.00 82 PHE A C 20
ATOM 28663 O O . PHE A 1 82 ? 2.936 -4.555 -6.661 1.00 0.00 82 PHE A O 20
ATOM 28680 N N . SER A 1 83 ? 3.028 -2.342 -6.262 1.00 0.00 83 SER A N 20
ATOM 28681 C CA . SER A 1 83 ? 3.707 -2.033 -7.515 1.00 0.00 83 SER A CA 20
ATOM 28682 C C . SER A 1 83 ? 4.896 -1.109 -7.275 1.00 0.00 83 SER A C 20
ATOM 28683 O O . SER A 1 83 ? 5.938 -1.240 -7.916 1.00 0.00 83 SER A O 20
ATOM 28691 N N . GLY A 1 84 ? 4.732 -0.172 -6.345 1.00 0.00 84 GLY A N 20
ATOM 28692 C CA . GLY A 1 84 ? 5.799 0.762 -6.036 1.00 0.00 84 GLY A CA 20
ATOM 28693 C C . GLY A 1 84 ? 5.602 2.109 -6.702 1.00 0.00 84 GLY A C 20
ATOM 28694 O O . GLY A 1 84 ? 5.155 2.201 -7.845 1.00 0.00 84 GLY A O 20
ATOM 28698 N N . PRO A 1 85 ? 5.938 3.186 -5.977 1.00 0.00 85 PRO A N 20
ATOM 28699 C CA . PRO A 1 85 ? 5.803 4.555 -6.484 1.00 0.00 85 PRO A CA 20
ATOM 28700 C C . PRO A 1 85 ? 6.805 4.865 -7.591 1.00 0.00 85 PRO A C 20
ATOM 28701 O O . PRO A 1 85 ? 8.012 4.913 -7.353 1.00 0.00 85 PRO A O 20
ATOM 28712 N N . SER A 1 86 ? 6.297 5.076 -8.800 1.00 0.00 86 SER A N 20
ATOM 28713 C CA . SER A 1 86 ? 7.148 5.378 -9.945 1.00 0.00 86 SER A CA 20
ATOM 28714 C C . SER A 1 86 ? 7.288 6.886 -10.135 1.00 0.00 86 SER A C 20
ATOM 28715 O O . SER A 1 86 ? 6.309 7.627 -10.047 1.00 0.00 86 SER A O 20
ATOM 28723 N N . SER A 1 87 ? 8.512 7.332 -10.397 1.00 0.00 87 SER A N 20
ATOM 28724 C CA . SER A 1 87 ? 8.782 8.751 -10.596 1.00 0.00 87 SER A CA 20
ATOM 28725 C C . SER A 1 87 ? 8.923 9.074 -12.080 1.00 0.00 87 SER A C 20
ATOM 28726 O O . SER A 1 87 ? 9.909 8.703 -12.717 1.00 0.00 87 SER A O 20
ATOM 28734 N N . GLY A 1 88 ? 7.930 9.769 -12.626 1.00 0.00 88 GLY A N 20
ATOM 28735 C CA . GLY A 1 88 ? 7.961 10.131 -14.031 1.00 0.00 88 GLY A CA 20
ATOM 28736 C C . GLY A 1 88 ? 7.230 11.428 -14.313 1.00 0.00 88 GLY A C 20
ATOM 28737 O O . GLY A 1 88 ? 6.294 11.461 -15.111 1.00 0.00 88 GLY A O 20
#

Solvent-accessible surface area: 6537 Å² total; per-residue (Å²): 132,121,118,73,126,101,53,153,27,37,101,92,74,93,161,113,8,116,61,33,47,55,120,25,0,36,36,20,126,210,46,222,67,177,25,32,201,63,19,30,102,71,95,0,5,24,0,7,31,125,142,65,0,107,144,46,24,42,30,51,33,70,83,10,72,186,55,45,124,149,62,64,45,64,25,12,120,127,10,124,0,44,57,23,119,112,123,114

Organism: Homo sapiens (NCBI:txid9606)

CATH classification: 1.10.950.10

Radius of gyration: 13.3 Å; Cα contacts (8 Å, |Δi|>4): 109; chains: 1; bounding box: 42×25×34 Å

Foldseek 3Di:
DDDDDDDPFDPDDVDTQAQDDLQLLAQDPPDDNVPDPRADLACSLRSHDQVVSCVQLVHGPVVLVVDDPCSNQVSCVVSRNHDDDDDD

Nearest PDB structures (foldseek):
  1ujs-assembly1_A  TM=8.938E-01  e=1.146E-15  Homo sapiens
  8ib2-assembly1_5  TM=8.880E-01  e=2.503E-06  Sus scrofa
  1zv6-assembly1_A  TM=8.597E-01  e=6.267E-06  Homo sapiens
  1yu7-assembly1_X  TM=8.524E-01  e=7.569E-05  Gallus gallus
  3nkj-assembly1_A  TM=8.425E-01  e=2.161E-04  Gallus gallus

Sequence (88 aa):
GSSGSSGNAVNWGMREYKIYPYELLLVTTRGRNRLPKDVDRTRLERHLSQEEFYQVFGMTISEFDRLALWKRNELKKQARLFSGPSSGGSSGSSGNAVNWGMREYKIYPYELLLVTTRGRNRLPKDVDRTRLERHLSQEEFYQVFGMTISEFDRLALWKRNELKKQARLFSGPSSGGSSGSSGNAVNWGMREYKIYPYELLLVTTRGRNRLPKDVDRTRLERHLSQEEFYQVFGMTISEFDRLALWKRNELKKQARLFSGPSSGGSSGSSGNAVNWGMREYKIYPYELLLVTTRGRNRLPKDVDRTRLERHLSQEEFYQVFGMTISEFDRLALWKRNELKKQARLFSGPSSGGSSGSSGNAVNWGMREYKIYPYELLLVTTRGRNRLPKDVDRTRLERHLSQEEFYQVFGMTISEFDRLALWKRNELKKQARLFSGPSSGGSSGSSGNAVNWGMREYKIYPYELLLVTTRGRNRLPKDVDRTRLERHLSQEEFYQVFGMTISEFDRLALWKRNELKKQARLFSGPSSGGSSGSSGNAVNWGMREYKIYPYELLLVTTRGRNRLPKDVDRTRLERHLSQEEFYQVFGMTISEFDRLALWKRNELKKQARLFSGPSSGGSSGSSGNAVNWGMREYKIYPYELLLVTTRGRNRLPKDVDRTRLERHLSQEEFYQVFGMTISEFDRLALWKRNELKKQARLFSGPSSGGSSGSSGNAVNWGMREYKIYPYELLLVTTRGRNRLPKDVDRTRLERHLSQEEFYQVFGMTISEFDRLALWKRNELKKQARLFSGPSSGGSSGSSGNAVNWGMREYKIYPYELLLVTTRGRNRLPKDVDRTRLERHLSQEEFYQVFGMTISEFDRLALWKRNELKKQARLFSGPSSGGSSGSSGNAVNWGMREYKIYPYELLLVTTRGRNRLPKDVDRTRLERHLSQEEFYQVFGMTISEFDRLALWKRNELKKQARLFSGPSSGGSSGSSGNAVNWGMREYKIYPYELLLVTTRGRNRLPKDVDRTRLERHLSQEEFYQVFGMTISEFDRLALWKRNELKKQARLFSGPSSGGSSGSSGNAVNWGMREYKIYPYELLLVTTRGRNRLPKDVDRTRLERHLSQEEFYQVFGMTISEFDRLALWKRNELKKQARLFSGPSSGGSSGSSGNAVNWGMREYKIYPYELLLVTTRGRNRLPKDVDRTRLERHLSQEEFYQVFGMTISEFDRLALWKRNELKKQARLFSGPSSGGSSGSSGNAVNWGMREYKIYPYELLLVTTRGRNRLPKDVDRTRLERHLSQEEFYQVFGMTISEFDRLALWKRNELKKQARLFSGPSSGGSSGSSGNAVNWGMREYKIYPYELLLVTTRGRNRLPKDVDRTRLERHLSQEEFYQVFGMTISEFDRLALWKRNELKKQARLFSGPSSGGSSGSSGNAVNWGMREYKIYPYELLLVTTRGRNRLPKDVDRTRLERHLSQEEFYQVFGMTISEFDRLALWKRNELKKQARLFSGPSSGGSSGSSGNAVNWGMREYKIYPYELLLVTTRGRNRLPKDVDRTRLERHLSQEEFYQVFGMTISEFDRLALWKRNELKKQARLFSGPSSGGSSGSSGNAVNWGMREYKIYPYELLLVTTRGRNRLPKDVDRTRLERHLSQEEFYQVFGMTISEFDRLALWKRNELKKQARLFSGPSSGGSSGSSGNAVNWGMREYKIYPYELLLVTTRGRNRLPKDVDRTRLERHLSQEEFYQVFGMTISEFDRLALWKRNELKKQARLFSGPSSG

InterPro domains:
  IPR001781 Zinc finger, LIM-type [PF00412] (23-77)
  IPR001781 Zinc finger, LIM-type [PF00412] (82-136)
  IPR001781 Zinc finger, LIM-type [PF00412] (151-206)
  IPR001781 Zinc finger, LIM-type [PF00412] (210-263)
  IPR001781 Zinc finger, LIM-type [PS00478] (23-56)
  IPR001781 Zinc finger, LIM-type [PS00478] (82-115)
  IPR001781 Zinc finger, LIM-type [PS00478] (210-243)
  IPR001781 Zinc finger, LIM-type [PS50023] (21-80)
  IPR001781 Zinc finger, LIM-type [PS50023] (81-140)
  IPR001781 Zinc finger, LIM-type [PS50023] (149-208)
  IPR001781 Zinc finger, LIM-type [SM00132] (22-73)
  IPR001781 Zinc finger, LIM-type [SM00132] (81-133)
  IPR001781 Zinc finger, LIM-type [SM00132] (150-201)
  IPR001781 Zinc finger, LIM-type [SM00132] (209-261)
  IPR003128 Villin headpiece [PF02209] (648-683)
  IPR003128 Villin headpiece [PS51089] (615-683)
  IPR003128 Villin headpiece [SM00153] (648-683)
  IPR032402 Putative adherens-junction anchoring domain [PF16182] (273-633)
  IPR036886 Villin headpiece domain superfamily [G3DSA:1.10.950.10] (604-683)
  IPR036886 Villin headpiece domain superfamily [SSF47050] (607-683)